Protein 9QLM (pdb70)

Foldseek 3Di:
DPPDDDPQFDADPVGDTWHQAPQPGHTDDPADWAAAPPDDGIHGQVRQPHDDDDDPVDGHHGPVVVDVVVDDPDD/DDDDCDVVPPD

InterPro domains:
  IPR001965 Zinc finger, PHD-type [SM00249] (869-915)
  IPR006565 Bromodomain associated domain [PF07524] (4-77)
  IPR006565 Bromodomain associated domain [SM00576] (3-79)
  IPR009072 Histone-fold [G3DSA:1.10.20.10] (1-89)
  IPR011011 Zinc finger, FYVE/PHD-type [SSF57903] (851-919)
  IPR013083 Zinc finger, RING/FYVE/PHD-type [G3DSA:3.30.40.10] (851-924)
  IPR019786 Zinc finger, PHD-type, conserved site [PS01359] (870-914)
  IPR019787 Zinc finger, PHD-finger [PF00628] (870-914)
  IPR019787 Zinc finger, PHD-finger [PS50016] (867-917)

Radius of gyration: 14.18 Å; Cα contacts (8 Å, |Δi|>4): 121; chains: 2; bounding box: 45×37×18 Å

B-factor: mean 15.0, std 0.0, range [15.0, 15.0]

Structure (mmCIF, N/CA/C/O backbone):
data_9QLM
#
_entry.id   9QLM
#
loop_
_entity.id
_entity.type
_entity.pdbx_description
1 polymer 'Transcription initiation factor TFIID subunit 3'
2 polymer 'Histone H3.1'
3 non-polymer 'ZINC ION'
4 non-polymer SEROTONIN
#
loop_
_atom_site.group_PDB
_atom_site.id
_atom_site.type_symbol
_atom_site.label_atom_id
_atom_site.label_alt_id
_atom_site.label_comp_id
_atom_site.label_asym_id
_atom_site.label_entity_id
_atom_site.label_seq_id
_atom_site.pdbx_PDB_ins_code
_atom_site.Cartn_x
_atom_site.Cartn_y
_atom_site.Cartn_z
_atom_site.occupancy
_atom_site.B_iso_or_equiv
_atom_site.auth_seq_id
_atom_site.auth_comp_id
_atom_site.auth_asym_id
_atom_site.auth_atom_id
_atom_site.pdbx_PDB_model_num
ATOM 1 N N . GLY A 1 1 ? -3.111 -22.916 -0.821 1.00 15.00 850 GLY A N 1
ATOM 2 C CA . GLY A 1 1 ? -3.619 -22.437 0.446 1.00 15.00 850 GLY A CA 1
ATOM 3 C C . GLY A 1 1 ? -4.544 -21.252 0.271 1.00 15.00 850 GLY A C 1
ATOM 4 O O . GLY A 1 1 ? -4.608 -20.664 -0.806 1.00 15.00 850 GLY A O 1
ATOM 8 N N . SER A 1 2 ? -5.252 -20.893 1.335 1.00 15.00 851 SER A N 1
ATOM 9 C CA . SER A 1 2 ? -6.178 -19.766 1.307 1.00 15.00 851 SER A CA 1
ATOM 10 C C . SER A 1 2 ? -5.429 -18.434 1.364 1.00 15.00 851 SER A C 1
ATOM 11 O O . SER A 1 2 ? -6.030 -17.372 1.513 1.00 15.00 851 SER A O 1
ATOM 19 N N . HIS A 1 3 ? -4.108 -18.503 1.248 1.00 15.00 852 HIS A N 1
ATOM 20 C CA . HIS A 1 3 ? -3.275 -17.317 1.280 1.00 15.00 852 HIS A CA 1
ATOM 21 C C . HIS A 1 3 ? -2.200 -17.417 0.208 1.00 15.00 852 HIS A C 1
ATOM 22 O O . HIS A 1 3 ? -1.431 -18.375 0.182 1.00 15.00 852 HIS A O 1
ATOM 37 N N . MET A 1 4 ? -2.178 -16.442 -0.690 1.00 15.00 853 MET A N 1
ATOM 38 C CA . MET A 1 4 ? -1.186 -16.401 -1.761 1.00 15.00 853 MET A CA 1
ATOM 39 C C . MET A 1 4 ? 0.197 -16.189 -1.157 1.00 15.00 853 MET A C 1
ATOM 40 O O . MET A 1 4 ? 1.208 -16.660 -1.671 1.00 15.00 853 MET A O 1
ATOM 54 N N . ALA A 1 5 ? 0.206 -15.473 -0.046 1.00 15.00 854 ALA A N 1
ATOM 55 C CA . ALA A 1 5 ? 1.412 -15.181 0.698 1.00 15.00 854 ALA A CA 1
ATOM 56 C C . ALA A 1 5 ? 1.060 -15.134 2.174 1.00 15.00 854 ALA A C 1
ATOM 57 O O . ALA A 1 5 ? -0.096 -14.887 2.520 1.00 15.00 854 ALA A O 1
ATOM 64 N N . MET A 1 6 ? 2.021 -15.407 3.044 1.00 15.00 855 MET A N 1
ATOM 65 C CA . MET A 1 6 ? 1.760 -15.361 4.480 1.00 15.00 855 MET A CA 1
ATOM 66 C C . MET A 1 6 ? 1.667 -13.912 4.931 1.00 15.00 855 MET A C 1
ATOM 67 O O . MET A 1 6 ? 0.951 -13.580 5.872 1.00 15.00 855 MET A O 1
ATOM 81 N N . ALA A 1 7 ? 2.392 -13.059 4.224 1.00 15.00 856 ALA A N 1
ATOM 82 C CA . ALA A 1 7 ? 2.416 -11.634 4.489 1.00 15.00 856 ALA A CA 1
ATOM 83 C C . ALA A 1 7 ? 2.994 -10.928 3.275 1.00 15.00 856 ALA A C 1
ATOM 84 O O . ALA A 1 7 ? 3.886 -11.464 2.616 1.00 15.00 856 ALA A O 1
ATOM 91 N N . TYR A 1 8 ? 2.494 -9.742 2.967 1.00 15.00 857 TYR A N 1
ATOM 92 C CA . TYR A 1 8 ? 2.984 -8.992 1.818 1.00 15.00 857 TYR A CA 1
ATOM 93 C C . TYR A 1 8 ? 4.229 -8.190 2.186 1.00 15.00 857 TYR A C 1
ATOM 94 O O . TYR A 1 8 ? 4.431 -7.070 1.729 1.00 15.00 857 TYR A O 1
ATOM 112 N N . VAL A 1 9 ? 5.066 -8.792 3.018 1.00 15.00 858 VAL A N 1
ATOM 113 C CA . VAL A 1 9 ? 6.306 -8.179 3.459 1.00 15.00 858 VAL A CA 1
ATOM 114 C C . VAL A 1 9 ? 7.407 -9.228 3.474 1.00 15.00 858 VAL A C 1
ATOM 115 O O . VAL A 1 9 ? 7.431 -10.100 4.346 1.00 15.00 858 VAL A O 1
ATOM 128 N N . ILE A 1 10 ? 8.301 -9.163 2.504 1.00 15.00 859 ILE A N 1
ATOM 129 C CA . ILE A 1 10 ? 9.396 -10.116 2.422 1.00 15.00 859 ILE A CA 1
ATOM 130 C C . ILE A 1 10 ? 10.679 -9.505 2.961 1.00 15.00 859 ILE A C 1
ATOM 131 O O . ILE A 1 10 ? 10.678 -8.394 3.492 1.00 15.00 859 ILE A O 1
ATOM 147 N N . ARG A 1 11 ? 11.773 -10.235 2.827 1.00 15.00 860 ARG A N 1
ATOM 148 C CA . ARG A 1 11 ? 13.064 -9.759 3.280 1.00 15.00 860 ARG A CA 1
ATOM 149 C C . ARG A 1 11 ? 14.078 -9.901 2.167 1.00 15.00 860 ARG A C 1
ATOM 150 O O . ARG A 1 11 ? 14.106 -10.916 1.470 1.00 15.00 860 ARG A O 1
ATOM 171 N N . ASP A 1 12 ? 14.888 -8.877 1.996 1.00 15.00 861 ASP A N 1
ATOM 172 C CA . ASP A 1 12 ? 15.903 -8.865 0.957 1.00 15.00 861 ASP A CA 1
ATOM 173 C C . ASP A 1 12 ? 17.227 -9.383 1.505 1.00 15.00 861 ASP A C 1
ATOM 174 O O . ASP A 1 12 ? 17.285 -9.860 2.642 1.00 15.00 861 ASP A O 1
ATOM 183 N N . GLU A 1 13 ? 18.289 -9.271 0.714 1.00 15.00 862 GLU A N 1
ATOM 184 C CA . GLU A 1 13 ? 19.605 -9.729 1.139 1.00 15.00 862 GLU A CA 1
ATOM 185 C C . GLU A 1 13 ? 20.108 -8.869 2.293 1.00 15.00 862 GLU A C 1
ATOM 186 O O . GLU A 1 13 ? 20.894 -9.316 3.128 1.00 15.00 862 GLU A O 1
ATOM 198 N N . TRP A 1 14 ? 19.612 -7.638 2.348 1.00 15.00 863 TRP A N 1
ATOM 199 C CA . TRP A 1 14 ? 19.983 -6.700 3.400 1.00 15.0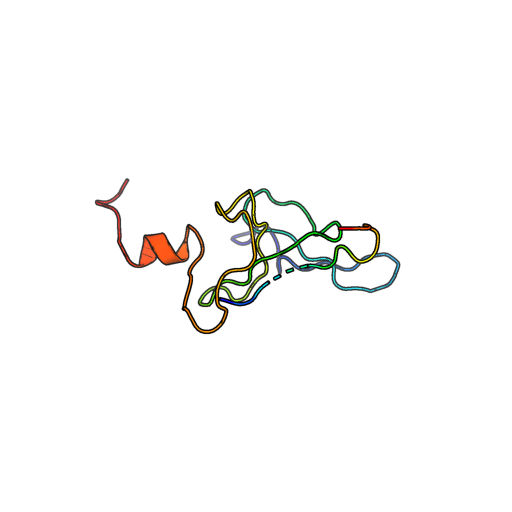0 863 TRP A CA 1
ATOM 200 C C . TRP A 1 14 ? 19.176 -6.972 4.664 1.00 15.00 863 TRP A C 1
ATOM 201 O O . TRP A 1 14 ? 19.363 -6.317 5.684 1.00 15.00 863 TRP A O 1
ATOM 222 N N . GLY A 1 15 ? 18.258 -7.930 4.576 1.00 15.00 864 GLY A N 1
ATOM 223 C CA . GLY A 1 15 ? 17.425 -8.275 5.713 1.00 15.00 864 GLY A CA 1
ATOM 224 C C . GLY A 1 15 ? 16.258 -7.321 5.874 1.00 15.00 864 GLY A C 1
ATOM 225 O O . GLY A 1 15 ? 15.317 -7.596 6.621 1.00 15.00 864 GLY A O 1
ATOM 229 N N . ASN A 1 16 ? 16.321 -6.207 5.153 1.00 15.00 865 ASN A N 1
ATOM 230 C CA . ASN A 1 16 ? 15.286 -5.182 5.202 1.00 15.00 865 ASN A CA 1
ATOM 231 C C . ASN A 1 16 ? 13.946 -5.730 4.734 1.00 15.00 865 ASN A C 1
ATOM 232 O O . ASN A 1 16 ? 13.889 -6.598 3.857 1.00 15.00 865 ASN A O 1
ATOM 243 N N . GLN A 1 17 ? 12.877 -5.223 5.331 1.00 15.00 866 GLN A N 1
ATOM 244 C CA . GLN A 1 17 ? 11.530 -5.643 4.982 1.00 15.00 866 GLN A CA 1
ATOM 245 C C . GLN A 1 17 ? 11.083 -4.982 3.684 1.00 15.00 866 GLN A C 1
ATOM 246 O O . GLN A 1 17 ? 10.873 -3.770 3.634 1.00 15.00 866 GLN A O 1
ATOM 260 N N . ILE A 1 18 ? 10.960 -5.779 2.638 1.00 15.00 867 ILE A N 1
ATOM 261 C CA . ILE A 1 18 ? 10.526 -5.278 1.348 1.00 15.00 867 ILE A CA 1
ATOM 262 C C . ILE A 1 18 ? 9.027 -5.486 1.212 1.00 15.00 867 ILE A C 1
ATOM 263 O O . ILE A 1 18 ? 8.545 -6.620 1.186 1.00 15.00 867 ILE A O 1
ATOM 279 N N . TRP A 1 19 ? 8.298 -4.389 1.145 1.00 15.00 868 TRP A N 1
ATOM 280 C CA . TRP A 1 19 ? 6.850 -4.438 1.043 1.00 15.00 868 TRP A CA 1
ATOM 281 C C . TRP A 1 19 ? 6.387 -4.888 -0.327 1.00 15.00 868 TRP A C 1
ATOM 282 O O . TRP A 1 19 ? 7.004 -4.567 -1.337 1.00 15.00 868 TRP A O 1
ATOM 303 N N . ILE A 1 20 ? 5.308 -5.647 -0.339 1.00 15.00 869 ILE A N 1
ATOM 304 C CA . ILE A 1 20 ? 4.722 -6.149 -1.564 1.00 15.00 869 ILE A CA 1
ATOM 305 C C . ILE A 1 20 ? 3.301 -5.630 -1.668 1.00 15.00 869 ILE A C 1
ATOM 306 O O . ILE A 1 20 ? 2.464 -5.960 -0.837 1.00 15.00 869 ILE A O 1
ATOM 322 N N . CYS A 1 21 ? 3.039 -4.801 -2.663 1.00 15.00 870 CYS A N 1
ATOM 323 C CA . CYS A 1 21 ? 1.713 -4.242 -2.849 1.00 15.00 870 CYS A CA 1
ATOM 324 C C . CYS A 1 21 ? 0.706 -5.343 -3.169 1.00 15.00 870 CYS A C 1
ATOM 325 O O . CYS A 1 21 ? 0.864 -6.076 -4.146 1.00 15.00 870 CYS A O 1
ATOM 332 N N . PRO A 1 22 ? -0.328 -5.497 -2.324 1.00 15.00 871 PRO A N 1
ATOM 333 C CA . PRO A 1 22 ? -1.381 -6.495 -2.531 1.00 15.00 871 PRO A CA 1
ATOM 334 C C . PRO A 1 22 ? -2.287 -6.157 -3.719 1.00 15.00 871 PRO A C 1
ATOM 335 O O . PRO A 1 22 ? -3.359 -6.739 -3.873 1.00 15.00 871 PRO A O 1
ATOM 346 N N . GLY A 1 23 ? -1.863 -5.204 -4.541 1.00 15.00 872 GLY A N 1
ATOM 347 C CA . GLY A 1 23 ? -2.635 -4.825 -5.708 1.00 15.00 872 GLY A CA 1
ATOM 348 C C . GLY A 1 23 ? -2.069 -5.422 -6.982 1.00 15.00 872 GLY A C 1
ATOM 349 O O . GLY A 1 23 ? -2.678 -6.305 -7.593 1.00 15.00 872 GLY A O 1
ATOM 353 N N . CYS A 1 24 ? -0.890 -4.950 -7.376 1.00 15.00 873 CYS A N 1
ATOM 354 C CA . CYS A 1 24 ? -0.233 -5.423 -8.582 1.00 15.00 873 CYS A CA 1
ATOM 355 C C . CYS A 1 24 ? 0.714 -6.582 -8.273 1.00 15.00 873 CYS A C 1
ATOM 356 O O . CYS A 1 24 ? 1.269 -7.211 -9.189 1.00 15.00 873 CYS A O 1
ATOM 363 N N . ASN A 1 25 ? 0.905 -6.837 -6.976 1.00 15.00 874 ASN A N 1
ATOM 364 C CA . ASN A 1 25 ? 1.762 -7.920 -6.498 1.00 15.00 874 ASN A CA 1
ATOM 365 C C . ASN A 1 25 ? 3.230 -7.597 -6.771 1.00 15.00 874 ASN A C 1
ATOM 366 O O . ASN A 1 25 ? 4.029 -8.470 -7.112 1.00 15.00 874 ASN A O 1
ATOM 377 N N . LYS A 1 26 ? 3.579 -6.325 -6.628 1.00 15.00 875 LYS A N 1
ATOM 378 C CA . LYS A 1 26 ? 4.946 -5.879 -6.846 1.00 15.00 875 LYS A CA 1
ATOM 379 C C . LYS A 1 26 ? 5.527 -5.283 -5.570 1.00 15.00 875 LYS A C 1
ATOM 380 O O . LYS A 1 26 ? 4.797 -4.745 -4.742 1.00 15.00 875 LYS A O 1
ATOM 399 N N . PRO A 1 27 ? 6.848 -5.392 -5.383 1.00 15.00 876 PRO A N 1
ATOM 400 C CA . PRO A 1 27 ? 7.519 -4.863 -4.198 1.00 15.00 876 PRO A CA 1
ATOM 401 C C . PRO A 1 27 ? 7.797 -3.363 -4.280 1.00 15.00 876 PRO A C 1
ATOM 402 O O . PRO A 1 27 ? 7.675 -2.751 -5.342 1.00 15.00 876 PRO A O 1
ATOM 413 N N . ASP A 1 28 ? 8.151 -2.770 -3.141 1.00 15.00 877 ASP A N 1
ATOM 414 C CA . ASP A 1 28 ? 8.473 -1.350 -3.091 1.00 15.00 877 ASP A CA 1
ATOM 415 C C . ASP A 1 28 ? 9.900 -1.131 -3.563 1.00 15.00 877 ASP A C 1
ATOM 416 O O . ASP A 1 28 ? 10.847 -1.666 -2.985 1.00 15.00 877 ASP A O 1
ATOM 425 N N . ASP A 1 29 ? 10.033 -0.341 -4.610 1.00 15.00 878 ASP A N 1
ATOM 426 C CA . ASP A 1 29 ? 11.334 -0.034 -5.200 1.00 15.00 878 ASP A CA 1
ATOM 427 C C . ASP A 1 29 ? 11.804 1.347 -4.762 1.00 15.00 878 ASP A C 1
ATOM 428 O O . ASP A 1 29 ? 12.638 1.976 -5.412 1.00 15.00 878 ASP A O 1
ATOM 437 N N . GLY A 1 30 ? 11.251 1.820 -3.656 1.00 15.00 879 GLY A N 1
ATOM 438 C CA . GLY A 1 30 ? 11.612 3.123 -3.146 1.00 15.00 879 GLY A CA 1
ATOM 439 C C . GLY A 1 30 ? 10.689 4.191 -3.683 1.00 15.00 879 GLY A C 1
ATOM 440 O O . GLY A 1 30 ? 11.119 5.283 -4.047 1.00 15.00 879 GLY A O 1
ATOM 444 N N . SER A 1 31 ? 9.413 3.864 -3.730 1.00 15.00 880 SER A N 1
ATOM 445 C CA . SER A 1 31 ? 8.398 4.771 -4.229 1.00 15.00 880 SER A CA 1
ATOM 446 C C . SER A 1 31 ? 7.448 5.153 -3.101 1.00 15.00 880 SER A C 1
ATOM 447 O O . SER A 1 31 ? 7.540 4.613 -1.998 1.00 15.00 880 SER A O 1
ATOM 455 N N . PRO A 1 32 ? 6.547 6.115 -3.336 1.00 15.00 881 PRO A N 1
ATOM 456 C CA . PRO A 1 32 ? 5.594 6.530 -2.329 1.00 15.00 881 PRO A CA 1
ATOM 457 C C . PRO A 1 32 ? 4.477 5.516 -2.173 1.00 15.00 881 PRO A C 1
ATOM 458 O O . PRO A 1 32 ? 3.702 5.273 -3.099 1.00 15.00 881 PRO A O 1
ATOM 469 N N . MET A 1 33 ? 4.423 4.913 -1.005 1.00 15.00 882 MET A N 1
ATOM 470 C CA . MET A 1 33 ? 3.415 3.919 -0.706 1.00 15.00 882 MET A CA 1
ATOM 471 C C . MET A 1 33 ? 2.368 4.514 0.217 1.00 15.00 882 MET A C 1
ATOM 472 O O . MET A 1 33 ? 2.672 5.387 1.038 1.00 15.00 882 MET A O 1
ATOM 486 N N . ILE A 1 34 ? 1.140 4.057 0.075 1.00 15.00 883 ILE A N 1
ATOM 487 C CA . ILE A 1 34 ? 0.058 4.540 0.903 1.00 15.00 883 ILE A CA 1
ATOM 488 C C . ILE A 1 34 ? -0.467 3.416 1.782 1.00 15.00 883 ILE A C 1
ATOM 489 O O . ILE A 1 34 ? -0.736 2.311 1.313 1.00 15.00 883 ILE A O 1
ATOM 505 N N . GLY A 1 35 ? -0.564 3.698 3.063 1.00 15.00 884 GLY A N 1
ATOM 506 C CA . GLY A 1 35 ? -1.050 2.726 4.003 1.00 15.00 884 GLY A CA 1
ATOM 507 C C . GLY A 1 35 ? -2.524 2.896 4.267 1.00 15.00 884 GLY A C 1
ATOM 508 O O . GLY A 1 35 ? -2.966 3.982 4.657 1.00 15.00 884 GLY A O 1
ATOM 512 N N . CYS A 1 36 ? -3.279 1.835 4.030 1.00 15.00 885 CYS A N 1
ATOM 513 C CA . CYS A 1 36 ? -4.714 1.847 4.247 1.00 15.00 885 CYS A CA 1
ATOM 514 C C . CYS A 1 36 ? -4.985 1.970 5.739 1.00 15.00 885 CYS A C 1
ATOM 515 O O . CYS A 1 36 ? -4.185 1.510 6.547 1.00 15.00 885 CYS A O 1
ATOM 522 N N . ASP A 1 37 ? -6.097 2.588 6.110 1.00 15.00 886 ASP A N 1
ATOM 523 C CA . ASP A 1 37 ? -6.426 2.742 7.522 1.00 15.00 886 ASP A CA 1
ATOM 524 C C . ASP A 1 37 ? -7.096 1.474 8.044 1.00 15.00 886 ASP A C 1
ATOM 525 O O . ASP A 1 37 ? -7.325 1.332 9.248 1.00 15.00 886 ASP A O 1
ATOM 534 N N . ASP A 1 38 ? -7.410 0.560 7.121 1.00 15.00 887 ASP A N 1
ATOM 535 C CA . ASP A 1 38 ? -8.042 -0.712 7.462 1.00 15.00 887 ASP A CA 1
ATOM 536 C C . ASP A 1 38 ? -7.019 -1.842 7.379 1.00 15.00 887 ASP A C 1
ATOM 537 O O . ASP A 1 38 ? -6.756 -2.524 8.371 1.00 15.00 887 ASP A O 1
ATOM 546 N N . CYS A 1 39 ? -6.436 -2.035 6.190 1.00 15.00 888 CYS A N 1
ATOM 547 C CA . CYS A 1 39 ? -5.422 -3.073 5.991 1.00 15.00 888 CYS A CA 1
ATOM 548 C C . CYS A 1 39 ? -4.122 -2.715 6.694 1.00 15.00 888 CYS A C 1
ATOM 549 O O . CYS A 1 39 ? -3.388 -3.597 7.130 1.00 15.00 888 CYS A O 1
ATOM 556 N N . ASP A 1 40 ? -3.843 -1.411 6.749 1.00 15.00 889 ASP A N 1
ATOM 557 C CA . ASP A 1 40 ? -2.634 -0.847 7.369 1.00 15.00 889 ASP A CA 1
ATOM 558 C C . ASP A 1 40 ? -1.392 -1.082 6.503 1.00 15.00 889 ASP A C 1
ATOM 559 O O . ASP A 1 40 ? -0.384 -0.379 6.638 1.00 15.00 889 ASP A O 1
ATOM 568 N N . ASP A 1 41 ? -1.477 -2.053 5.596 1.00 15.00 890 ASP A N 1
ATOM 569 C CA . ASP A 1 41 ? -0.362 -2.386 4.711 1.00 15.00 890 ASP A CA 1
ATOM 570 C C . ASP A 1 41 ? -0.075 -1.245 3.736 1.00 15.00 890 ASP A C 1
ATOM 571 O O . ASP A 1 41 ? -0.872 -0.312 3.592 1.00 15.00 890 ASP A O 1
ATOM 580 N N . TRP A 1 42 ? 1.050 -1.340 3.049 1.00 15.00 891 TRP A N 1
ATOM 581 C CA . TRP A 1 42 ? 1.470 -0.306 2.118 1.00 15.00 891 TRP A CA 1
ATOM 582 C C . TRP A 1 42 ? 1.186 -0.688 0.666 1.00 15.00 891 TRP A C 1
ATOM 583 O O . TRP A 1 42 ? 1.749 -1.644 0.137 1.00 15.00 891 TRP A O 1
ATOM 604 N N . TYR A 1 43 ? 0.310 0.082 0.033 1.00 15.00 892 TYR A N 1
ATOM 605 C CA . TYR A 1 43 ? -0.064 -0.136 -1.358 1.00 15.00 892 TYR A CA 1
ATOM 606 C C . TYR A 1 43 ? 0.582 0.932 -2.231 1.00 15.00 892 TYR A C 1
ATOM 607 O O . TYR A 1 43 ? 0.913 2.012 -1.739 1.00 15.00 892 TYR A O 1
ATOM 625 N N . HIS A 1 44 ? 0.770 0.635 -3.512 1.00 15.00 893 HIS A N 1
ATOM 626 C CA . HIS A 1 44 ? 1.359 1.604 -4.430 1.00 15.00 893 HIS A CA 1
ATOM 627 C C . HIS A 1 44 ? 0.347 2.696 -4.744 1.00 15.00 893 HIS A C 1
ATOM 628 O O . HIS A 1 44 ? -0.858 2.447 -4.786 1.00 15.00 893 HIS A O 1
ATOM 642 N N . TRP A 1 45 ? 0.840 3.903 -4.962 1.00 15.00 894 TRP A N 1
ATOM 643 C CA . TRP A 1 45 ? -0.018 5.042 -5.268 1.00 15.00 894 TRP A CA 1
ATOM 644 C C . TRP A 1 45 ? -0.754 4.888 -6.609 1.00 15.00 894 TRP A C 1
ATOM 645 O O . TRP A 1 45 ? -1.976 5.003 -6.649 1.00 15.00 894 TRP A O 1
ATOM 666 N N . PRO A 1 46 ? -0.043 4.619 -7.727 1.00 15.00 895 PRO A N 1
ATOM 667 C CA . PRO A 1 46 ? -0.682 4.487 -9.045 1.00 15.00 895 PRO A CA 1
ATOM 668 C C . PRO A 1 46 ? -1.751 3.396 -9.101 1.00 15.00 895 PRO A C 1
ATOM 669 O O . PRO A 1 46 ? -2.780 3.568 -9.750 1.00 15.00 895 PRO A O 1
ATOM 680 N N . CYS A 1 47 ? -1.508 2.282 -8.420 1.00 15.00 896 CYS A N 1
ATOM 681 C CA . CYS A 1 47 ? -2.449 1.174 -8.408 1.00 15.00 896 CYS A CA 1
ATOM 682 C C . CYS A 1 47 ? -3.738 1.526 -7.658 1.00 15.00 896 CYS A C 1
ATOM 683 O O . CYS A 1 47 ? -4.810 1.027 -7.995 1.00 15.00 896 CYS A O 1
ATOM 690 N N . VAL A 1 48 ? -3.646 2.403 -6.660 1.00 15.00 897 VAL A N 1
ATOM 691 C CA . VAL A 1 48 ? -4.826 2.778 -5.883 1.00 15.00 897 VAL A CA 1
ATOM 692 C C . VAL A 1 48 ? -5.463 4.080 -6.380 1.00 15.00 897 VAL A C 1
ATOM 693 O O . VAL A 1 48 ? -6.563 4.435 -5.955 1.00 15.00 897 VAL A O 1
ATOM 706 N N . GLY A 1 49 ? -4.779 4.786 -7.273 1.00 15.00 898 GLY A N 1
ATOM 707 C CA . GLY A 1 49 ? -5.322 6.025 -7.807 1.00 15.00 898 GLY A CA 1
ATOM 708 C C . GLY A 1 49 ? -4.845 7.259 -7.063 1.00 15.00 898 GLY A C 1
ATOM 709 O O . GLY A 1 49 ? -5.563 8.254 -6.968 1.00 15.00 898 GLY A O 1
ATOM 713 N N . ILE A 1 50 ? -3.635 7.195 -6.530 1.00 15.00 899 ILE A N 1
ATOM 714 C CA . ILE A 1 50 ? -3.056 8.313 -5.798 1.00 15.00 899 ILE A CA 1
ATOM 715 C C . ILE A 1 50 ? -1.860 8.871 -6.568 1.00 15.00 899 ILE A C 1
ATOM 716 O O . ILE A 1 50 ? -1.038 8.111 -7.077 1.00 15.00 899 ILE A O 1
ATOM 732 N N . MET A 1 51 ? -1.771 10.195 -6.666 1.00 15.00 900 MET A N 1
ATOM 733 C CA . MET A 1 51 ? -0.683 10.829 -7.409 1.00 15.00 900 MET A CA 1
ATOM 734 C C . MET A 1 51 ? 0.175 11.735 -6.525 1.00 15.00 900 MET A C 1
ATOM 735 O O . MET A 1 51 ? 1.086 12.405 -7.019 1.00 15.00 900 MET A O 1
ATOM 749 N N . ALA A 1 52 ? -0.109 11.755 -5.226 1.00 15.00 901 ALA A N 1
ATOM 750 C CA . ALA A 1 52 ? 0.639 12.585 -4.282 1.00 15.00 901 ALA A CA 1
ATOM 751 C C . ALA A 1 52 ? 0.199 12.281 -2.854 1.00 15.00 901 ALA A C 1
ATOM 752 O O . ALA A 1 52 ? -0.752 11.536 -2.646 1.00 15.00 901 ALA A O 1
ATOM 759 N N . ALA A 1 53 ? 0.882 12.865 -1.880 1.00 15.00 902 ALA A N 1
ATOM 760 C CA . ALA A 1 53 ? 0.573 12.627 -0.474 1.00 15.00 902 ALA A CA 1
ATOM 761 C C . ALA A 1 53 ? -0.591 13.488 0.009 1.00 15.00 902 ALA A C 1
ATOM 762 O O . ALA A 1 53 ? -0.492 14.714 0.044 1.00 15.00 902 ALA A O 1
ATOM 769 N N . PRO A 1 54 ? -1.717 12.853 0.365 1.00 15.00 903 PRO A N 1
ATOM 770 C CA . PRO A 1 54 ? -2.887 13.546 0.877 1.00 15.00 903 PRO A CA 1
ATOM 771 C C . PRO A 1 54 ? -2.782 13.740 2.389 1.00 15.00 903 PRO A C 1
ATOM 772 O O . PRO A 1 54 ? -1.916 13.143 3.028 1.00 15.00 903 PRO A O 1
ATOM 783 N N . PRO A 1 55 ? -3.642 14.583 2.984 1.00 15.00 904 PRO A N 1
ATOM 784 C CA . PRO A 1 55 ? -3.629 14.823 4.430 1.00 15.00 904 PRO A CA 1
ATOM 785 C C . PRO A 1 55 ? -3.773 13.524 5.219 1.00 15.00 904 PRO A C 1
ATOM 786 O O . PRO A 1 55 ? -4.793 12.838 5.120 1.00 15.00 904 PRO A O 1
ATOM 797 N N . GLU A 1 56 ? -2.740 13.188 5.989 1.00 15.00 905 GLU A N 1
ATOM 798 C CA . GLU A 1 56 ? -2.727 11.969 6.796 1.00 15.00 905 GLU A CA 1
ATOM 799 C C . GLU A 1 56 ? -3.881 11.951 7.794 1.00 15.00 905 GLU A C 1
ATOM 800 O O . GLU A 1 56 ? -4.398 10.888 8.149 1.00 15.00 905 GLU A O 1
ATOM 812 N N . GLU A 1 57 ? -4.280 13.142 8.225 1.00 15.00 906 GLU A N 1
ATOM 813 C CA . GLU A 1 57 ? -5.377 13.316 9.171 1.00 15.00 906 GLU A CA 1
ATOM 814 C C . GLU A 1 57 ? -6.680 12.745 8.610 1.00 15.00 906 GLU A C 1
ATOM 815 O O . GLU A 1 57 ? -7.535 12.263 9.353 1.00 15.00 906 GLU A O 1
ATOM 827 N N . MET A 1 58 ? -6.816 12.797 7.291 1.00 15.00 907 MET A N 1
ATOM 828 C CA . MET A 1 58 ? -8.004 12.298 6.625 1.00 15.00 907 MET A CA 1
ATOM 829 C C . MET A 1 58 ? -7.920 10.787 6.451 1.00 15.00 907 MET A C 1
ATOM 830 O O . MET A 1 58 ? -6.893 10.257 6.022 1.00 15.00 907 MET A O 1
ATOM 844 N N . GLN A 1 59 ? -8.994 10.094 6.796 1.00 15.00 908 GLN A N 1
ATOM 845 C CA . GLN A 1 59 ? -9.034 8.648 6.665 1.00 15.00 908 GLN A CA 1
ATOM 846 C C . GLN A 1 59 ? -9.196 8.253 5.202 1.00 15.00 908 GLN A C 1
ATOM 847 O O . GLN A 1 59 ? -9.905 8.914 4.444 1.00 15.00 908 GLN A O 1
ATOM 861 N N . TRP A 1 60 ? -8.533 7.177 4.822 1.00 15.00 909 TRP A N 1
ATOM 862 C CA . TRP A 1 60 ? -8.581 6.682 3.461 1.00 15.00 909 TRP A CA 1
ATOM 863 C C . TRP A 1 60 ? -8.527 5.166 3.475 1.00 15.00 909 TRP A C 1
ATOM 864 O O . TRP A 1 60 ? -7.860 4.569 4.319 1.00 15.00 909 TRP A O 1
ATOM 885 N N . PHE A 1 61 ? -9.232 4.553 2.544 1.00 15.00 910 PHE A N 1
ATOM 886 C CA . PHE A 1 61 ? -9.275 3.108 2.453 1.00 15.00 910 PHE A CA 1
ATOM 887 C C . PHE A 1 61 ? -8.935 2.662 1.037 1.00 15.00 910 PHE A C 1
ATOM 888 O O . PHE A 1 61 ? -9.250 3.362 0.067 1.00 15.00 910 PHE A O 1
ATOM 905 N N . CYS A 1 62 ? -8.272 1.515 0.927 1.00 15.00 911 CYS A N 1
ATOM 906 C CA . CYS A 1 62 ? -7.885 0.965 -0.366 1.00 15.00 911 CYS A CA 1
ATOM 907 C C . CYS A 1 62 ? -9.131 0.577 -1.171 1.00 15.00 911 CYS A C 1
ATOM 908 O O . CYS A 1 62 ? -10.232 0.527 -0.622 1.00 15.00 911 CYS A O 1
ATOM 915 N N . PRO A 1 63 ? -8.984 0.300 -2.483 1.00 15.00 912 PRO A N 1
ATOM 916 C CA . PRO A 1 63 ? -10.109 -0.092 -3.344 1.00 15.00 912 PRO A CA 1
ATOM 917 C C . PRO A 1 63 ? -10.861 -1.337 -2.847 1.00 15.00 912 PRO A C 1
ATOM 918 O O . PRO A 1 63 ? -11.933 -1.652 -3.357 1.00 15.00 912 PRO A O 1
ATOM 929 N N . LYS A 1 64 ? -10.309 -2.045 -1.864 1.00 15.00 913 LYS A N 1
ATOM 930 C CA . LYS A 1 64 ? -10.977 -3.230 -1.334 1.00 15.00 913 LYS A CA 1
ATOM 931 C C . LYS A 1 64 ? -11.816 -2.848 -0.126 1.00 15.00 913 LYS A C 1
ATOM 932 O O . LYS A 1 64 ? -13.002 -3.165 -0.045 1.00 15.00 913 LYS A O 1
ATOM 951 N N . CYS A 1 65 ? -11.189 -2.146 0.802 1.00 15.00 914 CYS A N 1
ATOM 952 C CA . CYS A 1 65 ? -11.845 -1.722 2.022 1.00 15.00 914 CYS A CA 1
ATOM 953 C C . CYS A 1 65 ? -12.816 -0.576 1.766 1.00 15.00 914 CYS A C 1
ATOM 954 O O . CYS A 1 65 ? -13.876 -0.509 2.387 1.00 15.00 914 CYS A O 1
ATOM 961 N N . ALA A 1 66 ? -12.470 0.311 0.840 1.00 15.00 915 ALA A N 1
ATOM 962 C CA . ALA A 1 66 ? -13.354 1.418 0.493 1.00 15.00 915 ALA A CA 1
ATOM 963 C C . ALA A 1 66 ? -14.585 0.874 -0.216 1.00 15.00 915 ALA A C 1
ATOM 964 O O . ALA A 1 66 ? -15.641 1.503 -0.233 1.00 15.00 915 ALA A O 1
ATOM 971 N N . ASN A 1 67 ? -14.427 -0.316 -0.789 1.00 15.00 916 ASN A N 1
ATOM 972 C CA . ASN A 1 67 ? -15.503 -0.989 -1.505 1.00 15.00 916 ASN A CA 1
ATOM 973 C C . ASN A 1 67 ? -16.354 -1.791 -0.527 1.00 15.00 916 ASN A C 1
ATOM 974 O O . ASN A 1 67 ? -17.576 -1.836 -0.645 1.00 15.00 916 ASN A O 1
ATOM 985 N N . LYS A 1 68 ? -15.702 -2.401 0.466 1.00 15.00 917 LYS A N 1
ATOM 986 C CA . LYS A 1 68 ? -16.407 -3.202 1.464 1.00 15.00 917 LYS A CA 1
ATOM 987 C C . LYS A 1 68 ? -17.316 -2.320 2.325 1.00 15.00 917 LYS A C 1
ATOM 988 O O . LYS A 1 68 ? -18.196 -2.819 3.034 1.00 15.00 917 LYS A O 1
ATOM 1007 N N . ILE A 1 69 ? -17.104 -1.011 2.244 1.00 15.00 918 ILE A N 1
ATOM 1008 C CA . ILE A 1 69 ? -17.907 -0.050 2.985 1.00 15.00 918 ILE A CA 1
ATOM 1009 C C . ILE A 1 69 ? -19.103 0.398 2.145 1.00 15.00 918 ILE A C 1
ATOM 1010 O O . ILE A 1 69 ? -20.236 0.413 2.625 1.00 15.00 918 ILE A O 1
ATOM 1026 N N . LYS A 1 70 ? -18.842 0.734 0.882 1.00 15.00 919 LYS A N 1
ATOM 1027 C CA . LYS A 1 70 ? -19.890 1.193 -0.030 1.00 15.00 919 LYS A CA 1
ATOM 1028 C C . LYS A 1 70 ? -20.815 0.038 -0.402 1.00 15.00 919 LYS A C 1
ATOM 1029 O O . LYS A 1 70 ? -22.036 0.188 -0.396 1.00 15.00 919 LYS A O 1
ATOM 1048 N N . LYS A 1 71 ? -20.201 -1.101 -0.726 1.00 15.00 920 LYS A N 1
ATOM 1049 C CA . LYS A 1 71 ? -20.908 -2.336 -1.070 1.00 15.00 920 LYS A CA 1
ATOM 1050 C C . LYS A 1 71 ? -21.493 -2.333 -2.478 1.00 15.00 920 LYS A C 1
ATOM 1051 O O . LYS A 1 71 ? -22.021 -1.334 -2.965 1.00 15.00 920 LYS A O 1
ATOM 1070 N N . ASP A 1 72 ? -21.380 -3.488 -3.109 1.00 15.00 921 ASP A N 1
ATOM 1071 C CA . ASP A 1 72 ? -21.896 -3.718 -4.447 1.00 15.00 921 ASP A CA 1
ATOM 1072 C C . ASP A 1 72 ? -23.166 -4.560 -4.316 1.00 15.00 921 ASP A C 1
ATOM 1073 O O . ASP A 1 72 ? -23.447 -5.064 -3.227 1.00 15.00 921 ASP A O 1
ATOM 1082 N N . LYS A 1 73 ? -23.950 -4.697 -5.385 1.00 15.00 922 LYS A N 1
ATOM 1083 C CA . LYS A 1 73 ? -25.172 -5.489 -5.312 1.00 15.00 922 LYS A CA 1
ATOM 1084 C C . LYS A 1 73 ? -24.831 -6.926 -4.920 1.00 15.00 922 LYS A C 1
ATOM 1085 O O . LYS A 1 73 ? -25.432 -7.468 -3.992 1.00 15.00 922 LYS A O 1
ATOM 1104 N N . LYS A 1 74 ? -23.863 -7.504 -5.651 1.00 15.00 923 LYS A N 1
ATOM 1105 C CA . LYS A 1 74 ? -23.342 -8.871 -5.439 1.00 15.00 923 LYS A CA 1
ATOM 1106 C C . LYS A 1 74 ? -22.748 -9.428 -6.730 1.00 15.00 923 LYS A C 1
ATOM 1107 O O . LYS A 1 74 ? -23.021 -10.563 -7.127 1.00 15.00 923 LYS A O 1
ATOM 1126 N N . HIS A 1 75 ? -21.931 -8.619 -7.374 1.00 15.00 924 HIS A N 1
ATOM 1127 C CA . HIS A 1 75 ? -21.273 -9.004 -8.605 1.00 15.00 924 HIS A CA 1
ATOM 1128 C C . HIS A 1 75 ? -19.762 -8.921 -8.437 1.00 15.00 924 HIS A C 1
ATOM 1129 O O . HIS A 1 75 ? -19.012 -9.482 -9.230 1.00 15.00 924 HIS A O 1
ATOM 1144 N N . ALA B 2 1 ? -5.068 7.870 6.749 1.00 15.00 1 ALA B N 1
ATOM 1145 C CA . ALA B 2 1 ? -4.194 7.635 5.578 1.00 15.00 1 ALA B CA 1
ATOM 1146 C C . ALA B 2 1 ? -2.738 7.852 5.950 1.00 15.00 1 ALA B C 1
ATOM 1147 O O . ALA B 2 1 ? -2.370 8.918 6.430 1.00 15.00 1 ALA B O 1
ATOM 1156 N N . ARG B 2 2 ? -1.912 6.840 5.748 1.00 15.00 2 ARG B N 1
ATOM 1157 C CA . ARG B 2 2 ? -0.494 6.958 6.047 1.00 15.00 2 ARG B CA 1
ATOM 1158 C C . ARG B 2 2 ? 0.288 6.946 4.744 1.00 15.00 2 ARG B C 1
ATOM 1159 O O . ARG B 2 2 ? 0.134 6.037 3.940 1.00 15.00 2 ARG B O 1
ATOM 1180 N N . THR B 2 3 ? 1.111 7.951 4.518 1.00 15.00 3 THR B N 1
ATOM 1181 C CA . THR B 2 3 ? 1.875 8.020 3.284 1.00 15.00 3 THR B CA 1
ATOM 1182 C C . THR B 2 3 ? 3.364 8.214 3.541 1.00 15.00 3 THR B C 1
ATOM 1183 O O . THR B 2 3 ? 3.756 8.922 4.465 1.00 15.00 3 THR B O 1
ATOM 1225 N N . GLU B 2 5 ? 7.260 8.346 1.179 1.00 15.00 5 GLU B N 1
ATOM 1226 C CA . GLU B 2 5 ? 7.970 8.283 -0.087 1.00 15.00 5 GLU B CA 1
ATOM 1227 C C . GLU B 2 5 ? 9.426 7.933 0.164 1.00 15.00 5 GLU B C 1
ATOM 1228 O O . GLU B 2 5 ? 10.198 8.750 0.662 1.00 15.00 5 GLU B O 1
ATOM 1239 N N . THR B 2 6 ? 9.793 6.710 -0.170 1.00 15.00 6 THR B N 1
ATOM 1240 C CA . THR B 2 6 ? 11.147 6.235 0.039 1.00 15.00 6 THR B CA 1
ATOM 1241 C C . THR B 2 6 ? 12.057 6.544 -1.150 1.00 15.00 6 THR B C 1
ATOM 1242 O O . THR B 2 6 ? 13.088 5.895 -1.340 1.00 15.00 6 THR B O 1
ATOM 1253 N N . ALA B 2 7 ? 11.695 7.561 -1.922 1.00 15.00 7 ALA B N 1
ATOM 1254 C CA . ALA B 2 7 ? 12.478 7.956 -3.087 1.00 15.00 7 ALA B CA 1
ATOM 1255 C C . ALA B 2 7 ? 13.664 8.823 -2.673 1.00 15.00 7 ALA B C 1
ATOM 1256 O O . ALA B 2 7 ? 13.837 9.938 -3.162 1.00 15.00 7 ALA B O 1
ATOM 1263 N N . ARG B 2 8 ? 14.497 8.288 -1.786 1.00 15.00 8 ARG B N 1
ATOM 1264 C CA . ARG B 2 8 ? 15.667 9.011 -1.292 1.00 15.00 8 ARG B CA 1
ATOM 1265 C C . ARG B 2 8 ? 16.828 8.917 -2.276 1.00 15.00 8 ARG B C 1
ATOM 1266 O O . ARG B 2 8 ? 17.946 9.330 -1.976 1.00 15.00 8 ARG B O 1
ATOM 1287 N N . LYS B 2 9 ? 16.558 8.355 -3.443 1.00 15.00 9 LYS B N 1
ATOM 1288 C CA . LYS B 2 9 ? 17.569 8.221 -4.478 1.00 15.00 9 LYS B CA 1
ATOM 1289 C C . LYS B 2 9 ? 17.181 9.060 -5.686 1.00 15.00 9 LYS B C 1
ATOM 1290 O O . LYS B 2 9 ? 17.736 8.904 -6.772 1.00 15.00 9 LYS B O 1
ATOM 1309 N N . SER B 2 10 ? 16.230 9.954 -5.473 1.00 15.00 10 SER B N 1
ATOM 1310 C CA . SER B 2 10 ? 15.743 10.828 -6.522 1.00 15.00 10 SER B CA 1
ATOM 1311 C C . SER B 2 10 ? 15.879 12.283 -6.089 1.00 15.00 10 SER B C 1
ATOM 1312 O O . SER B 2 10 ? 15.862 12.585 -4.896 1.00 15.00 10 SER B O 1
ATOM 1320 N N . THR B 2 11 ? 16.018 13.176 -7.058 1.00 15.00 11 THR B N 1
ATOM 1321 C CA . THR B 2 11 ? 16.152 14.596 -6.777 1.00 15.00 11 THR B CA 1
ATOM 1322 C C . THR B 2 11 ? 14.784 15.256 -6.624 1.00 15.00 11 THR B C 1
ATOM 1323 O O . THR B 2 11 ? 14.683 16.464 -6.413 1.00 15.00 11 THR B O 1
ATOM 1334 N N . GLY B 2 12 ? 13.736 14.451 -6.735 1.00 15.00 12 GLY B N 1
ATOM 1335 C CA . GLY B 2 12 ? 12.385 14.958 -6.602 1.00 15.00 12 GLY B CA 1
ATOM 1336 C C . GLY B 2 12 ? 11.374 13.840 -6.463 1.00 15.00 12 GLY B C 1
ATOM 1337 O O . GLY B 2 12 ? 11.653 12.698 -6.841 1.00 15.00 12 GLY B O 1
ATOM 1367 N N . GLY A 1 1 ? -3.090 -22.336 -0.371 1.00 15.00 850 GLY A N 2
ATOM 1368 C CA . GLY A 1 1 ? -3.598 -21.848 0.893 1.00 15.00 850 GLY A CA 2
ATOM 1369 C C . GLY A 1 1 ? -4.498 -20.644 0.716 1.00 15.00 850 GLY A C 2
ATOM 1370 O O . GLY A 1 1 ? -4.535 -20.048 -0.358 1.00 15.00 850 GLY A O 2
ATOM 1374 N N . SER A 1 2 ? -5.204 -20.271 1.776 1.00 15.00 851 SER A N 2
ATOM 1375 C CA . SER A 1 2 ? -6.106 -19.127 1.745 1.00 15.00 851 SER A CA 2
ATOM 1376 C C . SER A 1 2 ? -5.329 -17.811 1.816 1.00 15.00 851 SER A C 2
ATOM 1377 O O . SER A 1 2 ? -5.895 -16.749 2.066 1.00 15.00 851 SER A O 2
ATOM 1385 N N . HIS A 1 3 ? -4.027 -17.893 1.597 1.00 15.00 852 HIS A N 2
ATOM 1386 C CA . HIS A 1 3 ? -3.165 -16.725 1.621 1.00 15.00 852 HIS A CA 2
ATOM 1387 C C . HIS A 1 3 ? -2.090 -16.866 0.554 1.00 15.00 852 HIS A C 2
ATOM 1388 O O . HIS A 1 3 ? -1.355 -17.851 0.534 1.00 15.00 852 HIS A O 2
ATOM 1403 N N . MET A 1 4 ? -2.032 -15.897 -0.347 1.00 15.00 853 MET A N 2
ATOM 1404 C CA . MET A 1 4 ? -1.042 -15.900 -1.421 1.00 15.00 853 MET A CA 2
ATOM 1405 C C . MET A 1 4 ? 0.353 -15.730 -0.831 1.00 15.00 853 MET A C 2
ATOM 1406 O O . MET A 1 4 ? 1.346 -16.196 -1.379 1.00 15.00 853 MET A O 2
ATOM 1420 N N . ALA A 1 5 ? 0.395 -15.055 0.307 1.00 15.00 854 ALA A N 2
ATOM 1421 C CA . ALA A 1 5 ? 1.624 -14.807 1.033 1.00 15.00 854 ALA A CA 2
ATOM 1422 C C . ALA A 1 5 ? 1.304 -14.741 2.516 1.00 15.00 854 ALA A C 2
ATOM 1423 O O . ALA A 1 5 ? 0.160 -14.475 2.885 1.00 15.00 854 ALA A O 2
ATOM 1430 N N . MET A 1 6 ? 2.281 -15.020 3.365 1.00 15.00 855 MET A N 2
ATOM 1431 C CA . MET A 1 6 ? 2.055 -14.953 4.805 1.00 15.00 855 MET A CA 2
ATOM 1432 C C . MET A 1 6 ? 2.003 -13.494 5.237 1.00 15.00 855 MET A C 2
ATOM 1433 O O . MET A 1 6 ? 1.311 -13.130 6.184 1.00 15.00 855 MET A O 2
ATOM 1447 N N . ALA A 1 7 ? 2.738 -12.674 4.504 1.00 15.00 856 ALA A N 2
ATOM 1448 C CA . ALA A 1 7 ? 2.804 -11.244 4.740 1.00 15.00 856 ALA A CA 2
ATOM 1449 C C . ALA A 1 7 ? 3.400 -10.577 3.509 1.00 15.00 856 ALA A C 2
ATOM 1450 O O . ALA A 1 7 ? 4.317 -11.122 2.895 1.00 15.00 856 ALA A O 2
ATOM 1457 N N . TYR A 1 8 ? 2.884 -9.414 3.135 1.00 15.00 857 TYR A N 2
ATOM 1458 C CA . TYR A 1 8 ? 3.387 -8.704 1.963 1.00 15.00 857 TYR A CA 2
ATOM 1459 C C . TYR A 1 8 ? 4.637 -7.894 2.306 1.00 15.00 857 TYR A C 2
ATOM 1460 O O . TYR A 1 8 ? 4.840 -6.785 1.813 1.00 15.00 857 TYR A O 2
ATOM 1478 N N . VAL A 1 9 ? 5.480 -8.474 3.148 1.00 15.00 858 VAL A N 2
ATOM 1479 C CA . VAL A 1 9 ? 6.722 -7.848 3.568 1.00 15.00 858 VAL A CA 2
ATOM 1480 C C . VAL A 1 9 ? 7.827 -8.895 3.583 1.00 15.00 858 VAL A C 2
ATOM 1481 O O . VAL A 1 9 ? 7.906 -9.711 4.501 1.00 15.00 858 VAL A O 2
ATOM 1494 N N . ILE A 1 10 ? 8.661 -8.889 2.558 1.00 15.00 859 ILE A N 2
ATOM 1495 C CA . ILE A 1 10 ? 9.748 -9.853 2.464 1.00 15.00 859 ILE A CA 2
ATOM 1496 C C . ILE A 1 10 ? 11.052 -9.254 2.968 1.00 15.00 859 ILE A C 2
ATOM 1497 O O . ILE A 1 10 ? 11.087 -8.114 3.436 1.00 15.00 859 ILE A O 2
ATOM 1513 N N . ARG A 1 11 ? 12.123 -10.025 2.871 1.00 15.00 860 ARG A N 2
ATOM 1514 C CA . ARG A 1 11 ? 13.428 -9.567 3.306 1.00 15.00 860 ARG A CA 2
ATOM 1515 C C . ARG A 1 11 ? 14.438 -9.744 2.190 1.00 15.00 860 ARG A C 2
ATOM 1516 O O . ARG A 1 11 ? 14.437 -10.758 1.492 1.00 15.00 860 ARG A O 2
ATOM 1537 N N . ASP A 1 12 ? 15.281 -8.743 2.026 1.00 15.00 861 ASP A N 2
ATOM 1538 C CA . ASP A 1 12 ? 16.302 -8.748 0.990 1.00 15.00 861 ASP A CA 2
ATOM 1539 C C . ASP A 1 12 ? 17.617 -9.299 1.539 1.00 15.00 861 ASP A C 2
ATOM 1540 O O . ASP A 1 12 ? 17.665 -9.761 2.682 1.00 15.00 861 ASP A O 2
ATOM 1549 N N . GLU A 1 13 ? 18.684 -9.232 0.745 1.00 15.00 862 GLU A N 2
ATOM 1550 C CA . GLU A 1 13 ? 19.989 -9.725 1.178 1.00 15.00 862 GLU A CA 2
ATOM 1551 C C . GLU A 1 13 ? 20.536 -8.825 2.277 1.00 15.00 862 GLU A C 2
ATOM 1552 O O . GLU A 1 13 ? 21.332 -9.247 3.115 1.00 15.00 862 GLU A O 2
ATOM 1564 N N . TRP A 1 14 ? 20.078 -7.579 2.275 1.00 15.00 863 TRP A N 2
ATOM 1565 C CA . TRP A 1 14 ? 20.484 -6.607 3.279 1.00 15.00 863 TRP A CA 2
ATOM 1566 C C . TRP A 1 14 ? 19.653 -6.796 4.544 1.00 15.00 863 TRP A C 2
ATOM 1567 O O . TRP A 1 14 ? 19.830 -6.085 5.530 1.00 15.00 863 TRP A O 2
ATOM 1588 N N . GLY A 1 15 ? 18.727 -7.751 4.494 1.00 15.00 864 GLY A N 2
ATOM 1589 C CA . GLY A 1 15 ? 17.862 -8.026 5.627 1.00 15.00 864 GLY A CA 2
ATOM 1590 C C . GLY A 1 15 ? 16.726 -7.027 5.731 1.00 15.00 864 GLY A C 2
ATOM 1591 O O . GLY A 1 15 ? 15.823 -7.179 6.556 1.00 15.00 864 GLY A O 2
ATOM 1595 N N . ASN A 1 16 ? 16.773 -6.018 4.871 1.00 15.00 865 ASN A N 2
ATOM 1596 C CA . ASN A 1 16 ? 15.771 -4.962 4.844 1.00 15.00 865 ASN A CA 2
ATOM 1597 C C . ASN A 1 16 ? 14.400 -5.508 4.483 1.00 15.00 865 ASN A C 2
ATOM 1598 O O . ASN A 1 16 ? 14.282 -6.470 3.719 1.00 15.00 865 ASN A O 2
ATOM 1609 N N . GLN A 1 17 ? 13.373 -4.889 5.042 1.00 15.00 866 GLN A N 2
ATOM 1610 C CA . GLN A 1 17 ? 12.002 -5.294 4.789 1.00 15.00 866 GLN A CA 2
ATOM 1611 C C . GLN A 1 17 ? 11.489 -4.669 3.499 1.00 15.00 866 GLN A C 2
ATOM 1612 O O . GLN A 1 17 ? 11.244 -3.464 3.436 1.00 15.00 866 GLN A O 2
ATOM 1626 N N . ILE A 1 18 ? 11.354 -5.488 2.471 1.00 15.00 867 ILE A N 2
ATOM 1627 C CA . ILE A 1 18 ? 10.860 -5.025 1.188 1.00 15.00 867 ILE A CA 2
ATOM 1628 C C . ILE A 1 18 ? 9.357 -5.241 1.120 1.00 15.00 867 ILE A C 2
ATOM 1629 O O . ILE A 1 18 ? 8.877 -6.375 1.183 1.00 15.00 867 ILE A O 2
ATOM 1645 N N . TRP A 1 19 ? 8.621 -4.150 1.013 1.00 15.00 868 TRP A N 2
ATOM 1646 C CA . TRP A 1 19 ? 7.170 -4.215 0.962 1.00 15.00 868 TRP A CA 2
ATOM 1647 C C . TRP A 1 19 ? 6.671 -4.654 -0.406 1.00 15.00 868 TRP A C 2
ATOM 1648 O O . TRP A 1 19 ? 7.276 -4.344 -1.433 1.00 15.00 868 TRP A O 2
ATOM 1669 N N . ILE A 1 20 ? 5.574 -5.391 -0.402 1.00 15.00 869 ILE A N 2
ATOM 1670 C CA . ILE A 1 20 ? 4.961 -5.886 -1.621 1.00 15.00 869 ILE A CA 2
ATOM 1671 C C . ILE A 1 20 ? 3.527 -5.397 -1.690 1.00 15.00 869 ILE A C 2
ATOM 1672 O O . ILE A 1 20 ? 2.764 -5.585 -0.748 1.00 15.00 869 ILE A O 2
ATOM 1688 N N . CYS A 1 21 ? 3.168 -4.757 -2.787 1.00 15.00 870 CYS A N 2
ATOM 1689 C CA . CYS A 1 21 ? 1.816 -4.243 -2.952 1.00 15.00 870 CYS A CA 2
ATOM 1690 C C . CYS A 1 21 ? 0.822 -5.377 -3.169 1.00 15.00 870 CYS A C 2
ATOM 1691 O O . CYS A 1 21 ? 1.018 -6.222 -4.047 1.00 15.00 870 CYS A O 2
ATOM 1698 N N . PRO A 1 22 ? -0.247 -5.437 -2.358 1.00 15.00 871 PRO A N 2
ATOM 1699 C CA . PRO A 1 22 ? -1.288 -6.455 -2.502 1.00 15.00 871 PRO A CA 2
ATOM 1700 C C . PRO A 1 22 ? -2.170 -6.197 -3.725 1.00 15.00 871 PRO A C 2
ATOM 1701 O O . PRO A 1 22 ? -3.176 -6.871 -3.932 1.00 15.00 871 PRO A O 2
ATOM 1712 N N . GLY A 1 23 ? -1.787 -5.207 -4.522 1.00 15.00 872 GLY A N 2
ATOM 1713 C CA . GLY A 1 23 ? -2.535 -4.877 -5.718 1.00 15.00 872 GLY A CA 2
ATOM 1714 C C . GLY A 1 23 ? -1.939 -5.496 -6.967 1.00 15.00 872 GLY A C 2
ATOM 1715 O O . GLY A 1 23 ? -2.487 -6.457 -7.520 1.00 15.00 872 GLY A O 2
ATOM 1719 N N . CYS A 1 24 ? -0.805 -4.965 -7.407 1.00 15.00 873 CYS A N 2
ATOM 1720 C CA . CYS A 1 24 ? -0.144 -5.460 -8.607 1.00 15.00 873 CYS A CA 2
ATOM 1721 C C . CYS A 1 24 ? 0.863 -6.564 -8.283 1.00 15.00 873 CYS A C 2
ATOM 1722 O O . CYS A 1 24 ? 1.451 -7.170 -9.194 1.00 15.00 873 CYS A O 2
ATOM 1729 N N . ASN A 1 25 ? 1.079 -6.789 -6.988 1.00 15.00 874 ASN A N 2
ATOM 1730 C CA . ASN A 1 25 ? 1.982 -7.835 -6.500 1.00 15.00 874 ASN A CA 2
ATOM 1731 C C . ASN A 1 25 ? 3.441 -7.513 -6.834 1.00 15.00 874 ASN A C 2
ATOM 1732 O O . ASN A 1 25 ? 4.225 -8.392 -7.190 1.00 15.00 874 ASN A O 2
ATOM 1743 N N . LYS A 1 26 ? 3.810 -6.244 -6.719 1.00 15.00 875 LYS A N 2
ATOM 1744 C CA . LYS A 1 26 ? 5.180 -5.831 -7.007 1.00 15.00 875 LYS A CA 2
ATOM 1745 C C . LYS A 1 26 ? 5.870 -5.292 -5.754 1.00 15.00 875 LYS A C 2
ATOM 1746 O O . LYS A 1 26 ? 5.212 -4.781 -4.846 1.00 15.00 875 LYS A O 2
ATOM 1765 N N . PRO A 1 27 ? 7.208 -5.425 -5.683 1.00 15.00 876 PRO A N 2
ATOM 1766 C CA . PRO A 1 27 ? 7.990 -4.953 -4.541 1.00 15.00 876 PRO A CA 2
ATOM 1767 C C . PRO A 1 27 ? 8.287 -3.453 -4.603 1.00 15.00 876 PRO A C 2
ATOM 1768 O O . PRO A 1 27 ? 8.028 -2.798 -5.615 1.00 15.00 876 PRO A O 2
ATOM 1779 N N . ASP A 1 28 ? 8.852 -2.923 -3.523 1.00 15.00 877 ASP A N 2
ATOM 1780 C CA . ASP A 1 28 ? 9.161 -1.497 -3.436 1.00 15.00 877 ASP A CA 2
ATOM 1781 C C . ASP A 1 28 ? 10.637 -1.238 -3.093 1.00 15.00 877 ASP A C 2
ATOM 1782 O O . ASP A 1 28 ? 11.273 -2.039 -2.407 1.00 15.00 877 ASP A O 2
ATOM 1791 N N . ASP A 1 29 ? 11.158 -0.105 -3.580 1.00 15.00 878 ASP A N 2
ATOM 1792 C CA . ASP A 1 29 ? 12.557 0.305 -3.328 1.00 15.00 878 ASP A CA 2
ATOM 1793 C C . ASP A 1 29 ? 12.614 1.795 -2.959 1.00 15.00 878 ASP A C 2
ATOM 1794 O O . ASP A 1 29 ? 13.685 2.384 -2.781 1.00 15.00 878 ASP A O 2
ATOM 1803 N N . GLY A 1 30 ? 11.451 2.399 -2.800 1.00 15.00 879 GLY A N 2
ATOM 1804 C CA . GLY A 1 30 ? 11.398 3.808 -2.467 1.00 15.00 879 GLY A CA 2
ATOM 1805 C C . GLY A 1 30 ? 10.260 4.535 -3.153 1.00 15.00 879 GLY A C 2
ATOM 1806 O O . GLY A 1 30 ? 10.280 5.758 -3.285 1.00 15.00 879 GLY A O 2
ATOM 1810 N N . SER A 1 31 ? 9.271 3.793 -3.596 1.00 15.00 880 SER A N 2
ATOM 1811 C CA . SER A 1 31 ? 8.125 4.378 -4.241 1.00 15.00 880 SER A CA 2
ATOM 1812 C C . SER A 1 31 ? 7.149 4.781 -3.156 1.00 15.00 880 SER A C 2
ATOM 1813 O O . SER A 1 31 ? 7.121 4.171 -2.086 1.00 15.00 880 SER A O 2
ATOM 1821 N N . PRO A 1 32 ? 6.356 5.818 -3.385 1.00 15.00 881 PRO A N 2
ATOM 1822 C CA . PRO A 1 32 ? 5.408 6.267 -2.393 1.00 15.00 881 PRO A CA 2
ATOM 1823 C C . PRO A 1 32 ? 4.296 5.257 -2.171 1.00 15.00 881 PRO A C 2
ATOM 1824 O O . PRO A 1 32 ? 3.462 5.016 -3.045 1.00 15.00 881 PRO A O 2
ATOM 1835 N N . MET A 1 33 ? 4.322 4.651 -1.002 1.00 15.00 882 MET A N 2
ATOM 1836 C CA . MET A 1 33 ? 3.334 3.667 -0.621 1.00 15.00 882 MET A CA 2
ATOM 1837 C C . MET A 1 33 ? 2.303 4.315 0.289 1.00 15.00 882 MET A C 2
ATOM 1838 O O . MET A 1 33 ? 2.627 5.213 1.072 1.00 15.00 882 MET A O 2
ATOM 1852 N N . ILE A 1 34 ? 1.064 3.876 0.177 1.00 15.00 883 ILE A N 2
ATOM 1853 C CA . ILE A 1 34 ? -0.000 4.418 0.995 1.00 15.00 883 ILE A CA 2
ATOM 1854 C C . ILE A 1 34 ? -0.574 3.337 1.901 1.00 15.00 883 ILE A C 2
ATOM 1855 O O . ILE A 1 34 ? -0.926 2.247 1.447 1.00 15.00 883 ILE A O 2
ATOM 1871 N N . GLY A 1 35 ? -0.618 3.632 3.187 1.00 15.00 884 GLY A N 2
ATOM 1872 C CA . GLY A 1 35 ? -1.148 2.689 4.141 1.00 15.00 884 GLY A CA 2
ATOM 1873 C C . GLY A 1 35 ? -2.645 2.827 4.299 1.00 15.00 884 GLY A C 2
ATOM 1874 O O . GLY A 1 35 ? -3.137 3.915 4.616 1.00 15.00 884 GLY A O 2
ATOM 1878 N N . CYS A 1 36 ? -3.362 1.733 4.075 1.00 15.00 885 CYS A N 2
ATOM 1879 C CA . CYS A 1 36 ? -4.809 1.723 4.193 1.00 15.00 885 CYS A CA 2
ATOM 1880 C C . CYS A 1 36 ? -5.184 1.861 5.659 1.00 15.00 885 CYS A C 2
ATOM 1881 O O . CYS A 1 36 ? -4.503 1.316 6.525 1.00 15.00 885 CYS A O 2
ATOM 1888 N N . ASP A 1 37 ? -6.263 2.587 5.938 1.00 15.00 886 ASP A N 2
ATOM 1889 C CA . ASP A 1 37 ? -6.713 2.797 7.316 1.00 15.00 886 ASP A CA 2
ATOM 1890 C C . ASP A 1 37 ? -7.579 1.634 7.790 1.00 15.00 886 ASP A C 2
ATOM 1891 O O . ASP A 1 37 ? -8.176 1.696 8.868 1.00 15.00 886 ASP A O 2
ATOM 1900 N N . ASP A 1 38 ? -7.641 0.582 6.977 1.00 15.00 887 ASP A N 2
ATOM 1901 C CA . ASP A 1 38 ? -8.418 -0.599 7.297 1.00 15.00 887 ASP A CA 2
ATOM 1902 C C . ASP A 1 38 ? -7.585 -1.850 7.066 1.00 15.00 887 ASP A C 2
ATOM 1903 O O . ASP A 1 38 ? -7.422 -2.662 7.976 1.00 15.00 887 ASP A O 2
ATOM 1912 N N . CYS A 1 39 ? -7.042 -1.989 5.851 1.00 15.00 888 CYS A N 2
ATOM 1913 C CA . CYS A 1 39 ? -6.204 -3.129 5.514 1.00 15.00 888 CYS A CA 2
ATOM 1914 C C . CYS A 1 39 ? -4.907 -3.103 6.294 1.00 15.00 888 CYS A C 2
ATOM 1915 O O . CYS A 1 39 ? -4.337 -4.155 6.581 1.00 15.00 888 CYS A O 2
ATOM 1922 N N . ASP A 1 40 ? -4.430 -1.890 6.562 1.00 15.00 889 ASP A N 2
ATOM 1923 C CA . ASP A 1 40 ? -3.202 -1.653 7.323 1.00 15.00 889 ASP A CA 2
ATOM 1924 C C . ASP A 1 40 ? -1.953 -1.907 6.475 1.00 15.00 889 ASP A C 2
ATOM 1925 O O . ASP A 1 40 ? -0.861 -1.439 6.799 1.00 15.00 889 ASP A O 2
ATOM 1934 N N . ASP A 1 41 ? -2.116 -2.634 5.376 1.00 15.00 890 ASP A N 2
ATOM 1935 C CA . ASP A 1 41 ? -0.986 -2.931 4.500 1.00 15.00 890 ASP A CA 2
ATOM 1936 C C . ASP A 1 41 ? -0.655 -1.714 3.637 1.00 15.00 890 ASP A C 2
ATOM 1937 O O . ASP A 1 41 ? -1.424 -0.748 3.582 1.00 15.00 890 ASP A O 2
ATOM 1946 N N . TRP A 1 42 ? 0.471 -1.770 2.949 1.00 15.00 891 TRP A N 2
ATOM 1947 C CA . TRP A 1 42 ? 0.914 -0.661 2.117 1.00 15.00 891 TRP A CA 2
ATOM 1948 C C . TRP A 1 42 ? 0.711 -0.966 0.636 1.00 15.00 891 TRP A C 2
ATOM 1949 O O . TRP A 1 42 ? 1.245 -1.941 0.109 1.00 15.00 891 TRP A O 2
ATOM 1970 N N . TYR A 1 43 ? -0.062 -0.119 -0.028 1.00 15.00 892 TYR A N 2
ATOM 1971 C CA . TYR A 1 43 ? -0.356 -0.281 -1.448 1.00 15.00 892 TYR A CA 2
ATOM 1972 C C . TYR A 1 43 ? 0.338 0.812 -2.255 1.00 15.00 892 TYR A C 2
ATOM 1973 O O . TYR A 1 43 ? 0.662 1.875 -1.709 1.00 15.00 892 TYR A O 2
ATOM 1991 N N . HIS A 1 44 ? 0.568 0.560 -3.538 1.00 15.00 893 HIS A N 2
ATOM 1992 C CA . HIS A 1 44 ? 1.203 1.552 -4.403 1.00 15.00 893 HIS A CA 2
ATOM 1993 C C . HIS A 1 44 ? 0.203 2.647 -4.758 1.00 15.00 893 HIS A C 2
ATOM 1994 O O . HIS A 1 44 ? -0.996 2.393 -4.874 1.00 15.00 893 HIS A O 2
ATOM 2008 N N . TRP A 1 45 ? 0.703 3.865 -4.918 1.00 15.00 894 TRP A N 2
ATOM 2009 C CA . TRP A 1 45 ? -0.139 5.013 -5.249 1.00 15.00 894 TRP A CA 2
ATOM 2010 C C . TRP A 1 45 ? -0.853 4.878 -6.604 1.00 15.00 894 TRP A C 2
ATOM 2011 O O . TRP A 1 45 ? -2.077 4.993 -6.658 1.00 15.00 894 TRP A O 2
ATOM 2032 N N . PRO A 1 46 ? -0.126 4.632 -7.717 1.00 15.00 895 PRO A N 2
ATOM 2033 C CA . PRO A 1 46 ? -0.751 4.534 -9.045 1.00 15.00 895 PRO A CA 2
ATOM 2034 C C . PRO A 1 46 ? -1.814 3.438 -9.152 1.00 15.00 895 PRO A C 2
ATOM 2035 O O . PRO A 1 46 ? -2.826 3.624 -9.827 1.00 15.00 895 PRO A O 2
ATOM 2046 N N . CYS A 1 47 ? -1.590 2.308 -8.493 1.00 15.00 896 CYS A N 2
ATOM 2047 C CA . CYS A 1 47 ? -2.538 1.196 -8.535 1.00 15.00 896 CYS A CA 2
ATOM 2048 C C . CYS A 1 47 ? -3.854 1.541 -7.838 1.00 15.00 896 CYS A C 2
ATOM 2049 O O . CYS A 1 47 ? -4.925 1.155 -8.303 1.00 15.00 896 CYS A O 2
ATOM 2056 N N . VAL A 1 48 ? -3.779 2.280 -6.739 1.00 15.00 897 VAL A N 2
ATOM 2057 C CA . VAL A 1 48 ? -4.985 2.639 -5.993 1.00 15.00 897 VAL A CA 2
ATOM 2058 C C . VAL A 1 48 ? -5.619 3.941 -6.489 1.00 15.00 897 VAL A C 2
ATOM 2059 O O . VAL A 1 48 ? -6.790 4.201 -6.215 1.00 15.00 897 VAL A O 2
ATOM 2072 N N . GLY A 1 49 ? -4.856 4.754 -7.206 1.00 15.00 898 GLY A N 2
ATOM 2073 C CA . GLY A 1 49 ? -5.395 6.001 -7.724 1.00 15.00 898 GLY A CA 2
ATOM 2074 C C . GLY A 1 49 ? -4.896 7.226 -6.976 1.00 15.00 898 GLY A C 2
ATOM 2075 O O . GLY A 1 49 ? -5.647 8.177 -6.758 1.00 15.00 898 GLY A O 2
ATOM 2079 N N . ILE A 1 50 ? -3.634 7.203 -6.576 1.00 15.00 899 ILE A N 2
ATOM 2080 C CA . ILE A 1 50 ? -3.031 8.320 -5.860 1.00 15.00 899 ILE A CA 2
ATOM 2081 C C . ILE A 1 50 ? -1.867 8.887 -6.674 1.00 15.00 899 ILE A C 2
ATOM 2082 O O . ILE A 1 50 ? -1.103 8.131 -7.274 1.00 15.00 899 ILE A O 2
ATOM 2098 N N . MET A 1 51 ? -1.739 10.212 -6.705 1.00 15.00 900 MET A N 2
ATOM 2099 C CA . MET A 1 51 ? -0.678 10.856 -7.480 1.00 15.00 900 MET A CA 2
ATOM 2100 C C . MET A 1 51 ? 0.286 11.654 -6.601 1.00 15.00 900 MET A C 2
ATOM 2101 O O . MET A 1 51 ? 1.271 12.202 -7.101 1.00 15.00 900 MET A O 2
ATOM 2115 N N . ALA A 1 52 ? 0.008 11.720 -5.302 1.00 15.00 901 ALA A N 2
ATOM 2116 C CA . ALA A 1 52 ? 0.850 12.461 -4.362 1.00 15.00 901 ALA A CA 2
ATOM 2117 C C . ALA A 1 52 ? 0.381 12.208 -2.933 1.00 15.00 901 ALA A C 2
ATOM 2118 O O . ALA A 1 52 ? -0.617 11.528 -2.719 1.00 15.00 901 ALA A O 2
ATOM 2125 N N . ALA A 1 53 ? 1.098 12.764 -1.966 1.00 15.00 902 ALA A N 2
ATOM 2126 C CA . ALA A 1 53 ? 0.778 12.576 -0.553 1.00 15.00 902 ALA A CA 2
ATOM 2127 C C . ALA A 1 53 ? -0.470 13.345 -0.135 1.00 15.00 902 ALA A C 2
ATOM 2128 O O . ALA A 1 53 ? -0.492 14.576 -0.165 1.00 15.00 902 ALA A O 2
ATOM 2135 N N . PRO A 1 54 ? -1.535 12.622 0.242 1.00 15.00 903 PRO A N 2
ATOM 2136 C CA . PRO A 1 54 ? -2.776 13.219 0.696 1.00 15.00 903 PRO A CA 2
ATOM 2137 C C . PRO A 1 54 ? -2.743 13.448 2.207 1.00 15.00 903 PRO A C 2
ATOM 2138 O O . PRO A 1 54 ? -1.851 12.935 2.887 1.00 15.00 903 PRO A O 2
ATOM 2149 N N . PRO A 1 55 ? -3.693 14.224 2.758 1.00 15.00 904 PRO A N 2
ATOM 2150 C CA . PRO A 1 55 ? -3.746 14.490 4.199 1.00 15.00 904 PRO A CA 2
ATOM 2151 C C . PRO A 1 55 ? -3.838 13.192 4.999 1.00 15.00 904 PRO A C 2
ATOM 2152 O O . PRO A 1 55 ? -4.860 12.506 4.969 1.00 15.00 904 PRO A O 2
ATOM 2163 N N . GLU A 1 56 ? -2.757 12.852 5.698 1.00 15.00 905 GLU A N 2
ATOM 2164 C CA . GLU A 1 56 ? -2.700 11.627 6.492 1.00 15.00 905 GLU A CA 2
ATOM 2165 C C . GLU A 1 56 ? -3.770 11.619 7.579 1.00 15.00 905 GLU A C 2
ATOM 2166 O O . GLU A 1 56 ? -4.258 10.557 7.975 1.00 15.00 905 GLU A O 2
ATOM 2178 N N . GLU A 1 57 ? -4.120 12.811 8.049 1.00 15.00 906 GLU A N 2
ATOM 2179 C CA . GLU A 1 57 ? -5.143 12.987 9.072 1.00 15.00 906 GLU A CA 2
ATOM 2180 C C . GLU A 1 57 ? -6.477 12.414 8.597 1.00 15.00 906 GLU A C 2
ATOM 2181 O O . GLU A 1 57 ? -7.266 11.893 9.384 1.00 15.00 906 GLU A O 2
ATOM 2193 N N . MET A 1 58 ? -6.709 12.513 7.296 1.00 15.00 907 MET A N 2
ATOM 2194 C CA . MET A 1 58 ? -7.931 12.019 6.692 1.00 15.00 907 MET A CA 2
ATOM 2195 C C . MET A 1 58 ? -7.833 10.517 6.473 1.00 15.00 907 MET A C 2
ATOM 2196 O O . MET A 1 58 ? -6.854 10.026 5.905 1.00 15.00 907 MET A O 2
ATOM 2210 N N . GLN A 1 59 ? -8.833 9.786 6.940 1.00 15.00 908 GLN A N 2
ATOM 2211 C CA . GLN A 1 59 ? -8.846 8.345 6.770 1.00 15.00 908 GLN A CA 2
ATOM 2212 C C . GLN A 1 59 ? -9.134 8.002 5.316 1.00 15.00 908 GLN A C 2
ATOM 2213 O O . GLN A 1 59 ? -10.075 8.525 4.714 1.00 15.00 908 GLN A O 2
ATOM 2227 N N . TRP A 1 60 ? -8.314 7.135 4.759 1.00 15.00 909 TRP A N 2
ATOM 2228 C CA . TRP A 1 60 ? -8.457 6.713 3.384 1.00 15.00 909 TRP A CA 2
ATOM 2229 C C . TRP A 1 60 ? -8.556 5.202 3.334 1.00 15.00 909 TRP A C 2
ATOM 2230 O O . TRP A 1 60 ? -7.918 4.501 4.121 1.00 15.00 909 TRP A O 2
ATOM 2251 N N . PHE A 1 61 ? -9.356 4.705 2.422 1.00 15.00 910 PHE A N 2
ATOM 2252 C CA . PHE A 1 61 ? -9.543 3.279 2.282 1.00 15.00 910 PHE A CA 2
ATOM 2253 C C . PHE A 1 61 ? -9.301 2.868 0.842 1.00 15.00 910 PHE A C 2
ATOM 2254 O O . PHE A 1 61 ? -9.649 3.612 -0.085 1.00 15.00 910 PHE A O 2
ATOM 2271 N N . CYS A 1 62 ? -8.677 1.707 0.656 1.00 15.00 911 CYS A N 2
ATOM 2272 C CA . CYS A 1 62 ? -8.397 1.199 -0.678 1.00 15.00 911 CYS A CA 2
ATOM 2273 C C . CYS A 1 62 ? -9.718 0.822 -1.358 1.00 15.00 911 CYS A C 2
ATOM 2274 O O . CYS A 1 62 ? -10.752 0.737 -0.691 1.00 15.00 911 CYS A O 2
ATOM 2281 N N . PRO A 1 63 ? -9.717 0.579 -2.684 1.00 15.00 912 PRO A N 2
ATOM 2282 C CA . PRO A 1 63 ? -10.937 0.223 -3.434 1.00 15.00 912 PRO A CA 2
ATOM 2283 C C . PRO A 1 63 ? -11.675 -1.012 -2.897 1.00 15.00 912 PRO A C 2
ATOM 2284 O O . PRO A 1 63 ? -12.774 -1.322 -3.351 1.00 15.00 912 PRO A O 2
ATOM 2295 N N . LYS A 1 64 ? -11.084 -1.720 -1.944 1.00 15.00 913 LYS A N 2
ATOM 2296 C CA . LYS A 1 64 ? -11.737 -2.888 -1.373 1.00 15.00 913 LYS A CA 2
ATOM 2297 C C . LYS A 1 64 ? -12.508 -2.492 -0.121 1.00 15.00 913 LYS A C 2
ATOM 2298 O O . LYS A 1 64 ? -13.715 -2.721 -0.012 1.00 15.00 913 LYS A O 2
ATOM 2317 N N . CYS A 1 65 ? -11.811 -1.870 0.814 1.00 15.00 914 CYS A N 2
ATOM 2318 C CA . CYS A 1 65 ? -12.418 -1.449 2.065 1.00 15.00 914 CYS A CA 2
ATOM 2319 C C . CYS A 1 65 ? -13.308 -0.240 1.880 1.00 15.00 914 CYS A C 2
ATOM 2320 O O . CYS A 1 65 ? -14.330 -0.107 2.553 1.00 15.00 914 CYS A O 2
ATOM 2327 N N . ALA A 1 66 ? -12.930 0.635 0.963 1.00 15.00 915 ALA A N 2
ATOM 2328 C CA . ALA A 1 66 ? -13.736 1.810 0.675 1.00 15.00 915 ALA A CA 2
ATOM 2329 C C . ALA A 1 66 ? -15.058 1.383 0.072 1.00 15.00 915 ALA A C 2
ATOM 2330 O O . ALA A 1 66 ? -16.043 2.120 0.118 1.00 15.00 915 ALA A O 2
ATOM 2337 N N . ASN A 1 67 ? -15.058 0.178 -0.491 1.00 15.00 916 ASN A N 2
ATOM 2338 C CA . ASN A 1 67 ? -16.241 -0.398 -1.112 1.00 15.00 916 ASN A CA 2
ATOM 2339 C C . ASN A 1 67 ? -17.041 -1.182 -0.075 1.00 15.00 916 ASN A C 2
ATOM 2340 O O . ASN A 1 67 ? -18.269 -1.163 -0.081 1.00 15.00 916 ASN A O 2
ATOM 2351 N N . LYS A 1 68 ? -16.332 -1.850 0.841 1.00 15.00 917 LYS A N 2
ATOM 2352 C CA . LYS A 1 68 ? -16.981 -2.640 1.887 1.00 15.00 917 LYS A CA 2
ATOM 2353 C C . LYS A 1 68 ? -17.769 -1.736 2.834 1.00 15.00 917 LYS A C 2
ATOM 2354 O O . LYS A 1 68 ? -18.634 -2.200 3.586 1.00 15.00 917 LYS A O 2
ATOM 2373 N N . ILE A 1 69 ? -17.475 -0.444 2.779 1.00 15.00 918 ILE A N 2
ATOM 2374 C CA . ILE A 1 69 ? -18.157 0.540 3.601 1.00 15.00 918 ILE A CA 2
ATOM 2375 C C . ILE A 1 69 ? -19.407 1.057 2.887 1.00 15.00 918 ILE A C 2
ATOM 2376 O O . ILE A 1 69 ? -20.494 1.071 3.461 1.00 15.00 918 ILE A O 2
ATOM 2392 N N . LYS A 1 70 ? -19.244 1.448 1.623 1.00 15.00 919 LYS A N 2
ATOM 2393 C CA . LYS A 1 70 ? -20.352 1.984 0.829 1.00 15.00 919 LYS A CA 2
ATOM 2394 C C . LYS A 1 70 ? -21.379 0.899 0.529 1.00 15.00 919 LYS A C 2
ATOM 2395 O O . LYS A 1 70 ? -22.580 1.121 0.674 1.00 15.00 919 LYS A O 2
ATOM 2414 N N . LYS A 1 71 ? -20.878 -0.263 0.107 1.00 15.00 920 LYS A N 2
ATOM 2415 C CA . LYS A 1 71 ? -21.699 -1.436 -0.197 1.00 15.00 920 LYS A CA 2
ATOM 2416 C C . LYS A 1 71 ? -22.411 -1.342 -1.541 1.00 15.00 920 LYS A C 2
ATOM 2417 O O . LYS A 1 71 ? -22.897 -0.288 -1.952 1.00 15.00 920 LYS A O 2
ATOM 2436 N N . ASP A 1 72 ? -22.457 -2.482 -2.206 1.00 15.00 921 ASP A N 2
ATOM 2437 C CA . ASP A 1 72 ? -23.109 -2.628 -3.494 1.00 15.00 921 ASP A CA 2
ATOM 2438 C C . ASP A 1 72 ? -24.410 -3.403 -3.270 1.00 15.00 921 ASP A C 2
ATOM 2439 O O . ASP A 1 72 ? -24.642 -3.892 -2.161 1.00 15.00 921 ASP A O 2
ATOM 2448 N N . LYS A 1 73 ? -25.272 -3.497 -4.279 1.00 15.00 922 LYS A N 2
ATOM 2449 C CA . LYS A 1 73 ? -26.528 -4.220 -4.121 1.00 15.00 922 LYS A CA 2
ATOM 2450 C C . LYS A 1 73 ? -26.242 -5.683 -3.794 1.00 15.00 922 LYS A C 2
ATOM 2451 O O . LYS A 1 73 ? -26.839 -6.229 -2.866 1.00 15.00 922 LYS A O 2
ATOM 2470 N N . LYS A 1 74 ? -25.324 -6.278 -4.580 1.00 15.00 923 LYS A N 2
ATOM 2471 C CA . LYS A 1 74 ? -24.860 -7.679 -4.444 1.00 15.00 923 LYS A CA 2
ATOM 2472 C C . LYS A 1 74 ? -24.415 -8.232 -5.800 1.00 15.00 923 LYS A C 2
ATOM 2473 O O . LYS A 1 74 ? -24.760 -9.351 -6.185 1.00 15.00 923 LYS A O 2
ATOM 2492 N N . HIS A 1 75 ? -23.656 -7.436 -6.525 1.00 15.00 924 HIS A N 2
ATOM 2493 C CA . HIS A 1 75 ? -23.145 -7.834 -7.825 1.00 15.00 924 HIS A CA 2
ATOM 2494 C C . HIS A 1 75 ? -21.625 -7.878 -7.814 1.00 15.00 924 HIS A C 2
ATOM 2495 O O . HIS A 1 75 ? -21.022 -8.525 -8.668 1.00 15.00 924 HIS A O 2
ATOM 2510 N N . ALA B 2 1 ? -4.655 7.665 6.560 1.00 15.00 1 ALA B N 2
ATOM 2511 C CA . ALA B 2 1 ? -3.844 7.363 5.354 1.00 15.00 1 ALA B CA 2
ATOM 2512 C C . ALA B 2 1 ? -2.411 7.818 5.536 1.00 15.00 1 ALA B C 2
ATOM 2513 O O . ALA B 2 1 ? -2.072 8.951 5.203 1.00 15.00 1 ALA B O 2
ATOM 2522 N N . ARG B 2 2 ? -1.559 6.951 6.055 1.00 15.00 2 ARG B N 2
ATOM 2523 C CA . ARG B 2 2 ? -0.171 7.324 6.239 1.00 15.00 2 ARG B CA 2
ATOM 2524 C C . ARG B 2 2 ? 0.621 6.959 4.996 1.00 15.00 2 ARG B C 2
ATOM 2525 O O . ARG B 2 2 ? 0.511 5.848 4.483 1.00 15.00 2 ARG B O 2
ATOM 2546 N N . THR B 2 3 ? 1.400 7.908 4.506 1.00 15.00 3 THR B N 2
ATOM 2547 C CA . THR B 2 3 ? 2.184 7.703 3.303 1.00 15.00 3 THR B CA 2
ATOM 2548 C C . THR B 2 3 ? 3.683 7.813 3.570 1.00 15.00 3 THR B C 2
ATOM 2549 O O . THR B 2 3 ? 4.112 8.344 4.599 1.00 15.00 3 THR B O 2
ATOM 2591 N N . GLU B 2 5 ? 7.607 7.734 1.017 1.00 15.00 5 GLU B N 2
ATOM 2592 C CA . GLU B 2 5 ? 8.206 7.593 -0.301 1.00 15.00 5 GLU B CA 2
ATOM 2593 C C . GLU B 2 5 ? 9.654 7.127 -0.188 1.00 15.00 5 GLU B C 2
ATOM 2594 O O . GLU B 2 5 ? 9.917 5.926 -0.207 1.00 15.00 5 GLU B O 2
ATOM 2605 N N . THR B 2 6 ? 10.580 8.072 -0.018 1.00 15.00 6 THR B N 2
ATOM 2606 C CA . 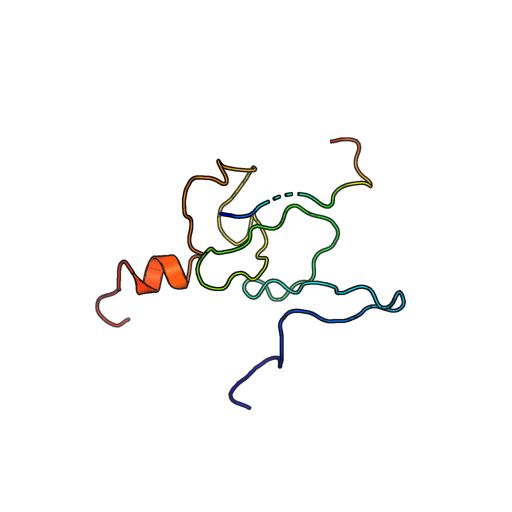THR B 2 6 ? 12.000 7.749 0.080 1.00 15.00 6 THR B CA 2
ATOM 2607 C C . THR B 2 6 ? 12.487 7.147 -1.236 1.00 15.00 6 THR B C 2
ATOM 2608 O O . THR B 2 6 ? 13.067 6.060 -1.257 1.00 15.00 6 THR B O 2
ATOM 2619 N N . ALA B 2 7 ? 12.250 7.880 -2.327 1.00 15.00 7 ALA B N 2
ATOM 2620 C CA . ALA B 2 7 ? 12.619 7.437 -3.669 1.00 15.00 7 ALA B CA 2
ATOM 2621 C C . ALA B 2 7 ? 14.089 7.042 -3.756 1.00 15.00 7 ALA B C 2
ATOM 2622 O O . ALA B 2 7 ? 14.978 7.893 -3.836 1.00 15.00 7 ALA B O 2
ATOM 2629 N N . ARG B 2 8 ? 14.317 5.733 -3.709 1.00 15.00 8 ARG B N 2
ATOM 2630 C CA . ARG B 2 8 ? 15.650 5.146 -3.781 1.00 15.00 8 ARG B CA 2
ATOM 2631 C C . ARG B 2 8 ? 16.504 5.568 -2.598 1.00 15.00 8 ARG B C 2
ATOM 2632 O O . ARG B 2 8 ? 17.640 6.018 -2.764 1.00 15.00 8 ARG B O 2
ATOM 2653 N N . LYS B 2 9 ? 15.928 5.434 -1.405 1.00 15.00 9 LYS B N 2
ATOM 2654 C CA . LYS B 2 9 ? 16.611 5.756 -0.153 1.00 15.00 9 LYS B CA 2
ATOM 2655 C C . LYS B 2 9 ? 16.909 7.252 -0.038 1.00 15.00 9 LYS B C 2
ATOM 2656 O O . LYS B 2 9 ? 17.750 7.669 0.755 1.00 15.00 9 LYS B O 2
ATOM 2675 N N . SER B 2 10 ? 16.204 8.052 -0.830 1.00 15.00 10 SER B N 2
ATOM 2676 C CA . SER B 2 10 ? 16.369 9.497 -0.810 1.00 15.00 10 SER B CA 2
ATOM 2677 C C . SER B 2 10 ? 15.153 10.176 -1.447 1.00 15.00 10 SER B C 2
ATOM 2678 O O . SER B 2 10 ? 14.055 10.142 -0.892 1.00 15.00 10 SER B O 2
ATOM 2686 N N . THR B 2 11 ? 15.347 10.764 -2.619 1.00 15.00 11 THR B N 2
ATOM 2687 C CA . THR B 2 11 ? 14.273 11.439 -3.330 1.00 15.00 11 THR B CA 2
ATOM 2688 C C . THR B 2 11 ? 14.533 11.389 -4.837 1.00 15.00 11 THR B C 2
ATOM 2689 O O . THR B 2 11 ? 14.026 12.206 -5.604 1.00 15.00 11 THR B O 2
ATOM 2700 N N . GLY B 2 12 ? 15.314 10.398 -5.254 1.00 15.00 12 GLY B N 2
ATOM 2701 C CA . GLY B 2 12 ? 15.642 10.251 -6.660 1.00 15.00 12 GLY B CA 2
ATOM 2702 C C . GLY B 2 12 ? 16.563 9.074 -6.925 1.00 15.00 12 GLY B C 2
ATOM 2703 O O . GLY B 2 12 ? 16.270 8.218 -7.768 1.00 15.00 12 GLY B O 2
ATOM 2733 N N . GLY A 1 1 ? -1.219 -26.887 0.387 1.00 15.00 850 GLY A N 3
ATOM 2734 C CA . GLY A 1 1 ? -1.362 -25.909 -0.668 1.00 15.00 850 GLY A CA 3
ATOM 2735 C C . GLY A 1 1 ? -0.575 -24.649 -0.381 1.00 15.00 850 GLY A C 3
ATOM 2736 O O . GLY A 1 1 ? -0.690 -24.076 0.704 1.00 15.00 850 GLY A O 3
ATOM 2740 N N . SER A 1 2 ? 0.214 -24.209 -1.353 1.00 15.00 851 SER A N 3
ATOM 2741 C CA . SER A 1 2 ? 1.034 -23.014 -1.208 1.00 15.00 851 SER A CA 3
ATOM 2742 C C . SER A 1 2 ? 0.197 -21.737 -1.336 1.00 15.00 851 SER A C 3
ATOM 2743 O O . SER A 1 2 ? 0.612 -20.761 -1.957 1.00 15.00 851 SER A O 3
ATOM 2751 N N . HIS A 1 3 ? -0.987 -21.753 -0.735 1.00 15.00 852 HIS A N 3
ATOM 2752 C CA . HIS A 1 3 ? -1.881 -20.606 -0.768 1.00 15.00 852 HIS A CA 3
ATOM 2753 C C . HIS A 1 3 ? -1.590 -19.702 0.420 1.00 15.00 852 HIS A C 3
ATOM 2754 O O . HIS A 1 3 ? -2.016 -18.549 0.461 1.00 15.00 852 HIS A O 3
ATOM 2769 N N . MET A 1 4 ? -0.863 -20.243 1.386 1.00 15.00 853 MET A N 3
ATOM 2770 C CA . MET A 1 4 ? -0.509 -19.501 2.582 1.00 15.00 853 MET A CA 3
ATOM 2771 C C . MET A 1 4 ? 0.977 -19.177 2.591 1.00 15.00 853 MET A C 3
ATOM 2772 O O . MET A 1 4 ? 1.802 -20.009 2.967 1.00 15.00 853 MET A O 3
ATOM 2786 N N . ALA A 1 5 ? 1.311 -17.978 2.149 1.00 15.00 854 ALA A N 3
ATOM 2787 C CA . ALA A 1 5 ? 2.693 -17.532 2.109 1.00 15.00 854 ALA A CA 3
ATOM 2788 C C . ALA A 1 5 ? 2.868 -16.320 3.012 1.00 15.00 854 ALA A C 3
ATOM 2789 O O . ALA A 1 5 ? 2.084 -16.115 3.939 1.00 15.00 854 ALA A O 3
ATOM 2796 N N . MET A 1 6 ? 3.892 -15.518 2.747 1.00 15.00 855 MET A N 3
ATOM 2797 C CA . MET A 1 6 ? 4.133 -14.323 3.540 1.00 15.00 855 MET A CA 3
ATOM 2798 C C . MET A 1 6 ? 3.077 -13.276 3.208 1.00 15.00 855 MET A C 3
ATOM 2799 O O . MET A 1 6 ? 2.615 -13.196 2.067 1.00 15.00 855 MET A O 3
ATOM 2813 N N . ALA A 1 7 ? 2.692 -12.485 4.203 1.00 15.00 856 ALA A N 3
ATOM 2814 C CA . ALA A 1 7 ? 1.663 -11.463 4.027 1.00 15.00 856 ALA A CA 3
ATOM 2815 C C . ALA A 1 7 ? 2.192 -10.242 3.281 1.00 15.00 856 ALA A C 3
ATOM 2816 O O . ALA A 1 7 ? 2.132 -9.126 3.793 1.00 15.00 856 ALA A O 3
ATOM 2823 N N . TYR A 1 8 ? 2.702 -10.472 2.067 1.00 15.00 857 TYR A N 3
ATOM 2824 C CA . TYR A 1 8 ? 3.251 -9.419 1.206 1.00 15.00 857 TYR A CA 3
ATOM 2825 C C . TYR A 1 8 ? 4.543 -8.847 1.772 1.00 15.00 857 TYR A C 3
ATOM 2826 O O . TYR A 1 8 ? 5.592 -8.930 1.135 1.00 15.00 857 TYR A O 3
ATOM 2844 N N . VAL A 1 9 ? 4.461 -8.263 2.957 1.00 15.00 858 VAL A N 3
ATOM 2845 C CA . VAL A 1 9 ? 5.621 -7.693 3.610 1.00 15.00 858 VAL A CA 3
ATOM 2846 C C . VAL A 1 9 ? 6.645 -8.789 3.901 1.00 15.00 858 VAL A C 3
ATOM 2847 O O . VAL A 1 9 ? 6.389 -9.731 4.657 1.00 15.00 858 VAL A O 3
ATOM 2860 N N . ILE A 1 10 ? 7.789 -8.678 3.257 1.00 15.00 859 ILE A N 3
ATOM 2861 C CA . ILE A 1 10 ? 8.853 -9.650 3.417 1.00 15.00 859 ILE A CA 3
ATOM 2862 C C . ILE A 1 10 ? 10.146 -8.944 3.798 1.00 15.00 859 ILE A C 3
ATOM 2863 O O . ILE A 1 10 ? 10.141 -7.750 4.085 1.00 15.00 859 ILE A O 3
ATOM 2879 N N . ARG A 1 11 ? 11.248 -9.671 3.803 1.00 15.00 860 ARG A N 3
ATOM 2880 C CA . ARG A 1 11 ? 12.533 -9.079 4.134 1.00 15.00 860 ARG A CA 3
ATOM 2881 C C . ARG A 1 11 ? 13.564 -9.459 3.090 1.00 15.00 860 ARG A C 3
ATOM 2882 O O . ARG A 1 11 ? 13.419 -10.472 2.404 1.00 15.00 860 ARG A O 3
ATOM 2903 N N . ASP A 1 12 ? 14.590 -8.640 2.966 1.00 15.00 861 ASP A N 3
ATOM 2904 C CA . ASP A 1 12 ? 15.650 -8.887 2.004 1.00 15.00 861 ASP A CA 3
ATOM 2905 C C . ASP A 1 12 ? 16.848 -9.536 2.691 1.00 15.00 861 ASP A C 3
ATOM 2906 O O . ASP A 1 12 ? 16.709 -10.148 3.752 1.00 15.00 861 ASP A O 3
ATOM 2915 N N . GLU A 1 13 ? 18.017 -9.398 2.087 1.00 15.00 862 GLU A N 3
ATOM 2916 C CA . GLU A 1 13 ? 19.239 -9.977 2.629 1.00 15.00 862 GLU A CA 3
ATOM 2917 C C . GLU A 1 13 ? 19.937 -9.014 3.588 1.00 15.00 862 GLU A C 3
ATOM 2918 O O . GLU A 1 13 ? 20.918 -9.376 4.236 1.00 15.00 862 GLU A O 3
ATOM 2930 N N . TRP A 1 14 ? 19.423 -7.795 3.689 1.00 15.00 863 TRP A N 3
ATOM 2931 C CA . TRP A 1 14 ? 20.024 -6.789 4.555 1.00 15.00 863 TRP A CA 3
ATOM 2932 C C . TRP A 1 14 ? 19.240 -6.657 5.855 1.00 15.00 863 TRP A C 3
ATOM 2933 O O . TRP A 1 14 ? 19.800 -6.327 6.901 1.00 15.00 863 TRP A O 3
ATOM 2954 N N . GLY A 1 15 ? 17.944 -6.917 5.781 1.00 15.00 864 GLY A N 3
ATOM 2955 C CA . GLY A 1 15 ? 17.103 -6.833 6.954 1.00 15.00 864 GLY A CA 3
ATOM 2956 C C . GLY A 1 15 ? 16.020 -5.786 6.812 1.00 15.00 864 GLY A C 3
ATOM 2957 O O . GLY A 1 15 ? 15.452 -5.333 7.806 1.00 15.00 864 GLY A O 3
ATOM 2961 N N . ASN A 1 16 ? 15.724 -5.405 5.577 1.00 15.00 865 ASN A N 3
ATOM 2962 C CA . ASN A 1 16 ? 14.703 -4.400 5.318 1.00 15.00 865 ASN A CA 3
ATOM 2963 C C . ASN A 1 16 ? 13.377 -5.064 5.001 1.00 15.00 865 ASN A C 3
ATOM 2964 O O . ASN A 1 16 ? 13.338 -6.188 4.494 1.00 15.00 865 ASN A O 3
ATOM 2975 N N . GLN A 1 17 ? 12.293 -4.373 5.309 1.00 15.00 866 GLN A N 3
ATOM 2976 C CA . GLN A 1 17 ? 10.963 -4.884 5.031 1.00 15.00 866 GLN A CA 3
ATOM 2977 C C . GLN A 1 17 ? 10.544 -4.474 3.629 1.00 15.00 866 GLN A C 3
ATOM 2978 O O . GLN A 1 17 ? 10.263 -3.305 3.379 1.00 15.00 866 GLN A O 3
ATOM 2992 N N . ILE A 1 18 ? 10.531 -5.430 2.719 1.00 15.00 867 ILE A N 3
ATOM 2993 C CA . ILE A 1 18 ? 10.138 -5.167 1.347 1.00 15.00 867 ILE A CA 3
ATOM 2994 C C . ILE A 1 18 ? 8.623 -5.195 1.252 1.00 15.00 867 ILE A C 3
ATOM 2995 O O . ILE A 1 18 ? 7.992 -6.207 1.572 1.00 15.00 867 ILE A O 3
ATOM 3011 N N . TRP A 1 19 ? 8.045 -4.091 0.823 1.00 15.00 868 TRP A N 3
ATOM 3012 C CA . TRP A 1 19 ? 6.604 -3.983 0.722 1.00 15.00 868 TRP A CA 3
ATOM 3013 C C . TRP A 1 19 ? 6.088 -4.403 -0.646 1.00 15.00 868 TRP A C 3
ATOM 3014 O O . TRP A 1 19 ? 6.238 -3.683 -1.634 1.00 15.00 868 TRP A O 3
ATOM 3035 N N . ILE A 1 20 ? 5.505 -5.591 -0.703 1.00 15.00 869 ILE A N 3
ATOM 3036 C CA . ILE A 1 20 ? 4.920 -6.093 -1.934 1.00 15.00 869 ILE A CA 3
ATOM 3037 C C . ILE A 1 20 ? 3.482 -5.599 -2.008 1.00 15.00 869 ILE A C 3
ATOM 3038 O O . ILE A 1 20 ? 2.651 -5.985 -1.188 1.00 15.00 869 ILE A O 3
ATOM 3054 N N . CYS A 1 21 ? 3.204 -4.726 -2.963 1.00 15.00 870 CYS A N 3
ATOM 3055 C CA . CYS A 1 21 ? 1.870 -4.165 -3.116 1.00 15.00 870 CYS A CA 3
ATOM 3056 C C . CYS A 1 21 ? 0.832 -5.248 -3.389 1.00 15.00 870 CYS A C 3
ATOM 3057 O O . CYS A 1 21 ? 0.974 -6.033 -4.325 1.00 15.00 870 CYS A O 3
ATOM 3064 N N . PRO A 1 22 ? -0.223 -5.309 -2.560 1.00 15.00 871 PRO A N 3
ATOM 3065 C CA . PRO A 1 22 ? -1.308 -6.271 -2.731 1.00 15.00 871 PRO A CA 3
ATOM 3066 C C . PRO A 1 22 ? -2.239 -5.892 -3.888 1.00 15.00 871 PRO A C 3
ATOM 3067 O O . PRO A 1 22 ? -3.368 -6.382 -3.969 1.00 15.00 871 PRO A O 3
ATOM 3078 N N . GLY A 1 23 ? -1.781 -4.989 -4.749 1.00 15.00 872 GLY A N 3
ATOM 3079 C CA . GLY A 1 23 ? -2.571 -4.576 -5.893 1.00 15.00 872 GLY A CA 3
ATOM 3080 C C . GLY A 1 23 ? -2.005 -5.079 -7.207 1.00 15.00 872 GLY A C 3
ATOM 3081 O O . GLY A 1 23 ? -2.702 -5.754 -7.974 1.00 15.00 872 GLY A O 3
ATOM 3085 N N . CYS A 1 24 ? -0.743 -4.763 -7.475 1.00 15.00 873 CYS A N 3
ATOM 3086 C CA . CYS A 1 24 ? -0.099 -5.181 -8.714 1.00 15.00 873 CYS A CA 3
ATOM 3087 C C . CYS A 1 24 ? 0.980 -6.225 -8.454 1.00 15.00 873 CYS A C 3
ATOM 3088 O O . CYS A 1 24 ? 1.651 -6.684 -9.390 1.00 15.00 873 CYS A O 3
ATOM 3095 N N . ASN A 1 25 ? 1.153 -6.577 -7.182 1.00 15.00 874 ASN A N 3
ATOM 3096 C CA . ASN A 1 25 ? 2.138 -7.570 -6.759 1.00 15.00 874 ASN A CA 3
ATOM 3097 C C . ASN A 1 25 ? 3.550 -7.154 -7.150 1.00 15.00 874 ASN A C 3
ATOM 3098 O O . ASN A 1 25 ? 4.205 -7.824 -7.955 1.00 15.00 874 ASN A O 3
ATOM 3109 N N . LYS A 1 26 ? 4.015 -6.042 -6.587 1.00 15.00 875 LYS A N 3
ATOM 3110 C CA . LYS A 1 26 ? 5.350 -5.547 -6.879 1.00 15.00 875 LYS A CA 3
ATOM 3111 C C . LYS A 1 26 ? 5.990 -4.942 -5.639 1.00 15.00 875 LYS A C 3
ATOM 3112 O O . LYS A 1 26 ? 5.298 -4.421 -4.768 1.00 15.00 875 LYS A O 3
ATOM 3131 N N . PRO A 1 27 ? 7.324 -5.036 -5.533 1.00 15.00 876 PRO A N 3
ATOM 3132 C CA . PRO A 1 27 ? 8.065 -4.485 -4.396 1.00 15.00 876 PRO A CA 3
ATOM 3133 C C . PRO A 1 27 ? 8.237 -2.971 -4.495 1.00 15.00 876 PRO A C 3
ATOM 3134 O O . PRO A 1 27 ? 8.040 -2.377 -5.558 1.00 15.00 876 PRO A O 3
ATOM 3145 N N . ASP A 1 28 ? 8.604 -2.353 -3.385 1.00 15.00 877 ASP A N 3
ATOM 3146 C CA . ASP A 1 28 ? 8.812 -0.915 -3.344 1.00 15.00 877 ASP A CA 3
ATOM 3147 C C . ASP A 1 28 ? 10.301 -0.597 -3.423 1.00 15.00 877 ASP A C 3
ATOM 3148 O O . ASP A 1 28 ? 11.132 -1.426 -3.051 1.00 15.00 877 ASP A O 3
ATOM 3157 N N . ASP A 1 29 ? 10.629 0.594 -3.930 1.00 15.00 878 ASP A N 3
ATOM 3158 C CA . ASP A 1 29 ? 12.027 1.024 -4.063 1.00 15.00 878 ASP A CA 3
ATOM 3159 C C . ASP A 1 29 ? 12.119 2.457 -4.589 1.00 15.00 878 ASP A C 3
ATOM 3160 O O . ASP A 1 29 ? 13.091 3.165 -4.316 1.00 15.00 878 ASP A O 3
ATOM 3169 N N . GLY A 1 30 ? 11.111 2.889 -5.351 1.00 15.00 879 GLY A N 3
ATOM 3170 C CA . GLY A 1 30 ? 11.142 4.240 -5.888 1.00 15.00 879 GLY A CA 3
ATOM 3171 C C . GLY A 1 30 ? 9.795 4.943 -5.866 1.00 15.00 879 GLY A C 3
ATOM 3172 O O . GLY A 1 30 ? 9.725 6.146 -5.623 1.00 15.00 879 GLY A O 3
ATOM 3176 N N . SER A 1 31 ? 8.728 4.208 -6.121 1.00 15.00 880 SER A N 3
ATOM 3177 C CA . SER A 1 31 ? 7.397 4.783 -6.139 1.00 15.00 880 SER A CA 3
ATOM 3178 C C . SER A 1 31 ? 6.824 4.816 -4.735 1.00 15.00 880 SER A C 3
ATOM 3179 O O . SER A 1 31 ? 6.881 3.825 -4.006 1.00 15.00 880 SER A O 3
ATOM 3187 N N . PRO A 1 32 ? 6.295 5.973 -4.334 1.00 15.00 881 PRO A N 3
ATOM 3188 C CA . PRO A 1 32 ? 5.709 6.155 -3.012 1.00 15.00 881 PRO A CA 3
ATOM 3189 C C . PRO A 1 32 ? 4.567 5.185 -2.730 1.00 15.00 881 PRO A C 3
ATOM 3190 O O . PRO A 1 32 ? 3.902 4.696 -3.646 1.00 15.00 881 PRO A O 3
ATOM 3201 N N . MET A 1 33 ? 4.342 4.922 -1.452 1.00 15.00 882 MET A N 3
ATOM 3202 C CA . MET A 1 33 ? 3.292 4.012 -1.033 1.00 15.00 882 MET A CA 3
ATOM 3203 C C . MET A 1 33 ? 2.371 4.671 -0.020 1.00 15.00 882 MET A C 3
ATOM 3204 O O . MET A 1 33 ? 2.763 5.616 0.672 1.00 15.00 882 MET A O 3
ATOM 3218 N N . ILE A 1 34 ? 1.149 4.172 0.050 1.00 15.00 883 ILE A N 3
ATOM 3219 C CA . ILE A 1 34 ? 0.161 4.674 0.984 1.00 15.00 883 ILE A CA 3
ATOM 3220 C C . ILE A 1 34 ? -0.343 3.522 1.842 1.00 15.00 883 ILE A C 3
ATOM 3221 O O . ILE A 1 34 ? -0.595 2.429 1.332 1.00 15.00 883 ILE A O 3
ATOM 3237 N N . GLY A 1 35 ? -0.446 3.749 3.139 1.00 15.00 884 GLY A N 3
ATOM 3238 C CA . GLY A 1 35 ? -0.903 2.703 4.028 1.00 15.00 884 GLY A CA 3
ATOM 3239 C C . GLY A 1 35 ? -2.403 2.720 4.214 1.00 15.00 884 GLY A C 3
ATOM 3240 O O . GLY A 1 35 ? -2.983 3.779 4.472 1.00 15.00 884 GLY A O 3
ATOM 3244 N N . CYS A 1 36 ? -3.037 1.559 4.075 1.00 15.00 885 CYS A N 3
ATOM 3245 C CA . CYS A 1 36 ? -4.471 1.460 4.252 1.00 15.00 885 CYS A CA 3
ATOM 3246 C C . CYS A 1 36 ? -4.763 1.428 5.737 1.00 15.00 885 CYS A C 3
ATOM 3247 O O . CYS A 1 36 ? -4.049 0.779 6.506 1.00 15.00 885 CYS A O 3
ATOM 3254 N N . ASP A 1 37 ? -5.799 2.137 6.140 1.00 15.00 886 ASP A N 3
ATOM 3255 C CA . ASP A 1 37 ? -6.181 2.199 7.541 1.00 15.00 886 ASP A CA 3
ATOM 3256 C C . ASP A 1 37 ? -7.307 1.214 7.831 1.00 15.00 886 ASP A C 3
ATOM 3257 O O . ASP A 1 37 ? -8.148 1.476 8.697 1.00 15.00 886 ASP A O 3
ATOM 3266 N N . ASP A 1 38 ? -7.326 0.073 7.127 1.00 15.00 887 ASP A N 3
ATOM 3267 C CA . ASP A 1 38 ? -8.386 -0.912 7.339 1.00 15.00 887 ASP A CA 3
ATOM 3268 C C . ASP A 1 38 ? -7.922 -2.359 7.135 1.00 15.00 887 ASP A C 3
ATOM 3269 O O . ASP A 1 38 ? -8.124 -3.189 8.019 1.00 15.00 887 ASP A O 3
ATOM 3278 N N . CYS A 1 39 ? -7.306 -2.673 5.990 1.00 15.00 888 CYS A N 3
ATOM 3279 C CA . CYS A 1 39 ? -6.889 -4.052 5.717 1.00 15.00 888 CYS A CA 3
ATOM 3280 C C . CYS A 1 39 ? -5.631 -4.479 6.484 1.00 15.00 888 CYS A C 3
ATOM 3281 O O . CYS A 1 39 ? -5.722 -4.909 7.640 1.00 15.00 888 CYS A O 3
ATOM 3288 N N . ASP A 1 40 ? -4.460 -4.381 5.851 1.00 15.00 889 ASP A N 3
ATOM 3289 C CA . ASP A 1 40 ? -3.228 -4.818 6.508 1.00 15.00 889 ASP A CA 3
ATOM 3290 C C . ASP A 1 40 ? -2.024 -3.894 6.290 1.00 15.00 889 ASP A C 3
ATOM 3291 O O . ASP A 1 40 ? -1.620 -3.174 7.209 1.00 15.00 889 ASP A O 3
ATOM 3300 N N . ASP A 1 41 ? -1.447 -3.914 5.095 1.00 15.00 890 ASP A N 3
ATOM 3301 C CA . ASP A 1 41 ? -0.242 -3.134 4.818 1.00 15.00 890 ASP A CA 3
ATOM 3302 C C . ASP A 1 41 ? -0.456 -1.960 3.858 1.00 15.00 890 ASP A C 3
ATOM 3303 O O . ASP A 1 41 ? -1.526 -1.351 3.807 1.00 15.00 890 ASP A O 3
ATOM 3312 N N . TRP A 1 42 ? 0.603 -1.640 3.113 1.00 15.00 891 TRP A N 3
ATOM 3313 C CA . TRP A 1 42 ? 0.602 -0.518 2.178 1.00 15.00 891 TRP A CA 3
ATOM 3314 C C . TRP A 1 42 ? 0.357 -0.959 0.734 1.00 15.00 891 TRP A C 3
ATOM 3315 O O . TRP A 1 42 ? 0.557 -2.120 0.380 1.00 15.00 891 TRP A O 3
ATOM 3336 N N . TYR A 1 43 ? -0.064 -0.002 -0.089 1.00 15.00 892 TYR A N 3
ATOM 3337 C CA . TYR A 1 43 ? -0.330 -0.226 -1.507 1.00 15.00 892 TYR A CA 3
ATOM 3338 C C . TYR A 1 43 ? 0.384 0.853 -2.323 1.00 15.00 892 TYR A C 3
ATOM 3339 O O . TYR A 1 43 ? 0.728 1.909 -1.776 1.00 15.00 892 TYR A O 3
ATOM 3357 N N . HIS A 1 44 ? 0.626 0.606 -3.607 1.00 15.00 893 HIS A N 3
ATOM 3358 C CA . HIS A 1 44 ? 1.269 1.618 -4.443 1.00 15.00 893 HIS A CA 3
ATOM 3359 C C . HIS A 1 44 ? 0.250 2.690 -4.814 1.00 15.00 893 HIS A C 3
ATOM 3360 O O . HIS A 1 44 ? -0.951 2.447 -4.775 1.00 15.00 893 HIS A O 3
ATOM 3374 N N . TRP A 1 45 ? 0.731 3.870 -5.176 1.00 15.00 894 TRP A N 3
ATOM 3375 C CA . TRP A 1 45 ? -0.152 4.981 -5.529 1.00 15.00 894 TRP A CA 3
ATOM 3376 C C . TRP A 1 45 ? -0.832 4.798 -6.896 1.00 15.00 894 TRP A C 3
ATOM 3377 O O . TRP A 1 45 ? -2.058 4.824 -6.973 1.00 15.00 894 TRP A O 3
ATOM 3398 N N . PRO A 1 46 ? -0.066 4.609 -7.995 1.00 15.00 895 PRO A N 3
ATOM 3399 C CA . PRO A 1 46 ? -0.648 4.468 -9.340 1.00 15.00 895 PRO A CA 3
ATOM 3400 C C . PRO A 1 46 ? -1.679 3.345 -9.447 1.00 15.00 895 PRO A C 3
ATOM 3401 O O . PRO A 1 46 ? -2.724 3.519 -10.075 1.00 15.00 895 PRO A O 3
ATOM 3412 N N . CYS A 1 47 ? -1.384 2.211 -8.831 1.00 15.00 896 CYS A N 3
ATOM 3413 C CA . CYS A 1 47 ? -2.272 1.055 -8.863 1.00 15.00 896 CYS A CA 3
ATOM 3414 C C . CYS A 1 47 ? -3.628 1.343 -8.213 1.00 15.00 896 CYS A C 3
ATOM 3415 O O . CYS A 1 47 ? -4.651 0.800 -8.633 1.00 15.00 896 CYS A O 3
ATOM 3422 N N . VAL A 1 48 ? -3.648 2.218 -7.212 1.00 15.00 897 VAL A N 3
ATOM 3423 C CA . VAL A 1 48 ? -4.897 2.543 -6.525 1.00 15.00 897 VAL A CA 3
ATOM 3424 C C . VAL A 1 48 ? -5.511 3.851 -7.032 1.00 15.00 897 VAL A C 3
ATOM 3425 O O . VAL A 1 48 ? -6.535 4.298 -6.518 1.00 15.00 897 VAL A O 3
ATOM 3438 N N . GLY A 1 49 ? -4.883 4.455 -8.036 1.00 15.00 898 GLY A N 3
ATOM 3439 C CA . GLY A 1 49 ? -5.405 5.688 -8.606 1.00 15.00 898 GLY A CA 3
ATOM 3440 C C . GLY A 1 49 ? -5.006 6.938 -7.839 1.00 15.00 898 GLY A C 3
ATOM 3441 O O . GLY A 1 49 ? -5.659 7.974 -7.950 1.00 15.00 898 GLY A O 3
ATOM 3445 N N . ILE A 1 50 ? -3.936 6.849 -7.066 1.00 15.00 899 ILE A N 3
ATOM 3446 C CA . ILE A 1 50 ? -3.458 7.986 -6.294 1.00 15.00 899 ILE A CA 3
ATOM 3447 C C . ILE A 1 50 ? -2.244 8.604 -6.986 1.00 15.00 899 ILE A C 3
ATOM 3448 O O . ILE A 1 50 ? -1.397 7.887 -7.515 1.00 15.00 899 ILE A O 3
ATOM 3464 N N . MET A 1 51 ? -2.169 9.932 -7.001 1.00 15.00 900 MET A N 3
ATOM 3465 C CA . MET A 1 51 ? -1.062 10.614 -7.664 1.00 15.00 900 MET A CA 3
ATOM 3466 C C . MET A 1 51 ? -0.354 11.612 -6.747 1.00 15.00 900 MET A C 3
ATOM 3467 O O . MET A 1 51 ? 0.347 12.503 -7.229 1.00 15.00 900 MET A O 3
ATOM 3481 N N . ALA A 1 52 ? -0.509 11.449 -5.435 1.00 15.00 901 ALA A N 3
ATOM 3482 C CA . ALA A 1 52 ? 0.127 12.347 -4.471 1.00 15.00 901 ALA A CA 3
ATOM 3483 C C . ALA A 1 52 ? -0.085 11.851 -3.042 1.00 15.00 901 ALA A C 3
ATOM 3484 O O . ALA A 1 52 ? -0.648 10.781 -2.832 1.00 15.00 901 ALA A O 3
ATOM 3491 N N . ALA A 1 53 ? 0.360 12.633 -2.066 1.00 15.00 902 ALA A N 3
ATOM 3492 C CA . ALA A 1 53 ? 0.237 12.255 -0.661 1.00 15.00 902 ALA A CA 3
ATOM 3493 C C . ALA A 1 53 ? -0.735 13.159 0.084 1.00 15.00 902 ALA A C 3
ATOM 3494 O O . ALA A 1 53 ? -0.515 14.367 0.183 1.00 15.00 902 ALA A O 3
ATOM 3501 N N . PRO A 1 54 ? -1.837 12.592 0.592 1.00 15.00 903 PRO A N 3
ATOM 3502 C CA . PRO A 1 54 ? -2.826 13.335 1.359 1.00 15.00 903 PRO A CA 3
ATOM 3503 C C . PRO A 1 54 ? -2.438 13.405 2.839 1.00 15.00 903 PRO A C 3
ATOM 3504 O O . PRO A 1 54 ? -1.539 12.684 3.276 1.00 15.00 903 PRO A O 3
ATOM 3515 N N . PRO A 1 55 ? -3.091 14.282 3.625 1.00 15.00 904 PRO A N 3
ATOM 3516 C CA . PRO A 1 55 ? -2.810 14.413 5.060 1.00 15.00 904 PRO A CA 3
ATOM 3517 C C . PRO A 1 55 ? -2.976 13.078 5.782 1.00 15.00 904 PRO A C 3
ATOM 3518 O O . PRO A 1 55 ? -4.027 12.436 5.683 1.00 15.00 904 PRO A O 3
ATOM 3529 N N . GLU A 1 56 ? -1.944 12.665 6.513 1.00 15.00 905 GLU A N 3
ATOM 3530 C CA . GLU A 1 56 ? -1.971 11.391 7.219 1.00 15.00 905 GLU A CA 3
ATOM 3531 C C . GLU A 1 56 ? -2.981 11.396 8.361 1.00 15.00 905 GLU A C 3
ATOM 3532 O O . GLU A 1 56 ? -3.361 10.334 8.861 1.00 15.00 905 GLU A O 3
ATOM 3544 N N . GLU A 1 57 ? -3.413 12.588 8.766 1.00 15.00 906 GLU A N 3
ATOM 3545 C CA . GLU A 1 57 ? -4.398 12.726 9.833 1.00 15.00 906 GLU A CA 3
ATOM 3546 C C . GLU A 1 57 ? -5.728 12.118 9.399 1.00 15.00 906 GLU A C 3
ATOM 3547 O O . GLU A 1 57 ? -6.546 11.718 10.225 1.00 15.00 906 GLU A O 3
ATOM 3559 N N . MET A 1 58 ? -5.927 12.054 8.089 1.00 15.00 907 MET A N 3
ATOM 3560 C CA . MET A 1 58 ? -7.137 11.491 7.519 1.00 15.00 907 MET A CA 3
ATOM 3561 C C . MET A 1 58 ? -6.926 10.011 7.220 1.00 15.00 907 MET A C 3
ATOM 3562 O O . MET A 1 58 ? -5.832 9.599 6.829 1.00 15.00 907 MET A O 3
ATOM 3576 N N . GLN A 1 59 ? -7.963 9.213 7.422 1.00 15.00 908 GLN A N 3
ATOM 3577 C CA . GLN A 1 59 ? -7.874 7.786 7.161 1.00 15.00 908 GLN A CA 3
ATOM 3578 C C . GLN A 1 59 ? -8.218 7.491 5.704 1.00 15.00 908 GLN A C 3
ATOM 3579 O O . GLN A 1 59 ? -9.164 8.052 5.149 1.00 15.00 908 GLN A O 3
ATOM 3593 N N . TRP A 1 60 ? -7.439 6.616 5.093 1.00 15.00 909 TRP A N 3
ATOM 3594 C CA . TRP A 1 60 ? -7.642 6.236 3.704 1.00 15.00 909 TRP A CA 3
ATOM 3595 C C . TRP A 1 60 ? -7.801 4.729 3.613 1.00 15.00 909 TRP A C 3
ATOM 3596 O O . TRP A 1 60 ? -7.169 3.988 4.360 1.00 15.00 909 TRP A O 3
ATOM 3617 N N . PHE A 1 61 ? -8.659 4.285 2.715 1.00 15.00 910 PHE A N 3
ATOM 3618 C CA . PHE A 1 61 ? -8.902 2.865 2.532 1.00 15.00 910 PHE A CA 3
ATOM 3619 C C . PHE A 1 61 ? -8.684 2.490 1.074 1.00 15.00 910 PHE A C 3
ATOM 3620 O O . PHE A 1 61 ? -9.043 3.261 0.176 1.00 15.00 910 PHE A O 3
ATOM 3637 N N . CYS A 1 62 ? -8.080 1.327 0.850 1.00 15.00 911 CYS A N 3
ATOM 3638 C CA . CYS A 1 62 ? -7.813 0.838 -0.492 1.00 15.00 911 CYS A CA 3
ATOM 3639 C C . CYS A 1 62 ? -9.131 0.535 -1.210 1.00 15.00 911 CYS A C 3
ATOM 3640 O O . CYS A 1 62 ? -10.182 0.494 -0.574 1.00 15.00 911 CYS A O 3
ATOM 3647 N N . PRO A 1 63 ? -9.106 0.331 -2.541 1.00 15.00 912 PRO A N 3
ATOM 3648 C CA . PRO A 1 63 ? -10.311 0.031 -3.328 1.00 15.00 912 PRO A CA 3
ATOM 3649 C C . PRO A 1 63 ? -11.157 -1.120 -2.766 1.00 15.00 912 PRO A C 3
ATOM 3650 O O . PRO A 1 63 ? -12.350 -1.208 -3.053 1.00 15.00 912 PRO A O 3
ATOM 3661 N N . LYS A 1 64 ? -10.553 -1.991 -1.963 1.00 15.00 913 LYS A N 3
ATOM 3662 C CA . LYS A 1 64 ? -11.282 -3.115 -1.389 1.00 15.00 913 LYS A CA 3
ATOM 3663 C C . LYS A 1 64 ? -12.081 -2.653 -0.175 1.00 15.00 913 LYS A C 3
ATOM 3664 O O . LYS A 1 64 ? -13.304 -2.810 -0.110 1.00 15.00 913 LYS A O 3
ATOM 3683 N N . CYS A 1 65 ? -11.370 -2.074 0.779 1.00 15.00 914 CYS A N 3
ATOM 3684 C CA . CYS A 1 65 ? -11.967 -1.603 2.007 1.00 15.00 914 CYS A CA 3
ATOM 3685 C C . CYS A 1 65 ? -12.821 -0.366 1.788 1.00 15.00 914 CYS A C 3
ATOM 3686 O O . CYS A 1 65 ? -13.893 -0.247 2.378 1.00 15.00 914 CYS A O 3
ATOM 3693 N N . ALA A 1 66 ? -12.370 0.533 0.923 1.00 15.00 915 ALA A N 3
ATOM 3694 C CA . ALA A 1 66 ? -13.123 1.748 0.627 1.00 15.00 915 ALA A CA 3
ATOM 3695 C C . ALA A 1 66 ? -14.489 1.397 0.055 1.00 15.00 915 ALA A C 3
ATOM 3696 O O . ALA A 1 66 ? -15.466 2.118 0.254 1.00 15.00 915 ALA A O 3
ATOM 3703 N N . ASN A 1 67 ? -14.550 0.276 -0.648 1.00 15.00 916 ASN A N 3
ATOM 3704 C CA . ASN A 1 67 ? -15.798 -0.182 -1.237 1.00 15.00 916 ASN A CA 3
ATOM 3705 C C . ASN A 1 67 ? -16.658 -0.854 -0.177 1.00 15.00 916 ASN A C 3
ATOM 3706 O O . ASN A 1 67 ? -17.840 -0.553 -0.049 1.00 15.00 916 ASN A O 3
ATOM 3717 N N . LYS A 1 68 ? -16.030 -1.727 0.614 1.00 15.00 917 LYS A N 3
ATOM 3718 C CA . LYS A 1 68 ? -16.722 -2.482 1.659 1.00 15.00 917 LYS A CA 3
ATOM 3719 C C . LYS A 1 68 ? -17.363 -1.574 2.716 1.00 15.00 917 LYS A C 3
ATOM 3720 O O . LYS A 1 68 ? -18.338 -1.961 3.358 1.00 15.00 917 LYS A O 3
ATOM 3739 N N . ILE A 1 69 ? -16.822 -0.376 2.894 1.00 15.00 918 ILE A N 3
ATOM 3740 C CA . ILE A 1 69 ? -17.357 0.557 3.881 1.00 15.00 918 ILE A CA 3
ATOM 3741 C C . ILE A 1 69 ? -18.514 1.369 3.296 1.00 15.00 918 ILE A C 3
ATOM 3742 O O . ILE A 1 69 ? -19.354 1.892 4.028 1.00 15.00 918 ILE A O 3
ATOM 3758 N N . LYS A 1 70 ? -18.587 1.443 1.976 1.00 15.00 919 LYS A N 3
ATOM 3759 C CA . LYS A 1 70 ? -19.634 2.225 1.340 1.00 15.00 919 LYS A CA 3
ATOM 3760 C C . LYS A 1 70 ? -20.498 1.385 0.400 1.00 15.00 919 LYS A C 3
ATOM 3761 O O . LYS A 1 70 ? -20.933 1.870 -0.653 1.00 15.00 919 LYS A O 3
ATOM 3780 N N . LYS A 1 71 ? -20.779 0.143 0.774 1.00 15.00 920 LYS A N 3
ATOM 3781 C CA . LYS A 1 71 ? -21.602 -0.701 -0.076 1.00 15.00 920 LYS A CA 3
ATOM 3782 C C . LYS A 1 71 ? -22.882 -1.162 0.614 1.00 15.00 920 LYS A C 3
ATOM 3783 O O . LYS A 1 71 ? -22.862 -1.828 1.648 1.00 15.00 920 LYS A O 3
ATOM 3802 N N . ASP A 1 72 ? -24.000 -0.769 0.043 1.00 15.00 921 ASP A N 3
ATOM 3803 C CA . ASP A 1 72 ? -25.298 -1.185 0.546 1.00 15.00 921 ASP A CA 3
ATOM 3804 C C . ASP A 1 72 ? -25.742 -2.371 -0.296 1.00 15.00 921 ASP A C 3
ATOM 3805 O O . ASP A 1 72 ? -25.696 -3.523 0.144 1.00 15.00 921 ASP A O 3
ATOM 3814 N N . LYS A 1 73 ? -26.119 -2.054 -1.529 1.00 15.00 922 LYS A N 3
ATOM 3815 C CA . LYS A 1 73 ? -26.515 -3.030 -2.539 1.00 15.00 922 LYS A CA 3
ATOM 3816 C C . LYS A 1 73 ? -27.657 -3.962 -2.116 1.00 15.00 922 LYS A C 3
ATOM 3817 O O . LYS A 1 73 ? -27.449 -5.160 -1.899 1.00 15.00 922 LYS A O 3
ATOM 3836 N N . LYS A 1 74 ? -28.858 -3.409 -2.009 1.00 15.00 923 LYS A N 3
ATOM 3837 C CA . LYS A 1 74 ? -30.041 -4.200 -1.693 1.00 15.00 923 LYS A CA 3
ATOM 3838 C C . LYS A 1 74 ? -31.303 -3.451 -2.133 1.00 15.00 923 LYS A C 3
ATOM 3839 O O . LYS A 1 74 ? -31.901 -3.800 -3.148 1.00 15.00 923 LYS A O 3
ATOM 3858 N N . HIS A 1 75 ? -31.690 -2.422 -1.378 1.00 15.00 924 HIS A N 3
ATOM 3859 C CA . HIS A 1 75 ? -32.865 -1.588 -1.688 1.00 15.00 924 HIS A CA 3
ATOM 3860 C C . HIS A 1 75 ? -33.200 -0.701 -0.495 1.00 15.00 924 HIS A C 3
ATOM 3861 O O . HIS A 1 75 ? -33.160 -1.160 0.650 1.00 15.00 924 HIS A O 3
ATOM 3876 N N . ALA B 2 1 ? -3.856 7.458 7.201 1.00 15.00 1 ALA B N 3
ATOM 3877 C CA . ALA B 2 1 ? -3.200 7.241 5.892 1.00 15.00 1 ALA B CA 3
ATOM 3878 C C . ALA B 2 1 ? -1.809 7.848 5.867 1.00 15.00 1 ALA B C 3
ATOM 3879 O O . ALA B 2 1 ? -1.614 8.942 5.346 1.00 15.00 1 ALA B O 3
ATOM 3888 N N . ARG B 2 2 ? -0.841 7.148 6.437 1.00 15.00 2 ARG B N 3
ATOM 3889 C CA . ARG B 2 2 ? 0.524 7.642 6.440 1.00 15.00 2 ARG B CA 3
ATOM 3890 C C . ARG B 2 2 ? 1.146 7.379 5.075 1.00 15.00 2 ARG B C 3
ATOM 3891 O O . ARG B 2 2 ? 1.065 6.263 4.556 1.00 15.00 2 ARG B O 3
ATOM 3912 N N . THR B 2 3 ? 1.733 8.405 4.487 1.00 15.00 3 THR B N 3
ATOM 3913 C CA . THR B 2 3 ? 2.341 8.283 3.174 1.00 15.00 3 THR B CA 3
ATOM 3914 C C . THR B 2 3 ? 3.826 8.627 3.201 1.00 15.00 3 THR B C 3
ATOM 3915 O O . THR B 2 3 ? 4.255 9.514 3.936 1.00 15.00 3 THR B O 3
ATOM 3957 N N . GLU B 2 5 ? 7.319 8.769 0.350 1.00 15.00 5 GLU B N 3
ATOM 3958 C CA . GLU B 2 5 ? 7.828 8.624 -1.001 1.00 15.00 5 GLU B CA 3
ATOM 3959 C C . GLU B 2 5 ? 9.307 8.276 -0.982 1.00 15.00 5 GLU B C 3
ATOM 3960 O O . GLU B 2 5 ? 10.155 9.121 -0.706 1.00 15.00 5 GLU B O 3
ATOM 3971 N N . THR B 2 6 ? 9.602 7.020 -1.260 1.00 15.00 6 THR B N 3
ATOM 3972 C CA . THR B 2 6 ? 10.968 6.544 -1.291 1.00 15.00 6 THR B CA 3
ATOM 3973 C C . THR B 2 6 ? 11.547 6.693 -2.693 1.00 15.00 6 THR B C 3
ATOM 3974 O O . THR B 2 6 ? 12.069 5.741 -3.268 1.00 15.00 6 THR B O 3
ATOM 3985 N N . ALA B 2 7 ? 11.442 7.898 -3.239 1.00 15.00 7 ALA B N 3
ATOM 3986 C CA . ALA B 2 7 ? 11.944 8.176 -4.573 1.00 15.00 7 ALA B CA 3
ATOM 3987 C C . ALA B 2 7 ? 13.466 8.181 -4.578 1.00 15.00 7 ALA B C 3
ATOM 3988 O O . ALA B 2 7 ? 14.095 9.111 -4.073 1.00 15.00 7 ALA B O 3
ATOM 3995 N N . ARG B 2 8 ? 14.044 7.115 -5.131 1.00 15.00 8 ARG B N 3
ATOM 3996 C CA . ARG B 2 8 ? 15.497 6.964 -5.220 1.00 15.00 8 ARG B CA 3
ATOM 3997 C C . ARG B 2 8 ? 16.140 8.207 -5.840 1.00 15.00 8 ARG B C 3
ATOM 3998 O O . ARG B 2 8 ? 17.233 8.615 -5.453 1.00 15.00 8 ARG B O 3
ATOM 4019 N N . LYS B 2 9 ? 15.453 8.801 -6.806 1.00 15.00 9 LYS B N 3
ATOM 4020 C CA . LYS B 2 9 ? 15.940 10.006 -7.452 1.00 15.00 9 LYS B CA 3
ATOM 4021 C C . LYS B 2 9 ? 15.264 11.222 -6.823 1.00 15.00 9 LYS B C 3
ATOM 4022 O O . LYS B 2 9 ? 14.205 11.664 -7.274 1.00 15.00 9 LYS B O 3
ATOM 4041 N N . SER B 2 10 ? 15.876 11.732 -5.762 1.00 15.00 10 SER B N 3
ATOM 4042 C CA . SER B 2 10 ? 15.361 12.889 -5.042 1.00 15.00 10 SER B CA 3
ATOM 4043 C C . SER B 2 10 ? 15.195 14.093 -5.969 1.00 15.00 10 SER B C 3
ATOM 4044 O O . SER B 2 10 ? 16.178 14.691 -6.417 1.00 15.00 10 SER B O 3
ATOM 4052 N N . THR B 2 11 ? 13.948 14.415 -6.285 1.00 15.00 11 THR B N 3
ATOM 4053 C CA . THR B 2 11 ? 13.641 15.540 -7.157 1.00 15.00 11 THR B CA 3
ATOM 4054 C C . THR B 2 11 ? 12.351 16.222 -6.704 1.00 15.00 11 THR B C 3
ATOM 4055 O O . THR B 2 11 ? 11.622 16.802 -7.503 1.00 15.00 11 THR B O 3
ATOM 4066 N N . GLY B 2 12 ? 12.083 16.146 -5.407 1.00 15.00 12 GLY B N 3
ATOM 4067 C CA . GLY B 2 12 ? 10.886 16.749 -4.859 1.00 15.00 12 GLY B CA 3
ATOM 4068 C C . GLY B 2 12 ? 10.957 16.866 -3.353 1.00 15.00 12 GLY B C 3
ATOM 4069 O O . GLY B 2 12 ? 11.985 16.534 -2.758 1.00 15.00 12 GLY B O 3
ATOM 4099 N N . GLY A 1 1 ? -0.625 -27.165 -0.411 1.00 15.00 850 GLY A N 4
ATOM 4100 C CA . GLY A 1 1 ? -0.790 -26.171 -1.450 1.00 15.00 850 GLY A CA 4
ATOM 4101 C C . GLY A 1 1 ? -0.065 -24.887 -1.119 1.00 15.00 850 GLY A C 4
ATOM 4102 O O . GLY A 1 1 ? -0.255 -24.328 -0.039 1.00 15.00 850 GLY A O 4
ATOM 4106 N N . SER A 1 2 ? 0.758 -24.415 -2.046 1.00 15.00 851 SER A N 4
ATOM 4107 C CA . SER A 1 2 ? 1.531 -23.191 -1.863 1.00 15.00 851 SER A CA 4
ATOM 4108 C C . SER A 1 2 ? 0.646 -21.940 -1.937 1.00 15.00 851 SER A C 4
ATOM 4109 O O . SER A 1 2 ? 1.012 -20.938 -2.546 1.00 15.00 851 SER A O 4
ATOM 4117 N N . HIS A 1 3 ? -0.517 -22.007 -1.305 1.00 15.00 852 HIS A N 4
ATOM 4118 C CA . HIS A 1 3 ? -1.445 -20.890 -1.283 1.00 15.00 852 HIS A CA 4
ATOM 4119 C C . HIS A 1 3 ? -1.184 -20.045 -0.045 1.00 15.00 852 HIS A C 4
ATOM 4120 O O . HIS A 1 3 ? -1.695 -18.936 0.086 1.00 15.00 852 HIS A O 4
ATOM 4135 N N . MET A 1 4 ? -0.384 -20.586 0.861 1.00 15.00 853 MET A N 4
ATOM 4136 C CA . MET A 1 4 ? -0.054 -19.897 2.096 1.00 15.00 853 MET A CA 4
ATOM 4137 C C . MET A 1 4 ? 1.422 -19.534 2.141 1.00 15.00 853 MET A C 4
ATOM 4138 O O . MET A 1 4 ? 2.260 -20.342 2.537 1.00 15.00 853 MET A O 4
ATOM 4152 N N . ALA A 1 5 ? 1.734 -18.326 1.705 1.00 15.00 854 ALA A N 4
ATOM 4153 C CA . ALA A 1 5 ? 3.102 -17.836 1.709 1.00 15.00 854 ALA A CA 4
ATOM 4154 C C . ALA A 1 5 ? 3.208 -16.623 2.627 1.00 15.00 854 ALA A C 4
ATOM 4155 O O . ALA A 1 5 ? 2.392 -16.457 3.532 1.00 15.00 854 ALA A O 4
ATOM 4162 N N . MET A 1 6 ? 4.205 -15.776 2.399 1.00 15.00 855 MET A N 4
ATOM 4163 C CA . MET A 1 6 ? 4.384 -14.585 3.219 1.00 15.00 855 MET A CA 4
ATOM 4164 C C . MET A 1 6 ? 3.282 -13.570 2.926 1.00 15.00 855 MET A C 4
ATOM 4165 O O . MET A 1 6 ? 2.753 -13.523 1.814 1.00 15.00 855 MET A O 4
ATOM 4179 N N . ALA A 1 7 ? 2.945 -12.761 3.922 1.00 15.00 856 ALA A N 4
ATOM 4180 C CA . ALA A 1 7 ? 1.888 -11.760 3.789 1.00 15.00 856 ALA A CA 4
ATOM 4181 C C . ALA A 1 7 ? 2.383 -10.517 3.055 1.00 15.00 856 ALA A C 4
ATOM 4182 O O . ALA A 1 7 ? 2.262 -9.407 3.569 1.00 15.00 856 ALA A O 4
ATOM 4189 N N . TYR A 1 8 ? 2.927 -10.722 1.853 1.00 15.00 857 TYR A N 4
ATOM 4190 C CA . TYR A 1 8 ? 3.467 -9.641 1.018 1.00 15.00 857 TYR A CA 4
ATOM 4191 C C . TYR A 1 8 ? 4.745 -9.078 1.623 1.00 15.00 857 TYR A C 4
ATOM 4192 O O . TYR A 1 8 ? 5.814 -9.171 1.025 1.00 15.00 857 TYR A O 4
ATOM 4210 N N . VAL A 1 9 ? 4.613 -8.490 2.802 1.00 15.00 858 VAL A N 4
ATOM 4211 C CA . VAL A 1 9 ? 5.737 -7.916 3.517 1.00 15.00 858 VAL A CA 4
ATOM 4212 C C . VAL A 1 9 ? 6.793 -8.990 3.785 1.00 15.00 858 VAL A C 4
ATOM 4213 O O . VAL A 1 9 ? 6.563 -9.954 4.521 1.00 15.00 858 VAL A O 4
ATOM 4226 N N . ILE A 1 10 ? 7.935 -8.839 3.143 1.00 15.00 859 ILE A N 4
ATOM 4227 C CA . ILE A 1 10 ? 9.023 -9.790 3.284 1.00 15.00 859 ILE A CA 4
ATOM 4228 C C . ILE A 1 10 ? 10.297 -9.072 3.705 1.00 15.00 859 ILE A C 4
ATOM 4229 O O . ILE A 1 10 ? 10.267 -7.887 4.028 1.00 15.00 859 ILE A O 4
ATOM 4245 N N . ARG A 1 11 ? 11.413 -9.783 3.705 1.00 15.00 860 ARG A N 4
ATOM 4246 C CA . ARG A 1 11 ? 12.685 -9.187 4.075 1.00 15.00 860 ARG A CA 4
ATOM 4247 C C . ARG A 1 11 ? 13.735 -9.507 3.026 1.00 15.00 860 ARG A C 4
ATOM 4248 O O . ARG A 1 11 ? 13.636 -10.517 2.327 1.00 15.00 860 ARG A O 4
ATOM 4269 N N . ASP A 1 12 ? 14.726 -8.642 2.914 1.00 15.00 861 ASP A N 4
ATOM 4270 C CA . ASP A 1 12 ? 15.793 -8.823 1.944 1.00 15.00 861 ASP A CA 4
ATOM 4271 C C . ASP A 1 12 ? 17.012 -9.478 2.591 1.00 15.00 861 ASP A C 4
ATOM 4272 O O . ASP A 1 12 ? 16.897 -10.142 3.624 1.00 15.00 861 ASP A O 4
ATOM 4281 N N . GLU A 1 13 ? 18.173 -9.286 1.980 1.00 15.00 862 GLU A N 4
ATOM 4282 C CA . GLU A 1 13 ? 19.416 -9.864 2.476 1.00 15.00 862 GLU A CA 4
ATOM 4283 C C . GLU A 1 13 ? 20.054 -8.994 3.558 1.00 15.00 862 GLU A C 4
ATOM 4284 O O . GLU A 1 13 ? 20.980 -9.426 4.246 1.00 15.00 862 GLU A O 4
ATOM 4296 N N . TRP A 1 14 ? 19.553 -7.776 3.719 1.00 15.00 863 TRP A N 4
ATOM 4297 C CA . TRP A 1 14 ? 20.105 -6.855 4.703 1.00 15.00 863 TRP A CA 4
ATOM 4298 C C . TRP A 1 14 ? 19.276 -6.861 5.983 1.00 15.00 863 TRP A C 4
ATOM 4299 O O . TRP A 1 14 ? 19.805 -6.672 7.078 1.00 15.00 863 TRP A O 4
ATOM 4320 N N . GLY A 1 15 ? 17.980 -7.080 5.839 1.00 15.00 864 GLY A N 4
ATOM 4321 C CA . GLY A 1 15 ? 17.105 -7.119 6.989 1.00 15.00 864 GLY A CA 4
ATOM 4322 C C . GLY A 1 15 ? 16.003 -6.087 6.912 1.00 15.00 864 GLY A C 4
ATOM 4323 O O . GLY A 1 15 ? 15.356 -5.784 7.915 1.00 15.00 864 GLY A O 4
ATOM 4327 N N . ASN A 1 16 ? 15.777 -5.551 5.720 1.00 15.00 865 ASN A N 4
ATOM 4328 C CA . ASN A 1 16 ? 14.741 -4.547 5.530 1.00 15.00 865 ASN A CA 4
ATOM 4329 C C . ASN A 1 16 ? 13.443 -5.211 5.109 1.00 15.00 865 ASN A C 4
ATOM 4330 O O . ASN A 1 16 ? 13.450 -6.294 4.520 1.00 15.00 865 ASN A O 4
ATOM 4341 N N . GLN A 1 17 ? 12.333 -4.566 5.419 1.00 15.00 866 GLN A N 4
ATOM 4342 C CA . GLN A 1 17 ? 11.030 -5.084 5.052 1.00 15.00 866 GLN A CA 4
ATOM 4343 C C . GLN A 1 17 ? 10.665 -4.613 3.654 1.00 15.00 866 GLN A C 4
ATOM 4344 O O . GLN A 1 17 ? 10.426 -3.429 3.435 1.00 15.00 866 GLN A O 4
ATOM 4358 N N . ILE A 1 18 ? 10.650 -5.537 2.709 1.00 15.00 867 ILE A N 4
ATOM 4359 C CA . ILE A 1 18 ? 10.304 -5.214 1.338 1.00 15.00 867 ILE A CA 4
ATOM 4360 C C . ILE A 1 18 ? 8.794 -5.219 1.195 1.00 15.00 867 ILE A C 4
ATOM 4361 O O . ILE A 1 18 ? 8.144 -6.245 1.409 1.00 15.00 867 ILE A O 4
ATOM 4377 N N . TRP A 1 19 ? 8.240 -4.073 0.852 1.00 15.00 868 TRP A N 4
ATOM 4378 C CA . TRP A 1 19 ? 6.805 -3.940 0.716 1.00 15.00 868 TRP A CA 4
ATOM 4379 C C . TRP A 1 19 ? 6.312 -4.363 -0.660 1.00 15.00 868 TRP A C 4
ATOM 4380 O O . TRP A 1 19 ? 6.595 -3.714 -1.665 1.00 15.00 868 TRP A O 4
ATOM 4401 N N . ILE A 1 20 ? 5.592 -5.475 -0.692 1.00 15.00 869 ILE A N 4
ATOM 4402 C CA . ILE A 1 20 ? 5.015 -5.983 -1.925 1.00 15.00 869 ILE A CA 4
ATOM 4403 C C . ILE A 1 20 ? 3.560 -5.544 -1.996 1.00 15.00 869 ILE A C 4
ATOM 4404 O O . ILE A 1 20 ? 2.738 -5.966 -1.183 1.00 15.00 869 ILE A O 4
ATOM 4420 N N . CYS A 1 21 ? 3.259 -4.672 -2.942 1.00 15.00 870 CYS A N 4
ATOM 4421 C CA . CYS A 1 21 ? 1.910 -4.148 -3.101 1.00 15.00 870 CYS A CA 4
ATOM 4422 C C . CYS A 1 21 ? 0.901 -5.245 -3.422 1.00 15.00 870 CYS A C 4
ATOM 4423 O O . CYS A 1 21 ? 1.085 -6.012 -4.368 1.00 15.00 870 CYS A O 4
ATOM 4430 N N . PRO A 1 22 ? -0.182 -5.338 -2.628 1.00 15.00 871 PRO A N 4
ATOM 4431 C CA . PRO A 1 22 ? -1.249 -6.313 -2.853 1.00 15.00 871 PRO A CA 4
ATOM 4432 C C . PRO A 1 22 ? -2.155 -5.912 -4.019 1.00 15.00 871 PRO A C 4
ATOM 4433 O O . PRO A 1 22 ? -3.262 -6.434 -4.162 1.00 15.00 871 PRO A O 4
ATOM 4444 N N . GLY A 1 23 ? -1.697 -4.957 -4.819 1.00 15.00 872 GLY A N 4
ATOM 4445 C CA . GLY A 1 23 ? -2.462 -4.507 -5.963 1.00 15.00 872 GLY A CA 4
ATOM 4446 C C . GLY A 1 23 ? -1.888 -4.998 -7.276 1.00 15.00 872 GLY A C 4
ATOM 4447 O O . GLY A 1 23 ? -2.553 -5.725 -8.020 1.00 15.00 872 GLY A O 4
ATOM 4451 N N . CYS A 1 24 ? -0.650 -4.615 -7.563 1.00 15.00 873 CYS A N 4
ATOM 4452 C CA . CYS A 1 24 ? -0.004 -5.011 -8.804 1.00 15.00 873 CYS A CA 4
ATOM 4453 C C . CYS A 1 24 ? 1.129 -6.005 -8.559 1.00 15.00 873 CYS A C 4
ATOM 4454 O O . CYS A 1 24 ? 1.864 -6.360 -9.490 1.00 15.00 873 CYS A O 4
ATOM 4461 N N . ASN A 1 25 ? 1.268 -6.433 -7.304 1.00 15.00 874 ASN A N 4
ATOM 4462 C CA . ASN A 1 25 ? 2.293 -7.396 -6.900 1.00 15.00 874 ASN A CA 4
ATOM 4463 C C . ASN A 1 25 ? 3.695 -6.912 -7.245 1.00 15.00 874 ASN A C 4
ATOM 4464 O O . ASN A 1 25 ? 4.364 -7.491 -8.100 1.00 15.00 874 ASN A O 4
ATOM 4475 N N . LYS A 1 26 ? 4.139 -5.849 -6.586 1.00 15.00 875 LYS A N 4
ATOM 4476 C CA . LYS A 1 26 ? 5.468 -5.307 -6.835 1.00 15.00 875 LYS A CA 4
ATOM 4477 C C . LYS A 1 26 ? 6.068 -4.707 -5.571 1.00 15.00 875 LYS A C 4
ATOM 4478 O O . LYS A 1 26 ? 5.349 -4.209 -4.707 1.00 15.00 875 LYS A O 4
ATOM 4497 N N . PRO A 1 27 ? 7.401 -4.782 -5.440 1.00 15.00 876 PRO A N 4
ATOM 4498 C CA . PRO A 1 27 ? 8.116 -4.225 -4.291 1.00 15.00 876 PRO A CA 4
ATOM 4499 C C . PRO A 1 27 ? 8.253 -2.712 -4.395 1.00 15.00 876 PRO A C 4
ATOM 4500 O O . PRO A 1 27 ? 8.125 -2.144 -5.482 1.00 15.00 876 PRO A O 4
ATOM 4511 N N . ASP A 1 28 ? 8.507 -2.056 -3.276 1.00 15.00 877 ASP A N 4
ATOM 4512 C CA . ASP A 1 28 ? 8.666 -0.617 -3.279 1.00 15.00 877 ASP A CA 4
ATOM 4513 C C . ASP A 1 28 ? 10.142 -0.253 -3.346 1.00 15.00 877 ASP A C 4
ATOM 4514 O O . ASP A 1 28 ? 10.964 -0.749 -2.578 1.00 15.00 877 ASP A O 4
ATOM 4523 N N . ASP A 1 29 ? 10.470 0.571 -4.322 1.00 15.00 878 ASP A N 4
ATOM 4524 C CA . ASP A 1 29 ? 11.837 1.033 -4.520 1.00 15.00 878 ASP A CA 4
ATOM 4525 C C . ASP A 1 29 ? 11.833 2.306 -5.348 1.00 15.00 878 ASP A C 4
ATOM 4526 O O . ASP A 1 29 ? 12.237 2.325 -6.508 1.00 15.00 878 ASP A O 4
ATOM 4535 N N . GLY A 1 30 ? 11.324 3.366 -4.753 1.00 15.00 879 GLY A N 4
ATOM 4536 C CA . GLY A 1 30 ? 11.271 4.639 -5.437 1.00 15.00 879 GLY A CA 4
ATOM 4537 C C . GLY A 1 30 ? 9.859 5.152 -5.548 1.00 15.00 879 GLY A C 4
ATOM 4538 O O . GLY A 1 30 ? 9.597 6.333 -5.320 1.00 15.00 879 GLY A O 4
ATOM 4542 N N . SER A 1 31 ? 8.945 4.262 -5.888 1.00 15.00 880 SER A N 4
ATOM 4543 C CA . SER A 1 31 ? 7.552 4.620 -6.014 1.00 15.00 880 SER A CA 4
ATOM 4544 C C . SER A 1 31 ? 6.922 4.660 -4.633 1.00 15.00 880 SER A C 4
ATOM 4545 O O . SER A 1 31 ? 6.947 3.674 -3.898 1.00 15.00 880 SER A O 4
ATOM 4553 N N . PRO A 1 32 ? 6.379 5.816 -4.262 1.00 15.00 881 PRO A N 4
ATOM 4554 C CA . PRO A 1 32 ? 5.758 6.014 -2.957 1.00 15.00 881 PRO A CA 4
ATOM 4555 C C . PRO A 1 32 ? 4.592 5.069 -2.701 1.00 15.00 881 PRO A C 4
ATOM 4556 O O . PRO A 1 32 ? 3.927 4.604 -3.629 1.00 15.00 881 PRO A O 4
ATOM 4567 N N . MET A 1 33 ? 4.351 4.798 -1.428 1.00 15.00 882 MET A N 4
ATOM 4568 C CA . MET A 1 33 ? 3.278 3.910 -1.024 1.00 15.00 882 MET A CA 4
ATOM 4569 C C . MET A 1 33 ? 2.366 4.587 -0.017 1.00 15.00 882 MET A C 4
ATOM 4570 O O . MET A 1 33 ? 2.766 5.536 0.666 1.00 15.00 882 MET A O 4
ATOM 4584 N N . ILE A 1 34 ? 1.142 4.101 0.057 1.00 15.00 883 ILE A N 4
ATOM 4585 C CA . ILE A 1 34 ? 0.159 4.621 0.987 1.00 15.00 883 ILE A CA 4
ATOM 4586 C C . ILE A 1 34 ? -0.358 3.480 1.851 1.00 15.00 883 ILE A C 4
ATOM 4587 O O . ILE A 1 34 ? -0.632 2.389 1.350 1.00 15.00 883 ILE A O 4
ATOM 4603 N N . GLY A 1 35 ? -0.437 3.713 3.149 1.00 15.00 884 GLY A N 4
ATOM 4604 C CA . GLY A 1 35 ? -0.904 2.684 4.051 1.00 15.00 884 GLY A CA 4
ATOM 4605 C C . GLY A 1 35 ? -2.398 2.735 4.263 1.00 15.00 884 GLY A C 4
ATOM 4606 O O . GLY A 1 35 ? -2.947 3.797 4.567 1.00 15.00 884 GLY A O 4
ATOM 4610 N N . CYS A 1 36 ? -3.055 1.594 4.095 1.00 15.00 885 CYS A N 4
ATOM 4611 C CA . CYS A 1 36 ? -4.487 1.514 4.290 1.00 15.00 885 CYS A CA 4
ATOM 4612 C C . CYS A 1 36 ? -4.765 1.474 5.781 1.00 15.00 885 CYS A C 4
ATOM 4613 O O . CYS A 1 36 ? -4.028 0.844 6.544 1.00 15.00 885 CYS A O 4
ATOM 4620 N N . ASP A 1 37 ? -5.812 2.155 6.196 1.00 15.00 886 ASP A N 4
ATOM 4621 C CA . ASP A 1 37 ? -6.179 2.202 7.601 1.00 15.00 886 ASP A CA 4
ATOM 4622 C C . ASP A 1 37 ? -7.292 1.201 7.887 1.00 15.00 886 ASP A C 4
ATOM 4623 O O . ASP A 1 37 ? -8.161 1.470 8.720 1.00 15.00 886 ASP A O 4
ATOM 4632 N N . ASP A 1 38 ? -7.271 0.038 7.218 1.00 15.00 887 ASP A N 4
ATOM 4633 C CA . ASP A 1 38 ? -8.325 -0.953 7.428 1.00 15.00 887 ASP A CA 4
ATOM 4634 C C . ASP A 1 38 ? -7.884 -2.399 7.163 1.00 15.00 887 ASP A C 4
ATOM 4635 O O . ASP A 1 38 ? -8.075 -3.254 8.024 1.00 15.00 887 ASP A O 4
ATOM 4644 N N . CYS A 1 39 ? -7.303 -2.685 5.993 1.00 15.00 888 CYS A N 4
ATOM 4645 C CA . CYS A 1 39 ? -6.917 -4.062 5.656 1.00 15.00 888 CYS A CA 4
ATOM 4646 C C . CYS A 1 39 ? -5.690 -4.567 6.424 1.00 15.00 888 CYS A C 4
ATOM 4647 O O . CYS A 1 39 ? -5.815 -5.050 7.552 1.00 15.00 888 CYS A O 4
ATOM 4654 N N . ASP A 1 40 ? -4.506 -4.473 5.818 1.00 15.00 889 ASP A N 4
ATOM 4655 C CA . ASP A 1 40 ? -3.299 -4.979 6.473 1.00 15.00 889 ASP A CA 4
ATOM 4656 C C . ASP A 1 40 ? -2.067 -4.086 6.291 1.00 15.00 889 ASP A C 4
ATOM 4657 O O . ASP A 1 40 ? -1.675 -3.369 7.217 1.00 15.00 889 ASP A O 4
ATOM 4666 N N . ASP A 1 41 ? -1.452 -4.131 5.117 1.00 15.00 890 ASP A N 4
ATOM 4667 C CA . ASP A 1 41 ? -0.230 -3.372 4.860 1.00 15.00 890 ASP A CA 4
ATOM 4668 C C . ASP A 1 41 ? -0.452 -2.160 3.951 1.00 15.00 890 ASP A C 4
ATOM 4669 O O . ASP A 1 41 ? -1.508 -1.529 3.969 1.00 15.00 890 ASP A O 4
ATOM 4678 N N . TRP A 1 42 ? 0.573 -1.831 3.162 1.00 15.00 891 TRP A N 4
ATOM 4679 C CA . TRP A 1 42 ? 0.529 -0.677 2.270 1.00 15.00 891 TRP A CA 4
ATOM 4680 C C . TRP A 1 42 ? 0.285 -1.082 0.818 1.00 15.00 891 TRP A C 4
ATOM 4681 O O . TRP A 1 42 ? 0.423 -2.247 0.449 1.00 15.00 891 TRP A O 4
ATOM 4702 N N . TYR A 1 43 ? -0.068 -0.093 0.004 1.00 15.00 892 TYR A N 4
ATOM 4703 C CA . TYR A 1 43 ? -0.322 -0.285 -1.420 1.00 15.00 892 TYR A CA 4
ATOM 4704 C C . TYR A 1 43 ? 0.396 0.815 -2.196 1.00 15.00 892 TYR A C 4
ATOM 4705 O O . TYR A 1 43 ? 0.735 1.852 -1.610 1.00 15.00 892 TYR A O 4
ATOM 4723 N N . HIS A 1 44 ? 0.653 0.605 -3.482 1.00 15.00 893 HIS A N 4
ATOM 4724 C CA . HIS A 1 44 ? 1.307 1.639 -4.284 1.00 15.00 893 HIS A CA 4
ATOM 4725 C C . HIS A 1 44 ? 0.315 2.756 -4.587 1.00 15.00 893 HIS A C 4
ATOM 4726 O O . HIS A 1 44 ? -0.877 2.614 -4.332 1.00 15.00 893 HIS A O 4
ATOM 4740 N N . TRP A 1 45 ? 0.802 3.863 -5.125 1.00 15.00 894 TRP A N 4
ATOM 4741 C CA . TRP A 1 45 ? -0.065 5.001 -5.421 1.00 15.00 894 TRP A CA 4
ATOM 4742 C C . TRP A 1 45 ? -0.819 4.859 -6.753 1.00 15.00 894 TRP A C 4
ATOM 4743 O O . TRP A 1 45 ? -2.049 4.844 -6.758 1.00 15.00 894 TRP A O 4
ATOM 4764 N N . PRO A 1 46 ? -0.116 4.738 -7.905 1.00 15.00 895 PRO A N 4
ATOM 4765 C CA . PRO A 1 46 ? -0.777 4.647 -9.216 1.00 15.00 895 PRO A CA 4
ATOM 4766 C C . PRO A 1 46 ? -1.774 3.494 -9.323 1.00 15.00 895 PRO A C 4
ATOM 4767 O O . PRO A 1 46 ? -2.848 3.653 -9.899 1.00 15.00 895 PRO A O 4
ATOM 4778 N N . CYS A 1 47 ? -1.418 2.348 -8.760 1.00 15.00 896 CYS A N 4
ATOM 4779 C CA . CYS A 1 47 ? -2.267 1.164 -8.803 1.00 15.00 896 CYS A CA 4
ATOM 4780 C C . CYS A 1 47 ? -3.622 1.386 -8.124 1.00 15.00 896 CYS A C 4
ATOM 4781 O O . CYS A 1 47 ? -4.630 0.811 -8.537 1.00 15.00 896 CYS A O 4
ATOM 4788 N N . VAL A 1 48 ? -3.657 2.233 -7.101 1.00 15.00 897 VAL A N 4
ATOM 4789 C CA . VAL A 1 48 ? -4.906 2.492 -6.385 1.00 15.00 897 VAL A CA 4
ATOM 4790 C C . VAL A 1 48 ? -5.561 3.805 -6.823 1.00 15.00 897 VAL A C 4
ATOM 4791 O O . VAL A 1 48 ? -6.626 4.165 -6.324 1.00 15.00 897 VAL A O 4
ATOM 4804 N N . GLY A 1 49 ? -4.925 4.517 -7.748 1.00 15.00 898 GLY A N 4
ATOM 4805 C CA . GLY A 1 49 ? -5.487 5.764 -8.242 1.00 15.00 898 GLY A CA 4
ATOM 4806 C C . GLY A 1 49 ? -5.014 6.997 -7.491 1.00 15.00 898 GLY A C 4
ATOM 4807 O O . GLY A 1 49 ? -5.659 8.044 -7.539 1.00 15.00 898 GLY A O 4
ATOM 4811 N N . ILE A 1 50 ? -3.892 6.885 -6.800 1.00 15.00 899 ILE A N 4
ATOM 4812 C CA . ILE A 1 50 ? -3.342 8.009 -6.052 1.00 15.00 899 ILE A CA 4
ATOM 4813 C C . ILE A 1 50 ? -2.172 8.617 -6.825 1.00 15.00 899 ILE A C 4
ATOM 4814 O O . ILE A 1 50 ? -1.382 7.893 -7.428 1.00 15.00 899 ILE A O 4
ATOM 4830 N N . MET A 1 51 ? -2.068 9.944 -6.825 1.00 15.00 900 MET A N 4
ATOM 4831 C CA . MET A 1 51 ? -1.000 10.614 -7.564 1.00 15.00 900 MET A CA 4
ATOM 4832 C C . MET A 1 51 ? -0.167 11.546 -6.683 1.00 15.00 900 MET A C 4
ATOM 4833 O O . MET A 1 51 ? 0.649 12.314 -7.197 1.00 15.00 900 MET A O 4
ATOM 4847 N N . ALA A 1 52 ? -0.350 11.472 -5.368 1.00 15.00 901 ALA A N 4
ATOM 4848 C CA . ALA A 1 52 ? 0.398 12.323 -4.442 1.00 15.00 901 ALA A CA 4
ATOM 4849 C C . ALA A 1 52 ? 0.127 11.920 -2.995 1.00 15.00 901 ALA A C 4
ATOM 4850 O O . ALA A 1 52 ? -0.594 10.961 -2.741 1.00 15.00 901 ALA A O 4
ATOM 4857 N N . ALA A 1 53 ? 0.705 12.657 -2.056 1.00 15.00 902 ALA A N 4
ATOM 4858 C CA . ALA A 1 53 ? 0.541 12.362 -0.637 1.00 15.00 902 ALA A CA 4
ATOM 4859 C C . ALA A 1 53 ? -0.555 13.215 -0.012 1.00 15.00 902 ALA A C 4
ATOM 4860 O O . ALA A 1 53 ? -0.423 14.435 0.081 1.00 15.00 902 ALA A O 4
ATOM 4867 N N . PRO A 1 54 ? -1.665 12.586 0.398 1.00 15.00 903 PRO A N 4
ATOM 4868 C CA . PRO A 1 54 ? -2.774 13.277 1.040 1.00 15.00 903 PRO A CA 4
ATOM 4869 C C . PRO A 1 54 ? -2.522 13.454 2.537 1.00 15.00 903 PRO A C 4
ATOM 4870 O O . PRO A 1 54 ? -1.656 12.785 3.102 1.00 15.00 903 PRO A O 4
ATOM 4881 N N . PRO A 1 55 ? -3.259 14.367 3.196 1.00 15.00 904 PRO A N 4
ATOM 4882 C CA . PRO A 1 55 ? -3.115 14.610 4.638 1.00 15.00 904 PRO A CA 4
ATOM 4883 C C . PRO A 1 55 ? -3.287 13.321 5.438 1.00 15.00 904 PRO A C 4
ATOM 4884 O O . PRO A 1 55 ? -4.329 12.663 5.355 1.00 15.00 904 PRO A O 4
ATOM 4895 N N . GLU A 1 56 ? -2.266 12.962 6.215 1.00 15.00 905 GLU A N 4
ATOM 4896 C CA . GLU A 1 56 ? -2.301 11.734 7.002 1.00 15.00 905 GLU A CA 4
ATOM 4897 C C . GLU A 1 56 ? -3.334 11.813 8.120 1.00 15.00 905 GLU A C 4
ATOM 4898 O O . GLU A 1 56 ? -3.726 10.787 8.683 1.00 15.00 905 GLU A O 4
ATOM 4910 N N . GLU A 1 57 ? -3.782 13.029 8.427 1.00 15.00 906 GLU A N 4
ATOM 4911 C CA . GLU A 1 57 ? -4.791 13.240 9.461 1.00 15.00 906 GLU A CA 4
ATOM 4912 C C . GLU A 1 57 ? -6.096 12.552 9.071 1.00 15.00 906 GLU A C 4
ATOM 4913 O O . GLU A 1 57 ? -6.898 12.176 9.924 1.00 15.00 906 GLU A O 4
ATOM 4925 N N . MET A 1 58 ? -6.294 12.392 7.769 1.00 15.00 907 MET A N 4
ATOM 4926 C CA . MET A 1 58 ? -7.485 11.747 7.246 1.00 15.00 907 MET A CA 4
ATOM 4927 C C . MET A 1 58 ? -7.199 10.276 6.972 1.00 15.00 907 MET A C 4
ATOM 4928 O O . MET A 1 58 ? -6.113 9.924 6.505 1.00 15.00 907 MET A O 4
ATOM 4942 N N . GLN A 1 59 ? -8.156 9.416 7.280 1.00 15.00 908 GLN A N 4
ATOM 4943 C CA . GLN A 1 59 ? -7.988 7.992 7.046 1.00 15.00 908 GLN A CA 4
ATOM 4944 C C . GLN A 1 59 ? -8.290 7.662 5.588 1.00 15.00 908 GLN A C 4
ATOM 4945 O O . GLN A 1 59 ? -9.199 8.235 4.985 1.00 15.00 908 GLN A O 4
ATOM 4959 N N . TRP A 1 60 ? -7.523 6.741 5.031 1.00 15.00 909 TRP A N 4
ATOM 4960 C CA . TRP A 1 60 ? -7.693 6.333 3.646 1.00 15.00 909 TRP A CA 4
ATOM 4961 C C . TRP A 1 60 ? -7.858 4.826 3.578 1.00 15.00 909 TRP A C 4
ATOM 4962 O O . TRP A 1 60 ? -7.238 4.095 4.346 1.00 15.00 909 TRP A O 4
ATOM 4983 N N . PHE A 1 61 ? -8.700 4.372 2.671 1.00 15.00 910 PHE A N 4
ATOM 4984 C CA . PHE A 1 61 ? -8.947 2.951 2.505 1.00 15.00 910 PHE A CA 4
ATOM 4985 C C . PHE A 1 61 ? -8.735 2.556 1.052 1.00 15.00 910 PHE A C 4
ATOM 4986 O O . PHE A 1 61 ? -9.071 3.325 0.140 1.00 15.00 910 PHE A O 4
ATOM 5003 N N . CYS A 1 62 ? -8.161 1.376 0.845 1.00 15.00 911 CYS A N 4
ATOM 5004 C CA . CYS A 1 62 ? -7.905 0.862 -0.489 1.00 15.00 911 CYS A CA 4
ATOM 5005 C C . CYS A 1 62 ? -9.234 0.541 -1.179 1.00 15.00 911 CYS A C 4
ATOM 5006 O O . CYS A 1 62 ? -10.269 0.492 -0.521 1.00 15.00 911 CYS A O 4
ATOM 5013 N N . PRO A 1 63 ? -9.234 0.324 -2.510 1.00 15.00 912 PRO A N 4
ATOM 5014 C CA . PRO A 1 63 ? -10.454 0.015 -3.274 1.00 15.00 912 PRO A CA 4
ATOM 5015 C C . PRO A 1 63 ? -11.298 -1.122 -2.681 1.00 15.00 912 PRO A C 4
ATOM 5016 O O . PRO A 1 63 ? -12.499 -1.199 -2.941 1.00 15.00 912 PRO A O 4
ATOM 5027 N N . LYS A 1 64 ? -10.687 -1.991 -1.883 1.00 15.00 913 LYS A N 4
ATOM 5028 C CA . LYS A 1 64 ? -11.411 -3.105 -1.284 1.00 15.00 913 LYS A CA 4
ATOM 5029 C C . LYS A 1 64 ? -12.187 -2.626 -0.062 1.00 15.00 913 LYS A C 4
ATOM 5030 O O . LYS A 1 64 ? -13.413 -2.768 0.016 1.00 15.00 913 LYS A O 4
ATOM 5049 N N . CYS A 1 65 ? -11.461 -2.048 0.881 1.00 15.00 914 CYS A N 4
ATOM 5050 C CA . CYS A 1 65 ? -12.047 -1.558 2.109 1.00 15.00 914 CYS A CA 4
ATOM 5051 C C . CYS A 1 65 ? -12.891 -0.315 1.873 1.00 15.00 914 CYS A C 4
ATOM 5052 O O . CYS A 1 65 ? -13.936 -0.148 2.499 1.00 15.00 914 CYS A O 4
ATOM 5059 N N . ALA A 1 66 ? -12.458 0.538 0.953 1.00 15.00 915 ALA A N 4
ATOM 5060 C CA . ALA A 1 66 ? -13.199 1.752 0.630 1.00 15.00 915 ALA A CA 4
ATOM 5061 C C . ALA A 1 66 ? -14.590 1.401 0.122 1.00 15.00 915 ALA A C 4
ATOM 5062 O O . ALA A 1 66 ? -15.550 2.138 0.336 1.00 15.00 915 ALA A O 4
ATOM 5069 N N . ASN A 1 67 ? -14.688 0.261 -0.547 1.00 15.00 916 ASN A N 4
ATOM 5070 C CA . ASN A 1 67 ? -15.960 -0.201 -1.074 1.00 15.00 916 ASN A CA 4
ATOM 5071 C C . ASN A 1 67 ? -16.774 -0.862 0.031 1.00 15.00 916 ASN A C 4
ATOM 5072 O O . ASN A 1 67 ? -17.950 -0.564 0.203 1.00 15.00 916 ASN A O 4
ATOM 5083 N N . LYS A 1 68 ? -16.111 -1.721 0.806 1.00 15.00 917 LYS A N 4
ATOM 5084 C CA . LYS A 1 68 ? -16.755 -2.466 1.892 1.00 15.00 917 LYS A CA 4
ATOM 5085 C C . LYS A 1 68 ? -17.364 -1.550 2.962 1.00 15.00 917 LYS A C 4
ATOM 5086 O O . LYS A 1 68 ? -18.298 -1.948 3.659 1.00 15.00 917 LYS A O 4
ATOM 5105 N N . ILE A 1 69 ? -16.847 -0.336 3.090 1.00 15.00 918 ILE A N 4
ATOM 5106 C CA . ILE A 1 69 ? -17.357 0.601 4.087 1.00 15.00 918 ILE A CA 4
ATOM 5107 C C . ILE A 1 69 ? -18.512 1.429 3.518 1.00 15.00 918 ILE A C 4
ATOM 5108 O O . ILE A 1 69 ? -19.298 2.019 4.260 1.00 15.00 918 ILE A O 4
ATOM 5124 N N . LYS A 1 70 ? -18.647 1.442 2.202 1.00 15.00 919 LYS A N 4
ATOM 5125 C CA . LYS A 1 70 ? -19.709 2.210 1.575 1.00 15.00 919 LYS A CA 4
ATOM 5126 C C . LYS A 1 70 ? -20.555 1.342 0.646 1.00 15.00 919 LYS A C 4
ATOM 5127 O O . LYS A 1 70 ? -20.893 1.757 -0.463 1.00 15.00 919 LYS A O 4
ATOM 5146 N N . LYS A 1 71 ? -20.922 0.148 1.099 1.00 15.00 920 LYS A N 4
ATOM 5147 C CA . LYS A 1 71 ? -21.734 -0.735 0.276 1.00 15.00 920 LYS A CA 4
ATOM 5148 C C . LYS A 1 71 ? -22.998 -1.213 0.987 1.00 15.00 920 LYS A C 4
ATOM 5149 O O . LYS A 1 71 ? -22.952 -1.897 2.010 1.00 15.00 920 LYS A O 4
ATOM 5168 N N . ASP A 1 72 ? -24.132 -0.822 0.447 1.00 15.00 921 ASP A N 4
ATOM 5169 C CA . ASP A 1 72 ? -25.412 -1.256 0.977 1.00 15.00 921 ASP A CA 4
ATOM 5170 C C . ASP A 1 72 ? -25.854 -2.454 0.150 1.00 15.00 921 ASP A C 4
ATOM 5171 O O . ASP A 1 72 ? -25.740 -3.605 0.581 1.00 15.00 921 ASP A O 4
ATOM 5180 N N . LYS A 1 73 ? -26.312 -2.151 -1.060 1.00 15.00 922 LYS A N 4
ATOM 5181 C CA . LYS A 1 73 ? -26.720 -3.147 -2.047 1.00 15.00 922 LYS A CA 4
ATOM 5182 C C . LYS A 1 73 ? -27.840 -4.079 -1.576 1.00 15.00 922 LYS A C 4
ATOM 5183 O O . LYS A 1 73 ? -27.630 -5.281 -1.385 1.00 15.00 922 LYS A O 4
ATOM 5202 N N . LYS A 1 74 ? -29.026 -3.520 -1.399 1.00 15.00 923 LYS A N 4
ATOM 5203 C CA . LYS A 1 74 ? -30.196 -4.302 -1.024 1.00 15.00 923 LYS A CA 4
ATOM 5204 C C . LYS A 1 74 ? -31.463 -3.560 -1.451 1.00 15.00 923 LYS A C 4
ATOM 5205 O O . LYS A 1 74 ? -32.059 -3.893 -2.473 1.00 15.00 923 LYS A O 4
ATOM 5224 N N . HIS A 1 75 ? -31.855 -2.553 -0.679 1.00 15.00 924 HIS A N 4
ATOM 5225 C CA . HIS A 1 75 ? -33.034 -1.728 -0.966 1.00 15.00 924 HIS A CA 4
ATOM 5226 C C . HIS A 1 75 ? -33.320 -0.820 0.221 1.00 15.00 924 HIS A C 4
ATOM 5227 O O . HIS A 1 75 ? -32.946 -1.145 1.355 1.00 15.00 924 HIS A O 4
ATOM 5242 N N . ALA B 2 1 ? -4.142 7.602 7.031 1.00 15.00 1 ALA B N 4
ATOM 5243 C CA . ALA B 2 1 ? -3.444 7.415 5.738 1.00 15.00 1 ALA B CA 4
ATOM 5244 C C . ALA B 2 1 ? -1.987 7.832 5.836 1.00 15.00 1 ALA B C 4
ATOM 5245 O O . ALA B 2 1 ? -1.661 9.002 5.671 1.00 15.00 1 ALA B O 4
ATOM 5254 N N . ARG B 2 2 ? -1.110 6.883 6.109 1.00 15.00 2 ARG B N 4
ATOM 5255 C CA . ARG B 2 2 ? 0.308 7.186 6.205 1.00 15.00 2 ARG B CA 4
ATOM 5256 C C . ARG B 2 2 ? 0.951 7.025 4.834 1.00 15.00 2 ARG B C 4
ATOM 5257 O O . ARG B 2 2 ? 0.808 5.982 4.196 1.00 15.00 2 ARG B O 4
ATOM 5278 N N . THR B 2 3 ? 1.640 8.057 4.380 1.00 15.00 3 THR B N 4
ATOM 5279 C CA . THR B 2 3 ? 2.277 8.029 3.073 1.00 15.00 3 THR B CA 4
ATOM 5280 C C . THR B 2 3 ? 3.779 8.282 3.163 1.00 15.00 3 THR B C 4
ATOM 5281 O O . THR B 2 3 ? 4.245 9.002 4.043 1.00 15.00 3 THR B O 4
ATOM 5323 N N . GLU B 2 5 ? 7.484 8.328 0.366 1.00 15.00 5 GLU B N 4
ATOM 5324 C CA . GLU B 2 5 ? 8.055 8.187 -0.966 1.00 15.00 5 GLU B CA 4
ATOM 5325 C C . GLU B 2 5 ? 9.514 7.747 -0.865 1.00 15.00 5 GLU B C 4
ATOM 5326 O O . GLU B 2 5 ? 10.344 8.456 -0.304 1.00 15.00 5 GLU B O 4
ATOM 5337 N N . THR B 2 6 ? 9.817 6.570 -1.405 1.00 15.00 6 THR B N 4
ATOM 5338 C CA . THR B 2 6 ? 11.171 6.023 -1.359 1.00 15.00 6 THR B CA 4
ATOM 5339 C C . THR B 2 6 ? 12.032 6.517 -2.521 1.00 15.00 6 THR B C 4
ATOM 5340 O O . THR B 2 6 ? 13.058 5.913 -2.851 1.00 15.00 6 THR B O 4
ATOM 5351 N N . ALA B 2 7 ? 11.623 7.620 -3.128 1.00 15.00 7 ALA B N 4
ATOM 5352 C CA . ALA B 2 7 ? 12.356 8.195 -4.244 1.00 15.00 7 ALA B CA 4
ATOM 5353 C C . ALA B 2 7 ? 13.585 8.939 -3.747 1.00 15.00 7 ALA B C 4
ATOM 5354 O O . ALA B 2 7 ? 13.479 9.983 -3.109 1.00 15.00 7 ALA B O 4
ATOM 5361 N N . ARG B 2 8 ? 14.752 8.391 -4.054 1.00 15.00 8 ARG B N 4
ATOM 5362 C CA . ARG B 2 8 ? 16.023 8.989 -3.644 1.00 15.00 8 ARG B CA 4
ATOM 5363 C C . ARG B 2 8 ? 16.419 10.140 -4.571 1.00 15.00 8 ARG B C 4
ATOM 5364 O O . ARG B 2 8 ? 17.587 10.515 -4.652 1.00 15.00 8 ARG B O 4
ATOM 5385 N N . LYS B 2 9 ? 15.436 10.694 -5.263 1.00 15.00 9 LYS B N 4
ATOM 5386 C CA . LYS B 2 9 ? 15.655 11.801 -6.180 1.00 15.00 9 LYS B CA 4
ATOM 5387 C C . LYS B 2 9 ? 14.330 12.508 -6.436 1.00 15.00 9 LYS B C 4
ATOM 5388 O O . LYS B 2 9 ? 13.912 12.687 -7.579 1.00 15.00 9 LYS B O 4
ATOM 5407 N N . SER B 2 10 ? 13.682 12.906 -5.352 1.00 15.00 10 SER B N 4
ATOM 5408 C CA . SER B 2 10 ? 12.394 13.585 -5.408 1.00 15.00 10 SER B CA 4
ATOM 5409 C C . SER B 2 10 ? 12.493 14.949 -6.100 1.00 15.00 10 SER B C 4
ATOM 5410 O O . SER B 2 10 ? 13.576 15.380 -6.519 1.00 15.00 10 SER B O 4
ATOM 5418 N N . THR B 2 11 ? 11.354 15.619 -6.222 1.00 15.00 11 THR B N 4
ATOM 5419 C CA . THR B 2 11 ? 11.288 16.925 -6.854 1.00 15.00 11 THR B CA 4
ATOM 5420 C C . THR B 2 11 ? 12.044 17.968 -6.037 1.00 15.00 11 THR B C 4
ATOM 5421 O O . THR B 2 11 ? 11.675 18.273 -4.905 1.00 15.00 11 THR B O 4
ATOM 5432 N N . GLY B 2 12 ? 13.113 18.499 -6.614 1.00 15.00 12 GLY B N 4
ATOM 5433 C CA . GLY B 2 12 ? 13.910 19.496 -5.927 1.00 15.00 12 GLY B CA 4
ATOM 5434 C C . GLY B 2 12 ? 15.390 19.179 -5.991 1.00 15.00 12 GLY B C 4
ATOM 5435 O O . GLY B 2 12 ? 15.796 18.240 -6.688 1.00 15.00 12 GLY B O 4
ATOM 5465 N N . GLY A 1 1 ? -0.183 -19.448 16.467 1.00 15.00 850 GLY A N 5
ATOM 5466 C CA . GLY A 1 1 ? 0.773 -19.269 15.392 1.00 15.00 850 GLY A CA 5
ATOM 5467 C C . GLY A 1 1 ? 1.475 -17.927 15.466 1.00 15.00 850 GLY A C 5
ATOM 5468 O O . GLY A 1 1 ? 1.545 -17.201 14.475 1.00 15.00 850 GLY A O 5
ATOM 5472 N N . SER A 1 2 ? 1.995 -17.603 16.642 1.00 15.00 851 SER A N 5
ATOM 5473 C CA . SER A 1 2 ? 2.690 -16.341 16.867 1.00 15.00 851 SER A CA 5
ATOM 5474 C C . SER A 1 2 ? 4.043 -16.301 16.152 1.00 15.00 851 SER A C 5
ATOM 5475 O O . SER A 1 2 ? 4.996 -16.958 16.569 1.00 15.00 851 SER A O 5
ATOM 5483 N N . HIS A 1 3 ? 4.107 -15.540 15.064 1.00 15.00 852 HIS A N 5
ATOM 5484 C CA . HIS A 1 3 ? 5.333 -15.375 14.284 1.00 15.00 852 HIS A CA 5
ATOM 5485 C C . HIS A 1 3 ? 5.089 -14.371 13.168 1.00 15.00 852 HIS A C 5
ATOM 5486 O O . HIS A 1 3 ? 3.975 -13.873 13.016 1.00 15.00 852 HIS A O 5
ATOM 5501 N N . MET A 1 4 ? 6.120 -14.092 12.388 1.00 15.00 853 MET A N 5
ATOM 5502 C CA . MET A 1 4 ? 6.011 -13.153 11.281 1.00 15.00 853 MET A CA 5
ATOM 5503 C C . MET A 1 4 ? 5.172 -13.746 10.150 1.00 15.00 853 MET A C 5
ATOM 5504 O O . MET A 1 4 ? 5.335 -14.911 9.780 1.00 15.00 853 MET A O 5
ATOM 5518 N N . ALA A 1 5 ? 4.260 -12.946 9.622 1.00 15.00 854 ALA A N 5
ATOM 5519 C CA . ALA A 1 5 ? 3.399 -13.378 8.533 1.00 15.00 854 ALA A CA 5
ATOM 5520 C C . ALA A 1 5 ? 3.856 -12.747 7.229 1.00 15.00 854 ALA A C 5
ATOM 5521 O O . ALA A 1 5 ? 3.950 -11.526 7.127 1.00 15.00 854 ALA A O 5
ATOM 5528 N N . MET A 1 6 ? 4.149 -13.592 6.248 1.00 15.00 855 MET A N 5
ATOM 5529 C CA . MET A 1 6 ? 4.615 -13.135 4.941 1.00 15.00 855 MET A CA 5
ATOM 5530 C C . MET A 1 6 ? 3.643 -12.129 4.317 1.00 15.00 855 MET A C 5
ATOM 5531 O O . MET A 1 6 ? 3.987 -10.962 4.147 1.00 15.00 855 MET A O 5
ATOM 5545 N N . ALA A 1 7 ? 2.428 -12.586 4.010 1.00 15.00 856 ALA A N 5
ATOM 5546 C CA . ALA A 1 7 ? 1.395 -11.748 3.405 1.00 15.00 856 ALA A CA 5
ATOM 5547 C C . ALA A 1 7 ? 1.938 -10.942 2.224 1.00 15.00 856 ALA A C 5
ATOM 5548 O O . ALA A 1 7 ? 2.212 -11.499 1.161 1.00 15.00 856 ALA A O 5
ATOM 5555 N N . TYR A 1 8 ? 2.104 -9.642 2.423 1.00 15.00 857 TYR A N 5
ATOM 5556 C CA . TYR A 1 8 ? 2.614 -8.764 1.382 1.00 15.00 857 TYR A CA 5
ATOM 5557 C C . TYR A 1 8 ? 3.842 -8.005 1.874 1.00 15.00 857 TYR A C 5
ATOM 5558 O O . TYR A 1 8 ? 4.214 -6.967 1.326 1.00 15.00 857 TYR A O 5
ATOM 5576 N N . VAL A 1 9 ? 4.475 -8.537 2.909 1.00 15.00 858 VAL A N 5
ATOM 5577 C CA . VAL A 1 9 ? 5.660 -7.916 3.480 1.00 15.00 858 VAL A CA 5
ATOM 5578 C C . VAL A 1 9 ? 6.832 -8.888 3.453 1.00 15.00 858 VAL A C 5
ATOM 5579 O O . VAL A 1 9 ? 6.850 -9.878 4.186 1.00 15.00 858 VAL A O 5
ATOM 5592 N N . ILE A 1 10 ? 7.803 -8.610 2.603 1.00 15.00 859 ILE A N 5
ATOM 5593 C CA . ILE A 1 10 ? 8.975 -9.460 2.496 1.00 15.00 859 ILE A CA 5
ATOM 5594 C C . ILE A 1 10 ? 10.152 -8.804 3.207 1.00 15.00 859 ILE A C 5
ATOM 5595 O O . ILE A 1 10 ? 10.214 -7.577 3.322 1.00 15.00 859 ILE A O 5
ATOM 5611 N N . ARG A 1 11 ? 11.079 -9.614 3.691 1.00 15.00 860 ARG A N 5
ATOM 5612 C CA . ARG A 1 11 ? 12.233 -9.089 4.403 1.00 15.00 860 ARG A CA 5
ATOM 5613 C C . ARG A 1 11 ? 13.403 -8.845 3.455 1.00 15.00 860 ARG A C 5
ATOM 5614 O O . ARG A 1 11 ? 13.677 -9.646 2.559 1.00 15.00 860 ARG A O 5
ATOM 5635 N N . ASP A 1 12 ? 14.068 -7.722 3.654 1.00 15.00 861 ASP A N 5
ATOM 5636 C CA . ASP A 1 12 ? 15.224 -7.341 2.856 1.00 15.00 861 ASP A CA 5
ATOM 5637 C C . ASP A 1 12 ? 16.486 -7.957 3.476 1.00 15.00 861 ASP A C 5
ATOM 5638 O O . ASP A 1 12 ? 16.422 -8.502 4.582 1.00 15.00 861 ASP A O 5
ATOM 5647 N N . GLU A 1 13 ? 17.617 -7.892 2.776 1.00 15.00 862 GLU A N 5
ATOM 5648 C CA . GLU A 1 13 ? 18.860 -8.481 3.272 1.00 15.00 862 GLU A CA 5
ATOM 5649 C C . GLU A 1 13 ? 19.357 -7.780 4.537 1.00 15.00 862 GLU A C 5
ATOM 5650 O O . GLU A 1 13 ? 19.953 -8.413 5.409 1.00 15.00 862 GLU A O 5
ATOM 5662 N N . TRP A 1 14 ? 19.093 -6.484 4.647 1.00 15.00 863 TRP A N 5
ATOM 5663 C CA . TRP A 1 14 ? 19.518 -5.722 5.813 1.00 15.00 863 TRP A CA 5
ATOM 5664 C C . TRP A 1 14 ? 18.443 -5.757 6.893 1.00 15.00 863 TRP A C 5
ATOM 5665 O O . TRP A 1 14 ? 18.629 -5.233 7.991 1.00 15.00 863 TRP A O 5
ATOM 5686 N N . GLY A 1 15 ? 17.318 -6.380 6.571 1.00 15.00 864 GLY A N 5
ATOM 5687 C CA . GLY A 1 15 ? 16.232 -6.484 7.521 1.00 15.00 864 GLY A CA 5
ATOM 5688 C C . GLY A 1 15 ? 15.144 -5.456 7.287 1.00 15.00 864 GLY A C 5
ATOM 5689 O O . GLY A 1 15 ? 14.222 -5.332 8.093 1.00 15.00 864 GLY A O 5
ATOM 5693 N N . ASN A 1 16 ? 15.243 -4.719 6.187 1.00 15.00 865 ASN A N 5
ATOM 5694 C CA . ASN A 1 16 ? 14.247 -3.701 5.864 1.00 15.00 865 ASN A CA 5
ATOM 5695 C C . ASN A 1 16 ? 12.929 -4.350 5.464 1.00 15.00 865 ASN A C 5
ATOM 5696 O O . ASN A 1 16 ? 12.901 -5.469 4.947 1.00 15.00 865 ASN A O 5
ATOM 5707 N N . GLN A 1 17 ? 11.836 -3.645 5.711 1.00 15.00 866 GLN A N 5
ATOM 5708 C CA . GLN A 1 17 ? 10.514 -4.147 5.375 1.00 15.00 866 GLN A CA 5
ATOM 5709 C C . GLN A 1 17 ? 10.111 -3.706 3.974 1.00 15.00 866 GLN A C 5
ATOM 5710 O O . GLN A 1 17 ? 9.645 -2.580 3.776 1.00 15.00 866 GLN A O 5
ATOM 5724 N N . ILE A 1 18 ? 10.317 -4.581 3.003 1.00 15.00 867 ILE A N 5
ATOM 5725 C CA . ILE A 1 18 ? 9.944 -4.289 1.630 1.00 15.00 867 ILE A CA 5
ATOM 5726 C C . ILE A 1 18 ? 8.480 -4.650 1.452 1.00 15.00 867 ILE A C 5
ATOM 5727 O O . ILE A 1 18 ? 8.025 -5.677 1.959 1.00 15.00 867 ILE A O 5
ATOM 5743 N N . TRP A 1 19 ? 7.739 -3.821 0.745 1.00 15.00 868 TRP A N 5
ATOM 5744 C CA . TRP A 1 19 ? 6.318 -4.061 0.585 1.00 15.00 868 TRP A CA 5
ATOM 5745 C C . TRP A 1 19 ? 5.942 -4.575 -0.789 1.00 15.00 868 TRP A C 5
ATOM 5746 O O . TRP A 1 19 ? 6.621 -4.315 -1.776 1.00 15.00 868 TRP A O 5
ATOM 5767 N N . ILE A 1 20 ? 4.857 -5.332 -0.812 1.00 15.00 869 ILE A N 5
ATOM 5768 C CA . ILE A 1 20 ? 4.303 -5.886 -2.032 1.00 15.00 869 ILE A CA 5
ATOM 5769 C C . ILE A 1 20 ? 2.877 -5.374 -2.176 1.00 15.00 869 ILE A C 5
ATOM 5770 O O . ILE A 1 20 ? 2.029 -5.683 -1.347 1.00 15.00 869 ILE A O 5
ATOM 5786 N N . CYS A 1 21 ? 2.616 -4.585 -3.205 1.00 15.00 870 CYS A N 5
ATOM 5787 C CA . CYS A 1 21 ? 1.284 -4.032 -3.402 1.00 15.00 870 CYS A CA 5
ATOM 5788 C C . C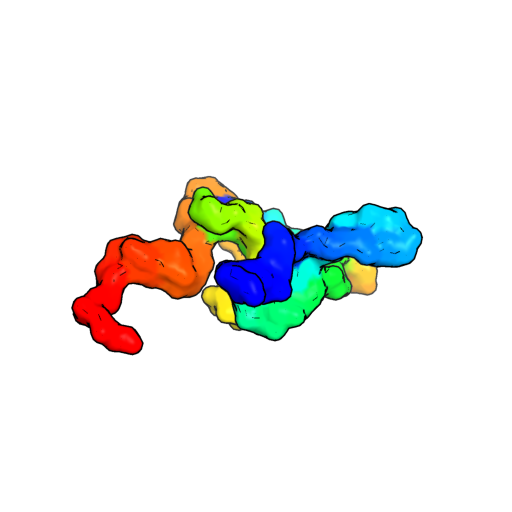YS A 1 21 ? 0.287 -5.120 -3.773 1.00 15.00 870 CYS A C 5
ATOM 5789 O O . CYS A 1 21 ? 0.499 -5.863 -4.734 1.00 15.00 870 CYS A O 5
ATOM 5796 N N . PRO A 1 22 ? -0.809 -5.242 -3.004 1.00 15.00 871 PRO A N 5
ATOM 5797 C CA . PRO A 1 22 ? -1.860 -6.224 -3.275 1.00 15.00 871 PRO A CA 5
ATOM 5798 C C . PRO A 1 22 ? -2.677 -5.874 -4.526 1.00 15.00 871 PRO A C 5
ATOM 5799 O O . PRO A 1 22 ? -3.757 -6.433 -4.758 1.00 15.00 871 PRO A O 5
ATOM 5810 N N . GLY A 1 23 ? -2.175 -4.926 -5.309 1.00 15.00 872 GLY A N 5
ATOM 5811 C CA . GLY A 1 23 ? -2.838 -4.526 -6.531 1.00 15.00 872 GLY A CA 5
ATOM 5812 C C . GLY A 1 23 ? -2.280 -5.253 -7.738 1.00 15.00 872 GLY A C 5
ATOM 5813 O O . GLY A 1 23 ? -2.891 -6.201 -8.242 1.00 15.00 872 GLY A O 5
ATOM 5817 N N . CYS A 1 24 ? -1.109 -4.817 -8.187 1.00 15.00 873 CYS A N 5
ATOM 5818 C CA . CYS A 1 24 ? -0.445 -5.411 -9.337 1.00 15.00 873 CYS A CA 5
ATOM 5819 C C . CYS A 1 24 ? 0.432 -6.581 -8.911 1.00 15.00 873 CYS A C 5
ATOM 5820 O O . CYS A 1 24 ? 0.915 -7.353 -9.753 1.00 15.00 873 CYS A O 5
ATOM 5827 N N . ASN A 1 25 ? 0.634 -6.694 -7.599 1.00 15.00 874 ASN A N 5
ATOM 5828 C CA . ASN A 1 25 ? 1.460 -7.744 -7.014 1.00 15.00 874 ASN A CA 5
ATOM 5829 C C . ASN A 1 25 ? 2.926 -7.479 -7.318 1.00 15.00 874 ASN A C 5
ATOM 5830 O O . ASN A 1 25 ? 3.629 -8.324 -7.889 1.00 15.00 874 ASN A O 5
ATOM 5841 N N . LYS A 1 26 ? 3.373 -6.281 -6.965 1.00 15.00 875 LYS A N 5
ATOM 5842 C CA . LYS A 1 26 ? 4.754 -5.875 -7.181 1.00 15.00 875 LYS A CA 5
ATOM 5843 C C . LYS A 1 26 ? 5.350 -5.295 -5.906 1.00 15.00 875 LYS A C 5
ATOM 5844 O O . LYS A 1 26 ? 4.628 -4.756 -5.070 1.00 15.00 875 LYS A O 5
ATOM 5863 N N . PRO A 1 27 ? 6.672 -5.419 -5.726 1.00 15.00 876 PRO A N 5
ATOM 5864 C CA . PRO A 1 27 ? 7.348 -4.883 -4.552 1.00 15.00 876 PRO A CA 5
ATOM 5865 C C . PRO A 1 27 ? 7.686 -3.402 -4.695 1.00 15.00 876 PRO A C 5
ATOM 5866 O O . PRO A 1 27 ? 7.623 -2.840 -5.789 1.00 15.00 876 PRO A O 5
ATOM 5877 N N . ASP A 1 28 ? 8.014 -2.773 -3.575 1.00 15.00 877 ASP A N 5
ATOM 5878 C CA . ASP A 1 28 ? 8.402 -1.370 -3.573 1.00 15.00 877 ASP A CA 5
ATOM 5879 C C . ASP A 1 28 ? 9.821 -1.241 -4.108 1.00 15.00 877 ASP A C 5
ATOM 5880 O O . ASP A 1 28 ? 10.619 -2.172 -3.988 1.00 15.00 877 ASP A O 5
ATOM 5889 N N . ASP A 1 29 ? 10.129 -0.092 -4.680 1.00 15.00 878 ASP A N 5
ATOM 5890 C CA . ASP A 1 29 ? 11.452 0.160 -5.244 1.00 15.00 878 ASP A CA 5
ATOM 5891 C C . ASP A 1 29 ? 11.688 1.657 -5.382 1.00 15.00 878 ASP A C 5
ATOM 5892 O O . ASP A 1 29 ? 11.758 2.195 -6.488 1.00 15.00 878 ASP A O 5
ATOM 5901 N N . GLY A 1 30 ? 11.756 2.335 -4.241 1.00 15.00 879 GLY A N 5
ATOM 5902 C CA . GLY A 1 30 ? 11.991 3.767 -4.233 1.00 15.00 879 GLY A CA 5
ATOM 5903 C C . GLY A 1 30 ? 10.841 4.549 -4.830 1.00 15.00 879 GLY A C 5
ATOM 5904 O O . GLY A 1 30 ? 11.037 5.624 -5.398 1.00 15.00 879 GLY A O 5
ATOM 5908 N N . SER A 1 31 ? 9.642 4.012 -4.698 1.00 15.00 880 SER A N 5
ATOM 5909 C CA . SER A 1 31 ? 8.460 4.667 -5.214 1.00 15.00 880 SER A CA 5
ATOM 5910 C C . SER A 1 31 ? 7.506 4.957 -4.063 1.00 15.00 880 SER A C 5
ATOM 5911 O O . SER A 1 31 ? 7.667 4.421 -2.967 1.00 15.00 880 SER A O 5
ATOM 5919 N N . PRO A 1 32 ? 6.513 5.820 -4.274 1.00 15.00 881 PRO A N 5
ATOM 5920 C CA . PRO A 1 32 ? 5.572 6.173 -3.233 1.00 15.00 881 PRO A CA 5
ATOM 5921 C C . PRO A 1 32 ? 4.430 5.177 -3.074 1.00 15.00 881 PRO A C 5
ATOM 5922 O O . PRO A 1 32 ? 3.690 4.890 -4.019 1.00 15.00 881 PRO A O 5
ATOM 5933 N N . MET A 1 33 ? 4.310 4.645 -1.868 1.00 15.00 882 MET A N 5
ATOM 5934 C CA . MET A 1 33 ? 3.253 3.706 -1.534 1.00 15.00 882 MET A CA 5
ATOM 5935 C C . MET A 1 33 ? 2.342 4.334 -0.489 1.00 15.00 882 MET A C 5
ATOM 5936 O O . MET A 1 33 ? 2.759 5.234 0.247 1.00 15.00 882 MET A O 5
ATOM 5950 N N . ILE A 1 34 ? 1.105 3.876 -0.431 1.00 15.00 883 ILE A N 5
ATOM 5951 C CA . ILE A 1 34 ? 0.145 4.403 0.524 1.00 15.00 883 ILE A CA 5
ATOM 5952 C C . ILE A 1 34 ? -0.468 3.272 1.342 1.00 15.00 883 ILE A C 5
ATOM 5953 O O . ILE A 1 34 ? -0.875 2.249 0.795 1.00 15.00 883 ILE A O 5
ATOM 5969 N N . GLY A 1 35 ? -0.493 3.449 2.654 1.00 15.00 884 GLY A N 5
ATOM 5970 C CA . GLY A 1 35 ? -1.054 2.438 3.524 1.00 15.00 884 GLY A CA 5
ATOM 5971 C C . GLY A 1 35 ? -2.489 2.734 3.892 1.00 15.00 884 GLY A C 5
ATOM 5972 O O . GLY A 1 35 ? -2.829 3.882 4.194 1.00 15.00 884 GLY A O 5
ATOM 5976 N N . CYS A 1 36 ? -3.328 1.706 3.864 1.00 15.00 885 CYS A N 5
ATOM 5977 C CA . CYS A 1 36 ? -4.728 1.855 4.202 1.00 15.00 885 CYS A CA 5
ATOM 5978 C C . CYS A 1 36 ? -4.865 2.022 5.706 1.00 15.00 885 CYS A C 5
ATOM 5979 O O . CYS A 1 36 ? -3.993 1.594 6.460 1.00 15.00 885 CYS A O 5
ATOM 5986 N N . ASP A 1 37 ? -5.952 2.644 6.138 1.00 15.00 886 ASP A N 5
ATOM 5987 C CA . ASP A 1 37 ? -6.195 2.857 7.561 1.00 15.00 886 ASP A CA 5
ATOM 5988 C C . ASP A 1 37 ? -7.010 1.707 8.139 1.00 15.00 886 ASP A C 5
ATOM 5989 O O . ASP A 1 37 ? -7.311 1.694 9.336 1.00 15.00 886 ASP A O 5
ATOM 5998 N N . ASP A 1 38 ? -7.377 0.747 7.285 1.00 15.00 887 ASP A N 5
ATOM 5999 C CA . ASP A 1 38 ? -8.163 -0.402 7.725 1.00 15.00 887 ASP A CA 5
ATOM 6000 C C . ASP A 1 38 ? -7.323 -1.672 7.767 1.00 15.00 887 ASP A C 5
ATOM 6001 O O . ASP A 1 38 ? -7.137 -2.258 8.835 1.00 15.00 887 ASP A O 5
ATOM 6010 N N . CYS A 1 39 ? -6.809 -2.100 6.616 1.00 15.00 888 CYS A N 5
ATOM 6011 C CA . CYS A 1 39 ? -5.999 -3.311 6.561 1.00 15.00 888 CYS A CA 5
ATOM 6012 C C . CYS A 1 39 ? -4.560 -3.019 6.971 1.00 15.00 888 CYS A C 5
ATOM 6013 O O . CYS A 1 39 ? -3.838 -3.917 7.409 1.00 15.00 888 CYS A O 5
ATOM 6020 N N . ASP A 1 40 ? -4.165 -1.756 6.800 1.00 15.00 889 ASP A N 5
ATOM 6021 C CA . ASP A 1 40 ? -2.820 -1.269 7.131 1.00 15.00 889 ASP A CA 5
ATOM 6022 C C . ASP A 1 40 ? -1.797 -1.734 6.095 1.00 15.00 889 ASP A C 5
ATOM 6023 O O . ASP A 1 40 ? -0.591 -1.547 6.259 1.00 15.00 889 ASP A O 5
ATOM 6032 N N . ASP A 1 41 ? -2.276 -2.314 5.000 1.00 15.00 890 ASP A N 5
ATOM 6033 C CA . ASP A 1 41 ? -1.376 -2.768 3.950 1.00 15.00 890 ASP A CA 5
ATOM 6034 C C . ASP A 1 41 ? -1.022 -1.586 3.059 1.00 15.00 890 ASP A C 5
ATOM 6035 O O . ASP A 1 41 ? -1.705 -0.559 3.082 1.00 15.00 890 ASP A O 5
ATOM 6044 N N . TRP A 1 42 ? 0.027 -1.714 2.268 1.00 15.00 891 TRP A N 5
ATOM 6045 C CA . TRP A 1 42 ? 0.456 -0.609 1.427 1.00 15.00 891 TRP A CA 5
ATOM 6046 C C . TRP A 1 42 ? 0.296 -0.919 -0.055 1.00 15.00 891 TRP A C 5
ATOM 6047 O O . TRP A 1 42 ? 0.764 -1.944 -0.546 1.00 15.00 891 TRP A O 5
ATOM 6068 N N . TYR A 1 43 ? -0.374 -0.013 -0.752 1.00 15.00 892 TYR A N 5
ATOM 6069 C CA . TYR A 1 43 ? -0.614 -0.143 -2.184 1.00 15.00 892 TYR A CA 5
ATOM 6070 C C . TYR A 1 43 ? 0.165 0.933 -2.936 1.00 15.00 892 TYR A C 5
ATOM 6071 O O . TYR A 1 43 ? 0.586 1.928 -2.339 1.00 15.00 892 TYR A O 5
ATOM 6089 N N . HIS A 1 44 ? 0.367 0.738 -4.233 1.00 15.00 893 HIS A N 5
ATOM 6090 C CA . HIS A 1 44 ? 1.059 1.728 -5.047 1.00 15.00 893 HIS A CA 5
ATOM 6091 C C . HIS A 1 44 ? 0.104 2.864 -5.385 1.00 15.00 893 HIS A C 5
ATOM 6092 O O . HIS A 1 44 ? -1.092 2.642 -5.565 1.00 15.00 893 HIS A O 5
ATOM 6106 N N . TRP A 1 45 ? 0.633 4.076 -5.466 1.00 15.00 894 TRP A N 5
ATOM 6107 C CA . TRP A 1 45 ? -0.183 5.252 -5.760 1.00 15.00 894 TRP A CA 5
ATOM 6108 C C . TRP A 1 45 ? -0.903 5.168 -7.118 1.00 15.00 894 TRP A C 5
ATOM 6109 O O . TRP A 1 45 ? -2.120 5.334 -7.168 1.00 15.00 894 TRP A O 5
ATOM 6130 N N . PRO A 1 46 ? -0.183 4.910 -8.236 1.00 15.00 895 PRO A N 5
ATOM 6131 C CA . PRO A 1 46 ? -0.802 4.845 -9.574 1.00 15.00 895 PRO A CA 5
ATOM 6132 C C . PRO A 1 46 ? -1.930 3.816 -9.685 1.00 15.00 895 PRO A C 5
ATOM 6133 O O . PRO A 1 46 ? -2.944 4.072 -10.335 1.00 15.00 895 PRO A O 5
ATOM 6144 N N . CYS A 1 47 ? -1.748 2.662 -9.059 1.00 15.00 896 CYS A N 5
ATOM 6145 C CA . CYS A 1 47 ? -2.742 1.597 -9.097 1.00 15.00 896 CYS A CA 5
ATOM 6146 C C . CYS A 1 47 ? -4.034 1.980 -8.366 1.00 15.00 896 CYS A C 5
ATOM 6147 O O . CYS A 1 47 ? -5.123 1.580 -8.777 1.00 15.00 896 CYS A O 5
ATOM 6154 N N . VAL A 1 48 ? -3.923 2.770 -7.301 1.00 15.00 897 VAL A N 5
ATOM 6155 C CA . VAL A 1 48 ? -5.104 3.163 -6.529 1.00 15.00 897 VAL A CA 5
ATOM 6156 C C . VAL A 1 48 ? -5.638 4.548 -6.919 1.00 15.00 897 VAL A C 5
ATOM 6157 O O . VAL A 1 48 ? -6.736 4.925 -6.514 1.00 15.00 897 VAL A O 5
ATOM 6170 N N . GLY A 1 49 ? -4.862 5.304 -7.685 1.00 15.00 898 GLY A N 5
ATOM 6171 C CA . GLY A 1 49 ? -5.308 6.620 -8.118 1.00 15.00 898 GLY A CA 5
ATOM 6172 C C . GLY A 1 49 ? -4.805 7.750 -7.234 1.00 15.00 898 GLY A C 5
ATOM 6173 O O . GLY A 1 49 ? -5.473 8.773 -7.081 1.00 15.00 898 GLY A O 5
ATOM 6177 N N . ILE A 1 50 ? -3.629 7.573 -6.657 1.00 15.00 899 ILE A N 5
ATOM 6178 C CA . ILE A 1 50 ? -3.038 8.590 -5.801 1.00 15.00 899 ILE A CA 5
ATOM 6179 C C . ILE A 1 50 ? -1.881 9.264 -6.537 1.00 15.00 899 ILE A C 5
ATOM 6180 O O . ILE A 1 50 ? -1.135 8.602 -7.257 1.00 15.00 899 ILE A O 5
ATOM 6196 N N . MET A 1 51 ? -1.742 10.577 -6.374 1.00 15.00 900 MET A N 5
ATOM 6197 C CA . MET A 1 51 ? -0.686 11.317 -7.063 1.00 15.00 900 MET A CA 5
ATOM 6198 C C . MET A 1 51 ? 0.200 12.106 -6.099 1.00 15.00 900 MET A C 5
ATOM 6199 O O . MET A 1 51 ? 1.044 12.891 -6.537 1.00 15.00 900 MET A O 5
ATOM 6213 N N . ALA A 1 52 ? 0.021 11.899 -4.798 1.00 15.00 901 ALA A N 5
ATOM 6214 C CA . ALA A 1 52 ? 0.814 12.604 -3.792 1.00 15.00 901 ALA A CA 5
ATOM 6215 C C . ALA A 1 52 ? 0.542 12.044 -2.401 1.00 15.00 901 ALA A C 5
ATOM 6216 O O . ALA A 1 52 ? -0.375 11.247 -2.217 1.00 15.00 901 ALA A O 5
ATOM 6223 N N . ALA A 1 53 ? 1.333 12.473 -1.428 1.00 15.00 902 ALA A N 5
ATOM 6224 C CA . ALA A 1 53 ? 1.209 11.984 -0.060 1.00 15.00 902 ALA A CA 5
ATOM 6225 C C . ALA A 1 53 ? 0.314 12.869 0.796 1.00 15.00 902 ALA A C 5
ATOM 6226 O O . ALA A 1 53 ? 0.625 14.037 1.027 1.00 15.00 902 ALA A O 5
ATOM 6233 N N . PRO A 1 54 ? -0.820 12.325 1.256 1.00 15.00 903 PRO A N 5
ATOM 6234 C CA . PRO A 1 54 ? -1.737 13.038 2.123 1.00 15.00 903 PRO A CA 5
ATOM 6235 C C . PRO A 1 54 ? -1.368 12.826 3.593 1.00 15.00 903 PRO A C 5
ATOM 6236 O O . PRO A 1 54 ? -0.628 11.892 3.917 1.00 15.00 903 PRO A O 5
ATOM 6247 N N . PRO A 1 55 ? -1.857 13.691 4.498 1.00 15.00 904 PRO A N 5
ATOM 6248 C CA . PRO A 1 55 ? -1.570 13.576 5.933 1.00 15.00 904 PRO A CA 5
ATOM 6249 C C . PRO A 1 55 ? -1.994 12.220 6.493 1.00 15.00 904 PRO A C 5
ATOM 6250 O O . PRO A 1 55 ? -3.048 11.693 6.128 1.00 15.00 904 PRO A O 5
ATOM 6261 N N . GLU A 1 56 ? -1.176 11.664 7.383 1.00 15.00 905 GLU A N 5
ATOM 6262 C CA . GLU A 1 56 ? -1.459 10.359 7.984 1.00 15.00 905 GLU A CA 5
ATOM 6263 C C . GLU A 1 56 ? -2.784 10.352 8.736 1.00 15.00 905 GLU A C 5
ATOM 6264 O O . GLU A 1 56 ? -3.420 9.306 8.862 1.00 15.00 905 GLU A O 5
ATOM 6276 N N . GLU A 1 57 ? -3.192 11.511 9.235 1.00 15.00 906 GLU A N 5
ATOM 6277 C CA . GLU A 1 57 ? -4.447 11.627 9.969 1.00 15.00 906 GLU A CA 5
ATOM 6278 C C . GLU A 1 57 ? -5.638 11.397 9.041 1.00 15.00 906 GLU A C 5
ATOM 6279 O O . GLU A 1 57 ? -6.682 10.898 9.465 1.00 15.00 906 GLU A O 5
ATOM 6291 N N . MET A 1 58 ? -5.466 11.749 7.771 1.00 15.00 907 MET A N 5
ATOM 6292 C CA . MET A 1 58 ? -6.519 11.584 6.781 1.00 15.00 907 MET A CA 5
ATOM 6293 C C . MET A 1 58 ? -6.797 10.108 6.553 1.00 15.00 907 MET A C 5
ATOM 6294 O O . MET A 1 58 ? -5.906 9.349 6.168 1.00 15.00 907 MET A O 5
ATOM 6308 N N . GLN A 1 59 ? -8.032 9.710 6.806 1.00 15.00 908 GLN A N 5
ATOM 6309 C CA . GLN A 1 59 ? -8.438 8.326 6.643 1.00 15.00 908 GLN A CA 5
ATOM 6310 C C . GLN A 1 59 ? -8.674 7.997 5.170 1.00 15.00 908 GLN A C 5
ATOM 6311 O O . GLN A 1 59 ? -9.524 8.600 4.509 1.00 15.00 908 GLN A O 5
ATOM 6325 N N . TRP A 1 60 ? -7.895 7.052 4.668 1.00 15.00 909 TRP A N 5
ATOM 6326 C CA . TRP A 1 60 ? -7.990 6.602 3.288 1.00 15.00 909 TRP A CA 5
ATOM 6327 C C . TRP A 1 60 ? -8.083 5.081 3.279 1.00 15.00 909 TRP A C 5
ATOM 6328 O O . TRP A 1 60 ? -7.463 4.415 4.104 1.00 15.00 909 TRP A O 5
ATOM 6349 N N . PHE A 1 61 ? -8.859 4.533 2.357 1.00 15.00 910 PHE A N 5
ATOM 6350 C CA . PHE A 1 61 ? -9.027 3.089 2.274 1.00 15.00 910 PHE A CA 5
ATOM 6351 C C . PHE A 1 61 ? -8.743 2.597 0.866 1.00 15.00 910 PHE A C 5
ATOM 6352 O O . PHE A 1 61 ? -9.051 3.289 -0.113 1.00 15.00 910 PHE A O 5
ATOM 6369 N N . CYS A 1 62 ? -8.161 1.408 0.771 1.00 15.00 911 CYS A N 5
ATOM 6370 C CA . CYS A 1 62 ? -7.840 0.811 -0.515 1.00 15.00 911 CYS A CA 5
ATOM 6371 C C . CYS A 1 62 ? -9.124 0.406 -1.240 1.00 15.00 911 CYS A C 5
ATOM 6372 O O . CYS A 1 62 ? -10.188 0.346 -0.627 1.00 15.00 911 CYS A O 5
ATOM 6379 N N . PRO A 1 63 ? -9.050 0.109 -2.552 1.00 15.00 912 PRO A N 5
ATOM 6380 C CA . PRO A 1 63 ? -10.223 -0.316 -3.330 1.00 15.00 912 PRO A CA 5
ATOM 6381 C C . PRO A 1 63 ? -10.848 -1.624 -2.821 1.00 15.00 912 PRO A C 5
ATOM 6382 O O . PRO A 1 63 ? -11.907 -2.035 -3.295 1.00 15.00 912 PRO A O 5
ATOM 6393 N N . LYS A 1 64 ? -10.198 -2.273 -1.859 1.00 15.00 913 LYS A N 5
ATOM 6394 C CA . LYS A 1 64 ? -10.711 -3.517 -1.300 1.00 15.00 913 LYS A CA 5
ATOM 6395 C C . LYS A 1 64 ? -11.505 -3.224 -0.036 1.00 15.00 913 LYS A C 5
ATOM 6396 O O . LYS A 1 64 ? -12.694 -3.550 0.059 1.00 15.00 913 LYS A O 5
ATOM 6415 N N . CYS A 1 65 ? -10.848 -2.591 0.931 1.00 15.00 914 CYS A N 5
ATOM 6416 C CA . CYS A 1 65 ? -11.486 -2.248 2.185 1.00 15.00 914 CYS A CA 5
ATOM 6417 C C . CYS A 1 65 ? -12.540 -1.169 1.991 1.00 15.00 914 CYS A C 5
ATOM 6418 O O . CYS A 1 65 ? -13.572 -1.191 2.656 1.00 15.00 914 CYS A O 5
ATOM 6425 N N . ALA A 1 66 ? -12.301 -0.244 1.065 1.00 15.00 915 ALA A N 5
ATOM 6426 C CA . ALA A 1 66 ? -13.270 0.816 0.794 1.00 15.00 915 ALA A CA 5
ATOM 6427 C C . ALA A 1 66 ? -14.572 0.212 0.292 1.00 15.00 915 ALA A C 5
ATOM 6428 O O . ALA A 1 66 ? -15.650 0.754 0.518 1.00 15.00 915 ALA A O 5
ATOM 6435 N N . ASN A 1 67 ? -14.459 -0.929 -0.373 1.00 15.00 916 ASN A N 5
ATOM 6436 C CA . ASN A 1 67 ? -15.624 -1.628 -0.899 1.00 15.00 916 ASN A CA 5
ATOM 6437 C C . ASN A 1 67 ? -16.316 -2.370 0.238 1.00 15.00 916 ASN A C 5
ATOM 6438 O O . ASN A 1 67 ? -17.543 -2.453 0.296 1.00 15.00 916 ASN A O 5
ATOM 6449 N N . LYS A 1 68 ? -15.514 -2.879 1.168 1.00 15.00 917 LYS A N 5
ATOM 6450 C CA . LYS A 1 68 ? -16.038 -3.608 2.314 1.00 15.00 917 LYS A CA 5
ATOM 6451 C C . LYS A 1 68 ? -16.700 -2.640 3.291 1.00 15.00 917 LYS A C 5
ATOM 6452 O O . LYS A 1 68 ? -17.595 -3.019 4.051 1.00 15.00 917 LYS A O 5
ATOM 6471 N N . ILE A 1 69 ? -16.261 -1.391 3.245 1.00 15.00 918 ILE A N 5
ATOM 6472 C CA . ILE A 1 69 ? -16.790 -0.344 4.104 1.00 15.00 918 ILE A CA 5
ATOM 6473 C C . ILE A 1 69 ? -18.026 0.264 3.466 1.00 15.00 918 ILE A C 5
ATOM 6474 O O . ILE A 1 69 ? -18.920 0.759 4.151 1.00 15.00 918 ILE A O 5
ATOM 6490 N N . LYS A 1 70 ? -18.070 0.196 2.142 1.00 15.00 919 LYS A N 5
ATOM 6491 C CA . LYS A 1 70 ? -19.188 0.723 1.384 1.00 15.00 919 LYS A CA 5
ATOM 6492 C C . LYS A 1 70 ? -20.464 -0.058 1.707 1.00 15.00 919 LYS A C 5
ATOM 6493 O O . LYS A 1 70 ? -21.570 0.391 1.399 1.00 15.00 919 LYS A O 5
ATOM 6512 N N . LYS A 1 71 ? -20.307 -1.241 2.306 1.00 15.00 920 LYS A N 5
ATOM 6513 C CA . LYS A 1 71 ? -21.464 -2.032 2.701 1.00 15.00 920 LYS A CA 5
ATOM 6514 C C . LYS A 1 71 ? -22.010 -1.453 3.993 1.00 15.00 920 LYS A C 5
ATOM 6515 O O . LYS A 1 71 ? -21.326 -1.464 5.022 1.00 15.00 920 LYS A O 5
ATOM 6534 N N . ASP A 1 72 ? -23.234 -0.952 3.922 1.00 15.00 921 ASP A N 5
ATOM 6535 C CA . ASP A 1 72 ? -23.898 -0.329 5.060 1.00 15.00 921 ASP A CA 5
ATOM 6536 C C . ASP A 1 72 ? -23.156 0.946 5.452 1.00 15.00 921 ASP A C 5
ATOM 6537 O O . ASP A 1 72 ? -22.484 1.537 4.607 1.00 15.00 921 ASP A O 5
ATOM 6546 N N . LYS A 1 73 ? -23.285 1.385 6.708 1.00 15.00 922 LYS A N 5
ATOM 6547 C CA . LYS A 1 73 ? -22.637 2.626 7.154 1.00 15.00 922 LYS A CA 5
ATOM 6548 C C . LYS A 1 73 ? -23.139 3.781 6.283 1.00 15.00 922 LYS A C 5
ATOM 6549 O O . LYS A 1 73 ? -22.408 4.727 5.974 1.00 15.00 922 LYS A O 5
ATOM 6568 N N . LYS A 1 74 ? -24.413 3.670 5.909 1.00 15.00 923 LYS A N 5
ATOM 6569 C CA . LYS A 1 74 ? -25.094 4.633 5.044 1.00 15.00 923 LYS A CA 5
ATOM 6570 C C . LYS A 1 74 ? -25.070 6.056 5.612 1.00 15.00 923 LYS A C 5
ATOM 6571 O O . LYS A 1 74 ? -25.150 6.253 6.822 1.00 15.00 923 LYS A O 5
ATOM 6590 N N . HIS A 1 75 ? -24.982 7.046 4.721 1.00 15.00 924 HIS A N 5
ATOM 6591 C CA . HIS A 1 75 ? -24.967 8.452 5.133 1.00 15.00 924 HIS A CA 5
ATOM 6592 C C . HIS A 1 75 ? -26.201 9.158 4.577 1.00 15.00 924 HIS A C 5
ATOM 6593 O O . HIS A 1 75 ? -26.510 9.021 3.390 1.00 15.00 924 HIS A O 5
ATOM 6608 N N . ALA B 2 1 ? -3.918 7.485 6.794 1.00 15.00 1 ALA B N 5
ATOM 6609 C CA . ALA B 2 1 ? -3.106 6.808 5.756 1.00 15.00 1 ALA B CA 5
ATOM 6610 C C . ALA B 2 1 ? -1.671 7.308 5.763 1.00 15.00 1 ALA B C 5
ATOM 6611 O O . ALA B 2 1 ? -1.415 8.486 5.527 1.00 15.00 1 ALA B O 5
ATOM 6620 N N . ARG B 2 2 ? -0.731 6.416 6.040 1.00 15.00 2 ARG B N 5
ATOM 6621 C CA . ARG B 2 2 ? 0.675 6.785 6.044 1.00 15.00 2 ARG B CA 5
ATOM 6622 C C . ARG B 2 2 ? 1.257 6.520 4.664 1.00 15.00 2 ARG B C 5
ATOM 6623 O O . ARG B 2 2 ? 0.864 5.566 3.994 1.00 15.00 2 ARG B O 5
ATOM 6644 N N . THR B 2 3 ? 2.168 7.368 4.230 1.00 15.00 3 THR B N 5
ATOM 6645 C CA . THR B 2 3 ? 2.774 7.216 2.920 1.00 15.00 3 THR B CA 5
ATOM 6646 C C . THR B 2 3 ? 4.296 7.099 3.000 1.00 15.00 3 THR B C 5
ATOM 6647 O O . THR B 2 3 ? 4.890 7.268 4.067 1.00 15.00 3 THR B O 5
ATOM 6689 N N . GLU B 2 5 ? 8.043 6.825 0.006 1.00 15.00 5 GLU B N 5
ATOM 6690 C CA . GLU B 2 5 ? 8.533 7.037 -1.352 1.00 15.00 5 GLU B CA 5
ATOM 6691 C C . GLU B 2 5 ? 10.019 6.691 -1.444 1.00 15.00 5 GLU B C 5
ATOM 6692 O O . GLU B 2 5 ? 10.397 5.738 -2.111 1.00 15.00 5 GLU B O 5
ATOM 6703 N N . THR B 2 6 ? 10.852 7.468 -0.755 1.00 15.00 6 THR B N 5
ATOM 6704 C CA . THR B 2 6 ? 12.301 7.247 -0.734 1.00 15.00 6 THR B CA 5
ATOM 6705 C C . THR B 2 6 ? 12.937 7.459 -2.118 1.00 15.00 6 THR B C 5
ATOM 6706 O O . THR B 2 6 ? 14.016 6.934 -2.408 1.00 15.00 6 THR B O 5
ATOM 6717 N N . ALA B 2 7 ? 12.285 8.258 -2.954 1.00 15.00 7 ALA B N 5
ATOM 6718 C CA . ALA B 2 7 ? 12.789 8.529 -4.294 1.00 15.00 7 ALA B CA 5
ATOM 6719 C C . ALA B 2 7 ? 13.886 9.584 -4.255 1.00 15.00 7 ALA B C 5
ATOM 6720 O O . ALA B 2 7 ? 13.615 10.788 -4.269 1.00 15.00 7 ALA B O 5
ATOM 6727 N N . ARG B 2 8 ? 15.124 9.117 -4.184 1.00 15.00 8 ARG B N 5
ATOM 6728 C CA . ARG B 2 8 ? 16.289 9.988 -4.145 1.00 15.00 8 ARG B CA 5
ATOM 6729 C C . ARG B 2 8 ? 17.549 9.147 -4.261 1.00 15.00 8 ARG B C 5
ATOM 6730 O O . ARG B 2 8 ? 18.296 9.261 -5.227 1.00 15.00 8 ARG B O 5
ATOM 6751 N N . LYS B 2 9 ? 17.775 8.299 -3.267 1.00 15.00 9 LYS B N 5
ATOM 6752 C CA . LYS B 2 9 ? 18.931 7.418 -3.273 1.00 15.00 9 LYS B CA 5
ATOM 6753 C C . LYS B 2 9 ? 18.573 6.133 -4.007 1.00 15.00 9 LYS B C 5
ATOM 6754 O O . LYS B 2 9 ? 19.431 5.497 -4.628 1.00 15.00 9 LYS B O 5
ATOM 6773 N N . SER B 2 10 ? 17.293 5.765 -3.908 1.00 15.00 10 SER B N 5
ATOM 6774 C CA . SER B 2 10 ? 16.743 4.576 -4.559 1.00 15.00 10 SER B CA 5
ATOM 6775 C C . SER B 2 10 ? 17.378 3.285 -4.039 1.00 15.00 10 SER B C 5
ATOM 6776 O O . SER B 2 10 ? 18.380 3.308 -3.319 1.00 15.00 10 SER B O 5
ATOM 6784 N N . THR B 2 11 ? 16.770 2.160 -4.372 1.00 15.00 11 THR B N 5
ATOM 6785 C CA . THR B 2 11 ? 17.284 0.870 -3.958 1.00 15.00 11 THR B CA 5
ATOM 6786 C C . THR B 2 11 ? 18.483 0.480 -4.817 1.00 15.00 11 THR B C 5
ATOM 6787 O O . THR B 2 11 ? 19.629 0.515 -4.358 1.00 15.00 11 THR B O 5
ATOM 6798 N N . GLY B 2 12 ? 18.215 0.147 -6.073 1.00 15.00 12 GLY B N 5
ATOM 6799 C CA . GLY B 2 12 ? 19.277 -0.232 -6.984 1.00 15.00 12 GLY B CA 5
ATOM 6800 C C . GLY B 2 12 ? 19.565 0.850 -8.005 1.00 15.00 12 GLY B C 5
ATOM 6801 O O . GLY B 2 12 ? 19.242 2.020 -7.784 1.00 15.00 12 GLY B O 5
ATOM 6831 N N . GLY A 1 1 ? 10.463 -21.903 11.737 1.00 15.00 850 GLY A N 6
ATOM 6832 C CA . GLY A 1 1 ? 9.027 -22.082 11.665 1.00 15.00 850 GLY A CA 6
ATOM 6833 C C . GLY A 1 1 ? 8.417 -21.354 10.484 1.00 15.00 850 GLY A C 6
ATOM 6834 O O . GLY A 1 1 ? 9.009 -20.412 9.960 1.00 15.00 850 GLY A O 6
ATOM 6838 N N . SER A 1 2 ? 7.221 -21.770 10.087 1.00 15.00 851 SER A N 6
ATOM 6839 C CA . SER A 1 2 ? 6.518 -21.166 8.959 1.00 15.00 851 SER A CA 6
ATOM 6840 C C . SER A 1 2 ? 5.860 -19.836 9.344 1.00 15.00 851 SER A C 6
ATOM 6841 O O . SER A 1 2 ? 4.989 -19.333 8.639 1.00 15.00 851 SER A O 6
ATOM 6849 N N . HIS A 1 3 ? 6.299 -19.255 10.454 1.00 15.00 852 HIS A N 6
ATOM 6850 C CA . HIS A 1 3 ? 5.751 -17.985 10.918 1.00 15.00 852 HIS A CA 6
ATOM 6851 C C . HIS A 1 3 ? 6.608 -16.831 10.412 1.00 15.00 852 HIS A C 6
ATOM 6852 O O . HIS A 1 3 ? 7.011 -15.959 11.177 1.00 15.00 852 HIS A O 6
ATOM 6867 N N . MET A 1 4 ? 6.896 -16.856 9.117 1.00 15.00 853 MET A N 6
ATOM 6868 C CA . MET A 1 4 ? 7.703 -15.821 8.486 1.00 15.00 853 MET A CA 6
ATOM 6869 C C . MET A 1 4 ? 6.866 -14.568 8.253 1.00 15.00 853 MET A C 6
ATOM 6870 O O . MET A 1 4 ? 6.816 -13.677 9.096 1.00 15.00 853 MET A O 6
ATOM 6884 N N . ALA A 1 5 ? 6.199 -14.518 7.108 1.00 15.00 854 ALA A N 6
ATOM 6885 C CA . ALA A 1 5 ? 5.355 -13.388 6.756 1.00 15.00 854 ALA A CA 6
ATOM 6886 C C . ALA A 1 5 ? 4.382 -13.785 5.657 1.00 15.00 854 ALA A C 6
ATOM 6887 O O . ALA A 1 5 ? 4.692 -13.681 4.471 1.00 15.00 854 ALA A O 6
ATOM 6894 N N . MET A 1 6 ? 3.216 -14.273 6.054 1.00 15.00 855 MET A N 6
ATOM 6895 C CA . MET A 1 6 ? 2.200 -14.678 5.094 1.00 15.00 855 MET A CA 6
ATOM 6896 C C . MET A 1 6 ? 1.410 -13.456 4.644 1.00 15.00 855 MET A C 6
ATOM 6897 O O . MET A 1 6 ? 0.284 -13.225 5.087 1.00 15.00 855 MET A O 6
ATOM 6911 N N . ALA A 1 7 ? 2.039 -12.660 3.787 1.00 15.00 856 ALA A N 6
ATOM 6912 C CA . ALA A 1 7 ? 1.442 -11.441 3.261 1.00 15.00 856 ALA A CA 6
ATOM 6913 C C . ALA A 1 7 ? 2.326 -10.863 2.162 1.00 15.00 856 ALA A C 6
ATOM 6914 O O . ALA A 1 7 ? 3.209 -11.546 1.645 1.00 15.00 856 ALA A O 6
ATOM 6921 N N . TYR A 1 8 ? 2.102 -9.602 1.820 1.00 15.00 857 TYR A N 6
ATOM 6922 C CA . TYR A 1 8 ? 2.880 -8.940 0.781 1.00 15.00 857 TYR A CA 6
ATOM 6923 C C . TYR A 1 8 ? 4.041 -8.150 1.386 1.00 15.00 857 TYR A C 6
ATOM 6924 O O . TYR A 1 8 ? 4.254 -6.982 1.062 1.00 15.00 857 TYR A O 6
ATOM 6942 N N . VAL A 1 9 ? 4.788 -8.798 2.270 1.00 15.00 858 VAL A N 6
ATOM 6943 C CA . VAL A 1 9 ? 5.935 -8.175 2.923 1.00 15.00 858 VAL A CA 6
ATOM 6944 C C . VAL A 1 9 ? 7.076 -9.179 3.040 1.00 15.00 858 VAL A C 6
ATOM 6945 O O . VAL A 1 9 ? 6.949 -10.193 3.724 1.00 15.00 858 VAL A O 6
ATOM 6958 N N . ILE A 1 10 ? 8.176 -8.906 2.359 1.00 15.00 859 ILE A N 6
ATOM 6959 C CA . ILE A 1 10 ? 9.334 -9.786 2.406 1.00 15.00 859 ILE A CA 6
ATOM 6960 C C . ILE A 1 10 ? 10.502 -9.081 3.083 1.00 15.00 859 ILE A C 6
ATOM 6961 O O . ILE A 1 10 ? 10.333 -8.017 3.677 1.00 15.00 859 ILE A O 6
ATOM 6977 N N . ARG A 1 11 ? 11.681 -9.673 3.000 1.00 15.00 860 ARG A N 6
ATOM 6978 C CA . ARG A 1 11 ? 12.870 -9.082 3.587 1.00 15.00 860 ARG A CA 6
ATOM 6979 C C . ARG A 1 11 ? 14.042 -9.228 2.631 1.00 15.00 860 ARG A C 6
ATOM 6980 O O . ARG A 1 11 ? 14.051 -10.125 1.788 1.00 15.00 860 ARG A O 6
ATOM 7001 N N . ASP A 1 12 ? 15.013 -8.339 2.758 1.00 15.00 861 ASP A N 6
ATOM 7002 C CA . ASP A 1 12 ? 16.188 -8.363 1.901 1.00 15.00 861 ASP A CA 6
ATOM 7003 C C . ASP A 1 12 ? 17.325 -9.133 2.571 1.00 15.00 861 ASP A C 6
ATOM 7004 O O . ASP A 1 12 ? 17.115 -9.806 3.585 1.00 15.00 861 ASP A O 6
ATOM 7013 N N . GLU A 1 13 ? 18.518 -9.034 1.997 1.00 15.00 862 GLU A N 6
ATOM 7014 C CA . GLU A 1 13 ? 19.692 -9.719 2.521 1.00 15.00 862 GLU A CA 6
ATOM 7015 C C . GLU A 1 13 ? 20.092 -9.187 3.898 1.00 15.00 862 GLU A C 6
ATOM 7016 O O . GLU A 1 13 ? 20.517 -9.955 4.762 1.00 15.00 862 GLU A O 6
ATOM 7028 N N . TRP A 1 14 ? 19.946 -7.881 4.107 1.00 15.00 863 TRP A N 6
ATOM 7029 C CA . TRP A 1 14 ? 20.302 -7.278 5.385 1.00 15.00 863 TRP A CA 6
ATOM 7030 C C . TRP A 1 14 ? 19.245 -7.593 6.444 1.00 15.00 863 TRP A C 6
ATOM 7031 O O . TRP A 1 14 ? 19.575 -7.854 7.602 1.00 15.00 863 TRP A O 6
ATOM 7052 N N . GLY A 1 15 ? 17.977 -7.570 6.048 1.00 15.00 864 GLY A N 6
ATOM 7053 C CA . GLY A 1 15 ? 16.910 -7.878 6.983 1.00 15.00 864 GLY A CA 6
ATOM 7054 C C . GLY A 1 15 ? 15.827 -6.820 7.021 1.00 15.00 864 GLY A C 6
ATOM 7055 O O . GLY A 1 15 ? 14.991 -6.810 7.924 1.00 15.00 864 GLY A O 6
ATOM 7059 N N . ASN A 1 16 ? 15.831 -5.940 6.036 1.00 15.00 865 ASN A N 6
ATOM 7060 C CA . ASN A 1 16 ? 14.847 -4.873 5.953 1.00 15.00 865 ASN A CA 6
ATOM 7061 C C . ASN A 1 16 ? 13.568 -5.407 5.337 1.00 15.00 865 ASN A C 6
ATOM 7062 O O . ASN A 1 16 ? 13.606 -6.288 4.477 1.00 15.00 865 ASN A O 6
ATOM 7073 N N . GLN A 1 17 ? 12.439 -4.881 5.778 1.00 15.00 866 GLN A N 6
ATOM 7074 C CA . GLN A 1 17 ? 11.154 -5.312 5.258 1.00 15.00 866 GLN A CA 6
ATOM 7075 C C . GLN A 1 17 ? 10.874 -4.653 3.917 1.00 15.00 866 GLN A C 6
ATOM 7076 O O . GLN A 1 17 ? 10.704 -3.438 3.832 1.00 15.00 866 GLN A O 6
ATOM 7090 N N . ILE A 1 18 ? 10.860 -5.456 2.868 1.00 15.00 867 ILE A N 6
ATOM 7091 C CA . ILE A 1 18 ? 10.582 -4.962 1.533 1.00 15.00 867 ILE A CA 6
ATOM 7092 C C . ILE A 1 18 ? 9.114 -5.197 1.225 1.00 15.00 867 ILE A C 6
ATOM 7093 O O . ILE A 1 18 ? 8.649 -6.337 1.186 1.00 15.00 867 ILE A O 6
ATOM 7109 N N . TRP A 1 19 ? 8.387 -4.116 1.028 1.00 15.00 868 TRP A N 6
ATOM 7110 C CA . TRP A 1 19 ? 6.962 -4.194 0.764 1.00 15.00 868 TRP A CA 6
ATOM 7111 C C . TRP A 1 19 ? 6.654 -4.623 -0.660 1.00 15.00 868 TRP A C 6
ATOM 7112 O O . TRP A 1 19 ? 7.430 -4.376 -1.580 1.00 15.00 868 TRP A O 6
ATOM 7133 N N . ILE A 1 20 ? 5.522 -5.292 -0.813 1.00 15.00 869 ILE A N 6
ATOM 7134 C CA . ILE A 1 20 ? 5.042 -5.747 -2.105 1.00 15.00 869 ILE A CA 6
ATOM 7135 C C . ILE A 1 20 ? 3.611 -5.261 -2.265 1.00 15.00 869 ILE A C 6
ATOM 7136 O O . ILE A 1 20 ? 2.802 -5.429 -1.356 1.00 15.00 869 ILE A O 6
ATOM 7152 N N . CYS A 1 21 ? 3.297 -4.642 -3.386 1.00 15.00 870 CYS A N 6
ATOM 7153 C CA . CYS A 1 21 ? 1.954 -4.142 -3.606 1.00 15.00 870 CYS A CA 6
ATOM 7154 C C . CYS A 1 21 ? 1.032 -5.263 -4.058 1.00 15.00 870 CYS A C 6
ATOM 7155 O O . CYS A 1 21 ? 1.353 -6.000 -4.991 1.00 15.00 870 CYS A O 6
ATOM 7162 N N . PRO A 1 22 ? -0.115 -5.431 -3.388 1.00 15.00 871 PRO A N 6
ATOM 7163 C CA . PRO A 1 22 ? -1.095 -6.450 -3.757 1.00 15.00 871 PRO A CA 6
ATOM 7164 C C . PRO A 1 22 ? -1.783 -6.124 -5.083 1.00 15.00 871 PRO A C 6
ATOM 7165 O O . PRO A 1 22 ? -2.586 -6.910 -5.586 1.00 15.00 871 PRO A O 6
ATOM 7176 N N . GLY A 1 23 ? -1.466 -4.958 -5.638 1.00 15.00 872 GLY A N 6
ATOM 7177 C CA . GLY A 1 23 ? -2.052 -4.545 -6.896 1.00 15.00 872 GLY A CA 6
ATOM 7178 C C . GLY A 1 23 ? -1.362 -5.161 -8.098 1.00 15.00 872 GLY A C 6
ATOM 7179 O O . GLY A 1 23 ? -1.871 -6.109 -8.702 1.00 15.00 872 GLY A O 6
ATOM 7183 N N . CYS A 1 24 ? -0.199 -4.626 -8.441 1.00 15.00 873 CYS A N 6
ATOM 7184 C CA . CYS A 1 24 ? 0.564 -5.101 -9.583 1.00 15.00 873 CYS A CA 6
ATOM 7185 C C . CYS A 1 24 ? 1.487 -6.244 -9.187 1.00 15.00 873 CYS A C 6
ATOM 7186 O O . CYS A 1 24 ? 2.133 -6.855 -10.045 1.00 15.00 873 CYS A O 6
ATOM 7193 N N . ASN A 1 25 ? 1.549 -6.504 -7.883 1.00 15.00 874 ASN A N 6
ATOM 7194 C CA . ASN A 1 25 ? 2.390 -7.560 -7.328 1.00 15.00 874 ASN A CA 6
ATOM 7195 C C . ASN A 1 25 ? 3.855 -7.178 -7.487 1.00 15.00 874 ASN A C 6
ATOM 7196 O O . ASN A 1 25 ? 4.718 -8.010 -7.761 1.00 15.00 874 ASN A O 6
ATOM 7207 N N . LYS A 1 26 ? 4.121 -5.890 -7.322 1.00 15.00 875 LYS A N 6
ATOM 7208 C CA . LYS A 1 26 ? 5.469 -5.361 -7.440 1.00 15.00 875 LYS A CA 6
ATOM 7209 C C . LYS A 1 26 ? 5.998 -4.923 -6.080 1.00 15.00 875 LYS A C 6
ATOM 7210 O O . LYS A 1 26 ? 5.233 -4.497 -5.218 1.00 15.00 875 LYS A O 6
ATOM 7229 N N . PRO A 1 27 ? 7.312 -5.042 -5.864 1.00 15.00 876 PRO A N 6
ATOM 7230 C CA . PRO A 1 27 ? 7.941 -4.647 -4.607 1.00 15.00 876 PRO A CA 6
ATOM 7231 C C . PRO A 1 27 ? 8.182 -3.142 -4.520 1.00 15.00 876 PRO A C 6
ATOM 7232 O O . PRO A 1 27 ? 7.886 -2.398 -5.456 1.00 15.00 876 PRO A O 6
ATOM 7243 N N . ASP A 1 28 ? 8.692 -2.690 -3.379 1.00 15.00 877 ASP A N 6
ATOM 7244 C CA . ASP A 1 28 ? 8.996 -1.279 -3.207 1.00 15.00 877 ASP A CA 6
ATOM 7245 C C . ASP A 1 28 ? 10.326 -0.969 -3.864 1.00 15.00 877 ASP A C 6
ATOM 7246 O O . ASP A 1 28 ? 11.390 -1.151 -3.270 1.00 15.00 877 ASP A O 6
ATOM 7255 N N . ASP A 1 29 ? 10.249 -0.529 -5.103 1.00 15.00 878 ASP A N 6
ATOM 7256 C CA . ASP A 1 29 ? 11.435 -0.178 -5.877 1.00 15.00 878 ASP A CA 6
ATOM 7257 C C . ASP A 1 29 ? 11.876 1.247 -5.554 1.00 15.00 878 ASP A C 6
ATOM 7258 O O . ASP A 1 29 ? 12.663 1.851 -6.287 1.00 15.00 878 ASP A O 6
ATOM 7267 N N . GLY A 1 30 ? 11.362 1.781 -4.454 1.00 15.00 879 GLY A N 6
ATOM 7268 C CA . GLY A 1 30 ? 11.699 3.128 -4.050 1.00 15.00 879 GLY A CA 6
ATOM 7269 C C . GLY A 1 30 ? 10.647 4.111 -4.504 1.00 15.00 879 GLY A C 6
ATOM 7270 O O . GLY A 1 30 ? 10.957 5.212 -4.960 1.00 15.00 879 GLY A O 6
ATOM 7274 N N . SER A 1 31 ? 9.396 3.710 -4.371 1.00 15.00 880 SER A N 6
ATOM 7275 C CA . SER A 1 31 ? 8.280 4.535 -4.781 1.00 15.00 880 SER A CA 6
ATOM 7276 C C . SER A 1 31 ? 7.375 4.828 -3.593 1.00 15.00 880 SER A C 6
ATOM 7277 O O . SER A 1 31 ? 7.472 4.183 -2.552 1.00 15.00 880 SER A O 6
ATOM 7285 N N . PRO A 1 32 ? 6.494 5.823 -3.720 1.00 15.00 881 PRO A N 6
ATOM 7286 C CA . PRO A 1 32 ? 5.590 6.188 -2.650 1.00 15.00 881 PRO A CA 6
ATOM 7287 C C . PRO A 1 32 ? 4.419 5.227 -2.537 1.00 15.00 881 PRO A C 6
ATOM 7288 O O . PRO A 1 32 ? 3.642 5.052 -3.478 1.00 15.00 881 PRO A O 6
ATOM 7299 N N . MET A 1 33 ? 4.316 4.594 -1.385 1.00 15.00 882 MET A N 6
ATOM 7300 C CA . MET A 1 33 ? 3.244 3.656 -1.124 1.00 15.00 882 MET A CA 6
ATOM 7301 C C . MET A 1 33 ? 2.257 4.277 -0.150 1.00 15.00 882 MET A C 6
ATOM 7302 O O . MET A 1 33 ? 2.626 5.136 0.658 1.00 15.00 882 MET A O 6
ATOM 7316 N N . ILE A 1 34 ? 1.010 3.854 -0.232 1.00 15.00 883 ILE A N 6
ATOM 7317 C CA . ILE A 1 34 ? -0.026 4.377 0.637 1.00 15.00 883 ILE A CA 6
ATOM 7318 C C . ILE A 1 34 ? -0.615 3.272 1.504 1.00 15.00 883 ILE A C 6
ATOM 7319 O O . ILE A 1 34 ? -0.940 2.189 1.015 1.00 15.00 883 ILE A O 6
ATOM 7335 N N . GLY A 1 35 ? -0.704 3.545 2.795 1.00 15.00 884 GLY A N 6
ATOM 7336 C CA . GLY A 1 35 ? -1.259 2.593 3.722 1.00 15.00 884 GLY A CA 6
ATOM 7337 C C . GLY A 1 35 ? -2.704 2.909 4.020 1.00 15.00 884 GLY A C 6
ATOM 7338 O O . GLY A 1 35 ? -3.068 4.083 4.157 1.00 15.00 884 GLY A O 6
ATOM 7342 N N . CYS A 1 36 ? -3.524 1.874 4.100 1.00 15.00 885 CYS A N 6
ATOM 7343 C CA . CYS A 1 36 ? -4.941 2.037 4.379 1.00 15.00 885 CYS A CA 6
ATOM 7344 C C . CYS A 1 36 ? -5.157 2.462 5.829 1.00 15.00 885 CYS A C 6
ATOM 7345 O O . CYS A 1 36 ? -4.218 2.500 6.623 1.00 15.00 885 CYS A O 6
ATOM 7352 N N . ASP A 1 37 ? -6.394 2.775 6.166 1.00 15.00 886 ASP A N 6
ATOM 7353 C CA . ASP A 1 37 ? -6.731 3.189 7.520 1.00 15.00 886 ASP A CA 6
ATOM 7354 C C . ASP A 1 37 ? -7.516 2.094 8.224 1.00 15.00 886 ASP A C 6
ATOM 7355 O O . ASP A 1 37 ? -7.982 2.275 9.350 1.00 15.00 886 ASP A O 6
ATOM 7364 N N . ASP A 1 38 ? -7.662 0.962 7.548 1.00 15.00 887 ASP A N 6
ATOM 7365 C CA . ASP A 1 38 ? -8.393 -0.166 8.110 1.00 15.00 887 ASP A CA 6
ATOM 7366 C C . ASP A 1 38 ? -7.495 -1.393 8.265 1.00 15.00 887 ASP A C 6
ATOM 7367 O O . ASP A 1 38 ? -7.162 -1.781 9.388 1.00 15.00 887 ASP A O 6
ATOM 7376 N N . CYS A 1 39 ? -7.092 -1.996 7.146 1.00 15.00 888 CYS A N 6
ATOM 7377 C CA . CYS A 1 39 ? -6.241 -3.184 7.193 1.00 15.00 888 CYS A CA 6
ATOM 7378 C C . CYS A 1 39 ? -4.760 -2.824 7.290 1.00 15.00 888 CYS A C 6
ATOM 7379 O O . CYS A 1 39 ? -3.926 -3.684 7.586 1.00 15.00 888 CYS A O 6
ATOM 7386 N N . ASP A 1 40 ? -4.454 -1.553 7.028 1.00 15.00 889 ASP A N 6
ATOM 7387 C CA . ASP A 1 40 ? -3.081 -1.030 7.056 1.00 15.00 889 ASP A CA 6
ATOM 7388 C C . ASP A 1 40 ? -2.260 -1.642 5.919 1.00 15.00 889 ASP A C 6
ATOM 7389 O O . ASP A 1 40 ? -1.047 -1.815 6.026 1.00 15.00 889 ASP A O 6
ATOM 7398 N N . ASP A 1 41 ? -2.946 -1.977 4.829 1.00 15.00 890 ASP A N 6
ATOM 7399 C CA . ASP A 1 41 ? -2.289 -2.552 3.653 1.00 15.00 890 ASP A CA 6
ATOM 7400 C C . ASP A 1 41 ? -1.516 -1.463 2.920 1.00 15.00 890 ASP A C 6
ATOM 7401 O O . ASP A 1 41 ? -1.851 -0.284 3.028 1.00 15.00 890 ASP A O 6
ATOM 7410 N N . TRP A 1 42 ? -0.503 -1.848 2.161 1.00 15.00 891 TRP A N 6
ATOM 7411 C CA . TRP A 1 42 ? 0.310 -0.876 1.445 1.00 15.00 891 TRP A CA 6
ATOM 7412 C C . TRP A 1 42 ? 0.251 -1.095 -0.061 1.00 15.00 891 TRP A C 6
ATOM 7413 O O . TRP A 1 42 ? 0.705 -2.116 -0.571 1.00 15.00 891 TRP A O 6
ATOM 7434 N N . TYR A 1 43 ? -0.313 -0.125 -0.760 1.00 15.00 892 TYR A N 6
ATOM 7435 C CA . TYR A 1 43 ? -0.443 -0.181 -2.209 1.00 15.00 892 TYR A CA 6
ATOM 7436 C C . TYR A 1 43 ? 0.348 0.945 -2.856 1.00 15.00 892 TYR A C 6
ATOM 7437 O O . TYR A 1 43 ? 0.693 1.926 -2.193 1.00 15.00 892 TYR A O 6
ATOM 7455 N N . HIS A 1 44 ? 0.644 0.805 -4.138 1.00 15.00 893 HIS A N 6
ATOM 7456 C CA . HIS A 1 44 ? 1.347 1.851 -4.860 1.00 15.00 893 HIS A CA 6
ATOM 7457 C C . HIS A 1 44 ? 0.352 2.933 -5.252 1.00 15.00 893 HIS A C 6
ATOM 7458 O O . HIS A 1 44 ? -0.806 2.641 -5.550 1.00 15.00 893 HIS A O 6
ATOM 7472 N N . TRP A 1 45 ? 0.801 4.177 -5.234 1.00 15.00 894 TRP A N 6
ATOM 7473 C CA . TRP A 1 45 ? -0.058 5.314 -5.554 1.00 15.00 894 TRP A CA 6
ATOM 7474 C C . TRP A 1 45 ? -0.759 5.194 -6.917 1.00 15.00 894 TRP A C 6
ATOM 7475 O O . TRP A 1 45 ? -1.990 5.247 -6.970 1.00 15.00 894 TRP A O 6
ATOM 7496 N N . PRO A 1 46 ? -0.017 5.018 -8.033 1.00 15.00 895 PRO A N 6
ATOM 7497 C CA . PRO A 1 46 ? -0.625 4.945 -9.372 1.00 15.00 895 PRO A CA 6
ATOM 7498 C C . PRO A 1 46 ? -1.618 3.798 -9.540 1.00 15.00 895 PRO A C 6
ATOM 7499 O O . PRO A 1 46 ? -2.567 3.904 -10.316 1.00 15.00 895 PRO A O 6
ATOM 7510 N N . CYS A 1 47 ? -1.403 2.711 -8.817 1.00 15.00 896 CYS A N 6
ATOM 7511 C CA . CYS A 1 47 ? -2.276 1.552 -8.907 1.00 15.00 896 CYS A CA 6
ATOM 7512 C C . CYS A 1 47 ? -3.628 1.794 -8.231 1.00 15.00 896 CYS A C 6
ATOM 7513 O O . CYS A 1 47 ? -4.652 1.289 -8.690 1.00 15.00 896 CYS A O 6
ATOM 7520 N N . VAL A 1 48 ? -3.644 2.577 -7.158 1.00 15.00 897 VAL A N 6
ATOM 7521 C CA . VAL A 1 48 ? -4.894 2.839 -6.447 1.00 15.00 897 VAL A CA 6
ATOM 7522 C C . VAL A 1 48 ? -5.537 4.165 -6.857 1.00 15.00 897 VAL A C 6
ATOM 7523 O O . VAL A 1 48 ? -6.686 4.431 -6.507 1.00 15.00 897 VAL A O 6
ATOM 7536 N N . GLY A 1 49 ? -4.802 4.997 -7.584 1.00 15.00 898 GLY A N 6
ATOM 7537 C CA . GLY A 1 49 ? -5.355 6.266 -8.030 1.00 15.00 898 GLY A CA 6
ATOM 7538 C C . GLY A 1 49 ? -4.868 7.456 -7.225 1.00 15.00 898 GLY A C 6
ATOM 7539 O O . GLY A 1 49 ? -5.558 8.469 -7.119 1.00 15.00 898 GLY A O 6
ATOM 7543 N N . ILE A 1 50 ? -3.682 7.337 -6.656 1.00 15.00 899 ILE A N 6
ATOM 7544 C CA . ILE A 1 50 ? -3.097 8.413 -5.869 1.00 15.00 899 ILE A CA 6
ATOM 7545 C C . ILE A 1 50 ? -1.921 9.014 -6.636 1.00 15.00 899 ILE A C 6
ATOM 7546 O O . ILE A 1 50 ? -1.206 8.296 -7.334 1.00 15.00 899 ILE A O 6
ATOM 7562 N N . MET A 1 51 ? -1.724 10.323 -6.528 1.00 15.00 900 MET A N 6
ATOM 7563 C CA . MET A 1 51 ? -0.635 10.978 -7.250 1.00 15.00 900 MET A CA 6
ATOM 7564 C C . MET A 1 51 ? 0.167 11.923 -6.357 1.00 15.00 900 MET A C 6
ATOM 7565 O O . MET A 1 51 ? 0.927 12.755 -6.856 1.00 15.00 900 MET A O 6
ATOM 7579 N N . ALA A 1 52 ? 0.014 11.781 -5.044 1.00 15.00 901 ALA A N 6
ATOM 7580 C CA . ALA A 1 52 ? 0.733 12.620 -4.087 1.00 15.00 901 ALA A CA 6
ATOM 7581 C C . ALA A 1 52 ? 0.462 12.145 -2.665 1.00 15.00 901 ALA A C 6
ATOM 7582 O O . ALA A 1 52 ? -0.316 11.218 -2.458 1.00 15.00 901 ALA A O 6
ATOM 7589 N N . ALA A 1 53 ? 1.098 12.783 -1.692 1.00 15.00 902 ALA A N 6
ATOM 7590 C CA . ALA A 1 53 ? 0.944 12.397 -0.293 1.00 15.00 902 ALA A CA 6
ATOM 7591 C C . ALA A 1 53 ? -0.127 13.219 0.413 1.00 15.00 902 ALA A C 6
ATOM 7592 O O . ALA A 1 53 ? 0.010 14.434 0.558 1.00 15.00 902 ALA A O 6
ATOM 7599 N N . PRO A 1 54 ? -1.220 12.569 0.836 1.00 15.00 903 PRO A N 6
ATOM 7600 C CA . PRO A 1 54 ? -2.302 13.226 1.559 1.00 15.00 903 PRO A CA 6
ATOM 7601 C C . PRO A 1 54 ? -1.979 13.341 3.049 1.00 15.00 903 PRO A C 6
ATOM 7602 O O . PRO A 1 54 ? -1.148 12.592 3.567 1.00 15.00 903 PRO A O 6
ATOM 7613 N N . PRO A 1 55 ? -2.620 14.283 3.760 1.00 15.00 904 PRO A N 6
ATOM 7614 C CA . PRO A 1 55 ? -2.390 14.472 5.195 1.00 15.00 904 PRO A CA 6
ATOM 7615 C C . PRO A 1 55 ? -2.832 13.256 6.005 1.00 15.00 904 PRO A C 6
ATOM 7616 O O . PRO A 1 55 ? -3.827 12.605 5.671 1.00 15.00 904 PRO A O 6
ATOM 7627 N N . GLU A 1 56 ? -2.099 12.964 7.072 1.00 15.00 905 GLU A N 6
ATOM 7628 C CA . GLU A 1 56 ? -2.398 11.821 7.926 1.00 15.00 905 GLU A CA 6
ATOM 7629 C C . GLU A 1 56 ? -3.756 11.978 8.602 1.00 15.00 905 GLU A C 6
ATOM 7630 O O . GLU A 1 56 ? -4.421 10.988 8.913 1.00 15.00 905 GLU A O 6
ATOM 7642 N N . GLU A 1 57 ? -4.163 13.227 8.815 1.00 15.00 906 GLU A N 6
ATOM 7643 C CA . GLU A 1 57 ? -5.445 13.533 9.443 1.00 15.00 906 GLU A CA 6
ATOM 7644 C C . GLU A 1 57 ? -6.607 13.040 8.583 1.00 15.00 906 GLU A C 6
ATOM 7645 O O . GLU A 1 57 ? -7.727 12.877 9.064 1.00 15.00 906 GLU A O 6
ATOM 7657 N N . MET A 1 58 ? -6.334 12.808 7.307 1.00 15.00 907 MET A N 6
ATOM 7658 C CA . MET A 1 58 ? -7.348 12.326 6.388 1.00 15.00 907 MET A CA 6
ATOM 7659 C C . MET A 1 58 ? -7.241 10.812 6.258 1.00 15.00 907 MET A C 6
ATOM 7660 O O . MET A 1 58 ? -6.156 10.277 6.037 1.00 15.00 907 MET A O 6
ATOM 7674 N N . GLN A 1 59 ? -8.360 10.122 6.415 1.00 15.00 908 GLN A N 6
ATOM 7675 C CA . GLN A 1 59 ? -8.372 8.672 6.316 1.00 15.00 908 GLN A CA 6
ATOM 7676 C C . GLN A 1 59 ? -8.697 8.227 4.894 1.00 15.00 908 GLN A C 6
ATOM 7677 O O . GLN A 1 59 ? -9.514 8.844 4.209 1.00 15.00 908 GLN A O 6
ATOM 7691 N N . TRP A 1 60 ? -8.044 7.160 4.464 1.00 15.00 909 TRP A N 6
ATOM 7692 C CA . TRP A 1 60 ? -8.236 6.604 3.135 1.00 15.00 909 TRP A CA 6
ATOM 7693 C C . TRP A 1 60 ? -8.386 5.093 3.246 1.00 15.00 909 TRP A C 6
ATOM 7694 O O . TRP A 1 60 ? -7.783 4.476 4.120 1.00 15.00 909 TRP A O 6
ATOM 7715 N N . PHE A 1 61 ? -9.190 4.503 2.376 1.00 15.00 910 PHE A N 6
ATOM 7716 C CA . PHE A 1 61 ? -9.407 3.065 2.409 1.00 15.00 910 PHE A CA 6
ATOM 7717 C C . PHE A 1 61 ? -9.189 2.459 1.032 1.00 15.00 910 PHE A C 6
ATOM 7718 O O . PHE A 1 61 ? -9.580 3.045 0.018 1.00 15.00 910 PHE A O 6
ATOM 7735 N N . CYS A 1 62 ? -8.554 1.298 1.000 1.00 15.00 911 CYS A N 6
ATOM 7736 C CA . CYS A 1 62 ? -8.290 0.604 -0.246 1.00 15.00 911 CYS A CA 6
ATOM 7737 C C . CYS A 1 62 ? -9.589 -0.006 -0.776 1.00 15.00 911 CYS A C 6
ATOM 7738 O O . CYS A 1 62 ? -10.546 -0.153 -0.022 1.00 15.00 911 CYS A O 6
ATOM 7745 N N . PRO A 1 63 ? -9.661 -0.357 -2.077 1.00 15.00 912 PRO A N 6
ATOM 7746 C CA . PRO A 1 63 ? -10.861 -0.967 -2.674 1.00 15.00 912 PRO A CA 6
ATOM 7747 C C . PRO A 1 63 ? -11.372 -2.190 -1.899 1.00 15.00 912 PRO A C 6
ATOM 7748 O O . PRO A 1 63 ? -12.504 -2.627 -2.102 1.00 15.00 912 PRO A O 6
ATOM 7759 N N . LYS A 1 64 ? -10.545 -2.733 -1.008 1.00 15.00 913 LYS A N 6
ATOM 7760 C CA . LYS A 1 64 ? -10.939 -3.878 -0.197 1.00 15.00 913 LYS A CA 6
ATOM 7761 C C . LYS A 1 64 ? -11.865 -3.424 0.928 1.00 15.00 913 LYS A C 6
ATOM 7762 O O . LYS A 1 64 ? -13.033 -3.821 1.000 1.00 15.00 913 LYS A O 6
ATOM 7781 N N . CYS A 1 65 ? -11.337 -2.572 1.796 1.00 15.00 914 CYS A N 6
ATOM 7782 C CA . CYS A 1 65 ? -12.098 -2.064 2.923 1.00 15.00 914 CYS A CA 6
ATOM 7783 C C . CYS A 1 65 ? -13.088 -0.976 2.494 1.00 15.00 914 CYS A C 6
ATOM 7784 O O . CYS A 1 65 ? -14.144 -0.813 3.108 1.00 15.00 914 CYS A O 6
ATOM 7791 N N . ALA A 1 66 ? -12.765 -0.247 1.429 1.00 15.00 915 ALA A N 6
ATOM 7792 C CA . ALA A 1 66 ? -13.664 0.790 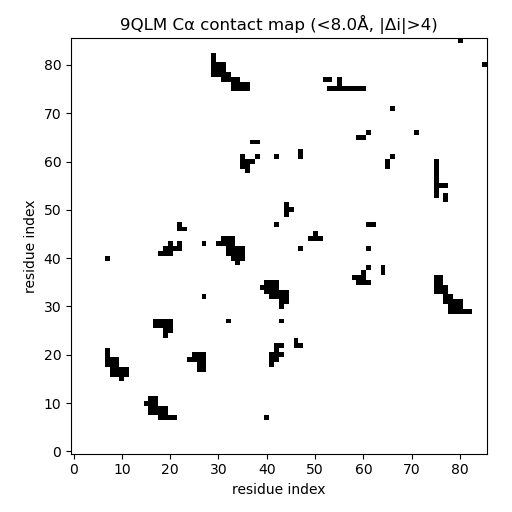0.918 1.00 15.00 915 ALA A CA 6
ATOM 7793 C C . ALA A 1 66 ? -14.951 0.151 0.414 1.00 15.00 915 ALA A C 6
ATOM 7794 O O . ALA A 1 66 ? -16.003 0.792 0.349 1.00 15.00 915 ALA A O 6
ATOM 7801 N N . ASN A 1 67 ? -14.849 -1.126 0.067 1.00 15.00 916 ASN A N 6
ATOM 7802 C CA . ASN A 1 67 ? -15.987 -1.889 -0.419 1.00 15.00 916 ASN A CA 6
ATOM 7803 C C . ASN A 1 67 ? -16.823 -2.395 0.749 1.00 15.00 916 ASN A C 6
ATOM 7804 O O . ASN A 1 67 ? -18.049 -2.387 0.690 1.00 15.00 916 ASN A O 6
ATOM 7815 N N . LYS A 1 68 ? -16.154 -2.813 1.824 1.00 15.00 917 LYS A N 6
ATOM 7816 C CA . LYS A 1 68 ? -16.858 -3.327 2.995 1.00 15.00 917 LYS A CA 6
ATOM 7817 C C . LYS A 1 68 ? -17.582 -2.199 3.725 1.00 15.00 917 LYS A C 6
ATOM 7818 O O . LYS A 1 68 ? -18.591 -2.424 4.388 1.00 15.00 917 LYS A O 6
ATOM 7837 N N . ILE A 1 69 ? -17.053 -0.987 3.604 1.00 15.00 918 ILE A N 6
ATOM 7838 C CA . ILE A 1 69 ? -17.677 0.176 4.215 1.00 15.00 918 ILE A CA 6
ATOM 7839 C C . ILE A 1 69 ? -18.854 0.598 3.344 1.00 15.00 918 ILE A C 6
ATOM 7840 O O . ILE A 1 69 ? -19.844 1.156 3.825 1.00 15.00 918 ILE A O 6
ATOM 7856 N N . LYS A 1 70 ? -18.711 0.311 2.047 1.00 15.00 919 LYS A N 6
ATOM 7857 C CA . LYS A 1 70 ? -19.724 0.586 1.027 1.00 15.00 919 LYS A CA 6
ATOM 7858 C C . LYS A 1 70 ? -19.916 2.074 0.746 1.00 15.00 919 LYS A C 6
ATOM 7859 O O . LYS A 1 70 ? -19.972 2.476 -0.420 1.00 15.00 919 LYS A O 6
ATOM 7878 N N . LYS A 1 71 ? -19.996 2.879 1.802 1.00 15.00 920 LYS A N 6
ATOM 7879 C CA . LYS A 1 71 ? -20.235 4.316 1.679 1.00 15.00 920 LYS A CA 6
ATOM 7880 C C . LYS A 1 71 ? -21.651 4.496 1.141 1.00 15.00 920 LYS A C 6
ATOM 7881 O O . LYS A 1 71 ? -21.858 4.721 -0.053 1.00 15.00 920 LYS A O 6
ATOM 7900 N N . ASP A 1 72 ? -22.612 4.349 2.043 1.00 15.00 921 ASP A N 6
ATOM 7901 C CA . ASP A 1 72 ? -24.032 4.422 1.712 1.00 15.00 921 ASP A CA 6
ATOM 7902 C C . ASP A 1 72 ? -24.472 5.831 1.341 1.00 15.00 921 ASP A C 6
ATOM 7903 O O . ASP A 1 72 ? -23.757 6.809 1.568 1.00 15.00 921 ASP A O 6
ATOM 7912 N N . LYS A 1 73 ? -25.665 5.915 0.774 1.00 15.00 922 LYS A N 6
ATOM 7913 C CA . LYS A 1 73 ? -26.242 7.182 0.380 1.00 15.00 922 LYS A CA 6
ATOM 7914 C C . LYS A 1 73 ? -26.693 7.937 1.626 1.00 15.00 922 LYS A C 6
ATOM 7915 O O . LYS A 1 73 ? -26.681 9.172 1.664 1.00 15.00 922 LYS A O 6
ATOM 7934 N N . LYS A 1 74 ? -27.087 7.180 2.645 1.00 15.00 923 LYS A N 6
ATOM 7935 C CA . LYS A 1 74 ? -27.531 7.758 3.908 1.00 15.00 923 LYS A CA 6
ATOM 7936 C C . LYS A 1 74 ? -26.337 8.314 4.679 1.00 15.00 923 LYS A C 6
ATOM 7937 O O . LYS A 1 74 ? -25.364 7.608 4.935 1.00 15.00 923 LYS A O 6
ATOM 7956 N N . HIS A 1 75 ? -26.414 9.583 5.047 1.00 15.00 924 HIS A N 6
ATOM 7957 C CA . HIS A 1 75 ? -25.326 10.229 5.771 1.00 15.00 924 HIS A CA 6
ATOM 7958 C C . HIS A 1 75 ? -25.860 11.339 6.670 1.00 15.00 924 HIS A C 6
ATOM 7959 O O . HIS A 1 75 ? -26.701 12.131 6.245 1.00 15.00 924 HIS A O 6
ATOM 7974 N N . ALA B 2 1 ? -4.553 8.008 6.722 1.00 15.00 1 ALA B N 6
ATOM 7975 C CA . ALA B 2 1 ? -3.828 7.582 5.506 1.00 15.00 1 ALA B CA 6
ATOM 7976 C C . ALA B 2 1 ? -2.341 7.795 5.692 1.00 15.00 1 ALA B C 6
ATOM 7977 O O . ALA B 2 1 ? -1.869 8.928 5.729 1.00 15.00 1 ALA B O 6
ATOM 7986 N N . ARG B 2 2 ? -1.609 6.706 5.824 1.00 15.00 2 ARG B N 6
ATOM 7987 C CA . ARG B 2 2 ? -0.174 6.786 6.016 1.00 15.00 2 ARG B CA 6
ATOM 7988 C C . ARG B 2 2 ? 0.541 6.654 4.678 1.00 15.00 2 ARG B C 6
ATOM 7989 O O . ARG B 2 2 ? 0.450 5.624 4.015 1.00 15.00 2 ARG B O 6
ATOM 8010 N N . THR B 2 3 ? 1.239 7.700 4.277 1.00 15.00 3 THR B N 6
ATOM 8011 C CA . THR B 2 3 ? 1.949 7.695 3.009 1.00 15.00 3 THR B CA 6
ATOM 8012 C C . THR B 2 3 ? 3.438 7.965 3.195 1.00 15.00 3 THR B C 6
ATOM 8013 O O . THR B 2 3 ? 3.829 8.788 4.019 1.00 15.00 3 THR B O 6
ATOM 8055 N N . GLU B 2 5 ? 7.343 8.034 0.824 1.00 15.00 5 GLU B N 6
ATOM 8056 C CA . GLU B 2 5 ? 8.040 7.960 -0.452 1.00 15.00 5 GLU B CA 6
ATOM 8057 C C . GLU B 2 5 ? 9.503 7.614 -0.213 1.00 15.00 5 GLU B C 6
ATOM 8058 O O . GLU B 2 5 ? 10.238 8.389 0.394 1.00 15.00 5 GLU B O 6
ATOM 8069 N N . THR B 2 6 ? 9.914 6.444 -0.675 1.00 15.00 6 THR B N 6
ATOM 8070 C CA . THR B 2 6 ? 11.281 5.985 -0.491 1.00 15.00 6 THR B CA 6
ATOM 8071 C C . THR B 2 6 ? 12.224 6.517 -1.576 1.00 15.00 6 THR B C 6
ATOM 8072 O O . THR B 2 6 ? 13.386 6.115 -1.659 1.00 15.00 6 THR B O 6
ATOM 8083 N N . ALA B 2 7 ? 11.722 7.433 -2.392 1.00 15.00 7 ALA B N 6
ATOM 8084 C CA . ALA B 2 7 ? 12.517 8.031 -3.455 1.00 15.00 7 ALA B CA 6
ATOM 8085 C C . ALA B 2 7 ? 13.447 9.096 -2.885 1.00 15.00 7 ALA B C 6
ATOM 8086 O O . ALA B 2 7 ? 13.001 10.166 -2.474 1.00 15.00 7 ALA B O 6
ATOM 8093 N N . ARG B 2 8 ? 14.743 8.796 -2.857 1.00 15.00 8 ARG B N 6
ATOM 8094 C CA . ARG B 2 8 ? 15.734 9.728 -2.324 1.00 15.00 8 ARG B CA 6
ATOM 8095 C C . ARG B 2 8 ? 15.969 10.904 -3.268 1.00 15.00 8 ARG B C 6
ATOM 8096 O O . ARG B 2 8 ? 16.523 11.925 -2.871 1.00 15.00 8 ARG B O 6
ATOM 8117 N N . LYS B 2 9 ? 15.555 10.756 -4.517 1.00 15.00 9 LYS B N 6
ATOM 8118 C CA . LYS B 2 9 ? 15.721 11.817 -5.498 1.00 15.00 9 LYS B CA 6
ATOM 8119 C C . LYS B 2 9 ? 14.387 12.519 -5.728 1.00 15.00 9 LYS B C 6
ATOM 8120 O O . LYS B 2 9 ? 13.936 12.676 -6.862 1.00 15.00 9 LYS B O 6
ATOM 8139 N N . SER B 2 10 ? 13.776 12.948 -4.636 1.00 15.00 10 SER B N 6
ATOM 8140 C CA . SER B 2 10 ? 12.491 13.627 -4.672 1.00 15.00 10 SER B CA 6
ATOM 8141 C C . SER B 2 10 ? 12.617 15.050 -5.224 1.00 15.00 10 SER B C 6
ATOM 8142 O O . SER B 2 10 ? 13.668 15.440 -5.752 1.00 15.00 10 SER B O 6
ATOM 8150 N N . THR B 2 11 ? 11.538 15.814 -5.115 1.00 15.00 11 THR B N 6
ATOM 8151 C CA . THR B 2 11 ? 11.507 17.186 -5.591 1.00 15.00 11 THR B CA 6
ATOM 8152 C C . THR B 2 11 ? 12.439 18.073 -4.767 1.00 15.00 11 THR B C 6
ATOM 8153 O O . THR B 2 11 ? 12.121 18.452 -3.643 1.00 15.00 11 THR B O 6
ATOM 8164 N N . GLY B 2 12 ? 13.596 18.386 -5.333 1.00 15.00 12 GLY B N 6
ATOM 8165 C CA . GLY B 2 12 ? 14.560 19.220 -4.644 1.00 15.00 12 GLY B CA 6
ATOM 8166 C C . GLY B 2 12 ? 15.984 18.854 -5.005 1.00 15.00 12 GLY B C 6
ATOM 8167 O O . GLY B 2 12 ? 16.206 18.007 -5.881 1.00 15.00 12 GLY B O 6
ATOM 8197 N N . GLY A 1 1 ? 9.631 -11.471 15.634 1.00 15.00 850 GLY A N 7
ATOM 8198 C CA . GLY A 1 1 ? 8.723 -10.497 16.204 1.00 15.00 850 GLY A CA 7
ATOM 8199 C C . GLY A 1 1 ? 7.431 -11.135 16.674 1.00 15.00 850 GLY A C 7
ATOM 8200 O O . GLY A 1 1 ? 7.174 -12.304 16.394 1.00 15.00 850 GLY A O 7
ATOM 8204 N N . SER A 1 2 ? 6.612 -10.366 17.378 1.00 15.00 851 SER A N 7
ATOM 8205 C CA . SER A 1 2 ? 5.343 -10.863 17.888 1.00 15.00 851 SER A CA 7
ATOM 8206 C C . SER A 1 2 ? 4.221 -10.631 16.878 1.00 15.00 851 SER A C 7
ATOM 8207 O O . SER A 1 2 ? 3.044 -10.834 17.176 1.00 15.00 851 SER A O 7
ATOM 8215 N N . HIS A 1 3 ? 4.592 -10.194 15.681 1.00 15.00 852 HIS A N 7
ATOM 8216 C CA . HIS A 1 3 ? 3.622 -9.930 14.628 1.00 15.00 852 HIS A CA 7
ATOM 8217 C C . HIS A 1 3 ? 4.197 -10.290 13.267 1.00 15.00 852 HIS A C 7
ATOM 8218 O O . HIS A 1 3 ? 4.082 -9.521 12.318 1.00 15.00 852 HIS A O 7
ATOM 8233 N N . MET A 1 4 ? 4.821 -11.461 13.186 1.00 15.00 853 MET A N 7
ATOM 8234 C CA . MET A 1 4 ? 5.413 -11.932 11.936 1.00 15.00 853 MET A CA 7
ATOM 8235 C C . MET A 1 4 ? 4.318 -12.236 10.919 1.00 15.00 853 MET A C 7
ATOM 8236 O O . MET A 1 4 ? 4.195 -11.555 9.901 1.00 15.00 853 MET A O 7
ATOM 8250 N N . ALA A 1 5 ? 3.516 -13.260 11.222 1.00 15.00 854 ALA A N 7
ATOM 8251 C CA . ALA A 1 5 ? 2.410 -13.676 10.362 1.00 15.00 854 ALA A CA 7
ATOM 8252 C C . ALA A 1 5 ? 2.884 -13.985 8.941 1.00 15.00 854 ALA A C 7
ATOM 8253 O O . ALA A 1 5 ? 4.008 -14.445 8.735 1.00 15.00 854 ALA A O 7
ATOM 8260 N N . MET A 1 6 ? 2.010 -13.747 7.972 1.00 15.00 855 MET A N 7
ATOM 8261 C CA . MET A 1 6 ? 2.318 -13.986 6.571 1.00 15.00 855 MET A CA 7
ATOM 8262 C C . MET A 1 6 ? 1.581 -12.965 5.710 1.00 15.00 855 MET A C 7
ATOM 8263 O O . MET A 1 6 ? 0.521 -13.250 5.154 1.00 15.00 855 MET A O 7
ATOM 8277 N N . ALA A 1 7 ? 2.131 -11.763 5.640 1.00 15.00 856 ALA A N 7
ATOM 8278 C CA . ALA A 1 7 ? 1.530 -10.694 4.860 1.00 15.00 856 ALA A CA 7
ATOM 8279 C C . ALA A 1 7 ? 2.383 -10.386 3.637 1.00 15.00 856 ALA A C 7
ATOM 8280 O O . ALA A 1 7 ? 3.259 -11.171 3.275 1.00 15.00 856 ALA A O 7
ATOM 8287 N N . TYR A 1 8 ? 2.129 -9.247 3.004 1.00 15.00 857 TYR A N 7
ATOM 8288 C CA . TYR A 1 8 ? 2.886 -8.851 1.825 1.00 15.00 857 TYR A CA 7
ATOM 8289 C C . TYR A 1 8 ? 4.244 -8.281 2.220 1.00 15.00 857 TYR A C 7
ATOM 8290 O O . TYR A 1 8 ? 5.101 -8.030 1.369 1.00 15.00 857 TYR A O 7
ATOM 8308 N N . VAL A 1 9 ? 4.435 -8.082 3.515 1.00 15.00 858 VAL A N 7
ATOM 8309 C CA . VAL A 1 9 ? 5.695 -7.573 4.023 1.00 15.00 858 VAL A CA 7
ATOM 8310 C C . VAL A 1 9 ? 6.641 -8.741 4.312 1.00 15.00 858 VAL A C 7
ATOM 8311 O O . VAL A 1 9 ? 6.581 -9.386 5.360 1.00 15.00 858 VAL A O 7
ATOM 8324 N N . ILE A 1 10 ? 7.488 -9.034 3.343 1.00 15.00 859 ILE A N 7
ATOM 8325 C CA . ILE A 1 10 ? 8.449 -10.117 3.462 1.00 15.00 859 ILE A CA 7
ATOM 8326 C C . ILE A 1 10 ? 9.811 -9.567 3.856 1.00 15.00 859 ILE A C 7
ATOM 8327 O O . ILE A 1 10 ? 9.970 -8.362 4.055 1.00 15.00 859 ILE A O 7
ATOM 8343 N N . ARG A 1 11 ? 10.794 -10.441 3.968 1.00 15.00 860 ARG A N 7
ATOM 8344 C CA . ARG A 1 11 ? 12.134 -10.012 4.319 1.00 15.00 860 ARG A CA 7
ATOM 8345 C C . ARG A 1 11 ? 13.082 -10.276 3.159 1.00 15.00 860 ARG A C 7
ATOM 8346 O O . ARG A 1 11 ? 13.053 -11.344 2.548 1.00 15.00 860 ARG A O 7
ATOM 8367 N N . ASP A 1 12 ? 13.889 -9.279 2.852 1.00 15.00 861 ASP A N 7
ATOM 8368 C CA . ASP A 1 12 ? 14.857 -9.354 1.770 1.00 15.00 861 ASP A CA 7
ATOM 8369 C C . ASP A 1 12 ? 16.090 -10.146 2.229 1.00 15.00 861 ASP A C 7
ATOM 8370 O O . ASP A 1 12 ? 16.209 -10.462 3.416 1.00 15.00 861 ASP A O 7
ATOM 8379 N N . GLU A 1 13 ? 16.997 -10.468 1.305 1.00 15.00 862 GLU A N 7
ATOM 8380 C CA . GLU A 1 13 ? 18.181 -11.260 1.638 1.00 15.00 862 GLU A CA 7
ATOM 8381 C C . GLU A 1 13 ? 19.091 -10.549 2.642 1.00 15.00 862 GLU A C 7
ATOM 8382 O O . GLU A 1 13 ? 19.755 -11.201 3.449 1.00 15.00 862 GLU A O 7
ATOM 8394 N N . TRP A 1 14 ? 19.108 -9.220 2.613 1.00 15.00 863 TRP A N 7
ATOM 8395 C CA . TRP A 1 14 ? 19.942 -8.455 3.536 1.00 15.00 863 TRP A CA 7
ATOM 8396 C C . TRP A 1 14 ? 19.216 -8.231 4.860 1.00 15.00 863 TRP A C 7
ATOM 8397 O O . TRP A 1 14 ? 19.760 -7.628 5.785 1.00 15.00 863 TRP A O 7
ATOM 8418 N N . GLY A 1 15 ? 17.982 -8.715 4.940 1.00 15.00 864 GLY A N 7
ATOM 8419 C CA . GLY A 1 15 ? 17.213 -8.583 6.161 1.00 15.00 864 GLY A CA 7
ATOM 8420 C C . GLY A 1 15 ? 16.276 -7.391 6.171 1.00 15.00 864 GLY A C 7
ATOM 8421 O O . GLY A 1 15 ? 15.633 -7.118 7.185 1.00 15.00 864 GLY A O 7
ATOM 8425 N N . ASN A 1 16 ? 16.188 -6.680 5.056 1.00 15.00 865 ASN A N 7
ATOM 8426 C CA . ASN A 1 16 ? 15.310 -5.517 4.972 1.00 15.00 865 ASN A CA 7
ATOM 8427 C C . ASN A 1 16 ? 13.858 -5.956 4.839 1.00 15.00 865 ASN A C 7
ATOM 8428 O O . ASN A 1 16 ? 13.571 -7.000 4.254 1.00 15.00 865 ASN A O 7
ATOM 8439 N N . GLN A 1 17 ? 12.945 -5.174 5.394 1.00 15.00 866 GLN A N 7
ATOM 8440 C CA . GLN A 1 17 ? 11.528 -5.485 5.291 1.00 15.00 866 GLN A CA 7
ATOM 8441 C C . GLN A 1 17 ? 10.992 -4.928 3.982 1.00 15.00 866 GLN A C 7
ATOM 8442 O O . GLN A 1 17 ? 10.865 -3.716 3.825 1.00 15.00 866 GLN A O 7
ATOM 8456 N N . ILE A 1 18 ? 10.694 -5.814 3.049 1.00 15.00 867 ILE A N 7
ATOM 8457 C CA . ILE A 1 18 ? 10.201 -5.412 1.743 1.00 15.00 867 ILE A CA 7
ATOM 8458 C C . ILE A 1 18 ? 8.682 -5.425 1.712 1.00 15.00 867 ILE A C 7
ATOM 8459 O O . ILE A 1 18 ? 8.049 -6.394 2.139 1.00 15.00 867 ILE A O 7
ATOM 8475 N N . TRP A 1 19 ? 8.105 -4.351 1.206 1.00 15.00 868 TRP A N 7
ATOM 8476 C CA . TRP A 1 19 ? 6.666 -4.230 1.115 1.00 15.00 868 TRP A CA 7
ATOM 8477 C C . TRP A 1 19 ? 6.195 -4.505 -0.302 1.00 15.00 868 TRP A C 7
ATOM 8478 O O . TRP A 1 19 ? 6.435 -3.718 -1.216 1.00 15.00 868 TRP A O 7
ATOM 8499 N N . ILE A 1 20 ? 5.547 -5.639 -0.481 1.00 15.00 869 ILE A N 7
ATOM 8500 C CA . ILE A 1 20 ? 5.028 -6.019 -1.781 1.00 15.00 869 ILE A CA 7
ATOM 8501 C C . ILE A 1 20 ? 3.610 -5.490 -1.935 1.00 15.00 869 ILE A C 7
ATOM 8502 O O . ILE A 1 20 ? 2.706 -5.933 -1.234 1.00 15.00 869 ILE A O 7
ATOM 8518 N N . CYS A 1 21 ? 3.421 -4.527 -2.827 1.00 15.00 870 CYS A N 7
ATOM 8519 C CA . CYS A 1 21 ? 2.102 -3.953 -3.045 1.00 15.00 870 CYS A CA 7
ATOM 8520 C C . CYS A 1 21 ? 1.125 -5.016 -3.525 1.00 15.00 870 CYS A C 7
ATOM 8521 O O . CYS A 1 21 ? 1.395 -5.720 -4.499 1.00 15.00 870 CYS A O 7
ATOM 8528 N N . PRO A 1 22 ? -0.015 -5.167 -2.836 1.00 15.00 871 PRO A N 7
ATOM 8529 C CA . PRO A 1 22 ? -1.046 -6.139 -3.214 1.00 15.00 871 PRO A CA 7
ATOM 8530 C C . PRO A 1 22 ? -1.743 -5.778 -4.530 1.00 15.00 871 PRO A C 7
ATOM 8531 O O . PRO A 1 22 ? -2.692 -6.446 -4.942 1.00 15.00 871 PRO A O 7
ATOM 8542 N N . GLY A 1 23 ? -1.279 -4.712 -5.174 1.00 15.00 872 GLY A N 7
ATOM 8543 C CA . GLY A 1 23 ? -1.854 -4.291 -6.436 1.00 15.00 872 GLY A CA 7
ATOM 8544 C C . GLY A 1 23 ? -1.172 -4.944 -7.626 1.00 15.00 872 GLY A C 7
ATOM 8545 O O . GLY A 1 23 ? -1.741 -5.833 -8.267 1.00 15.00 872 GLY A O 7
ATOM 8549 N N . CYS A 1 24 ? 0.048 -4.510 -7.912 1.00 15.00 873 CYS A N 7
ATOM 8550 C CA . CYS A 1 24 ? 0.812 -5.037 -9.034 1.00 15.00 873 CYS A CA 7
ATOM 8551 C C . CYS A 1 24 ? 1.777 -6.134 -8.589 1.00 15.00 873 CYS A C 7
ATOM 8552 O O . CYS A 1 24 ? 2.435 -6.764 -9.423 1.00 15.00 873 CYS A O 7
ATOM 8559 N N . ASN A 1 25 ? 1.846 -6.352 -7.274 1.00 15.00 874 ASN A N 7
ATOM 8560 C CA . ASN A 1 25 ? 2.744 -7.347 -6.684 1.00 15.00 874 ASN A CA 7
ATOM 8561 C C . ASN A 1 25 ? 4.178 -6.864 -6.852 1.00 15.00 874 ASN A C 7
ATOM 8562 O O . ASN A 1 25 ? 5.100 -7.637 -7.124 1.00 15.00 874 ASN A O 7
ATOM 8573 N N . LYS A 1 26 ? 4.345 -5.559 -6.687 1.00 15.00 875 LYS A N 7
ATOM 8574 C CA . LYS A 1 26 ? 5.636 -4.914 -6.832 1.00 15.00 875 LYS A CA 7
ATOM 8575 C C . LYS A 1 26 ? 6.136 -4.373 -5.491 1.00 15.00 875 LYS A C 7
ATOM 8576 O O . LYS A 1 26 ? 5.369 -3.805 -4.713 1.00 15.00 875 LYS A O 7
ATOM 8595 N N . PRO A 1 27 ? 7.427 -4.581 -5.195 1.00 15.00 876 PRO A N 7
ATOM 8596 C CA . PRO A 1 27 ? 8.053 -4.104 -3.951 1.00 15.00 876 PRO A CA 7
ATOM 8597 C C . PRO A 1 27 ? 8.186 -2.579 -3.880 1.00 15.00 876 PRO A C 7
ATOM 8598 O O . PRO A 1 27 ? 8.033 -1.874 -4.885 1.00 15.00 876 PRO A O 7
ATOM 8609 N N . ASP A 1 28 ? 8.499 -2.088 -2.686 1.00 15.00 877 ASP A N 7
ATOM 8610 C CA . ASP A 1 28 ? 8.664 -0.660 -2.431 1.00 15.00 877 ASP A CA 7
ATOM 8611 C C . ASP A 1 28 ? 10.079 -0.193 -2.775 1.00 15.00 877 ASP A C 7
ATOM 8612 O O . ASP A 1 28 ? 10.875 0.161 -1.906 1.00 15.00 877 ASP A O 7
ATOM 8621 N N . ASP A 1 29 ? 10.365 -0.175 -4.066 1.00 15.00 878 ASP A N 7
ATOM 8622 C CA . ASP A 1 29 ? 11.673 0.235 -4.586 1.00 15.00 878 ASP A CA 7
ATOM 8623 C C . ASP A 1 29 ? 11.975 1.707 -4.299 1.00 15.00 878 ASP A C 7
ATOM 8624 O O . ASP A 1 29 ? 13.127 2.094 -4.075 1.00 15.00 878 ASP A O 7
ATOM 8633 N N . GLY A 1 30 ? 10.938 2.517 -4.305 1.00 15.00 879 GLY A N 7
ATOM 8634 C CA . GLY A 1 30 ? 11.093 3.934 -4.066 1.00 15.00 879 GLY A CA 7
ATOM 8635 C C . GLY A 1 30 ? 9.828 4.684 -4.395 1.00 15.00 879 GLY A C 7
ATOM 8636 O O . GLY A 1 30 ? 9.599 5.788 -3.895 1.00 15.00 879 GLY A O 7
ATOM 8640 N N . SER A 1 31 ? 9.007 4.077 -5.242 1.00 15.00 880 SER A N 7
ATOM 8641 C CA . SER A 1 31 ? 7.745 4.658 -5.637 1.00 15.00 880 SER A CA 7
ATOM 8642 C C . SER A 1 31 ? 6.887 4.807 -4.400 1.00 15.00 880 SER A C 7
ATOM 8643 O O . SER A 1 31 ? 6.707 3.856 -3.637 1.00 15.00 880 SER A O 7
ATOM 8651 N N . PRO A 1 32 ? 6.370 6.008 -4.178 1.00 15.00 881 PRO A N 7
ATOM 8652 C CA . PRO A 1 32 ? 5.571 6.308 -3.002 1.00 15.00 881 PRO A CA 7
ATOM 8653 C C . PRO A 1 32 ? 4.338 5.429 -2.871 1.00 15.00 881 PRO A C 7
ATOM 8654 O O . PRO A 1 32 ? 3.665 5.114 -3.855 1.00 15.00 881 PRO A O 7
ATOM 8665 N N . MET A 1 33 ? 4.051 5.043 -1.642 1.00 15.00 882 MET A N 7
ATOM 8666 C CA . MET A 1 33 ? 2.915 4.193 -1.352 1.00 15.00 882 MET A CA 7
ATOM 8667 C C . MET A 1 33 ? 2.030 4.843 -0.304 1.00 15.00 882 MET A C 7
ATOM 8668 O O . MET A 1 33 ? 2.458 5.757 0.408 1.00 15.00 882 MET A O 7
ATOM 8682 N N . ILE A 1 34 ? 0.798 4.381 -0.226 1.00 15.00 883 ILE A N 7
ATOM 8683 C CA . ILE A 1 34 ? -0.152 4.891 0.739 1.00 15.00 883 ILE A CA 7
ATOM 8684 C C . ILE A 1 34 ? -0.574 3.765 1.674 1.00 15.00 883 ILE A C 7
ATOM 8685 O O . ILE A 1 34 ? -0.863 2.652 1.232 1.00 15.00 883 ILE A O 7
ATOM 8701 N N . GLY A 1 35 ? -0.548 4.045 2.964 1.00 15.00 884 GLY A N 7
ATOM 8702 C CA . GLY A 1 35 ? -0.924 3.052 3.942 1.00 15.00 884 GLY A CA 7
ATOM 8703 C C . GLY A 1 35 ? -2.411 3.045 4.193 1.00 15.00 884 GLY A C 7
ATOM 8704 O O . GLY A 1 35 ? -2.997 4.090 4.500 1.00 15.00 884 GLY A O 7
ATOM 8708 N N . CYS A 1 36 ? -3.021 1.876 4.053 1.00 15.00 885 CYS A N 7
ATOM 8709 C CA . CYS A 1 36 ? -4.447 1.729 4.269 1.00 15.00 885 CYS A CA 7
ATOM 8710 C C . CYS A 1 36 ? -4.754 1.892 5.750 1.00 15.00 885 CYS A C 7
ATOM 8711 O O . CYS A 1 36 ? -3.974 1.464 6.596 1.00 15.00 885 CYS A O 7
ATOM 8718 N N . ASP A 1 37 ? -5.879 2.517 6.060 1.00 15.00 886 ASP A N 7
ATOM 8719 C CA . ASP A 1 37 ? -6.275 2.729 7.449 1.00 15.00 886 ASP A CA 7
ATOM 8720 C C . ASP A 1 37 ? -6.896 1.464 8.038 1.00 15.00 886 ASP A C 7
ATOM 8721 O O . ASP A 1 37 ? -7.157 1.398 9.243 1.00 15.00 886 ASP A O 7
ATOM 8730 N N . ASP A 1 38 ? -7.132 0.466 7.185 1.00 15.00 887 ASP A N 7
ATOM 8731 C CA . ASP A 1 38 ? -7.710 -0.799 7.626 1.00 15.00 887 ASP A CA 7
ATOM 8732 C C . ASP A 1 38 ? -6.675 -1.911 7.526 1.00 15.00 887 ASP A C 7
ATOM 8733 O O . ASP A 1 38 ? -6.361 -2.566 8.520 1.00 15.00 887 ASP A O 7
ATOM 8742 N N . CYS A 1 39 ? -6.140 -2.109 6.321 1.00 15.00 888 CYS A N 7
ATOM 8743 C CA . CYS A 1 39 ? -5.136 -3.138 6.083 1.00 15.00 888 CYS A CA 7
ATOM 8744 C C . CYS A 1 39 ? -3.805 -2.789 6.732 1.00 15.00 888 CYS A C 7
ATOM 8745 O O . CYS A 1 39 ? -3.066 -3.682 7.147 1.00 15.00 888 CYS A O 7
ATOM 8752 N N . ASP A 1 40 ? -3.503 -1.488 6.769 1.00 15.00 889 ASP A N 7
ATOM 8753 C CA . ASP A 1 40 ? -2.259 -0.959 7.347 1.00 15.00 889 ASP A CA 7
ATOM 8754 C C . ASP A 1 40 ? -1.069 -1.232 6.421 1.00 15.00 889 ASP A C 7
ATOM 8755 O O . ASP A 1 40 ? 0.019 -0.690 6.600 1.00 15.00 889 ASP A O 7
ATOM 8764 N N . ASP A 1 41 ? -1.294 -2.053 5.401 1.00 15.00 890 ASP A N 7
ATOM 8765 C CA . ASP A 1 41 ? -0.243 -2.382 4.449 1.00 15.00 890 ASP A CA 7
ATOM 8766 C C . ASP A 1 41 ? -0.022 -1.217 3.492 1.00 15.00 890 ASP A C 7
ATOM 8767 O O . ASP A 1 41 ? -0.796 -0.252 3.477 1.00 15.00 890 ASP A O 7
ATOM 8776 N N . TRP A 1 42 ? 1.013 -1.309 2.680 1.00 15.00 891 TRP A N 7
ATOM 8777 C CA . TRP A 1 42 ? 1.347 -0.240 1.755 1.00 15.00 891 TRP A CA 7
ATOM 8778 C C . TRP A 1 42 ? 0.940 -0.569 0.322 1.00 15.00 891 TRP A C 7
ATOM 8779 O O . TRP A 1 42 ? 1.319 -1.602 -0.226 1.00 15.00 891 TRP A O 7
ATOM 8800 N N . TYR A 1 43 ? 0.158 0.324 -0.270 1.00 15.00 892 TYR A N 7
ATOM 8801 C CA . TYR A 1 43 ? -0.301 0.171 -1.646 1.00 15.00 892 TYR A CA 7
ATOM 8802 C C . TYR A 1 43 ? 0.277 1.300 -2.491 1.00 15.00 892 TYR A C 7
ATOM 8803 O O . TYR A 1 43 ? 0.359 2.436 -2.020 1.00 15.00 892 TYR A O 7
ATOM 8821 N N . HIS A 1 44 ? 0.692 1.003 -3.717 1.00 15.00 893 HIS A N 7
ATOM 8822 C CA . HIS A 1 44 ? 1.251 2.029 -4.594 1.00 15.00 893 HIS A CA 7
ATOM 8823 C C . HIS A 1 44 ? 0.180 3.046 -4.970 1.00 15.00 893 HIS A C 7
ATOM 8824 O O . HIS A 1 44 ? -0.995 2.708 -5.101 1.00 15.00 893 HIS A O 7
ATOM 8838 N N . TRP A 1 45 ? 0.597 4.293 -5.137 1.00 15.00 894 TRP A N 7
ATOM 8839 C CA . TRP A 1 45 ? -0.321 5.371 -5.476 1.00 15.00 894 TRP A CA 7
ATOM 8840 C C . TRP A 1 45 ? -1.008 5.167 -6.837 1.00 15.00 894 TRP A C 7
ATOM 8841 O O . TRP A 1 45 ? -2.239 5.158 -6.901 1.00 15.00 894 TRP A O 7
ATOM 8862 N N . PRO A 1 46 ? -0.245 4.993 -7.943 1.00 15.00 895 PRO A N 7
ATOM 8863 C CA . PRO A 1 46 ? -0.827 4.830 -9.284 1.00 15.00 895 PRO A CA 7
ATOM 8864 C C . PRO A 1 46 ? -1.839 3.686 -9.376 1.00 15.00 895 PRO A C 7
ATOM 8865 O O . PRO A 1 46 ? -2.872 3.818 -10.033 1.00 15.00 895 PRO A O 7
ATOM 8876 N N . CYS A 1 47 ? -1.544 2.576 -8.714 1.00 15.00 896 CYS A N 7
ATOM 8877 C CA . CYS A 1 47 ? -2.421 1.409 -8.731 1.00 15.00 896 CYS A CA 7
ATOM 8878 C C . CYS A 1 47 ? -3.753 1.665 -8.019 1.00 15.00 896 CYS A C 7
ATOM 8879 O O . CYS A 1 47 ? -4.783 1.116 -8.411 1.00 15.00 896 CYS A O 7
ATOM 8886 N N . VAL A 1 48 ? -3.750 2.513 -6.993 1.00 15.00 897 VAL A N 7
ATOM 8887 C CA . VAL A 1 48 ? -4.979 2.794 -6.251 1.00 15.00 897 VAL A CA 7
ATOM 8888 C C . VAL A 1 48 ? -5.669 4.076 -6.725 1.00 15.00 897 VAL A C 7
ATOM 8889 O O . VAL A 1 48 ? -6.732 4.436 -6.218 1.00 15.00 897 VAL A O 7
ATOM 8902 N N . GLY A 1 49 ? -5.067 4.765 -7.689 1.00 15.00 898 GLY A N 7
ATOM 8903 C CA . GLY A 1 49 ? -5.668 5.980 -8.221 1.00 15.00 898 GLY A CA 7
ATOM 8904 C C . GLY A 1 49 ? -5.218 7.246 -7.510 1.00 15.00 898 GLY A C 7
ATOM 8905 O O . GLY A 1 49 ? -5.889 8.275 -7.578 1.00 15.00 898 GLY A O 7
ATOM 8909 N N . ILE A 1 50 ? -4.084 7.176 -6.833 1.00 15.00 899 ILE A N 7
ATOM 8910 C CA . ILE A 1 50 ? -3.549 8.327 -6.121 1.00 15.00 899 ILE A CA 7
ATOM 8911 C C . ILE A 1 50 ? -2.357 8.894 -6.894 1.00 15.00 899 ILE A C 7
ATOM 8912 O O . ILE A 1 50 ? -1.625 8.146 -7.538 1.00 15.00 899 ILE A O 7
ATOM 8928 N N . MET A 1 51 ? -2.170 10.209 -6.853 1.00 15.00 900 MET A N 7
ATOM 8929 C CA . MET A 1 51 ? -1.072 10.832 -7.586 1.00 15.00 900 MET A CA 7
ATOM 8930 C C . MET A 1 51 ? -0.257 11.789 -6.714 1.00 15.00 900 MET A C 7
ATOM 8931 O O . MET A 1 51 ? 0.516 12.596 -7.236 1.00 15.00 900 MET A O 7
ATOM 8945 N N . ALA A 1 52 ? -0.404 11.683 -5.397 1.00 15.00 901 ALA A N 7
ATOM 8946 C CA . ALA A 1 52 ? 0.326 12.544 -4.465 1.00 15.00 901 ALA A CA 7
ATOM 8947 C C . ALA A 1 52 ? 0.054 12.125 -3.024 1.00 15.00 901 ALA A C 7
ATOM 8948 O O . ALA A 1 52 ? -0.588 11.107 -2.783 1.00 15.00 901 ALA A O 7
ATOM 8955 N N . ALA A 1 53 ? 0.532 12.915 -2.072 1.00 15.00 902 ALA A N 7
ATOM 8956 C CA . ALA A 1 53 ? 0.351 12.605 -0.659 1.00 15.00 902 ALA A CA 7
ATOM 8957 C C . ALA A 1 53 ? -0.721 13.482 -0.025 1.00 15.00 902 ALA A C 7
ATOM 8958 O O . ALA A 1 53 ? -0.597 14.707 0.004 1.00 15.00 902 ALA A O 7
ATOM 8965 N N . PRO A 1 54 ? -1.804 12.863 0.464 1.00 15.00 903 PRO A N 7
ATOM 8966 C CA . PRO A 1 54 ? -2.897 13.569 1.118 1.00 15.00 903 PRO A CA 7
ATOM 8967 C C . PRO A 1 54 ? -2.659 13.709 2.625 1.00 15.00 903 PRO A C 7
ATOM 8968 O O . PRO A 1 54 ? -1.729 13.109 3.163 1.00 15.00 903 PRO A O 7
ATOM 8979 N N . PRO A 1 55 ? -3.483 14.511 3.326 1.00 15.00 904 PRO A N 7
ATOM 8980 C CA . PRO A 1 55 ? -3.347 14.701 4.776 1.00 15.00 904 PRO A CA 7
ATOM 8981 C C . PRO A 1 55 ? -3.419 13.379 5.539 1.00 15.00 904 PRO A C 7
ATOM 8982 O O . PRO A 1 55 ? -4.369 12.609 5.376 1.00 15.00 904 PRO A O 7
ATOM 8993 N N . GLU A 1 56 ? -2.409 13.129 6.367 1.00 15.00 905 GLU A N 7
ATOM 8994 C CA . GLU A 1 56 ? -2.327 11.905 7.165 1.00 15.00 905 GLU A CA 7
ATOM 8995 C C . GLU A 1 56 ? -3.541 11.745 8.075 1.00 15.00 905 GLU A C 7
ATOM 8996 O O . GLU A 1 56 ? -3.963 10.626 8.374 1.00 15.00 905 GLU A O 7
ATOM 9008 N N . GLU A 1 57 ? -4.092 12.875 8.507 1.00 15.00 906 GLU A N 7
ATOM 9009 C CA . GLU A 1 57 ? -5.252 12.894 9.390 1.00 15.00 906 GLU A CA 7
ATOM 9010 C C . GLU A 1 57 ? -6.472 12.256 8.727 1.00 15.00 906 GLU A C 7
ATOM 9011 O O . GLU A 1 57 ? -7.330 11.686 9.400 1.00 15.00 906 GLU A O 7
ATOM 9023 N N . MET A 1 58 ? -6.540 12.356 7.407 1.00 15.00 907 MET A N 7
ATOM 9024 C CA . MET A 1 58 ? -7.653 11.797 6.660 1.00 15.00 907 MET A CA 7
ATOM 9025 C C . MET A 1 58 ? -7.506 10.287 6.544 1.00 15.00 907 MET A C 7
ATOM 9026 O O . MET A 1 58 ? -6.451 9.788 6.150 1.00 15.00 907 MET A O 7
ATOM 9040 N N . GLN A 1 59 ? -8.556 9.566 6.901 1.00 15.00 908 GLN A N 7
ATOM 9041 C CA . GLN A 1 59 ? -8.536 8.115 6.827 1.00 15.00 908 GLN A CA 7
ATOM 9042 C C . GLN A 1 59 ? -8.859 7.657 5.412 1.00 15.00 908 GLN A C 7
ATOM 9043 O O . GLN A 1 59 ? -9.855 8.078 4.822 1.00 15.00 908 GLN A O 7
ATOM 9057 N N . TRP A 1 60 ? -8.014 6.797 4.874 1.00 15.00 909 TRP A N 7
ATOM 9058 C CA . TRP A 1 60 ? -8.194 6.286 3.528 1.00 15.00 909 TRP A CA 7
ATOM 9059 C C . TRP A 1 60 ? -8.176 4.766 3.548 1.00 15.00 909 TRP A C 7
ATOM 9060 O O . TRP A 1 60 ? -7.377 4.155 4.251 1.00 15.00 909 TRP A O 7
ATOM 9081 N N . PHE A 1 61 ? -9.062 4.168 2.781 1.00 15.00 910 PHE A N 7
ATOM 9082 C CA . PHE A 1 61 ? -9.151 2.722 2.713 1.00 15.00 910 PHE A CA 7
ATOM 9083 C C . PHE A 1 61 ? -8.869 2.263 1.294 1.00 15.00 910 PHE A C 7
ATOM 9084 O O . PHE A 1 61 ? -9.260 2.935 0.332 1.00 15.00 910 PHE A O 7
ATOM 9101 N N . CYS A 1 62 ? -8.176 1.137 1.167 1.00 15.00 911 CYS A N 7
ATOM 9102 C CA . CYS A 1 62 ? -7.842 0.593 -0.141 1.00 15.00 911 CYS A CA 7
ATOM 9103 C C . CYS A 1 62 ? -9.123 0.180 -0.881 1.00 15.00 911 CYS A C 7
ATOM 9104 O O . CYS A 1 62 ? -10.191 0.090 -0.271 1.00 15.00 911 CYS A O 7
ATOM 9111 N N . PRO A 1 63 ? -9.043 -0.076 -2.205 1.00 15.00 912 PRO A N 7
ATOM 9112 C CA . PRO A 1 63 ? -10.205 -0.469 -3.018 1.00 15.00 912 PRO A CA 7
ATOM 9113 C C . PRO A 1 63 ? -10.970 -1.672 -2.458 1.00 15.00 912 PRO A C 7
ATOM 9114 O O . PRO A 1 63 ? -12.139 -1.871 -2.784 1.00 15.00 912 PRO A O 7
ATOM 9125 N N . LYS A 1 64 ? -10.325 -2.470 -1.610 1.00 15.00 913 LYS A N 7
ATOM 9126 C CA . LYS A 1 64 ? -10.989 -3.635 -1.036 1.00 15.00 913 LYS A CA 7
ATOM 9127 C C . LYS A 1 64 ? -11.826 -3.221 0.166 1.00 15.00 913 LYS A C 7
ATOM 9128 O O . LYS A 1 64 ? -13.010 -3.550 0.268 1.00 15.00 913 LYS A O 7
ATOM 9147 N N . CYS A 1 65 ? -11.198 -2.485 1.064 1.00 15.00 914 CYS A N 7
ATOM 9148 C CA . CYS A 1 65 ? -11.838 -2.037 2.284 1.00 15.00 914 CYS A CA 7
ATOM 9149 C C . CYS A 1 65 ? -12.814 -0.887 2.048 1.00 15.00 914 CYS A C 7
ATOM 9150 O O . CYS A 1 65 ? -13.868 -0.833 2.683 1.00 15.00 914 CYS A O 7
ATOM 9157 N N . ALA A 1 66 ? -12.486 0.016 1.134 1.00 15.00 915 ALA A N 7
ATOM 9158 C CA . ALA A 1 66 ? -13.371 1.138 0.831 1.00 15.00 915 ALA A CA 7
ATOM 9159 C C . ALA A 1 66 ? -14.686 0.636 0.244 1.00 15.00 915 ALA A C 7
ATOM 9160 O O . ALA A 1 66 ? -15.746 1.222 0.461 1.00 15.00 915 ALA A O 7
ATOM 9167 N N . ASN A 1 67 ? -14.606 -0.477 -0.471 1.00 15.00 916 ASN A N 7
ATOM 9168 C CA . ASN A 1 67 ? -15.775 -1.072 -1.105 1.00 15.00 916 ASN A CA 7
ATOM 9169 C C . ASN A 1 67 ? -16.476 -2.053 -0.164 1.00 15.00 916 ASN A C 7
ATOM 9170 O O . ASN A 1 67 ? -17.658 -2.350 -0.326 1.00 15.00 916 ASN A O 7
ATOM 9181 N N . LYS A 1 68 ? -15.750 -2.547 0.837 1.00 15.00 917 LYS A N 7
ATOM 9182 C CA . LYS A 1 68 ? -16.324 -3.494 1.789 1.00 15.00 917 LYS A CA 7
ATOM 9183 C C . LYS A 1 68 ? -17.244 -2.776 2.778 1.00 15.00 917 LYS A C 7
ATOM 9184 O O . LYS A 1 68 ? -18.033 -3.412 3.480 1.00 15.00 917 LYS A O 7
ATOM 9203 N N . ILE A 1 69 ? -17.150 -1.454 2.809 1.00 15.00 918 ILE A N 7
ATOM 9204 C CA . ILE A 1 69 ? -17.962 -0.647 3.710 1.00 15.00 918 ILE A CA 7
ATOM 9205 C C . ILE A 1 69 ? -19.210 -0.116 3.003 1.00 15.00 918 ILE A C 7
ATOM 9206 O O . ILE A 1 69 ? -20.328 -0.263 3.498 1.00 15.00 918 ILE A O 7
ATOM 9222 N N . LYS A 1 70 ? -19.007 0.483 1.836 1.00 15.00 919 LYS A N 7
ATOM 9223 C CA . LYS A 1 70 ? -20.097 1.060 1.053 1.00 15.00 919 LYS A CA 7
ATOM 9224 C C . LYS A 1 70 ? -20.956 -0.030 0.407 1.00 15.00 919 LYS A C 7
ATOM 9225 O O . LYS A 1 70 ? -20.817 -0.318 -0.780 1.00 15.00 919 LYS A O 7
ATOM 9244 N N . LYS A 1 71 ? -21.848 -0.632 1.190 1.00 15.00 920 LYS A N 7
ATOM 9245 C CA . LYS A 1 71 ? -22.708 -1.693 0.675 1.00 15.00 920 LYS A CA 7
ATOM 9246 C C . LYS A 1 71 ? -24.139 -1.598 1.213 1.00 15.00 920 LYS A C 7
ATOM 9247 O O . LYS A 1 71 ? -24.874 -2.588 1.198 1.00 15.00 920 LYS A O 7
ATOM 9266 N N . ASP A 1 72 ? -24.540 -0.417 1.673 1.00 15.00 921 ASP A N 7
ATOM 9267 C CA . ASP A 1 72 ? -25.891 -0.229 2.211 1.00 15.00 921 ASP A CA 7
ATOM 9268 C C . ASP A 1 72 ? -26.944 -0.454 1.135 1.00 15.00 921 ASP A C 7
ATOM 9269 O O . ASP A 1 72 ? -27.077 0.345 0.199 1.00 15.00 921 ASP A O 7
ATOM 9278 N N . LYS A 1 73 ? -27.659 -1.574 1.256 1.00 15.00 922 LYS A N 7
ATOM 9279 C CA . LYS A 1 73 ? -28.722 -1.932 0.325 1.00 15.00 922 LYS A CA 7
ATOM 9280 C C . LYS A 1 73 ? -28.198 -1.948 -1.105 1.00 15.00 922 LYS A C 7
ATOM 9281 O O . LYS A 1 73 ? -28.928 -1.648 -2.053 1.00 15.00 922 LYS A O 7
ATOM 9300 N N . LYS A 1 74 ? -26.917 -2.270 -1.248 1.00 15.00 923 LYS A N 7
ATOM 9301 C CA . LYS A 1 74 ? -26.281 -2.333 -2.555 1.00 15.00 923 LYS A CA 7
ATOM 9302 C C . LYS A 1 74 ? -25.351 -3.540 -2.636 1.00 15.00 923 LYS A C 7
ATOM 9303 O O . LYS A 1 74 ? -25.273 -4.340 -1.705 1.00 15.00 923 LYS A O 7
ATOM 9322 N N . HIS A 1 75 ? -24.632 -3.659 -3.741 1.00 15.00 924 HIS A N 7
ATOM 9323 C CA . HIS A 1 75 ? -23.722 -4.776 -3.937 1.00 15.00 924 HIS A CA 7
ATOM 9324 C C . HIS A 1 75 ? -22.462 -4.313 -4.667 1.00 15.00 924 HIS A C 7
ATOM 9325 O O . HIS A 1 75 ? -22.364 -4.441 -5.887 1.00 15.00 924 HIS A O 7
ATOM 9340 N N . ALA B 2 1 ? -4.516 7.877 6.743 1.00 15.00 1 ALA B N 7
ATOM 9341 C CA . ALA B 2 1 ? -3.778 7.570 5.501 1.00 15.00 1 ALA B CA 7
ATOM 9342 C C . ALA B 2 1 ? -2.340 8.025 5.620 1.00 15.00 1 ALA B C 7
ATOM 9343 O O . ALA B 2 1 ? -2.053 9.218 5.579 1.00 15.00 1 ALA B O 7
ATOM 9352 N N . ARG B 2 2 ? -1.440 7.074 5.783 1.00 15.00 2 ARG B N 7
ATOM 9353 C CA . ARG B 2 2 ? -0.029 7.387 5.903 1.00 15.00 2 ARG B CA 7
ATOM 9354 C C . ARG B 2 2 ? 0.623 7.333 4.528 1.00 15.00 2 ARG B C 7
ATOM 9355 O O . ARG B 2 2 ? 0.319 6.446 3.732 1.00 15.00 2 ARG B O 7
ATOM 9376 N N . THR B 2 3 ? 1.509 8.272 4.243 1.00 15.00 3 THR B N 7
ATOM 9377 C CA . THR B 2 3 ? 2.163 8.308 2.943 1.00 15.00 3 THR B CA 7
ATOM 9378 C C . THR B 2 3 ? 3.667 8.549 3.061 1.00 15.00 3 THR B C 7
ATOM 9379 O O . THR B 2 3 ? 4.126 9.252 3.958 1.00 15.00 3 THR B O 7
ATOM 9421 N N . GLU B 2 5 ? 7.455 8.615 0.382 1.00 15.00 5 GLU B N 7
ATOM 9422 C CA . GLU B 2 5 ? 8.089 8.499 -0.923 1.00 15.00 5 GLU B CA 7
ATOM 9423 C C . GLU B 2 5 ? 9.590 8.298 -0.743 1.00 15.00 5 GLU B C 7
ATOM 9424 O O . GLU B 2 5 ? 10.285 9.189 -0.262 1.00 15.00 5 GLU B O 7
ATOM 9435 N N . THR B 2 6 ? 10.083 7.127 -1.112 1.00 15.00 6 THR B N 7
ATOM 9436 C CA . THR B 2 6 ? 11.500 6.821 -0.978 1.00 15.00 6 THR B CA 7
ATOM 9437 C C . THR B 2 6 ? 12.262 7.147 -2.261 1.00 15.00 6 THR B C 7
ATOM 9438 O O . THR B 2 6 ? 13.431 6.776 -2.421 1.00 15.00 6 THR B O 7
ATOM 9449 N N . ALA B 2 7 ? 11.597 7.842 -3.173 1.00 15.00 7 ALA B N 7
ATOM 9450 C CA . ALA B 2 7 ? 12.199 8.221 -4.440 1.00 15.00 7 ALA B CA 7
ATOM 9451 C C . ALA B 2 7 ? 13.071 9.458 -4.274 1.00 15.00 7 ALA B C 7
ATOM 9452 O O . ALA B 2 7 ? 12.639 10.581 -4.528 1.00 15.00 7 ALA B O 7
ATOM 9459 N N . ARG B 2 8 ? 14.308 9.240 -3.853 1.00 15.00 8 ARG B N 7
ATOM 9460 C CA . ARG B 2 8 ? 15.260 10.328 -3.645 1.00 15.00 8 ARG B CA 7
ATOM 9461 C C . ARG B 2 8 ? 15.932 10.716 -4.963 1.00 15.00 8 ARG B C 7
ATOM 9462 O O . ARG B 2 8 ? 17.047 11.233 -4.981 1.00 15.00 8 ARG B O 7
ATOM 9483 N N . LYS B 2 9 ? 15.243 10.459 -6.064 1.00 15.00 9 LYS B N 7
ATOM 9484 C CA . LYS B 2 9 ? 15.759 10.783 -7.381 1.00 15.00 9 LYS B CA 7
ATOM 9485 C C . LYS B 2 9 ? 14.869 11.816 -8.053 1.00 15.00 9 LYS B C 7
ATOM 9486 O O . LYS B 2 9 ? 15.077 12.165 -9.217 1.00 15.00 9 LYS B O 7
ATOM 9505 N N . SER B 2 10 ? 13.885 12.297 -7.310 1.00 15.00 10 SER B N 7
ATOM 9506 C CA . SER B 2 10 ? 12.956 13.293 -7.813 1.00 15.00 10 SER B CA 7
ATOM 9507 C C . SER B 2 10 ? 13.574 14.689 -7.717 1.00 15.00 10 SER B C 7
ATOM 9508 O O . SER B 2 10 ? 14.780 14.829 -7.494 1.00 15.00 10 SER B O 7
ATOM 9516 N N . THR B 2 11 ? 12.755 15.717 -7.885 1.00 15.00 11 THR B N 7
ATOM 9517 C CA . THR B 2 11 ? 13.225 17.091 -7.814 1.00 15.00 11 THR B CA 7
ATOM 9518 C C . THR B 2 11 ? 13.334 17.558 -6.361 1.00 15.00 11 THR B C 7
ATOM 9519 O O . THR B 2 11 ? 12.742 18.564 -5.972 1.00 15.00 11 THR B O 7
ATOM 9530 N N . GLY B 2 12 ? 14.091 16.814 -5.568 1.00 15.00 12 GLY B N 7
ATOM 9531 C CA . GLY B 2 12 ? 14.270 17.150 -4.172 1.00 15.00 12 GLY B CA 7
ATOM 9532 C C . GLY B 2 12 ? 14.563 15.925 -3.333 1.00 15.00 12 GLY B C 7
ATOM 9533 O O . GLY B 2 12 ? 14.718 14.828 -3.873 1.00 15.00 12 GLY B O 7
ATOM 9563 N N . GLY A 1 1 ? 0.363 -6.370 16.814 1.00 15.00 850 GLY A N 8
ATOM 9564 C CA . GLY A 1 1 ? 0.977 -6.571 15.517 1.00 15.00 850 GLY A CA 8
ATOM 9565 C C . GLY A 1 1 ? 2.142 -7.536 15.588 1.00 15.00 850 GLY A C 8
ATOM 9566 O O . GLY A 1 1 ? 2.962 -7.460 16.502 1.00 15.00 850 GLY A O 8
ATOM 9570 N N . SER A 1 2 ? 2.210 -8.451 14.635 1.00 15.00 851 SER A N 8
ATOM 9571 C CA . SER A 1 2 ? 3.281 -9.433 14.590 1.00 15.00 851 SER A CA 8
ATOM 9572 C C . SER A 1 2 ? 3.565 -9.809 13.141 1.00 15.00 851 SER A C 8
ATOM 9573 O O . SER A 1 2 ? 2.802 -9.447 12.244 1.00 15.00 851 SER A O 8
ATOM 9581 N N . HIS A 1 3 ? 4.652 -10.532 12.905 1.00 15.00 852 HIS A N 8
ATOM 9582 C CA . HIS A 1 3 ? 4.998 -10.929 11.550 1.00 15.00 852 HIS A CA 8
ATOM 9583 C C . HIS A 1 3 ? 5.989 -12.084 11.530 1.00 15.00 852 HIS A C 8
ATOM 9584 O O . HIS A 1 3 ? 7.194 -11.876 11.640 1.00 15.00 852 HIS A O 8
ATOM 9599 N N . MET A 1 4 ? 5.470 -13.293 11.383 1.00 15.00 853 MET A N 8
ATOM 9600 C CA . MET A 1 4 ? 6.312 -14.481 11.316 1.00 15.00 853 MET A CA 8
ATOM 9601 C C . MET A 1 4 ? 5.760 -15.448 10.272 1.00 15.00 853 MET A C 8
ATOM 9602 O O . MET A 1 4 ? 6.047 -16.642 10.287 1.00 15.00 853 MET A O 8
ATOM 9616 N N . ALA A 1 5 ? 4.971 -14.906 9.356 1.00 15.00 854 ALA A N 8
ATOM 9617 C CA . ALA A 1 5 ? 4.370 -15.696 8.295 1.00 15.00 854 ALA A CA 8
ATOM 9618 C C . ALA A 1 5 ? 4.725 -15.105 6.941 1.00 15.00 854 ALA A C 8
ATOM 9619 O O . ALA A 1 5 ? 4.966 -13.897 6.826 1.00 15.00 854 ALA A O 8
ATOM 9626 N N . MET A 1 6 ? 4.767 -15.954 5.926 1.00 15.00 855 MET A N 8
ATOM 9627 C CA . MET A 1 6 ? 5.099 -15.526 4.575 1.00 15.00 855 MET A CA 8
ATOM 9628 C C . MET A 1 6 ? 3.932 -14.771 3.951 1.00 15.00 855 MET A C 8
ATOM 9629 O O . MET A 1 6 ? 2.942 -15.367 3.530 1.00 15.00 855 MET A O 8
ATOM 9643 N N . ALA A 1 7 ? 4.054 -13.455 3.915 1.00 15.00 856 ALA A N 8
ATOM 9644 C CA . ALA A 1 7 ? 3.024 -12.600 3.352 1.00 15.00 856 ALA A CA 8
ATOM 9645 C C . ALA A 1 7 ? 3.653 -11.580 2.408 1.00 15.00 856 ALA A C 8
ATOM 9646 O O . ALA A 1 7 ? 4.805 -11.737 2.008 1.00 15.00 856 ALA A O 8
ATOM 9653 N N . TYR A 1 8 ? 2.904 -10.533 2.070 1.00 15.00 857 TYR A N 8
ATOM 9654 C CA . TYR A 1 8 ? 3.396 -9.484 1.174 1.00 15.00 857 TYR A CA 8
ATOM 9655 C C . TYR A 1 8 ? 4.600 -8.758 1.773 1.00 15.00 857 TYR A C 8
ATOM 9656 O O . TYR A 1 8 ? 5.369 -8.120 1.061 1.00 15.00 857 TYR A O 8
ATOM 9674 N N . VAL A 1 9 ? 4.744 -8.841 3.084 1.00 15.00 858 VAL A N 8
ATOM 9675 C CA . VAL A 1 9 ? 5.857 -8.204 3.770 1.00 15.00 858 VAL A CA 8
ATOM 9676 C C . VAL A 1 9 ? 7.019 -9.184 3.905 1.00 15.00 858 VAL A C 8
ATOM 9677 O O . VAL A 1 9 ? 6.956 -10.126 4.698 1.00 15.00 858 VAL A O 8
ATOM 9690 N N . ILE A 1 10 ? 8.066 -8.971 3.125 1.00 15.00 859 ILE A N 8
ATOM 9691 C CA . ILE A 1 10 ? 9.234 -9.842 3.166 1.00 15.00 859 ILE A CA 8
ATOM 9692 C C . ILE A 1 10 ? 10.487 -9.055 3.536 1.00 15.00 859 ILE A C 8
ATOM 9693 O O . ILE A 1 10 ? 10.408 -7.899 3.955 1.00 15.00 859 ILE A O 8
ATOM 9709 N N . ARG A 1 11 ? 11.640 -9.695 3.394 1.00 15.00 860 ARG A N 8
ATOM 9710 C CA . ARG A 1 11 ? 12.919 -9.066 3.688 1.00 15.00 860 ARG A CA 8
ATOM 9711 C C . ARG A 1 11 ? 13.826 -9.172 2.473 1.00 15.00 860 ARG A C 8
ATOM 9712 O O . ARG A 1 11 ? 13.757 -10.155 1.733 1.00 15.00 860 ARG A O 8
ATOM 9733 N N . ASP A 1 12 ? 14.662 -8.168 2.263 1.00 15.00 861 ASP A N 8
ATOM 9734 C CA . ASP A 1 12 ? 15.580 -8.166 1.130 1.00 15.00 861 ASP A CA 8
ATOM 9735 C C . ASP A 1 12 ? 16.900 -8.830 1.516 1.00 15.00 861 ASP A C 8
ATOM 9736 O O . ASP A 1 12 ? 16.998 -9.454 2.576 1.00 15.00 861 ASP A O 8
ATOM 9745 N N . GLU A 1 13 ? 17.906 -8.699 0.656 1.00 15.00 862 GLU A N 8
ATOM 9746 C CA . GLU A 1 13 ? 19.216 -9.289 0.905 1.00 15.00 862 GLU A CA 8
ATOM 9747 C C . GLU A 1 13 ? 19.877 -8.673 2.139 1.00 15.00 862 GLU A C 8
ATOM 9748 O O . GLU A 1 13 ? 20.588 -9.357 2.876 1.00 15.00 862 GLU A O 8
ATOM 9760 N N . TRP A 1 14 ? 19.635 -7.386 2.367 1.00 15.00 863 TRP A N 8
ATOM 9761 C CA . TRP A 1 14 ? 20.210 -6.701 3.517 1.00 15.00 863 TRP A CA 8
ATOM 9762 C C . TRP A 1 14 ? 19.401 -7.012 4.773 1.00 15.00 863 TRP A C 8
ATOM 9763 O O . TRP A 1 14 ? 19.960 -7.180 5.858 1.00 15.00 863 TRP A O 8
ATOM 9784 N N . GLY A 1 15 ? 18.083 -7.087 4.627 1.00 15.00 864 GLY A N 8
ATOM 9785 C CA . GLY A 1 15 ? 17.236 -7.410 5.761 1.00 15.00 864 GLY A CA 8
ATOM 9786 C C . GLY A 1 15 ? 16.183 -6.361 6.053 1.00 15.00 864 GLY A C 8
ATOM 9787 O O . GLY A 1 15 ? 15.604 -6.349 7.140 1.00 15.00 864 GLY A O 8
ATOM 9791 N N . ASN A 1 16 ? 15.918 -5.497 5.088 1.00 15.00 865 ASN A N 8
ATOM 9792 C CA . ASN A 1 16 ? 14.926 -4.442 5.250 1.00 15.00 865 ASN A CA 8
ATOM 9793 C C . ASN A 1 16 ? 13.532 -4.986 4.992 1.00 15.00 865 ASN A C 8
ATOM 9794 O O . ASN A 1 16 ? 13.371 -6.072 4.427 1.00 15.00 865 ASN A O 8
ATOM 9805 N N . GLN A 1 17 ? 12.524 -4.233 5.406 1.00 15.00 866 GLN A N 8
ATOM 9806 C CA . GLN A 1 17 ? 11.144 -4.638 5.207 1.00 15.00 866 GLN A CA 8
ATOM 9807 C C . GLN A 1 17 ? 10.668 -4.245 3.815 1.00 15.00 866 GLN A C 8
ATOM 9808 O O . GLN A 1 17 ? 10.379 -3.077 3.555 1.00 15.00 866 GLN A O 8
ATOM 9822 N N . ILE A 1 18 ? 10.615 -5.218 2.920 1.00 15.00 867 ILE A N 8
ATOM 9823 C CA . ILE A 1 18 ? 10.162 -4.974 1.562 1.00 15.00 867 ILE A CA 8
ATOM 9824 C C . ILE A 1 18 ? 8.668 -5.245 1.467 1.00 15.00 867 ILE A C 8
ATOM 9825 O O . ILE A 1 18 ? 8.199 -6.337 1.795 1.00 15.00 867 ILE A O 8
ATOM 9841 N N . TRP A 1 19 ? 7.932 -4.237 1.038 1.00 15.00 868 TRP A N 8
ATOM 9842 C CA . TRP A 1 19 ? 6.492 -4.339 0.909 1.00 15.00 868 TRP A CA 8
ATOM 9843 C C . TRP A 1 19 ? 6.087 -4.652 -0.519 1.00 15.00 868 TRP A C 8
ATOM 9844 O O . TRP A 1 19 ? 6.524 -3.984 -1.455 1.00 15.00 868 TRP A O 8
ATOM 9865 N N . ILE A 1 20 ? 5.285 -5.685 -0.683 1.00 15.00 869 ILE A N 8
ATOM 9866 C CA . ILE A 1 20 ? 4.787 -6.053 -1.992 1.00 15.00 869 ILE A CA 8
ATOM 9867 C C . ILE A 1 20 ? 3.345 -5.597 -2.088 1.00 15.00 869 ILE A C 8
ATOM 9868 O O . ILE A 1 20 ? 2.483 -6.102 -1.373 1.00 15.00 869 ILE A O 8
ATOM 9884 N N . CYS A 1 21 ? 3.107 -4.612 -2.937 1.00 15.00 870 CYS A N 8
ATOM 9885 C CA . CYS A 1 21 ? 1.775 -4.060 -3.122 1.00 15.00 870 CYS A CA 8
ATOM 9886 C C . CYS A 1 21 ? 0.795 -5.138 -3.564 1.00 15.00 870 CYS A C 8
ATOM 9887 O O . CYS A 1 21 ? 0.999 -5.784 -4.591 1.00 15.00 870 CYS A O 8
ATOM 9894 N N . PRO A 1 22 ? -0.267 -5.370 -2.776 1.00 15.00 871 PRO A N 8
ATOM 9895 C CA . PRO A 1 22 ? -1.299 -6.358 -3.104 1.00 15.00 871 PRO A CA 8
ATOM 9896 C C . PRO A 1 22 ? -2.066 -6.006 -4.379 1.00 15.00 871 PRO A C 8
ATOM 9897 O O . PRO A 1 22 ? -2.931 -6.764 -4.822 1.00 15.00 871 PRO A O 8
ATOM 9908 N N . GLY A 1 23 ? -1.758 -4.850 -4.956 1.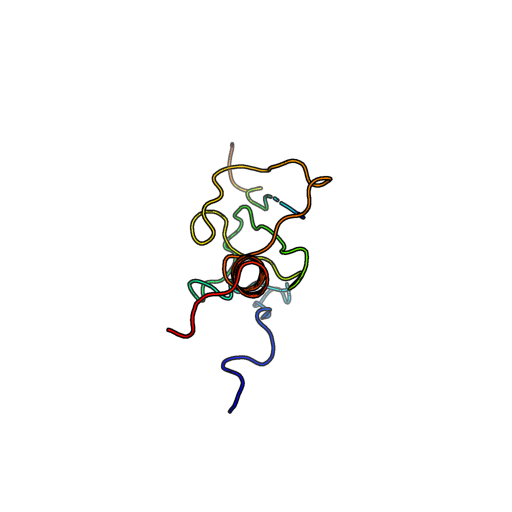00 15.00 872 GLY A N 8
ATOM 9909 C CA . GLY A 1 23 ? -2.415 -4.428 -6.176 1.00 15.00 872 GLY A CA 8
ATOM 9910 C C . GLY A 1 23 ? -1.807 -5.079 -7.396 1.00 15.00 872 GLY A C 8
ATOM 9911 O O . GLY A 1 23 ? -2.354 -6.046 -7.943 1.00 15.00 872 GLY A O 8
ATOM 9915 N N . CYS A 1 24 ? -0.660 -4.567 -7.817 1.00 15.00 873 CYS A N 8
ATOM 9916 C CA . CYS A 1 24 ? 0.019 -5.093 -8.984 1.00 15.00 873 CYS A CA 8
ATOM 9917 C C . CYS A 1 24 ? 0.927 -6.258 -8.612 1.00 15.00 873 CYS A C 8
ATOM 9918 O O . CYS A 1 24 ? 1.521 -6.901 -9.485 1.00 15.00 873 CYS A O 8
ATOM 9925 N N . ASN A 1 25 ? 1.028 -6.507 -7.310 1.00 15.00 874 ASN A N 8
ATOM 9926 C CA . ASN A 1 25 ? 1.832 -7.602 -6.771 1.00 15.00 874 ASN A CA 8
ATOM 9927 C C . ASN A 1 25 ? 3.313 -7.397 -7.058 1.00 15.00 874 ASN A C 8
ATOM 9928 O O . ASN A 1 25 ? 4.005 -8.310 -7.511 1.00 15.00 874 ASN A O 8
ATOM 9939 N N . LYS A 1 26 ? 3.801 -6.194 -6.785 1.00 15.00 875 LYS A N 8
ATOM 9940 C CA . LYS A 1 26 ? 5.202 -5.873 -7.011 1.00 15.00 875 LYS A CA 8
ATOM 9941 C C . LYS A 1 26 ? 5.861 -5.374 -5.728 1.00 15.00 875 LYS A C 8
ATOM 9942 O O . LYS A 1 26 ? 5.204 -4.780 -4.874 1.00 15.00 875 LYS A O 8
ATOM 9961 N N . PRO A 1 27 ? 7.171 -5.626 -5.571 1.00 15.00 876 PRO A N 8
ATOM 9962 C CA . PRO A 1 27 ? 7.924 -5.185 -4.397 1.00 15.00 876 PRO A CA 8
ATOM 9963 C C . PRO A 1 27 ? 8.284 -3.704 -4.475 1.00 15.00 876 PRO A C 8
ATOM 9964 O O . PRO A 1 27 ? 8.414 -3.143 -5.565 1.00 15.00 876 PRO A O 8
ATOM 9975 N N . ASP A 1 28 ? 8.434 -3.072 -3.322 1.00 15.00 877 ASP A N 8
ATOM 9976 C CA . ASP A 1 28 ? 8.778 -1.659 -3.272 1.00 15.00 877 ASP A CA 8
ATOM 9977 C C . ASP A 1 28 ? 10.291 -1.451 -3.274 1.00 15.00 877 ASP A C 8
ATOM 9978 O O . ASP A 1 28 ? 11.051 -2.316 -2.840 1.00 15.00 877 ASP A O 8
ATOM 9987 N N . ASP A 1 29 ? 10.693 -0.285 -3.756 1.00 15.00 878 ASP A N 8
ATOM 9988 C CA . ASP A 1 29 ? 12.098 0.110 -3.846 1.00 15.00 878 ASP A CA 8
ATOM 9989 C C . ASP A 1 29 ? 12.194 1.617 -3.604 1.00 15.00 878 ASP A C 8
ATOM 9990 O O . ASP A 1 29 ? 12.815 2.359 -4.366 1.00 15.00 878 ASP A O 8
ATOM 9999 N N . GLY A 1 30 ? 11.522 2.074 -2.557 1.00 15.00 879 GLY A N 8
ATOM 10000 C CA . GLY A 1 30 ? 11.534 3.486 -2.236 1.00 15.00 879 GLY A CA 8
ATOM 10001 C C . GLY A 1 30 ? 10.546 4.261 -3.074 1.00 15.00 879 GLY A C 8
ATOM 10002 O O . GLY A 1 30 ? 10.846 5.346 -3.559 1.00 15.00 879 GLY A O 8
ATOM 10006 N N . SER A 1 31 ? 9.375 3.694 -3.274 1.00 15.00 880 SER A N 8
ATOM 10007 C CA . SER A 1 31 ? 8.342 4.361 -4.033 1.00 15.00 880 SER A CA 8
ATOM 10008 C C . SER A 1 31 ? 7.264 4.827 -3.073 1.00 15.00 880 SER A C 8
ATOM 10009 O O . SER A 1 31 ? 7.169 4.335 -1.945 1.00 15.00 880 SER A O 8
ATOM 10017 N N . PRO A 1 32 ? 6.448 5.791 -3.484 1.00 15.00 881 PRO A N 8
ATOM 10018 C CA . PRO A 1 32 ? 5.395 6.309 -2.639 1.00 15.00 881 PRO A CA 8
ATOM 10019 C C . PRO A 1 32 ? 4.265 5.313 -2.463 1.00 15.00 881 PRO A C 8
ATOM 10020 O O . PRO A 1 32 ? 3.536 4.996 -3.406 1.00 15.00 881 PRO A O 8
ATOM 10031 N N . MET A 1 33 ? 4.148 4.802 -1.254 1.00 15.00 882 MET A N 8
ATOM 10032 C CA . MET A 1 33 ? 3.108 3.850 -0.927 1.00 15.00 882 MET A CA 8
ATOM 10033 C C . MET A 1 33 ? 2.130 4.483 0.046 1.00 15.00 882 MET A C 8
ATOM 10034 O O . MET A 1 33 ? 2.498 5.364 0.827 1.00 15.00 882 MET A O 8
ATOM 10048 N N . ILE A 1 34 ? 0.887 4.052 -0.018 1.00 15.00 883 ILE A N 8
ATOM 10049 C CA . ILE A 1 34 ? -0.137 4.566 0.865 1.00 15.00 883 ILE A CA 8
ATOM 10050 C C . ILE A 1 34 ? -0.621 3.459 1.792 1.00 15.00 883 ILE A C 8
ATOM 10051 O O . ILE A 1 34 ? -0.989 2.373 1.344 1.00 15.00 883 ILE A O 8
ATOM 10067 N N . GLY A 1 35 ? -0.565 3.725 3.085 1.00 15.00 884 GLY A N 8
ATOM 10068 C CA . GLY A 1 35 ? -0.990 2.747 4.058 1.00 15.00 884 GLY A CA 8
ATOM 10069 C C . GLY A 1 35 ? -2.481 2.783 4.287 1.00 15.00 884 GLY A C 8
ATOM 10070 O O . GLY A 1 35 ? -3.040 3.837 4.608 1.00 15.00 884 GLY A O 8
ATOM 10074 N N . CYS A 1 36 ? -3.121 1.637 4.110 1.00 15.00 885 CYS A N 8
ATOM 10075 C CA . CYS A 1 36 ? -4.550 1.519 4.307 1.00 15.00 885 CYS A CA 8
ATOM 10076 C C . CYS A 1 36 ? -4.853 1.627 5.791 1.00 15.00 885 CYS A C 8
ATOM 10077 O O . CYS A 1 36 ? -4.199 0.975 6.605 1.00 15.00 885 CYS A O 8
ATOM 10084 N N . ASP A 1 37 ? -5.843 2.438 6.141 1.00 15.00 886 ASP A N 8
ATOM 10085 C CA . ASP A 1 37 ? -6.213 2.632 7.543 1.00 15.00 886 ASP A CA 8
ATOM 10086 C C . ASP A 1 37 ? -7.020 1.450 8.081 1.00 15.00 886 ASP A C 8
ATOM 10087 O O . ASP A 1 37 ? -7.451 1.465 9.238 1.00 15.00 886 ASP A O 8
ATOM 10096 N N . ASP A 1 38 ? -7.225 0.436 7.239 1.00 15.00 887 ASP A N 8
ATOM 10097 C CA . ASP A 1 38 ? -7.977 -0.752 7.631 1.00 15.00 887 ASP A CA 8
ATOM 10098 C C . ASP A 1 38 ? -7.110 -1.999 7.490 1.00 15.00 887 ASP A C 8
ATOM 10099 O O . ASP A 1 38 ? -6.871 -2.709 8.468 1.00 15.00 887 ASP A O 8
ATOM 10108 N N . CYS A 1 39 ? -6.619 -2.246 6.273 1.00 15.00 888 CYS A N 8
ATOM 10109 C CA . CYS A 1 39 ? -5.773 -3.406 6.001 1.00 15.00 888 CYS A CA 8
ATOM 10110 C C . CYS A 1 39 ? -4.392 -3.254 6.623 1.00 15.00 888 CYS A C 8
ATOM 10111 O O . CYS A 1 39 ? -3.693 -4.245 6.825 1.00 15.00 888 CYS A O 8
ATOM 10118 N N . ASP A 1 40 ? -4.003 -2.007 6.891 1.00 15.00 889 ASP A N 8
ATOM 10119 C CA . ASP A 1 40 ? -2.703 -1.694 7.493 1.00 15.00 889 ASP A CA 8
ATOM 10120 C C . ASP A 1 40 ? -1.561 -2.070 6.544 1.00 15.00 889 ASP A C 8
ATOM 10121 O O . ASP A 1 40 ? -0.397 -2.142 6.936 1.00 15.00 889 ASP A O 8
ATOM 10130 N N . ASP A 1 41 ? -1.906 -2.290 5.280 1.00 15.00 890 ASP A N 8
ATOM 10131 C CA . ASP A 1 41 ? -0.916 -2.653 4.274 1.00 15.00 890 ASP A CA 8
ATOM 10132 C C . ASP A 1 41 ? -0.541 -1.427 3.451 1.00 15.00 890 ASP A C 8
ATOM 10133 O O . ASP A 1 41 ? -1.235 -0.407 3.489 1.00 15.00 890 ASP A O 8
ATOM 10142 N N . TRP A 1 42 ? 0.534 -1.536 2.693 1.00 15.00 891 TRP A N 8
ATOM 10143 C CA . TRP A 1 42 ? 1.007 -0.429 1.878 1.00 15.00 891 TRP A CA 8
ATOM 10144 C C . TRP A 1 42 ? 0.811 -0.725 0.392 1.00 15.00 891 TRP A C 8
ATOM 10145 O O . TRP A 1 42 ? 1.361 -1.689 -0.136 1.00 15.00 891 TRP A O 8
ATOM 10166 N N . TYR A 1 43 ? 0.023 0.107 -0.273 1.00 15.00 892 TYR A N 8
ATOM 10167 C CA . TYR A 1 43 ? -0.251 -0.061 -1.697 1.00 15.00 892 TYR A CA 8
ATOM 10168 C C . TYR A 1 43 ? 0.438 1.036 -2.496 1.00 15.00 892 TYR A C 8
ATOM 10169 O O . TYR A 1 43 ? 0.688 2.124 -1.966 1.00 15.00 892 TYR A O 8
ATOM 10187 N N . HIS A 1 44 ? 0.754 0.762 -3.760 1.00 15.00 893 HIS A N 8
ATOM 10188 C CA . HIS A 1 44 ? 1.395 1.765 -4.606 1.00 15.00 893 HIS A CA 8
ATOM 10189 C C . HIS A 1 44 ? 0.375 2.796 -5.068 1.00 15.00 893 HIS A C 8
ATOM 10190 O O . HIS A 1 44 ? -0.771 2.459 -5.359 1.00 15.00 893 HIS A O 8
ATOM 10204 N N . TRP A 1 45 ? 0.799 4.051 -5.137 1.00 15.00 894 TRP A N 8
ATOM 10205 C CA . TRP A 1 45 ? -0.080 5.143 -5.546 1.00 15.00 894 TRP A CA 8
ATOM 10206 C C . TRP A 1 45 ? -0.627 4.963 -6.970 1.00 15.00 894 TRP A C 8
ATOM 10207 O O . TRP A 1 45 ? -1.842 5.006 -7.164 1.00 15.00 894 TRP A O 8
ATOM 10228 N N . PRO A 1 46 ? 0.239 4.755 -7.990 1.00 15.00 895 PRO A N 8
ATOM 10229 C CA . PRO A 1 46 ? -0.209 4.600 -9.382 1.00 15.00 895 PRO A CA 8
ATOM 10230 C C . PRO A 1 46 ? -1.220 3.472 -9.572 1.00 15.00 895 PRO A C 8
ATOM 10231 O O . PRO A 1 46 ? -2.130 3.581 -10.395 1.00 15.00 895 PRO A O 8
ATOM 10242 N N . CYS A 1 47 ? -1.059 2.400 -8.815 1.00 15.00 896 CYS A N 8
ATOM 10243 C CA . CYS A 1 47 ? -1.950 1.255 -8.914 1.00 15.00 896 CYS A CA 8
ATOM 10244 C C . CYS A 1 47 ? -3.333 1.552 -8.331 1.00 15.00 896 CYS A C 8
ATOM 10245 O O . CYS A 1 47 ? -4.343 1.090 -8.860 1.00 15.00 896 CYS A O 8
ATOM 10252 N N . VAL A 1 48 ? -3.388 2.345 -7.265 1.00 15.00 897 VAL A N 8
ATOM 10253 C CA . VAL A 1 48 ? -4.671 2.661 -6.630 1.00 15.00 897 VAL A CA 8
ATOM 10254 C C . VAL A 1 48 ? -5.286 3.957 -7.165 1.00 15.00 897 VAL A C 8
ATOM 10255 O O . VAL A 1 48 ? -6.447 4.254 -6.887 1.00 15.00 897 VAL A O 8
ATOM 10268 N N . GLY A 1 49 ? -4.512 4.730 -7.915 1.00 15.00 898 GLY A N 8
ATOM 10269 C CA . GLY A 1 49 ? -5.027 5.966 -8.482 1.00 15.00 898 GLY A CA 8
ATOM 10270 C C . GLY A 1 49 ? -4.630 7.207 -7.698 1.00 15.00 898 GLY A C 8
ATOM 10271 O O . GLY A 1 49 ? -5.329 8.219 -7.731 1.00 15.00 898 GLY A O 8
ATOM 10275 N N . ILE A 1 50 ? -3.510 7.134 -6.999 1.00 15.00 899 ILE A N 8
ATOM 10276 C CA . ILE A 1 50 ? -3.018 8.259 -6.217 1.00 15.00 899 ILE A CA 8
ATOM 10277 C C . ILE A 1 50 ? -1.799 8.863 -6.915 1.00 15.00 899 ILE A C 8
ATOM 10278 O O . ILE A 1 50 ? -1.024 8.139 -7.536 1.00 15.00 899 ILE A O 8
ATOM 10294 N N . MET A 1 51 ? -1.635 10.182 -6.832 1.00 15.00 900 MET A N 8
ATOM 10295 C CA . MET A 1 51 ? -0.512 10.844 -7.498 1.00 15.00 900 MET A CA 8
ATOM 10296 C C . MET A 1 51 ? 0.306 11.714 -6.544 1.00 15.00 900 MET A C 8
ATOM 10297 O O . MET A 1 51 ? 1.191 12.451 -6.983 1.00 15.00 900 MET A O 8
ATOM 10311 N N . ALA A 1 52 ? 0.026 11.625 -5.245 1.00 15.00 901 ALA A N 8
ATOM 10312 C CA . ALA A 1 52 ? 0.747 12.417 -4.247 1.00 15.00 901 ALA A CA 8
ATOM 10313 C C . ALA A 1 52 ? 0.344 11.992 -2.836 1.00 15.00 901 ALA A C 8
ATOM 10314 O O . ALA A 1 52 ? -0.471 11.092 -2.665 1.00 15.00 901 ALA A O 8
ATOM 10321 N N . ALA A 1 53 ? 0.910 12.647 -1.830 1.00 15.00 902 ALA A N 8
ATOM 10322 C CA . ALA A 1 53 ? 0.631 12.302 -0.439 1.00 15.00 902 ALA A CA 8
ATOM 10323 C C . ALA A 1 53 ? -0.431 13.203 0.180 1.00 15.00 902 ALA A C 8
ATOM 10324 O O . ALA A 1 53 ? -0.293 14.425 0.188 1.00 15.00 902 ALA A O 8
ATOM 10331 N N . PRO A 1 54 ? -1.518 12.599 0.684 1.00 15.00 903 PRO A N 8
ATOM 10332 C CA . PRO A 1 54 ? -2.597 13.326 1.339 1.00 15.00 903 PRO A CA 8
ATOM 10333 C C . PRO A 1 54 ? -2.335 13.476 2.838 1.00 15.00 903 PRO A C 8
ATOM 10334 O O . PRO A 1 54 ? -1.472 12.788 3.387 1.00 15.00 903 PRO A O 8
ATOM 10345 N N . PRO A 1 55 ? -3.062 14.377 3.520 1.00 15.00 904 PRO A N 8
ATOM 10346 C CA . PRO A 1 55 ? -2.898 14.582 4.963 1.00 15.00 904 PRO A CA 8
ATOM 10347 C C . PRO A 1 55 ? -3.185 13.307 5.756 1.00 15.00 904 PRO A C 8
ATOM 10348 O O . PRO A 1 55 ? -3.992 12.472 5.334 1.00 15.00 904 PRO A O 8
ATOM 10359 N N . GLU A 1 56 ? -2.528 13.166 6.905 1.00 15.00 905 GLU A N 8
ATOM 10360 C CA . GLU A 1 56 ? -2.705 11.994 7.755 1.00 15.00 905 GLU A CA 8
ATOM 10361 C C . GLU A 1 56 ? -4.065 12.043 8.419 1.00 15.00 905 GLU A C 8
ATOM 10362 O O . GLU A 1 56 ? -4.644 11.007 8.754 1.00 15.00 905 GLU A O 8
ATOM 10374 N N . GLU A 1 57 ? -4.576 13.259 8.583 1.00 15.00 906 GLU A N 8
ATOM 10375 C CA . GLU A 1 57 ? -5.876 13.469 9.198 1.00 15.00 906 GLU A CA 8
ATOM 10376 C C . GLU A 1 57 ? -6.955 12.830 8.337 1.00 15.00 906 GLU A C 8
ATOM 10377 O O . GLU A 1 57 ? -8.021 12.452 8.822 1.00 15.00 906 GLU A O 8
ATOM 10389 N N . MET A 1 58 ? -6.655 12.707 7.054 1.00 15.00 907 MET A N 8
ATOM 10390 C CA . MET A 1 58 ? -7.573 12.112 6.104 1.00 15.00 907 MET A CA 8
ATOM 10391 C C . MET A 1 58 ? -7.446 10.594 6.127 1.00 15.00 907 MET A C 8
ATOM 10392 O O . MET A 1 58 ? -6.355 10.047 5.937 1.00 15.00 907 MET A O 8
ATOM 10406 N N . GLN A 1 59 ? -8.553 9.917 6.379 1.00 15.00 908 GLN A N 8
ATOM 10407 C CA . GLN A 1 59 ? -8.557 8.466 6.408 1.00 15.00 908 GLN A CA 8
ATOM 10408 C C . GLN A 1 59 ? -8.769 7.931 5.000 1.00 15.00 908 GLN A C 8
ATOM 10409 O O . GLN A 1 59 ? -9.645 8.403 4.272 1.00 15.00 908 GLN A O 8
ATOM 10423 N N . TRP A 1 60 ? -7.967 6.957 4.617 1.00 15.00 909 TRP A N 8
ATOM 10424 C CA . TRP A 1 60 ? -8.066 6.370 3.296 1.00 15.00 909 TRP A CA 8
ATOM 10425 C C . TRP A 1 60 ? -8.089 4.859 3.404 1.00 15.00 909 TRP A C 8
ATOM 10426 O O . TRP A 1 60 ? -7.364 4.268 4.206 1.00 15.00 909 TRP A O 8
ATOM 10447 N N . PHE A 1 61 ? -8.929 4.250 2.603 1.00 15.00 910 PHE A N 8
ATOM 10448 C CA . PHE A 1 61 ? -9.072 2.812 2.583 1.00 15.00 910 PHE A CA 8
ATOM 10449 C C . PHE A 1 61 ? -8.891 2.324 1.161 1.00 15.00 910 PHE A C 8
ATOM 10450 O O . PHE A 1 61 ? -9.275 3.023 0.214 1.00 15.00 910 PHE A O 8
ATOM 10467 N N . CYS A 1 62 ? -8.283 1.155 1.003 1.00 15.00 911 CYS A N 8
ATOM 10468 C CA . CYS A 1 62 ? -8.056 0.585 -0.317 1.00 15.00 911 CYS A CA 8
ATOM 10469 C C . CYS A 1 62 ? -9.396 0.262 -0.982 1.00 15.00 911 CYS A C 8
ATOM 10470 O O . CYS A 1 62 ? -10.432 0.250 -0.315 1.00 15.00 911 CYS A O 8
ATOM 10477 N N . PRO A 1 63 ? -9.409 0.007 -2.308 1.00 15.00 912 PRO A N 8
ATOM 10478 C CA . PRO A 1 63 ? -10.636 -0.318 -3.051 1.00 15.00 912 PRO A CA 8
ATOM 10479 C C . PRO A 1 63 ? -11.450 -1.468 -2.439 1.00 15.00 912 PRO A C 8
ATOM 10480 O O . PRO A 1 63 ? -12.625 -1.634 -2.764 1.00 15.00 912 PRO A O 8
ATOM 10491 N N . LYS A 1 64 ? -10.837 -2.264 -1.566 1.00 15.00 913 LYS A N 8
ATOM 10492 C CA . LYS A 1 64 ? -11.550 -3.372 -0.939 1.00 15.00 913 LYS A CA 8
ATOM 10493 C C . LYS A 1 64 ? -12.347 -2.861 0.254 1.00 15.00 913 LYS A C 8
ATOM 10494 O O . LYS A 1 64 ? -13.564 -3.037 0.339 1.00 15.00 913 LYS A O 8
ATOM 10513 N N . CYS A 1 65 ? -11.644 -2.208 1.159 1.00 15.00 914 CYS A N 8
ATOM 10514 C CA . CYS A 1 65 ? -12.232 -1.676 2.370 1.00 15.00 914 CYS A CA 8
ATOM 10515 C C . CYS A 1 65 ? -13.100 -0.451 2.097 1.00 15.00 914 CYS A C 8
ATOM 10516 O O . CYS A 1 65 ? -14.124 -0.259 2.747 1.00 15.00 914 CYS A O 8
ATOM 10523 N N . ALA A 1 66 ? -12.703 0.367 1.130 1.00 15.00 915 ALA A N 8
ATOM 10524 C CA . ALA A 1 66 ? -13.475 1.556 0.777 1.00 15.00 915 ALA A CA 8
ATOM 10525 C C . ALA A 1 66 ? -14.835 1.156 0.211 1.00 15.00 915 ALA A C 8
ATOM 10526 O O . ALA A 1 66 ? -15.794 1.931 0.252 1.00 15.00 915 ALA A O 8
ATOM 10533 N N . ASN A 1 67 ? -14.908 -0.067 -0.296 1.00 15.00 916 ASN A N 8
ATOM 10534 C CA . ASN A 1 67 ? -16.136 -0.592 -0.874 1.00 15.00 916 ASN A CA 8
ATOM 10535 C C . ASN A 1 67 ? -16.914 -1.405 0.159 1.00 15.00 916 ASN A C 8
ATOM 10536 O O . ASN A 1 67 ? -18.142 -1.473 0.114 1.00 15.00 916 ASN A O 8
ATOM 10547 N N . LYS A 1 68 ? -16.194 -2.004 1.109 1.00 15.00 917 LYS A N 8
ATOM 10548 C CA . LYS A 1 68 ? -16.826 -2.819 2.144 1.00 15.00 917 LYS A CA 8
ATOM 10549 C C . LYS A 1 68 ? -17.639 -1.952 3.106 1.00 15.00 917 LYS A C 8
ATOM 10550 O O . LYS A 1 68 ? -18.529 -2.446 3.796 1.00 15.00 917 LYS A O 8
ATOM 10569 N N . ILE A 1 69 ? -17.337 -0.657 3.135 1.00 15.00 918 ILE A N 8
ATOM 10570 C CA . ILE A 1 69 ? -18.050 0.277 3.998 1.00 15.00 918 ILE A CA 8
ATOM 10571 C C . ILE A 1 69 ? -19.440 0.551 3.428 1.00 15.00 918 ILE A C 8
ATOM 10572 O O . ILE A 1 69 ? -20.440 0.519 4.154 1.00 15.00 918 ILE A O 8
ATOM 10588 N N . LYS A 1 70 ? -19.473 0.832 2.122 1.00 15.00 919 LYS A N 8
ATOM 10589 C CA . LYS A 1 70 ? -20.708 1.098 1.376 1.00 15.00 919 LYS A CA 8
ATOM 10590 C C . LYS A 1 70 ? -21.344 2.439 1.760 1.00 15.00 919 LYS A C 8
ATOM 10591 O O . LYS A 1 70 ? -21.505 3.301 0.899 1.00 15.00 919 LYS A O 8
ATOM 10610 N N . LYS A 1 71 ? -21.666 2.601 3.052 1.00 15.00 920 LYS A N 8
ATOM 10611 C CA . LYS A 1 71 ? -22.293 3.816 3.617 1.00 15.00 920 LYS A CA 8
ATOM 10612 C C . LYS A 1 71 ? -23.815 3.701 3.615 1.00 15.00 920 LYS A C 8
ATOM 10613 O O . LYS A 1 71 ? -24.470 4.198 4.531 1.00 15.00 920 LYS A O 8
ATOM 10632 N N . ASP A 1 72 ? -24.360 3.039 2.594 1.00 15.00 921 ASP A N 8
ATOM 10633 C CA . ASP A 1 72 ? -25.808 2.849 2.455 1.00 15.00 921 ASP A CA 8
ATOM 10634 C C . ASP A 1 72 ? -26.402 2.208 3.707 1.00 15.00 921 ASP A C 8
ATOM 10635 O O . ASP A 1 72 ? -27.401 2.686 4.245 1.00 15.00 921 ASP A O 8
ATOM 10644 N N . LYS A 1 73 ? -25.786 1.104 4.139 1.00 15.00 922 LYS A N 8
ATOM 10645 C CA . LYS A 1 73 ? -26.213 0.358 5.334 1.00 15.00 922 LYS A CA 8
ATOM 10646 C C . LYS A 1 73 ? -27.575 -0.317 5.151 1.00 15.00 922 LYS A C 8
ATOM 10647 O O . LYS A 1 73 ? -28.101 -0.923 6.083 1.00 15.00 922 LYS A O 8
ATOM 10666 N N . LYS A 1 74 ? -28.137 -0.235 3.953 1.00 15.00 923 LYS A N 8
ATOM 10667 C CA . LYS A 1 74 ? -29.435 -0.837 3.685 1.00 15.00 923 LYS A CA 8
ATOM 10668 C C . LYS A 1 74 ? -29.357 -1.799 2.507 1.00 15.00 923 LYS A C 8
ATOM 10669 O O . LYS A 1 74 ? -29.455 -1.391 1.347 1.00 15.00 923 LYS A O 8
ATOM 10688 N N . HIS A 1 75 ? -29.181 -3.081 2.817 1.00 15.00 924 HIS A N 8
ATOM 10689 C CA . HIS A 1 75 ? -29.083 -4.129 1.801 1.00 15.00 924 HIS A CA 8
ATOM 10690 C C . HIS A 1 75 ? -27.909 -3.863 0.860 1.00 15.00 924 HIS A C 8
ATOM 10691 O O . HIS A 1 75 ? -27.202 -4.789 0.461 1.00 15.00 924 HIS A O 8
ATOM 10706 N N . ALA B 2 1 ? -4.667 7.839 6.785 1.00 15.00 1 ALA B N 8
ATOM 10707 C CA . ALA B 2 1 ? -3.843 7.429 5.626 1.00 15.00 1 ALA B CA 8
ATOM 10708 C C . ALA B 2 1 ? -2.392 7.842 5.815 1.00 15.00 1 ALA B C 8
ATOM 10709 O O . ALA B 2 1 ? -2.057 9.018 5.705 1.00 15.00 1 ALA B O 8
ATOM 10718 N N . ARG B 2 2 ? -1.533 6.877 6.108 1.00 15.00 2 ARG B N 8
ATOM 10719 C CA . ARG B 2 2 ? -0.117 7.162 6.289 1.00 15.00 2 ARG B CA 8
ATOM 10720 C C . ARG B 2 2 ? 0.608 6.956 4.968 1.00 15.00 2 ARG B C 8
ATOM 10721 O O . ARG B 2 2 ? 0.497 5.898 4.353 1.00 15.00 2 ARG B O 8
ATOM 10742 N N . THR B 2 3 ? 1.327 7.968 4.523 1.00 15.00 3 THR B N 8
ATOM 10743 C CA . THR B 2 3 ? 2.047 7.885 3.268 1.00 15.00 3 THR B CA 8
ATOM 10744 C C . THR B 2 3 ? 3.559 7.972 3.468 1.00 15.00 3 THR B C 8
ATOM 10745 O O . THR B 2 3 ? 4.041 8.250 4.571 1.00 15.00 3 THR B O 8
ATOM 10787 N N . GLU B 2 5 ? 7.562 7.667 0.775 1.00 15.00 5 GLU B N 8
ATOM 10788 C CA . GLU B 2 5 ? 8.153 7.567 -0.553 1.00 15.00 5 GLU B CA 8
ATOM 10789 C C . GLU B 2 5 ? 9.630 7.195 -0.453 1.00 15.00 5 GLU B C 8
ATOM 10790 O O . GLU B 2 5 ? 9.978 6.017 -0.494 1.00 15.00 5 GLU B O 8
ATOM 10801 N N . THR B 2 6 ? 10.484 8.205 -0.286 1.00 15.00 6 THR B N 8
ATOM 10802 C CA . THR B 2 6 ? 11.923 8.002 -0.198 1.00 15.00 6 THR B CA 8
ATOM 10803 C C . THR B 2 6 ? 12.427 7.365 -1.489 1.00 15.00 6 THR B C 8
ATOM 10804 O O . THR B 2 6 ? 13.043 6.297 -1.476 1.00 15.00 6 THR B O 8
ATOM 10815 N N . ALA B 2 7 ? 12.151 8.053 -2.601 1.00 15.00 7 ALA B N 8
ATOM 10816 C CA . ALA B 2 7 ? 12.515 7.590 -3.936 1.00 15.00 7 ALA B CA 8
ATOM 10817 C C . ALA B 2 7 ? 13.992 7.222 -4.040 1.00 15.00 7 ALA B C 8
ATOM 10818 O O . ALA B 2 7 ? 14.855 8.085 -4.219 1.00 15.00 7 ALA B O 8
ATOM 10825 N N . ARG B 2 8 ? 14.260 5.924 -3.906 1.00 15.00 8 ARG B N 8
ATOM 10826 C CA . ARG B 2 8 ? 15.611 5.371 -3.978 1.00 15.00 8 ARG B CA 8
ATOM 10827 C C . ARG B 2 8 ? 16.507 5.974 -2.905 1.00 15.00 8 ARG B C 8
ATOM 10828 O O . ARG B 2 8 ? 17.617 6.429 -3.187 1.00 15.00 8 ARG B O 8
ATOM 10849 N N . LYS B 2 9 ? 15.989 5.995 -1.676 1.00 15.00 9 LYS B N 8
ATOM 10850 C CA . LYS B 2 9 ? 16.716 6.519 -0.519 1.00 15.00 9 LYS B CA 8
ATOM 10851 C C . LYS B 2 9 ? 16.947 8.024 -0.630 1.00 15.00 9 LYS B C 8
ATOM 10852 O O . LYS B 2 9 ? 17.720 8.595 0.137 1.00 15.00 9 LYS B O 8
ATOM 10871 N N . SER B 2 10 ? 16.273 8.660 -1.576 1.00 15.00 10 SER B N 8
ATOM 10872 C CA . SER B 2 10 ? 16.411 10.091 -1.776 1.00 15.00 10 SER B CA 8
ATOM 10873 C C . SER B 2 10 ? 15.149 10.668 -2.422 1.00 15.00 10 SER B C 8
ATOM 10874 O O . SER B 2 10 ? 14.073 10.643 -1.825 1.00 15.00 10 SER B O 8
ATOM 10882 N N . THR B 2 11 ? 15.282 11.156 -3.649 1.00 15.00 11 THR B N 8
ATOM 10883 C CA . THR B 2 11 ? 14.162 11.737 -4.370 1.00 15.00 11 THR B CA 8
ATOM 10884 C C . THR B 2 11 ? 14.228 11.350 -5.849 1.00 15.00 11 THR B C 8
ATOM 10885 O O . THR B 2 11 ? 13.618 11.990 -6.706 1.00 15.00 11 THR B O 8
ATOM 10896 N N . GLY B 2 12 ? 14.957 10.279 -6.137 1.00 15.00 12 GLY B N 8
ATOM 10897 C CA . GLY B 2 12 ? 15.097 9.823 -7.509 1.00 15.00 12 GLY B CA 8
ATOM 10898 C C . GLY B 2 12 ? 15.558 8.381 -7.599 1.00 15.00 12 GLY B C 8
ATOM 10899 O O . GLY B 2 12 ? 14.772 7.483 -7.924 1.00 15.00 12 GLY B O 8
ATOM 10929 N N . GLY A 1 1 ? -0.218 -27.459 -0.830 1.00 15.00 850 GLY A N 9
ATOM 10930 C CA . GLY A 1 1 ? -0.422 -26.408 -1.805 1.00 15.00 850 GLY A CA 9
ATOM 10931 C C . GLY A 1 1 ? 0.328 -25.145 -1.441 1.00 15.00 850 GLY A C 9
ATOM 10932 O O . GLY A 1 1 ? 0.235 -24.667 -0.310 1.00 15.00 850 GLY A O 9
ATOM 10936 N N . SER A 1 2 ? 1.057 -24.594 -2.401 1.00 15.00 851 SER A N 9
ATOM 10937 C CA . SER A 1 2 ? 1.835 -23.383 -2.183 1.00 15.00 851 SER A CA 9
ATOM 10938 C C . SER A 1 2 ? 0.954 -22.132 -2.240 1.00 15.00 851 SER A C 9
ATOM 10939 O O . SER A 1 2 ? 1.350 -21.100 -2.779 1.00 15.00 851 SER A O 9
ATOM 10947 N N . HIS A 1 3 ? -0.241 -22.230 -1.672 1.00 15.00 852 HIS A N 9
ATOM 10948 C CA . HIS A 1 3 ? -1.172 -21.110 -1.650 1.00 15.00 852 HIS A CA 9
ATOM 10949 C C . HIS A 1 3 ? -0.900 -20.247 -0.426 1.00 15.00 852 HIS A C 9
ATOM 10950 O O . HIS A 1 3 ? -1.340 -19.102 -0.346 1.00 15.00 852 HIS A O 9
ATOM 10965 N N . MET A 1 4 ? -0.176 -20.814 0.525 1.00 15.00 853 MET A N 9
ATOM 10966 C CA . MET A 1 4 ? 0.161 -20.111 1.751 1.00 15.00 853 MET A CA 9
ATOM 10967 C C . MET A 1 4 ? 1.633 -19.730 1.759 1.00 15.00 853 MET A C 9
ATOM 10968 O O . MET A 1 4 ? 2.497 -20.555 2.047 1.00 15.00 853 MET A O 9
ATOM 10982 N N . ALA A 1 5 ? 1.909 -18.485 1.412 1.00 15.00 854 ALA A N 9
ATOM 10983 C CA . ALA A 1 5 ? 3.270 -17.981 1.383 1.00 15.00 854 ALA A CA 9
ATOM 10984 C C . ALA A 1 5 ? 3.405 -16.805 2.338 1.00 15.00 854 ALA A C 9
ATOM 10985 O O . ALA A 1 5 ? 2.585 -16.639 3.242 1.00 15.00 854 ALA A O 9
ATOM 10992 N N . MET A 1 6 ? 4.437 -15.992 2.146 1.00 15.00 855 MET A N 9
ATOM 10993 C CA . MET A 1 6 ? 4.641 -14.826 2.990 1.00 15.00 855 MET A CA 9
ATOM 10994 C C . MET A 1 6 ? 3.570 -13.787 2.679 1.00 15.00 855 MET A C 9
ATOM 10995 O O . MET A 1 6 ? 3.170 -13.629 1.522 1.00 15.00 855 MET A O 9
ATOM 11009 N N . ALA A 1 7 ? 3.101 -13.092 3.709 1.00 15.00 856 ALA A N 9
ATOM 11010 C CA . ALA A 1 7 ? 2.044 -12.095 3.555 1.00 15.00 856 ALA A CA 9
ATOM 11011 C C . ALA A 1 7 ? 2.554 -10.804 2.920 1.00 15.00 856 ALA A C 9
ATOM 11012 O O . ALA A 1 7 ? 2.487 -9.740 3.533 1.00 15.00 856 ALA A O 9
ATOM 11019 N N . TYR A 1 8 ? 3.058 -10.918 1.689 1.00 15.00 857 TYR A N 9
ATOM 11020 C CA . TYR A 1 8 ? 3.578 -9.781 0.919 1.00 15.00 857 TYR A CA 9
ATOM 11021 C C . TYR A 1 8 ? 4.861 -9.225 1.524 1.00 15.00 857 TYR A C 9
ATOM 11022 O O . TYR A 1 8 ? 5.914 -9.255 0.889 1.00 15.00 857 TYR A O 9
ATOM 11040 N N . VAL A 1 9 ? 4.767 -8.718 2.743 1.00 15.00 858 VAL A N 9
ATOM 11041 C CA . VAL A 1 9 ? 5.914 -8.159 3.431 1.00 15.00 858 VAL A CA 9
ATOM 11042 C C . VAL A 1 9 ? 6.967 -9.242 3.664 1.00 15.00 858 VAL A C 9
ATOM 11043 O O . VAL A 1 9 ? 6.742 -10.223 4.378 1.00 15.00 858 VAL A O 9
ATOM 11056 N N . ILE A 1 10 ? 8.104 -9.071 3.017 1.00 15.00 859 ILE A N 9
ATOM 11057 C CA . ILE A 1 10 ? 9.199 -10.014 3.123 1.00 15.00 859 ILE A CA 9
ATOM 11058 C C . ILE A 1 10 ? 10.465 -9.288 3.555 1.00 15.00 859 ILE A C 9
ATOM 11059 O O . ILE A 1 10 ? 10.413 -8.118 3.922 1.00 15.00 859 ILE A O 9
ATOM 11075 N N . ARG A 1 11 ? 11.593 -9.974 3.518 1.00 15.00 860 ARG A N 9
ATOM 11076 C CA . ARG A 1 11 ? 12.855 -9.360 3.894 1.00 15.00 860 ARG A CA 9
ATOM 11077 C C . ARG A 1 11 ? 13.910 -9.650 2.845 1.00 15.00 860 ARG A C 9
ATOM 11078 O O . ARG A 1 11 ? 13.832 -10.658 2.138 1.00 15.00 860 ARG A O 9
ATOM 11099 N N . ASP A 1 12 ? 14.883 -8.764 2.741 1.00 15.00 861 ASP A N 9
ATOM 11100 C CA . ASP A 1 12 ? 15.958 -8.924 1.776 1.00 15.00 861 ASP A CA 9
ATOM 11101 C C . ASP A 1 12 ? 17.184 -9.542 2.443 1.00 15.00 861 ASP A C 9
ATOM 11102 O O . ASP A 1 12 ? 17.078 -10.163 3.502 1.00 15.00 861 ASP A O 9
ATOM 11111 N N . GLU A 1 13 ? 18.342 -9.365 1.824 1.00 15.00 862 GLU A N 9
ATOM 11112 C CA . GLU A 1 13 ? 19.588 -9.916 2.342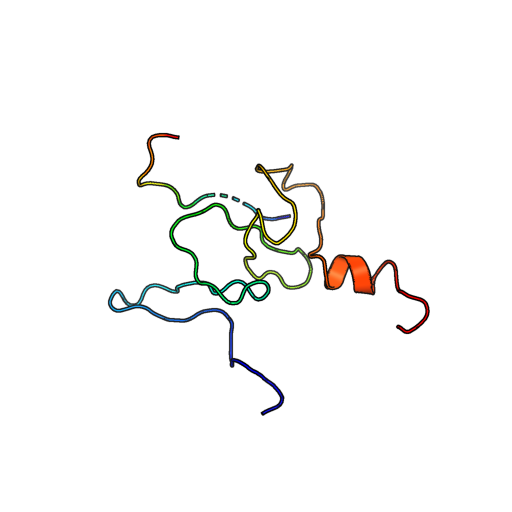 1.00 15.00 862 GLU A CA 9
ATOM 11113 C C . GLU A 1 13 ? 20.194 -9.030 3.431 1.00 15.00 862 GLU A C 9
ATOM 11114 O O . GLU A 1 13 ? 21.116 -9.443 4.133 1.00 15.00 862 GLU A O 9
ATOM 11126 N N . TRP A 1 14 ? 19.670 -7.820 3.578 1.00 15.00 863 TRP A N 9
ATOM 11127 C CA . TRP A 1 14 ? 20.188 -6.888 4.572 1.00 15.00 863 TRP A CA 9
ATOM 11128 C C . TRP A 1 14 ? 19.327 -6.907 5.830 1.00 15.00 863 TRP A C 9
ATOM 11129 O O . TRP A 1 14 ? 19.806 -6.629 6.929 1.00 15.00 863 TRP A O 9
ATOM 11150 N N . GLY A 1 15 ? 18.055 -7.235 5.660 1.00 15.00 864 GLY A N 9
ATOM 11151 C CA . GLY A 1 15 ? 17.151 -7.304 6.787 1.00 15.00 864 GLY A CA 9
ATOM 11152 C C . GLY A 1 15 ? 16.039 -6.281 6.706 1.00 15.00 864 GLY A C 9
ATOM 11153 O O . GLY A 1 15 ? 15.372 -6.002 7.702 1.00 15.00 864 GLY A O 9
ATOM 11157 N N . ASN A 1 16 ? 15.828 -5.727 5.520 1.00 15.00 865 ASN A N 9
ATOM 11158 C CA . ASN A 1 16 ? 14.786 -4.728 5.330 1.00 15.00 865 ASN A CA 9
ATOM 11159 C C . ASN A 1 16 ? 13.476 -5.395 4.961 1.00 15.00 865 ASN A C 9
ATOM 11160 O O . ASN A 1 16 ? 13.463 -6.452 4.325 1.00 15.00 865 ASN A O 9
ATOM 11171 N N . GLN A 1 17 ? 12.376 -4.783 5.367 1.00 15.00 866 GLN A N 9
ATOM 11172 C CA . GLN A 1 17 ? 11.058 -5.311 5.067 1.00 15.00 866 GLN A CA 9
ATOM 11173 C C . GLN A 1 17 ? 10.601 -4.823 3.699 1.00 15.00 866 GLN A C 9
ATOM 11174 O O . GLN A 1 17 ? 10.125 -3.699 3.566 1.00 15.00 866 GLN A O 9
ATOM 11188 N N . ILE A 1 18 ? 10.770 -5.664 2.689 1.00 15.00 867 ILE A N 9
ATOM 11189 C CA . ILE A 1 18 ? 10.360 -5.323 1.337 1.00 15.00 867 ILE A CA 9
ATOM 11190 C C . ILE A 1 18 ? 8.842 -5.353 1.258 1.00 15.00 867 ILE A C 9
ATOM 11191 O O . ILE A 1 18 ? 8.215 -6.366 1.587 1.00 15.00 867 ILE A O 9
ATOM 11207 N N . TRP A 1 19 ? 8.257 -4.252 0.828 1.00 15.00 868 TRP A N 9
ATOM 11208 C CA . TRP A 1 19 ? 6.815 -4.148 0.750 1.00 15.00 868 TRP A CA 9
ATOM 11209 C C . TRP A 1 19 ? 6.277 -4.495 -0.627 1.00 15.00 868 TRP A C 9
ATOM 11210 O O . TRP A 1 19 ? 6.401 -3.722 -1.575 1.00 15.00 868 TRP A O 9
ATOM 11231 N N . ILE A 1 20 ? 5.698 -5.679 -0.733 1.00 15.00 869 ILE A N 9
ATOM 11232 C CA . ILE A 1 20 ? 5.094 -6.119 -1.974 1.00 15.00 869 ILE A CA 9
ATOM 11233 C C . ILE A 1 20 ? 3.653 -5.629 -2.001 1.00 15.00 869 ILE A C 9
ATOM 11234 O O . ILE A 1 20 ? 2.835 -6.063 -1.191 1.00 15.00 869 ILE A O 9
ATOM 11250 N N . CYS A 1 21 ? 3.363 -4.701 -2.901 1.00 15.00 870 CYS A N 9
ATOM 11251 C CA . CYS A 1 21 ? 2.027 -4.136 -3.011 1.00 15.00 870 CYS A CA 9
ATOM 11252 C C . CYS A 1 21 ? 0.993 -5.208 -3.340 1.00 15.00 870 CYS A C 9
ATOM 11253 O O . CYS A 1 21 ? 1.138 -5.940 -4.318 1.00 15.00 870 CYS A O 9
ATOM 11260 N N . PRO A 1 22 ? -0.061 -5.324 -2.512 1.00 15.00 871 PRO A N 9
ATOM 11261 C CA . PRO A 1 22 ? -1.135 -6.290 -2.731 1.00 15.00 871 PRO A CA 9
ATOM 11262 C C . PRO A 1 22 ? -2.075 -5.861 -3.861 1.00 15.00 871 PRO A C 9
ATOM 11263 O O . PRO A 1 22 ? -3.208 -6.340 -3.948 1.00 15.00 871 PRO A O 9
ATOM 11274 N N . GLY A 1 23 ? -1.618 -4.932 -4.693 1.00 15.00 872 GLY A N 9
ATOM 11275 C CA . GLY A 1 23 ? -2.416 -4.468 -5.813 1.00 15.00 872 GLY A CA 9
ATOM 11276 C C . GLY A 1 23 ? -1.864 -4.929 -7.150 1.00 15.00 872 GLY A C 9
ATOM 11277 O O . GLY A 1 23 ? -2.566 -5.586 -7.927 1.00 15.00 872 GLY A O 9
ATOM 11281 N N . CYS A 1 24 ? -0.606 -4.598 -7.421 1.00 15.00 873 CYS A N 9
ATOM 11282 C CA . CYS A 1 24 ? 0.027 -4.978 -8.678 1.00 15.00 873 CYS A CA 9
ATOM 11283 C C . CYS A 1 24 ? 1.088 -6.054 -8.467 1.00 15.00 873 CYS A C 9
ATOM 11284 O O . CYS A 1 24 ? 1.737 -6.494 -9.427 1.00 15.00 873 CYS A O 9
ATOM 11291 N N . ASN A 1 25 ? 1.267 -6.452 -7.208 1.00 15.00 874 ASN A N 9
ATOM 11292 C CA . ASN A 1 25 ? 2.236 -7.482 -6.831 1.00 15.00 874 ASN A CA 9
ATOM 11293 C C . ASN A 1 25 ? 3.660 -7.067 -7.185 1.00 15.00 874 ASN A C 9
ATOM 11294 O O . ASN A 1 25 ? 4.371 -7.785 -7.894 1.00 15.00 874 ASN A O 9
ATOM 11305 N N . LYS A 1 26 ? 4.075 -5.904 -6.695 1.00 15.00 875 LYS A N 9
ATOM 11306 C CA . LYS A 1 26 ? 5.418 -5.409 -6.954 1.00 15.00 875 LYS A CA 9
ATOM 11307 C C . LYS A 1 26 ? 6.045 -4.852 -5.687 1.00 15.00 875 LYS A C 9
ATOM 11308 O O . LYS A 1 26 ? 5.344 -4.344 -4.814 1.00 15.00 875 LYS A O 9
ATOM 11327 N N . PRO A 1 27 ? 7.373 -4.972 -5.559 1.00 15.00 876 PRO A N 9
ATOM 11328 C CA . PRO A 1 27 ? 8.098 -4.466 -4.393 1.00 15.00 876 PRO A CA 9
ATOM 11329 C C . PRO A 1 27 ? 8.239 -2.949 -4.423 1.00 15.00 876 PRO A C 9
ATOM 11330 O O . PRO A 1 27 ? 8.024 -2.314 -5.458 1.00 15.00 876 PRO A O 9
ATOM 11341 N N . ASP A 1 28 ? 8.597 -2.371 -3.289 1.00 15.00 877 ASP A N 9
ATOM 11342 C CA . ASP A 1 28 ? 8.772 -0.936 -3.196 1.00 15.00 877 ASP A CA 9
ATOM 11343 C C . ASP A 1 28 ? 10.210 -0.554 -3.528 1.00 15.00 877 ASP A C 9
ATOM 11344 O O . ASP A 1 28 ? 11.159 -1.193 -3.079 1.00 15.00 877 ASP A O 9
ATOM 11353 N N . ASP A 1 29 ? 10.349 0.470 -4.353 1.00 15.00 878 ASP A N 9
ATOM 11354 C CA . ASP A 1 29 ? 11.659 0.965 -4.768 1.00 15.00 878 ASP A CA 9
ATOM 11355 C C . ASP A 1 29 ? 11.526 2.407 -5.231 1.00 15.00 878 ASP A C 9
ATOM 11356 O O . ASP A 1 29 ? 11.645 2.720 -6.416 1.00 15.00 878 ASP A O 9
ATOM 11365 N N . GLY A 1 30 ? 11.211 3.276 -4.286 1.00 15.00 879 GLY A N 9
ATOM 11366 C CA . GLY A 1 30 ? 11.061 4.681 -4.593 1.00 15.00 879 GLY A CA 9
ATOM 11367 C C . GLY A 1 30 ? 9.628 5.068 -4.868 1.00 15.00 879 GLY A C 9
ATOM 11368 O O . GLY A 1 30 ? 9.237 6.214 -4.650 1.00 15.00 879 GLY A O 9
ATOM 11372 N N . SER A 1 31 ? 8.848 4.120 -5.359 1.00 15.00 880 SER A N 9
ATOM 11373 C CA . SER A 1 31 ? 7.453 4.368 -5.639 1.00 15.00 880 SER A CA 9
ATOM 11374 C C . SER A 1 31 ? 6.726 4.549 -4.321 1.00 15.00 880 SER A C 9
ATOM 11375 O O . SER A 1 31 ? 6.787 3.686 -3.444 1.00 15.00 880 SER A O 9
ATOM 11383 N N . PRO A 1 32 ? 6.043 5.677 -4.158 1.00 15.00 881 PRO A N 9
ATOM 11384 C CA . PRO A 1 32 ? 5.351 5.975 -2.925 1.00 15.00 881 PRO A CA 9
ATOM 11385 C C . PRO A 1 32 ? 4.211 5.019 -2.637 1.00 15.00 881 PRO A C 9
ATOM 11386 O O . PRO A 1 32 ? 3.509 4.558 -3.541 1.00 15.00 881 PRO A O 9
ATOM 11397 N N . MET A 1 33 ? 4.041 4.729 -1.361 1.00 15.00 882 MET A N 9
ATOM 11398 C CA . MET A 1 33 ? 3.003 3.831 -0.910 1.00 15.00 882 MET A CA 9
ATOM 11399 C C . MET A 1 33 ? 2.154 4.511 0.145 1.00 15.00 882 MET A C 9
ATOM 11400 O O . MET A 1 33 ? 2.630 5.384 0.878 1.00 15.00 882 MET A O 9
ATOM 11414 N N . ILE A 1 34 ? 0.899 4.124 0.206 1.00 15.00 883 ILE A N 9
ATOM 11415 C CA . ILE A 1 34 ? -0.020 4.671 1.178 1.00 15.00 883 ILE A CA 9
ATOM 11416 C C . ILE A 1 34 ? -0.563 3.539 2.041 1.00 15.00 883 ILE A C 9
ATOM 11417 O O . ILE A 1 34 ? -1.037 2.526 1.527 1.00 15.00 883 ILE A O 9
ATOM 11433 N N . GLY A 1 35 ? -0.433 3.693 3.346 1.00 15.00 884 GLY A N 9
ATOM 11434 C CA . GLY A 1 35 ? -0.902 2.675 4.262 1.00 15.00 884 GLY A CA 9
ATOM 11435 C C . GLY A 1 35 ? -2.404 2.709 4.427 1.00 15.00 884 GLY A C 9
ATOM 11436 O O . GLY A 1 35 ? -2.967 3.769 4.717 1.00 15.00 884 GLY A O 9
ATOM 11440 N N . CYS A 1 36 ? -3.054 1.566 4.228 1.00 15.00 885 CYS A N 9
ATOM 11441 C CA . CYS A 1 36 ? -4.491 1.483 4.374 1.00 15.00 885 CYS A CA 9
ATOM 11442 C C . CYS A 1 36 ? -4.823 1.456 5.851 1.00 15.00 885 CYS A C 9
ATOM 11443 O O . CYS A 1 36 ? -4.208 0.718 6.623 1.00 15.00 885 CYS A O 9
ATOM 11450 N N . ASP A 1 37 ? -5.779 2.275 6.243 1.00 15.00 886 ASP A N 9
ATOM 11451 C CA . ASP A 1 37 ? -6.188 2.356 7.634 1.00 15.00 886 ASP A CA 9
ATOM 11452 C C . ASP A 1 37 ? -7.322 1.373 7.921 1.00 15.00 886 ASP A C 9
ATOM 11453 O O . ASP A 1 37 ? -8.176 1.645 8.770 1.00 15.00 886 ASP A O 9
ATOM 11462 N N . ASP A 1 38 ? -7.331 0.222 7.226 1.00 15.00 887 ASP A N 9
ATOM 11463 C CA . ASP A 1 38 ? -8.391 -0.773 7.428 1.00 15.00 887 ASP A CA 9
ATOM 11464 C C . ASP A 1 38 ? -7.911 -2.219 7.253 1.00 15.00 887 ASP A C 9
ATOM 11465 O O . ASP A 1 38 ? -8.082 -3.028 8.164 1.00 15.00 887 ASP A O 9
ATOM 11474 N N . CYS A 1 39 ? -7.314 -2.553 6.104 1.00 15.00 888 CYS A N 9
ATOM 11475 C CA . CYS A 1 39 ? -6.886 -3.935 5.857 1.00 15.00 888 CYS A CA 9
ATOM 11476 C C . CYS A 1 39 ? -5.624 -4.342 6.623 1.00 15.00 888 CYS A C 9
ATOM 11477 O O . CYS A 1 39 ? -5.713 -4.805 7.765 1.00 15.00 888 CYS A O 9
ATOM 11484 N N . ASP A 1 40 ? -4.449 -4.191 6.010 1.00 15.00 889 ASP A N 9
ATOM 11485 C CA . ASP A 1 40 ? -3.214 -4.610 6.669 1.00 15.00 889 ASP A CA 9
ATOM 11486 C C . ASP A 1 40 ? -2.031 -3.649 6.483 1.00 15.00 889 ASP A C 9
ATOM 11487 O O . ASP A 1 40 ? -1.662 -2.938 7.422 1.00 15.00 889 ASP A O 9
ATOM 11496 N N . ASP A 1 41 ? -1.434 -3.621 5.296 1.00 15.00 890 ASP A N 9
ATOM 11497 C CA . ASP A 1 41 ? -0.250 -2.793 5.064 1.00 15.00 890 ASP A CA 9
ATOM 11498 C C . ASP A 1 41 ? -0.459 -1.664 4.043 1.00 15.00 890 ASP A C 9
ATOM 11499 O O . ASP A 1 41 ? -1.531 -1.063 3.958 1.00 15.00 890 ASP A O 9
ATOM 11508 N N . TRP A 1 42 ? 0.598 -1.367 3.275 1.00 15.00 891 TRP A N 9
ATOM 11509 C CA . TRP A 1 42 ? 0.578 -0.277 2.296 1.00 15.00 891 TRP A CA 9
ATOM 11510 C C . TRP A 1 42 ? 0.318 -0.761 0.868 1.00 15.00 891 TRP A C 9
ATOM 11511 O O . TRP A 1 42 ? 0.520 -1.931 0.541 1.00 15.00 891 TRP A O 9
ATOM 11532 N N . TYR A 1 43 ? -0.117 0.177 0.028 1.00 15.00 892 TYR A N 9
ATOM 11533 C CA . TYR A 1 43 ? -0.384 -0.069 -1.384 1.00 15.00 892 TYR A CA 9
ATOM 11534 C C . TYR A 1 43 ? 0.290 1.026 -2.210 1.00 15.00 892 TYR A C 9
ATOM 11535 O O . TYR A 1 43 ? 0.501 2.134 -1.702 1.00 15.00 892 TYR A O 9
ATOM 11553 N N . HIS A 1 44 ? 0.638 0.738 -3.460 1.00 15.00 893 HIS A N 9
ATOM 11554 C CA . HIS A 1 44 ? 1.267 1.753 -4.308 1.00 15.00 893 HIS A CA 9
ATOM 11555 C C . HIS A 1 44 ? 0.235 2.796 -4.729 1.00 15.00 893 HIS A C 9
ATOM 11556 O O . HIS A 1 44 ? -0.942 2.484 -4.899 1.00 15.00 893 HIS A O 9
ATOM 11570 N N . TRP A 1 45 ? 0.684 4.033 -4.892 1.00 15.00 894 TRP A N 9
ATOM 11571 C CA . TRP A 1 45 ? -0.202 5.133 -5.276 1.00 15.00 894 TRP A CA 9
ATOM 11572 C C . TRP A 1 45 ? -0.831 4.939 -6.666 1.00 15.00 894 TRP A C 9
ATOM 11573 O O . TRP A 1 45 ? -2.054 4.949 -6.788 1.00 15.00 894 TRP A O 9
ATOM 11594 N N . PRO A 1 46 ? -0.024 4.758 -7.737 1.00 15.00 895 PRO A N 9
ATOM 11595 C CA . PRO A 1 46 ? -0.552 4.604 -9.103 1.00 15.00 895 PRO A CA 9
ATOM 11596 C C . PRO A 1 46 ? -1.537 3.447 -9.254 1.00 15.00 895 PRO A C 9
ATOM 11597 O O . PRO A 1 46 ? -2.503 3.546 -10.009 1.00 15.00 895 PRO A O 9
ATOM 11608 N N . CYS A 1 47 ? -1.288 2.361 -8.537 1.00 15.00 896 CYS A N 9
ATOM 11609 C CA . CYS A 1 47 ? -2.138 1.183 -8.602 1.00 15.00 896 CYS A CA 9
ATOM 11610 C C . CYS A 1 47 ? -3.511 1.426 -7.972 1.00 15.00 896 CYS A C 9
ATOM 11611 O O . CYS A 1 47 ? -4.507 0.844 -8.403 1.00 15.00 896 CYS A O 9
ATOM 11618 N N . VAL A 1 48 ? -3.578 2.300 -6.973 1.00 15.00 897 VAL A N 9
ATOM 11619 C CA . VAL A 1 48 ? -4.851 2.577 -6.307 1.00 15.00 897 VAL A CA 9
ATOM 11620 C C . VAL A 1 48 ? -5.516 3.854 -6.826 1.00 15.00 897 VAL A C 9
ATOM 11621 O O . VAL A 1 48 ? -6.673 4.126 -6.508 1.00 15.00 897 VAL A O 9
ATOM 11634 N N . GLY A 1 49 ? -4.788 4.635 -7.615 1.00 15.00 898 GLY A N 9
ATOM 11635 C CA . GLY A 1 49 ? -5.356 5.853 -8.172 1.00 15.00 898 GLY A CA 9
ATOM 11636 C C . GLY A 1 49 ? -4.912 7.123 -7.466 1.00 15.00 898 GLY A C 9
ATOM 11637 O O . GLY A 1 49 ? -5.590 8.148 -7.540 1.00 15.00 898 GLY A O 9
ATOM 11641 N N . ILE A 1 50 ? -3.778 7.070 -6.786 1.00 15.00 899 ILE A N 9
ATOM 11642 C CA . ILE A 1 50 ? -3.255 8.235 -6.085 1.00 15.00 899 ILE A CA 9
ATOM 11643 C C . ILE A 1 50 ? -2.068 8.808 -6.861 1.00 15.00 899 ILE A C 9
ATOM 11644 O O . ILE A 1 50 ? -1.268 8.057 -7.414 1.00 15.00 899 ILE A O 9
ATOM 11660 N N . MET A 1 51 ? -1.962 10.134 -6.920 1.00 15.00 900 MET A N 9
ATOM 11661 C CA . MET A 1 51 ? -0.880 10.772 -7.670 1.00 15.00 900 MET A CA 9
ATOM 11662 C C . MET A 1 51 ? -0.045 11.724 -6.813 1.00 15.00 900 MET A C 9
ATOM 11663 O O . MET A 1 51 ? 0.751 12.498 -7.348 1.00 15.00 900 MET A O 9
ATOM 11677 N N . ALA A 1 52 ? -0.206 11.657 -5.493 1.00 15.00 901 ALA A N 9
ATOM 11678 C CA . ALA A 1 52 ? 0.544 12.525 -4.582 1.00 15.00 901 ALA A CA 9
ATOM 11679 C C . ALA A 1 52 ? 0.264 12.147 -3.131 1.00 15.00 901 ALA A C 9
ATOM 11680 O O . ALA A 1 52 ? -0.370 11.131 -2.864 1.00 15.00 901 ALA A O 9
ATOM 11687 N N . ALA A 1 53 ? 0.727 12.968 -2.198 1.00 15.00 902 ALA A N 9
ATOM 11688 C CA . ALA A 1 53 ? 0.546 12.693 -0.778 1.00 15.00 902 ALA A CA 9
ATOM 11689 C C . ALA A 1 53 ? -0.566 13.543 -0.167 1.00 15.00 902 ALA A C 9
ATOM 11690 O O . ALA A 1 53 ? -0.428 14.760 -0.051 1.00 15.00 902 ALA A O 9
ATOM 11697 N N . PRO A 1 54 ? -1.692 12.916 0.206 1.00 15.00 903 PRO A N 9
ATOM 11698 C CA . PRO A 1 54 ? -2.812 13.606 0.833 1.00 15.00 903 PRO A CA 9
ATOM 11699 C C . PRO A 1 54 ? -2.613 13.722 2.346 1.00 15.00 903 PRO A C 9
ATOM 11700 O O . PRO A 1 54 ? -1.749 13.046 2.909 1.00 15.00 903 PRO A O 9
ATOM 11711 N N . PRO A 1 55 ? -3.398 14.586 3.019 1.00 15.00 904 PRO A N 9
ATOM 11712 C CA . PRO A 1 55 ? -3.308 14.776 4.474 1.00 15.00 904 PRO A CA 9
ATOM 11713 C C . PRO A 1 55 ? -3.447 13.455 5.228 1.00 15.00 904 PRO A C 9
ATOM 11714 O O . PRO A 1 55 ? -4.442 12.740 5.073 1.00 15.00 904 PRO A O 9
ATOM 11725 N N . GLU A 1 56 ? -2.449 13.136 6.046 1.00 15.00 905 GLU A N 9
ATOM 11726 C CA . GLU A 1 56 ? -2.446 11.888 6.799 1.00 15.00 905 GLU A CA 9
ATOM 11727 C C . GLU A 1 56 ? -3.440 11.920 7.954 1.00 15.00 905 GLU A C 9
ATOM 11728 O O . GLU A 1 56 ? -3.769 10.875 8.522 1.00 15.00 905 GLU A O 9
ATOM 11740 N N . GLU A 1 57 ? -3.921 13.115 8.287 1.00 15.00 906 GLU A N 9
ATOM 11741 C CA . GLU A 1 57 ? -4.888 13.285 9.368 1.00 15.00 906 GLU A CA 9
ATOM 11742 C C . GLU A 1 57 ? -6.173 12.524 9.060 1.00 15.00 906 GLU A C 9
ATOM 11743 O O . GLU A 1 57 ? -6.872 12.066 9.961 1.00 15.00 906 GLU A O 9
ATOM 11755 N N . MET A 1 58 ? -6.469 12.393 7.776 1.00 15.00 907 MET A N 9
ATOM 11756 C CA . MET A 1 58 ? -7.656 11.686 7.332 1.00 15.00 907 MET A CA 9
ATOM 11757 C C . MET A 1 58 ? -7.319 10.228 7.049 1.00 15.00 907 MET A C 9
ATOM 11758 O O . MET A 1 58 ? -6.245 9.920 6.527 1.00 15.00 907 MET A O 9
ATOM 11772 N N . GLN A 1 59 ? -8.220 9.330 7.416 1.00 15.00 908 GLN A N 9
ATOM 11773 C CA . GLN A 1 59 ? -8.008 7.911 7.183 1.00 15.00 908 GLN A CA 9
ATOM 11774 C C . GLN A 1 59 ? -8.305 7.571 5.726 1.00 15.00 908 GLN A C 9
ATOM 11775 O O . GLN A 1 59 ? -9.255 8.087 5.137 1.00 15.00 908 GLN A O 9
ATOM 11789 N N . TRP A 1 60 ? -7.484 6.710 5.155 1.00 15.00 909 TRP A N 9
ATOM 11790 C CA . TRP A 1 60 ? -7.641 6.300 3.770 1.00 15.00 909 TRP A CA 9
ATOM 11791 C C . TRP A 1 60 ? -7.791 4.792 3.700 1.00 15.00 909 TRP A C 9
ATOM 11792 O O . TRP A 1 60 ? -7.168 4.065 4.469 1.00 15.00 909 TRP A O 9
ATOM 11813 N N . PHE A 1 61 ? -8.631 4.332 2.792 1.00 15.00 910 PHE A N 9
ATOM 11814 C CA . PHE A 1 61 ? -8.861 2.908 2.620 1.00 15.00 910 PHE A CA 9
ATOM 11815 C C . PHE A 1 61 ? -8.642 2.528 1.162 1.00 15.00 910 PHE A C 9
ATOM 11816 O O . PHE A 1 61 ? -9.015 3.287 0.256 1.00 15.00 910 PHE A O 9
ATOM 11833 N N . CYS A 1 62 ? -8.021 1.374 0.944 1.00 15.00 911 CYS A N 9
ATOM 11834 C CA . CYS A 1 62 ? -7.749 0.883 -0.398 1.00 15.00 911 CYS A CA 9
ATOM 11835 C C . CYS A 1 62 ? -9.063 0.563 -1.116 1.00 15.00 911 CYS A C 9
ATOM 11836 O O . CYS A 1 62 ? -10.116 0.504 -0.485 1.00 15.00 911 CYS A O 9
ATOM 11843 N N . PRO A 1 63 ? -9.030 0.363 -2.447 1.00 15.00 912 PRO A N 9
ATOM 11844 C CA . PRO A 1 63 ? -10.227 0.048 -3.242 1.00 15.00 912 PRO A CA 9
ATOM 11845 C C . PRO A 1 63 ? -11.054 -1.124 -2.694 1.00 15.00 912 PRO A C 9
ATOM 11846 O O . PRO A 1 63 ? -12.243 -1.231 -2.993 1.00 15.00 912 PRO A O 9
ATOM 11857 N N . LYS A 1 64 ? -10.443 -1.990 -1.892 1.00 15.00 913 LYS A N 9
ATOM 11858 C CA . LYS A 1 64 ? -11.161 -3.131 -1.333 1.00 15.00 913 LYS A CA 9
ATOM 11859 C C . LYS A 1 64 ? -11.989 -2.681 -0.136 1.00 15.00 913 LYS A C 9
ATOM 11860 O O . LYS A 1 64 ? -13.211 -2.858 -0.092 1.00 15.00 913 LYS A O 9
ATOM 11879 N N . CYS A 1 65 ? -11.304 -2.087 0.825 1.00 15.00 914 CYS A N 9
ATOM 11880 C CA . CYS A 1 65 ? -11.925 -1.623 2.043 1.00 15.00 914 CYS A CA 9
ATOM 11881 C C . CYS A 1 65 ? -12.798 -0.401 1.812 1.00 15.00 914 CYS A C 9
ATOM 11882 O O . CYS A 1 65 ? -13.889 -0.312 2.371 1.00 15.00 914 CYS A O 9
ATOM 11889 N N . ALA A 1 66 ? -12.343 0.522 0.972 1.00 15.00 915 ALA A N 9
ATOM 11890 C CA . ALA A 1 66 ? -13.117 1.723 0.672 1.00 15.00 915 ALA A CA 9
ATOM 11891 C C . ALA A 1 66 ? -14.465 1.344 0.075 1.00 15.00 915 ALA A C 9
ATOM 11892 O O . ALA A 1 66 ? -15.457 2.053 0.238 1.00 15.00 915 ALA A O 9
ATOM 11899 N N . ASN A 1 67 ? -14.491 0.210 -0.613 1.00 15.00 916 ASN A N 9
ATOM 11900 C CA . ASN A 1 67 ? -15.713 -0.282 -1.223 1.00 15.00 916 ASN A CA 9
ATOM 11901 C C . ASN A 1 67 ? -16.576 -0.972 -0.174 1.00 15.00 916 ASN A C 9
ATOM 11902 O O . ASN A 1 67 ? -17.766 -0.697 -0.062 1.00 15.00 916 ASN A O 9
ATOM 11913 N N . LYS A 1 68 ? -15.941 -1.832 0.625 1.00 15.00 917 LYS A N 9
ATOM 11914 C CA . LYS A 1 68 ? -16.631 -2.600 1.662 1.00 15.00 917 LYS A CA 9
ATOM 11915 C C . LYS A 1 68 ? -17.294 -1.701 2.713 1.00 15.00 917 LYS A C 9
ATOM 11916 O O . LYS A 1 68 ? -18.272 -2.101 3.344 1.00 15.00 917 LYS A O 9
ATOM 11935 N N . ILE A 1 69 ? -16.768 -0.497 2.897 1.00 15.00 918 ILE A N 9
ATOM 11936 C CA . ILE A 1 69 ? -17.322 0.430 3.878 1.00 15.00 918 ILE A CA 9
ATOM 11937 C C . ILE A 1 69 ? -18.503 1.207 3.293 1.00 15.00 918 ILE A C 9
ATOM 11938 O O . ILE A 1 69 ? -19.370 1.687 4.025 1.00 15.00 918 ILE A O 9
ATOM 11954 N N . LYS A 1 70 ? -18.565 1.300 1.974 1.00 15.00 919 LYS A N 9
ATOM 11955 C CA . LYS A 1 70 ? -19.631 2.058 1.338 1.00 15.00 919 LYS A CA 9
ATOM 11956 C C . LYS A 1 70 ? -20.496 1.196 0.418 1.00 15.00 919 LYS A C 9
ATOM 11957 O O . LYS A 1 70 ? -21.006 1.682 -0.600 1.00 15.00 919 LYS A O 9
ATOM 11976 N N . LYS A 1 71 ? -20.696 -0.068 0.769 1.00 15.00 920 LYS A N 9
ATOM 11977 C CA . LYS A 1 71 ? -21.514 -0.928 -0.070 1.00 15.00 920 LYS A CA 9
ATOM 11978 C C . LYS A 1 71 ? -22.783 -1.401 0.633 1.00 15.00 920 LYS A C 9
ATOM 11979 O O . LYS A 1 71 ? -22.746 -2.062 1.671 1.00 15.00 920 LYS A O 9
ATOM 11998 N N . ASP A 1 72 ? -23.910 -1.026 0.067 1.00 15.00 921 ASP A N 9
ATOM 11999 C CA . ASP A 1 72 ? -25.201 -1.455 0.578 1.00 15.00 921 ASP A CA 9
ATOM 12000 C C . ASP A 1 72 ? -25.627 -2.652 -0.255 1.00 15.00 921 ASP A C 9
ATOM 12001 O O . ASP A 1 72 ? -25.571 -3.800 0.192 1.00 15.00 921 ASP A O 9
ATOM 12010 N N . LYS A 1 73 ? -25.999 -2.346 -1.493 1.00 15.00 922 LYS A N 9
ATOM 12011 C CA . LYS A 1 73 ? -26.378 -3.330 -2.501 1.00 15.00 922 LYS A CA 9
ATOM 12012 C C . LYS A 1 73 ? -27.503 -4.283 -2.078 1.00 15.00 922 LYS A C 9
ATOM 12013 O O . LYS A 1 73 ? -27.265 -5.469 -1.823 1.00 15.00 922 LYS A O 9
ATOM 12032 N N . LYS A 1 74 ? -28.723 -3.764 -2.015 1.00 15.00 923 LYS A N 9
ATOM 12033 C CA . LYS A 1 74 ? -29.892 -4.581 -1.706 1.00 15.00 923 LYS A CA 9
ATOM 12034 C C . LYS A 1 74 ? -31.169 -3.857 -2.145 1.00 15.00 923 LYS A C 9
ATOM 12035 O O . LYS A 1 74 ? -31.771 -4.234 -3.147 1.00 15.00 923 LYS A O 9
ATOM 12054 N N . HIS A 1 75 ? -31.562 -2.819 -1.402 1.00 15.00 924 HIS A N 9
ATOM 12055 C CA . HIS A 1 75 ? -32.752 -2.002 -1.706 1.00 15.00 924 HIS A CA 9
ATOM 12056 C C . HIS A 1 75 ? -33.118 -1.146 -0.499 1.00 15.00 924 HIS A C 9
ATOM 12057 O O . HIS A 1 75 ? -33.111 -1.633 0.634 1.00 15.00 924 HIS A O 9
ATOM 12072 N N . ALA B 2 1 ? -4.170 7.978 6.937 1.00 15.00 1 ALA B N 9
ATOM 12073 C CA . ALA B 2 1 ? -3.486 7.756 5.640 1.00 15.00 1 ALA B CA 9
ATOM 12074 C C . ALA B 2 1 ? -1.985 7.985 5.757 1.00 15.00 1 ALA B C 9
ATOM 12075 O O . ALA B 2 1 ? -1.502 9.089 5.524 1.00 15.00 1 ALA B O 9
ATOM 12084 N N . ARG B 2 2 ? -1.247 6.947 6.122 1.00 15.00 2 ARG B N 9
ATOM 12085 C CA . ARG B 2 2 ? 0.202 7.061 6.241 1.00 15.00 2 ARG B CA 9
ATOM 12086 C C . ARG B 2 2 ? 0.827 7.065 4.850 1.00 15.00 2 ARG B C 9
ATOM 12087 O O . ARG B 2 2 ? 0.771 6.065 4.137 1.00 15.00 2 ARG B O 9
ATOM 12108 N N . THR B 2 3 ? 1.400 8.193 4.461 1.00 15.00 3 THR B N 9
ATOM 12109 C CA . THR B 2 3 ? 2.004 8.325 3.144 1.00 15.00 3 THR B CA 9
ATOM 12110 C C . THR B 2 3 ? 3.521 8.501 3.208 1.00 15.00 3 THR B C 9
ATOM 12111 O O . THR B 2 3 ? 4.047 9.198 4.078 1.00 15.00 3 THR B O 9
ATOM 12153 N N . GLU B 2 5 ? 7.240 8.204 0.361 1.00 15.00 5 GLU B N 9
ATOM 12154 C CA . GLU B 2 5 ? 7.755 7.981 -0.982 1.00 15.00 5 GLU B CA 9
ATOM 12155 C C . GLU B 2 5 ? 9.173 7.429 -0.937 1.00 15.00 5 GLU B C 9
ATOM 12156 O O . GLU B 2 5 ? 9.375 6.220 -1.061 1.00 15.00 5 GLU B O 9
ATOM 12167 N N . THR B 2 6 ? 10.143 8.320 -0.736 1.00 15.00 6 THR B N 9
ATOM 12168 C CA . THR B 2 6 ? 11.543 7.938 -0.696 1.00 15.00 6 THR B CA 9
ATOM 12169 C C . THR B 2 6 ? 11.939 7.331 -2.040 1.00 15.00 6 THR B C 9
ATOM 12170 O O . THR B 2 6 ? 12.275 6.149 -2.129 1.00 15.00 6 THR B O 9
ATOM 12181 N N . ALA B 2 7 ? 11.875 8.160 -3.083 1.00 15.00 7 ALA B N 9
ATOM 12182 C CA . ALA B 2 7 ? 12.195 7.741 -4.443 1.00 15.00 7 ALA B CA 9
ATOM 12183 C C . ALA B 2 7 ? 13.654 7.298 -4.558 1.00 15.00 7 ALA B C 9
ATOM 12184 O O . ALA B 2 7 ? 14.532 8.092 -4.889 1.00 15.00 7 ALA B O 9
ATOM 12191 N N . ARG B 2 8 ? 13.890 6.024 -4.247 1.00 15.00 8 ARG B N 9
ATOM 12192 C CA . ARG B 2 8 ? 15.217 5.420 -4.290 1.00 15.00 8 ARG B CA 9
ATOM 12193 C C . ARG B 2 8 ? 16.209 6.233 -3.463 1.00 15.00 8 ARG B C 9
ATOM 12194 O O . ARG B 2 8 ? 17.293 6.581 -3.929 1.00 15.00 8 ARG B O 9
ATOM 12215 N N . LYS B 2 9 ? 15.795 6.541 -2.229 1.00 15.00 9 LYS B N 9
ATOM 12216 C CA . LYS B 2 9 ? 16.601 7.306 -1.270 1.00 15.00 9 LYS B CA 9
ATOM 12217 C C . LYS B 2 9 ? 16.644 8.797 -1.607 1.00 15.00 9 LYS B C 9
ATOM 12218 O O . LYS B 2 9 ? 17.351 9.560 -0.952 1.00 15.00 9 LYS B O 9
ATOM 12237 N N . SER B 2 10 ? 15.888 9.209 -2.615 1.00 15.00 10 SER B N 9
ATOM 12238 C CA . SER B 2 10 ? 15.849 10.609 -3.004 1.00 15.00 10 SER B CA 9
ATOM 12239 C C . SER B 2 10 ? 14.400 11.087 -3.109 1.00 15.00 10 SER B C 9
ATOM 12240 O O . SER B 2 10 ? 13.497 10.481 -2.528 1.00 15.00 10 SER B O 9
ATOM 12248 N N . THR B 2 11 ? 14.181 12.169 -3.843 1.00 15.00 11 THR B N 9
ATOM 12249 C CA . THR B 2 11 ? 12.845 12.718 -4.015 1.00 15.00 11 THR B CA 9
ATOM 12250 C C . THR B 2 11 ? 12.445 12.706 -5.493 1.00 15.00 11 THR B C 9
ATOM 12251 O O . THR B 2 11 ? 11.472 13.347 -5.892 1.00 15.00 11 THR B O 9
ATOM 12262 N N . GLY B 2 12 ? 13.195 11.965 -6.299 1.00 15.00 12 GLY B N 9
ATOM 12263 C CA . GLY B 2 12 ? 12.903 11.890 -7.718 1.00 15.00 12 GLY B CA 9
ATOM 12264 C C . GLY B 2 12 ? 13.796 10.903 -8.441 1.00 15.00 12 GLY B C 9
ATOM 12265 O O . GLY B 2 12 ? 14.165 9.870 -7.882 1.00 15.00 12 GLY B O 9
ATOM 12295 N N . GLY A 1 1 ? -4.717 -24.028 -2.614 1.00 15.00 850 GLY A N 10
ATOM 12296 C CA . GLY A 1 1 ? -4.289 -23.948 -3.998 1.00 15.00 850 GLY A CA 10
ATOM 12297 C C . GLY A 1 1 ? -2.904 -23.340 -4.149 1.00 15.00 850 GLY A C 10
ATOM 12298 O O . GLY A 1 1 ? -2.414 -22.661 -3.246 1.00 15.00 850 GLY A O 10
ATOM 12302 N N . SER A 1 2 ? -2.272 -23.590 -5.289 1.00 15.00 851 SER A N 10
ATOM 12303 C CA . SER A 1 2 ? -0.939 -23.071 -5.563 1.00 15.00 851 SER A CA 10
ATOM 12304 C C . SER A 1 2 ? -0.964 -21.553 -5.756 1.00 15.00 851 SER A C 10
ATOM 12305 O O . SER A 1 2 ? -1.334 -21.050 -6.818 1.00 15.00 851 SER A O 10
ATOM 12313 N N . HIS A 1 3 ? -0.580 -20.831 -4.712 1.00 15.00 852 HIS A N 10
ATOM 12314 C CA . HIS A 1 3 ? -0.553 -19.376 -4.745 1.00 15.00 852 HIS A CA 10
ATOM 12315 C C . HIS A 1 3 ? 0.553 -18.851 -3.836 1.00 15.00 852 HIS A C 10
ATOM 12316 O O . HIS A 1 3 ? 0.750 -19.363 -2.739 1.00 15.00 852 HIS A O 10
ATOM 12331 N N . MET A 1 4 ? 1.275 -17.838 -4.309 1.00 15.00 853 MET A N 10
ATOM 12332 C CA . MET A 1 4 ? 2.348 -17.221 -3.531 1.00 15.00 853 MET A CA 10
ATOM 12333 C C . MET A 1 4 ? 1.783 -16.633 -2.241 1.00 15.00 853 MET A C 10
ATOM 12334 O O . MET A 1 4 ? 1.125 -15.595 -2.263 1.00 15.00 853 MET A O 10
ATOM 12348 N N . ALA A 1 5 ? 2.018 -17.308 -1.127 1.00 15.00 854 ALA A N 10
ATOM 12349 C CA . ALA A 1 5 ? 1.508 -16.852 0.156 1.00 15.00 854 ALA A CA 10
ATOM 12350 C C . ALA A 1 5 ? 2.636 -16.628 1.154 1.00 15.00 854 ALA A C 10
ATOM 12351 O O . ALA A 1 5 ? 2.500 -16.922 2.339 1.00 15.00 854 ALA A O 10
ATOM 12358 N N . MET A 1 6 ? 3.739 -16.072 0.672 1.00 15.00 855 MET A N 10
ATOM 12359 C CA . MET A 1 6 ? 4.891 -15.799 1.526 1.00 15.00 855 MET A CA 10
ATOM 12360 C C . MET A 1 6 ? 4.758 -14.415 2.153 1.00 15.00 855 MET A C 10
ATOM 12361 O O . MET A 1 6 ? 5.743 -13.692 2.301 1.00 15.00 855 MET A O 10
ATOM 12375 N N . ALA A 1 7 ? 3.519 -14.073 2.518 1.00 15.00 856 ALA A N 10
ATOM 12376 C CA . ALA A 1 7 ? 3.186 -12.787 3.128 1.00 15.00 856 ALA A CA 10
ATOM 12377 C C . ALA A 1 7 ? 3.362 -11.636 2.141 1.00 15.00 856 ALA A C 10
ATOM 12378 O O . ALA A 1 7 ? 3.808 -11.827 1.010 1.00 15.00 856 ALA A O 10
ATOM 12385 N N . TYR A 1 8 ? 2.980 -10.443 2.571 1.00 15.00 857 TYR A N 10
ATOM 12386 C CA . TYR A 1 8 ? 3.100 -9.254 1.741 1.00 15.00 857 TYR A CA 10
ATOM 12387 C C . TYR A 1 8 ? 4.192 -8.348 2.291 1.00 15.00 857 TYR A C 10
ATOM 12388 O O . TYR A 1 8 ? 4.331 -7.192 1.894 1.00 15.00 857 TYR A O 10
ATOM 12406 N N . VAL A 1 9 ? 4.969 -8.902 3.212 1.00 15.00 858 VAL A N 10
ATOM 12407 C CA . VAL A 1 9 ? 6.069 -8.186 3.837 1.00 15.00 858 VAL A CA 10
ATOM 12408 C C . VAL A 1 9 ? 7.329 -9.038 3.764 1.00 15.00 858 VAL A C 10
ATOM 12409 O O . VAL A 1 9 ? 7.559 -9.896 4.616 1.00 15.00 858 VAL A O 10
ATOM 12422 N N . ILE A 1 10 ? 8.125 -8.819 2.733 1.00 15.00 859 ILE A N 10
ATOM 12423 C CA . ILE A 1 10 ? 9.351 -9.574 2.554 1.00 15.00 859 ILE A CA 10
ATOM 12424 C C . ILE A 1 10 ? 10.544 -8.776 3.066 1.00 15.00 859 ILE A C 10
ATOM 12425 O O . ILE A 1 10 ? 10.443 -7.572 3.310 1.00 15.00 859 ILE A O 10
ATOM 12441 N N . ARG A 1 11 ? 11.671 -9.445 3.231 1.00 15.00 860 ARG A N 10
ATOM 12442 C CA . ARG A 1 11 ? 12.871 -8.791 3.724 1.00 15.00 860 ARG A CA 10
ATOM 12443 C C . ARG A 1 11 ? 13.852 -8.543 2.588 1.00 15.00 860 ARG A C 10
ATOM 12444 O O . ARG A 1 11 ? 13.912 -9.316 1.630 1.00 15.00 860 ARG A O 10
ATOM 12465 N N . ASP A 1 12 ? 14.608 -7.467 2.697 1.00 15.00 861 ASP A N 10
ATOM 12466 C CA . ASP A 1 12 ? 15.602 -7.131 1.691 1.00 15.00 861 ASP A CA 10
ATOM 12467 C C . ASP A 1 12 ? 16.967 -7.657 2.147 1.00 15.00 861 ASP A C 10
ATOM 12468 O O . ASP A 1 12 ? 17.065 -8.258 3.222 1.00 15.00 861 ASP A O 10
ATOM 12477 N N . GLU A 1 13 ? 18.004 -7.452 1.346 1.00 15.00 862 GLU A N 10
ATOM 12478 C CA . GLU A 1 13 ? 19.337 -7.942 1.679 1.00 15.00 862 GLU A CA 10
ATOM 12479 C C . GLU A 1 13 ? 19.948 -7.204 2.876 1.00 15.00 862 GLU A C 10
ATOM 12480 O O . GLU A 1 13 ? 20.711 -7.790 3.646 1.00 15.00 862 GLU A O 10
ATOM 12492 N N . TRP A 1 14 ? 19.602 -5.932 3.042 1.00 15.00 863 TRP A N 10
ATOM 12493 C CA . TRP A 1 14 ? 20.147 -5.136 4.140 1.00 15.00 863 TRP A CA 10
ATOM 12494 C C . TRP A 1 14 ? 19.378 -5.364 5.441 1.00 15.00 863 TRP A C 10
ATOM 12495 O O . TRP A 1 14 ? 19.958 -5.323 6.526 1.00 15.00 863 TRP A O 10
ATOM 12516 N N . GLY A 1 15 ? 18.079 -5.596 5.333 1.00 15.00 864 GLY A N 10
ATOM 12517 C CA . GLY A 1 15 ? 17.269 -5.833 6.517 1.00 15.00 864 GLY A CA 10
ATOM 12518 C C . GLY A 1 15 ? 16.060 -4.922 6.590 1.00 15.00 864 GLY A C 10
ATOM 12519 O O . GLY A 1 15 ? 15.444 -4.777 7.645 1.00 15.00 864 GLY A O 10
ATOM 12523 N N . ASN A 1 16 ? 15.718 -4.314 5.468 1.00 15.00 865 ASN A N 10
ATOM 12524 C CA . ASN A 1 16 ? 14.580 -3.411 5.391 1.00 15.00 865 ASN A CA 10
ATOM 12525 C C . ASN A 1 16 ? 13.320 -4.199 5.055 1.00 15.00 865 ASN A C 10
ATOM 12526 O O . ASN A 1 16 ? 13.396 -5.306 4.510 1.00 15.00 865 ASN A O 10
ATOM 12537 N N . GLN A 1 17 ? 12.164 -3.637 5.378 1.00 15.00 866 GLN A N 10
ATOM 12538 C CA . GLN A 1 17 ? 10.896 -4.298 5.107 1.00 15.00 866 GLN A CA 10
ATOM 12539 C C . GLN A 1 17 ? 10.356 -3.883 3.744 1.00 15.00 866 GLN A C 10
ATOM 12540 O O . GLN A 1 17 ? 9.942 -2.739 3.551 1.00 15.00 866 GLN A O 10
ATOM 12554 N N . ILE A 1 18 ? 10.376 -4.813 2.804 1.00 15.00 867 ILE A N 10
ATOM 12555 C CA . ILE A 1 18 ? 9.879 -4.557 1.463 1.00 15.00 867 ILE A CA 10
ATOM 12556 C C . ILE A 1 18 ? 8.440 -5.045 1.363 1.00 15.00 867 ILE A C 10
ATOM 12557 O O . ILE A 1 18 ? 8.147 -6.212 1.626 1.00 15.00 867 ILE A O 10
ATOM 12573 N N . TRP A 1 19 ? 7.546 -4.148 0.999 1.00 15.00 868 TRP A N 10
ATOM 12574 C CA . TRP A 1 19 ? 6.138 -4.482 0.901 1.00 15.00 868 TRP A CA 10
ATOM 12575 C C . TRP A 1 19 ? 5.754 -4.920 -0.502 1.00 15.00 868 TRP A C 10
ATOM 12576 O O . TRP A 1 19 ? 6.469 -4.652 -1.468 1.00 15.00 868 TRP A O 10
ATOM 12597 N N . ILE A 1 20 ? 4.631 -5.612 -0.592 1.00 15.00 869 ILE A N 10
ATOM 12598 C CA . ILE A 1 20 ? 4.108 -6.082 -1.862 1.00 15.00 869 ILE A CA 10
ATOM 12599 C C . ILE A 1 20 ? 2.732 -5.475 -2.083 1.00 15.00 869 ILE A C 10
ATOM 12600 O O . ILE A 1 20 ? 1.884 -5.541 -1.200 1.00 15.00 869 ILE A O 10
ATOM 12616 N N . CYS A 1 21 ? 2.517 -4.862 -3.236 1.00 15.00 870 CYS A N 10
ATOM 12617 C CA . CYS A 1 21 ? 1.230 -4.254 -3.528 1.00 15.00 870 CYS A CA 10
ATOM 12618 C C . CYS A 1 21 ? 0.228 -5.305 -3.984 1.00 15.00 870 CYS A C 10
ATOM 12619 O O . CYS A 1 21 ? 0.504 -6.072 -4.909 1.00 15.00 870 CYS A O 10
ATOM 12626 N N . PRO A 1 22 ? -0.940 -5.376 -3.330 1.00 15.00 871 PRO A N 10
ATOM 12627 C CA . PRO A 1 22 ? -2.001 -6.308 -3.712 1.00 15.00 871 PRO A CA 10
ATOM 12628 C C . PRO A 1 22 ? -2.690 -5.896 -5.019 1.00 15.00 871 PRO A C 10
ATOM 12629 O O . PRO A 1 22 ? -3.772 -6.394 -5.341 1.00 15.00 871 PRO A O 10
ATOM 12640 N N . GLY A 1 23 ? -2.081 -4.961 -5.745 1.00 15.00 872 GLY A N 10
ATOM 12641 C CA . GLY A 1 23 ? -2.626 -4.519 -7.013 1.00 15.00 872 GLY A CA 10
ATOM 12642 C C . GLY A 1 23 ? -1.899 -5.145 -8.189 1.00 15.00 872 GLY A C 10
ATOM 12643 O O . GLY A 1 23 ? -2.414 -6.068 -8.823 1.00 15.00 872 GLY A O 10
ATOM 12647 N N . CYS A 1 24 ? -0.696 -4.654 -8.475 1.00 15.00 873 CYS A N 10
ATOM 12648 C CA . CYS A 1 24 ? 0.102 -5.180 -9.577 1.00 15.00 873 CYS A CA 10
ATOM 12649 C C . CYS A 1 24 ? 0.921 -6.389 -9.127 1.00 15.00 873 CYS A C 10
ATOM 12650 O O . CYS A 1 24 ? 1.532 -7.076 -9.952 1.00 15.00 873 CYS A O 10
ATOM 12657 N N . ASN A 1 25 ? 0.920 -6.638 -7.813 1.00 15.00 874 ASN A N 10
ATOM 12658 C CA . ASN A 1 25 ? 1.660 -7.752 -7.215 1.00 15.00 874 ASN A CA 10
ATOM 12659 C C . ASN A 1 25 ? 3.152 -7.496 -7.366 1.00 15.00 874 ASN A C 10
ATOM 12660 O O . ASN A 1 25 ? 3.947 -8.401 -7.642 1.00 15.00 874 ASN A O 10
ATOM 12671 N N . LYS A 1 26 ? 3.515 -6.239 -7.181 1.00 15.00 875 LYS A N 10
ATOM 12672 C CA . LYS A 1 26 ? 4.892 -5.808 -7.296 1.00 15.00 875 LYS A CA 10
ATOM 12673 C C . LYS A 1 26 ? 5.443 -5.378 -5.942 1.00 15.00 875 LYS A C 10
ATOM 12674 O O . LYS A 1 26 ? 4.692 -4.962 -5.059 1.00 15.00 875 LYS A O 10
ATOM 12693 N N . PRO A 1 27 ? 6.766 -5.491 -5.758 1.00 15.00 876 PRO A N 10
ATOM 12694 C CA . PRO A 1 27 ? 7.426 -5.114 -4.515 1.00 15.00 876 PRO A CA 10
ATOM 12695 C C . PRO A 1 27 ? 7.829 -3.642 -4.476 1.00 15.00 876 PRO A C 10
ATOM 12696 O O . PRO A 1 27 ? 7.839 -2.953 -5.500 1.00 15.00 876 PRO A O 10
ATOM 12707 N N . ASP A 1 28 ? 8.153 -3.173 -3.282 1.00 15.00 877 ASP A N 10
ATOM 12708 C CA . ASP A 1 28 ? 8.574 -1.795 -3.073 1.00 15.00 877 ASP A CA 10
ATOM 12709 C C . ASP A 1 28 ? 10.099 -1.699 -3.076 1.00 15.00 877 ASP A C 10
ATOM 12710 O O . ASP A 1 28 ? 10.791 -2.692 -2.861 1.00 15.00 877 ASP A O 10
ATOM 12719 N N . ASP A 1 29 ? 10.598 -0.500 -3.326 1.00 15.00 878 ASP A N 10
ATOM 12720 C CA . ASP A 1 29 ? 12.034 -0.224 -3.362 1.00 15.00 878 ASP A CA 10
ATOM 12721 C C . ASP A 1 29 ? 12.246 1.267 -3.133 1.00 15.00 878 ASP A C 10
ATOM 12722 O O . ASP A 1 29 ? 13.067 1.921 -3.777 1.00 15.00 878 ASP A O 10
ATOM 12731 N N . GLY A 1 30 ? 11.475 1.811 -2.207 1.00 15.00 879 GLY A N 10
ATOM 12732 C CA . GLY A 1 30 ? 11.564 3.222 -1.916 1.00 15.00 879 GLY A CA 10
ATOM 12733 C C . GLY A 1 30 ? 10.605 4.010 -2.770 1.00 15.00 879 GLY A C 10
ATOM 12734 O O . GLY A 1 30 ? 10.882 5.145 -3.158 1.00 15.00 879 GLY A O 10
ATOM 12738 N N . SER A 1 31 ? 9.479 3.398 -3.085 1.00 15.00 880 SER A N 10
ATOM 12739 C CA . SER A 1 31 ? 8.469 4.054 -3.879 1.00 15.00 880 SER A CA 10
ATOM 12740 C C . SER A 1 31 ? 7.333 4.474 -2.968 1.00 15.00 880 SER A C 10
ATOM 12741 O O . SER A 1 31 ? 7.148 3.907 -1.888 1.00 15.00 880 SER A O 10
ATOM 12749 N N . PRO A 1 32 ? 6.571 5.486 -3.368 1.00 15.00 881 PRO A N 10
ATOM 12750 C CA . PRO A 1 32 ? 5.467 5.968 -2.568 1.00 15.00 881 PRO A CA 10
ATOM 12751 C C . PRO A 1 32 ? 4.322 4.976 -2.529 1.00 15.00 881 PRO A C 10
ATOM 12752 O O . PRO A 1 32 ? 3.648 4.732 -3.533 1.00 15.00 881 PRO A O 10
ATOM 12763 N N . MET A 1 33 ? 4.133 4.382 -1.369 1.00 15.00 882 MET A N 10
ATOM 12764 C CA . MET A 1 33 ? 3.070 3.424 -1.166 1.00 15.00 882 MET A CA 10
ATOM 12765 C C . MET A 1 33 ? 2.099 3.972 -0.144 1.00 15.00 882 MET A C 10
ATOM 12766 O O . MET A 1 33 ? 2.492 4.690 0.781 1.00 15.00 882 MET A O 10
ATOM 12780 N N . ILE A 1 34 ? 0.836 3.647 -0.310 1.00 15.00 883 ILE A N 10
ATOM 12781 C CA . ILE A 1 34 ? -0.181 4.118 0.599 1.00 15.00 883 ILE A CA 10
ATOM 12782 C C . ILE A 1 34 ? -0.793 2.946 1.352 1.00 15.00 883 ILE A C 10
ATOM 12783 O O . ILE A 1 34 ? -1.263 1.978 0.754 1.00 15.00 883 ILE A O 10
ATOM 12799 N N . GLY A 1 35 ? -0.725 3.020 2.669 1.00 15.00 884 GLY A N 10
ATOM 12800 C CA . GLY A 1 35 ? -1.276 1.972 3.494 1.00 15.00 884 GLY A CA 10
ATOM 12801 C C . GLY A 1 35 ? -2.699 2.268 3.890 1.00 15.00 884 GLY A C 10
ATOM 12802 O O . GLY A 1 35 ? -3.038 3.424 4.168 1.00 15.00 884 GLY A O 10
ATOM 12806 N N . CYS A 1 36 ? -3.531 1.240 3.909 1.00 15.00 885 CYS A N 10
ATOM 12807 C CA . CYS A 1 36 ? -4.921 1.397 4.277 1.00 15.00 885 CYS A CA 10
ATOM 12808 C C . CYS A 1 36 ? -5.016 1.606 5.775 1.00 15.00 885 CYS A C 10
ATOM 12809 O O . CYS A 1 36 ? -4.192 1.088 6.526 1.00 15.00 885 CYS A O 10
ATOM 12816 N N . ASP A 1 37 ? -6.013 2.359 6.209 1.00 15.00 886 ASP A N 10
ATOM 12817 C CA . ASP A 1 37 ? -6.199 2.620 7.635 1.00 15.00 886 ASP A CA 10
ATOM 12818 C C . ASP A 1 37 ? -7.085 1.539 8.256 1.00 15.00 886 ASP A C 10
ATOM 12819 O O . ASP A 1 37 ? -7.475 1.641 9.423 1.00 15.00 886 ASP A O 10
ATOM 12828 N N . ASP A 1 38 ? -7.400 0.508 7.460 1.00 15.00 887 ASP A N 10
ATOM 12829 C CA . ASP A 1 38 ? -8.244 -0.603 7.918 1.00 15.00 887 ASP A CA 10
ATOM 12830 C C . ASP A 1 38 ? -7.478 -1.926 7.961 1.00 15.00 887 ASP A C 10
ATOM 12831 O O . ASP A 1 38 ? -7.267 -2.484 9.042 1.00 15.00 887 ASP A O 10
ATOM 12840 N N . CYS A 1 39 ? -7.059 -2.426 6.798 1.00 15.00 888 CYS A N 10
ATOM 12841 C CA . CYS A 1 39 ? -6.337 -3.693 6.720 1.00 15.00 888 CYS A CA 10
ATOM 12842 C C . CYS A 1 39 ? -4.856 -3.514 7.024 1.00 15.00 888 CYS A C 10
ATOM 12843 O O . CYS A 1 39 ? -4.170 -4.473 7.384 1.00 15.00 888 CYS A O 10
ATOM 12850 N N . ASP A 1 40 ? -4.384 -2.285 6.831 1.00 15.00 889 ASP A N 10
ATOM 12851 C CA . ASP A 1 40 ? -2.989 -1.907 7.075 1.00 15.00 889 ASP A CA 10
ATOM 12852 C C . ASP A 1 40 ? -2.069 -2.390 5.948 1.00 15.00 889 ASP A C 10
ATOM 12853 O O . ASP A 1 40 ? -0.847 -2.276 6.037 1.00 15.00 889 ASP A O 10
ATOM 12862 N N . ASP A 1 41 ? -2.652 -2.901 4.862 1.00 15.00 890 ASP A N 10
ATOM 12863 C CA . ASP A 1 41 ? -1.841 -3.359 3.734 1.00 15.00 890 ASP A CA 10
ATOM 12864 C C . ASP A 1 41 ? -1.355 -2.148 2.948 1.00 15.00 890 ASP A C 10
ATOM 12865 O O . ASP A 1 41 ? -1.906 -1.052 3.083 1.00 15.00 890 ASP A O 10
ATOM 12874 N N . TRP A 1 42 ? -0.346 -2.330 2.117 1.00 15.00 891 TRP A N 10
ATOM 12875 C CA . TRP A 1 42 ? 0.210 -1.215 1.370 1.00 15.00 891 TRP A CA 10
ATOM 12876 C C . TRP A 1 42 ? 0.052 -1.385 -0.136 1.00 15.00 891 TRP A C 10
ATOM 12877 O O . TRP A 1 42 ? 0.526 -2.354 -0.719 1.00 15.00 891 TRP A O 10
ATOM 12898 N N . TYR A 1 43 ? -0.620 -0.420 -0.752 1.00 15.00 892 TYR A N 10
ATOM 12899 C CA . TYR A 1 43 ? -0.853 -0.423 -2.191 1.00 15.00 892 TYR A CA 10
ATOM 12900 C C . TYR A 1 43 ? -0.030 0.684 -2.846 1.00 15.00 892 TYR A C 10
ATOM 12901 O O . TYR A 1 43 ? 0.320 1.670 -2.189 1.00 15.00 892 TYR A O 10
ATOM 12919 N N . HIS A 1 44 ? 0.291 0.525 -4.123 1.00 15.00 893 HIS A N 10
ATOM 12920 C CA . HIS A 1 44 ? 1.040 1.546 -4.842 1.00 15.00 893 HIS A CA 10
ATOM 12921 C C . HIS A 1 44 ? 0.110 2.690 -5.211 1.00 15.00 893 HIS A C 10
ATOM 12922 O O . HIS A 1 44 ? -1.091 2.493 -5.383 1.00 15.00 893 HIS A O 10
ATOM 12936 N N . TRP A 1 45 ? 0.670 3.883 -5.332 1.00 15.00 894 TRP A N 10
ATOM 12937 C CA . TRP A 1 45 ? -0.111 5.071 -5.660 1.00 15.00 894 TRP A CA 10
ATOM 12938 C C . TRP A 1 45 ? -0.789 4.992 -7.037 1.00 15.00 894 TRP A C 10
ATOM 12939 O O . TRP A 1 45 ? -2.009 5.134 -7.119 1.00 15.00 894 TRP A O 10
ATOM 12960 N N . PRO A 1 46 ? -0.033 4.759 -8.136 1.00 15.00 895 PRO A N 10
ATOM 12961 C CA . PRO A 1 46 ? -0.612 4.710 -9.491 1.00 15.00 895 PRO A CA 10
ATOM 12962 C C . PRO A 1 46 ? -1.710 3.657 -9.640 1.00 15.00 895 PRO A C 10
ATOM 12963 O O . PRO A 1 46 ? -2.660 3.844 -10.403 1.00 15.00 895 PRO A O 10
ATOM 12974 N N . CYS A 1 47 ? -1.571 2.563 -8.910 1.00 15.00 896 CYS A N 10
ATOM 12975 C CA . CYS A 1 47 ? -2.539 1.473 -8.955 1.00 15.00 896 CYS A CA 10
ATOM 12976 C C . CYS A 1 47 ? -3.870 1.852 -8.286 1.00 15.00 896 CYS A C 10
ATOM 12977 O O . CYS A 1 47 ? -4.936 1.429 -8.733 1.00 15.00 896 CYS A O 10
ATOM 12984 N N . VAL A 1 48 ? -3.816 2.667 -7.233 1.00 15.00 897 VAL A N 10
ATOM 12985 C CA . VAL A 1 48 ? -5.039 3.067 -6.532 1.00 15.00 897 VAL A CA 10
ATOM 12986 C C . VAL A 1 48 ? -5.565 4.426 -7.001 1.00 15.00 897 VAL A C 10
ATOM 12987 O O . VAL A 1 48 ? -6.729 4.752 -6.777 1.00 15.00 897 VAL A O 10
ATOM 13000 N N . GLY A 1 49 ? -4.712 5.222 -7.634 1.00 15.00 898 GLY A N 10
ATOM 13001 C CA . GLY A 1 49 ? -5.146 6.520 -8.126 1.00 15.00 898 GLY A CA 10
ATOM 13002 C C . GLY A 1 49 ? -4.570 7.688 -7.342 1.00 15.00 898 GLY A C 10
ATOM 13003 O O . GLY A 1 49 ? -5.202 8.738 -7.227 1.00 15.00 898 GLY A O 10
ATOM 13007 N N . ILE A 1 50 ? -3.374 7.511 -6.806 1.00 15.00 899 ILE A N 10
ATOM 13008 C CA . ILE A 1 50 ? -2.710 8.559 -6.043 1.00 15.00 899 ILE A CA 10
ATOM 13009 C C . ILE A 1 50 ? -1.466 9.020 -6.802 1.00 15.00 899 ILE A C 10
ATOM 13010 O O . ILE A 1 50 ? -0.831 8.221 -7.487 1.00 15.00 899 ILE A O 10
ATOM 13026 N N . MET A 1 51 ? -1.124 10.301 -6.700 1.00 15.00 900 MET A N 10
ATOM 13027 C CA . MET A 1 51 ? 0.043 10.821 -7.409 1.00 15.00 900 MET A CA 10
ATOM 13028 C C . MET A 1 51 ? 0.869 11.771 -6.541 1.00 15.00 900 MET A C 10
ATOM 13029 O O . MET A 1 51 ? 1.705 12.516 -7.054 1.00 15.00 900 MET A O 10
ATOM 13043 N N . ALA A 1 52 ? 0.646 11.731 -5.231 1.00 15.00 901 ALA A N 10
ATOM 13044 C CA . ALA A 1 52 ? 1.376 12.585 -4.296 1.00 15.00 901 ALA A CA 10
ATOM 13045 C C . ALA A 1 52 ? 1.046 12.197 -2.860 1.00 15.00 901 ALA A C 10
ATOM 13046 O O . ALA A 1 52 ? 0.118 11.427 -2.623 1.00 15.00 901 ALA A O 10
ATOM 13053 N N . ALA A 1 53 ? 1.804 12.731 -1.910 1.00 15.00 902 ALA A N 10
ATOM 13054 C CA . ALA A 1 53 ? 1.615 12.401 -0.501 1.00 15.00 902 ALA A CA 10
ATOM 13055 C C . ALA A 1 53 ? 0.695 13.384 0.212 1.00 15.00 902 ALA A C 10
ATOM 13056 O O . ALA A 1 53 ? 1.021 14.560 0.357 1.00 15.00 902 ALA A O 10
ATOM 13063 N N . PRO A 1 54 ? -0.478 12.908 0.645 1.00 15.00 903 PRO A N 10
ATOM 13064 C CA . PRO A 1 54 ? -1.438 13.716 1.379 1.00 15.00 903 PRO A CA 10
ATOM 13065 C C . PRO A 1 54 ? -1.204 13.605 2.890 1.00 15.00 903 PRO A C 10
ATOM 13066 O O . PRO A 1 54 ? -0.421 12.756 3.331 1.00 15.00 903 PRO A O 10
ATOM 13077 N N . PRO A 1 55 ? -1.852 14.463 3.704 1.00 15.00 904 PRO A N 10
ATOM 13078 C CA . PRO A 1 55 ? -1.706 14.425 5.169 1.00 15.00 904 PRO A CA 10
ATOM 13079 C C . PRO A 1 55 ? -2.042 13.039 5.716 1.00 15.00 904 PRO A C 10
ATOM 13080 O O . PRO A 1 55 ? -3.082 12.471 5.374 1.00 15.00 904 PRO A O 10
ATOM 13091 N N . GLU A 1 56 ? -1.173 12.493 6.564 1.00 15.00 905 GLU A N 10
ATOM 13092 C CA . GLU A 1 56 ? -1.391 11.156 7.110 1.00 15.00 905 GLU A CA 10
ATOM 13093 C C . GLU A 1 56 ? -2.628 11.104 8.001 1.00 15.00 905 GLU A C 10
ATOM 13094 O O . GLU A 1 56 ? -3.222 10.037 8.191 1.00 15.00 905 GLU A O 10
ATOM 13106 N N . GLU A 1 57 ? -3.020 12.263 8.516 1.00 15.00 906 GLU A N 10
ATOM 13107 C CA . GLU A 1 57 ? -4.199 12.381 9.369 1.00 15.00 906 GLU A CA 10
ATOM 13108 C C . GLU A 1 57 ? -5.478 12.093 8.578 1.00 15.00 906 GLU A C 10
ATOM 13109 O O . GLU A 1 57 ? -6.535 11.840 9.157 1.00 15.00 906 GLU A O 10
ATOM 13121 N N . MET A 1 58 ? -5.378 12.142 7.254 1.00 15.00 907 MET A N 10
ATOM 13122 C CA . MET A 1 58 ? -6.521 11.877 6.391 1.00 15.00 907 MET A CA 10
ATOM 13123 C C . MET A 1 58 ? -6.772 10.375 6.293 1.00 15.00 907 MET A C 10
ATOM 13124 O O . MET A 1 58 ? -5.872 9.604 5.951 1.00 15.00 907 MET A O 10
ATOM 13138 N N . GLN A 1 59 ? -7.991 9.965 6.611 1.00 15.00 908 GLN A N 10
ATOM 13139 C CA . GLN A 1 59 ? -8.357 8.558 6.559 1.00 15.00 908 GLN A CA 10
ATOM 13140 C C . GLN A 1 59 ? -8.543 8.103 5.114 1.00 15.00 908 GLN A C 10
ATOM 13141 O O . GLN A 1 59 ? -9.256 8.741 4.337 1.00 15.00 908 GLN A O 10
ATOM 13155 N N . TRP A 1 60 ? -7.886 7.007 4.767 1.00 15.00 909 TRP A N 10
ATOM 13156 C CA . TRP A 1 60 ? -7.961 6.445 3.429 1.00 15.00 909 TRP A CA 10
ATOM 13157 C C . TRP A 1 60 ? -8.146 4.940 3.515 1.00 15.00 909 TRP A C 10
ATOM 13158 O O . TRP A 1 60 ? -7.582 4.291 4.395 1.00 15.00 909 TRP A O 10
ATOM 13179 N N . PHE A 1 61 ? -8.931 4.393 2.606 1.00 15.00 910 PHE A N 10
ATOM 13180 C CA . PHE A 1 61 ? -9.185 2.963 2.577 1.00 15.00 910 PHE A CA 10
ATOM 13181 C C . PHE A 1 61 ? -8.990 2.435 1.163 1.00 15.00 910 PHE A C 10
ATOM 13182 O O . PHE A 1 61 ? -9.320 3.126 0.192 1.00 15.00 910 PHE A O 10
ATOM 13199 N N . CYS A 1 62 ? -8.446 1.229 1.048 1.00 15.00 911 CYS A N 10
ATOM 13200 C CA . CYS A 1 62 ? -8.210 0.611 -0.252 1.00 15.00 911 CYS A CA 10
ATOM 13201 C C . CYS A 1 62 ? -9.545 0.277 -0.916 1.00 15.00 911 CYS A C 10
ATOM 13202 O O . CYS A 1 62 ? -10.592 0.343 -0.273 1.00 15.00 911 CYS A O 10
ATOM 13209 N N . PRO A 1 63 ? -9.545 -0.079 -2.211 1.00 15.00 912 PRO A N 10
ATOM 13210 C CA . PRO A 1 63 ? -10.775 -0.445 -2.920 1.00 15.00 912 PRO A CA 10
ATOM 13211 C C . PRO A 1 63 ? -11.479 -1.679 -2.332 1.00 15.00 912 PRO A C 10
ATOM 13212 O O . PRO A 1 63 ? -12.570 -2.038 -2.770 1.00 15.00 912 PRO A O 10
ATOM 13223 N N . LYS A 1 64 ? -10.867 -2.330 -1.344 1.00 15.00 913 LYS A N 10
ATOM 13224 C CA . LYS A 1 64 ? -11.476 -3.497 -0.719 1.00 15.00 913 LYS A CA 10
ATOM 13225 C C . LYS A 1 64 ? -12.295 -3.049 0.477 1.00 15.00 913 LYS A C 10
ATOM 13226 O O . LYS A 1 64 ? -13.502 -3.288 0.555 1.00 15.00 913 LYS A O 10
ATOM 13245 N N . CYS A 1 65 ? -11.620 -2.381 1.398 1.00 15.00 914 CYS A N 10
ATOM 13246 C CA . CYS A 1 65 ? -12.242 -1.877 2.602 1.00 15.00 914 CYS A CA 10
ATOM 13247 C C . CYS A 1 65 ? -13.147 -0.682 2.322 1.00 15.00 914 CYS A C 10
ATOM 13248 O O . CYS A 1 65 ? -14.214 -0.562 2.921 1.00 15.00 914 CYS A O 10
ATOM 13255 N N . ALA A 1 66 ? -12.746 0.189 1.399 1.00 15.00 915 ALA A N 10
ATOM 13256 C CA . ALA A 1 66 ? -13.562 1.356 1.062 1.00 15.00 915 ALA A CA 10
ATOM 13257 C C . ALA A 1 66 ? -14.900 0.914 0.488 1.00 15.00 915 ALA A C 10
ATOM 13258 O O . ALA A 1 66 ? -15.940 1.515 0.758 1.00 15.00 915 ALA A O 10
ATOM 13265 N N . ASN A 1 67 ? -14.861 -0.165 -0.279 1.00 15.00 916 ASN A N 10
ATOM 13266 C CA . ASN A 1 67 ? -16.056 -0.709 -0.910 1.00 15.00 916 ASN A CA 10
ATOM 13267 C C . ASN A 1 67 ? -16.813 -1.627 0.047 1.00 15.00 916 ASN A C 10
ATOM 13268 O O . ASN A 1 67 ? -18.010 -1.854 -0.118 1.00 15.00 916 ASN A O 10
ATOM 13279 N N . LYS A 1 68 ? -16.112 -2.160 1.049 1.00 15.00 917 LYS A N 10
ATOM 13280 C CA . LYS A 1 68 ? -16.746 -3.038 2.032 1.00 15.00 917 LYS A CA 10
ATOM 13281 C C . LYS A 1 68 ? -17.652 -2.220 2.946 1.00 15.00 917 LYS A C 10
ATOM 13282 O O . LYS A 1 68 ? -18.508 -2.760 3.642 1.00 15.00 917 LYS A O 10
ATOM 13301 N N . ILE A 1 69 ? -17.437 -0.911 2.940 1.00 15.00 918 ILE A N 10
ATOM 13302 C CA . ILE A 1 69 ? -18.244 0.003 3.729 1.00 15.00 918 ILE A CA 10
ATOM 13303 C C . ILE A 1 69 ? -19.351 0.554 2.841 1.00 15.00 918 ILE A C 10
ATOM 13304 O O . ILE A 1 69 ? -20.538 0.391 3.136 1.00 15.00 918 ILE A O 10
ATOM 13320 N N . LYS A 1 70 ? -18.930 1.203 1.752 1.00 15.00 919 LYS A N 10
ATOM 13321 C CA . LYS A 1 70 ? -19.826 1.780 0.744 1.00 15.00 919 LYS A CA 10
ATOM 13322 C C . LYS A 1 70 ? -20.662 2.954 1.274 1.00 15.00 919 LYS A C 10
ATOM 13323 O O . LYS A 1 70 ? -20.631 4.037 0.693 1.00 15.00 919 LYS A O 10
ATOM 13342 N N . LYS A 1 71 ? -21.396 2.726 2.364 1.00 15.00 920 LYS A N 10
ATOM 13343 C CA . LYS A 1 71 ? -22.262 3.739 2.971 1.00 15.00 920 LYS A CA 10
ATOM 13344 C C . LYS A 1 71 ? -23.502 3.967 2.110 1.00 15.00 920 LYS A C 10
ATOM 13345 O O . LYS A 1 71 ? -23.452 4.648 1.086 1.00 15.00 920 LYS A O 10
ATOM 13364 N N . ASP A 1 72 ? -24.607 3.363 2.520 1.00 15.00 921 ASP A N 10
ATOM 13365 C CA . ASP A 1 72 ? -25.867 3.500 1.802 1.00 15.00 921 ASP A CA 10
ATOM 13366 C C . ASP A 1 72 ? -26.797 4.424 2.568 1.00 15.00 921 ASP A C 10
ATOM 13367 O O . ASP A 1 72 ? -26.349 5.226 3.395 1.00 15.00 921 ASP A O 10
ATOM 13376 N N . LYS A 1 73 ? -28.089 4.316 2.301 1.00 15.00 922 LYS A N 10
ATOM 13377 C CA . LYS A 1 73 ? -29.059 5.136 2.994 1.00 15.00 922 LYS A CA 10
ATOM 13378 C C . LYS A 1 73 ? -29.258 4.640 4.422 1.00 15.00 922 LYS A C 10
ATOM 13379 O O . LYS A 1 73 ? -30.058 3.741 4.685 1.00 15.00 922 LYS A O 10
ATOM 13398 N N . LYS A 1 74 ? -28.511 5.230 5.341 1.00 15.00 923 LYS A N 10
ATOM 13399 C CA . LYS A 1 74 ? -28.592 4.872 6.746 1.00 15.00 923 LYS A CA 10
ATOM 13400 C C . LYS A 1 74 ? -29.810 5.534 7.394 1.00 15.00 923 LYS A C 10
ATOM 13401 O O . LYS A 1 74 ? -29.718 6.625 7.956 1.00 15.00 923 LYS A O 10
ATOM 13420 N N . HIS A 1 75 ? -30.962 4.882 7.275 1.00 15.00 924 HIS A N 10
ATOM 13421 C CA . HIS A 1 75 ? -32.202 5.397 7.853 1.00 15.00 924 HIS A CA 10
ATOM 13422 C C . HIS A 1 75 ? -33.283 4.314 7.862 1.00 15.00 924 HIS A C 10
ATOM 13423 O O . HIS A 1 75 ? -34.420 4.549 7.449 1.00 15.00 924 HIS A O 10
ATOM 13438 N N . ALA B 2 1 ? -3.975 7.458 6.532 1.00 15.00 1 ALA B N 10
ATOM 13439 C CA . ALA B 2 1 ? -3.077 7.167 5.389 1.00 15.00 1 ALA B CA 10
ATOM 13440 C C . ALA B 2 1 ? -1.633 7.528 5.718 1.00 15.00 1 ALA B C 10
ATOM 13441 O O . ALA B 2 1 ? -1.217 8.666 5.534 1.00 15.00 1 ALA B O 10
ATOM 13450 N N . ARG B 2 2 ? -0.866 6.558 6.199 1.00 15.00 2 ARG B N 10
ATOM 13451 C CA . ARG B 2 2 ? 0.538 6.789 6.538 1.00 15.00 2 ARG B CA 10
ATOM 13452 C C . ARG B 2 2 ? 1.401 6.716 5.274 1.00 15.00 2 ARG B C 10
ATOM 13453 O O . ARG B 2 2 ? 2.285 5.871 5.158 1.00 15.00 2 ARG B O 10
ATOM 13474 N N . THR B 2 3 ? 1.135 7.620 4.343 1.00 15.00 3 THR B N 10
ATOM 13475 C CA . THR B 2 3 ? 1.830 7.676 3.063 1.00 15.00 3 THR B CA 10
ATOM 13476 C C . THR B 2 3 ? 3.330 7.944 3.207 1.00 15.00 3 THR B C 10
ATOM 13477 O O . THR B 2 3 ? 3.748 8.919 3.833 1.00 15.00 3 THR B O 10
ATOM 13519 N N . GLU B 2 5 ? 7.389 7.448 1.048 1.00 15.00 5 GLU B N 10
ATOM 13520 C CA . GLU B 2 5 ? 8.039 7.304 -0.249 1.00 15.00 5 GLU B CA 10
ATOM 13521 C C . GLU B 2 5 ? 9.473 6.808 -0.078 1.00 15.00 5 GLU B C 10
ATOM 13522 O O . GLU B 2 5 ? 9.741 5.621 -0.236 1.00 15.00 5 GLU B O 10
ATOM 13533 N N . THR B 2 6 ? 10.375 7.717 0.293 1.00 15.00 6 THR B N 10
ATOM 13534 C CA . THR B 2 6 ? 11.786 7.387 0.476 1.00 15.00 6 THR B CA 10
ATOM 13535 C C . THR B 2 6 ? 12.386 6.927 -0.843 1.00 15.00 6 THR B C 10
ATOM 13536 O O . THR B 2 6 ? 12.954 5.840 -0.935 1.00 15.00 6 THR B O 10
ATOM 13547 N N . ALA B 2 7 ? 12.257 7.780 -1.856 1.00 15.00 7 ALA B N 10
ATOM 13548 C CA . ALA B 2 7 ? 12.754 7.483 -3.190 1.00 15.00 7 ALA B CA 10
ATOM 13549 C C . ALA B 2 7 ? 14.230 7.097 -3.171 1.00 15.00 7 ALA B C 10
ATOM 13550 O O . ALA B 2 7 ? 15.109 7.948 -3.008 1.00 15.00 7 ALA B O 10
ATOM 13557 N N . ARG B 2 8 ? 14.474 5.795 -3.305 1.00 15.00 8 ARG B N 10
ATOM 13558 C CA . ARG B 2 8 ? 15.824 5.232 -3.312 1.00 15.00 8 ARG B CA 10
ATOM 13559 C C . ARG B 2 8 ? 16.491 5.468 -1.959 1.00 15.00 8 ARG B C 10
ATOM 13560 O O . ARG B 2 8 ? 17.673 5.810 -1.878 1.00 15.00 8 ARG B O 10
ATOM 13581 N N . LYS B 2 9 ? 15.698 5.306 -0.901 1.00 15.00 9 LYS B N 10
ATOM 13582 C CA . LYS B 2 9 ? 16.163 5.483 0.475 1.00 15.00 9 LYS B CA 10
ATOM 13583 C C . LYS B 2 9 ? 16.688 6.896 0.716 1.00 15.00 9 LYS B C 10
ATOM 13584 O O . LYS B 2 9 ? 17.507 7.116 1.604 1.00 15.00 9 LYS B O 10
ATOM 13603 N N . SER B 2 10 ? 16.212 7.847 -0.074 1.00 15.00 10 SER B N 10
ATOM 13604 C CA . SER B 2 10 ? 16.636 9.230 0.072 1.00 15.00 10 SER B CA 10
ATOM 13605 C C . SER B 2 10 ? 15.518 10.189 -0.331 1.00 15.00 10 SER B C 10
ATOM 13606 O O . SER B 2 10 ? 14.744 10.635 0.515 1.00 15.00 10 SER B O 10
ATOM 13614 N N . THR B 2 11 ? 15.418 10.470 -1.626 1.00 15.00 11 THR B N 10
ATOM 13615 C CA . THR B 2 11 ? 14.403 11.381 -2.147 1.00 15.00 11 THR B CA 10
ATOM 13616 C C . THR B 2 11 ? 14.562 11.563 -3.656 1.00 15.00 11 THR B C 10
ATOM 13617 O O . THR B 2 11 ? 13.644 12.017 -4.335 1.00 15.00 11 THR B O 10
ATOM 13628 N N . GLY B 2 12 ? 15.732 11.207 -4.177 1.00 15.00 12 GLY B N 10
ATOM 13629 C CA . GLY B 2 12 ? 15.976 11.344 -5.598 1.00 15.00 12 GLY B CA 10
ATOM 13630 C C . GLY B 2 12 ? 17.395 11.779 -5.897 1.00 15.00 12 GLY B C 10
ATOM 13631 O O . GLY B 2 12 ? 18.348 11.210 -5.353 1.00 15.00 12 GLY B O 10
ATOM 13661 N N . GLY A 1 1 ? 8.915 -11.464 15.781 1.00 15.00 850 GLY A N 11
ATOM 13662 C CA . GLY A 1 1 ? 8.034 -10.471 16.357 1.00 15.00 850 GLY A CA 11
ATOM 13663 C C . GLY A 1 1 ? 6.723 -11.074 16.819 1.00 15.00 850 GLY A C 11
ATOM 13664 O O . GLY A 1 1 ? 6.426 -12.228 16.510 1.00 15.00 850 GLY A O 11
ATOM 13668 N N . SER A 1 2 ? 5.933 -10.297 17.545 1.00 15.00 851 SER A N 11
ATOM 13669 C CA . SER A 1 2 ? 4.649 -10.765 18.046 1.00 15.00 851 SER A CA 11
ATOM 13670 C C . SER A 1 2 ? 3.530 -10.432 17.060 1.00 15.00 851 SER A C 11
ATOM 13671 O O . SER A 1 2 ? 2.350 -10.469 17.404 1.00 15.00 851 SER A O 11
ATOM 13679 N N . HIS A 1 3 ? 3.914 -10.109 15.829 1.00 15.00 852 HIS A N 11
ATOM 13680 C CA . HIS A 1 3 ? 2.957 -9.760 14.786 1.00 15.00 852 HIS A CA 11
ATOM 13681 C C . HIS A 1 3 ? 3.512 -10.121 13.414 1.00 15.00 852 HIS A C 11
ATOM 13682 O O . HIS A 1 3 ? 3.361 -9.362 12.462 1.00 15.00 852 HIS A O 11
ATOM 13697 N N . MET A 1 4 ? 4.152 -11.285 13.329 1.00 15.00 853 MET A N 11
ATOM 13698 C CA . MET A 1 4 ? 4.737 -11.756 12.073 1.00 15.00 853 MET A CA 11
ATOM 13699 C C . MET A 1 4 ? 3.643 -12.021 11.040 1.00 15.00 853 MET A C 11
ATOM 13700 O O . MET A 1 4 ? 3.537 -11.312 10.040 1.00 15.00 853 MET A O 11
ATOM 13714 N N . ALA A 1 5 ? 2.831 -13.043 11.309 1.00 15.00 854 ALA A N 11
ATOM 13715 C CA . ALA A 1 5 ? 1.727 -13.425 10.432 1.00 15.00 854 ALA A CA 11
ATOM 13716 C C . ALA A 1 5 ? 2.212 -13.726 9.013 1.00 15.00 854 ALA A C 11
ATOM 13717 O O . ALA A 1 5 ? 3.306 -14.259 8.821 1.00 15.00 854 ALA A O 11
ATOM 13724 N N . MET A 1 6 ? 1.387 -13.392 8.028 1.00 15.00 855 MET A N 11
ATOM 13725 C CA . MET A 1 6 ? 1.715 -13.624 6.630 1.00 15.00 855 MET A CA 11
ATOM 13726 C C . MET A 1 6 ? 1.049 -12.561 5.761 1.00 15.00 855 MET A C 11
ATOM 13727 O O . MET A 1 6 ? -0.011 -12.791 5.179 1.00 15.00 855 MET A O 11
ATOM 13741 N N . ALA A 1 7 ? 1.655 -11.386 5.713 1.00 15.00 856 ALA A N 11
ATOM 13742 C CA . ALA A 1 7 ? 1.126 -10.282 4.924 1.00 15.00 856 ALA A CA 11
ATOM 13743 C C . ALA A 1 7 ? 1.997 -10.046 3.697 1.00 15.00 856 ALA A C 11
ATOM 13744 O O . ALA A 1 7 ? 2.801 -10.904 3.330 1.00 15.00 856 ALA A O 11
ATOM 13751 N N . TYR A 1 8 ? 1.840 -8.889 3.066 1.00 15.00 857 TYR A N 11
ATOM 13752 C CA . TYR A 1 8 ? 2.628 -8.559 1.887 1.00 15.00 857 TYR A CA 11
ATOM 13753 C C . TYR A 1 8 ? 3.999 -8.034 2.292 1.00 15.00 857 TYR A C 11
ATOM 13754 O O . TYR A 1 8 ? 4.901 -7.897 1.462 1.00 15.00 857 TYR A O 11
ATOM 13772 N N . VAL A 1 9 ? 4.145 -7.742 3.576 1.00 15.00 858 VAL A N 11
ATOM 13773 C CA . VAL A 1 9 ? 5.408 -7.271 4.112 1.00 15.00 858 VAL A CA 11
ATOM 13774 C C . VAL A 1 9 ? 6.309 -8.469 4.416 1.00 15.00 858 VAL A C 11
ATOM 13775 O O . VAL A 1 9 ? 6.204 -9.114 5.462 1.00 15.00 858 VAL A O 11
ATOM 13788 N N . ILE A 1 10 ? 7.170 -8.786 3.467 1.00 15.00 859 ILE A N 11
ATOM 13789 C CA . ILE A 1 10 ? 8.083 -9.907 3.606 1.00 15.00 859 ILE A CA 11
ATOM 13790 C C . ILE A 1 10 ? 9.465 -9.420 4.004 1.00 15.00 859 ILE A C 11
ATOM 13791 O O . ILE A 1 10 ? 9.699 -8.218 4.129 1.00 15.00 859 ILE A O 11
ATOM 13807 N N . ARG A 1 11 ? 10.383 -10.349 4.193 1.00 15.00 860 ARG A N 11
ATOM 13808 C CA . ARG A 1 11 ? 11.737 -9.990 4.559 1.00 15.00 860 ARG A CA 11
ATOM 13809 C C . ARG A 1 11 ? 12.688 -10.311 3.422 1.00 15.00 860 ARG A C 11
ATOM 13810 O O . ARG A 1 11 ? 12.618 -11.384 2.820 1.00 15.00 860 ARG A O 11
ATOM 13831 N N . ASP A 1 12 ? 13.552 -9.362 3.121 1.00 15.00 861 ASP A N 11
ATOM 13832 C CA . ASP A 1 12 ? 14.533 -9.505 2.060 1.00 15.00 861 ASP A CA 11
ATOM 13833 C C . ASP A 1 12 ? 15.751 -10.274 2.580 1.00 15.00 861 ASP A C 11
ATOM 13834 O O . ASP A 1 12 ? 15.890 -10.461 3.792 1.00 15.00 861 ASP A O 11
ATOM 13843 N N . GLU A 1 13 ? 16.621 -10.725 1.674 1.00 15.00 862 GLU A N 11
ATOM 13844 C CA . GLU A 1 13 ? 17.799 -11.507 2.054 1.00 15.00 862 GLU A CA 11
ATOM 13845 C C . GLU A 1 13 ? 18.737 -10.739 2.981 1.00 15.00 862 GLU A C 11
ATOM 13846 O O . GLU A 1 13 ? 19.425 -11.340 3.807 1.00 15.00 862 GLU A O 11
ATOM 13858 N N . TRP A 1 14 ? 18.758 -9.421 2.865 1.00 15.00 863 TRP A N 11
ATOM 13859 C CA . TRP A 1 14 ? 19.629 -8.615 3.707 1.00 15.00 863 TRP A CA 11
ATOM 13860 C C . TRP A 1 14 ? 18.953 -8.310 5.036 1.00 15.00 863 TRP A C 11
ATOM 13861 O O . TRP A 1 14 ? 19.577 -7.780 5.957 1.00 15.00 863 TRP A O 11
ATOM 13882 N N . GLY A 1 15 ? 17.674 -8.650 5.133 1.00 15.00 864 GLY A N 11
ATOM 13883 C CA . GLY A 1 15 ? 16.940 -8.418 6.359 1.00 15.00 864 GLY A CA 11
ATOM 13884 C C . GLY A 1 15 ? 15.998 -7.238 6.270 1.00 15.00 864 GLY A C 11
ATOM 13885 O O . GLY A 1 15 ? 15.284 -6.937 7.227 1.00 15.00 864 GLY A O 11
ATOM 13889 N N . ASN A 1 16 ? 15.985 -6.569 5.124 1.00 15.00 865 ASN A N 11
ATOM 13890 C CA . ASN A 1 16 ? 15.116 -5.413 4.930 1.00 15.00 865 ASN A CA 11
ATOM 13891 C C . ASN A 1 16 ? 13.662 -5.852 4.822 1.00 15.00 865 ASN A C 11
ATOM 13892 O O . ASN A 1 16 ? 13.369 -6.963 4.376 1.00 15.00 865 ASN A O 11
ATOM 13903 N N . GLN A 1 17 ? 12.753 -4.991 5.246 1.00 15.00 866 GLN A N 11
ATOM 13904 C CA . GLN A 1 17 ? 11.334 -5.289 5.158 1.00 15.00 866 GLN A CA 11
ATOM 13905 C C . GLN A 1 17 ? 10.807 -4.806 3.818 1.00 15.00 866 GLN A C 11
ATOM 13906 O O . GLN A 1 17 ? 10.644 -3.608 3.606 1.00 15.00 866 GLN A O 11
ATOM 13920 N N . ILE A 1 18 ? 10.561 -5.743 2.919 1.00 15.00 867 ILE A N 11
ATOM 13921 C CA . ILE A 1 18 ? 10.079 -5.415 1.588 1.00 15.00 867 ILE A CA 11
ATOM 13922 C C . ILE A 1 18 ? 8.561 -5.402 1.558 1.00 15.00 867 ILE A C 11
ATOM 13923 O O . ILE A 1 18 ? 7.910 -6.334 2.038 1.00 15.00 867 ILE A O 11
ATOM 13939 N N . TRP A 1 19 ? 8.008 -4.346 0.999 1.00 15.00 868 TRP A N 11
ATOM 13940 C CA . TRP A 1 19 ? 6.573 -4.204 0.898 1.00 15.00 868 TRP A CA 11
ATOM 13941 C C . TRP A 1 19 ? 6.108 -4.476 -0.524 1.00 15.00 868 TRP A C 11
ATOM 13942 O O . TRP A 1 19 ? 6.407 -3.720 -1.447 1.00 15.00 868 TRP A O 11
ATOM 13963 N N . ILE A 1 20 ? 5.398 -5.576 -0.696 1.00 15.00 869 ILE A N 11
ATOM 13964 C CA . ILE A 1 20 ? 4.881 -5.957 -1.999 1.00 15.00 869 ILE A CA 11
ATOM 13965 C C . ILE A 1 20 ? 3.459 -5.436 -2.161 1.00 15.00 869 ILE A C 11
ATOM 13966 O O . ILE A 1 20 ? 2.552 -5.874 -1.456 1.00 15.00 869 ILE A O 11
ATOM 13982 N N . CYS A 1 21 ? 3.269 -4.493 -3.073 1.00 15.00 870 CYS A N 11
ATOM 13983 C CA . CYS A 1 21 ? 1.950 -3.919 -3.300 1.00 15.00 870 CYS A CA 11
ATOM 13984 C C . CYS A 1 21 ? 1.006 -4.950 -3.899 1.00 15.00 870 CYS A C 11
ATOM 13985 O O . CYS A 1 21 ? 1.324 -5.577 -4.914 1.00 15.00 870 CYS A O 11
ATOM 13992 N N . PRO A 1 22 ? -0.157 -5.164 -3.269 1.00 15.00 871 PRO A N 11
ATOM 13993 C CA . PRO A 1 22 ? -1.164 -6.112 -3.757 1.00 15.00 871 PRO A CA 11
ATOM 13994 C C . PRO A 1 22 ? -1.799 -5.686 -5.084 1.00 15.00 871 PRO A C 11
ATOM 13995 O O . PRO A 1 22 ? -2.704 -6.352 -5.587 1.00 15.00 871 PRO A O 11
ATOM 14006 N N . GLY A 1 23 ? -1.343 -4.567 -5.635 1.00 15.00 872 GLY A N 11
ATOM 14007 C CA . GLY A 1 23 ? -1.866 -4.092 -6.901 1.00 15.00 872 GLY A CA 11
ATOM 14008 C C . GLY A 1 23 ? -1.169 -4.726 -8.091 1.00 15.00 872 GLY A C 11
ATOM 14009 O O . GLY A 1 23 ? -1.711 -5.623 -8.740 1.00 15.00 872 GLY A O 11
ATOM 14013 N N . CYS A 1 24 ? 0.043 -4.267 -8.357 1.00 15.00 873 CYS A N 11
ATOM 14014 C CA . CYS A 1 24 ? 0.837 -4.755 -9.472 1.00 15.00 873 CYS A CA 11
ATOM 14015 C C . CYS A 1 24 ? 1.802 -5.845 -9.025 1.00 15.00 873 CYS A C 11
ATOM 14016 O O . CYS A 1 24 ? 2.514 -6.432 -9.850 1.00 15.00 873 CYS A O 11
ATOM 14023 N N . ASN A 1 25 ? 1.817 -6.099 -7.716 1.00 15.00 874 ASN A N 11
ATOM 14024 C CA . ASN A 1 25 ? 2.703 -7.094 -7.114 1.00 15.00 874 ASN A CA 11
ATOM 14025 C C . ASN A 1 25 ? 4.135 -6.581 -7.208 1.00 15.00 874 ASN A C 11
ATOM 14026 O O . ASN A 1 25 ? 5.083 -7.334 -7.444 1.00 15.00 874 ASN A O 11
ATOM 14037 N N . LYS A 1 26 ? 4.273 -5.277 -7.023 1.00 15.00 875 LYS A N 11
ATOM 14038 C CA . LYS A 1 26 ? 5.562 -4.617 -7.104 1.00 15.00 875 LYS A CA 11
ATOM 14039 C C . LYS A 1 26 ? 6.047 -4.181 -5.722 1.00 15.00 875 LYS A C 11
ATOM 14040 O O . LYS A 1 26 ? 5.271 -3.678 -4.911 1.00 15.00 875 LYS A O 11
ATOM 14059 N N . PRO A 1 27 ? 7.337 -4.406 -5.427 1.00 15.00 876 PRO A N 11
ATOM 14060 C CA . PRO A 1 27 ? 7.941 -4.013 -4.147 1.00 15.00 876 PRO A CA 11
ATOM 14061 C C . PRO A 1 27 ? 8.138 -2.499 -4.029 1.00 15.00 876 PRO A C 11
ATOM 14062 O O . PRO A 1 27 ? 7.969 -1.756 -5.001 1.00 15.00 876 PRO A O 11
ATOM 14073 N N . ASP A 1 28 ? 8.515 -2.055 -2.838 1.00 15.00 877 ASP A N 11
ATOM 14074 C CA . ASP A 1 28 ? 8.747 -0.642 -2.570 1.00 15.00 877 ASP A CA 11
ATOM 14075 C C . ASP A 1 28 ? 10.173 -0.244 -2.948 1.00 15.00 877 ASP A C 11
ATOM 14076 O O . ASP A 1 28 ? 11.039 -0.028 -2.103 1.00 15.00 877 ASP A O 11
ATOM 14085 N N . ASP A 1 29 ? 10.392 -0.122 -4.245 1.00 15.00 878 ASP A N 11
ATOM 14086 C CA . ASP A 1 29 ? 11.699 0.239 -4.797 1.00 15.00 878 ASP A CA 11
ATOM 14087 C C . ASP A 1 29 ? 11.919 1.751 -4.787 1.00 15.00 878 ASP A C 11
ATOM 14088 O O . ASP A 1 29 ? 12.804 2.268 -5.471 1.00 15.00 878 ASP A O 11
ATOM 14097 N N . GLY A 1 30 ? 11.132 2.452 -3.993 1.00 15.00 879 GLY A N 11
ATOM 14098 C CA . GLY A 1 30 ? 11.249 3.891 -3.924 1.00 15.00 879 GLY A CA 11
ATOM 14099 C C . GLY A 1 30 ? 9.990 4.570 -4.394 1.00 15.00 879 GLY A C 11
ATOM 14100 O O . GLY A 1 30 ? 9.828 5.782 -4.243 1.00 15.00 879 GLY A O 11
ATOM 14104 N N . SER A 1 31 ? 9.102 3.787 -4.975 1.00 15.00 880 SER A N 11
ATOM 14105 C CA . SER A 1 31 ? 7.842 4.300 -5.450 1.00 15.00 880 SER A CA 11
ATOM 14106 C C . SER A 1 31 ? 6.961 4.559 -4.243 1.00 15.00 880 SER A C 11
ATOM 14107 O O . SER A 1 31 ? 6.860 3.717 -3.349 1.00 15.00 880 SER A O 11
ATOM 14115 N N . PRO A 1 32 ? 6.336 5.731 -4.189 1.00 15.00 881 PRO A N 11
ATOM 14116 C CA . PRO A 1 32 ? 5.504 6.108 -3.061 1.00 15.00 881 PRO A CA 11
ATOM 14117 C C . PRO A 1 32 ? 4.331 5.176 -2.836 1.00 15.00 881 PRO A C 11
ATOM 14118 O O . PRO A 1 32 ? 3.714 4.671 -3.777 1.00 15.00 881 PRO A O 11
ATOM 14129 N N . MET A 1 33 ? 4.026 4.972 -1.567 1.00 15.00 882 MET A N 11
ATOM 14130 C CA . MET A 1 33 ? 2.939 4.105 -1.168 1.00 15.00 882 MET A CA 11
ATOM 14131 C C . MET A 1 33 ? 2.084 4.792 -0.118 1.00 15.00 882 MET A C 11
ATOM 14132 O O . MET A 1 33 ? 2.547 5.687 0.591 1.00 15.00 882 MET A O 11
ATOM 14146 N N . ILE A 1 34 ? 0.839 4.377 -0.039 1.00 15.00 883 ILE A N 11
ATOM 14147 C CA . ILE A 1 34 ? -0.087 4.910 0.931 1.00 15.00 883 ILE A CA 11
ATOM 14148 C C . ILE A 1 34 ? -0.533 3.785 1.853 1.00 15.00 883 ILE A C 11
ATOM 14149 O O . ILE A 1 34 ? -0.919 2.708 1.394 1.00 15.00 883 ILE A O 11
ATOM 14165 N N . GLY A 1 35 ? -0.421 4.018 3.144 1.00 15.00 884 GLY A N 11
ATOM 14166 C CA . GLY A 1 35 ? -0.806 3.017 4.106 1.00 15.00 884 GLY A CA 11
ATOM 14167 C C . GLY A 1 35 ? -2.296 3.004 4.334 1.00 15.00 884 GLY A C 11
ATOM 14168 O O . GLY A 1 35 ? -2.894 4.053 4.599 1.00 15.00 884 GLY A O 11
ATOM 14172 N N . CYS A 1 36 ? -2.894 1.828 4.212 1.00 15.00 885 CYS A N 11
ATOM 14173 C CA . CYS A 1 36 ? -4.317 1.678 4.417 1.00 15.00 885 CYS A CA 11
ATOM 14174 C C . CYS A 1 36 ? -4.617 1.823 5.898 1.00 15.00 885 CYS A C 11
ATOM 14175 O O . CYS A 1 36 ? -3.853 1.345 6.733 1.00 15.00 885 CYS A O 11
ATOM 14182 N N . ASP A 1 37 ? -5.727 2.472 6.221 1.00 15.00 886 ASP A N 11
ATOM 14183 C CA . ASP A 1 37 ? -6.109 2.676 7.614 1.00 15.00 886 ASP A CA 11
ATOM 14184 C C . ASP A 1 37 ? -6.719 1.402 8.200 1.00 15.00 886 ASP A C 11
ATOM 14185 O O . ASP A 1 37 ? -7.004 1.343 9.399 1.00 15.00 886 ASP A O 11
ATOM 14194 N N . ASP A 1 38 ? -6.919 0.393 7.347 1.00 15.00 887 ASP A N 11
ATOM 14195 C CA . ASP A 1 38 ? -7.489 -0.881 7.775 1.00 15.00 887 ASP A CA 11
ATOM 14196 C C . ASP A 1 38 ? -6.452 -1.992 7.658 1.00 15.00 887 ASP A C 11
ATOM 14197 O O . ASP A 1 38 ? -6.143 -2.668 8.642 1.00 15.00 887 ASP A O 11
ATOM 14206 N N . CYS A 1 39 ? -5.906 -2.167 6.450 1.00 15.00 888 CYS A N 11
ATOM 14207 C CA . CYS A 1 39 ? -4.903 -3.194 6.199 1.00 15.00 888 CYS A CA 11
ATOM 14208 C C . CYS A 1 39 ? -3.576 -2.872 6.857 1.00 15.00 888 CYS A C 11
ATOM 14209 O O . CYS A 1 39 ? -2.831 -3.785 7.207 1.00 15.00 888 CYS A O 11
ATOM 14216 N N . ASP A 1 40 ? -3.276 -1.577 6.961 1.00 15.00 889 ASP A N 11
ATOM 14217 C CA . ASP A 1 40 ? -2.029 -1.093 7.564 1.00 15.00 889 ASP A CA 11
ATOM 14218 C C . ASP A 1 40 ? -0.848 -1.310 6.612 1.00 15.00 889 ASP A C 11
ATOM 14219 O O . ASP A 1 40 ? 0.225 -0.730 6.777 1.00 15.00 889 ASP A O 11
ATOM 14228 N N . ASP A 1 41 ? -1.064 -2.123 5.584 1.00 15.00 890 ASP A N 11
ATOM 14229 C CA . ASP A 1 41 ? -0.023 -2.401 4.606 1.00 15.00 890 ASP A CA 11
ATOM 14230 C C . ASP A 1 41 ? 0.134 -1.205 3.672 1.00 15.00 890 ASP A C 11
ATOM 14231 O O . ASP A 1 41 ? -0.680 -0.274 3.695 1.00 15.00 890 ASP A O 11
ATOM 14240 N N . TRP A 1 42 ? 1.154 -1.233 2.831 1.00 15.00 891 TRP A N 11
ATOM 14241 C CA . TRP A 1 42 ? 1.423 -0.122 1.929 1.00 15.00 891 TRP A CA 11
ATOM 14242 C C . TRP A 1 42 ? 1.042 -0.451 0.493 1.00 15.00 891 TRP A C 11
ATOM 14243 O O . TRP A 1 42 ? 1.450 -1.468 -0.061 1.00 15.00 891 TRP A O 11
ATOM 14264 N N . TYR A 1 43 ? 0.240 0.423 -0.098 1.00 15.00 892 TYR A N 11
ATOM 14265 C CA . TYR A 1 43 ? -0.213 0.256 -1.472 1.00 15.00 892 TYR A CA 11
ATOM 14266 C C . TYR A 1 43 ? 0.328 1.396 -2.332 1.00 15.00 892 TYR A C 11
ATOM 14267 O O . TYR A 1 43 ? 0.397 2.532 -1.871 1.00 15.00 892 TYR A O 11
ATOM 14285 N N . HIS A 1 44 ? 0.727 1.102 -3.566 1.00 15.00 893 HIS A N 11
ATOM 14286 C CA . HIS A 1 44 ? 1.259 2.130 -4.461 1.00 15.00 893 HIS A CA 11
ATOM 14287 C C . HIS A 1 44 ? 0.199 3.168 -4.794 1.00 15.00 893 HIS A C 11
ATOM 14288 O O . HIS A 1 44 ? -0.989 2.860 -4.870 1.00 15.00 893 HIS A O 11
ATOM 14302 N N . TRP A 1 45 ? 0.643 4.402 -4.996 1.00 15.00 894 TRP A N 11
ATOM 14303 C CA . TRP A 1 45 ? -0.258 5.510 -5.304 1.00 15.00 894 TRP A CA 11
ATOM 14304 C C . TRP A 1 45 ? -0.937 5.368 -6.675 1.00 15.00 894 TRP A C 11
ATOM 14305 O O . TRP A 1 45 ? -2.165 5.394 -6.750 1.00 15.00 894 TRP A O 11
ATOM 14326 N N . PRO A 1 46 ? -0.169 5.216 -7.781 1.00 15.00 895 PRO A N 11
ATOM 14327 C CA . PRO A 1 46 ? -0.743 5.114 -9.133 1.00 15.00 895 PRO A CA 11
ATOM 14328 C C . PRO A 1 46 ? -1.800 4.018 -9.273 1.00 15.00 895 PRO A C 11
ATOM 14329 O O . PRO A 1 46 ? -2.837 4.228 -9.903 1.00 15.00 895 PRO A O 11
ATOM 14340 N N . CYS A 1 47 ? -1.532 2.861 -8.685 1.00 15.00 896 CYS A N 11
ATOM 14341 C CA . CYS A 1 47 ? -2.452 1.728 -8.750 1.00 15.00 896 CYS A CA 11
ATOM 14342 C C . CYS A 1 47 ? -3.780 2.001 -8.031 1.00 15.00 896 CYS A C 11
ATOM 14343 O O . CYS A 1 47 ? -4.827 1.524 -8.465 1.00 15.00 896 CYS A O 11
ATOM 14350 N N . VAL A 1 48 ? -3.753 2.791 -6.958 1.00 15.00 897 VAL A N 11
ATOM 14351 C CA . VAL A 1 48 ? -4.979 3.080 -6.207 1.00 15.00 897 VAL A CA 11
ATOM 14352 C C . VAL A 1 48 ? -5.647 4.386 -6.656 1.00 15.00 897 VAL A C 11
ATOM 14353 O O . VAL A 1 48 ? -6.749 4.705 -6.209 1.00 15.00 897 VAL A O 11
ATOM 14366 N N . GLY A 1 49 ? -4.983 5.140 -7.525 1.00 15.00 898 GLY A N 11
ATOM 14367 C CA . GLY A 1 49 ? -5.561 6.378 -8.027 1.00 15.00 898 GLY A CA 11
ATOM 14368 C C . GLY A 1 49 ? -5.041 7.629 -7.335 1.00 15.00 898 GLY A C 11
ATOM 14369 O O . GLY A 1 49 ? -5.710 8.663 -7.329 1.00 15.00 898 GLY A O 11
ATOM 14373 N N . ILE A 1 50 ? -3.855 7.544 -6.759 1.00 15.00 899 ILE A N 11
ATOM 14374 C CA . ILE A 1 50 ? -3.253 8.682 -6.077 1.00 15.00 899 ILE A CA 11
ATOM 14375 C C . ILE A 1 50 ? -2.033 9.163 -6.867 1.00 15.00 899 ILE A C 11
ATOM 14376 O O . ILE A 1 50 ? -1.361 8.363 -7.515 1.00 15.00 899 ILE A O 11
ATOM 14392 N N . MET A 1 51 ? -1.752 10.463 -6.829 1.00 15.00 900 MET A N 11
ATOM 14393 C CA . MET A 1 51 ? -0.621 11.011 -7.578 1.00 15.00 900 MET A CA 11
ATOM 14394 C C . MET A 1 51 ? 0.288 11.880 -6.705 1.00 15.00 900 MET A C 11
ATOM 14395 O O . MET A 1 51 ? 1.169 12.570 -7.221 1.00 15.00 900 MET A O 11
ATOM 14409 N N . ALA A 1 52 ? 0.089 11.828 -5.394 1.00 15.00 901 ALA A N 11
ATOM 14410 C CA . ALA A 1 52 ? 0.890 12.612 -4.454 1.00 15.00 901 ALA A CA 11
ATOM 14411 C C . ALA A 1 52 ? 0.517 12.244 -3.021 1.00 15.00 901 ALA A C 11
ATOM 14412 O O . ALA A 1 52 ? -0.121 11.221 -2.791 1.00 15.00 901 ALA A O 11
ATOM 14419 N N . ALA A 1 53 ? 0.899 13.076 -2.064 1.00 15.00 902 ALA A N 11
ATOM 14420 C CA . ALA A 1 53 ? 0.611 12.804 -0.663 1.00 15.00 902 ALA A CA 11
ATOM 14421 C C . ALA A 1 53 ? -0.446 13.754 -0.110 1.00 15.00 902 ALA A C 11
ATOM 14422 O O . ALA A 1 53 ? -0.208 14.955 0.019 1.00 15.00 902 ALA A O 11
ATOM 14429 N N . PRO A 1 54 ? -1.641 13.226 0.193 1.00 15.00 903 PRO A N 11
ATOM 14430 C CA . PRO A 1 54 ? -2.734 14.009 0.756 1.00 15.00 903 PRO A CA 11
ATOM 14431 C C . PRO A 1 54 ? -2.645 14.068 2.283 1.00 15.00 903 PRO A C 11
ATOM 14432 O O . PRO A 1 54 ? -1.809 13.386 2.873 1.00 15.00 903 PRO A O 11
ATOM 14443 N N . PRO A 1 55 ? -3.486 14.898 2.941 1.00 15.00 904 PRO A N 11
ATOM 14444 C CA . PRO A 1 55 ? -3.493 15.012 4.405 1.00 15.00 904 PRO A CA 11
ATOM 14445 C C . PRO A 1 55 ? -3.547 13.646 5.081 1.00 15.00 904 PRO A C 11
ATOM 14446 O O . PRO A 1 55 ? -4.529 12.911 4.941 1.00 15.00 904 PRO A O 11
ATOM 14457 N N . GLU A 1 56 ? -2.486 13.313 5.807 1.00 15.00 905 GLU A N 11
ATOM 14458 C CA . GLU A 1 56 ? -2.381 12.030 6.494 1.00 15.00 905 GLU A CA 11
ATOM 14459 C C . GLU A 1 56 ? -3.471 11.867 7.549 1.00 15.00 905 GLU A C 11
ATOM 14460 O O . GLU A 1 56 ? -3.821 10.744 7.927 1.00 15.00 905 GLU A O 11
ATOM 14472 N N . GLU A 1 57 ? -4.004 12.989 8.012 1.00 15.00 906 GLU A N 11
ATOM 14473 C CA . GLU A 1 57 ? -5.060 12.986 9.014 1.00 15.00 906 GLU A CA 11
ATOM 14474 C C . GLU A 1 57 ? -6.367 12.448 8.432 1.00 15.00 906 GLU A C 11
ATOM 14475 O O . GLU A 1 57 ? -7.235 11.969 9.163 1.00 15.00 906 GLU A O 11
ATOM 14487 N N . MET A 1 58 ? -6.496 12.529 7.114 1.00 15.00 907 MET A N 11
ATOM 14488 C CA . MET A 1 58 ? -7.695 12.068 6.433 1.00 15.00 907 MET A CA 11
ATOM 14489 C C . MET A 1 58 ? -7.734 10.546 6.370 1.00 15.00 907 MET A C 11
ATOM 14490 O O . MET A 1 58 ? -6.724 9.894 6.090 1.00 15.00 907 MET A O 11
ATOM 14504 N N . GLN A 1 59 ? -8.903 9.989 6.643 1.00 15.00 908 GLN A N 11
ATOM 14505 C CA . GLN A 1 59 ? -9.087 8.548 6.611 1.00 15.00 908 GLN A CA 11
ATOM 14506 C C . GLN A 1 59 ? -9.162 8.047 5.174 1.00 15.00 908 GLN A C 11
ATOM 14507 O O . GLN A 1 59 ? -9.818 8.654 4.323 1.00 15.00 908 GLN A O 11
ATOM 14521 N N . TRP A 1 60 ? -8.477 6.945 4.911 1.00 15.00 909 TRP A N 11
ATOM 14522 C CA . TRP A 1 60 ? -8.446 6.354 3.582 1.00 15.00 909 TRP A CA 11
ATOM 14523 C C . TRP A 1 60 ? -8.390 4.836 3.680 1.00 15.00 909 TRP A C 11
ATOM 14524 O O . TRP A 1 60 ? -7.726 4.283 4.555 1.00 15.00 909 TRP A O 11
ATOM 14545 N N . PHE A 1 61 ? -9.088 4.170 2.780 1.00 15.00 910 PHE A N 11
ATOM 14546 C CA . PHE A 1 61 ? -9.120 2.717 2.756 1.00 15.00 910 PHE A CA 11
ATOM 14547 C C . PHE A 1 61 ? -8.803 2.223 1.354 1.00 15.00 910 PHE A C 11
ATOM 14548 O O . PHE A 1 61 ? -9.170 2.877 0.371 1.00 15.00 910 PHE A O 11
ATOM 14565 N N . CYS A 1 62 ? -8.113 1.092 1.258 1.00 15.00 911 CYS A N 11
ATOM 14566 C CA . CYS A 1 62 ? -7.767 0.531 -0.036 1.00 15.00 911 CYS A CA 11
ATOM 14567 C C . CYS A 1 62 ? -9.041 0.048 -0.746 1.00 15.00 911 CYS A C 11
ATOM 14568 O O . CYS A 1 62 ? -10.094 -0.077 -0.114 1.00 15.00 911 CYS A O 11
ATOM 14575 N N . PRO A 1 63 ? -8.976 -0.231 -2.064 1.00 15.00 912 PRO A N 11
ATOM 14576 C CA . PRO A 1 63 ? -10.136 -0.691 -2.847 1.00 15.00 912 PRO A CA 11
ATOM 14577 C C . PRO A 1 63 ? -10.811 -1.942 -2.272 1.00 15.00 912 PRO A C 11
ATOM 14578 O O . PRO A 1 63 ? -11.973 -2.211 -2.570 1.00 15.00 912 PRO A O 11
ATOM 14589 N N . LYS A 1 64 ? -10.100 -2.699 -1.443 1.00 15.00 913 LYS A N 11
ATOM 14590 C CA . LYS A 1 64 ? -10.673 -3.910 -0.867 1.00 15.00 913 LYS A CA 11
ATOM 14591 C C . LYS A 1 64 ? -11.545 -3.562 0.330 1.00 15.00 913 LYS A C 11
ATOM 14592 O O . LYS A 1 64 ? -12.704 -3.967 0.415 1.00 15.00 913 LYS A O 11
ATOM 14611 N N . CYS A 1 65 ? -10.977 -2.798 1.245 1.00 15.00 914 CYS A N 11
ATOM 14612 C CA . CYS A 1 65 ? -11.660 -2.402 2.460 1.00 15.00 914 CYS A CA 11
ATOM 14613 C C . CYS A 1 65 ? -12.694 -1.306 2.216 1.00 15.00 914 CYS A C 11
ATOM 14614 O O . CYS A 1 65 ? -13.733 -1.282 2.873 1.00 15.00 914 CYS A O 11
ATOM 14621 N N . ALA A 1 66 ? -12.426 -0.411 1.271 1.00 15.00 915 ALA A N 11
ATOM 14622 C CA . ALA A 1 66 ? -13.372 0.657 0.951 1.00 15.00 915 ALA A CA 11
ATOM 14623 C C . ALA A 1 66 ? -14.669 0.060 0.412 1.00 15.00 915 ALA A C 11
ATOM 14624 O O . ALA A 1 66 ? -15.756 0.597 0.624 1.00 15.00 915 ALA A O 11
ATOM 14631 N N . ASN A 1 67 ? -14.537 -1.076 -0.261 1.00 15.00 916 ASN A N 11
ATOM 14632 C CA . ASN A 1 67 ? -15.680 -1.769 -0.844 1.00 15.00 916 ASN A CA 11
ATOM 14633 C C . ASN A 1 67 ? -16.246 -2.805 0.130 1.00 15.00 916 ASN A C 11
ATOM 14634 O O . ASN A 1 67 ? -17.389 -3.241 -0.002 1.00 15.00 916 ASN A O 11
ATOM 14645 N N . LYS A 1 68 ? -15.450 -3.186 1.125 1.00 15.00 917 LYS A N 11
ATOM 14646 C CA . LYS A 1 68 ? -15.892 -4.172 2.108 1.00 15.00 917 LYS A CA 11
ATOM 14647 C C . LYS A 1 68 ? -16.846 -3.533 3.117 1.00 15.00 917 LYS A C 11
ATOM 14648 O O . LYS A 1 68 ? -17.545 -4.231 3.855 1.00 15.00 917 LYS A O 11
ATOM 14667 N N . ILE A 1 69 ? -16.889 -2.207 3.120 1.00 15.00 918 ILE A N 11
ATOM 14668 C CA . ILE A 1 69 ? -17.746 -1.465 4.037 1.00 15.00 918 ILE A CA 11
ATOM 14669 C C . ILE A 1 69 ? -19.053 -1.046 3.360 1.00 15.00 918 ILE A C 11
ATOM 14670 O O . ILE A 1 69 ? -20.141 -1.303 3.876 1.00 15.00 918 ILE A O 11
ATOM 14686 N N . LYS A 1 70 ? -18.930 -0.415 2.198 1.00 15.00 919 LYS A N 11
ATOM 14687 C CA . LYS A 1 70 ? -20.082 0.062 1.435 1.00 15.00 919 LYS A CA 11
ATOM 14688 C C . LYS A 1 70 ? -20.862 -1.113 0.833 1.00 15.00 919 LYS A C 11
ATOM 14689 O O . LYS A 1 70 ? -20.729 -1.408 -0.353 1.00 15.00 919 LYS A O 11
ATOM 14708 N N . LYS A 1 71 ? -21.679 -1.778 1.648 1.00 15.00 920 LYS A N 11
ATOM 14709 C CA . LYS A 1 71 ? -22.446 -2.926 1.169 1.00 15.00 920 LYS A CA 11
ATOM 14710 C C . LYS A 1 71 ? -23.869 -2.970 1.733 1.00 15.00 920 LYS A C 11
ATOM 14711 O O . LYS A 1 71 ? -24.490 -4.034 1.761 1.00 15.00 920 LYS A O 11
ATOM 14730 N N . ASP A 1 72 ? -24.387 -1.831 2.169 1.00 15.00 921 ASP A N 11
ATOM 14731 C CA . ASP A 1 72 ? -25.740 -1.780 2.726 1.00 15.00 921 ASP A CA 11
ATOM 14732 C C . ASP A 1 72 ? -26.783 -2.122 1.671 1.00 15.00 921 ASP A C 11
ATOM 14733 O O . ASP A 1 72 ? -27.005 -1.356 0.723 1.00 15.00 921 ASP A O 11
ATOM 14742 N N . LYS A 1 73 ? -27.386 -3.306 1.821 1.00 15.00 922 LYS A N 11
ATOM 14743 C CA . LYS A 1 73 ? -28.426 -3.780 0.915 1.00 15.00 922 LYS A CA 11
ATOM 14744 C C . LYS A 1 73 ? -27.923 -3.776 -0.519 1.00 15.00 922 LYS A C 11
ATOM 14745 O O . LYS A 1 73 ? -28.690 -3.558 -1.457 1.00 15.00 922 LYS A O 11
ATOM 14764 N N . LYS A 1 74 ? -26.621 -3.981 -0.682 1.00 15.00 923 LYS A N 11
ATOM 14765 C CA . LYS A 1 74 ? -26.010 -4.009 -2.003 1.00 15.00 923 LYS A CA 11
ATOM 14766 C C . LYS A 1 74 ? -24.981 -5.133 -2.096 1.00 15.00 923 LYS A C 11
ATOM 14767 O O . LYS A 1 74 ? -24.809 -5.914 -1.160 1.00 15.00 923 LYS A O 11
ATOM 14786 N N . HIS A 1 75 ? -24.282 -5.203 -3.223 1.00 15.00 924 HIS A N 11
ATOM 14787 C CA . HIS A 1 75 ? -23.279 -6.235 -3.435 1.00 15.00 924 HIS A CA 11
ATOM 14788 C C . HIS A 1 75 ? -22.084 -5.664 -4.194 1.00 15.00 924 HIS A C 11
ATOM 14789 O O . HIS A 1 75 ? -22.133 -5.527 -5.414 1.00 15.00 924 HIS A O 11
ATOM 14804 N N . ALA B 2 1 ? -4.690 7.851 6.576 1.00 15.00 1 ALA B N 11
ATOM 14805 C CA . ALA B 2 1 ? -3.867 7.660 5.356 1.00 15.00 1 ALA B CA 11
ATOM 14806 C C . ALA B 2 1 ? -2.417 8.054 5.602 1.00 15.00 1 ALA B C 11
ATOM 14807 O O . ALA B 2 1 ? -2.100 9.234 5.664 1.00 15.00 1 ALA B O 11
ATOM 14816 N N . ARG B 2 2 ? -1.537 7.077 5.750 1.00 15.00 2 ARG B N 11
ATOM 14817 C CA . ARG B 2 2 ? -0.122 7.372 5.965 1.00 15.00 2 ARG B CA 11
ATOM 14818 C C . ARG B 2 2 ? 0.589 7.393 4.614 1.00 15.00 2 ARG B C 11
ATOM 14819 O O . ARG B 2 2 ? 0.410 6.484 3.806 1.00 15.00 2 ARG B O 11
ATOM 14840 N N . THR B 2 3 ? 1.380 8.422 4.364 1.00 15.00 3 THR B N 11
ATOM 14841 C CA . THR B 2 3 ? 2.083 8.536 3.095 1.00 15.00 3 THR B CA 11
ATOM 14842 C C . THR B 2 3 ? 3.601 8.498 3.259 1.00 15.00 3 THR B C 11
ATOM 14843 O O . THR B 2 3 ? 4.134 8.813 4.324 1.00 15.00 3 THR B O 11
ATOM 14885 N N . GLU B 2 5 ? 7.472 8.050 0.453 1.00 15.00 5 GLU B N 11
ATOM 14886 C CA . GLU B 2 5 ? 8.009 7.871 -0.890 1.00 15.00 5 GLU B CA 11
ATOM 14887 C C . GLU B 2 5 ? 9.322 7.092 -0.858 1.00 15.00 5 GLU B C 11
ATOM 14888 O O . GLU B 2 5 ? 9.336 5.890 -1.122 1.00 15.00 5 GLU B O 11
ATOM 14899 N N . THR B 2 6 ? 10.408 7.772 -0.494 1.00 15.00 6 THR B N 11
ATOM 14900 C CA . THR B 2 6 ? 11.733 7.159 -0.437 1.00 15.00 6 THR B CA 11
ATOM 14901 C C . THR B 2 6 ? 12.183 6.765 -1.834 1.00 15.00 6 THR B C 11
ATOM 14902 O O . THR B 2 6 ? 12.660 5.654 -2.061 1.00 15.00 6 THR B O 11
ATOM 14913 N N . ALA B 2 7 ? 12.039 7.705 -2.764 1.00 15.00 7 ALA B N 11
ATOM 14914 C CA . ALA B 2 7 ? 12.412 7.482 -4.150 1.00 15.00 7 ALA B CA 11
ATOM 14915 C C . ALA B 2 7 ? 13.887 7.118 -4.263 1.00 15.00 7 ALA B C 11
ATOM 14916 O O . ALA B 2 7 ? 14.763 7.948 -4.001 1.00 15.00 7 ALA B O 11
ATOM 14923 N N . ARG B 2 8 ? 14.123 5.850 -4.607 1.00 15.00 8 ARG B N 11
ATOM 14924 C CA . ARG B 2 8 ? 15.465 5.272 -4.783 1.00 15.00 8 ARG B CA 11
ATOM 14925 C C . ARG B 2 8 ? 16.048 4.847 -3.445 1.00 15.00 8 ARG B C 11
ATOM 14926 O O . ARG B 2 8 ? 17.266 4.722 -3.298 1.00 15.00 8 ARG B O 11
ATOM 14947 N N . LYS B 2 9 ? 15.163 4.622 -2.475 1.00 15.00 9 LYS B N 11
ATOM 14948 C CA . LYS B 2 9 ? 15.558 4.204 -1.133 1.00 15.00 9 LYS B CA 11
ATOM 14949 C C . LYS B 2 9 ? 16.375 5.291 -0.445 1.00 15.00 9 LYS B C 11
ATOM 14950 O O . LYS B 2 9 ? 17.167 5.011 0.452 1.00 15.00 9 LYS B O 11
ATOM 14969 N N . SER B 2 10 ? 16.185 6.526 -0.884 1.00 15.00 10 SER B N 11
ATOM 14970 C CA . SER B 2 10 ? 16.891 7.656 -0.309 1.00 15.00 10 SER B CA 11
ATOM 14971 C C . SER B 2 10 ? 15.904 8.629 0.327 1.00 15.00 10 SER B C 11
ATOM 14972 O O . SER B 2 10 ? 15.830 8.740 1.549 1.00 15.00 10 SER B O 11
ATOM 14980 N N . THR B 2 11 ? 15.135 9.322 -0.507 1.00 15.00 11 THR B N 11
ATOM 14981 C CA . THR B 2 11 ? 14.154 10.278 -0.013 1.00 15.00 11 THR B CA 11
ATOM 14982 C C . THR B 2 11 ? 13.169 10.676 -1.118 1.00 15.00 11 THR B C 11
ATOM 14983 O O . THR B 2 11 ? 12.016 10.237 -1.113 1.00 15.00 11 THR B O 11
ATOM 14994 N N . GLY B 2 12 ? 13.628 11.468 -2.078 1.00 15.00 12 GLY B N 11
ATOM 14995 C CA . GLY B 2 12 ? 12.763 11.903 -3.156 1.00 15.00 12 GLY B CA 11
ATOM 14996 C C . GLY B 2 12 ? 13.525 12.203 -4.428 1.00 15.00 12 GLY B C 11
ATOM 14997 O O . GLY B 2 12 ? 14.411 11.438 -4.828 1.00 15.00 12 GLY B O 11
ATOM 15027 N N . GLY A 1 1 ? -4.070 -24.947 -1.697 1.00 15.00 850 GLY A N 12
ATOM 15028 C CA . GLY A 1 1 ? -3.561 -25.092 -3.048 1.00 15.00 850 GLY A CA 12
ATOM 15029 C C . GLY A 1 1 ? -2.193 -24.458 -3.225 1.00 15.00 850 GLY A C 12
ATOM 15030 O O . GLY A 1 1 ? -1.731 -23.709 -2.365 1.00 15.00 850 GLY A O 12
ATOM 15034 N N . SER A 1 2 ? -1.544 -24.764 -4.340 1.00 15.00 851 SER A N 12
ATOM 15035 C CA . SER A 1 2 ? -0.225 -24.226 -4.633 1.00 15.00 851 SER A CA 12
ATOM 15036 C C . SER A 1 2 ? -0.296 -22.725 -4.919 1.00 15.00 851 SER A C 12
ATOM 15037 O O . SER A 1 2 ? -0.671 -22.301 -6.013 1.00 15.00 851 SER A O 12
ATOM 15045 N N . HIS A 1 3 ? 0.049 -21.927 -3.918 1.00 15.00 852 HIS A N 12
ATOM 15046 C CA . HIS A 1 3 ? 0.027 -20.478 -4.046 1.00 15.00 852 HIS A CA 12
ATOM 15047 C C . HIS A 1 3 ? 1.097 -19.853 -3.157 1.00 15.00 852 HIS A C 12
ATOM 15048 O O . HIS A 1 3 ? 1.281 -20.273 -2.019 1.00 15.00 852 HIS A O 12
ATOM 15063 N N . MET A 1 4 ? 1.803 -18.861 -3.693 1.00 15.00 853 MET A N 12
ATOM 15064 C CA . MET A 1 4 ? 2.843 -18.156 -2.944 1.00 15.00 853 MET A CA 12
ATOM 15065 C C . MET A 1 4 ? 2.238 -17.494 -1.712 1.00 15.00 853 MET A C 12
ATOM 15066 O O . MET A 1 4 ? 1.525 -16.499 -1.823 1.00 15.00 853 MET A O 12
ATOM 15080 N N . ALA A 1 5 ? 2.503 -18.059 -0.545 1.00 15.00 854 ALA A N 12
ATOM 15081 C CA . ALA A 1 5 ? 1.964 -17.524 0.696 1.00 15.00 854 ALA A CA 12
ATOM 15082 C C . ALA A 1 5 ? 3.074 -17.187 1.682 1.00 15.00 854 ALA A C 12
ATOM 15083 O O . ALA A 1 5 ? 2.947 -17.423 2.881 1.00 15.00 854 ALA A O 12
ATOM 15090 N N . MET A 1 6 ? 4.152 -16.606 1.175 1.00 15.00 855 MET A N 12
ATOM 15091 C CA . MET A 1 6 ? 5.282 -16.228 2.017 1.00 15.00 855 MET A CA 12
ATOM 15092 C C . MET A 1 6 ? 5.104 -14.803 2.532 1.00 15.00 855 MET A C 12
ATOM 15093 O O . MET A 1 6 ? 6.069 -14.045 2.640 1.00 15.00 855 MET A O 12
ATOM 15107 N N . ALA A 1 7 ? 3.851 -14.467 2.847 1.00 15.00 856 ALA A N 12
ATOM 15108 C CA . ALA A 1 7 ? 3.471 -13.148 3.358 1.00 15.00 856 ALA A CA 12
ATOM 15109 C C . ALA A 1 7 ? 3.629 -12.058 2.300 1.00 15.00 856 ALA A C 12
ATOM 15110 O O . ALA A 1 7 ? 4.102 -12.307 1.191 1.00 15.00 856 ALA A O 12
ATOM 15117 N N . TYR A 1 8 ? 3.202 -10.852 2.649 1.00 15.00 857 TYR A N 12
ATOM 15118 C CA . TYR A 1 8 ? 3.299 -9.711 1.750 1.00 15.00 857 TYR A CA 12
ATOM 15119 C C . TYR A 1 8 ? 4.344 -8.736 2.272 1.00 15.00 857 TYR A C 12
ATOM 15120 O O . TYR A 1 8 ? 4.397 -7.574 1.875 1.00 15.00 857 TYR A O 12
ATOM 15138 N N . VAL A 1 9 ? 5.171 -9.235 3.179 1.00 15.00 858 VAL A N 12
ATOM 15139 C CA . VAL A 1 9 ? 6.241 -8.453 3.775 1.00 15.00 858 VAL A CA 12
ATOM 15140 C C . VAL A 1 9 ? 7.516 -9.286 3.786 1.00 15.00 858 VAL A C 12
ATOM 15141 O O . VAL A 1 9 ? 7.783 -10.018 4.739 1.00 15.00 858 VAL A O 12
ATOM 15154 N N . ILE A 1 10 ? 8.283 -9.198 2.711 1.00 15.00 859 ILE A N 12
ATOM 15155 C CA . ILE A 1 10 ? 9.521 -9.954 2.603 1.00 15.00 859 ILE A CA 12
ATOM 15156 C C . ILE A 1 10 ? 10.688 -9.141 3.146 1.00 15.00 859 ILE A C 12
ATOM 15157 O O . ILE A 1 10 ? 10.561 -7.938 3.385 1.00 15.00 859 ILE A O 12
ATOM 15173 N N . ARG A 1 11 ? 11.822 -9.793 3.346 1.00 15.00 860 ARG A N 12
ATOM 15174 C CA . ARG A 1 11 ? 12.993 -9.112 3.871 1.00 15.00 860 ARG A CA 12
ATOM 15175 C C . ARG A 1 11 ? 13.957 -8.738 2.753 1.00 15.00 860 ARG A C 12
ATOM 15176 O O . ARG A 1 11 ? 14.136 -9.487 1.791 1.00 15.00 860 ARG A O 12
ATOM 15197 N N . ASP A 1 12 ? 14.558 -7.569 2.889 1.00 15.00 861 ASP A N 12
ATOM 15198 C CA . ASP A 1 12 ? 15.524 -7.069 1.921 1.00 15.00 861 ASP A CA 12
ATOM 15199 C C . ASP A 1 12 ? 16.926 -7.549 2.318 1.00 15.00 861 ASP A C 12
ATOM 15200 O O . ASP A 1 12 ? 17.096 -8.102 3.409 1.00 15.00 861 ASP A O 12
ATOM 15209 N N . GLU A 1 13 ? 17.918 -7.360 1.445 1.00 15.00 862 GLU A N 12
ATOM 15210 C CA . GLU A 1 13 ? 19.283 -7.810 1.725 1.00 15.00 862 GLU A CA 12
ATOM 15211 C C . GLU A 1 13 ? 19.874 -7.111 2.952 1.00 15.00 862 GLU A C 12
ATOM 15212 O O . GLU A 1 13 ? 20.662 -7.704 3.690 1.00 15.00 862 GLU A O 12
ATOM 15224 N N . TRP A 1 14 ? 19.479 -5.864 3.183 1.00 15.00 863 TRP A N 12
ATOM 15225 C CA . TRP A 1 14 ? 19.976 -5.113 4.331 1.00 15.00 863 TRP A CA 12
ATOM 15226 C C . TRP A 1 14 ? 19.092 -5.362 5.549 1.00 15.00 863 TRP A C 12
ATOM 15227 O O . TRP A 1 14 ? 19.398 -4.919 6.657 1.00 15.00 863 TRP A O 12
ATOM 15248 N N . GLY A 1 15 ? 17.997 -6.079 5.334 1.00 15.00 864 GLY A N 12
ATOM 15249 C CA . GLY A 1 15 ? 17.086 -6.396 6.412 1.00 15.00 864 GLY A CA 12
ATOM 15250 C C . GLY A 1 15 ? 15.858 -5.506 6.431 1.00 15.00 864 GLY A C 12
ATOM 15251 O O . GLY A 1 15 ? 15.038 -5.594 7.345 1.00 15.00 864 GLY A O 12
ATOM 15255 N N . ASN A 1 16 ? 15.726 -4.652 5.423 1.00 15.00 865 ASN A N 12
ATOM 15256 C CA . ASN A 1 16 ? 14.587 -3.744 5.331 1.00 15.00 865 ASN A CA 12
ATOM 15257 C C . ASN A 1 16 ? 13.312 -4.515 5.026 1.00 15.00 865 ASN A C 12
ATOM 15258 O O . ASN A 1 16 ? 13.353 -5.617 4.473 1.00 15.00 865 ASN A O 12
ATOM 15269 N N . GLN A 1 17 ? 12.181 -3.935 5.390 1.00 15.00 866 GLN A N 12
ATOM 15270 C CA . GLN A 1 17 ? 10.894 -4.563 5.151 1.00 15.00 866 GLN A CA 12
ATOM 15271 C C . GLN A 1 17 ? 10.375 -4.187 3.772 1.00 15.00 866 GLN A C 12
ATOM 15272 O O . GLN A 1 17 ? 10.032 -3.031 3.523 1.00 15.00 866 GLN A O 12
ATOM 15286 N N . ILE A 1 18 ? 10.330 -5.158 2.877 1.00 15.00 867 ILE A N 12
ATOM 15287 C CA . ILE A 1 18 ? 9.851 -4.924 1.527 1.00 15.00 867 ILE A CA 12
ATOM 15288 C C . ILE A 1 18 ? 8.391 -5.339 1.413 1.00 15.00 867 ILE A C 12
ATOM 15289 O O . ILE A 1 18 ? 8.061 -6.527 1.481 1.00 15.00 867 ILE A O 12
ATOM 15305 N N . TRP A 1 19 ? 7.524 -4.355 1.260 1.00 15.00 868 TRP A N 12
ATOM 15306 C CA . TRP A 1 19 ? 6.096 -4.602 1.145 1.00 15.00 868 TRP A CA 12
ATOM 15307 C C . TRP A 1 19 ? 5.728 -5.053 -0.259 1.00 15.00 868 TRP A C 12
ATOM 15308 O O . TRP A 1 19 ? 6.389 -4.689 -1.229 1.00 15.00 868 TRP A O 12
ATOM 15329 N N . ILE A 1 20 ? 4.686 -5.856 -0.351 1.00 15.00 869 ILE A N 12
ATOM 15330 C CA . ILE A 1 20 ? 4.202 -6.342 -1.629 1.00 15.00 869 ILE A CA 12
ATOM 15331 C C . ILE A 1 20 ? 2.822 -5.757 -1.884 1.00 15.00 869 ILE A C 12
ATOM 15332 O O . ILE A 1 20 ? 1.892 -6.019 -1.128 1.00 15.00 869 ILE A O 12
ATOM 15348 N N . CYS A 1 21 ? 2.701 -4.950 -2.925 1.00 15.00 870 CYS A N 12
ATOM 15349 C CA . CYS A 1 21 ? 1.431 -4.324 -3.258 1.00 15.00 870 CYS A CA 12
ATOM 15350 C C . CYS A 1 21 ? 0.431 -5.361 -3.754 1.00 15.00 870 CYS A C 12
ATOM 15351 O O . CYS A 1 21 ? 0.706 -6.092 -4.711 1.00 15.00 870 CYS A O 12
ATOM 15358 N N . PRO A 1 22 ? -0.738 -5.455 -3.102 1.00 15.00 871 PRO A N 12
ATOM 15359 C CA . PRO A 1 22 ? -1.796 -6.387 -3.498 1.00 15.00 871 PRO A CA 12
ATOM 15360 C C . PRO A 1 22 ? -2.510 -5.956 -4.787 1.00 15.00 871 PRO A C 12
ATOM 15361 O O . PRO A 1 22 ? -3.647 -6.368 -5.048 1.00 15.00 871 PRO A O 12
ATOM 15372 N N . GLY A 1 23 ? -1.854 -5.108 -5.577 1.00 15.00 872 GLY A N 12
ATOM 15373 C CA . GLY A 1 23 ? -2.413 -4.656 -6.839 1.00 15.00 872 GLY A CA 12
ATOM 15374 C C . GLY A 1 23 ? -1.717 -5.311 -8.020 1.00 15.00 872 GLY A C 12
ATOM 15375 O O . GLY A 1 23 ? -2.257 -6.230 -8.641 1.00 15.00 872 GLY A O 12
ATOM 15379 N N . CYS A 1 24 ? -0.510 -4.842 -8.316 1.00 15.00 873 CYS A N 12
ATOM 15380 C CA . CYS A 1 24 ? 0.294 -5.370 -9.409 1.00 15.00 873 CYS A CA 12
ATOM 15381 C C . CYS A 1 24 ? 1.112 -6.568 -8.933 1.00 15.00 873 CYS A C 12
ATOM 15382 O O . CYS A 1 24 ? 1.719 -7.281 -9.739 1.00 15.00 873 CYS A O 12
ATOM 15389 N N . ASN A 1 25 ? 1.110 -6.768 -7.614 1.00 15.00 874 ASN A N 12
ATOM 15390 C CA . ASN A 1 25 ? 1.848 -7.854 -6.972 1.00 15.00 874 ASN A CA 12
ATOM 15391 C C . ASN A 1 25 ? 3.335 -7.568 -7.085 1.00 15.00 874 ASN A C 12
ATOM 15392 O O . ASN A 1 25 ? 4.154 -8.449 -7.367 1.00 15.00 874 ASN A O 12
ATOM 15403 N N . LYS A 1 26 ? 3.665 -6.306 -6.868 1.00 15.00 875 LYS A N 12
ATOM 15404 C CA . LYS A 1 26 ? 5.032 -5.836 -6.941 1.00 15.00 875 LYS A CA 12
ATOM 15405 C C . LYS A 1 26 ? 5.554 -5.464 -5.559 1.00 15.00 875 LYS A C 12
ATOM 15406 O O . LYS A 1 26 ? 4.786 -5.093 -4.672 1.00 15.00 875 LYS A O 12
ATOM 15425 N N . PRO A 1 27 ? 6.874 -5.571 -5.358 1.00 15.00 876 PRO A N 12
ATOM 15426 C CA . PRO A 1 27 ? 7.508 -5.232 -4.090 1.00 15.00 876 PRO A CA 12
ATOM 15427 C C . PRO A 1 27 ? 7.793 -3.736 -3.964 1.00 15.00 876 PRO A C 12
ATOM 15428 O O . PRO A 1 27 ? 7.362 -2.935 -4.799 1.00 15.00 876 PRO A O 12
ATOM 15439 N N . ASP A 1 28 ? 8.507 -3.364 -2.913 1.00 15.00 877 ASP A N 12
ATOM 15440 C CA . ASP A 1 28 ? 8.860 -1.972 -2.689 1.00 15.00 877 ASP A CA 12
ATOM 15441 C C . ASP A 1 28 ? 9.962 -1.547 -3.648 1.00 15.00 877 ASP A C 12
ATOM 15442 O O . ASP A 1 28 ? 11.120 -1.941 -3.505 1.00 15.00 877 ASP A O 12
ATOM 15451 N N . ASP A 1 29 ? 9.572 -0.755 -4.630 1.00 15.00 878 ASP A N 12
ATOM 15452 C CA . ASP A 1 29 ? 10.489 -0.241 -5.645 1.00 15.00 878 ASP A CA 12
ATOM 15453 C C . ASP A 1 29 ? 11.114 1.070 -5.175 1.00 15.00 878 ASP A C 12
ATOM 15454 O O . ASP A 1 29 ? 11.831 1.736 -5.920 1.00 15.00 878 ASP A O 12
ATOM 15463 N N . GLY A 1 30 ? 10.827 1.444 -3.931 1.00 15.00 879 GLY A N 12
ATOM 15464 C CA . GLY A 1 30 ? 11.333 2.691 -3.392 1.00 15.00 879 GLY A CA 12
ATOM 15465 C C . GLY A 1 30 ? 10.361 3.813 -3.674 1.00 15.00 879 GLY A C 12
ATOM 15466 O O . GLY A 1 30 ? 10.522 4.943 -3.214 1.00 15.00 879 GLY A O 12
ATOM 15470 N N . SER A 1 31 ? 9.332 3.469 -4.425 1.00 15.00 880 SER A N 12
ATOM 15471 C CA . SER A 1 31 ? 8.291 4.389 -4.812 1.00 15.00 880 SER A CA 12
ATOM 15472 C C . SER A 1 31 ? 7.388 4.644 -3.621 1.00 15.00 880 SER A C 12
ATOM 15473 O O . SER A 1 31 ? 7.428 3.904 -2.637 1.00 15.00 880 SER A O 12
ATOM 15481 N N . PRO A 1 32 ? 6.567 5.686 -3.672 1.00 15.00 881 PRO A N 12
ATOM 15482 C CA . PRO A 1 32 ? 5.685 5.991 -2.574 1.00 15.00 881 PRO A CA 12
ATOM 15483 C C . PRO A 1 32 ? 4.514 5.026 -2.488 1.00 15.00 881 PRO A C 12
ATOM 15484 O O . PRO A 1 32 ? 3.798 4.803 -3.467 1.00 15.00 881 PRO A O 12
ATOM 15495 N N . MET A 1 33 ? 4.339 4.448 -1.317 1.00 15.00 882 MET A N 12
ATOM 15496 C CA . MET A 1 33 ? 3.258 3.512 -1.078 1.00 15.00 882 MET A CA 12
ATOM 15497 C C . MET A 1 33 ? 2.280 4.115 -0.088 1.00 15.00 882 MET A C 12
ATOM 15498 O O . MET A 1 33 ? 2.663 4.935 0.753 1.00 15.00 882 MET A O 12
ATOM 15512 N N . ILE A 1 34 ? 1.027 3.720 -0.192 1.00 15.00 883 ILE A N 12
ATOM 15513 C CA . ILE A 1 34 ? -0.001 4.224 0.696 1.00 15.00 883 ILE A CA 12
ATOM 15514 C C . ILE A 1 34 ? -0.603 3.084 1.504 1.00 15.00 883 ILE A C 12
ATOM 15515 O O . ILE A 1 34 ? -1.022 2.065 0.950 1.00 15.00 883 ILE A O 12
ATOM 15531 N N . GLY A 1 35 ? -0.595 3.242 2.817 1.00 15.00 884 GLY A N 12
ATOM 15532 C CA . GLY A 1 35 ? -1.144 2.225 3.684 1.00 15.00 884 GLY A CA 12
ATOM 15533 C C . GLY A 1 35 ? -2.585 2.513 4.037 1.00 15.00 884 GLY A C 12
ATOM 15534 O O . GLY A 1 35 ? -2.938 3.669 4.299 1.00 15.00 884 GLY A O 12
ATOM 15538 N N . CYS A 1 36 ? -3.413 1.476 4.032 1.00 15.00 885 CYS A N 12
ATOM 15539 C CA . CYS A 1 36 ? -4.819 1.625 4.360 1.00 15.00 885 CYS A CA 12
ATOM 15540 C C . CYS A 1 36 ? -4.970 1.845 5.855 1.00 15.00 885 CYS A C 12
ATOM 15541 O O . CYS A 1 36 ? -4.058 1.545 6.628 1.00 15.00 885 CYS A O 12
ATOM 15548 N N . ASP A 1 37 ? -6.116 2.360 6.263 1.00 15.00 886 ASP A N 12
ATOM 15549 C CA . ASP A 1 37 ? -6.374 2.605 7.672 1.00 15.00 886 ASP A CA 12
ATOM 15550 C C . ASP A 1 37 ? -7.252 1.500 8.249 1.00 15.00 886 ASP A C 12
ATOM 15551 O O . ASP A 1 37 ? -7.667 1.570 9.408 1.00 15.00 886 ASP A O 12
ATOM 15560 N N . ASP A 1 38 ? -7.539 0.490 7.426 1.00 15.00 887 ASP A N 12
ATOM 15561 C CA . ASP A 1 38 ? -8.367 -0.637 7.849 1.00 15.00 887 ASP A CA 12
ATOM 15562 C C . ASP A 1 38 ? -7.560 -1.941 7.890 1.00 15.00 887 ASP A C 12
ATOM 15563 O O . ASP A 1 38 ? -7.378 -2.520 8.959 1.00 15.00 887 ASP A O 12
ATOM 15572 N N . CYS A 1 39 ? -7.068 -2.390 6.733 1.00 15.00 888 CYS A N 12
ATOM 15573 C CA . CYS A 1 39 ? -6.292 -3.626 6.664 1.00 15.00 888 CYS A CA 12
ATOM 15574 C C . CYS A 1 39 ? -4.825 -3.390 7.016 1.00 15.00 888 CYS A C 12
ATOM 15575 O O . CYS A 1 39 ? -4.111 -4.323 7.392 1.00 15.00 888 CYS A O 12
ATOM 15582 N N . ASP A 1 40 ? -4.395 -2.139 6.857 1.00 15.00 889 ASP A N 12
ATOM 15583 C CA . ASP A 1 40 ? -3.021 -1.713 7.147 1.00 15.00 889 ASP A CA 12
ATOM 15584 C C . ASP A 1 40 ? -2.055 -2.191 6.056 1.00 15.00 889 ASP A C 12
ATOM 15585 O O . ASP A 1 40 ? -0.839 -2.075 6.188 1.00 15.00 889 ASP A O 12
ATOM 15594 N N . ASP A 1 41 ? -2.605 -2.696 4.954 1.00 15.00 890 ASP A N 12
ATOM 15595 C CA . ASP A 1 41 ? -1.771 -3.162 3.850 1.00 15.00 890 ASP A CA 12
ATOM 15596 C C . ASP A 1 41 ? -1.252 -1.960 3.071 1.00 15.00 890 ASP A C 12
ATOM 15597 O O . ASP A 1 41 ? -1.792 -0.855 3.188 1.00 15.00 890 ASP A O 12
ATOM 15606 N N . TRP A 1 42 ? -0.224 -2.161 2.266 1.00 15.00 891 TRP A N 12
ATOM 15607 C CA . TRP A 1 42 ? 0.368 -1.060 1.526 1.00 15.00 891 TRP A CA 12
ATOM 15608 C C . TRP A 1 42 ? 0.264 -1.258 0.020 1.00 15.00 891 TRP A C 12
ATOM 15609 O O . TRP A 1 42 ? 0.807 -2.207 -0.537 1.00 15.00 891 TRP A O 12
ATOM 15630 N N . TYR A 1 43 ? -0.440 -0.341 -0.627 1.00 15.00 892 TYR A N 12
ATOM 15631 C CA . TYR A 1 43 ? -0.630 -0.378 -2.071 1.00 15.00 892 TYR A CA 12
ATOM 15632 C C . TYR A 1 43 ? 0.184 0.734 -2.727 1.00 15.00 892 TYR A C 12
ATOM 15633 O O . TYR A 1 43 ? 0.535 1.722 -2.073 1.00 15.00 892 TYR A O 12
ATOM 15651 N N . HIS A 1 44 ? 0.490 0.579 -4.006 1.00 15.00 893 HIS A N 12
ATOM 15652 C CA . HIS A 1 44 ? 1.227 1.607 -4.732 1.00 15.00 893 HIS A CA 12
ATOM 15653 C C . HIS A 1 44 ? 0.274 2.719 -5.146 1.00 15.00 893 HIS A C 12
ATOM 15654 O O . HIS A 1 44 ? -0.913 2.477 -5.366 1.00 15.00 893 HIS A O 12
ATOM 15668 N N . TRP A 1 45 ? 0.797 3.926 -5.250 1.00 15.00 894 TRP A N 12
ATOM 15669 C CA . TRP A 1 45 ? -0.006 5.089 -5.611 1.00 15.00 894 TRP A CA 12
ATOM 15670 C C . TRP A 1 45 ? -0.689 4.957 -6.980 1.00 15.00 894 TRP A C 12
ATOM 15671 O O . TRP A 1 45 ? -1.913 5.082 -7.060 1.00 15.00 894 TRP A O 12
ATOM 15692 N N . PRO A 1 46 ? 0.062 4.704 -8.075 1.00 15.00 895 PRO A N 12
ATOM 15693 C CA . PRO A 1 46 ? -0.529 4.609 -9.419 1.00 15.00 895 PRO A CA 12
ATOM 15694 C C . PRO A 1 46 ? -1.617 3.539 -9.545 1.00 15.00 895 PRO A C 12
ATOM 15695 O O . PRO A 1 46 ? -2.599 3.729 -10.266 1.00 15.00 895 PRO A O 12
ATOM 15706 N N . CYS A 1 47 ? -1.450 2.432 -8.841 1.00 15.00 896 CYS A N 12
ATOM 15707 C CA . CYS A 1 47 ? -2.412 1.339 -8.877 1.00 15.00 896 CYS A CA 12
ATOM 15708 C C . CYS A 1 47 ? -3.736 1.710 -8.198 1.00 15.00 896 CYS A C 12
ATOM 15709 O O . CYS A 1 47 ? -4.805 1.293 -8.652 1.00 15.00 896 CYS A O 12
ATOM 15716 N N . VAL A 1 48 ? -3.680 2.504 -7.132 1.00 15.00 897 VAL A N 12
ATOM 15717 C CA . VAL A 1 48 ? -4.902 2.891 -6.424 1.00 15.00 897 VAL A CA 12
ATOM 15718 C C . VAL A 1 48 ? -5.460 4.237 -6.892 1.00 15.00 897 VAL A C 12
ATOM 15719 O O . VAL A 1 48 ? -6.579 4.601 -6.534 1.00 15.00 897 VAL A O 12
ATOM 15732 N N . GLY A 1 49 ? -4.690 4.979 -7.678 1.00 15.00 898 GLY A N 12
ATOM 15733 C CA . GLY A 1 49 ? -5.172 6.261 -8.170 1.00 15.00 898 GLY A CA 12
ATOM 15734 C C . GLY A 1 49 ? -4.681 7.441 -7.352 1.00 15.00 898 GLY A C 12
ATOM 15735 O O . GLY A 1 49 ? -5.359 8.463 -7.253 1.00 15.00 898 GLY A O 12
ATOM 15739 N N . ILE A 1 50 ? -3.503 7.305 -6.765 1.00 15.00 899 ILE A N 12
ATOM 15740 C CA . ILE A 1 50 ? -2.918 8.371 -5.964 1.00 15.00 899 ILE A CA 12
ATOM 15741 C C . ILE A 1 50 ? -1.713 8.954 -6.704 1.00 15.00 899 ILE A C 12
ATOM 15742 O O . ILE A 1 50 ? -0.985 8.221 -7.370 1.00 15.00 899 ILE A O 12
ATOM 15758 N N . MET A 1 51 ? -1.510 10.263 -6.602 1.00 15.00 900 MET A N 12
ATOM 15759 C CA . MET A 1 51 ? -0.398 10.906 -7.298 1.00 15.00 900 MET A CA 12
ATOM 15760 C C . MET A 1 51 ? 0.397 11.845 -6.388 1.00 15.00 900 MET A C 12
ATOM 15761 O O . MET A 1 51 ? 1.165 12.677 -6.874 1.00 15.00 900 MET A O 12
ATOM 15775 N N . ALA A 1 52 ? 0.227 11.697 -5.078 1.00 15.00 901 ALA A N 12
ATOM 15776 C CA . ALA A 1 52 ? 0.937 12.530 -4.107 1.00 15.00 901 ALA A CA 12
ATOM 15777 C C . ALA A 1 52 ? 0.632 12.060 -2.689 1.00 15.00 901 ALA A C 12
ATOM 15778 O O . ALA A 1 52 ? -0.218 11.196 -2.492 1.00 15.00 901 ALA A O 12
ATOM 15785 N N . ALA A 1 53 ? 1.320 12.629 -1.709 1.00 15.00 902 ALA A N 12
ATOM 15786 C CA . ALA A 1 53 ? 1.132 12.237 -0.317 1.00 15.00 902 ALA A CA 12
ATOM 15787 C C . ALA A 1 53 ? 0.329 13.270 0.462 1.00 15.00 902 ALA A C 12
ATOM 15788 O O . ALA A 1 53 ? 0.743 14.422 0.595 1.00 15.00 902 ALA A O 12
ATOM 15795 N N . PRO A 1 54 ? -0.845 12.868 0.962 1.00 15.00 903 PRO A N 12
ATOM 15796 C CA . PRO A 1 54 ? -1.704 13.727 1.760 1.00 15.00 903 PRO A CA 12
ATOM 15797 C C . PRO A 1 54 ? -1.393 13.573 3.251 1.00 15.00 903 PRO A C 12
ATOM 15798 O O . PRO A 1 54 ? -0.601 12.707 3.629 1.00 15.00 903 PRO A O 12
ATOM 15809 N N . PRO A 1 55 ? -1.973 14.420 4.119 1.00 15.00 904 PRO A N 12
ATOM 15810 C CA . PRO A 1 55 ? -1.754 14.314 5.567 1.00 15.00 904 PRO A CA 12
ATOM 15811 C C . PRO A 1 55 ? -2.171 12.937 6.078 1.00 15.00 904 PRO A C 12
ATOM 15812 O O . PRO A 1 55 ? -3.279 12.476 5.793 1.00 15.00 904 PRO A O 12
ATOM 15823 N N . GLU A 1 56 ? -1.288 12.280 6.828 1.00 15.00 905 GLU A N 12
ATOM 15824 C CA . GLU A 1 56 ? -1.572 10.942 7.346 1.00 15.00 905 GLU A CA 12
ATOM 15825 C C . GLU A 1 56 ? -2.756 10.961 8.306 1.00 15.00 905 GLU A C 12
ATOM 15826 O O . GLU A 1 56 ? -3.405 9.934 8.526 1.00 15.00 905 GLU A O 12
ATOM 15838 N N . GLU A 1 57 ? -3.039 12.138 8.858 1.00 15.00 906 GLU A N 12
ATOM 15839 C CA . GLU A 1 57 ? -4.152 12.319 9.781 1.00 15.00 906 GLU A CA 12
ATOM 15840 C C . GLU A 1 57 ? -5.481 12.068 9.069 1.00 15.00 906 GLU A C 12
ATOM 15841 O O . GLU A 1 57 ? -6.495 11.772 9.699 1.00 15.00 906 GLU A O 12
ATOM 15853 N N . MET A 1 58 ? -5.462 12.202 7.750 1.00 15.00 907 MET A N 12
ATOM 15854 C CA . MET A 1 58 ? -6.646 11.976 6.940 1.00 15.00 907 MET A CA 12
ATOM 15855 C C . MET A 1 58 ? -6.861 10.479 6.755 1.00 15.00 907 MET A C 12
ATOM 15856 O O . MET A 1 58 ? -5.912 9.735 6.496 1.00 15.00 907 MET A O 12
ATOM 15870 N N . GLN A 1 59 ? -8.099 10.038 6.899 1.00 15.00 908 GLN A N 12
ATOM 15871 C CA . GLN A 1 59 ? -8.426 8.628 6.755 1.00 15.00 908 GLN A CA 12
ATOM 15872 C C . GLN A 1 59 ? -8.631 8.264 5.288 1.00 15.00 908 GLN A C 12
ATOM 15873 O O . GLN A 1 59 ? -9.292 8.991 4.543 1.00 15.00 908 GLN A O 12
ATOM 15887 N N . TRP A 1 60 ? -8.050 7.144 4.887 1.00 15.00 909 TRP A N 12
ATOM 15888 C CA . TRP A 1 60 ? -8.156 6.648 3.524 1.00 15.00 909 TRP A CA 12
ATOM 15889 C C . TRP A 1 60 ? -8.248 5.133 3.552 1.00 15.00 909 TRP A C 12
ATOM 15890 O O . TRP A 1 60 ? -7.636 4.491 4.402 1.00 15.00 909 TRP A O 12
ATOM 15911 N N . PHE A 1 61 ? -9.010 4.567 2.636 1.00 15.00 910 PHE A N 12
ATOM 15912 C CA . PHE A 1 61 ? -9.171 3.125 2.568 1.00 15.00 910 PHE A CA 12
ATOM 15913 C C . PHE A 1 61 ? -8.921 2.640 1.148 1.00 15.00 910 PHE A C 12
ATOM 15914 O O . PHE A 1 61 ? -9.239 3.347 0.182 1.00 15.00 910 PHE A O 12
ATOM 15931 N N . CYS A 1 62 ? -8.341 1.451 1.024 1.00 15.00 911 CYS A N 12
ATOM 15932 C CA . CYS A 1 62 ? -8.049 0.869 -0.278 1.00 15.00 911 CYS A CA 12
ATOM 15933 C C . CYS A 1 62 ? -9.353 0.517 -0.990 1.00 15.00 911 CYS A C 12
ATOM 15934 O O . CYS A 1 62 ? -10.418 0.524 -0.374 1.00 15.00 911 CYS A O 12
ATOM 15941 N N . PRO A 1 63 ? -9.307 0.205 -2.298 1.00 15.00 912 PRO A N 12
ATOM 15942 C CA . PRO A 1 63 ? -10.508 -0.159 -3.057 1.00 15.00 912 PRO A CA 12
ATOM 15943 C C . PRO A 1 63 ? -11.206 -1.422 -2.530 1.00 15.00 912 PRO A C 12
ATOM 15944 O O . PRO A 1 63 ? -12.262 -1.804 -3.033 1.00 15.00 912 PRO A O 12
ATOM 15955 N N . LYS A 1 64 ? -10.624 -2.072 -1.530 1.00 15.00 913 LYS A N 12
ATOM 15956 C CA . LYS A 1 64 ? -11.233 -3.258 -0.949 1.00 15.00 913 LYS A CA 12
ATOM 15957 C C . LYS A 1 64 ? -12.092 -2.839 0.229 1.00 15.00 913 LYS A C 12
ATOM 15958 O O . LYS A 1 64 ? -13.300 -3.086 0.261 1.00 15.00 913 LYS A O 12
ATOM 15977 N N . CYS A 1 65 ? -11.456 -2.176 1.181 1.00 15.00 914 CYS A N 12
ATOM 15978 C CA . CYS A 1 65 ? -12.122 -1.710 2.379 1.00 15.00 914 CYS A CA 12
ATOM 15979 C C . CYS A 1 65 ? -13.036 -0.523 2.098 1.00 15.00 914 CYS A C 12
ATOM 15980 O O . CYS A 1 65 ? -14.114 -0.424 2.680 1.00 15.00 914 CYS A O 12
ATOM 15987 N N . ALA A 1 66 ? -12.630 0.361 1.195 1.00 15.00 915 ALA A N 12
ATOM 15988 C CA . ALA A 1 66 ? -13.452 1.520 0.855 1.00 15.00 915 ALA A CA 12
ATOM 15989 C C . ALA A 1 66 ? -14.759 1.067 0.224 1.00 15.00 915 ALA A C 12
ATOM 15990 O O . ALA A 1 66 ? -15.822 1.635 0.478 1.00 15.00 915 ALA A O 12
ATOM 15997 N N . ASN A 1 67 ? -14.670 0.012 -0.571 1.00 15.00 916 ASN A N 12
ATOM 15998 C CA . ASN A 1 67 ? -15.829 -0.535 -1.260 1.00 15.00 916 ASN A CA 12
ATOM 15999 C C . ASN A 1 67 ? -16.611 -1.481 -0.350 1.00 15.00 916 ASN A C 12
ATOM 16000 O O . ASN A 1 67 ? -17.798 -1.718 -0.566 1.00 15.00 916 ASN A O 12
ATOM 16011 N N . LYS A 1 68 ? -15.943 -2.020 0.672 1.00 15.00 917 LYS A N 12
ATOM 16012 C CA . LYS A 1 68 ? -16.599 -2.930 1.610 1.00 15.00 917 LYS A CA 12
ATOM 16013 C C . LYS A 1 68 ? -17.544 -2.149 2.514 1.00 15.00 917 LYS A C 12
ATOM 16014 O O . LYS A 1 68 ? -18.410 -2.720 3.173 1.00 15.00 917 LYS A O 12
ATOM 16033 N N . ILE A 1 69 ? -17.351 -0.839 2.546 1.00 15.00 918 ILE A N 12
ATOM 16034 C CA . ILE A 1 69 ? -18.196 0.042 3.328 1.00 15.00 918 ILE A CA 12
ATOM 16035 C C . ILE A 1 69 ? -19.277 0.600 2.414 1.00 15.00 918 ILE A C 12
ATOM 16036 O O . ILE A 1 69 ? -20.471 0.406 2.651 1.00 15.00 918 ILE A O 12
ATOM 16052 N N . LYS A 1 70 ? -18.823 1.289 1.362 1.00 15.00 919 LYS A N 12
ATOM 16053 C CA . LYS A 1 70 ? -19.686 1.882 0.336 1.00 15.00 919 LYS A CA 12
ATOM 16054 C C . LYS A 1 70 ? -20.558 3.029 0.861 1.00 15.00 919 LYS A C 12
ATOM 16055 O O . LYS A 1 70 ? -20.523 4.126 0.305 1.00 15.00 919 LYS A O 12
ATOM 16074 N N . LYS A 1 71 ? -21.325 2.767 1.920 1.00 15.00 920 LYS A N 12
ATOM 16075 C CA . LYS A 1 71 ? -22.233 3.751 2.519 1.00 15.00 920 LYS A CA 12
ATOM 16076 C C . LYS A 1 71 ? -23.440 3.984 1.615 1.00 15.00 920 LYS A C 12
ATOM 16077 O O . LYS A 1 71 ? -23.353 4.681 0.605 1.00 15.00 920 LYS A O 12
ATOM 16096 N N . ASP A 1 72 ? -24.558 3.372 1.975 1.00 15.00 921 ASP A N 12
ATOM 16097 C CA . ASP A 1 72 ? -25.790 3.515 1.208 1.00 15.00 921 ASP A CA 12
ATOM 16098 C C . ASP A 1 72 ? -26.761 4.402 1.963 1.00 15.00 921 ASP A C 12
ATOM 16099 O O . ASP A 1 72 ? -26.354 5.187 2.825 1.00 15.00 921 ASP A O 12
ATOM 16108 N N . LYS A 1 73 ? -28.039 4.283 1.646 1.00 15.00 922 LYS A N 12
ATOM 16109 C CA . LYS A 1 73 ? -29.047 5.071 2.323 1.00 15.00 922 LYS A CA 12
ATOM 16110 C C . LYS A 1 73 ? -29.291 4.534 3.728 1.00 15.00 922 LYS A C 12
ATOM 16111 O O . LYS A 1 73 ? -30.087 3.618 3.938 1.00 15.00 922 LYS A O 12
ATOM 16130 N N . LYS A 1 74 ? -28.584 5.110 4.686 1.00 15.00 923 LYS A N 12
ATOM 16131 C CA . LYS A 1 74 ? -28.710 4.716 6.077 1.00 15.00 923 LYS A CA 12
ATOM 16132 C C . LYS A 1 74 ? -29.958 5.346 6.692 1.00 15.00 923 LYS A C 12
ATOM 16133 O O . LYS A 1 74 ? -29.904 6.426 7.278 1.00 15.00 923 LYS A O 12
ATOM 16152 N N . HIS A 1 75 ? -31.092 4.680 6.512 1.00 15.00 924 HIS A N 12
ATOM 16153 C CA . HIS A 1 75 ? -32.360 5.163 7.053 1.00 15.00 924 HIS A CA 12
ATOM 16154 C C . HIS A 1 75 ? -33.423 4.062 6.995 1.00 15.00 924 HIS A C 12
ATOM 16155 O O . HIS A 1 75 ? -34.565 4.304 6.603 1.00 15.00 924 HIS A O 12
ATOM 16170 N N . ALA B 2 1 ? -4.191 7.468 6.761 1.00 15.00 1 ALA B N 12
ATOM 16171 C CA . ALA B 2 1 ? -3.519 7.221 5.464 1.00 15.00 1 ALA B CA 12
ATOM 16172 C C . ALA B 2 1 ? -2.047 7.580 5.545 1.00 15.00 1 ALA B C 12
ATOM 16173 O O . ALA B 2 1 ? -1.654 8.705 5.243 1.00 15.00 1 ALA B O 12
ATOM 16182 N N . ARG B 2 2 ? -1.231 6.627 5.955 1.00 15.00 2 ARG B N 12
ATOM 16183 C CA . ARG B 2 2 ? 0.198 6.860 6.070 1.00 15.00 2 ARG B CA 12
ATOM 16184 C C . ARG B 2 2 ? 0.872 6.693 4.714 1.00 15.00 2 ARG B C 12
ATOM 16185 O O . ARG B 2 2 ? 0.920 5.593 4.161 1.00 15.00 2 ARG B O 12
ATOM 16206 N N . THR B 2 3 ? 1.369 7.794 4.179 1.00 15.00 3 THR B N 12
ATOM 16207 C CA . THR B 2 3 ? 2.036 7.789 2.890 1.00 15.00 3 THR B CA 12
ATOM 16208 C C . THR B 2 3 ? 3.515 8.128 3.035 1.00 15.00 3 THR B C 12
ATOM 16209 O O . THR B 2 3 ? 3.870 9.125 3.661 1.00 15.00 3 THR B O 12
ATOM 16251 N N . GLU B 2 5 ? 7.440 8.111 0.851 1.00 15.00 5 GLU B N 12
ATOM 16252 C CA . GLU B 2 5 ? 8.172 8.002 -0.402 1.00 15.00 5 GLU B CA 12
ATOM 16253 C C . GLU B 2 5 ? 9.659 7.857 -0.112 1.00 15.00 5 GLU B C 12
ATOM 16254 O O . GLU B 2 5 ? 10.268 8.735 0.495 1.00 15.00 5 GLU B O 12
ATOM 16265 N N . THR B 2 6 ? 10.237 6.745 -0.531 1.00 15.00 6 THR B N 12
ATOM 16266 C CA . THR B 2 6 ? 11.649 6.495 -0.302 1.00 15.00 6 THR B CA 12
ATOM 16267 C C . THR B 2 6 ? 12.482 6.842 -1.535 1.00 15.00 6 THR B C 12
ATOM 16268 O O . THR B 2 6 ? 13.691 6.618 -1.566 1.00 15.00 6 THR B O 12
ATOM 16279 N N . ALA B 2 7 ? 11.829 7.427 -2.532 1.00 15.00 7 ALA B N 12
ATOM 16280 C CA . ALA B 2 7 ? 12.493 7.805 -3.775 1.00 15.00 7 ALA B CA 12
ATOM 16281 C C . ALA B 2 7 ? 13.167 9.171 -3.657 1.00 15.00 7 ALA B C 12
ATOM 16282 O O . ALA B 2 7 ? 13.429 9.833 -4.663 1.00 15.00 7 ALA B O 12
ATOM 16289 N N . ARG B 2 8 ? 13.477 9.572 -2.429 1.00 15.00 8 ARG B N 12
ATOM 16290 C CA . ARG B 2 8 ? 14.120 10.860 -2.174 1.00 15.00 8 ARG B CA 12
ATOM 16291 C C . ARG B 2 8 ? 15.621 10.800 -2.482 1.00 15.00 8 ARG B C 12
ATOM 16292 O O . ARG B 2 8 ? 16.460 11.223 -1.679 1.00 15.00 8 ARG B O 12
ATOM 16313 N N . LYS B 2 9 ? 15.943 10.262 -3.648 1.00 15.00 9 LYS B N 12
ATOM 16314 C CA . LYS B 2 9 ? 17.320 10.135 -4.102 1.00 15.00 9 LYS B CA 12
ATOM 16315 C C . LYS B 2 9 ? 17.352 10.069 -5.625 1.00 15.00 9 LYS B C 12
ATOM 16316 O O . LYS B 2 9 ? 18.340 9.638 -6.222 1.00 15.00 9 LYS B O 12
ATOM 16335 N N . SER B 2 10 ? 16.266 10.503 -6.244 1.00 15.00 10 SER B N 12
ATOM 16336 C CA . SER B 2 10 ? 16.153 10.485 -7.690 1.00 15.00 10 SER B CA 12
ATOM 16337 C C . SER B 2 10 ? 15.698 11.847 -8.200 1.00 15.00 10 SER B C 12
ATOM 16338 O O . SER B 2 10 ? 15.057 12.605 -7.474 1.00 15.00 10 SER B O 12
ATOM 16346 N N . THR B 2 11 ? 16.042 12.152 -9.441 1.00 15.00 11 THR B N 12
ATOM 16347 C CA . THR B 2 11 ? 15.669 13.416 -10.054 1.00 15.00 11 THR B CA 12
ATOM 16348 C C . THR B 2 11 ? 14.358 13.278 -10.822 1.00 15.00 11 THR B C 12
ATOM 16349 O O . THR B 2 11 ? 13.838 14.248 -11.373 1.00 15.00 11 THR B O 12
ATOM 16360 N N . GLY B 2 12 ? 13.833 12.061 -10.854 1.00 15.00 12 GLY B N 12
ATOM 16361 C CA . GLY B 2 12 ? 12.589 11.800 -11.549 1.00 15.00 12 GLY B CA 12
ATOM 16362 C C . GLY B 2 12 ? 12.002 10.458 -11.168 1.00 15.00 12 GLY B C 12
ATOM 16363 O O . GLY B 2 12 ? 12.660 9.662 -10.492 1.00 15.00 12 GLY B O 12
ATOM 16393 N N . GLY A 1 1 ? -0.865 -21.057 -6.230 1.00 15.00 850 GLY A N 13
ATOM 16394 C CA . GLY A 1 1 ? -1.588 -20.660 -5.035 1.00 15.00 850 GLY A CA 13
ATOM 16395 C C . GLY A 1 1 ? -0.712 -20.719 -3.801 1.00 15.00 850 GLY A C 13
ATOM 16396 O O . GLY A 1 1 ? -0.878 -21.592 -2.948 1.00 15.00 850 GLY A O 13
ATOM 16400 N N . SER A 1 2 ? 0.232 -19.795 -3.711 1.00 15.00 851 SER A N 13
ATOM 16401 C CA . SER A 1 2 ? 1.144 -19.743 -2.581 1.00 15.00 851 SER A CA 13
ATOM 16402 C C . SER A 1 2 ? 0.490 -19.066 -1.379 1.00 15.00 851 SER A C 13
ATOM 16403 O O . SER A 1 2 ? -0.606 -18.513 -1.482 1.00 15.00 851 SER A O 13
ATOM 16411 N N . HIS A 1 3 ? 1.161 -19.113 -0.236 1.00 15.00 852 HIS A N 13
ATOM 16412 C CA . HIS A 1 3 ? 0.633 -18.503 0.974 1.00 15.00 852 HIS A CA 13
ATOM 16413 C C . HIS A 1 3 ? 0.880 -17.000 0.965 1.00 15.00 852 HIS A C 13
ATOM 16414 O O . HIS A 1 3 ? 1.854 -16.519 1.536 1.00 15.00 852 HIS A O 13
ATOM 16429 N N . MET A 1 4 ? 0.006 -16.278 0.280 1.00 15.00 853 MET A N 13
ATOM 16430 C CA . MET A 1 4 ? 0.103 -14.827 0.191 1.00 15.00 853 MET A CA 13
ATOM 16431 C C . MET A 1 4 ? -0.748 -14.185 1.283 1.00 15.00 853 MET A C 13
ATOM 16432 O O . MET A 1 4 ? -0.236 -13.813 2.336 1.00 15.00 853 MET A O 13
ATOM 16446 N N . ALA A 1 5 ? -2.050 -14.077 1.019 1.00 15.00 854 ALA A N 13
ATOM 16447 C CA . ALA A 1 5 ? -3.014 -13.518 1.966 1.00 15.00 854 ALA A CA 13
ATOM 16448 C C . ALA A 1 5 ? -2.777 -12.033 2.248 1.00 15.00 854 ALA A C 13
ATOM 16449 O O . ALA A 1 5 ? -3.208 -11.178 1.474 1.00 15.00 854 ALA A O 13
ATOM 16456 N N . MET A 1 6 ? -2.091 -11.735 3.349 1.00 15.00 855 MET A N 13
ATOM 16457 C CA . MET A 1 6 ? -1.835 -10.354 3.757 1.00 15.00 855 MET A CA 13
ATOM 16458 C C . MET A 1 6 ? -0.451 -10.229 4.383 1.00 15.00 855 MET A C 13
ATOM 16459 O O . MET A 1 6 ? 0.234 -11.235 4.570 1.00 15.00 855 MET A O 13
ATOM 16473 N N . ALA A 1 7 ? -0.057 -8.990 4.698 1.00 15.00 856 ALA A N 13
ATOM 16474 C CA . ALA A 1 7 ? 1.232 -8.699 5.326 1.00 15.00 856 ALA A CA 13
ATOM 16475 C C . ALA A 1 7 ? 2.379 -9.019 4.381 1.00 15.00 856 ALA A C 13
ATOM 16476 O O . ALA A 1 7 ? 3.245 -9.844 4.679 1.00 15.00 856 ALA A O 13
ATOM 16483 N N . TYR A 1 8 ? 2.388 -8.340 3.244 1.00 15.00 857 TYR A N 13
ATOM 16484 C CA . TYR A 1 8 ? 3.416 -8.544 2.237 1.00 15.00 857 TYR A CA 13
ATOM 16485 C C . TYR A 1 8 ? 4.666 -7.734 2.567 1.00 15.00 857 TYR A C 13
ATOM 16486 O O . TYR A 1 8 ? 5.110 -6.894 1.780 1.00 15.00 857 TYR A O 13
ATOM 16504 N N . VAL A 1 9 ? 5.228 -7.999 3.734 1.00 15.00 858 VAL A N 13
ATOM 16505 C CA . VAL A 1 9 ? 6.420 -7.308 4.186 1.00 15.00 858 VAL A CA 13
ATOM 16506 C C . VAL A 1 9 ? 7.477 -8.315 4.646 1.00 15.00 858 VAL A C 13
ATOM 16507 O O . VAL A 1 9 ? 7.366 -8.931 5.707 1.00 15.00 858 VAL A O 13
ATOM 16520 N N . ILE A 1 10 ? 8.494 -8.497 3.818 1.00 15.00 859 ILE A N 13
ATOM 16521 C CA . ILE A 1 10 ? 9.569 -9.436 4.113 1.00 15.00 859 ILE A CA 13
ATOM 16522 C C . ILE A 1 10 ? 10.895 -8.705 4.294 1.00 15.00 859 ILE A C 13
ATOM 16523 O O . ILE A 1 10 ? 10.922 -7.484 4.436 1.00 15.00 859 ILE A O 13
ATOM 16539 N N . ARG A 1 11 ? 11.991 -9.453 4.290 1.00 15.00 860 ARG A N 13
ATOM 16540 C CA . ARG A 1 11 ? 13.318 -8.869 4.440 1.00 15.00 860 ARG A CA 13
ATOM 16541 C C . ARG A 1 11 ? 14.232 -9.355 3.326 1.00 15.00 860 ARG A C 13
ATOM 16542 O O . ARG A 1 11 ? 14.008 -10.423 2.756 1.00 15.00 860 ARG A O 13
ATOM 16563 N N . ASP A 1 12 ? 15.252 -8.568 3.020 1.00 15.00 861 ASP A N 13
ATOM 16564 C CA . ASP A 1 12 ? 16.205 -8.921 1.978 1.00 15.00 861 ASP A CA 13
ATOM 16565 C C . ASP A 1 12 ? 17.480 -9.508 2.587 1.00 15.00 861 ASP A C 13
ATOM 16566 O O . ASP A 1 12 ? 17.453 -10.054 3.691 1.00 15.00 861 ASP A O 13
ATOM 16575 N N . GLU A 1 13 ? 18.591 -9.380 1.873 1.00 15.00 862 GLU A N 13
ATOM 16576 C CA . GLU A 1 13 ? 19.871 -9.911 2.329 1.00 15.00 862 GLU A CA 13
ATOM 16577 C C . GLU A 1 13 ? 20.559 -8.983 3.333 1.00 15.00 862 GLU A C 13
ATOM 16578 O O . GLU A 1 13 ? 21.526 -9.376 3.987 1.00 15.00 862 GLU A O 13
ATOM 16590 N N . TRP A 1 14 ? 20.061 -7.760 3.463 1.00 15.00 863 TRP A N 13
ATOM 16591 C CA . TRP A 1 14 ? 20.656 -6.796 4.382 1.00 15.00 863 TRP A CA 13
ATOM 16592 C C . TRP A 1 14 ? 19.787 -6.611 5.622 1.00 15.00 863 TRP A C 13
ATOM 16593 O O . TRP A 1 14 ? 20.269 -6.194 6.674 1.00 15.00 863 TRP A O 13
ATOM 16614 N N . GLY A 1 15 ? 18.509 -6.924 5.490 1.00 15.00 864 GLY A N 13
ATOM 16615 C CA . GLY A 1 15 ? 17.593 -6.795 6.603 1.00 15.00 864 GLY A CA 13
ATOM 16616 C C . GLY A 1 15 ? 16.536 -5.743 6.350 1.00 15.00 864 GLY A C 13
ATOM 16617 O O . GLY A 1 15 ? 15.765 -5.400 7.248 1.00 15.00 864 GLY A O 13
ATOM 16621 N N . ASN A 1 16 ? 16.488 -5.249 5.121 1.00 15.00 865 ASN A N 13
ATOM 16622 C CA . ASN A 1 16 ? 15.526 -4.225 4.743 1.00 15.00 865 ASN A CA 13
ATOM 16623 C C . ASN A 1 16 ? 14.148 -4.836 4.571 1.00 15.00 865 ASN A C 13
ATOM 16624 O O . ASN A 1 16 ? 14.019 -6.003 4.200 1.00 15.00 865 ASN A O 13
ATOM 16635 N N . GLN A 1 17 ? 13.123 -4.049 4.843 1.00 15.00 866 GLN A N 13
ATOM 16636 C CA . GLN A 1 17 ? 11.754 -4.513 4.713 1.00 15.00 866 GLN A CA 13
ATOM 16637 C C . GLN A 1 17 ? 11.277 -4.345 3.277 1.00 15.00 866 GLN A C 13
ATOM 16638 O O . GLN A 1 17 ? 11.074 -3.227 2.808 1.00 15.00 866 GLN A O 13
ATOM 16652 N N . ILE A 1 18 ? 11.122 -5.456 2.580 1.00 15.00 867 ILE A N 13
ATOM 16653 C CA . ILE A 1 18 ? 10.662 -5.428 1.204 1.00 15.00 867 ILE A CA 13
ATOM 16654 C C . ILE A 1 18 ? 9.145 -5.508 1.169 1.00 15.00 867 ILE A C 13
ATOM 16655 O O . ILE A 1 18 ? 8.554 -6.505 1.589 1.00 15.00 867 ILE A O 13
ATOM 16671 N N . TRP A 1 19 ? 8.526 -4.445 0.686 1.00 15.00 868 TRP A N 13
ATOM 16672 C CA . TRP A 1 19 ? 7.077 -4.368 0.601 1.00 15.00 868 TRP A CA 13
ATOM 16673 C C . TRP A 1 19 ? 6.583 -4.788 -0.771 1.00 15.00 868 TRP A C 13
ATOM 16674 O O . TRP A 1 19 ? 7.115 -4.346 -1.785 1.00 15.00 868 TRP A O 13
ATOM 16695 N N . ILE A 1 20 ? 5.581 -5.654 -0.800 1.00 15.00 869 ILE A N 13
ATOM 16696 C CA . ILE A 1 20 ? 4.997 -6.112 -2.052 1.00 15.00 869 ILE A CA 13
ATOM 16697 C C . ILE A 1 20 ? 3.548 -5.655 -2.124 1.00 15.00 869 ILE A C 13
ATOM 16698 O O . ILE A 1 20 ? 2.701 -6.163 -1.390 1.00 15.00 869 ILE A O 13
ATOM 16714 N N . CYS A 1 21 ? 3.268 -4.696 -2.997 1.00 15.00 870 CYS A N 13
ATOM 16715 C CA . CYS A 1 21 ? 1.920 -4.166 -3.140 1.00 15.00 870 CYS A CA 13
ATOM 16716 C C . CYS A 1 21 ? 0.925 -5.276 -3.455 1.00 15.00 870 CYS A C 13
ATOM 16717 O O . CYS A 1 21 ? 1.125 -6.056 -4.387 1.00 15.00 870 CYS A O 13
ATOM 16724 N N . PRO A 1 22 ? -0.150 -5.381 -2.661 1.00 15.00 871 PRO A N 13
ATOM 16725 C CA . PRO A 1 22 ? -1.193 -6.384 -2.870 1.00 15.00 871 PRO A CA 13
ATOM 16726 C C . PRO A 1 22 ? -2.052 -6.070 -4.094 1.00 15.00 871 PRO A C 13
ATOM 16727 O O . PRO A 1 22 ? -3.020 -6.774 -4.381 1.00 15.00 871 PRO A O 13
ATOM 16738 N N . GLY A 1 23 ? -1.703 -5.000 -4.801 1.00 15.00 872 GLY A N 13
ATOM 16739 C CA . GLY A 1 23 ? -2.439 -4.618 -5.989 1.00 15.00 872 GLY A CA 13
ATOM 16740 C C . GLY A 1 23 ? -1.947 -5.349 -7.220 1.00 15.00 872 GLY A C 13
ATOM 16741 O O . GLY A 1 23 ? -2.598 -6.276 -7.705 1.00 15.00 872 GLY A O 13
ATOM 16745 N N . CYS A 1 24 ? -0.789 -4.946 -7.719 1.00 15.00 873 CYS A N 13
ATOM 16746 C CA . CYS A 1 24 ? -0.212 -5.567 -8.900 1.00 15.00 873 CYS A CA 13
ATOM 16747 C C . CYS A 1 24 ? 0.793 -6.642 -8.510 1.00 15.00 873 CYS A C 13
ATOM 16748 O O . CYS A 1 24 ? 1.392 -7.286 -9.377 1.00 15.00 873 CYS A O 13
ATOM 16755 N N . ASN A 1 25 ? 0.973 -6.812 -7.203 1.00 15.00 874 ASN A N 13
ATOM 16756 C CA . ASN A 1 25 ? 1.918 -7.780 -6.657 1.00 15.00 874 ASN A CA 13
ATOM 16757 C C . ASN A 1 25 ? 3.335 -7.388 -7.060 1.00 15.00 874 ASN A C 13
ATOM 16758 O O . ASN A 1 25 ? 4.064 -8.160 -7.685 1.00 15.00 874 ASN A O 13
ATOM 16769 N N . LYS A 1 26 ? 3.715 -6.170 -6.706 1.00 15.00 875 LYS A N 13
ATOM 16770 C CA . LYS A 1 26 ? 5.030 -5.657 -7.045 1.00 15.00 875 LYS A CA 13
ATOM 16771 C C . LYS A 1 26 ? 5.710 -5.040 -5.833 1.00 15.00 875 LYS A C 13
ATOM 16772 O O . LYS A 1 26 ? 5.075 -4.342 -5.042 1.00 15.00 875 LYS A O 13
ATOM 16791 N N . PRO A 1 27 ? 7.006 -5.320 -5.652 1.00 15.00 876 PRO A N 13
ATOM 16792 C CA . PRO A 1 27 ? 7.786 -4.754 -4.552 1.00 15.00 876 PRO A CA 13
ATOM 16793 C C . PRO A 1 27 ? 7.953 -3.244 -4.701 1.00 15.00 876 PRO A C 13
ATOM 16794 O O . PRO A 1 27 ? 7.636 -2.676 -5.746 1.00 15.00 876 PRO A O 13
ATOM 16805 N N . ASP A 1 28 ? 8.426 -2.592 -3.651 1.00 15.00 877 ASP A N 13
ATOM 16806 C CA . ASP A 1 28 ? 8.645 -1.156 -3.699 1.00 15.00 877 ASP A CA 13
ATOM 16807 C C . ASP A 1 28 ? 10.054 -0.863 -4.184 1.00 15.00 877 ASP A C 13
ATOM 16808 O O . ASP A 1 28 ? 11.035 -1.305 -3.584 1.00 15.00 877 ASP A O 13
ATOM 16817 N N . ASP A 1 29 ? 10.136 -0.115 -5.264 1.00 15.00 878 ASP A N 13
ATOM 16818 C CA . ASP A 1 29 ? 11.418 0.252 -5.866 1.00 15.00 878 ASP A CA 13
ATOM 16819 C C . ASP A 1 29 ? 11.837 1.642 -5.408 1.00 15.00 878 ASP A C 13
ATOM 16820 O O . ASP A 1 29 ? 12.531 2.368 -6.122 1.00 15.00 878 ASP A O 13
ATOM 16829 N N . GLY A 1 30 ? 11.417 2.008 -4.206 1.00 15.00 879 GLY A N 13
ATOM 16830 C CA . GLY A 1 30 ? 11.737 3.316 -3.680 1.00 15.00 879 GLY A CA 13
ATOM 16831 C C . GLY A 1 30 ? 10.729 4.342 -4.144 1.00 15.00 879 GLY A C 13
ATOM 16832 O O . GLY A 1 30 ? 11.077 5.469 -4.486 1.00 15.00 879 GLY A O 13
ATOM 16836 N N . SER A 1 31 ? 9.475 3.936 -4.158 1.00 15.00 880 SER A N 13
ATOM 16837 C CA . SER A 1 31 ? 8.384 4.789 -4.584 1.00 15.00 880 SER A CA 13
ATOM 16838 C C . SER A 1 31 ? 7.457 5.058 -3.403 1.00 15.00 880 SER A C 13
ATOM 16839 O O . SER A 1 31 ? 7.615 4.459 -2.340 1.00 15.00 880 SER A O 13
ATOM 16847 N N . PRO A 1 32 ? 6.504 5.987 -3.541 1.00 15.00 881 PRO A N 13
ATOM 16848 C CA . PRO A 1 32 ? 5.584 6.290 -2.467 1.00 15.00 881 PRO A CA 13
ATOM 16849 C C . PRO A 1 32 ? 4.447 5.283 -2.390 1.00 15.00 881 PRO A C 13
ATOM 16850 O O . PRO A 1 32 ? 3.741 5.040 -3.369 1.00 15.00 881 PRO A O 13
ATOM 16861 N N . MET A 1 33 ? 4.291 4.694 -1.218 1.00 15.00 882 MET A N 13
ATOM 16862 C CA . MET A 1 33 ? 3.253 3.705 -0.991 1.00 15.00 882 MET A CA 13
ATOM 16863 C C . MET A 1 33 ? 2.192 4.268 -0.061 1.00 15.00 882 MET A C 13
ATOM 16864 O O . MET A 1 33 ? 2.461 5.184 0.721 1.00 15.00 882 MET A O 13
ATOM 16878 N N . ILE A 1 34 ? 0.993 3.724 -0.156 1.00 15.00 883 ILE A N 13
ATOM 16879 C CA . ILE A 1 34 ? -0.107 4.156 0.676 1.00 15.00 883 ILE A CA 13
ATOM 16880 C C . ILE A 1 34 ? -0.645 2.983 1.488 1.00 15.00 883 ILE A C 13
ATOM 16881 O O . ILE A 1 34 ? -1.100 1.980 0.941 1.00 15.00 883 ILE A O 13
ATOM 16897 N N . GLY A 1 35 ? -0.530 3.095 2.794 1.00 15.00 884 GLY A N 13
ATOM 16898 C CA . GLY A 1 35 ? -1.018 2.057 3.668 1.00 15.00 884 GLY A CA 13
ATOM 16899 C C . GLY A 1 35 ? -2.485 2.235 3.965 1.00 15.00 884 GLY A C 13
ATOM 16900 O O . GLY A 1 35 ? -2.906 3.311 4.408 1.00 15.00 884 GLY A O 13
ATOM 16904 N N . CYS A 1 36 ? -3.263 1.192 3.708 1.00 15.00 885 CYS A N 13
ATOM 16905 C CA . CYS A 1 36 ? -4.693 1.229 3.947 1.00 15.00 885 CYS A CA 13
ATOM 16906 C C . CYS A 1 36 ? -4.950 1.255 5.445 1.00 15.00 885 CYS A C 13
ATOM 16907 O O . CYS A 1 36 ? -4.184 0.678 6.217 1.00 15.00 885 CYS A O 13
ATOM 16914 N N . ASP A 1 37 ? -6.019 1.925 5.855 1.00 15.00 886 ASP A N 13
ATOM 16915 C CA . ASP A 1 37 ? -6.358 2.015 7.270 1.00 15.00 886 ASP A CA 13
ATOM 16916 C C . ASP A 1 37 ? -7.129 0.776 7.719 1.00 15.00 886 ASP A C 13
ATOM 16917 O O . ASP A 1 37 ? -7.345 0.573 8.915 1.00 15.00 886 ASP A O 13
ATOM 16926 N N . ASP A 1 38 ? -7.543 -0.048 6.748 1.00 15.00 887 ASP A N 13
ATOM 16927 C CA . ASP A 1 38 ? -8.281 -1.275 7.039 1.00 15.00 887 ASP A CA 13
ATOM 16928 C C . ASP A 1 38 ? -7.371 -2.483 6.873 1.00 15.00 887 ASP A C 13
ATOM 16929 O O . ASP A 1 38 ? -7.146 -3.231 7.826 1.00 15.00 887 ASP A O 13
ATOM 16938 N N . CYS A 1 39 ? -6.838 -2.665 5.661 1.00 15.00 888 CYS A N 13
ATOM 16939 C CA . CYS A 1 39 ? -5.930 -3.777 5.382 1.00 15.00 888 CYS A CA 13
ATOM 16940 C C . CYS A 1 39 ? -4.622 -3.611 6.143 1.00 15.00 888 CYS A C 13
ATOM 16941 O O . CYS A 1 39 ? -3.948 -4.595 6.445 1.00 15.00 888 CYS A O 13
ATOM 16948 N N . ASP A 1 40 ? -4.265 -2.351 6.399 1.00 15.00 889 ASP A N 13
ATOM 16949 C CA . ASP A 1 40 ? -3.038 -1.974 7.110 1.00 15.00 889 ASP A CA 13
ATOM 16950 C C . ASP A 1 40 ? -1.799 -2.189 6.235 1.00 15.00 889 ASP A C 13
ATOM 16951 O O . ASP A 1 40 ? -0.738 -1.609 6.488 1.00 15.00 889 ASP A O 13
ATOM 16960 N N . ASP A 1 41 ? -1.950 -2.997 5.191 1.00 15.00 890 ASP A N 13
ATOM 16961 C CA . ASP A 1 41 ? -0.856 -3.297 4.273 1.00 15.00 890 ASP A CA 13
ATOM 16962 C C . ASP A 1 41 ? -0.503 -2.070 3.434 1.00 15.00 890 ASP A C 13
ATOM 16963 O O . ASP A 1 41 ? -1.224 -1.068 3.447 1.00 15.00 890 ASP A O 13
ATOM 16972 N N . TRP A 1 42 ? 0.586 -2.156 2.686 1.00 15.00 891 TRP A N 13
ATOM 16973 C CA . TRP A 1 42 ? 1.041 -1.032 1.876 1.00 15.00 891 TRP A CA 13
ATOM 16974 C C . TRP A 1 42 ? 0.797 -1.262 0.389 1.00 15.00 891 TRP A C 13
ATOM 16975 O O . TRP A 1 42 ? 1.355 -2.174 -0.214 1.00 15.00 891 TRP A O 13
ATOM 16996 N N . TYR A 1 43 ? -0.044 -0.415 -0.188 1.00 15.00 892 TYR A N 13
ATOM 16997 C CA . TYR A 1 43 ? -0.380 -0.493 -1.604 1.00 15.00 892 TYR A CA 13
ATOM 16998 C C . TYR A 1 43 ? 0.347 0.605 -2.370 1.00 15.00 892 TYR A C 13
ATOM 16999 O O . TYR A 1 43 ? 0.772 1.600 -1.779 1.00 15.00 892 TYR A O 13
ATOM 17017 N N . HIS A 1 44 ? 0.509 0.425 -3.670 1.00 15.00 893 HIS A N 13
ATOM 17018 C CA . HIS A 1 44 ? 1.156 1.436 -4.495 1.00 15.00 893 HIS A CA 13
ATOM 17019 C C . HIS A 1 44 ? 0.185 2.580 -4.757 1.00 15.00 893 HIS A C 13
ATOM 17020 O O . HIS A 1 44 ? -1.002 2.473 -4.459 1.00 15.00 893 HIS A O 13
ATOM 17034 N N . TRP A 1 45 ? 0.687 3.670 -5.312 1.00 15.00 894 TRP A N 13
ATOM 17035 C CA . TRP A 1 45 ? -0.149 4.832 -5.586 1.00 15.00 894 TRP A CA 13
ATOM 17036 C C . TRP A 1 45 ? -0.878 4.745 -6.934 1.00 15.00 894 TRP A C 13
ATOM 17037 O O . TRP A 1 45 ? -2.104 4.845 -6.971 1.00 15.00 894 TRP A O 13
ATOM 17058 N N . PRO A 1 46 ? -0.158 4.553 -8.064 1.00 15.00 895 PRO A N 13
ATOM 17059 C CA . PRO A 1 46 ? -0.793 4.495 -9.391 1.00 15.00 895 PRO A CA 13
ATOM 17060 C C . PRO A 1 46 ? -1.831 3.381 -9.514 1.00 15.00 895 PRO A C 13
ATOM 17061 O O . PRO A 1 46 ? -2.841 3.542 -10.197 1.00 15.00 895 PRO A O 13
ATOM 17072 N N . CYS A 1 47 ? -1.574 2.264 -8.851 1.00 15.00 896 CYS A N 13
ATOM 17073 C CA . CYS A 1 47 ? -2.476 1.122 -8.883 1.00 15.00 896 CYS A CA 13
ATOM 17074 C C . CYS A 1 47 ? -3.821 1.422 -8.204 1.00 15.00 896 CYS A C 13
ATOM 17075 O O . CYS A 1 47 ? -4.853 0.882 -8.602 1.00 15.00 896 CYS A O 13
ATOM 17082 N N . VAL A 1 48 ? -3.824 2.303 -7.202 1.00 15.00 897 VAL A N 13
ATOM 17083 C CA . VAL A 1 48 ? -5.065 2.627 -6.493 1.00 15.00 897 VAL A CA 13
ATOM 17084 C C . VAL A 1 48 ? -5.668 3.958 -6.950 1.00 15.00 897 VAL A C 13
ATOM 17085 O O . VAL A 1 48 ? -6.803 4.278 -6.598 1.00 15.00 897 VAL A O 13
ATOM 17098 N N . GLY A 1 49 ? -4.916 4.730 -7.725 1.00 15.00 898 GLY A N 13
ATOM 17099 C CA . GLY A 1 49 ? -5.424 6.002 -8.213 1.00 15.00 898 GLY A CA 13
ATOM 17100 C C . GLY A 1 49 ? -4.946 7.190 -7.398 1.00 15.00 898 GLY A C 13
ATOM 17101 O O . GLY A 1 49 ? -5.617 8.219 -7.336 1.00 15.00 898 GLY A O 13
ATOM 17105 N N . ILE A 1 50 ? -3.791 7.050 -6.770 1.00 15.00 899 ILE A N 13
ATOM 17106 C CA . ILE A 1 50 ? -3.222 8.123 -5.968 1.00 15.00 899 ILE A CA 13
ATOM 17107 C C . ILE A 1 50 ? -1.996 8.696 -6.676 1.00 15.00 899 ILE A C 13
ATOM 17108 O O . ILE A 1 50 ? -1.201 7.950 -7.243 1.00 15.00 899 ILE A O 13
ATOM 17124 N N . MET A 1 51 ? -1.855 10.016 -6.659 1.00 15.00 900 MET A N 13
ATOM 17125 C CA . MET A 1 51 ? -0.725 10.660 -7.324 1.00 15.00 900 MET A CA 13
ATOM 17126 C C . MET A 1 51 ? -0.020 11.656 -6.407 1.00 15.00 900 MET A C 13
ATOM 17127 O O . MET A 1 51 ? 0.771 12.479 -6.873 1.00 15.00 900 MET A O 13
ATOM 17141 N N . ALA A 1 52 ? -0.282 11.569 -5.109 1.00 15.00 901 ALA A N 13
ATOM 17142 C CA . ALA A 1 52 ? 0.329 12.479 -4.147 1.00 15.00 901 ALA A CA 13
ATOM 17143 C C . ALA A 1 52 ? 0.050 12.019 -2.718 1.00 15.00 901 ALA A C 13
ATOM 17144 O O . ALA A 1 52 ? -0.802 11.164 -2.498 1.00 15.00 901 ALA A O 13
ATOM 17151 N N . ALA A 1 53 ? 0.762 12.598 -1.757 1.00 15.00 902 ALA A N 13
ATOM 17152 C CA . ALA A 1 53 ? 0.611 12.222 -0.354 1.00 15.00 902 ALA A CA 13
ATOM 17153 C C . ALA A 1 53 ? -0.369 13.127 0.384 1.00 15.00 902 ALA A C 13
ATOM 17154 O O . ALA A 1 53 ? -0.095 14.308 0.595 1.00 15.00 902 ALA A O 13
ATOM 17161 N N . PRO A 1 54 ? -1.535 12.588 0.770 1.00 15.00 903 PRO A N 13
ATOM 17162 C CA . PRO A 1 54 ? -2.536 13.332 1.522 1.00 15.00 903 PRO A CA 13
ATOM 17163 C C . PRO A 1 54 ? -2.194 13.345 3.011 1.00 15.00 903 PRO A C 13
ATOM 17164 O O . PRO A 1 54 ? -1.358 12.558 3.462 1.00 15.00 903 PRO A O 13
ATOM 17175 N N . PRO A 1 55 ? -2.819 14.242 3.792 1.00 15.00 904 PRO A N 13
ATOM 17176 C CA . PRO A 1 55 ? -2.577 14.334 5.237 1.00 15.00 904 PRO A CA 13
ATOM 17177 C C . PRO A 1 55 ? -2.834 13.002 5.941 1.00 15.00 904 PRO A C 13
ATOM 17178 O O . PRO A 1 55 ? -3.891 12.391 5.761 1.00 15.00 904 PRO A O 13
ATOM 17189 N N . GLU A 1 56 ? -1.866 12.558 6.737 1.00 15.00 905 GLU A N 13
ATOM 17190 C CA . GLU A 1 56 ? -1.976 11.292 7.457 1.00 15.00 905 GLU A CA 13
ATOM 17191 C C . GLU A 1 56 ? -3.094 11.344 8.492 1.00 15.00 905 GLU A C 13
ATOM 17192 O O . GLU A 1 56 ? -3.609 10.306 8.916 1.00 15.00 905 GLU A O 13
ATOM 17204 N N . GLU A 1 57 ? -3.474 12.559 8.880 1.00 15.00 906 GLU A N 13
ATOM 17205 C CA . GLU A 1 57 ? -4.539 12.765 9.854 1.00 15.00 906 GLU A CA 13
ATOM 17206 C C . GLU A 1 57 ? -5.887 12.346 9.270 1.00 15.00 906 GLU A C 13
ATOM 17207 O O . GLU A 1 57 ? -6.852 12.126 10.000 1.00 15.00 906 GLU A O 13
ATOM 17219 N N . MET A 1 58 ? -5.945 12.241 7.949 1.00 15.00 907 MET A N 13
ATOM 17220 C CA . MET A 1 58 ? -7.164 11.843 7.267 1.00 15.00 907 MET A CA 13
ATOM 17221 C C . MET A 1 58 ? -7.121 10.351 6.957 1.00 15.00 907 MET A C 13
ATOM 17222 O O . MET A 1 58 ? -6.064 9.802 6.639 1.00 15.00 907 MET A O 13
ATOM 17236 N N . GLN A 1 59 ? -8.265 9.695 7.055 1.00 15.00 908 GLN A N 13
ATOM 17237 C CA . GLN A 1 59 ? -8.341 8.267 6.793 1.00 15.00 908 GLN A CA 13
ATOM 17238 C C . GLN A 1 59 ? -8.512 7.988 5.302 1.00 15.00 908 GLN A C 13
ATOM 17239 O O . GLN A 1 59 ? -9.077 8.799 4.566 1.00 15.00 908 GLN A O 13
ATOM 17253 N N . TRP A 1 60 ? -8.017 6.837 4.872 1.00 15.00 909 TRP A N 13
ATOM 17254 C CA . TRP A 1 60 ? -8.107 6.418 3.483 1.00 15.00 909 TRP A CA 13
ATOM 17255 C C . TRP A 1 60 ? -8.205 4.905 3.423 1.00 15.00 909 TRP A C 13
ATOM 17256 O O . TRP A 1 60 ? -7.551 4.203 4.194 1.00 15.00 909 TRP A O 13
ATOM 17277 N N . PHE A 1 61 ? -9.025 4.410 2.518 1.00 15.00 910 PHE A N 13
ATOM 17278 C CA . PHE A 1 61 ? -9.221 2.981 2.367 1.00 15.00 910 PHE A CA 13
ATOM 17279 C C . PHE A 1 61 ? -9.086 2.592 0.903 1.00 15.00 910 PHE A C 13
ATOM 17280 O O . PHE A 1 61 ? -9.409 3.389 0.012 1.00 15.00 910 PHE A O 13
ATOM 17297 N N . CYS A 1 62 ? -8.593 1.386 0.659 1.00 15.00 911 CYS A N 13
ATOM 17298 C CA . CYS A 1 62 ? -8.414 0.887 -0.697 1.00 15.00 911 CYS A CA 13
ATOM 17299 C C . CYS A 1 62 ? -9.775 0.688 -1.369 1.00 15.00 911 CYS A C 13
ATOM 17300 O O . CYS A 1 62 ? -10.805 0.680 -0.692 1.00 15.00 911 CYS A O 13
ATOM 17307 N N . PRO A 1 63 ? -9.807 0.533 -2.709 1.00 15.00 912 PRO A N 13
ATOM 17308 C CA . PRO A 1 63 ? -11.052 0.329 -3.464 1.00 15.00 912 PRO A CA 13
ATOM 17309 C C . PRO A 1 63 ? -11.910 -0.828 -2.935 1.00 15.00 912 PRO A C 13
ATOM 17310 O O . PRO A 1 63 ? -13.105 -0.895 -3.223 1.00 15.00 912 PRO A O 13
ATOM 17321 N N . LYS A 1 64 ? -11.315 -1.729 -2.158 1.00 15.00 913 LYS A N 13
ATOM 17322 C CA . LYS A 1 64 ? -12.062 -2.859 -1.618 1.00 15.00 913 LYS A CA 13
ATOM 17323 C C . LYS A 1 64 ? -12.827 -2.438 -0.369 1.00 15.00 913 LYS A C 13
ATOM 17324 O O . LYS A 1 64 ? -14.053 -2.563 -0.295 1.00 15.00 913 LYS A O 13
ATOM 17343 N N . CYS A 1 65 ? -12.090 -1.928 0.603 1.00 15.00 914 CYS A N 13
ATOM 17344 C CA . CYS A 1 65 ? -12.665 -1.507 1.865 1.00 15.00 914 CYS A CA 13
ATOM 17345 C C . CYS A 1 65 ? -13.489 -0.236 1.716 1.00 15.00 914 CYS A C 13
ATOM 17346 O O . CYS A 1 65 ? -14.495 -0.061 2.408 1.00 15.00 914 CYS A O 13
ATOM 17353 N N . ALA A 1 66 ? -13.087 0.640 0.807 1.00 15.00 915 ALA A N 13
ATOM 17354 C CA . ALA A 1 66 ? -13.839 1.865 0.567 1.00 15.00 915 ALA A CA 13
ATOM 17355 C C . ALA A 1 66 ? -15.215 1.519 0.015 1.00 15.00 915 ALA A C 13
ATOM 17356 O O . ALA A 1 66 ? -16.170 2.285 0.151 1.00 15.00 915 ALA A O 13
ATOM 17363 N N . ASN A 1 67 ? -15.312 0.338 -0.588 1.00 15.00 916 ASN A N 13
ATOM 17364 C CA . ASN A 1 67 ? -16.563 -0.135 -1.158 1.00 15.00 916 ASN A CA 13
ATOM 17365 C C . ASN A 1 67 ? -17.472 -0.688 -0.064 1.00 15.00 916 ASN A C 13
ATOM 17366 O O . ASN A 1 67 ? -18.682 -0.455 -0.075 1.00 15.00 916 ASN A O 13
ATOM 17377 N N . LYS A 1 68 ? -16.878 -1.390 0.902 1.00 15.00 917 LYS A N 13
ATOM 17378 C CA . LYS A 1 68 ? -17.645 -1.982 1.997 1.00 15.00 917 LYS A CA 13
ATOM 17379 C C . LYS A 1 68 ? -18.141 -0.907 2.963 1.00 15.00 917 LYS A C 13
ATOM 17380 O O . LYS A 1 68 ? -19.087 -1.127 3.726 1.00 15.00 917 LYS A O 13
ATOM 17399 N N . ILE A 1 69 ? -17.503 0.254 2.935 1.00 15.00 918 ILE A N 13
ATOM 17400 C CA . ILE A 1 69 ? -17.901 1.356 3.792 1.00 15.00 918 ILE A CA 13
ATOM 17401 C C . ILE A 1 69 ? -19.091 2.086 3.192 1.00 15.00 918 ILE A C 13
ATOM 17402 O O . ILE A 1 69 ? -20.141 2.206 3.828 1.00 15.00 918 ILE A O 13
ATOM 17418 N N . LYS A 1 70 ? -18.934 2.535 1.953 1.00 15.00 919 LYS A N 13
ATOM 17419 C CA . LYS A 1 70 ? -19.985 3.282 1.282 1.00 15.00 919 LYS A CA 13
ATOM 17420 C C . LYS A 1 70 ? -21.198 2.411 0.969 1.00 15.00 919 LYS A C 13
ATOM 17421 O O . LYS A 1 70 ? -22.330 2.881 1.060 1.00 15.00 919 LYS A O 13
ATOM 17440 N N . LYS A 1 71 ? -20.960 1.145 0.597 1.00 15.00 920 LYS A N 13
ATOM 17441 C CA . LYS A 1 71 ? -22.042 0.213 0.242 1.00 15.00 920 LYS A CA 13
ATOM 17442 C C . LYS A 1 71 ? -22.827 0.768 -0.949 1.00 15.00 920 LYS A C 13
ATOM 17443 O O . LYS A 1 71 ? -23.926 0.308 -1.269 1.00 15.00 920 LYS A O 13
ATOM 17462 N N . ASP A 1 72 ? -22.207 1.761 -1.586 1.00 15.00 921 ASP A N 13
ATOM 17463 C CA . ASP A 1 72 ? -22.741 2.476 -2.738 1.00 15.00 921 ASP A CA 13
ATOM 17464 C C . ASP A 1 72 ? -23.990 3.269 -2.387 1.00 15.00 921 ASP A C 13
ATOM 17465 O O . ASP A 1 72 ? -25.002 2.721 -1.960 1.00 15.00 921 ASP A O 13
ATOM 17474 N N . LYS A 1 73 ? -23.900 4.577 -2.580 1.00 15.00 922 LYS A N 13
ATOM 17475 C CA . LYS A 1 73 ? -24.999 5.488 -2.274 1.00 15.00 922 LYS A CA 13
ATOM 17476 C C . LYS A 1 73 ? -26.223 5.208 -3.137 1.00 15.00 922 LYS A C 13
ATOM 17477 O O . LYS A 1 73 ? -27.349 5.449 -2.706 1.00 15.00 922 LYS A O 13
ATOM 17496 N N . LYS A 1 74 ? -25.985 4.687 -4.345 1.00 15.00 923 LYS A N 13
ATOM 17497 C CA . LYS A 1 74 ? -27.050 4.376 -5.303 1.00 15.00 923 LYS A CA 13
ATOM 17498 C C . LYS A 1 74 ? -27.620 5.663 -5.907 1.00 15.00 923 LYS A C 13
ATOM 17499 O O . LYS A 1 74 ? -27.798 6.667 -5.221 1.00 15.00 923 LYS A O 13
ATOM 17518 N N . HIS A 1 75 ? -27.887 5.637 -7.204 1.00 15.00 924 HIS A N 13
ATOM 17519 C CA . HIS A 1 75 ? -28.425 6.803 -7.893 1.00 15.00 924 HIS A CA 13
ATOM 17520 C C . HIS A 1 75 ? -29.274 6.374 -9.086 1.00 15.00 924 HIS A C 13
ATOM 17521 O O . HIS A 1 75 ? -28.763 6.229 -10.196 1.00 15.00 924 HIS A O 13
ATOM 17536 N N . ALA B 2 1 ? -4.603 7.088 6.975 1.00 15.00 1 ALA B N 13
ATOM 17537 C CA . ALA B 2 1 ? -3.814 6.890 5.741 1.00 15.00 1 ALA B CA 13
ATOM 17538 C C . ALA B 2 1 ? -2.329 6.954 6.046 1.00 15.00 1 ALA B C 13
ATOM 17539 O O . ALA B 2 1 ? -1.878 7.835 6.772 1.00 15.00 1 ALA B O 13
ATOM 17548 N N . ARG B 2 2 ? -1.571 6.009 5.512 1.00 15.00 2 ARG B N 13
ATOM 17549 C CA . ARG B 2 2 ? -0.131 5.993 5.718 1.00 15.00 2 ARG B CA 13
ATOM 17550 C C . ARG B 2 2 ? 0.580 6.195 4.390 1.00 15.00 2 ARG B C 13
ATOM 17551 O O . ARG B 2 2 ? 0.791 5.247 3.644 1.00 15.00 2 ARG B O 13
ATOM 17572 N N . THR B 2 3 ? 0.926 7.430 4.088 1.00 15.00 3 THR B N 13
ATOM 17573 C CA . THR B 2 3 ? 1.595 7.742 2.840 1.00 15.00 3 THR B CA 13
ATOM 17574 C C . THR B 2 3 ? 3.044 8.158 3.065 1.00 15.00 3 THR B C 13
ATOM 17575 O O . THR B 2 3 ? 3.323 9.072 3.838 1.00 15.00 3 THR B O 13
ATOM 17617 N N . GLU B 2 5 ? 7.011 8.513 0.865 1.00 15.00 5 GLU B N 13
ATOM 17618 C CA . GLU B 2 5 ? 7.740 8.476 -0.399 1.00 15.00 5 GLU B CA 13
ATOM 17619 C C . GLU B 2 5 ? 9.216 8.196 -0.143 1.00 15.00 5 GLU B C 13
ATOM 17620 O O . GLU B 2 5 ? 9.913 9.001 0.473 1.00 15.00 5 GLU B O 13
ATOM 17631 N N . THR B 2 6 ? 9.684 7.047 -0.605 1.00 15.00 6 THR B N 13
ATOM 17632 C CA . THR B 2 6 ? 11.073 6.657 -0.416 1.00 15.00 6 THR B CA 13
ATOM 17633 C C . THR B 2 6 ? 11.943 7.070 -1.598 1.00 15.00 6 THR B C 13
ATOM 17634 O O . THR B 2 6 ? 13.112 6.691 -1.687 1.00 15.00 6 THR B O 13
ATOM 17645 N N . ALA B 2 7 ? 11.380 7.877 -2.486 1.00 15.00 7 ALA B N 13
ATOM 17646 C CA . ALA B 2 7 ? 12.097 8.339 -3.667 1.00 15.00 7 ALA B CA 13
ATOM 17647 C C . ALA B 2 7 ? 12.977 9.541 -3.341 1.00 15.00 7 ALA B C 13
ATOM 17648 O O . ALA B 2 7 ? 12.797 10.626 -3.887 1.00 15.00 7 ALA B O 13
ATOM 17655 N N . ARG B 2 8 ? 13.933 9.338 -2.448 1.00 15.00 8 ARG B N 13
ATOM 17656 C CA . ARG B 2 8 ? 14.846 10.400 -2.051 1.00 15.00 8 ARG B CA 13
ATOM 17657 C C . ARG B 2 8 ? 16.204 10.201 -2.706 1.00 15.00 8 ARG B C 13
ATOM 17658 O O . ARG B 2 8 ? 17.229 10.653 -2.198 1.00 15.00 8 ARG B O 13
ATOM 17679 N N . LYS B 2 9 ? 16.206 9.524 -3.845 1.00 15.00 9 LYS B N 13
ATOM 17680 C CA . LYS B 2 9 ? 17.437 9.262 -4.570 1.00 15.00 9 LYS B CA 13
ATOM 17681 C C . LYS B 2 9 ? 17.658 10.329 -5.644 1.00 15.00 9 LYS B C 13
ATOM 17682 O O . LYS B 2 9 ? 17.923 10.024 -6.810 1.00 15.00 9 LYS B O 13
ATOM 17701 N N . SER B 2 10 ? 17.575 11.584 -5.236 1.00 15.00 10 SER B N 13
ATOM 17702 C CA . SER B 2 10 ? 17.767 12.703 -6.142 1.00 15.00 10 SER B CA 13
ATOM 17703 C C . SER B 2 10 ? 19.244 12.856 -6.513 1.00 15.00 10 SER B C 13
ATOM 17704 O O . SER B 2 10 ? 20.094 12.079 -6.064 1.00 15.00 10 SER B O 13
ATOM 17712 N N . THR B 2 11 ? 19.544 13.844 -7.343 1.00 15.00 11 THR B N 13
ATOM 17713 C CA . THR B 2 11 ? 20.912 14.105 -7.762 1.00 15.00 11 THR B CA 13
ATOM 17714 C C . THR B 2 11 ? 21.722 14.687 -6.608 1.00 15.00 11 THR B C 13
ATOM 17715 O O . THR B 2 11 ? 22.930 14.484 -6.514 1.00 15.00 11 THR B O 13
ATOM 17726 N N . GLY B 2 12 ? 21.034 15.399 -5.726 1.00 15.00 12 GLY B N 13
ATOM 17727 C CA . GLY B 2 12 ? 21.677 16.001 -4.579 1.00 15.00 12 GLY B CA 13
ATOM 17728 C C . GLY B 2 12 ? 20.727 16.112 -3.406 1.00 15.00 12 GLY B C 13
ATOM 17729 O O . GLY B 2 12 ? 19.542 15.789 -3.540 1.00 15.00 12 GLY B O 13
ATOM 17759 N N . GLY A 1 1 ? 6.556 -24.436 -0.356 1.00 15.00 850 GLY A N 14
ATOM 17760 C CA . GLY A 1 1 ? 7.269 -23.195 -0.123 1.00 15.00 850 GLY A CA 14
ATOM 17761 C C . GLY A 1 1 ? 6.855 -22.549 1.181 1.00 15.00 850 GLY A C 14
ATOM 17762 O O . GLY A 1 1 ? 5.679 -22.591 1.545 1.00 15.00 850 GLY A O 14
ATOM 17766 N N . SER A 1 2 ? 7.806 -21.947 1.880 1.00 15.00 851 SER A N 14
ATOM 17767 C CA . SER A 1 2 ? 7.513 -21.309 3.153 1.00 15.00 851 SER A CA 14
ATOM 17768 C C . SER A 1 2 ? 6.627 -20.084 2.948 1.00 15.00 851 SER A C 14
ATOM 17769 O O . SER A 1 2 ? 6.921 -19.213 2.126 1.00 15.00 851 SER A O 14
ATOM 17777 N N . HIS A 1 3 ? 5.522 -20.044 3.676 1.00 15.00 852 HIS A N 14
ATOM 17778 C CA . HIS A 1 3 ? 4.591 -18.933 3.589 1.00 15.00 852 HIS A CA 14
ATOM 17779 C C . HIS A 1 3 ? 4.187 -18.479 4.982 1.00 15.00 852 HIS A C 14
ATOM 17780 O O . HIS A 1 3 ? 3.124 -18.836 5.480 1.00 15.00 852 HIS A O 14
ATOM 17795 N N . MET A 1 4 ? 5.063 -17.714 5.616 1.00 15.00 853 MET A N 14
ATOM 17796 C CA . MET A 1 4 ? 4.806 -17.202 6.953 1.00 15.00 853 MET A CA 14
ATOM 17797 C C . MET A 1 4 ? 3.791 -16.075 6.890 1.00 15.00 853 MET A C 14
ATOM 17798 O O . MET A 1 4 ? 3.734 -15.341 5.902 1.00 15.00 853 MET A O 14
ATOM 17812 N N . ALA A 1 5 ? 2.991 -15.937 7.936 1.00 15.00 854 ALA A N 14
ATOM 17813 C CA . ALA A 1 5 ? 1.989 -14.885 7.986 1.00 15.00 854 ALA A CA 14
ATOM 17814 C C . ALA A 1 5 ? 2.640 -13.555 8.338 1.00 15.00 854 ALA A C 14
ATOM 17815 O O . ALA A 1 5 ? 2.542 -13.078 9.466 1.00 15.00 854 ALA A O 14
ATOM 17822 N N . MET A 1 6 ? 3.331 -12.978 7.366 1.00 15.00 855 MET A N 14
ATOM 17823 C CA . MET A 1 6 ? 4.003 -11.703 7.558 1.00 15.00 855 MET A CA 14
ATOM 17824 C C . MET A 1 6 ? 3.435 -10.659 6.598 1.00 15.00 855 MET A C 14
ATOM 17825 O O . MET A 1 6 ? 4.127 -9.734 6.179 1.00 15.00 855 MET A O 14
ATOM 17839 N N . ALA A 1 7 ? 2.151 -10.829 6.273 1.00 15.00 856 ALA A N 14
ATOM 17840 C CA . ALA A 1 7 ? 1.433 -9.924 5.375 1.00 15.00 856 ALA A CA 14
ATOM 17841 C C . ALA A 1 7 ? 2.113 -9.823 4.008 1.00 15.00 856 ALA A C 14
ATOM 17842 O O . ALA A 1 7 ? 2.648 -10.808 3.500 1.00 15.00 856 ALA A O 14
ATOM 17849 N N . TYR A 1 8 ? 2.085 -8.633 3.416 1.00 15.00 857 TYR A N 14
ATOM 17850 C CA . TYR A 1 8 ? 2.681 -8.416 2.103 1.00 15.00 857 TYR A CA 14
ATOM 17851 C C . TYR A 1 8 ? 4.034 -7.719 2.203 1.00 15.00 857 TYR A C 14
ATOM 17852 O O . TYR A 1 8 ? 4.356 -6.850 1.393 1.00 15.00 857 TYR A O 14
ATOM 17870 N N . VAL A 1 9 ? 4.828 -8.096 3.193 1.00 15.00 858 VAL A N 14
ATOM 17871 C CA . VAL A 1 9 ? 6.145 -7.502 3.364 1.00 15.00 858 VAL A CA 14
ATOM 17872 C C . VAL A 1 9 ? 7.202 -8.580 3.586 1.00 15.00 858 VAL A C 14
ATOM 17873 O O . VAL A 1 9 ? 7.047 -9.461 4.433 1.00 15.00 858 VAL A O 14
ATOM 17886 N N . ILE A 1 10 ? 8.261 -8.523 2.792 1.00 15.00 859 ILE A N 14
ATOM 17887 C CA . ILE A 1 10 ? 9.351 -9.476 2.905 1.00 15.00 859 ILE A CA 14
ATOM 17888 C C . ILE A 1 10 ? 10.611 -8.777 3.395 1.00 15.00 859 ILE A C 14
ATOM 17889 O O . ILE A 1 10 ? 10.675 -7.548 3.440 1.00 15.00 859 ILE A O 14
ATOM 17905 N N . ARG A 1 11 ? 11.607 -9.561 3.758 1.00 15.00 860 ARG A N 14
ATOM 17906 C CA . ARG A 1 11 ? 12.862 -9.022 4.251 1.00 15.00 860 ARG A CA 14
ATOM 17907 C C . ARG A 1 11 ? 13.951 -9.147 3.194 1.00 15.00 860 ARG A C 14
ATOM 17908 O O . ARG A 1 11 ? 14.111 -10.201 2.577 1.00 15.00 860 ARG A O 14
ATOM 17929 N N . ASP A 1 12 ? 14.678 -8.064 2.981 1.00 15.00 861 ASP A N 14
ATOM 17930 C CA . ASP A 1 12 ? 15.761 -8.046 2.009 1.00 15.00 861 ASP A CA 14
ATOM 17931 C C . ASP A 1 12 ? 17.042 -8.572 2.663 1.00 15.00 861 ASP A C 14
ATOM 17932 O O . ASP A 1 12 ? 17.064 -8.808 3.875 1.00 15.00 861 ASP A O 14
ATOM 17941 N N . GLU A 1 13 ? 18.096 -8.758 1.875 1.00 15.00 862 GLU A N 14
ATOM 17942 C CA . GLU A 1 13 ? 19.356 -9.299 2.380 1.00 15.00 862 GLU A CA 14
ATOM 17943 C C . GLU A 1 13 ? 20.002 -8.413 3.453 1.00 15.00 862 GLU A C 14
ATOM 17944 O O . GLU A 1 13 ? 20.742 -8.910 4.303 1.00 15.00 862 GLU A O 14
ATOM 17956 N N . TRP A 1 14 ? 19.717 -7.118 3.431 1.00 15.00 863 TRP A N 14
ATOM 17957 C CA . TRP A 1 14 ? 20.295 -6.203 4.413 1.00 15.00 863 TRP A CA 14
ATOM 17958 C C . TRP A 1 14 ? 19.351 -5.987 5.593 1.00 15.00 863 TRP A C 14
ATOM 17959 O O . TRP A 1 14 ? 19.716 -5.351 6.582 1.00 15.00 863 TRP A O 14
ATOM 17980 N N . GLY A 1 15 ? 18.139 -6.514 5.484 1.00 15.00 864 GLY A N 14
ATOM 17981 C CA . GLY A 1 15 ? 17.170 -6.370 6.554 1.00 15.00 864 GLY A CA 14
ATOM 17982 C C . GLY A 1 15 ? 16.129 -5.305 6.268 1.00 15.00 864 GLY A C 14
ATOM 17983 O O . GLY A 1 15 ? 15.423 -4.859 7.172 1.00 15.00 864 GLY A O 14
ATOM 17987 N N . ASN A 1 16 ? 16.031 -4.892 5.012 1.00 15.00 865 ASN A N 14
ATOM 17988 C CA . ASN A 1 16 ? 15.063 -3.877 4.612 1.00 15.00 865 ASN A CA 14
ATOM 17989 C C . ASN A 1 16 ? 13.690 -4.507 4.422 1.00 15.00 865 ASN A C 14
ATOM 17990 O O . ASN A 1 16 ? 13.579 -5.657 3.996 1.00 15.00 865 ASN A O 14
ATOM 18001 N N . GLN A 1 17 ? 12.648 -3.754 4.745 1.00 15.00 866 GLN A N 14
ATOM 18002 C CA . GLN A 1 17 ? 11.284 -4.240 4.599 1.00 15.00 866 GLN A CA 14
ATOM 18003 C C . GLN A 1 17 ? 10.755 -3.942 3.200 1.00 15.00 866 GLN A C 14
ATOM 18004 O O . GLN A 1 17 ? 10.334 -2.819 2.909 1.00 15.00 866 GLN A O 14
ATOM 18018 N N . ILE A 1 18 ? 10.797 -4.946 2.339 1.00 15.00 867 ILE A N 14
ATOM 18019 C CA . ILE A 1 18 ? 10.312 -4.808 0.975 1.00 15.00 867 ILE A CA 14
ATOM 18020 C C . ILE A 1 18 ? 8.829 -5.151 0.923 1.00 15.00 867 ILE A C 14
ATOM 18021 O O . ILE A 1 18 ? 8.433 -6.288 1.183 1.00 15.00 867 ILE A O 14
ATOM 18037 N N . TRP A 1 19 ? 8.018 -4.162 0.602 1.00 15.00 868 TRP A N 14
ATOM 18038 C CA . TRP A 1 19 ? 6.578 -4.345 0.534 1.00 15.00 868 TRP A CA 14
ATOM 18039 C C . TRP A 1 19 ? 6.134 -4.761 -0.857 1.00 15.00 868 TRP A C 14
ATOM 18040 O O . TRP A 1 19 ? 6.709 -4.333 -1.853 1.00 15.00 868 TRP A O 14
ATOM 18061 N N . ILE A 1 20 ? 5.127 -5.612 -0.917 1.00 15.00 869 ILE A N 14
ATOM 18062 C CA . ILE A 1 20 ? 4.577 -6.061 -2.182 1.00 15.00 869 ILE A CA 14
ATOM 18063 C C . ILE A 1 20 ? 3.150 -5.554 -2.301 1.00 15.00 869 ILE A C 14
ATOM 18064 O O . ILE A 1 20 ? 2.293 -5.900 -1.487 1.00 15.00 869 ILE A O 14
ATOM 18080 N N . CYS A 1 21 ? 2.918 -4.704 -3.289 1.00 15.00 870 CYS A N 14
ATOM 18081 C CA . CYS A 1 21 ? 1.605 -4.129 -3.509 1.00 15.00 870 CYS A CA 14
ATOM 18082 C C . CYS A 1 21 ? 0.639 -5.182 -4.026 1.00 15.00 870 CYS A C 14
ATOM 18083 O O . CYS A 1 21 ? 0.910 -5.837 -5.030 1.00 15.00 870 CYS A O 14
ATOM 18090 N N . PRO A 1 22 ? -0.487 -5.386 -3.329 1.00 15.00 871 PRO A N 14
ATOM 18091 C CA . PRO A 1 22 ? -1.505 -6.344 -3.754 1.00 15.00 871 PRO A CA 14
ATOM 18092 C C . PRO A 1 22 ? -2.200 -5.913 -5.053 1.00 15.00 871 PRO A C 14
ATOM 18093 O O . PRO A 1 22 ? -3.109 -6.592 -5.532 1.00 15.00 871 PRO A O 14
ATOM 18104 N N . GLY A 1 23 ? -1.781 -4.776 -5.606 1.00 15.00 872 GLY A N 14
ATOM 18105 C CA . GLY A 1 23 ? -2.352 -4.288 -6.851 1.00 15.00 872 GLY A CA 14
ATOM 18106 C C . GLY A 1 23 ? -1.707 -4.932 -8.063 1.00 15.00 872 GLY A C 14
ATOM 18107 O O . GLY A 1 23 ? -2.252 -5.872 -8.650 1.00 15.00 872 GLY A O 14
ATOM 18111 N N . CYS A 1 24 ? -0.531 -4.431 -8.431 1.00 15.00 873 CYS A N 14
ATOM 18112 C CA . CYS A 1 24 ? 0.209 -4.952 -9.569 1.00 15.00 873 CYS A CA 14
ATOM 18113 C C . CYS A 1 24 ? 0.973 -6.203 -9.163 1.00 15.00 873 CYS A C 14
ATOM 18114 O O . CYS A 1 24 ? 1.533 -6.911 -10.009 1.00 15.00 873 CYS A O 14
ATOM 18121 N N . ASN A 1 25 ? 0.991 -6.439 -7.853 1.00 15.00 874 ASN A N 14
ATOM 18122 C CA . ASN A 1 25 ? 1.655 -7.588 -7.260 1.00 15.00 874 ASN A CA 14
ATOM 18123 C C . ASN A 1 25 ? 3.154 -7.502 -7.493 1.00 15.00 874 ASN A C 14
ATOM 18124 O O . ASN A 1 25 ? 3.775 -8.422 -8.032 1.00 15.00 874 ASN A O 14
ATOM 18135 N N . LYS A 1 26 ? 3.728 -6.377 -7.090 1.00 15.00 875 LYS A N 14
ATOM 18136 C CA . LYS A 1 26 ? 5.149 -6.137 -7.267 1.00 15.00 875 LYS A CA 14
ATOM 18137 C C . LYS A 1 26 ? 5.796 -5.608 -5.989 1.00 15.00 875 LYS A C 14
ATOM 18138 O O . LYS A 1 26 ? 5.135 -4.986 -5.158 1.00 15.00 875 LYS A O 14
ATOM 18157 N N . PRO A 1 27 ? 7.102 -5.876 -5.811 1.00 15.00 876 PRO A N 14
ATOM 18158 C CA . PRO A 1 27 ? 7.856 -5.411 -4.647 1.00 15.00 876 PRO A CA 14
ATOM 18159 C C . PRO A 1 27 ? 8.313 -3.958 -4.795 1.00 15.00 876 PRO A C 14
ATOM 18160 O O . PRO A 1 27 ? 8.615 -3.500 -5.898 1.00 15.00 876 PRO A O 14
ATOM 18171 N N . ASP A 1 28 ? 8.356 -3.241 -3.681 1.00 15.00 877 ASP A N 14
ATOM 18172 C CA . ASP A 1 28 ? 8.768 -1.841 -3.678 1.00 15.00 877 ASP A CA 14
ATOM 18173 C C . ASP A 1 28 ? 10.274 -1.690 -3.459 1.00 15.00 877 ASP A C 14
ATOM 18174 O O . ASP A 1 28 ? 10.908 -2.533 -2.824 1.00 15.00 877 ASP A O 14
ATOM 18183 N N . ASP A 1 29 ? 10.821 -0.601 -3.989 1.00 15.00 878 ASP A N 14
ATOM 18184 C CA . ASP A 1 29 ? 12.249 -0.286 -3.866 1.00 15.00 878 ASP A CA 14
ATOM 18185 C C . ASP A 1 29 ? 12.443 1.217 -3.617 1.00 15.00 878 ASP A C 14
ATOM 18186 O O . ASP A 1 29 ? 13.563 1.709 -3.472 1.00 15.00 878 ASP A O 14
ATOM 18195 N N . GLY A 1 30 ? 11.338 1.946 -3.528 1.00 15.00 879 GLY A N 14
ATOM 18196 C CA . GLY A 1 30 ? 11.423 3.375 -3.309 1.00 15.00 879 GLY A CA 14
ATOM 18197 C C . GLY A 1 30 ? 10.292 4.142 -3.960 1.00 15.00 879 GLY A C 14
ATOM 18198 O O . GLY A 1 30 ? 10.453 5.305 -4.333 1.00 15.00 879 GLY A O 14
ATOM 18202 N N . SER A 1 31 ? 9.153 3.500 -4.111 1.00 15.00 880 SER A N 14
ATOM 18203 C CA . SER A 1 31 ? 7.997 4.140 -4.695 1.00 15.00 880 SER A CA 14
ATOM 18204 C C . SER A 1 31 ? 7.029 4.478 -3.577 1.00 15.00 880 SER A C 14
ATOM 18205 O O . SER A 1 31 ? 6.893 3.719 -2.617 1.00 15.00 880 SER A O 14
ATOM 18213 N N . PRO A 1 32 ? 6.354 5.619 -3.669 1.00 15.00 881 PRO A N 14
ATOM 18214 C CA . PRO A 1 32 ? 5.425 6.040 -2.637 1.00 15.00 881 PRO A CA 14
ATOM 18215 C C . PRO A 1 32 ? 4.230 5.111 -2.503 1.00 15.00 881 PRO A C 14
ATOM 18216 O O . PRO A 1 32 ? 3.428 4.954 -3.427 1.00 15.00 881 PRO A O 14
ATOM 18227 N N . MET A 1 33 ? 4.143 4.482 -1.346 1.00 15.00 882 MET A N 14
ATOM 18228 C CA . MET A 1 33 ? 3.054 3.577 -1.044 1.00 15.00 882 MET A CA 14
ATOM 18229 C C . MET A 1 33 ? 2.135 4.225 -0.023 1.00 15.00 882 MET A C 14
ATOM 18230 O O . MET A 1 33 ? 2.571 5.055 0.781 1.00 15.00 882 MET A O 14
ATOM 18244 N N . ILE A 1 34 ? 0.870 3.862 -0.065 1.00 15.00 883 ILE A N 14
ATOM 18245 C CA . ILE A 1 34 ? -0.107 4.406 0.853 1.00 15.00 883 ILE A CA 14
ATOM 18246 C C . ILE A 1 34 ? -0.692 3.294 1.714 1.00 15.00 883 ILE A C 14
ATOM 18247 O O . ILE A 1 34 ? -1.147 2.270 1.200 1.00 15.00 883 ILE A O 14
ATOM 18263 N N . GLY A 1 35 ? -0.632 3.484 3.022 1.00 15.00 884 GLY A N 14
ATOM 18264 C CA . GLY A 1 35 ? -1.155 2.495 3.937 1.00 15.00 884 GLY A CA 14
ATOM 18265 C C . GLY A 1 35 ? -2.596 2.758 4.295 1.00 15.00 884 GLY A C 14
ATOM 18266 O O . GLY A 1 35 ? -2.975 3.902 4.573 1.00 15.00 884 GLY A O 14
ATOM 18270 N N . CYS A 1 36 ? -3.391 1.702 4.282 1.00 15.00 885 CYS A N 14
ATOM 18271 C CA . CYS A 1 36 ? -4.799 1.791 4.603 1.00 15.00 885 CYS A CA 14
ATOM 18272 C C . CYS A 1 36 ? -4.972 1.977 6.100 1.00 15.00 885 CYS A C 14
ATOM 18273 O O . CYS A 1 36 ? -4.154 1.505 6.887 1.00 15.00 885 CYS A O 14
ATOM 18280 N N . ASP A 1 37 ? -6.037 2.656 6.489 1.00 15.00 886 ASP A N 14
ATOM 18281 C CA . ASP A 1 37 ? -6.314 2.893 7.898 1.00 15.00 886 ASP A CA 14
ATOM 18282 C C . ASP A 1 37 ? -7.261 1.830 8.433 1.00 15.00 886 ASP A C 14
ATOM 18283 O O . ASP A 1 37 ? -7.738 1.922 9.568 1.00 15.00 886 ASP A O 14
ATOM 18292 N N . ASP A 1 38 ? -7.532 0.825 7.603 1.00 15.00 887 ASP A N 14
ATOM 18293 C CA . ASP A 1 38 ? -8.424 -0.266 7.972 1.00 15.00 887 ASP A CA 14
ATOM 18294 C C . ASP A 1 38 ? -7.645 -1.555 8.237 1.00 15.00 887 ASP A C 14
ATOM 18295 O O . ASP A 1 38 ? -7.441 -1.937 9.390 1.00 15.00 887 ASP A O 14
ATOM 18304 N N . CYS A 1 39 ? -7.196 -2.213 7.167 1.00 15.00 888 CYS A N 14
ATOM 18305 C CA . CYS A 1 39 ? -6.457 -3.468 7.279 1.00 15.00 888 CYS A CA 14
ATOM 18306 C C . CYS A 1 39 ? -4.951 -3.232 7.370 1.00 15.00 888 CYS A C 14
ATOM 18307 O O . CYS A 1 39 ? -4.179 -4.176 7.568 1.00 15.00 888 CYS A O 14
ATOM 18314 N N . ASP A 1 40 ? -4.552 -1.972 7.209 1.00 15.00 889 ASP A N 14
ATOM 18315 C CA . ASP A 1 40 ? -3.142 -1.563 7.256 1.00 15.00 889 ASP A CA 14
ATOM 18316 C C . ASP A 1 40 ? -2.393 -2.078 6.025 1.00 15.00 889 ASP A C 14
ATOM 18317 O O . ASP A 1 40 ? -1.171 -2.233 6.031 1.00 15.00 889 ASP A O 14
ATOM 18326 N N . ASP A 1 41 ? -3.142 -2.349 4.960 1.00 15.00 890 ASP A N 14
ATOM 18327 C CA . ASP A 1 41 ? -2.552 -2.821 3.710 1.00 15.00 890 ASP A CA 14
ATOM 18328 C C . ASP A 1 41 ? -1.814 -1.673 3.036 1.00 15.00 890 ASP A C 14
ATOM 18329 O O . ASP A 1 41 ? -2.160 -0.509 3.233 1.00 15.00 890 ASP A O 14
ATOM 18338 N N . TRP A 1 42 ? -0.821 -1.991 2.226 1.00 15.00 891 TRP A N 14
ATOM 18339 C CA . TRP A 1 42 ? -0.039 -0.962 1.560 1.00 15.00 891 TRP A CA 14
ATOM 18340 C C . TRP A 1 42 ? -0.110 -1.109 0.043 1.00 15.00 891 TRP A C 14
ATOM 18341 O O . TRP A 1 42 ? 0.299 -2.125 -0.509 1.00 15.00 891 TRP A O 14
ATOM 18362 N N . TYR A 1 43 ? -0.631 -0.083 -0.620 1.00 15.00 892 TYR A N 14
ATOM 18363 C CA . TYR A 1 43 ? -0.760 -0.093 -2.074 1.00 15.00 892 TYR A CA 14
ATOM 18364 C C . TYR A 1 43 ? 0.079 1.017 -2.701 1.00 15.00 892 TYR A C 14
ATOM 18365 O O . TYR A 1 43 ? 0.412 2.003 -2.036 1.00 15.00 892 TYR A O 14
ATOM 18383 N N . HIS A 1 44 ? 0.431 0.849 -3.967 1.00 15.00 893 HIS A N 14
ATOM 18384 C CA . HIS A 1 44 ? 1.190 1.865 -4.681 1.00 15.00 893 HIS A CA 14
ATOM 18385 C C . HIS A 1 44 ? 0.251 2.982 -5.108 1.00 15.00 893 HIS A C 14
ATOM 18386 O O . HIS A 1 44 ? -0.916 2.736 -5.405 1.00 15.00 893 HIS A O 14
ATOM 18400 N N . TRP A 1 45 ? 0.759 4.203 -5.141 1.00 15.00 894 TRP A N 14
ATOM 18401 C CA . TRP A 1 45 ? -0.049 5.358 -5.519 1.00 15.00 894 TRP A CA 14
ATOM 18402 C C . TRP A 1 45 ? -0.651 5.233 -6.928 1.00 15.00 894 TRP A C 14
ATOM 18403 O O . TRP A 1 45 ? -1.866 5.358 -7.082 1.00 15.00 894 TRP A O 14
ATOM 18424 N N . PRO A 1 46 ? 0.170 4.975 -7.974 1.00 15.00 895 PRO A N 14
ATOM 18425 C CA . PRO A 1 46 ? -0.324 4.865 -9.357 1.00 15.00 895 PRO A CA 14
ATOM 18426 C C . PRO A 1 46 ? -1.420 3.815 -9.529 1.00 15.00 895 PRO A C 14
ATOM 18427 O O . PRO A 1 46 ? -2.352 4.007 -10.310 1.00 15.00 895 PRO A O 14
ATOM 18438 N N . CYS A 1 47 ? -1.301 2.713 -8.801 1.00 15.00 896 CYS A N 14
ATOM 18439 C CA . CYS A 1 47 ? -2.272 1.631 -8.880 1.00 15.00 896 CYS A CA 14
ATOM 18440 C C . CYS A 1 47 ? -3.621 2.021 -8.264 1.00 15.00 896 CYS A C 14
ATOM 18441 O O . CYS A 1 47 ? -4.670 1.623 -8.768 1.00 15.00 896 CYS A O 14
ATOM 18448 N N . VAL A 1 48 ? -3.605 2.817 -7.194 1.00 15.00 897 VAL A N 14
ATOM 18449 C CA . VAL A 1 48 ? -4.856 3.222 -6.543 1.00 15.00 897 VAL A CA 14
ATOM 18450 C C . VAL A 1 48 ? -5.371 4.569 -7.057 1.00 15.00 897 VAL A C 14
ATOM 18451 O O . VAL A 1 48 ? -6.498 4.960 -6.758 1.00 15.00 897 VAL A O 14
ATOM 18464 N N . GLY A 1 49 ? -4.547 5.279 -7.818 1.00 15.00 898 GLY A N 14
ATOM 18465 C CA . GLY A 1 49 ? -4.971 6.556 -8.372 1.00 15.00 898 GLY A CA 14
ATOM 18466 C C . GLY A 1 49 ? -4.483 7.757 -7.582 1.00 15.00 898 GLY A C 14
ATOM 18467 O O . GLY A 1 49 ? -5.065 8.838 -7.663 1.00 15.00 898 GLY A O 14
ATOM 18471 N N . ILE A 1 50 ? -3.419 7.576 -6.820 1.00 15.00 899 ILE A N 14
ATOM 18472 C CA . ILE A 1 50 ? -2.852 8.660 -6.029 1.00 15.00 899 ILE A CA 14
ATOM 18473 C C . ILE A 1 50 ? -1.622 9.212 -6.748 1.00 15.00 899 ILE A C 14
ATOM 18474 O O . ILE A 1 50 ? -0.879 8.455 -7.371 1.00 15.00 899 ILE A O 14
ATOM 18490 N N . MET A 1 51 ? -1.411 10.523 -6.682 1.00 15.00 900 MET A N 14
ATOM 18491 C CA . MET A 1 51 ? -0.279 11.136 -7.374 1.00 15.00 900 MET A CA 14
ATOM 18492 C C . MET A 1 51 ? 0.600 11.977 -6.445 1.00 15.00 900 MET A C 14
ATOM 18493 O O . MET A 1 51 ? 1.491 12.688 -6.914 1.00 15.00 900 MET A O 14
ATOM 18507 N N . ALA A 1 52 ? 0.367 11.887 -5.140 1.00 15.00 901 ALA A N 14
ATOM 18508 C CA . ALA A 1 52 ? 1.152 12.646 -4.165 1.00 15.00 901 ALA A CA 14
ATOM 18509 C C . ALA A 1 52 ? 0.809 12.200 -2.745 1.00 15.00 901 ALA A C 14
ATOM 18510 O O . ALA A 1 52 ? -0.030 11.323 -2.556 1.00 15.00 901 ALA A O 14
ATOM 18517 N N . ALA A 1 53 ? 1.449 12.810 -1.755 1.00 15.00 902 ALA A N 14
ATOM 18518 C CA . ALA A 1 53 ? 1.241 12.434 -0.359 1.00 15.00 902 ALA A CA 14
ATOM 18519 C C . ALA A 1 53 ? 0.137 13.240 0.312 1.00 15.00 902 ALA A C 14
ATOM 18520 O O . ALA A 1 53 ? 0.216 14.464 0.406 1.00 15.00 902 ALA A O 14
ATOM 18527 N N . PRO A 1 54 ? -0.919 12.550 0.764 1.00 15.00 903 PRO A N 14
ATOM 18528 C CA . PRO A 1 54 ? -2.025 13.169 1.473 1.00 15.00 903 PRO A CA 14
ATOM 18529 C C . PRO A 1 54 ? -1.768 13.174 2.982 1.00 15.00 903 PRO A C 14
ATOM 18530 O O . PRO A 1 54 ? -0.988 12.357 3.482 1.00 15.00 903 PRO A O 14
ATOM 18541 N N . PRO A 1 55 ? -2.406 14.091 3.727 1.00 15.00 904 PRO A N 14
ATOM 18542 C CA . PRO A 1 55 ? -2.235 14.183 5.183 1.00 15.00 904 PRO A CA 14
ATOM 18543 C C . PRO A 1 55 ? -2.613 12.881 5.889 1.00 15.00 904 PRO A C 14
ATOM 18544 O O . PRO A 1 55 ? -3.632 12.267 5.566 1.00 15.00 904 PRO A O 14
ATOM 18555 N N . GLU A 1 56 ? -1.796 12.469 6.856 1.00 15.00 905 GLU A N 14
ATOM 18556 C CA . GLU A 1 56 ? -2.043 11.232 7.597 1.00 15.00 905 GLU A CA 14
ATOM 18557 C C . GLU A 1 56 ? -3.356 11.298 8.365 1.00 15.00 905 GLU A C 14
ATOM 18558 O O . GLU A 1 56 ? -4.028 10.280 8.535 1.00 15.00 905 GLU A O 14
ATOM 18570 N N . GLU A 1 57 ? -3.712 12.503 8.809 1.00 15.00 906 GLU A N 14
ATOM 18571 C CA . GLU A 1 57 ? -4.948 12.731 9.557 1.00 15.00 906 GLU A CA 14
ATOM 18572 C C . GLU A 1 57 ? -6.162 12.297 8.740 1.00 15.00 906 GLU A C 14
ATOM 18573 O O . GLU A 1 57 ? -7.199 11.927 9.287 1.00 15.00 906 GLU A O 14
ATOM 18585 N N . MET A 1 58 ? -6.026 12.353 7.423 1.00 15.00 907 MET A N 14
ATOM 18586 C CA . MET A 1 58 ? -7.100 11.950 6.539 1.00 15.00 907 MET A CA 14
ATOM 18587 C C . MET A 1 58 ? -7.064 10.439 6.361 1.00 15.00 907 MET A C 14
ATOM 18588 O O . MET A 1 58 ? -6.081 9.889 5.861 1.00 15.00 907 M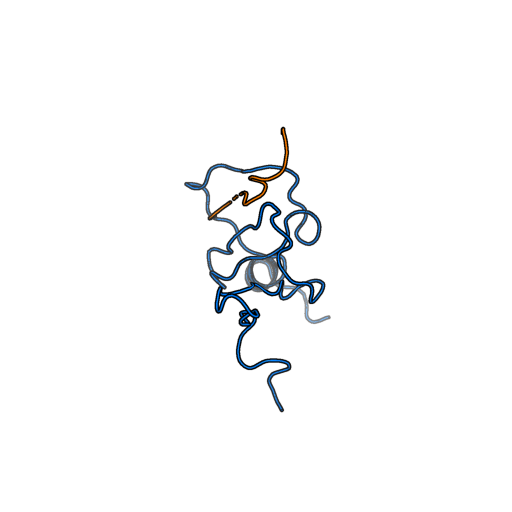ET A O 14
ATOM 18602 N N . GLN A 1 59 ? -8.118 9.767 6.799 1.00 15.00 908 GLN A N 14
ATOM 18603 C CA . GLN A 1 59 ? -8.189 8.321 6.684 1.00 15.00 90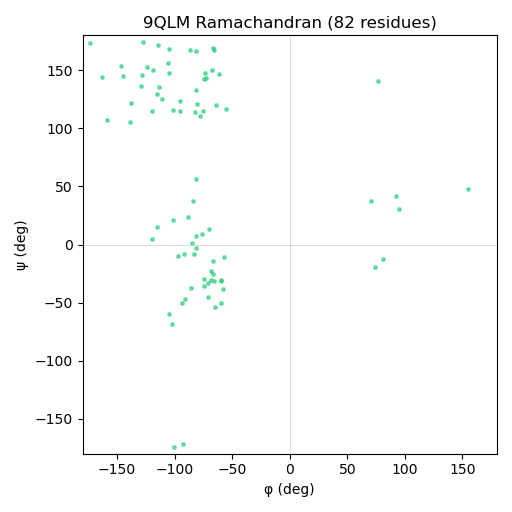8 GLN A CA 14
ATOM 18604 C C . GLN A 1 59 ? -8.478 7.909 5.246 1.00 15.00 908 GLN A C 14
ATOM 18605 O O . GLN A 1 59 ? -9.303 8.520 4.566 1.00 15.00 908 GLN A O 14
ATOM 18619 N N . TRP A 1 60 ? -7.785 6.880 4.799 1.00 15.00 909 TRP A N 14
ATOM 18620 C CA . TRP A 1 60 ? -7.943 6.361 3.454 1.00 15.00 909 TRP A CA 14
ATOM 18621 C C . TRP A 1 60 ? -8.105 4.857 3.516 1.00 15.00 909 TRP A C 14
ATOM 18622 O O . TRP A 1 60 ? -7.440 4.192 4.310 1.00 15.00 909 TRP A O 14
ATOM 18643 N N . PHE A 1 61 ? -8.994 4.331 2.697 1.00 15.00 910 PHE A N 14
ATOM 18644 C CA . PHE A 1 61 ? -9.241 2.906 2.658 1.00 15.00 910 PHE A CA 14
ATOM 18645 C C . PHE A 1 61 ? -9.003 2.377 1.253 1.00 15.00 910 PHE A C 14
ATOM 18646 O O . PHE A 1 61 ? -9.357 3.029 0.261 1.00 15.00 910 PHE A O 14
ATOM 18663 N N . CYS A 1 62 ? -8.393 1.207 1.181 1.00 15.00 911 CYS A N 14
ATOM 18664 C CA . CYS A 1 62 ? -8.092 0.558 -0.084 1.00 15.00 911 CYS A CA 14
ATOM 18665 C C . CYS A 1 62 ? -9.380 0.057 -0.741 1.00 15.00 911 CYS A C 14
ATOM 18666 O O . CYS A 1 62 ? -10.433 0.044 -0.105 1.00 15.00 911 CYS A O 14
ATOM 18673 N N . PRO A 1 63 ? -9.325 -0.349 -2.026 1.00 15.00 912 PRO A N 14
ATOM 18674 C CA . PRO A 1 63 ? -10.496 -0.871 -2.744 1.00 15.00 912 PRO A CA 14
ATOM 18675 C C . PRO A 1 63 ? -11.162 -2.075 -2.055 1.00 15.00 912 PRO A C 14
ATOM 18676 O O . PRO A 1 63 ? -12.265 -2.466 -2.430 1.00 15.00 912 PRO A O 14
ATOM 18687 N N . LYS A 1 64 ? -10.503 -2.659 -1.052 1.00 15.00 913 LYS A N 14
ATOM 18688 C CA . LYS A 1 64 ? -11.075 -3.802 -0.342 1.00 15.00 913 LYS A CA 14
ATOM 18689 C C . LYS A 1 64 ? -12.023 -3.313 0.745 1.00 15.00 913 LYS A C 14
ATOM 18690 O O . LYS A 1 64 ? -13.219 -3.625 0.757 1.00 15.00 913 LYS A O 14
ATOM 18709 N N . CYS A 1 65 ? -11.471 -2.529 1.649 1.00 15.00 914 CYS A N 14
ATOM 18710 C CA . CYS A 1 65 ? -12.218 -1.980 2.762 1.00 15.00 914 CYS A CA 14
ATOM 18711 C C . CYS A 1 65 ? -13.164 -0.872 2.303 1.00 15.00 914 CYS A C 14
ATOM 18712 O O . CYS A 1 65 ? -14.257 -0.723 2.850 1.00 15.00 914 CYS A O 14
ATOM 18719 N N . ALA A 1 66 ? -12.763 -0.107 1.289 1.00 15.00 915 ALA A N 14
ATOM 18720 C CA . ALA A 1 66 ? -13.624 0.950 0.756 1.00 15.00 915 ALA A CA 14
ATOM 18721 C C . ALA A 1 66 ? -14.824 0.331 0.050 1.00 15.00 915 ALA A C 14
ATOM 18722 O O . ALA A 1 66 ? -15.779 1.019 -0.311 1.00 15.00 915 ALA A O 14
ATOM 18729 N N . ASN A 1 67 ? -14.771 -0.984 -0.128 1.00 15.00 916 ASN A N 14
ATOM 18730 C CA . ASN A 1 67 ? -15.838 -1.722 -0.782 1.00 15.00 916 ASN A CA 14
ATOM 18731 C C . ASN A 1 67 ? -16.788 -2.332 0.247 1.00 15.00 916 ASN A C 14
ATOM 18732 O O . ASN A 1 67 ? -17.919 -2.689 -0.081 1.00 15.00 916 ASN A O 14
ATOM 18743 N N . LYS A 1 68 ? -16.338 -2.440 1.500 1.00 15.00 917 LYS A N 14
ATOM 18744 C CA . LYS A 1 68 ? -17.179 -3.005 2.553 1.00 15.00 917 LYS A CA 14
ATOM 18745 C C . LYS A 1 68 ? -18.088 -1.927 3.137 1.00 15.00 917 LYS A C 14
ATOM 18746 O O . LYS A 1 68 ? -18.970 -2.211 3.941 1.00 15.00 917 LYS A O 14
ATOM 18765 N N . ILE A 1 69 ? -17.864 -0.687 2.713 1.00 15.00 918 ILE A N 14
ATOM 18766 C CA . ILE A 1 69 ? -18.671 0.439 3.171 1.00 15.00 918 ILE A CA 14
ATOM 18767 C C . ILE A 1 69 ? -19.857 0.631 2.230 1.00 15.00 918 ILE A C 14
ATOM 18768 O O . ILE A 1 69 ? -20.907 1.140 2.614 1.00 15.00 918 ILE A O 14
ATOM 18784 N N . LYS A 1 70 ? -19.683 0.182 0.996 1.00 15.00 919 LYS A N 14
ATOM 18785 C CA . LYS A 1 70 ? -20.721 0.297 -0.020 1.00 15.00 919 LYS A CA 14
ATOM 18786 C C . LYS A 1 70 ? -21.650 -0.914 0.008 1.00 15.00 919 LYS A C 14
ATOM 18787 O O . LYS A 1 70 ? -22.493 -1.083 -0.871 1.00 15.00 919 LYS A O 14
ATOM 18806 N N . LYS A 1 71 ? -21.489 -1.755 1.022 1.00 15.00 920 LYS A N 14
ATOM 18807 C CA . LYS A 1 71 ? -22.314 -2.949 1.155 1.00 15.00 920 LYS A CA 14
ATOM 18808 C C . LYS A 1 71 ? -23.533 -2.670 2.024 1.00 15.00 920 LYS A C 14
ATOM 18809 O O . LYS A 1 71 ? -24.436 -3.497 2.125 1.00 15.00 920 LYS A O 14
ATOM 18828 N N . ASP A 1 72 ? -23.542 -1.498 2.646 1.00 15.00 921 ASP A N 14
ATOM 18829 C CA . ASP A 1 72 ? -24.649 -1.071 3.499 1.00 15.00 921 ASP A CA 14
ATOM 18830 C C . ASP A 1 72 ? -25.751 -0.459 2.639 1.00 15.00 921 ASP A C 14
ATOM 18831 O O . ASP A 1 72 ? -26.932 -0.759 2.810 1.00 15.00 921 ASP A O 14
ATOM 18840 N N . LYS A 1 73 ? -25.325 0.370 1.686 1.00 15.00 922 LYS A N 14
ATOM 18841 C CA . LYS A 1 73 ? -26.228 1.048 0.759 1.00 15.00 922 LYS A CA 14
ATOM 18842 C C . LYS A 1 73 ? -27.151 2.017 1.483 1.00 15.00 922 LYS A C 14
ATOM 18843 O O . LYS A 1 73 ? -28.380 1.888 1.429 1.00 15.00 922 LYS A O 14
ATOM 18862 N N . LYS A 1 74 ? -26.548 2.990 2.160 1.00 15.00 923 LYS A N 14
ATOM 18863 C CA . LYS A 1 74 ? -27.305 3.999 2.877 1.00 15.00 923 LYS A CA 14
ATOM 18864 C C . LYS A 1 74 ? -28.198 4.771 1.914 1.00 15.00 923 LYS A C 14
ATOM 18865 O O . LYS A 1 74 ? -27.818 5.047 0.773 1.00 15.00 923 LYS A O 14
ATOM 18884 N N . HIS A 1 75 ? -29.385 5.118 2.377 1.00 15.00 924 HIS A N 14
ATOM 18885 C CA . HIS A 1 75 ? -30.333 5.855 1.554 1.00 15.00 924 HIS A CA 14
ATOM 18886 C C . HIS A 1 75 ? -29.819 7.268 1.279 1.00 15.00 924 HIS A C 14
ATOM 18887 O O . HIS A 1 75 ? -29.243 7.911 2.159 1.00 15.00 924 HIS A O 14
ATOM 18902 N N . ALA B 2 1 ? -4.254 7.885 6.709 1.00 15.00 1 ALA B N 14
ATOM 18903 C CA . ALA B 2 1 ? -3.437 7.436 5.558 1.00 15.00 1 ALA B CA 14
ATOM 18904 C C . ALA B 2 1 ? -1.964 7.753 5.770 1.00 15.00 1 ALA B C 14
ATOM 18905 O O . ALA B 2 1 ? -1.545 8.901 5.640 1.00 15.00 1 ALA B O 14
ATOM 18914 N N . ARG B 2 2 ? -1.176 6.743 6.100 1.00 15.00 2 ARG B N 14
ATOM 18915 C CA . ARG B 2 2 ? 0.250 6.945 6.294 1.00 15.00 2 ARG B CA 14
ATOM 18916 C C . ARG B 2 2 ? 0.976 6.591 5.006 1.00 15.00 2 ARG B C 14
ATOM 18917 O O . ARG B 2 2 ? 0.847 5.480 4.496 1.00 15.00 2 ARG B O 14
ATOM 18938 N N . THR B 2 3 ? 1.712 7.545 4.468 1.00 15.00 3 THR B N 14
ATOM 18939 C CA . THR B 2 3 ? 2.424 7.341 3.221 1.00 15.00 3 THR B CA 14
ATOM 18940 C C . THR B 2 3 ? 3.939 7.376 3.409 1.00 15.00 3 THR B C 14
ATOM 18941 O O . THR B 2 3 ? 4.438 7.750 4.471 1.00 15.00 3 THR B O 14
ATOM 18983 N N . GLU B 2 5 ? 7.670 7.510 0.599 1.00 15.00 5 GLU B N 14
ATOM 18984 C CA . GLU B 2 5 ? 8.220 7.434 -0.749 1.00 15.00 5 GLU B CA 14
ATOM 18985 C C . GLU B 2 5 ? 9.589 6.761 -0.735 1.00 15.00 5 GLU B C 14
ATOM 18986 O O . GLU B 2 5 ? 9.712 5.602 -1.118 1.00 15.00 5 GLU B O 14
ATOM 18997 N N . THR B 2 6 ? 10.604 7.486 -0.269 1.00 15.00 6 THR B N 14
ATOM 18998 C CA . THR B 2 6 ? 11.963 6.957 -0.203 1.00 15.00 6 THR B CA 14
ATOM 18999 C C . THR B 2 6 ? 12.455 6.567 -1.596 1.00 15.00 6 THR B C 14
ATOM 19000 O O . THR B 2 6 ? 13.001 5.483 -1.793 1.00 15.00 6 THR B O 14
ATOM 19011 N N . ALA B 2 7 ? 12.268 7.480 -2.547 1.00 15.00 7 ALA B N 14
ATOM 19012 C CA . ALA B 2 7 ? 12.656 7.257 -3.936 1.00 15.00 7 ALA B CA 14
ATOM 19013 C C . ALA B 2 7 ? 14.126 6.854 -4.067 1.00 15.00 7 ALA B C 14
ATOM 19014 O O . ALA B 2 7 ? 15.024 7.692 -3.985 1.00 15.00 7 ALA B O 14
ATOM 19021 N N . ARG B 2 8 ? 14.347 5.549 -4.234 1.00 15.00 8 ARG B N 14
ATOM 19022 C CA . ARG B 2 8 ? 15.686 4.971 -4.383 1.00 15.00 8 ARG B CA 14
ATOM 19023 C C . ARG B 2 8 ? 16.532 5.244 -3.141 1.00 15.00 8 ARG B C 14
ATOM 19024 O O . ARG B 2 8 ? 17.759 5.349 -3.215 1.00 15.00 8 ARG B O 14
ATOM 19045 N N . LYS B 2 9 ? 15.852 5.368 -2.002 1.00 15.00 9 LYS B N 14
ATOM 19046 C CA . LYS B 2 9 ? 16.496 5.624 -0.712 1.00 15.00 9 LYS B CA 14
ATOM 19047 C C . LYS B 2 9 ? 17.304 6.924 -0.729 1.00 15.00 9 LYS B C 14
ATOM 19048 O O . LYS B 2 9 ? 18.178 7.129 0.111 1.00 15.00 9 LYS B O 14
ATOM 19067 N N . SER B 2 10 ? 16.986 7.800 -1.679 1.00 15.00 10 SER B N 14
ATOM 19068 C CA . SER B 2 10 ? 17.665 9.083 -1.812 1.00 15.00 10 SER B CA 14
ATOM 19069 C C . SER B 2 10 ? 17.000 9.920 -2.905 1.00 15.00 10 SER B C 14
ATOM 19070 O O . SER B 2 10 ? 16.025 10.625 -2.651 1.00 15.00 10 SER B O 14
ATOM 19078 N N . THR B 2 11 ? 17.528 9.807 -4.122 1.00 15.00 11 THR B N 14
ATOM 19079 C CA . THR B 2 11 ? 17.016 10.531 -5.280 1.00 15.00 11 THR B CA 14
ATOM 19080 C C . THR B 2 11 ? 17.936 10.298 -6.480 1.00 15.00 11 THR B C 14
ATOM 19081 O O . THR B 2 11 ? 17.474 10.116 -7.610 1.00 15.00 11 THR B O 14
ATOM 19092 N N . GLY B 2 12 ? 19.239 10.267 -6.218 1.00 15.00 12 GLY B N 14
ATOM 19093 C CA . GLY B 2 12 ? 20.210 10.059 -7.275 1.00 15.00 12 GLY B CA 14
ATOM 19094 C C . GLY B 2 12 ? 20.537 8.593 -7.480 1.00 15.00 12 GLY B C 14
ATOM 19095 O O . GLY B 2 12 ? 19.639 7.747 -7.479 1.00 15.00 12 GLY B O 14
ATOM 19125 N N . GLY A 1 1 ? -4.024 -8.001 3.385 1.00 15.00 850 GLY A N 15
ATOM 19126 C CA . GLY A 1 1 ? -3.868 -9.266 4.091 1.00 15.00 850 GLY A CA 15
ATOM 19127 C C . GLY A 1 1 ? -4.251 -10.455 3.229 1.00 15.00 850 GLY A C 15
ATOM 19128 O O . GLY A 1 1 ? -5.435 -10.732 3.021 1.00 15.00 850 GLY A O 15
ATOM 19132 N N . SER A 1 2 ? -3.249 -11.158 2.722 1.00 15.00 851 SER A N 15
ATOM 19133 C CA . SER A 1 2 ? -3.485 -12.318 1.881 1.00 15.00 851 SER A CA 15
ATOM 19134 C C . SER A 1 2 ? -3.754 -13.557 2.733 1.00 15.00 851 SER A C 15
ATOM 19135 O O . SER A 1 2 ? -3.675 -13.506 3.958 1.00 15.00 851 SER A O 15
ATOM 19143 N N . HIS A 1 3 ? -4.069 -14.672 2.080 1.00 15.00 852 HIS A N 15
ATOM 19144 C CA . HIS A 1 3 ? -4.354 -15.913 2.793 1.00 15.00 852 HIS A CA 15
ATOM 19145 C C . HIS A 1 3 ? -3.085 -16.488 3.424 1.00 15.00 852 HIS A C 15
ATOM 19146 O O . HIS A 1 3 ? -2.963 -16.536 4.643 1.00 15.00 852 HIS A O 15
ATOM 19161 N N . MET A 1 4 ? -2.138 -16.911 2.598 1.00 15.00 853 MET A N 15
ATOM 19162 C CA . MET A 1 4 ? -0.886 -17.463 3.103 1.00 15.00 853 MET A CA 15
ATOM 19163 C C . MET A 1 4 ? 0.272 -17.036 2.213 1.00 15.00 853 MET A C 15
ATOM 19164 O O . MET A 1 4 ? 0.581 -17.692 1.222 1.00 15.00 853 MET A O 15
ATOM 19178 N N . ALA A 1 5 ? 0.887 -15.913 2.554 1.00 15.00 854 ALA A N 15
ATOM 19179 C CA . ALA A 1 5 ? 2.011 -15.396 1.784 1.00 15.00 854 ALA A CA 15
ATOM 19180 C C . ALA A 1 5 ? 3.002 -14.663 2.679 1.00 15.00 854 ALA A C 15
ATOM 19181 O O . ALA A 1 5 ? 3.807 -13.873 2.198 1.00 15.00 854 ALA A O 15
ATOM 19188 N N . MET A 1 6 ? 2.938 -14.945 3.984 1.00 15.00 855 MET A N 15
ATOM 19189 C CA . MET A 1 6 ? 3.823 -14.309 4.968 1.00 15.00 855 MET A CA 15
ATOM 19190 C C . MET A 1 6 ? 3.618 -12.795 4.970 1.00 15.00 855 MET A C 15
ATOM 19191 O O . MET A 1 6 ? 4.566 -12.036 5.165 1.00 15.00 855 MET A O 15
ATOM 19205 N N . ALA A 1 7 ? 2.361 -12.381 4.770 1.00 15.00 856 ALA A N 15
ATOM 19206 C CA . ALA A 1 7 ? 1.984 -10.966 4.716 1.00 15.00 856 ALA A CA 15
ATOM 19207 C C . ALA A 1 7 ? 2.522 -10.324 3.439 1.00 15.00 856 ALA A C 15
ATOM 19208 O O . ALA A 1 7 ? 3.267 -10.948 2.688 1.00 15.00 856 ALA A O 15
ATOM 19215 N N . TYR A 1 8 ? 2.135 -9.089 3.179 1.00 15.00 857 TYR A N 15
ATOM 19216 C CA . TYR A 1 8 ? 2.590 -8.401 1.981 1.00 15.00 857 TYR A CA 15
ATOM 19217 C C . TYR A 1 8 ? 3.894 -7.652 2.244 1.00 15.00 857 TYR A C 15
ATOM 19218 O O . TYR A 1 8 ? 4.004 -6.451 1.998 1.00 15.00 857 TYR A O 15
ATOM 19236 N N . VAL A 1 9 ? 4.882 -8.378 2.747 1.00 15.00 858 VAL A N 15
ATOM 19237 C CA . VAL A 1 9 ? 6.185 -7.805 3.045 1.00 15.00 858 VAL A CA 15
ATOM 19238 C C . VAL A 1 9 ? 7.225 -8.912 3.232 1.00 15.00 858 VAL A C 15
ATOM 19239 O O . VAL A 1 9 ? 7.177 -9.682 4.191 1.00 15.00 858 VAL A O 15
ATOM 19252 N N . ILE A 1 10 ? 8.156 -8.993 2.295 1.00 15.00 859 ILE A N 15
ATOM 19253 C CA . ILE A 1 10 ? 9.202 -10.002 2.347 1.00 15.00 859 ILE A CA 15
ATOM 19254 C C . ILE A 1 10 ? 10.516 -9.377 2.806 1.00 15.00 859 ILE A C 15
ATOM 19255 O O . ILE A 1 10 ? 10.605 -8.163 2.981 1.00 15.00 859 ILE A O 15
ATOM 19271 N N . ARG A 1 11 ? 11.532 -10.202 3.005 1.00 15.00 860 ARG A N 15
ATOM 19272 C CA . ARG A 1 11 ? 12.829 -9.708 3.450 1.00 15.00 860 ARG A CA 15
ATOM 19273 C C . ARG A 1 11 ? 13.831 -9.712 2.301 1.00 15.00 860 ARG A C 15
ATOM 19274 O O . ARG A 1 11 ? 13.910 -10.681 1.546 1.00 15.00 860 ARG A O 15
ATOM 19295 N N . ASP A 1 12 ? 14.575 -8.619 2.157 1.00 15.00 861 ASP A N 15
ATOM 19296 C CA . ASP A 1 12 ? 15.580 -8.522 1.102 1.00 15.00 861 ASP A CA 15
ATOM 19297 C C . ASP A 1 12 ? 16.858 -9.225 1.558 1.00 15.00 861 ASP A C 15
ATOM 19298 O O . ASP A 1 12 ? 16.947 -9.662 2.709 1.00 15.00 861 ASP A O 15
ATOM 19307 N N . GLU A 1 13 ? 17.833 -9.344 0.665 1.00 15.00 862 GLU A N 15
ATOM 19308 C CA . GLU A 1 13 ? 19.086 -10.018 0.987 1.00 15.00 862 GLU A CA 15
ATOM 19309 C C . GLU A 1 13 ? 19.851 -9.298 2.102 1.00 15.00 862 GLU A C 15
ATOM 19310 O O . GLU A 1 13 ? 20.570 -9.932 2.876 1.00 15.00 862 GLU A O 15
ATOM 19322 N N . TRP A 1 14 ? 19.684 -7.982 2.196 1.00 15.00 863 TRP A N 15
ATOM 19323 C CA . TRP A 1 14 ? 20.362 -7.197 3.223 1.00 15.00 863 TRP A CA 15
ATOM 19324 C C . TRP A 1 14 ? 19.543 -7.157 4.521 1.00 15.00 863 TRP A C 15
ATOM 19325 O O . TRP A 1 14 ? 20.019 -6.676 5.550 1.00 15.00 863 TRP A O 15
ATOM 19346 N N . GLY A 1 15 ? 18.312 -7.661 4.463 1.00 15.00 864 GLY A N 15
ATOM 19347 C CA . GLY A 1 15 ? 17.456 -7.699 5.641 1.00 15.00 864 GLY A CA 15
ATOM 19348 C C . GLY A 1 15 ? 16.403 -6.602 5.666 1.00 15.00 864 GLY A C 15
ATOM 19349 O O . GLY A 1 15 ? 15.674 -6.458 6.650 1.00 15.00 864 GLY A O 15
ATOM 19353 N N . ASN A 1 16 ? 16.316 -5.838 4.586 1.00 15.00 865 ASN A N 15
ATOM 19354 C CA . ASN A 1 16 ? 15.345 -4.754 4.469 1.00 15.00 865 ASN A CA 15
ATOM 19355 C C . ASN A 1 16 ? 13.958 -5.326 4.241 1.00 15.00 865 ASN A C 15
ATOM 19356 O O . ASN A 1 16 ? 13.806 -6.409 3.670 1.00 15.00 865 ASN A O 15
ATOM 19367 N N . GLN A 1 17 ? 12.950 -4.604 4.685 1.00 15.00 866 GLN A N 15
ATOM 19368 C CA . GLN A 1 17 ? 11.581 -5.042 4.510 1.00 15.00 866 GLN A CA 15
ATOM 19369 C C . GLN A 1 17 ? 11.055 -4.601 3.152 1.00 15.00 866 GLN A C 15
ATOM 19370 O O . GLN A 1 17 ? 10.870 -3.409 2.903 1.00 15.00 866 GLN A O 15
ATOM 19384 N N . ILE A 1 18 ? 10.840 -5.564 2.276 1.00 15.00 867 ILE A N 15
ATOM 19385 C CA . ILE A 1 18 ? 10.331 -5.288 0.946 1.00 15.00 867 ILE A CA 15
ATOM 19386 C C . ILE A 1 18 ? 8.825 -5.478 0.926 1.00 15.00 867 ILE A C 15
ATOM 19387 O O . ILE A 1 18 ? 8.330 -6.607 0.928 1.00 15.00 867 ILE A O 15
ATOM 19403 N N . TRP A 1 19 ? 8.102 -4.374 0.934 1.00 15.00 868 TRP A N 15
ATOM 19404 C CA . TRP A 1 19 ? 6.653 -4.420 0.922 1.00 15.00 868 TRP A CA 15
ATOM 19405 C C . TRP A 1 19 ? 6.135 -4.865 -0.432 1.00 15.00 868 TRP A C 15
ATOM 19406 O O . TRP A 1 19 ? 6.746 -4.590 -1.464 1.00 15.00 868 TRP A O 15
ATOM 19427 N N . ILE A 1 20 ? 5.024 -5.577 -0.413 1.00 15.00 869 ILE A N 15
ATOM 19428 C CA . ILE A 1 20 ? 4.404 -6.071 -1.626 1.00 15.00 869 ILE A CA 15
ATOM 19429 C C . ILE A 1 20 ? 3.014 -5.467 -1.764 1.00 15.00 869 ILE A C 15
ATOM 19430 O O . ILE A 1 20 ? 2.149 -5.710 -0.933 1.00 15.00 869 ILE A O 15
ATOM 19446 N N . CYS A 1 21 ? 2.810 -4.667 -2.797 1.00 15.00 870 CYS A N 15
ATOM 19447 C CA . CYS A 1 21 ? 1.523 -4.024 -3.019 1.00 15.00 870 CYS A CA 15
ATOM 19448 C C . CYS A 1 21 ? 0.441 -5.053 -3.341 1.00 15.00 870 CYS A C 15
ATOM 19449 O O . CYS A 1 21 ? 0.618 -5.887 -4.227 1.00 15.00 870 CYS A O 15
ATOM 19456 N N . PRO A 1 22 ? -0.688 -5.032 -2.609 1.00 15.00 871 PRO A N 15
ATOM 19457 C CA . PRO A 1 22 ? -1.807 -5.941 -2.866 1.00 15.00 871 PRO A CA 15
ATOM 19458 C C . PRO A 1 22 ? -2.556 -5.570 -4.154 1.00 15.00 871 PRO A C 15
ATOM 19459 O O . PRO A 1 22 ? -3.609 -6.140 -4.464 1.00 15.00 871 PRO A O 15
ATOM 19470 N N . GLY A 1 23 ? -2.014 -4.601 -4.888 1.00 15.00 872 GLY A N 15
ATOM 19471 C CA . GLY A 1 23 ? -2.609 -4.169 -6.141 1.00 15.00 872 GLY A CA 15
ATOM 19472 C C . GLY A 1 23 ? -1.997 -4.885 -7.324 1.00 15.00 872 GLY A C 15
ATOM 19473 O O . GLY A 1 23 ? -2.469 -5.956 -7.715 1.00 15.00 872 GLY A O 15
ATOM 19477 N N . CYS A 1 24 ? -0.930 -4.316 -7.884 1.00 15.00 873 CYS A N 15
ATOM 19478 C CA . CYS A 1 24 ? -0.257 -4.930 -9.019 1.00 15.00 873 CYS A CA 15
ATOM 19479 C C . CYS A 1 24 ? 0.602 -6.098 -8.549 1.00 15.00 873 CYS A C 15
ATOM 19480 O O . CYS A 1 24 ? 1.161 -6.844 -9.359 1.00 15.00 873 CYS A O 15
ATOM 19487 N N . ASN A 1 25 ? 0.696 -6.231 -7.225 1.00 15.00 874 ASN A N 15
ATOM 19488 C CA . ASN A 1 25 ? 1.456 -7.298 -6.583 1.00 15.00 874 ASN A CA 15
ATOM 19489 C C . ASN A 1 25 ? 2.938 -7.143 -6.863 1.00 15.00 874 ASN A C 15
ATOM 19490 O O . ASN A 1 25 ? 3.643 -8.111 -7.154 1.00 15.00 874 ASN A O 15
ATOM 19501 N N . LYS A 1 26 ? 3.408 -5.910 -6.758 1.00 15.00 875 LYS A N 15
ATOM 19502 C CA . LYS A 1 26 ? 4.804 -5.605 -6.998 1.00 15.00 875 LYS A CA 15
ATOM 19503 C C . LYS A 1 26 ? 5.505 -5.227 -5.700 1.00 15.00 875 LYS A C 15
ATOM 19504 O O . LYS A 1 26 ? 4.868 -4.763 -4.752 1.00 15.00 875 LYS A O 15
ATOM 19523 N N . PRO A 1 27 ? 6.824 -5.445 -5.633 1.00 15.00 876 PRO A N 15
ATOM 19524 C CA . PRO A 1 27 ? 7.615 -5.111 -4.457 1.00 15.00 876 PRO A CA 15
ATOM 19525 C C . PRO A 1 27 ? 8.008 -3.639 -4.443 1.00 15.00 876 PRO A C 15
ATOM 19526 O O . PRO A 1 27 ? 7.953 -2.965 -5.473 1.00 15.00 876 PRO A O 15
ATOM 19537 N N . ASP A 1 28 ? 8.379 -3.136 -3.278 1.00 15.00 877 ASP A N 15
ATOM 19538 C CA . ASP A 1 28 ? 8.786 -1.747 -3.163 1.00 15.00 877 ASP A CA 15
ATOM 19539 C C . ASP A 1 28 ? 10.295 -1.629 -3.038 1.00 15.00 877 ASP A C 15
ATOM 19540 O O . ASP A 1 28 ? 10.926 -2.355 -2.269 1.00 15.00 877 ASP A O 15
ATOM 19549 N N . ASP A 1 29 ? 10.850 -0.699 -3.795 1.00 15.00 878 ASP A N 15
ATOM 19550 C CA . ASP A 1 29 ? 12.288 -0.448 -3.798 1.00 15.00 878 ASP A CA 15
ATOM 19551 C C . ASP A 1 29 ? 12.587 0.892 -3.138 1.00 15.00 878 ASP A C 15
ATOM 19552 O O . ASP A 1 29 ? 13.743 1.307 -3.024 1.00 15.00 878 ASP A O 15
ATOM 19561 N N . GLY A 1 30 ? 11.533 1.564 -2.694 1.00 15.00 879 GLY A N 15
ATOM 19562 C CA . GLY A 1 30 ? 11.685 2.856 -2.062 1.00 15.00 879 GLY A CA 15
ATOM 19563 C C . GLY A 1 30 ? 10.789 3.902 -2.690 1.00 15.00 879 GLY A C 15
ATOM 19564 O O . GLY A 1 30 ? 11.191 5.047 -2.884 1.00 15.00 879 GLY A O 15
ATOM 19568 N N . SER A 1 31 ? 9.571 3.505 -3.002 1.00 15.00 880 SER A N 15
ATOM 19569 C CA . SER A 1 31 ? 8.601 4.394 -3.615 1.00 15.00 880 SER A CA 15
ATOM 19570 C C . SER A 1 31 ? 7.580 4.837 -2.573 1.00 15.00 880 SER A C 15
ATOM 19571 O O . SER A 1 31 ? 7.597 4.357 -1.436 1.00 15.00 880 SER A O 15
ATOM 19579 N N . PRO A 1 32 ? 6.694 5.779 -2.920 1.00 15.00 881 PRO A N 15
ATOM 19580 C CA . PRO A 1 32 ? 5.678 6.253 -2.001 1.00 15.00 881 PRO A CA 15
ATOM 19581 C C . PRO A 1 32 ? 4.510 5.284 -1.919 1.00 15.00 881 PRO A C 15
ATOM 19582 O O . PRO A 1 32 ? 3.825 5.026 -2.909 1.00 15.00 881 PRO A O 15
ATOM 19593 N N . MET A 1 33 ? 4.300 4.739 -0.736 1.00 15.00 882 MET A N 15
ATOM 19594 C CA . MET A 1 33 ? 3.224 3.792 -0.518 1.00 15.00 882 MET A CA 15
ATOM 19595 C C . MET A 1 33 ? 2.231 4.340 0.491 1.00 15.00 882 MET A C 15
ATOM 19596 O O . MET A 1 33 ? 2.557 5.235 1.276 1.00 15.00 882 MET A O 15
ATOM 19610 N N . ILE A 1 34 ? 1.023 3.807 0.457 1.00 15.00 883 ILE A N 15
ATOM 19611 C CA . ILE A 1 34 ? -0.023 4.216 1.375 1.00 15.00 883 ILE A CA 15
ATOM 19612 C C . ILE A 1 34 ? -0.564 2.993 2.098 1.00 15.00 883 ILE A C 15
ATOM 19613 O O . ILE A 1 34 ? -0.933 2.004 1.470 1.00 15.00 883 ILE A O 15
ATOM 19629 N N . GLY A 1 35 ? -0.582 3.053 3.420 1.00 15.00 884 GLY A N 15
ATOM 19630 C CA . GLY A 1 35 ? -1.054 1.929 4.206 1.00 15.00 884 GLY A CA 15
ATOM 19631 C C . GLY A 1 35 ? -2.519 2.021 4.550 1.00 15.00 884 GLY A C 15
ATOM 19632 O O . GLY A 1 35 ? -2.925 1.608 5.634 1.00 15.00 884 GLY A O 15
ATOM 19636 N N . CYS A 1 36 ? -3.311 2.563 3.625 1.00 15.00 885 CYS A N 15
ATOM 19637 C CA . CYS A 1 36 ? -4.748 2.711 3.836 1.00 15.00 885 CYS A CA 15
ATOM 19638 C C . CYS A 1 36 ? -5.010 3.371 5.197 1.00 15.00 885 CYS A C 15
ATOM 19639 O O . CYS A 1 36 ? -4.244 4.238 5.639 1.00 15.00 885 CYS A O 15
ATOM 19646 N N . ASP A 1 37 ? -6.098 2.974 5.830 1.00 15.00 886 ASP A N 15
ATOM 19647 C CA . ASP A 1 37 ? -6.466 3.471 7.145 1.00 15.00 886 ASP A CA 15
ATOM 19648 C C . ASP A 1 37 ? -7.237 2.393 7.899 1.00 15.00 886 ASP A C 15
ATOM 19649 O O . ASP A 1 37 ? -7.759 2.639 8.989 1.00 15.00 886 ASP A O 15
ATOM 19658 N N . ASP A 1 38 ? -7.305 1.194 7.309 1.00 15.00 887 ASP A N 15
ATOM 19659 C CA . ASP A 1 38 ? -8.031 0.083 7.915 1.00 15.00 887 ASP A CA 15
ATOM 19660 C C . ASP A 1 38 ? -7.191 -1.187 7.930 1.00 15.00 887 ASP A C 15
ATOM 19661 O O . ASP A 1 38 ? -6.908 -1.724 8.992 1.00 15.00 887 ASP A O 15
ATOM 19670 N N . CYS A 1 39 ? -6.780 -1.662 6.756 1.00 15.00 888 CYS A N 15
ATOM 19671 C CA . CYS A 1 39 ? -5.988 -2.885 6.676 1.00 15.00 888 CYS A CA 15
ATOM 19672 C C . CYS A 1 39 ? -4.539 -2.650 7.102 1.00 15.00 888 CYS A C 15
ATOM 19673 O O . CYS A 1 39 ? -3.881 -3.568 7.596 1.00 15.00 888 CYS A O 15
ATOM 19680 N N . ASP A 1 40 ? -4.061 -1.423 6.885 1.00 15.00 889 ASP A N 15
ATOM 19681 C CA . ASP A 1 40 ? -2.683 -1.022 7.207 1.00 15.00 889 ASP A CA 15
ATOM 19682 C C . ASP A 1 40 ? -1.709 -1.620 6.191 1.00 15.00 889 ASP A C 15
ATOM 19683 O O . ASP A 1 40 ? -0.490 -1.522 6.342 1.00 15.00 889 ASP A O 15
ATOM 19692 N N . ASP A 1 41 ? -2.259 -2.222 5.134 1.00 15.00 890 ASP A N 15
ATOM 19693 C CA . ASP A 1 41 ? -1.439 -2.810 4.081 1.00 15.00 890 ASP A CA 15
ATOM 19694 C C . ASP A 1 41 ? -0.963 -1.688 3.170 1.00 15.00 890 ASP A C 15
ATOM 19695 O O . ASP A 1 41 ? -1.687 -0.719 2.940 1.00 15.00 890 ASP A O 15
ATOM 19704 N N . TRP A 1 42 ? 0.235 -1.808 2.633 1.00 15.00 891 TRP A N 15
ATOM 19705 C CA . TRP A 1 42 ? 0.790 -0.738 1.820 1.00 15.00 891 TRP A CA 15
ATOM 19706 C C . TRP A 1 42 ? 0.602 -0.953 0.323 1.00 15.00 891 TRP A C 15
ATOM 19707 O O . TRP A 1 42 ? 1.194 -1.847 -0.276 1.00 15.00 891 TRP A O 15
ATOM 19728 N N . TYR A 1 43 ? -0.239 -0.108 -0.261 1.00 15.00 892 TYR A N 15
ATOM 19729 C CA . TYR A 1 43 ? -0.530 -0.140 -1.690 1.00 15.00 892 TYR A CA 15
ATOM 19730 C C . TYR A 1 43 ? 0.296 0.926 -2.405 1.00 15.00 892 TYR A C 15
ATOM 19731 O O . TYR A 1 43 ? 0.705 1.914 -1.781 1.00 15.00 892 TYR A O 15
ATOM 19749 N N . HIS A 1 44 ? 0.552 0.738 -3.697 1.00 15.00 893 HIS A N 15
ATOM 19750 C CA . HIS A 1 44 ? 1.300 1.729 -4.466 1.00 15.00 893 HIS A CA 15
ATOM 19751 C C . HIS A 1 44 ? 0.375 2.858 -4.899 1.00 15.00 893 HIS A C 15
ATOM 19752 O O . HIS A 1 44 ? -0.803 2.633 -5.166 1.00 15.00 893 HIS A O 15
ATOM 19766 N N . TRP A 1 45 ? 0.917 4.066 -4.971 1.00 15.00 894 TRP A N 15
ATOM 19767 C CA . TRP A 1 45 ? 0.136 5.244 -5.344 1.00 15.00 894 TRP A CA 15
ATOM 19768 C C . TRP A 1 45 ? -0.510 5.143 -6.735 1.00 15.00 894 TRP A C 15
ATOM 19769 O O . TRP A 1 45 ? -1.732 5.246 -6.841 1.00 15.00 894 TRP A O 15
ATOM 19790 N N . PRO A 1 46 ? 0.268 4.931 -7.819 1.00 15.00 895 PRO A N 15
ATOM 19791 C CA . PRO A 1 46 ? -0.288 4.865 -9.179 1.00 15.00 895 PRO A CA 15
ATOM 19792 C C . PRO A 1 46 ? -1.373 3.802 -9.332 1.00 15.00 895 PRO A C 15
ATOM 19793 O O . PRO A 1 46 ? -2.382 4.031 -10.003 1.00 15.00 895 PRO A O 15
ATOM 19804 N N . CYS A 1 47 ? -1.166 2.653 -8.703 1.00 15.00 896 CYS A N 15
ATOM 19805 C CA . CYS A 1 47 ? -2.116 1.554 -8.779 1.00 15.00 896 CYS A CA 15
ATOM 19806 C C . CYS A 1 47 ? -3.460 1.903 -8.122 1.00 15.00 896 CYS A C 15
ATOM 19807 O O . CYS A 1 47 ? -4.511 1.467 -8.592 1.00 15.00 896 CYS A O 15
ATOM 19814 N N . VAL A 1 48 ? -3.434 2.698 -7.049 1.00 15.00 897 VAL A N 15
ATOM 19815 C CA . VAL A 1 48 ? -4.673 3.070 -6.353 1.00 15.00 897 VAL A CA 15
ATOM 19816 C C . VAL A 1 48 ? -5.239 4.410 -6.832 1.00 15.00 897 VAL A C 15
ATOM 19817 O O . VAL A 1 48 ? -6.292 4.843 -6.368 1.00 15.00 897 VAL A O 15
ATOM 19830 N N . GLY A 1 49 ? -4.539 5.066 -7.750 1.00 15.00 898 GLY A N 15
ATOM 19831 C CA . GLY A 1 49 ? -5.015 6.334 -8.283 1.00 15.00 898 GLY A CA 15
ATOM 19832 C C . GLY A 1 49 ? -4.516 7.545 -7.514 1.00 15.00 898 GLY A C 15
ATOM 19833 O O . GLY A 1 49 ? -5.147 8.600 -7.527 1.00 15.00 898 GLY A O 15
ATOM 19837 N N . ILE A 1 50 ? -3.383 7.399 -6.846 1.00 15.00 899 ILE A N 15
ATOM 19838 C CA . ILE A 1 50 ? -2.799 8.491 -6.082 1.00 15.00 899 ILE A CA 15
ATOM 19839 C C . ILE A 1 50 ? -1.557 9.009 -6.809 1.00 15.00 899 ILE A C 15
ATOM 19840 O O . ILE A 1 50 ? -0.801 8.226 -7.379 1.00 15.00 899 ILE A O 15
ATOM 19856 N N . MET A 1 51 ? -1.356 10.324 -6.808 1.00 15.00 900 MET A N 15
ATOM 19857 C CA . MET A 1 51 ? -0.211 10.908 -7.505 1.00 15.00 900 MET A CA 15
ATOM 19858 C C . MET A 1 51 ? 0.648 11.784 -6.594 1.00 15.00 900 MET A C 15
ATOM 19859 O O . MET A 1 51 ? 1.572 12.448 -7.068 1.00 15.00 900 MET A O 15
ATOM 19873 N N . ALA A 1 52 ? 0.359 11.781 -5.295 1.00 15.00 901 ALA A N 15
ATOM 19874 C CA . ALA A 1 52 ? 1.119 12.585 -4.338 1.00 15.00 901 ALA A CA 15
ATOM 19875 C C . ALA A 1 52 ? 0.695 12.264 -2.908 1.00 15.00 901 ALA A C 15
ATOM 19876 O O . ALA A 1 52 ? -0.201 11.453 -2.691 1.00 15.00 901 ALA A O 15
ATOM 19883 N N . ALA A 1 53 ? 1.339 12.905 -1.941 1.00 15.00 902 ALA A N 15
ATOM 19884 C CA . ALA A 1 53 ? 1.045 12.669 -0.533 1.00 15.00 902 ALA A CA 15
ATOM 19885 C C . ALA A 1 53 ? -0.145 13.492 -0.060 1.00 15.00 902 ALA A C 15
ATOM 19886 O O . ALA A 1 53 ? -0.119 14.722 -0.106 1.00 15.00 902 ALA A O 15
ATOM 19893 N N . PRO A 1 54 ? -1.212 12.814 0.378 1.00 15.00 903 PRO A N 15
ATOM 19894 C CA . PRO A 1 54 ? -2.407 13.465 0.890 1.00 15.00 903 PRO A CA 15
ATOM 19895 C C . PRO A 1 54 ? -2.293 13.712 2.395 1.00 15.00 903 PRO A C 15
ATOM 19896 O O . PRO A 1 54 ? -1.399 13.164 3.042 1.00 15.00 903 PRO A O 15
ATOM 19907 N N . PRO A 1 55 ? -3.177 14.545 2.972 1.00 15.00 904 PRO A N 15
ATOM 19908 C CA . PRO A 1 55 ? -3.154 14.828 4.410 1.00 15.00 904 PRO A CA 15
ATOM 19909 C C . PRO A 1 55 ? -3.266 13.550 5.235 1.00 15.00 904 PRO A C 15
ATOM 19910 O O . PRO A 1 55 ? -4.117 12.700 4.966 1.00 15.00 904 PRO A O 15
ATOM 19921 N N . GLU A 1 56 ? -2.410 13.426 6.238 1.00 15.00 905 GLU A N 15
ATOM 19922 C CA . GLU A 1 56 ? -2.391 12.252 7.101 1.00 15.00 905 GLU A CA 15
ATOM 19923 C C . GLU A 1 56 ? -3.700 12.119 7.872 1.00 15.00 905 GLU A C 15
ATOM 19924 O O . GLU A 1 56 ? -4.152 11.008 8.165 1.00 15.00 905 GLU A O 15
ATOM 19936 N N . GLU A 1 57 ? -4.311 13.259 8.176 1.00 15.00 906 GLU A N 15
ATOM 19937 C CA . GLU A 1 57 ? -5.572 13.302 8.911 1.00 15.00 906 GLU A CA 15
ATOM 19938 C C . GLU A 1 57 ? -6.740 12.862 8.031 1.00 15.00 906 GLU A C 15
ATOM 19939 O O . GLU A 1 57 ? -7.817 12.532 8.526 1.00 15.00 906 GLU A O 15
ATOM 19951 N N . MET A 1 58 ? -6.522 12.865 6.725 1.00 15.00 907 MET A N 15
ATOM 19952 C CA . MET A 1 58 ? -7.553 12.469 5.783 1.00 15.00 907 MET A CA 15
ATOM 19953 C C . MET A 1 58 ? -7.622 10.951 5.694 1.00 15.00 907 MET A C 15
ATOM 19954 O O . MET A 1 58 ? -6.657 10.299 5.302 1.00 15.00 907 MET A O 15
ATOM 19968 N N . GLN A 1 59 ? -8.758 10.392 6.080 1.00 15.00 908 GLN A N 15
ATOM 19969 C CA . GLN A 1 59 ? -8.944 8.951 6.040 1.00 15.00 908 GLN A CA 15
ATOM 19970 C C . GLN A 1 59 ? -9.235 8.486 4.618 1.00 15.00 908 GLN A C 15
ATOM 19971 O O . GLN A 1 59 ? -10.181 8.950 3.978 1.00 15.00 908 GLN A O 15
ATOM 19985 N N . TRP A 1 60 ? -8.409 7.574 4.136 1.00 15.00 909 TRP A N 15
ATOM 19986 C CA . TRP A 1 60 ? -8.544 7.025 2.799 1.00 15.00 909 TRP A CA 15
ATOM 19987 C C . TRP A 1 60 ? -8.555 5.507 2.882 1.00 15.00 909 TRP A C 15
ATOM 19988 O O . TRP A 1 60 ? -7.734 4.921 3.580 1.00 15.00 909 TRP A O 15
ATOM 20009 N N . PHE A 1 61 ? -9.474 4.879 2.175 1.00 15.00 910 PHE A N 15
ATOM 20010 C CA . PHE A 1 61 ? -9.580 3.428 2.199 1.00 15.00 910 PHE A CA 15
ATOM 20011 C C . PHE A 1 61 ? -9.315 2.849 0.821 1.00 15.00 910 PHE A C 15
ATOM 20012 O O . PHE A 1 61 ? -9.704 3.436 -0.195 1.00 15.00 910 PHE A O 15
ATOM 20029 N N . CYS A 1 62 ? -8.650 1.702 0.796 1.00 15.00 911 CYS A N 15
ATOM 20030 C CA . CYS A 1 62 ? -8.322 1.033 -0.449 1.00 15.00 911 CYS A CA 15
ATOM 20031 C C . CYS A 1 62 ? -9.587 0.448 -1.087 1.00 15.00 911 CYS A C 15
ATOM 20032 O O . CYS A 1 62 ? -10.622 0.339 -0.426 1.00 15.00 911 CYS A O 15
ATOM 20039 N N . PRO A 1 63 ? -9.534 0.054 -2.378 1.00 15.00 912 PRO A N 15
ATOM 20040 C CA . PRO A 1 63 ? -10.697 -0.523 -3.068 1.00 15.00 912 PRO A CA 15
ATOM 20041 C C . PRO A 1 63 ? -11.119 -1.876 -2.489 1.00 15.00 912 PRO A C 15
ATOM 20042 O O . PRO A 1 63 ? -12.088 -2.480 -2.946 1.00 15.00 912 PRO A O 15
ATOM 20053 N N . LYS A 1 64 ? -10.387 -2.355 -1.491 1.00 15.00 913 LYS A N 15
ATOM 20054 C CA . LYS A 1 64 ? -10.715 -3.612 -0.846 1.00 15.00 913 LYS A CA 15
ATOM 20055 C C . LYS A 1 64 ? -11.572 -3.331 0.374 1.00 15.00 913 LYS A C 15
ATOM 20056 O O . LYS A 1 64 ? -12.685 -3.850 0.502 1.00 15.00 913 LYS A O 15
ATOM 20075 N N . CYS A 1 65 ? -11.055 -2.485 1.260 1.00 15.00 914 CYS A N 15
ATOM 20076 C CA . CYS A 1 65 ? -11.773 -2.111 2.461 1.00 15.00 914 CYS A CA 15
ATOM 20077 C C . CYS A 1 65 ? -12.964 -1.223 2.123 1.00 15.00 914 CYS A C 15
ATOM 20078 O O . CYS A 1 65 ? -14.010 -1.322 2.757 1.00 15.00 914 CYS A O 15
ATOM 20085 N N . ALA A 1 66 ? -12.818 -0.373 1.106 1.00 15.00 915 ALA A N 15
ATOM 20086 C CA . ALA A 1 66 ? -13.916 0.495 0.688 1.00 15.00 915 ALA A CA 15
ATOM 20087 C C . ALA A 1 66 ? -15.096 -0.362 0.244 1.00 15.00 915 ALA A C 15
ATOM 20088 O O . ALA A 1 66 ? -16.254 -0.057 0.535 1.00 15.00 915 ALA A O 15
ATOM 20095 N N . ASN A 1 67 ? -14.778 -1.455 -0.437 1.00 15.00 916 ASN A N 15
ATOM 20096 C CA . ASN A 1 67 ? -15.787 -2.392 -0.912 1.00 15.00 916 ASN A CA 15
ATOM 20097 C C . ASN A 1 67 ? -16.327 -3.211 0.257 1.00 15.00 916 ASN A C 15
ATOM 20098 O O . ASN A 1 67 ? -17.507 -3.566 0.294 1.00 15.00 916 ASN A O 15
ATOM 20109 N N . LYS A 1 68 ? -15.456 -3.484 1.228 1.00 15.00 917 LYS A N 15
ATOM 20110 C CA . LYS A 1 68 ? -15.831 -4.254 2.410 1.00 15.00 917 LYS A CA 15
ATOM 20111 C C . LYS A 1 68 ? -16.783 -3.449 3.299 1.00 15.00 917 LYS A C 15
ATOM 20112 O O . LYS A 1 68 ? -17.399 -3.997 4.215 1.00 15.00 917 LYS A O 15
ATOM 20131 N N . ILE A 1 69 ? -16.907 -2.156 3.021 1.00 15.00 918 ILE A N 15
ATOM 20132 C CA . ILE A 1 69 ? -17.793 -1.286 3.785 1.00 15.00 918 ILE A CA 15
ATOM 20133 C C . ILE A 1 69 ? -19.049 -0.966 2.969 1.00 15.00 918 ILE A C 15
ATOM 20134 O O . ILE A 1 69 ? -20.168 -1.119 3.459 1.00 15.00 918 ILE A O 15
ATOM 20150 N N . LYS A 1 70 ? -18.854 -0.545 1.717 1.00 15.00 919 LYS A N 15
ATOM 20151 C CA . LYS A 1 70 ? -19.968 -0.216 0.826 1.00 15.00 919 LYS A CA 15
ATOM 20152 C C . LYS A 1 70 ? -20.863 -1.438 0.599 1.00 15.00 919 LYS A C 15
ATOM 20153 O O . LYS A 1 70 ? -22.093 -1.341 0.681 1.00 15.00 919 LYS A O 15
ATOM 20172 N N . LYS A 1 71 ? -20.236 -2.575 0.293 1.00 15.00 920 LYS A N 15
ATOM 20173 C CA . LYS A 1 71 ? -20.943 -3.841 0.066 1.00 15.00 920 LYS A CA 15
ATOM 20174 C C . LYS A 1 71 ? -21.968 -3.751 -1.072 1.00 15.00 920 LYS A C 15
ATOM 20175 O O . LYS A 1 71 ? -21.911 -2.845 -1.912 1.00 15.00 920 LYS A O 15
ATOM 20194 N N . ASP A 1 72 ? -22.899 -4.707 -1.083 1.00 15.00 921 ASP A N 15
ATOM 20195 C CA . ASP A 1 72 ? -23.958 -4.778 -2.087 1.00 15.00 921 ASP A CA 15
ATOM 20196 C C . ASP A 1 72 ? -25.099 -5.643 -1.552 1.00 15.00 921 ASP A C 15
ATOM 20197 O O . ASP A 1 72 ? -24.855 -6.713 -0.989 1.00 15.00 921 ASP A O 15
ATOM 20206 N N . LYS A 1 73 ? -26.334 -5.160 -1.708 1.00 15.00 922 LYS A N 15
ATOM 20207 C CA . LYS A 1 73 ? -27.527 -5.871 -1.235 1.00 15.00 922 LYS A CA 15
ATOM 20208 C C . LYS A 1 73 ? -27.460 -6.125 0.276 1.00 15.00 922 LYS A C 15
ATOM 20209 O O . LYS A 1 73 ? -26.931 -5.304 1.025 1.00 15.00 922 LYS A O 15
ATOM 20228 N N . LYS A 1 74 ? -28.019 -7.249 0.720 1.00 15.00 923 LYS A N 15
ATOM 20229 C CA . LYS A 1 74 ? -28.017 -7.589 2.135 1.00 15.00 923 LYS A CA 15
ATOM 20230 C C . LYS A 1 74 ? -27.410 -8.972 2.369 1.00 15.00 923 LYS A C 15
ATOM 20231 O O . LYS A 1 74 ? -28.118 -9.974 2.417 1.00 15.00 923 LYS A O 15
ATOM 20250 N N . HIS A 1 75 ? -26.089 -9.019 2.490 1.00 15.00 924 HIS A N 15
ATOM 20251 C CA . HIS A 1 75 ? -25.384 -10.270 2.741 1.00 15.00 924 HIS A CA 15
ATOM 20252 C C . HIS A 1 75 ? -24.603 -10.155 4.050 1.00 15.00 924 HIS A C 15
ATOM 20253 O O . HIS A 1 75 ? -24.101 -9.075 4.389 1.00 15.00 924 HIS A O 15
ATOM 20268 N N . ALA B 2 1 ? -4.765 8.541 6.704 1.00 15.00 1 ALA B N 15
ATOM 20269 C CA . ALA B 2 1 ? -3.927 7.966 5.627 1.00 15.00 1 ALA B CA 15
ATOM 20270 C C . ALA B 2 1 ? -2.453 8.086 5.972 1.00 15.00 1 ALA B C 15
ATOM 20271 O O . ALA B 2 1 ? -1.946 9.185 6.181 1.00 15.00 1 ALA B O 15
ATOM 20280 N N . ARG B 2 2 ? -1.766 6.958 6.049 1.00 15.00 2 ARG B N 15
ATOM 20281 C CA . ARG B 2 2 ? -0.345 6.971 6.345 1.00 15.00 2 ARG B CA 15
ATOM 20282 C C . ARG B 2 2 ? 0.445 6.783 5.057 1.00 15.00 2 ARG B C 15
ATOM 20283 O O . ARG B 2 2 ? 0.477 5.688 4.489 1.00 15.00 2 ARG B O 15
ATOM 20304 N N . THR B 2 3 ? 1.056 7.858 4.591 1.00 15.00 3 THR B N 15
ATOM 20305 C CA . THR B 2 3 ? 1.831 7.829 3.364 1.00 15.00 3 THR B CA 15
ATOM 20306 C C . THR B 2 3 ? 3.298 8.158 3.616 1.00 15.00 3 THR B C 15
ATOM 20307 O O . THR B 2 3 ? 3.617 9.006 4.449 1.00 15.00 3 THR B O 15
ATOM 20349 N N . GLU B 2 5 ? 7.345 8.224 1.429 1.00 15.00 5 GLU B N 15
ATOM 20350 C CA . GLU B 2 5 ? 8.135 8.067 0.215 1.00 15.00 5 GLU B CA 15
ATOM 20351 C C . GLU B 2 5 ? 9.606 7.913 0.585 1.00 15.00 5 GLU B C 15
ATOM 20352 O O . GLU B 2 5 ? 10.204 8.822 1.154 1.00 15.00 5 GLU B O 15
ATOM 20363 N N . THR B 2 6 ? 10.180 6.763 0.273 1.00 15.00 6 THR B N 15
ATOM 20364 C CA . THR B 2 6 ? 11.575 6.495 0.595 1.00 15.00 6 THR B CA 15
ATOM 20365 C C . THR B 2 6 ? 12.494 6.746 -0.601 1.00 15.00 6 THR B C 15
ATOM 20366 O O . THR B 2 6 ? 13.557 6.131 -0.727 1.00 15.00 6 THR B O 15
ATOM 20377 N N . ALA B 2 7 ? 12.089 7.669 -1.461 1.00 15.00 7 ALA B N 15
ATOM 20378 C CA . ALA B 2 7 ? 12.861 8.006 -2.645 1.00 15.00 7 ALA B CA 15
ATOM 20379 C C . ALA B 2 7 ? 13.966 8.993 -2.297 1.00 15.00 7 ALA B C 15
ATOM 20380 O O . ALA B 2 7 ? 13.714 10.179 -2.096 1.00 15.00 7 ALA B O 15
ATOM 20387 N N . ARG B 2 8 ? 15.192 8.494 -2.241 1.00 15.00 8 ARG B N 15
ATOM 20388 C CA . ARG B 2 8 ? 16.351 9.317 -1.905 1.00 15.00 8 ARG B CA 15
ATOM 20389 C C . ARG B 2 8 ? 16.826 10.141 -3.107 1.00 15.00 8 ARG B C 15
ATOM 20390 O O . ARG B 2 8 ? 18.026 10.275 -3.349 1.00 15.00 8 ARG B O 15
ATOM 20411 N N . LYS B 2 9 ? 15.882 10.705 -3.848 1.00 15.00 9 LYS B N 15
ATOM 20412 C CA . LYS B 2 9 ? 16.207 11.510 -5.014 1.00 15.00 9 LYS B CA 15
ATOM 20413 C C . LYS B 2 9 ? 15.099 12.518 -5.294 1.00 15.00 9 LYS B C 15
ATOM 20414 O O . LYS B 2 9 ? 14.804 12.831 -6.449 1.00 15.00 9 LYS B O 15
ATOM 20433 N N . SER B 2 10 ? 14.507 13.040 -4.234 1.00 15.00 10 SER B N 15
ATOM 20434 C CA . SER B 2 10 ? 13.437 14.018 -4.351 1.00 15.00 10 SER B CA 15
ATOM 20435 C C . SER B 2 10 ? 13.948 15.327 -4.964 1.00 15.00 10 SER B C 15
ATOM 20436 O O . SER B 2 10 ? 15.161 15.536 -5.101 1.00 15.00 10 SER B O 15
ATOM 20444 N N . THR B 2 11 ? 13.026 16.193 -5.351 1.00 15.00 11 THR B N 15
ATOM 20445 C CA . THR B 2 11 ? 13.378 17.471 -5.943 1.00 15.00 11 THR B CA 15
ATOM 20446 C C . THR B 2 11 ? 13.441 18.560 -4.877 1.00 15.00 11 THR B C 15
ATOM 20447 O O . THR B 2 11 ? 12.446 19.222 -4.587 1.00 15.00 11 THR B O 15
ATOM 20458 N N . GLY B 2 12 ? 14.612 18.718 -4.280 1.00 15.00 12 GLY B N 15
ATOM 20459 C CA . GLY B 2 12 ? 14.799 19.720 -3.252 1.00 15.00 12 GLY B CA 15
ATOM 20460 C C . GLY B 2 12 ? 16.250 19.832 -2.843 1.00 15.00 12 GLY B C 15
ATOM 20461 O O . GLY B 2 12 ? 17.096 19.112 -3.379 1.00 15.00 12 GLY B O 15
ATOM 20491 N N . GLY A 1 1 ? -2.111 -19.958 -8.382 1.00 15.00 850 GLY A N 16
ATOM 20492 C CA . GLY A 1 1 ? -3.243 -20.136 -7.493 1.00 15.00 850 GLY A CA 16
ATOM 20493 C C . GLY A 1 1 ? -3.014 -19.510 -6.131 1.00 15.00 850 GLY A C 16
ATOM 20494 O O . GLY A 1 1 ? -2.401 -20.123 -5.256 1.00 15.00 850 GLY A O 16
ATOM 20498 N N . SER A 1 2 ? -3.511 -18.286 -5.959 1.00 15.00 851 SER A N 16
ATOM 20499 C CA . SER A 1 2 ? -3.368 -17.559 -4.700 1.00 15.00 851 SER A CA 16
ATOM 20500 C C . SER A 1 2 ? -1.885 -17.394 -4.341 1.00 15.00 851 SER A C 16
ATOM 20501 O O . SER A 1 2 ? -1.058 -17.118 -5.211 1.00 15.00 851 SER A O 16
ATOM 20509 N N . HIS A 1 3 ? -1.573 -17.539 -3.056 1.00 15.00 852 HIS A N 16
ATOM 20510 C CA . HIS A 1 3 ? -0.205 -17.433 -2.545 1.00 15.00 852 HIS A CA 16
ATOM 20511 C C . HIS A 1 3 ? -0.127 -18.120 -1.188 1.00 15.00 852 HIS A C 16
ATOM 20512 O O . HIS A 1 3 ? 0.540 -19.136 -1.035 1.00 15.00 852 HIS A O 16
ATOM 20527 N N . MET A 1 4 ? -0.827 -17.526 -0.219 1.00 15.00 853 MET A N 16
ATOM 20528 C CA . MET A 1 4 ? -0.907 -18.031 1.158 1.00 15.00 853 MET A CA 16
ATOM 20529 C C . MET A 1 4 ? 0.463 -18.381 1.742 1.00 15.00 853 MET A C 16
ATOM 20530 O O . MET A 1 4 ? 0.823 -19.549 1.866 1.00 15.00 853 MET A O 16
ATOM 20544 N N . ALA A 1 5 ? 1.219 -17.353 2.095 1.00 15.00 854 ALA A N 16
ATOM 20545 C CA . ALA A 1 5 ? 2.535 -17.541 2.689 1.00 15.00 854 ALA A CA 16
ATOM 20546 C C . ALA A 1 5 ? 2.613 -16.780 4.007 1.00 15.00 854 ALA A C 16
ATOM 20547 O O . ALA A 1 5 ? 2.577 -17.372 5.083 1.00 15.00 854 ALA A O 16
ATOM 20554 N N . MET A 1 6 ? 2.695 -15.462 3.906 1.00 15.00 855 MET A N 16
ATOM 20555 C CA . MET A 1 6 ? 2.763 -14.596 5.073 1.00 15.00 855 MET A CA 16
ATOM 20556 C C . MET A 1 6 ? 2.360 -13.182 4.675 1.00 15.00 855 MET A C 16
ATOM 20557 O O . MET A 1 6 ? 1.805 -12.981 3.592 1.00 15.00 855 MET A O 16
ATOM 20571 N N . ALA A 1 7 ? 2.631 -12.212 5.543 1.00 15.00 856 ALA A N 16
ATOM 20572 C CA . ALA A 1 7 ? 2.289 -10.821 5.269 1.00 15.00 856 ALA A CA 16
ATOM 20573 C C . ALA A 1 7 ? 3.092 -10.282 4.091 1.00 15.00 856 ALA A C 16
ATOM 20574 O O . ALA A 1 7 ? 4.073 -10.896 3.666 1.00 15.00 856 ALA A O 16
ATOM 20581 N N . TYR A 1 8 ? 2.689 -9.125 3.583 1.00 15.00 857 TYR A N 16
ATOM 20582 C CA . TYR A 1 8 ? 3.354 -8.503 2.443 1.00 15.00 857 TYR A CA 16
ATOM 20583 C C . TYR A 1 8 ? 4.664 -7.824 2.848 1.00 15.00 857 TYR A C 16
ATOM 20584 O O . TYR A 1 8 ? 4.937 -6.686 2.465 1.00 15.00 857 TYR A O 16
ATOM 20602 N N . VAL A 1 9 ? 5.471 -8.538 3.619 1.00 15.00 858 VAL A N 16
ATOM 20603 C CA . VAL A 1 9 ? 6.757 -8.031 4.069 1.00 15.00 858 VAL A CA 16
ATOM 20604 C C . VAL A 1 9 ? 7.818 -9.107 3.906 1.00 15.00 858 VAL A C 16
ATOM 20605 O O . VAL A 1 9 ? 7.783 -10.132 4.590 1.00 15.00 858 VAL A O 16
ATOM 20618 N N . ILE A 1 10 ? 8.742 -8.883 2.990 1.00 15.00 859 ILE A N 16
ATOM 20619 C CA . ILE A 1 10 ? 9.819 -9.830 2.748 1.00 15.00 859 ILE A CA 16
ATOM 20620 C C . ILE A 1 10 ? 11.166 -9.146 2.925 1.00 15.00 859 ILE A C 16
ATOM 20621 O O . ILE A 1 10 ? 11.238 -7.927 3.072 1.00 15.00 859 ILE A O 16
ATOM 20637 N N . ARG A 1 11 ? 12.231 -9.927 2.915 1.00 15.00 860 ARG A N 16
ATOM 20638 C CA . ARG A 1 11 ? 13.566 -9.377 3.058 1.00 15.00 860 ARG A CA 16
ATOM 20639 C C . ARG A 1 11 ? 14.330 -9.562 1.754 1.00 15.00 860 ARG A C 16
ATOM 20640 O O . ARG A 1 11 ? 14.128 -10.549 1.044 1.00 15.00 860 ARG A O 16
ATOM 20661 N N . ASP A 1 12 ? 15.184 -8.608 1.434 1.00 15.00 861 ASP A N 16
ATOM 20662 C CA . ASP A 1 12 ? 15.976 -8.669 0.214 1.00 15.00 861 ASP A CA 16
ATOM 20663 C C . ASP A 1 12 ? 17.325 -9.321 0.503 1.00 15.00 861 ASP A C 16
ATOM 20664 O O . ASP A 1 12 ? 17.478 -9.994 1.519 1.00 15.00 861 ASP A O 16
ATOM 20673 N N . GLU A 1 13 ? 18.290 -9.126 -0.385 1.00 15.00 862 GLU A N 16
ATOM 20674 C CA . GLU A 1 13 ? 19.621 -9.693 -0.210 1.00 15.00 862 GLU A CA 16
ATOM 20675 C C . GLU A 1 13 ? 20.362 -9.015 0.942 1.00 15.00 862 GLU A C 16
ATOM 20676 O O . GLU A 1 13 ? 20.993 -9.689 1.764 1.00 15.00 862 GLU A O 16
ATOM 20688 N N . TRP A 1 14 ? 20.270 -7.690 1.016 1.00 15.00 863 TRP A N 16
ATOM 20689 C CA . TRP A 1 14 ? 20.936 -6.935 2.069 1.00 15.00 863 TRP A CA 16
ATOM 20690 C C . TRP A 1 14 ? 20.280 -7.207 3.418 1.00 15.00 863 TRP A C 16
ATOM 20691 O O . TRP A 1 14 ? 20.940 -7.645 4.358 1.00 15.00 863 TRP A O 16
ATOM 20712 N N . GLY A 1 15 ? 18.977 -6.973 3.506 1.00 15.00 864 GLY A N 16
ATOM 20713 C CA . GLY A 1 15 ? 18.279 -7.211 4.754 1.00 15.00 864 GLY A CA 16
ATOM 20714 C C . GLY A 1 15 ? 17.303 -6.111 5.105 1.00 15.00 864 GLY A C 16
ATOM 20715 O O . GLY A 1 15 ? 17.124 -5.778 6.275 1.00 15.00 864 GLY A O 16
ATOM 20719 N N . ASN A 1 16 ? 16.672 -5.547 4.093 1.00 15.00 865 ASN A N 16
ATOM 20720 C CA . ASN A 1 16 ? 15.701 -4.488 4.290 1.00 15.00 865 ASN A CA 16
ATOM 20721 C C . ASN A 1 16 ? 14.305 -5.085 4.302 1.00 15.00 865 ASN A C 16
ATOM 20722 O O . ASN A 1 16 ? 14.067 -6.136 3.699 1.00 15.00 865 ASN A O 16
ATOM 20733 N N . GLN A 1 17 ? 13.388 -4.434 4.997 1.00 15.00 866 GLN A N 16
ATOM 20734 C CA . GLN A 1 17 ? 12.014 -4.904 5.058 1.00 15.00 866 GLN A CA 16
ATOM 20735 C C . GLN A 1 17 ? 11.261 -4.427 3.824 1.00 15.00 866 GLN A C 16
ATOM 20736 O O . GLN A 1 17 ? 10.589 -3.396 3.848 1.00 15.00 866 GLN A O 16
ATOM 20750 N N . ILE A 1 18 ? 11.414 -5.170 2.740 1.00 15.00 867 ILE A N 16
ATOM 20751 C CA . ILE A 1 18 ? 10.769 -4.840 1.485 1.00 15.00 867 ILE A CA 16
ATOM 20752 C C . ILE A 1 18 ? 9.282 -5.156 1.551 1.00 15.00 867 ILE A C 16
ATOM 20753 O O . ILE A 1 18 ? 8.883 -6.282 1.849 1.00 15.00 867 ILE A O 16
ATOM 20769 N N . TRP A 1 19 ? 8.472 -4.151 1.282 1.00 15.00 868 TRP A N 16
ATOM 20770 C CA . TRP A 1 19 ? 7.033 -4.310 1.309 1.00 15.00 868 TRP A CA 16
ATOM 20771 C C . TRP A 1 19 ? 6.512 -4.753 -0.050 1.00 15.00 868 TRP A C 16
ATOM 20772 O O . TRP A 1 19 ? 7.096 -4.425 -1.083 1.00 15.00 868 TRP A O 16
ATOM 20793 N N . ILE A 1 20 ? 5.429 -5.513 -0.040 1.00 15.00 869 ILE A N 16
ATOM 20794 C CA . ILE A 1 20 ? 4.817 -6.002 -1.263 1.00 15.00 869 ILE A CA 16
ATOM 20795 C C . ILE A 1 20 ? 3.425 -5.409 -1.413 1.00 15.00 869 ILE A C 16
ATOM 20796 O O . ILE A 1 20 ? 2.607 -5.517 -0.506 1.00 15.00 869 ILE A O 16
ATOM 20812 N N . CYS A 1 21 ? 3.163 -4.771 -2.541 1.00 15.00 870 CYS A N 16
ATOM 20813 C CA . CYS A 1 21 ? 1.858 -4.179 -2.777 1.00 15.00 870 CYS A CA 16
ATOM 20814 C C . CYS A 1 21 ? 0.824 -5.268 -3.021 1.00 15.00 870 CYS A C 16
ATOM 20815 O O . CYS A 1 21 ? 1.037 -6.155 -3.851 1.00 15.00 870 CYS A O 16
ATOM 20822 N N . PRO A 1 22 ? -0.299 -5.233 -2.290 1.00 15.00 871 PRO A N 16
ATOM 20823 C CA . PRO A 1 22 ? -1.380 -6.201 -2.464 1.00 15.00 871 PRO A CA 16
ATOM 20824 C C . PRO A 1 22 ? -2.132 -5.984 -3.779 1.00 15.00 871 PRO A C 16
ATOM 20825 O O . PRO A 1 22 ? -3.151 -6.624 -4.037 1.00 15.00 871 PRO A O 16
ATOM 20836 N N . GLY A 1 23 ? -1.632 -5.058 -4.593 1.00 15.00 872 GLY A N 16
ATOM 20837 C CA . GLY A 1 23 ? -2.249 -4.764 -5.870 1.00 15.00 872 GLY A CA 16
ATOM 20838 C C . GLY A 1 23 ? -1.667 -5.583 -7.011 1.00 15.00 872 GLY A C 16
ATOM 20839 O O . GLY A 1 23 ? -2.296 -6.533 -7.485 1.00 15.00 872 GLY A O 16
ATOM 20843 N N . CYS A 1 24 ? -0.463 -5.223 -7.447 1.00 15.00 873 CYS A N 16
ATOM 20844 C CA . CYS A 1 24 ? 0.189 -5.916 -8.553 1.00 15.00 873 CYS A CA 16
ATOM 20845 C C . CYS A 1 24 ? 1.119 -7.014 -8.051 1.00 15.00 873 CYS A C 16
ATOM 20846 O O . CYS A 1 24 ? 1.745 -7.721 -8.851 1.00 15.00 873 CYS A O 16
ATOM 20853 N N . ASN A 1 25 ? 1.198 -7.151 -6.727 1.00 15.00 874 ASN A N 16
ATOM 20854 C CA . ASN A 1 25 ? 2.048 -8.151 -6.092 1.00 15.00 874 ASN A CA 16
ATOM 20855 C C . ASN A 1 25 ? 3.505 -7.848 -6.416 1.00 15.00 874 ASN A C 16
ATOM 20856 O O . ASN A 1 25 ? 4.244 -8.705 -6.913 1.00 15.00 874 ASN A O 16
ATOM 20867 N N . LYS A 1 26 ? 3.912 -6.620 -6.137 1.00 15.00 875 LYS A N 16
ATOM 20868 C CA . LYS A 1 26 ? 5.266 -6.182 -6.426 1.00 15.00 875 LYS A CA 16
ATOM 20869 C C . LYS A 1 26 ? 5.940 -5.580 -5.197 1.00 15.00 875 LYS A C 16
ATOM 20870 O O . LYS A 1 26 ? 5.272 -5.071 -4.299 1.00 15.00 875 LYS A O 16
ATOM 20889 N N . PRO A 1 27 ? 7.279 -5.658 -5.137 1.00 15.00 876 PRO A N 16
ATOM 20890 C CA . PRO A 1 27 ? 8.055 -5.121 -4.022 1.00 15.00 876 PRO A CA 16
ATOM 20891 C C . PRO A 1 27 ? 8.350 -3.629 -4.156 1.00 15.00 876 PRO A C 16
ATOM 20892 O O . PRO A 1 27 ? 8.171 -3.036 -5.222 1.00 15.00 876 PRO A O 16
ATOM 20903 N N . ASP A 1 28 ? 8.810 -3.034 -3.063 1.00 15.00 877 ASP A N 16
ATOM 20904 C CA . ASP A 1 28 ? 9.140 -1.615 -3.035 1.00 15.00 877 ASP A CA 16
ATOM 20905 C C . ASP A 1 28 ? 10.651 -1.400 -2.926 1.00 15.00 877 ASP A C 16
ATOM 20906 O O . ASP A 1 28 ? 11.375 -2.257 -2.418 1.00 15.00 877 ASP A O 16
ATOM 20915 N N . ASP A 1 29 ? 11.101 -0.242 -3.394 1.00 15.00 878 ASP A N 16
ATOM 20916 C CA . ASP A 1 29 ? 12.522 0.132 -3.369 1.00 15.00 878 ASP A CA 16
ATOM 20917 C C . ASP A 1 29 ? 12.653 1.588 -2.922 1.00 15.00 878 ASP A C 16
ATOM 20918 O O . ASP A 1 29 ? 13.681 2.239 -3.104 1.00 15.00 878 ASP A O 16
ATOM 20927 N N . GLY A 1 30 ? 11.597 2.097 -2.314 1.00 15.00 879 GLY A N 16
ATOM 20928 C CA . GLY A 1 30 ? 11.594 3.469 -1.872 1.00 15.00 879 GLY A CA 16
ATOM 20929 C C . GLY A 1 30 ? 10.678 4.309 -2.723 1.00 15.00 879 GLY A C 16
ATOM 20930 O O . GLY A 1 30 ? 11.044 5.395 -3.176 1.00 15.00 879 GLY A O 16
ATOM 20934 N N . SER A 1 31 ? 9.505 3.778 -2.976 1.00 15.00 880 SER A N 16
ATOM 20935 C CA . SER A 1 31 ? 8.503 4.465 -3.747 1.00 15.00 880 SER A CA 16
ATOM 20936 C C . SER A 1 31 ? 7.329 4.769 -2.835 1.00 15.00 880 SER A C 16
ATOM 20937 O O . SER A 1 31 ? 7.130 4.100 -1.818 1.00 15.00 880 SER A O 16
ATOM 20945 N N . PRO A 1 32 ? 6.555 5.795 -3.164 1.00 15.00 881 PRO A N 16
ATOM 20946 C CA . PRO A 1 32 ? 5.413 6.189 -2.358 1.00 15.00 881 PRO A CA 16
ATOM 20947 C C . PRO A 1 32 ? 4.335 5.121 -2.284 1.00 15.00 881 PRO A C 16
ATOM 20948 O O . PRO A 1 32 ? 3.749 4.725 -3.294 1.00 15.00 881 PRO A O 16
ATOM 20959 N N . MET A 1 33 ? 4.101 4.650 -1.075 1.00 15.00 882 MET A N 16
ATOM 20960 C CA . MET A 1 33 ? 3.086 3.652 -0.820 1.00 15.00 882 MET A CA 16
ATOM 20961 C C . MET A 1 33 ? 2.060 4.239 0.135 1.00 15.00 882 MET A C 16
ATOM 20962 O O . MET A 1 33 ? 2.404 5.041 1.009 1.00 15.00 882 MET A O 16
ATOM 20976 N N . ILE A 1 34 ? 0.807 3.865 -0.041 1.00 15.00 883 ILE A N 16
ATOM 20977 C CA . ILE A 1 34 ? -0.255 4.380 0.800 1.00 15.00 883 ILE A CA 16
ATOM 20978 C C . ILE A 1 34 ? -0.819 3.290 1.702 1.00 15.00 883 ILE A C 16
ATOM 20979 O O . ILE A 1 34 ? -1.218 2.222 1.238 1.00 15.00 883 ILE A O 16
ATOM 20995 N N . GLY A 1 35 ? -0.803 3.558 2.995 1.00 15.00 884 GLY A N 16
ATOM 20996 C CA . GLY A 1 35 ? -1.322 2.614 3.954 1.00 15.00 884 GLY A CA 16
ATOM 20997 C C . GLY A 1 35 ? -2.799 2.820 4.186 1.00 15.00 884 GLY A C 16
ATOM 20998 O O . GLY A 1 35 ? -3.230 3.929 4.520 1.00 15.00 884 GLY A O 16
ATOM 21002 N N . CYS A 1 36 ? -3.571 1.758 3.993 1.00 15.00 885 CYS A N 16
ATOM 21003 C CA . CYS A 1 36 ? -5.011 1.802 4.175 1.00 15.00 885 CYS A CA 16
ATOM 21004 C C . CYS A 1 36 ? -5.338 2.001 5.650 1.00 15.00 885 CYS A C 16
ATOM 21005 O O . CYS A 1 36 ? -4.548 1.635 6.513 1.00 15.00 885 CYS A O 16
ATOM 21012 N N . ASP A 1 37 ? -6.497 2.579 5.937 1.00 15.00 886 ASP A N 16
ATOM 21013 C CA . ASP A 1 37 ? -6.901 2.821 7.317 1.00 15.00 886 ASP A CA 16
ATOM 21014 C C . ASP A 1 37 ? -7.565 1.580 7.905 1.00 15.00 886 ASP A C 16
ATOM 21015 O O . ASP A 1 37 ? -7.789 1.501 9.118 1.00 15.00 886 ASP A O 16
ATOM 21024 N N . ASP A 1 38 ? -7.885 0.616 7.038 1.00 15.00 887 ASP A N 16
ATOM 21025 C CA . ASP A 1 38 ? -8.519 -0.633 7.461 1.00 15.00 887 ASP A CA 16
ATOM 21026 C C . ASP A 1 38 ? -7.512 -1.777 7.431 1.00 15.00 887 ASP A C 16
ATOM 21027 O O . ASP A 1 38 ? -7.236 -2.392 8.462 1.00 15.00 887 ASP A O 16
ATOM 21036 N N . CYS A 1 39 ? -6.963 -2.064 6.247 1.00 15.00 888 CYS A N 16
ATOM 21037 C CA . CYS A 1 39 ? -5.971 -3.131 6.111 1.00 15.00 888 CYS A CA 16
ATOM 21038 C C . CYS A 1 39 ? -4.637 -2.737 6.731 1.00 15.00 888 CYS A C 16
ATOM 21039 O O . CYS A 1 39 ? -3.911 -3.599 7.223 1.00 15.00 888 CYS A O 16
ATOM 21046 N N . ASP A 1 40 ? -4.325 -1.439 6.667 1.00 15.00 889 ASP A N 16
ATOM 21047 C CA . ASP A 1 40 ? -3.071 -0.873 7.195 1.00 15.00 889 ASP A CA 16
ATOM 21048 C C . ASP A 1 40 ? -1.879 -1.282 6.326 1.00 15.00 889 ASP A C 16
ATOM 21049 O O . ASP A 1 40 ? -0.747 -0.846 6.542 1.00 15.00 889 ASP A O 16
ATOM 21058 N N . ASP A 1 41 ? -2.138 -2.095 5.308 1.00 15.00 890 ASP A N 16
ATOM 21059 C CA . ASP A 1 41 ? -1.078 -2.539 4.420 1.00 15.00 890 ASP A CA 16
ATOM 21060 C C . ASP A 1 41 ? -0.685 -1.407 3.477 1.00 15.00 890 ASP A C 16
ATOM 21061 O O . ASP A 1 41 ? -1.389 -0.397 3.380 1.00 15.00 890 ASP A O 16
ATOM 21070 N N . TRP A 1 42 ? 0.405 -1.589 2.757 1.00 15.00 891 TRP A N 16
ATOM 21071 C CA . TRP A 1 42 ? 0.909 -0.553 1.871 1.00 15.00 891 TRP A CA 16
ATOM 21072 C C . TRP A 1 42 ? 0.624 -0.858 0.406 1.00 15.00 891 TRP A C 16
ATOM 21073 O O . TRP A 1 42 ? 1.180 -1.788 -0.170 1.00 15.00 891 TRP A O 16
ATOM 21094 N N . TYR A 1 43 ? -0.244 -0.046 -0.187 1.00 15.00 892 TYR A N 16
ATOM 21095 C CA . TYR A 1 43 ? -0.616 -0.189 -1.590 1.00 15.00 892 TYR A CA 16
ATOM 21096 C C . TYR A 1 43 ? 0.153 0.829 -2.431 1.00 15.00 892 TYR A C 16
ATOM 21097 O O . TYR A 1 43 ? 0.422 1.940 -1.964 1.00 15.00 892 TYR A O 16
ATOM 21115 N N . HIS A 1 44 ? 0.532 0.458 -3.648 1.00 15.00 893 HIS A N 16
ATOM 21116 C CA . HIS A 1 44 ? 1.252 1.372 -4.526 1.00 15.00 893 HIS A CA 16
ATOM 21117 C C . HIS A 1 44 ? 0.310 2.456 -5.028 1.00 15.00 893 HIS A C 16
ATOM 21118 O O . HIS A 1 44 ? -0.852 2.192 -5.331 1.00 15.00 893 HIS A O 16
ATOM 21132 N N . TRP A 1 45 ? 0.823 3.674 -5.107 1.00 15.00 894 TRP A N 16
ATOM 21133 C CA . TRP A 1 45 ? 0.029 4.820 -5.538 1.00 15.00 894 TRP A CA 16
ATOM 21134 C C . TRP A 1 45 ? -0.518 4.687 -6.965 1.00 15.00 894 TRP A C 16
ATOM 21135 O O . TRP A 1 45 ? -1.729 4.769 -7.156 1.00 15.00 894 TRP A O 16
ATOM 21156 N N . PRO A 1 46 ? 0.339 4.472 -7.991 1.00 15.00 895 PRO A N 16
ATOM 21157 C CA . PRO A 1 46 ? -0.123 4.379 -9.385 1.00 15.00 895 PRO A CA 16
ATOM 21158 C C . PRO A 1 46 ? -1.140 3.263 -9.622 1.00 15.00 895 PRO A C 16
ATOM 21159 O O . PRO A 1 46 ? -2.027 3.401 -10.464 1.00 15.00 895 PRO A O 16
ATOM 21170 N N . CYS A 1 47 ? -1.007 2.170 -8.887 1.00 15.00 896 CYS A N 16
ATOM 21171 C CA . CYS A 1 47 ? -1.914 1.040 -9.028 1.00 15.00 896 CYS A CA 16
ATOM 21172 C C . CYS A 1 47 ? -3.312 1.358 -8.484 1.00 15.00 896 CYS A C 16
ATOM 21173 O O . CYS A 1 47 ? -4.313 0.950 -9.070 1.00 15.00 896 CYS A O 16
ATOM 21180 N N . VAL A 1 48 ? -3.386 2.116 -7.389 1.00 15.00 897 VAL A N 16
ATOM 21181 C CA . VAL A 1 48 ? -4.685 2.446 -6.793 1.00 15.00 897 VAL A CA 16
ATOM 21182 C C . VAL A 1 48 ? -5.249 3.779 -7.304 1.00 15.00 897 VAL A C 16
ATOM 21183 O O . VAL A 1 48 ? -6.440 4.047 -7.152 1.00 15.00 897 VAL A O 16
ATOM 21196 N N . GLY A 1 49 ? -4.401 4.612 -7.893 1.00 15.00 898 GLY A N 16
ATOM 21197 C CA . GLY A 1 49 ? -4.867 5.884 -8.425 1.00 15.00 898 GLY A CA 16
ATOM 21198 C C . GLY A 1 49 ? -4.483 7.077 -7.565 1.00 15.00 898 GLY A C 16
ATOM 21199 O O . GLY A 1 49 ? -5.236 8.045 -7.463 1.00 15.00 898 GLY A O 16
ATOM 21203 N N . ILE A 1 50 ? -3.314 7.013 -6.948 1.00 15.00 899 ILE A N 16
ATOM 21204 C CA . ILE A 1 50 ? -2.828 8.096 -6.105 1.00 15.00 899 ILE A CA 16
ATOM 21205 C C . ILE A 1 50 ? -1.589 8.721 -6.744 1.00 15.00 899 ILE A C 16
ATOM 21206 O O . ILE A 1 50 ? -0.763 8.012 -7.313 1.00 15.00 899 ILE A O 16
ATOM 21222 N N . MET A 1 51 ? -1.463 10.046 -6.662 1.00 15.00 900 MET A N 16
ATOM 21223 C CA . MET A 1 51 ? -0.325 10.737 -7.271 1.00 15.00 900 MET A CA 16
ATOM 21224 C C . MET A 1 51 ? 0.401 11.655 -6.282 1.00 15.00 900 MET A C 16
ATOM 21225 O O . MET A 1 51 ? 1.219 12.481 -6.691 1.00 15.00 900 MET A O 16
ATOM 21239 N N . ALA A 1 52 ? 0.111 11.505 -4.993 1.00 15.00 901 ALA A N 16
ATOM 21240 C CA . ALA A 1 52 ? 0.741 12.324 -3.953 1.00 15.00 901 ALA A CA 16
ATOM 21241 C C . ALA A 1 52 ? 0.307 11.841 -2.570 1.00 15.00 901 ALA A C 16
ATOM 21242 O O . ALA A 1 52 ? -0.506 10.927 -2.459 1.00 15.00 901 ALA A O 16
ATOM 21249 N N . ALA A 1 53 ? 0.839 12.455 -1.522 1.00 15.00 902 ALA A N 16
ATOM 21250 C CA . ALA A 1 53 ? 0.522 12.052 -0.154 1.00 15.00 902 ALA A CA 16
ATOM 21251 C C . ALA A 1 53 ? -0.583 12.906 0.454 1.00 15.00 902 ALA A C 16
ATOM 21252 O O . ALA A 1 53 ? -0.428 14.117 0.612 1.00 15.00 902 ALA A O 16
ATOM 21259 N N . PRO A 1 54 ? -1.721 12.281 0.786 1.00 15.00 903 PRO A N 16
ATOM 21260 C CA . PRO A 1 54 ? -2.845 12.964 1.407 1.00 15.00 903 PRO A CA 16
ATOM 21261 C C . PRO A 1 54 ? -2.734 12.951 2.934 1.00 15.00 903 PRO A C 16
ATOM 21262 O O . PRO A 1 54 ? -2.060 12.088 3.503 1.00 15.00 903 PRO A O 16
ATOM 21273 N N . PRO A 1 55 ? -3.375 13.912 3.617 1.00 15.00 904 PRO A N 16
ATOM 21274 C CA . PRO A 1 55 ? -3.343 13.988 5.080 1.00 15.00 904 PRO A CA 16
ATOM 21275 C C . PRO A 1 55 ? -3.972 12.753 5.728 1.00 15.00 904 PRO A C 16
ATOM 21276 O O . PRO A 1 55 ? -5.060 12.321 5.341 1.00 15.00 904 PRO A O 16
ATOM 21287 N N . GLU A 1 56 ? -3.284 12.188 6.715 1.00 15.00 905 GLU A N 16
ATOM 21288 C CA . GLU A 1 56 ? -3.766 10.995 7.408 1.00 15.00 905 GLU A CA 16
ATOM 21289 C C . GLU A 1 56 ? -5.084 11.258 8.127 1.00 15.00 905 GLU A C 16
ATOM 21290 O O . GLU A 1 56 ? -5.904 10.354 8.266 1.00 15.00 905 GLU A O 16
ATOM 21302 N N . GLU A 1 57 ? -5.273 12.497 8.570 1.00 15.00 906 GLU A N 16
ATOM 21303 C CA . GLU A 1 57 ? -6.491 12.904 9.267 1.00 15.00 906 GLU A CA 16
ATOM 21304 C C . GLU A 1 57 ? -7.715 12.727 8.371 1.00 15.00 906 GLU A C 16
ATOM 21305 O O . GLU A 1 57 ? -8.800 12.397 8.842 1.00 15.00 906 GLU A O 16
ATOM 21317 N N . MET A 1 58 ? -7.519 12.948 7.076 1.00 15.00 907 MET A N 16
ATOM 21318 C CA . MET A 1 58 ? -8.587 12.810 6.093 1.00 15.00 907 MET A CA 16
ATOM 21319 C C . MET A 1 58 ? -8.917 11.337 5.884 1.00 15.00 907 MET A C 16
ATOM 21320 O O . MET A 1 58 ? -10.047 10.982 5.545 1.00 15.00 907 MET A O 16
ATOM 21334 N N . GLN A 1 59 ? -7.905 10.496 6.105 1.00 15.00 908 GLN A N 16
ATOM 21335 C CA . GLN A 1 59 ? -8.019 9.044 5.963 1.00 15.00 908 GLN A CA 16
ATOM 21336 C C . GLN A 1 59 ? -8.215 8.628 4.504 1.00 15.00 908 GLN A C 16
ATOM 21337 O O . GLN A 1 59 ? -8.514 9.451 3.635 1.00 15.00 908 GLN A O 16
ATOM 21351 N N . TRP A 1 60 ? -8.010 7.345 4.248 1.00 15.00 909 TRP A N 16
ATOM 21352 C CA . TRP A 1 60 ? -8.151 6.785 2.916 1.00 15.00 909 TRP A CA 16
ATOM 21353 C C . TRP A 1 60 ? -8.216 5.269 2.998 1.00 15.00 909 TRP A C 16
ATOM 21354 O O . TRP A 1 60 ? -7.473 4.643 3.756 1.00 15.00 909 TRP A O 16
ATOM 21375 N N . PHE A 1 61 ? -9.111 4.689 2.226 1.00 15.00 910 PHE A N 16
ATOM 21376 C CA . PHE A 1 61 ? -9.284 3.246 2.192 1.00 15.00 910 PHE A CA 16
ATOM 21377 C C . PHE A 1 61 ? -9.079 2.754 0.773 1.00 15.00 910 PHE A C 16
ATOM 21378 O O . PHE A 1 61 ? -9.391 3.479 -0.176 1.00 15.00 910 PHE A O 16
ATOM 21395 N N . CYS A 1 62 ? -8.550 1.544 0.625 1.00 15.00 911 CYS A N 16
ATOM 21396 C CA . CYS A 1 62 ? -8.325 0.974 -0.696 1.00 15.00 911 CYS A CA 16
ATOM 21397 C C . CYS A 1 62 ? -9.673 0.783 -1.395 1.00 15.00 911 CYS A C 16
ATOM 21398 O O . CYS A 1 62 ? -10.715 0.813 -0.745 1.00 15.00 911 CYS A O 16
ATOM 21405 N N . PRO A 1 63 ? -9.684 0.587 -2.724 1.00 15.00 912 PRO A N 16
ATOM 21406 C CA . PRO A 1 63 ? -10.926 0.387 -3.485 1.00 15.00 912 PRO A CA 16
ATOM 21407 C C . PRO A 1 63 ? -11.747 -0.812 -2.997 1.00 15.00 912 PRO A C 16
ATOM 21408 O O . PRO A 1 63 ? -12.867 -1.031 -3.455 1.00 15.00 912 PRO A O 16
ATOM 21419 N N . LYS A 1 64 ? -11.195 -1.581 -2.072 1.00 15.00 913 LYS A N 16
ATOM 21420 C CA . LYS A 1 64 ? -11.886 -2.735 -1.536 1.00 15.00 913 LYS A CA 16
ATOM 21421 C C . LYS A 1 64 ? -12.595 -2.353 -0.247 1.00 15.00 913 LYS A C 16
ATOM 21422 O O . LYS A 1 64 ? -13.808 -2.527 -0.109 1.00 15.00 913 LYS A O 16
ATOM 21441 N N . CYS A 1 65 ? -11.830 -1.810 0.688 1.00 15.00 914 CYS A N 16
ATOM 21442 C CA . CYS A 1 65 ? -12.364 -1.401 1.971 1.00 15.00 914 CYS A CA 16
ATOM 21443 C C . CYS A 1 65 ? -13.181 -0.116 1.853 1.00 15.00 914 CYS A C 16
ATOM 21444 O O . CYS A 1 65 ? -14.144 0.079 2.591 1.00 15.00 914 CYS A O 16
ATOM 21451 N N . ALA A 1 66 ? -12.820 0.745 0.905 1.00 15.00 915 ALA A N 16
ATOM 21452 C CA . ALA A 1 66 ? -13.554 1.993 0.688 1.00 15.00 915 ALA A CA 16
ATOM 21453 C C . ALA A 1 66 ? -14.959 1.688 0.194 1.00 15.00 915 ALA A C 16
ATOM 21454 O O . ALA A 1 66 ? -15.874 2.508 0.318 1.00 15.00 915 ALA A O 16
ATOM 21461 N N . ASN A 1 67 ? -15.112 0.498 -0.364 1.00 15.00 916 ASN A N 16
ATOM 21462 C CA . ASN A 1 67 ? -16.387 0.048 -0.884 1.00 15.00 916 ASN A CA 16
ATOM 21463 C C . ASN A 1 67 ? -17.149 -0.751 0.174 1.00 15.00 916 ASN A C 16
ATOM 21464 O O . ASN A 1 67 ? -18.362 -0.622 0.282 1.00 15.00 916 ASN A O 16
ATOM 21475 N N . LYS A 1 68 ? -16.424 -1.525 0.994 1.00 15.00 917 LYS A N 16
ATOM 21476 C CA . LYS A 1 68 ? -17.052 -2.352 2.038 1.00 15.00 917 LYS A CA 16
ATOM 21477 C C . LYS A 1 68 ? -17.757 -1.499 3.102 1.00 15.00 917 LYS A C 16
ATOM 21478 O O . LYS A 1 68 ? -18.536 -2.011 3.903 1.00 15.00 917 LYS A O 16
ATOM 21497 N N . ILE A 1 69 ? -17.481 -0.201 3.101 1.00 15.00 918 ILE A N 16
ATOM 21498 C CA . ILE A 1 69 ? -18.106 0.723 4.044 1.00 15.00 918 ILE A CA 16
ATOM 21499 C C . ILE A 1 69 ? -19.353 1.324 3.394 1.00 15.00 918 ILE A C 16
ATOM 21500 O O . ILE A 1 69 ? -19.960 2.266 3.904 1.00 15.00 918 ILE A O 16
ATOM 21516 N N . LYS A 1 70 ? -19.727 0.770 2.247 1.00 15.00 919 LYS A N 16
ATOM 21517 C CA . LYS A 1 70 ? -20.876 1.262 1.502 1.00 15.00 919 LYS A CA 16
ATOM 21518 C C . LYS A 1 70 ? -21.696 0.120 0.900 1.00 15.00 919 LYS A C 16
ATOM 21519 O O . LYS A 1 70 ? -22.894 0.015 1.154 1.00 15.00 919 LYS A O 16
ATOM 21538 N N . LYS A 1 71 ? -21.060 -0.728 0.095 1.00 15.00 920 LYS A N 16
ATOM 21539 C CA . LYS A 1 71 ? -21.755 -1.847 -0.539 1.00 15.00 920 LYS A CA 16
ATOM 21540 C C . LYS A 1 71 ? -20.831 -3.052 -0.653 1.00 15.00 920 LYS A C 16
ATOM 21541 O O . LYS A 1 71 ? -19.616 -2.913 -0.569 1.00 15.00 920 LYS A O 16
ATOM 21560 N N . ASP A 1 72 ? -21.414 -4.230 -0.842 1.00 15.00 921 ASP A N 16
ATOM 21561 C CA . ASP A 1 72 ? -20.640 -5.461 -0.992 1.00 15.00 921 ASP A CA 16
ATOM 21562 C C . ASP A 1 72 ? -19.679 -5.363 -2.165 1.00 15.00 921 ASP A C 16
ATOM 21563 O O . ASP A 1 72 ? -18.476 -5.580 -2.022 1.00 15.00 921 ASP A O 16
ATOM 21572 N N . LYS A 1 73 ? -20.232 -5.044 -3.333 1.00 15.00 922 LYS A N 16
ATOM 21573 C CA . LYS A 1 73 ? -19.458 -4.966 -4.566 1.00 15.00 922 LYS A CA 16
ATOM 21574 C C . LYS A 1 73 ? -20.336 -4.472 -5.717 1.00 15.00 922 LYS A C 16
ATOM 21575 O O . LYS A 1 73 ? -21.440 -3.973 -5.489 1.00 15.00 922 LYS A O 16
ATOM 21594 N N . LYS A 1 74 ? -19.826 -4.619 -6.948 1.00 15.00 923 LYS A N 16
ATOM 21595 C CA . LYS A 1 74 ? -20.545 -4.235 -8.174 1.00 15.00 923 LYS A CA 16
ATOM 21596 C C . LYS A 1 74 ? -20.725 -2.718 -8.292 1.00 15.00 923 LYS A C 16
ATOM 21597 O O . LYS A 1 74 ? -20.403 -1.964 -7.375 1.00 15.00 923 LYS A O 16
ATOM 21616 N N . HIS A 1 75 ? -21.238 -2.275 -9.440 1.00 15.00 924 HIS A N 16
ATOM 21617 C CA . HIS A 1 75 ? -21.462 -0.848 -9.681 1.00 15.00 924 HIS A CA 16
ATOM 21618 C C . HIS A 1 75 ? -22.877 -0.444 -9.282 1.00 15.00 924 HIS A C 16
ATOM 21619 O O . HIS A 1 75 ? -23.137 -0.163 -8.113 1.00 15.00 924 HIS A O 16
ATOM 21634 N N . ALA B 2 1 ? -4.835 7.280 6.955 1.00 15.00 1 ALA B N 16
ATOM 21635 C CA . ALA B 2 1 ? -3.963 6.826 5.849 1.00 15.00 1 ALA B CA 16
ATOM 21636 C C . ALA B 2 1 ? -2.519 7.207 6.117 1.00 15.00 1 ALA B C 16
ATOM 21637 O O . ALA B 2 1 ? -2.183 8.387 6.161 1.00 15.00 1 ALA B O 16
ATOM 21646 N N . ARG B 2 2 ? -1.670 6.214 6.314 1.00 15.00 2 ARG B N 16
ATOM 21647 C CA . ARG B 2 2 ? -0.262 6.473 6.557 1.00 15.00 2 ARG B CA 16
ATOM 21648 C C . ARG B 2 2 ? 0.480 6.442 5.230 1.00 15.00 2 ARG B C 16
ATOM 21649 O O . ARG B 2 2 ? 0.462 5.436 4.529 1.00 15.00 2 ARG B O 16
ATOM 21670 N N . THR B 2 3 ? 1.100 7.549 4.870 1.00 15.00 3 THR B N 16
ATOM 21671 C CA . THR B 2 3 ? 1.816 7.629 3.610 1.00 15.00 3 THR B CA 16
ATOM 21672 C C . THR B 2 3 ? 3.321 7.793 3.811 1.00 15.00 3 THR B C 16
ATOM 21673 O O . THR B 2 3 ? 3.774 8.346 4.813 1.00 15.00 3 THR B O 16
ATOM 21715 N N . GLU B 2 5 ? 7.278 7.795 1.246 1.00 15.00 5 GLU B N 16
ATOM 21716 C CA . GLU B 2 5 ? 7.880 7.750 -0.078 1.00 15.00 5 GLU B CA 16
ATOM 21717 C C . GLU B 2 5 ? 9.253 7.098 -0.025 1.00 15.00 5 GLU B C 16
ATOM 21718 O O . GLU B 2 5 ? 9.430 5.993 -0.523 1.00 15.00 5 GLU B O 16
ATOM 21729 N N . THR B 2 6 ? 10.208 7.762 0.624 1.00 15.00 6 THR B N 16
ATOM 21730 C CA . THR B 2 6 ? 11.572 7.250 0.730 1.00 15.00 6 THR B CA 16
ATOM 21731 C C . THR B 2 6 ? 12.167 7.060 -0.653 1.00 15.00 6 THR B C 16
ATOM 21732 O O . THR B 2 6 ? 12.774 6.034 -0.935 1.00 15.00 6 THR B O 16
ATOM 21743 N N . ALA B 2 7 ? 11.997 8.073 -1.499 1.00 15.00 7 ALA B N 16
ATOM 21744 C CA . ALA B 2 7 ? 12.481 8.033 -2.871 1.00 15.00 7 ALA B CA 16
ATOM 21745 C C . ALA B 2 7 ? 13.937 7.577 -2.957 1.00 15.00 7 ALA B C 16
ATOM 21746 O O . ALA B 2 7 ? 14.856 8.317 -2.597 1.00 15.00 7 ALA B O 16
ATOM 21753 N N . ARG B 2 8 ? 14.098 6.323 -3.390 1.00 15.00 8 ARG B N 16
ATOM 21754 C CA . ARG B 2 8 ? 15.403 5.670 -3.579 1.00 15.00 8 ARG B CA 16
ATOM 21755 C C . ARG B 2 8 ? 15.961 5.130 -2.265 1.00 15.00 8 ARG B C 16
ATOM 21756 O O . ARG B 2 8 ? 17.178 5.030 -2.094 1.00 15.00 8 ARG B O 16
ATOM 21777 N N . LYS B 2 9 ? 15.059 4.760 -1.358 1.00 15.00 9 LYS B N 16
ATOM 21778 C CA . LYS B 2 9 ? 15.419 4.214 -0.045 1.00 15.00 9 LYS B CA 16
ATOM 21779 C C . LYS B 2 9 ? 16.132 5.254 0.807 1.00 15.00 9 LYS B C 16
ATOM 21780 O O . LYS B 2 9 ? 17.009 4.928 1.603 1.00 15.00 9 LYS B O 16
ATOM 21799 N N . SER B 2 10 ? 15.749 6.508 0.631 1.00 15.00 10 SER B N 16
ATOM 21800 C CA . SER B 2 10 ? 16.338 7.596 1.389 1.00 15.00 10 SER B CA 16
ATOM 21801 C C . SER B 2 10 ? 15.326 8.721 1.571 1.00 15.00 10 SER B C 16
ATOM 21802 O O . SER B 2 10 ? 14.703 8.842 2.623 1.00 15.00 10 SER B O 16
ATOM 21810 N N . THR B 2 11 ? 15.141 9.512 0.520 1.00 15.00 11 THR B N 16
ATOM 21811 C CA . THR B 2 11 ? 14.212 10.636 0.544 1.00 15.00 11 THR B CA 16
ATOM 21812 C C . THR B 2 11 ? 14.303 11.435 -0.753 1.00 15.00 11 THR B C 16
ATOM 21813 O O . THR B 2 11 ? 13.392 12.185 -1.093 1.00 15.00 11 THR B O 16
ATOM 21824 N N . GLY B 2 12 ? 15.405 11.267 -1.473 1.00 15.00 12 GLY B N 16
ATOM 21825 C CA . GLY B 2 12 ? 15.589 11.986 -2.718 1.00 15.00 12 GLY B CA 16
ATOM 21826 C C . GLY B 2 12 ? 16.746 11.448 -3.534 1.00 15.00 12 GLY B C 16
ATOM 21827 O O . GLY B 2 12 ? 16.548 10.955 -4.646 1.00 15.00 12 GLY B O 16
ATOM 21857 N N . GLY A 1 1 ? 10.330 -21.752 11.620 1.00 15.00 850 GLY A N 17
ATOM 21858 C CA . GLY A 1 1 ? 8.890 -21.903 11.612 1.00 15.00 850 GLY A CA 17
ATOM 21859 C C . GLY A 1 1 ? 8.246 -21.167 10.455 1.00 15.00 850 GLY A C 17
ATOM 21860 O O . GLY A 1 1 ? 8.822 -20.225 9.917 1.00 15.00 850 GLY A O 17
ATOM 21864 N N . SER A 1 2 ? 7.037 -21.578 10.095 1.00 15.00 851 SER A N 17
ATOM 21865 C CA . SER A 1 2 ? 6.300 -20.967 8.992 1.00 15.00 851 SER A CA 17
ATOM 21866 C C . SER A 1 2 ? 5.670 -19.629 9.397 1.00 15.00 851 SER A C 17
ATOM 21867 O O . SER A 1 2 ? 4.806 -19.101 8.697 1.00 15.00 851 SER A O 17
ATOM 21875 N N . HIS A 1 3 ? 6.122 -19.070 10.513 1.00 15.00 852 HIS A N 17
ATOM 21876 C CA . HIS A 1 3 ? 5.594 -17.798 10.994 1.00 15.00 852 HIS A CA 17
ATOM 21877 C C . HIS A 1 3 ? 6.446 -16.646 10.475 1.00 15.00 852 HIS A C 17
ATOM 21878 O O . HIS A 1 3 ? 6.918 -15.812 11.242 1.00 15.00 852 HIS A O 17
ATOM 21893 N N . MET A 1 4 ? 6.653 -16.629 9.166 1.00 15.00 853 MET A N 17
ATOM 21894 C CA . MET A 1 4 ? 7.447 -15.589 8.526 1.00 15.00 853 MET A CA 17
ATOM 21895 C C . MET A 1 4 ? 6.607 -14.332 8.332 1.00 15.00 853 MET A C 17
ATOM 21896 O O . MET A 1 4 ? 6.591 -13.446 9.183 1.00 15.00 853 MET A O 17
ATOM 21910 N N . ALA A 1 5 ? 5.900 -14.271 7.211 1.00 15.00 854 ALA A N 17
ATOM 21911 C CA . ALA A 1 5 ? 5.049 -13.135 6.896 1.00 15.00 854 ALA A CA 17
ATOM 21912 C C . ALA A 1 5 ? 4.051 -13.515 5.814 1.00 15.00 854 ALA A C 17
ATOM 21913 O O . ALA A 1 5 ? 4.335 -13.395 4.624 1.00 15.00 854 ALA A O 17
ATOM 21920 N N . MET A 1 6 ? 2.893 -14.005 6.230 1.00 15.00 855 MET A N 17
ATOM 21921 C CA . MET A 1 6 ? 1.857 -14.396 5.285 1.00 15.00 855 MET A CA 17
ATOM 21922 C C . MET A 1 6 ? 1.062 -13.166 4.864 1.00 15.00 855 MET A C 17
ATOM 21923 O O . MET A 1 6 ? -0.054 -12.935 5.333 1.00 15.00 855 MET A O 17
ATOM 21937 N N . ALA A 1 7 ? 1.676 -12.364 4.003 1.00 15.00 856 ALA A N 17
ATOM 21938 C CA . ALA A 1 7 ? 1.073 -11.140 3.500 1.00 15.00 856 ALA A CA 17
ATOM 21939 C C . ALA A 1 7 ? 1.935 -10.563 2.385 1.00 15.00 856 ALA A C 17
ATOM 21940 O O . ALA A 1 7 ? 2.816 -11.243 1.862 1.00 15.00 856 ALA A O 17
ATOM 21947 N N . TYR A 1 8 ? 1.696 -9.307 2.037 1.00 15.00 857 TYR A N 17
ATOM 21948 C CA . TYR A 1 8 ? 2.457 -8.649 0.983 1.00 15.00 857 TYR A CA 17
ATOM 21949 C C . TYR A 1 8 ? 3.644 -7.882 1.564 1.00 15.00 857 TYR A C 17
ATOM 21950 O O . TYR A 1 8 ? 3.889 -6.727 1.216 1.00 15.00 857 TYR A O 17
ATOM 21968 N N . VAL A 1 9 ? 4.384 -8.537 2.452 1.00 15.00 858 VAL A N 17
ATOM 21969 C CA . VAL A 1 9 ? 5.548 -7.930 3.087 1.00 15.00 858 VAL A CA 17
ATOM 21970 C C . VAL A 1 9 ? 6.686 -8.938 3.171 1.00 15.00 858 VAL A C 17
ATOM 21971 O O . VAL A 1 9 ? 6.566 -9.965 3.836 1.00 15.00 858 VAL A O 17
ATOM 21984 N N . ILE A 1 10 ? 7.780 -8.655 2.483 1.00 15.00 859 ILE A N 17
ATOM 21985 C CA . ILE A 1 10 ? 8.936 -9.537 2.499 1.00 15.00 859 ILE A CA 17
ATOM 21986 C C . ILE A 1 10 ? 10.122 -8.830 3.142 1.00 15.00 859 ILE A C 17
ATOM 21987 O O . ILE A 1 10 ? 9.971 -7.759 3.729 1.00 15.00 859 ILE A O 17
ATOM 22003 N N . ARG A 1 11 ? 11.298 -9.428 3.041 1.00 15.00 860 ARG A N 17
ATOM 22004 C CA . ARG A 1 11 ? 12.501 -8.830 3.595 1.00 15.00 860 ARG A CA 17
ATOM 22005 C C . ARG A 1 11 ? 13.646 -8.963 2.605 1.00 15.00 860 ARG A C 17
ATOM 22006 O O . ARG A 1 11 ? 13.652 -9.876 1.777 1.00 15.00 860 ARG A O 17
ATOM 22027 N N . ASP A 1 12 ? 14.596 -8.045 2.683 1.00 15.00 861 ASP A N 17
ATOM 22028 C CA . ASP A 1 12 ? 15.746 -8.056 1.791 1.00 15.00 861 ASP A CA 17
ATOM 22029 C C . ASP A 1 12 ? 16.903 -8.832 2.419 1.00 15.00 861 ASP A C 17
ATOM 22030 O O . ASP A 1 12 ? 16.721 -9.519 3.429 1.00 15.00 861 ASP A O 17
ATOM 22039 N N . GLU A 1 13 ? 18.081 -8.722 1.815 1.00 15.00 862 GLU A N 17
ATOM 22040 C CA . GLU A 1 13 ? 19.268 -9.413 2.299 1.00 15.00 862 GLU A CA 17
ATOM 22041 C C . GLU A 1 13 ? 19.709 -8.891 3.668 1.00 15.00 862 GLU A C 17
ATOM 22042 O O . GLU A 1 13 ? 20.171 -9.663 4.510 1.00 15.00 862 GLU A O 17
ATOM 22054 N N . TRP A 1 14 ? 19.557 -7.589 3.894 1.00 15.00 863 TRP A N 17
ATOM 22055 C CA . TRP A 1 14 ? 19.948 -6.994 5.167 1.00 15.00 863 TRP A CA 17
ATOM 22056 C C . TRP A 1 14 ? 18.924 -7.319 6.254 1.00 15.00 863 TRP A C 17
ATOM 22057 O O . TRP A 1 14 ? 19.288 -7.591 7.398 1.00 15.00 863 TRP A O 17
ATOM 22078 N N . GLY A 1 15 ? 17.645 -7.292 5.896 1.00 15.00 864 GLY A N 17
ATOM 22079 C CA . GLY A 1 15 ? 16.605 -7.609 6.860 1.00 15.00 864 GLY A CA 17
ATOM 22080 C C . GLY A 1 15 ? 15.524 -6.552 6.942 1.00 15.00 864 GLY A C 17
ATOM 22081 O O . GLY A 1 15 ? 14.722 -6.544 7.876 1.00 15.00 864 GLY A O 17
ATOM 22085 N N . ASN A 1 16 ? 15.491 -5.671 5.958 1.00 15.00 865 ASN A N 17
ATOM 22086 C CA . ASN A 1 16 ? 14.504 -4.605 5.913 1.00 15.00 865 ASN A CA 17
ATOM 22087 C C . ASN A 1 16 ? 13.210 -5.135 5.324 1.00 15.00 865 ASN A C 17
ATOM 22088 O O . ASN A 1 16 ? 13.227 -6.026 4.473 1.00 15.00 865 ASN A O 17
ATOM 22099 N N . GLN A 1 17 ? 12.092 -4.596 5.778 1.00 15.00 866 GLN A N 17
ATOM 22100 C CA . GLN A 1 17 ? 10.796 -5.023 5.284 1.00 15.00 866 GLN A CA 17
ATOM 22101 C C . GLN A 1 17 ? 10.502 -4.384 3.934 1.00 15.00 866 GLN A C 17
ATOM 22102 O O . GLN A 1 17 ? 10.339 -3.170 3.831 1.00 15.00 866 GLN A O 17
ATOM 22116 N N . ILE A 1 18 ? 10.466 -5.206 2.900 1.00 15.00 867 ILE A N 17
ATOM 22117 C CA . ILE A 1 18 ? 10.170 -4.733 1.561 1.00 15.00 867 ILE A CA 17
ATOM 22118 C C . ILE A 1 18 ? 8.700 -4.985 1.271 1.00 15.00 867 ILE A C 17
ATOM 22119 O O . ILE A 1 18 ? 8.236 -6.126 1.293 1.00 15.00 867 ILE A O 17
ATOM 22135 N N . TRP A 1 19 ? 7.975 -3.917 1.017 1.00 15.00 868 TRP A N 17
ATOM 22136 C CA . TRP A 1 19 ? 6.547 -4.006 0.769 1.00 15.00 868 TRP A CA 17
ATOM 22137 C C . TRP A 1 19 ? 6.221 -4.451 -0.646 1.00 15.00 868 TRP A C 17
ATOM 22138 O O . TRP A 1 19 ? 6.964 -4.181 -1.585 1.00 15.00 868 TRP A O 17
ATOM 22159 N N . ILE A 1 20 ? 5.110 -5.161 -0.769 1.00 15.00 869 ILE A N 17
ATOM 22160 C CA . ILE A 1 20 ? 4.623 -5.640 -2.048 1.00 15.00 869 ILE A CA 17
ATOM 22161 C C . ILE A 1 20 ? 3.210 -5.114 -2.240 1.00 15.00 869 ILE A C 17
ATOM 22162 O O . ILE A 1 20 ? 2.377 -5.258 -1.350 1.00 15.00 869 ILE A O 17
ATOM 22178 N N . CYS A 1 21 ? 2.941 -4.485 -3.369 1.00 15.00 870 CYS A N 17
ATOM 22179 C CA . CYS A 1 21 ? 1.617 -3.950 -3.622 1.00 15.00 870 CYS A CA 17
ATOM 22180 C C . CYS A 1 21 ? 0.677 -5.058 -4.069 1.00 15.00 870 CYS A C 17
ATOM 22181 O O . CYS A 1 21 ? 0.987 -5.808 -4.996 1.00 15.00 870 CYS A O 17
ATOM 22188 N N . PRO A 1 22 ? -0.471 -5.203 -3.396 1.00 15.00 871 PRO A N 17
ATOM 22189 C CA . PRO A 1 22 ? -1.472 -6.209 -3.756 1.00 15.00 871 PRO A CA 17
ATOM 22190 C C . PRO A 1 22 ? -2.147 -5.891 -5.089 1.00 15.00 871 PRO A C 17
ATOM 22191 O O . PRO A 1 22 ? -2.960 -6.670 -5.585 1.00 15.00 871 PRO A O 17
ATOM 22202 N N . GLY A 1 23 ? -1.805 -4.739 -5.660 1.00 15.00 872 GLY A N 17
ATOM 22203 C CA . GLY A 1 23 ? -2.379 -4.332 -6.928 1.00 15.00 872 GLY A CA 17
ATOM 22204 C C . GLY A 1 23 ? -1.722 -5.015 -8.111 1.00 15.00 872 GLY A C 17
ATOM 22205 O O . GLY A 1 23 ? -2.294 -5.931 -8.709 1.00 15.00 872 GLY A O 17
ATOM 22209 N N . CYS A 1 24 ? -0.514 -4.580 -8.442 1.00 15.00 873 CYS A N 17
ATOM 22210 C CA . CYS A 1 24 ? 0.229 -5.133 -9.563 1.00 15.00 873 CYS A CA 17
ATOM 22211 C C . CYS A 1 24 ? 1.092 -6.305 -9.119 1.00 15.00 873 CYS A C 17
ATOM 22212 O O . CYS A 1 24 ? 1.716 -6.981 -9.948 1.00 15.00 873 CYS A O 17
ATOM 22219 N N . ASN A 1 25 ? 1.134 -6.517 -7.807 1.00 15.00 874 ASN A N 17
ATOM 22220 C CA . ASN A 1 25 ? 1.915 -7.591 -7.204 1.00 15.00 874 ASN A CA 17
ATOM 22221 C C . ASN A 1 25 ? 3.399 -7.295 -7.373 1.00 15.00 874 ASN A C 17
ATOM 22222 O O . ASN A 1 25 ? 4.214 -8.185 -7.616 1.00 15.00 874 ASN A O 17
ATOM 22233 N N . LYS A 1 26 ? 3.737 -6.021 -7.255 1.00 15.00 875 LYS A N 17
ATOM 22234 C CA . LYS A 1 26 ? 5.110 -5.575 -7.392 1.00 15.00 875 LYS A CA 17
ATOM 22235 C C . LYS A 1 26 ? 5.647 -5.062 -6.064 1.00 15.00 875 LYS A C 17
ATOM 22236 O O . LYS A 1 26 ? 4.899 -4.526 -5.249 1.00 15.00 875 LYS A O 17
ATOM 22255 N N . PRO A 1 27 ? 6.951 -5.242 -5.817 1.00 15.00 876 PRO A N 17
ATOM 22256 C CA . PRO A 1 27 ? 7.587 -4.780 -4.587 1.00 15.00 876 PRO A CA 17
ATOM 22257 C C . PRO A 1 27 ? 7.895 -3.287 -4.627 1.00 15.00 876 PRO A C 17
ATOM 22258 O O . PRO A 1 27 ? 7.758 -2.645 -5.667 1.00 15.00 876 PRO A O 17
ATOM 22269 N N . ASP A 1 28 ? 8.281 -2.730 -3.488 1.00 15.00 877 ASP A N 17
ATOM 22270 C CA . ASP A 1 28 ? 8.632 -1.321 -3.434 1.00 15.00 877 ASP A CA 17
ATOM 22271 C C . ASP A 1 28 ? 10.039 -1.123 -3.954 1.00 15.00 877 ASP A C 17
ATOM 22272 O O . ASP A 1 28 ? 11.003 -1.659 -3.405 1.00 15.00 877 ASP A O 17
ATOM 22281 N N . ASP A 1 29 ? 10.138 -0.346 -5.008 1.00 15.00 878 ASP A N 17
ATOM 22282 C CA . ASP A 1 29 ? 11.420 -0.054 -5.641 1.00 15.00 878 ASP A CA 17
ATOM 22283 C C . ASP A 1 29 ? 11.910 1.325 -5.216 1.00 15.00 878 ASP A C 17
ATOM 22284 O O . ASP A 1 29 ? 12.596 2.020 -5.969 1.00 15.00 878 ASP A O 17
ATOM 22293 N N . GLY A 1 30 ? 11.557 1.712 -3.997 1.00 15.00 879 GLY A N 17
ATOM 22294 C CA . GLY A 1 30 ? 11.944 3.012 -3.488 1.00 15.00 879 GLY A CA 17
ATOM 22295 C C . GLY A 1 30 ? 10.973 4.073 -3.946 1.00 15.00 879 GLY A C 17
ATOM 22296 O O . GLY A 1 30 ? 11.354 5.196 -4.274 1.00 15.00 879 GLY A O 17
ATOM 22300 N N . SER A 1 31 ? 9.707 3.704 -3.952 1.00 15.00 880 SER A N 17
ATOM 22301 C CA . SER A 1 31 ? 8.646 4.582 -4.395 1.00 15.00 880 SER A CA 17
ATOM 22302 C C . SER A 1 31 ? 7.676 4.872 -3.260 1.00 15.00 880 SER A C 17
ATOM 22303 O O . SER A 1 31 ? 7.685 4.198 -2.229 1.00 15.00 880 SER A O 17
ATOM 22311 N N . PRO A 1 32 ? 6.835 5.896 -3.419 1.00 15.00 881 PRO A N 17
ATOM 22312 C CA . PRO A 1 32 ? 5.863 6.255 -2.411 1.00 15.00 881 PRO A CA 17
ATOM 22313 C C . PRO A 1 32 ? 4.667 5.319 -2.426 1.00 15.00 881 PRO A C 17
ATOM 22314 O O . PRO A 1 32 ? 4.068 5.065 -3.473 1.00 15.00 881 PRO A O 17
ATOM 22325 N N . MET A 1 33 ? 4.333 4.807 -1.260 1.00 15.00 882 MET A N 17
ATOM 22326 C CA . MET A 1 33 ? 3.217 3.895 -1.122 1.00 15.00 882 MET A CA 17
ATOM 22327 C C . MET A 1 33 ? 2.230 4.458 -0.118 1.00 15.00 882 MET A C 17
ATOM 22328 O O . MET A 1 33 ? 2.610 5.221 0.775 1.00 15.00 882 MET A O 17
ATOM 22342 N N . ILE A 1 34 ? 0.972 4.095 -0.268 1.00 15.00 883 ILE A N 17
ATOM 22343 C CA . ILE A 1 34 ? -0.061 4.578 0.624 1.00 15.00 883 ILE A CA 17
ATOM 22344 C C . ILE A 1 34 ? -0.618 3.439 1.467 1.00 15.00 883 ILE A C 17
ATOM 22345 O O . ILE A 1 34 ? -1.007 2.393 0.943 1.00 15.00 883 ILE A O 17
ATOM 22361 N N . GLY A 1 35 ? -0.602 3.637 2.774 1.00 15.00 884 GLY A N 17
ATOM 22362 C CA . GLY A 1 35 ? -1.119 2.642 3.681 1.00 15.00 884 GLY A CA 17
ATOM 22363 C C . GLY A 1 35 ? -2.567 2.903 4.011 1.00 15.00 884 GLY A C 17
ATOM 22364 O O . GLY A 1 35 ? -2.969 4.062 4.163 1.00 15.00 884 GLY A O 17
ATOM 22368 N N . CYS A 1 36 ? -3.348 1.841 4.102 1.00 15.00 885 CYS A N 17
ATOM 22369 C CA . CYS A 1 36 ? -4.764 1.954 4.410 1.00 15.00 885 CYS A CA 17
ATOM 22370 C C . CYS A 1 36 ? -4.965 2.382 5.859 1.00 15.00 885 CYS A C 17
ATOM 22371 O O . CYS A 1 36 ? -4.011 2.463 6.635 1.00 15.00 885 CYS A O 17
ATOM 22378 N N . ASP A 1 37 ? -6.207 2.651 6.218 1.00 15.00 886 ASP A N 17
ATOM 22379 C CA . ASP A 1 37 ? -6.534 3.067 7.571 1.00 15.00 886 ASP A CA 17
ATOM 22380 C C . ASP A 1 37 ? -7.265 1.951 8.301 1.00 15.00 886 ASP A C 17
ATOM 22381 O O . ASP A 1 37 ? -7.691 2.118 9.447 1.00 15.00 886 ASP A O 17
ATOM 22390 N N . ASP A 1 38 ? -7.413 0.811 7.630 1.00 15.00 887 ASP A N 17
ATOM 22391 C CA . ASP A 1 38 ? -8.098 -0.332 8.216 1.00 15.00 887 ASP A CA 17
ATOM 22392 C C . ASP A 1 38 ? -7.163 -1.527 8.365 1.00 15.00 887 ASP A C 17
ATOM 22393 O O . ASP A 1 38 ? -6.784 -1.886 9.482 1.00 15.00 887 ASP A O 17
ATOM 22402 N N . CYS A 1 39 ? -6.776 -2.135 7.243 1.00 15.00 888 CYS A N 17
ATOM 22403 C CA . CYS A 1 39 ? -5.895 -3.304 7.280 1.00 15.00 888 CYS A CA 17
ATOM 22404 C C . CYS A 1 39 ? -4.419 -2.912 7.344 1.00 15.00 888 CYS A C 17
ATOM 22405 O O . CYS A 1 39 ? -3.558 -3.758 7.608 1.00 15.00 888 CYS A O 17
ATOM 22412 N N . ASP A 1 40 ? -4.148 -1.636 7.083 1.00 15.00 889 ASP A N 17
ATOM 22413 C CA . ASP A 1 40 ? -2.790 -1.083 7.081 1.00 15.00 889 ASP A CA 17
ATOM 22414 C C . ASP A 1 40 ? -1.983 -1.661 5.918 1.00 15.00 889 ASP A C 17
ATOM 22415 O O . ASP A 1 40 ? -0.760 -1.787 5.988 1.00 15.00 889 ASP A O 17
ATOM 22424 N N . ASP A 1 41 ? -2.686 -2.025 4.849 1.00 15.00 890 ASP A N 17
ATOM 22425 C CA . ASP A 1 41 ? -2.039 -2.570 3.656 1.00 15.00 890 ASP A CA 17
ATOM 22426 C C . ASP A 1 41 ? -1.363 -1.441 2.890 1.00 15.00 890 ASP A C 17
ATOM 22427 O O . ASP A 1 41 ? -1.756 -0.281 3.018 1.00 15.00 890 ASP A O 17
ATOM 22436 N N . TRP A 1 42 ? -0.369 -1.769 2.084 1.00 15.00 891 TRP A N 17
ATOM 22437 C CA . TRP A 1 42 ? 0.357 -0.751 1.338 1.00 15.00 891 TRP A CA 17
ATOM 22438 C C . TRP A 1 42 ? 0.234 -0.959 -0.165 1.00 15.00 891 TRP A C 17
ATOM 22439 O O . TRP A 1 42 ? 0.642 -1.985 -0.701 1.00 15.00 891 TRP A O 17
ATOM 22460 N N . TYR A 1 43 ? -0.333 0.035 -0.832 1.00 15.00 892 TYR A N 17
ATOM 22461 C CA . TYR A 1 43 ? -0.526 -0.007 -2.275 1.00 15.00 892 TYR A CA 17
ATOM 22462 C C . TYR A 1 43 ? 0.302 1.067 -2.958 1.00 15.00 892 TYR A C 17
ATOM 22463 O O . TYR A 1 43 ? 0.667 2.070 -2.333 1.00 15.00 892 TYR A O 17
ATOM 22481 N N . HIS A 1 44 ? 0.606 0.862 -4.231 1.00 15.00 893 HIS A N 17
ATOM 22482 C CA . HIS A 1 44 ? 1.343 1.851 -4.994 1.00 15.00 893 HIS A CA 17
ATOM 22483 C C . HIS A 1 44 ? 0.392 2.976 -5.368 1.00 15.00 893 HIS A C 17
ATOM 22484 O O . HIS A 1 44 ? -0.811 2.761 -5.497 1.00 15.00 893 HIS A O 17
ATOM 22498 N N . TRP A 1 45 ? 0.928 4.169 -5.537 1.00 15.00 894 TRP A N 17
ATOM 22499 C CA . TRP A 1 45 ? 0.111 5.331 -5.857 1.00 15.00 894 TRP A CA 17
ATOM 22500 C C . TRP A 1 45 ? -0.598 5.235 -7.218 1.00 15.00 894 TRP A C 17
ATOM 22501 O O . TRP A 1 45 ? -1.823 5.351 -7.272 1.00 15.00 894 TRP A O 17
ATOM 22522 N N . PRO A 1 46 ? 0.130 5.009 -8.335 1.00 15.00 895 PRO A N 17
ATOM 22523 C CA . PRO A 1 46 ? -0.489 4.947 -9.670 1.00 15.00 895 PRO A CA 17
ATOM 22524 C C . PRO A 1 46 ? -1.533 3.840 -9.819 1.00 15.00 895 PRO A C 17
ATOM 22525 O O . PRO A 1 46 ? -2.474 3.976 -10.601 1.00 15.00 895 PRO A O 17
ATOM 22536 N N . CYS A 1 47 ? -1.365 2.758 -9.078 1.00 15.00 896 CYS A N 17
ATOM 22537 C CA . CYS A 1 47 ? -2.284 1.635 -9.146 1.00 15.00 896 CYS A CA 17
ATOM 22538 C C . CYS A 1 47 ? -3.635 1.953 -8.501 1.00 15.00 896 CYS A C 17
ATOM 22539 O O . CYS A 1 47 ? -4.673 1.501 -8.981 1.00 15.00 896 CYS A O 17
ATOM 22546 N N . VAL A 1 48 ? -3.632 2.745 -7.432 1.00 15.00 897 VAL A N 17
ATOM 22547 C CA . VAL A 1 48 ? -4.883 3.079 -6.752 1.00 15.00 897 VAL A CA 17
ATOM 22548 C C . VAL A 1 48 ? -5.438 4.439 -7.182 1.00 15.00 897 VAL A C 17
ATOM 22549 O O . VAL A 1 48 ? -6.571 4.780 -6.849 1.00 15.00 897 VAL A O 17
ATOM 22562 N N . GLY A 1 49 ? -4.646 5.214 -7.910 1.00 15.00 898 GLY A N 17
ATOM 22563 C CA . GLY A 1 49 ? -5.116 6.510 -8.374 1.00 15.00 898 GLY A CA 17
ATOM 22564 C C . GLY A 1 49 ? -4.607 7.673 -7.541 1.00 15.00 898 GLY A C 17
ATOM 22565 O O . GLY A 1 49 ? -5.284 8.692 -7.408 1.00 15.00 898 GLY A O 17
ATOM 22569 N N . ILE A 1 50 ? -3.419 7.527 -6.982 1.00 15.00 899 ILE A N 17
ATOM 22570 C CA . ILE A 1 50 ? -2.815 8.576 -6.169 1.00 15.00 899 ILE A CA 17
ATOM 22571 C C . ILE A 1 50 ? -1.569 9.107 -6.878 1.00 15.00 899 ILE A C 17
ATOM 22572 O O . ILE A 1 50 ? -0.914 8.369 -7.610 1.00 15.00 899 ILE A O 17
ATOM 22588 N N . MET A 1 51 ? -1.248 10.382 -6.680 1.00 15.00 900 MET A N 17
ATOM 22589 C CA . MET A 1 51 ? -0.083 10.974 -7.336 1.00 15.00 900 MET A CA 17
ATOM 22590 C C . MET A 1 51 ? 0.675 11.924 -6.408 1.00 15.00 900 MET A C 17
ATOM 22591 O O . MET A 1 51 ? 1.430 12.782 -6.868 1.00 15.00 900 MET A O 17
ATOM 22605 N N . ALA A 1 52 ? 0.478 11.756 -5.104 1.00 15.00 901 ALA A N 17
ATOM 22606 C CA . ALA A 1 52 ? 1.140 12.584 -4.097 1.00 15.00 901 ALA A CA 17
ATOM 22607 C C . ALA A 1 52 ? 0.797 12.063 -2.706 1.00 15.00 901 ALA A C 17
ATOM 22608 O O . ALA A 1 52 ? 0.029 11.114 -2.575 1.00 15.00 901 ALA A O 17
ATOM 22615 N N . ALA A 1 53 ? 1.355 12.679 -1.675 1.00 15.00 902 ALA A N 17
ATOM 22616 C CA . ALA A 1 53 ? 1.123 12.231 -0.306 1.00 15.00 902 ALA A CA 17
ATOM 22617 C C . ALA A 1 53 ? 0.134 13.120 0.439 1.00 15.00 902 ALA A C 17
ATOM 22618 O O . ALA A 1 53 ? 0.414 14.292 0.694 1.00 15.00 902 ALA A O 17
ATOM 22625 N N . PRO A 1 54 ? -1.049 12.580 0.770 1.00 15.00 903 PRO A N 17
ATOM 22626 C CA . PRO A 1 54 ? -2.063 13.303 1.528 1.00 15.00 903 PRO A CA 17
ATOM 22627 C C . PRO A 1 54 ? -1.726 13.294 3.019 1.00 15.00 903 PRO A C 17
ATOM 22628 O O . PRO A 1 54 ? -0.881 12.509 3.459 1.00 15.00 903 PRO A O 17
ATOM 22639 N N . PRO A 1 55 ? -2.362 14.165 3.816 1.00 15.00 904 PRO A N 17
ATOM 22640 C CA . PRO A 1 55 ? -2.104 14.235 5.256 1.00 15.00 904 PRO A CA 17
ATOM 22641 C C . PRO A 1 55 ? -2.554 12.974 5.990 1.00 15.00 904 PRO A C 17
ATOM 22642 O O . PRO A 1 55 ? -3.464 12.270 5.540 1.00 15.00 904 PRO A O 17
ATOM 22653 N N . GLU A 1 56 ? -1.917 12.705 7.123 1.00 15.00 905 GLU A N 17
ATOM 22654 C CA . GLU A 1 56 ? -2.232 11.536 7.935 1.00 15.00 905 GLU A CA 17
ATOM 22655 C C . GLU A 1 56 ? -3.657 11.637 8.464 1.00 15.00 905 GLU A C 17
ATOM 22656 O O . GLU A 1 56 ? -4.353 10.629 8.615 1.00 15.00 905 GLU A O 17
ATOM 22668 N N . GLU A 1 57 ? -4.076 12.872 8.728 1.00 15.00 906 GLU A N 17
ATOM 22669 C CA . GLU A 1 57 ? -5.415 13.167 9.229 1.00 15.00 906 GLU A CA 17
ATOM 22670 C C . GLU A 1 57 ? -6.483 12.692 8.246 1.00 15.00 906 GLU A C 17
ATOM 22671 O O . GLU A 1 57 ? -7.617 12.401 8.630 1.00 15.00 906 GLU A O 17
ATOM 22683 N N . MET A 1 58 ? -6.116 12.622 6.973 1.00 15.00 907 MET A N 17
ATOM 22684 C CA . MET A 1 58 ? -7.029 12.173 5.937 1.00 15.00 907 MET A CA 17
ATOM 22685 C C . MET A 1 58 ? -6.992 10.654 5.858 1.00 15.00 907 MET A C 17
ATOM 22686 O O . MET A 1 58 ? -5.953 10.066 5.563 1.00 15.00 907 MET A O 17
ATOM 22700 N N . GLN A 1 59 ? -8.117 10.019 6.146 1.00 15.00 908 GLN A N 17
ATOM 22701 C CA . GLN A 1 59 ? -8.193 8.567 6.112 1.00 15.00 908 GLN A CA 17
ATOM 22702 C C . GLN A 1 59 ? -8.494 8.069 4.702 1.00 15.00 908 GLN A C 17
ATOM 22703 O O . GLN A 1 59 ? -9.265 8.684 3.964 1.00 15.00 908 GLN A O 17
ATOM 22717 N N . TRP A 1 60 ? -7.869 6.961 4.338 1.00 15.00 909 TRP A N 17
ATOM 22718 C CA . TRP A 1 60 ? -8.046 6.357 3.027 1.00 15.00 909 TRP A CA 17
ATOM 22719 C C . TRP A 1 60 ? -8.190 4.851 3.191 1.00 15.00 909 TRP A C 17
ATOM 22720 O O . TRP A 1 60 ? -7.584 4.264 4.082 1.00 15.00 909 TRP A O 17
ATOM 22741 N N . PHE A 1 61 ? -8.999 4.233 2.346 1.00 15.00 910 PHE A N 17
ATOM 22742 C CA . PHE A 1 61 ? -9.211 2.797 2.422 1.00 15.00 910 PHE A CA 17
ATOM 22743 C C . PHE A 1 61 ? -8.993 2.156 1.058 1.00 15.00 910 PHE A C 17
ATOM 22744 O O . PHE A 1 61 ? -9.414 2.701 0.032 1.00 15.00 910 PHE A O 17
ATOM 22761 N N . CYS A 1 62 ? -8.324 1.013 1.051 1.00 15.00 911 CYS A N 17
ATOM 22762 C CA . CYS A 1 62 ? -8.057 0.288 -0.180 1.00 15.00 911 CYS A CA 17
ATOM 22763 C C . CYS A 1 62 ? -9.345 -0.363 -0.682 1.00 15.00 911 CYS A C 17
ATOM 22764 O O . CYS A 1 62 ? -10.301 -0.493 0.077 1.00 15.00 911 CYS A O 17
ATOM 22771 N N . PRO A 1 63 ? -9.406 -0.762 -1.969 1.00 15.00 912 PRO A N 17
ATOM 22772 C CA . PRO A 1 63 ? -10.590 -1.414 -2.550 1.00 15.00 912 PRO A CA 17
ATOM 22773 C C . PRO A 1 63 ? -11.089 -2.609 -1.729 1.00 15.00 912 PRO A C 17
ATOM 22774 O O . PRO A 1 63 ? -12.215 -3.065 -1.913 1.00 15.00 912 PRO A O 17
ATOM 22785 N N . LYS A 1 64 ? -10.256 -3.113 -0.823 1.00 15.00 913 LYS A N 17
ATOM 22786 C CA . LYS A 1 64 ? -10.644 -4.231 0.028 1.00 15.00 913 LYS A CA 17
ATOM 22787 C C . LYS A 1 64 ? -11.580 -3.746 1.130 1.00 15.00 913 LYS A C 17
ATOM 22788 O O . LYS A 1 64 ? -12.738 -4.163 1.218 1.00 15.00 913 LYS A O 17
ATOM 22807 N N . CYS A 1 65 ? -11.075 -2.847 1.962 1.00 15.00 914 CYS A N 17
ATOM 22808 C CA . CYS A 1 65 ? -11.848 -2.319 3.069 1.00 15.00 914 CYS A CA 17
ATOM 22809 C C . CYS A 1 65 ? -12.844 -1.254 2.608 1.00 15.00 914 CYS A C 17
ATOM 22810 O O . CYS A 1 65 ? -13.909 -1.093 3.207 1.00 15.00 914 CYS A O 17
ATOM 22817 N N . ALA A 1 66 ? -12.515 -0.537 1.537 1.00 15.00 915 ALA A N 17
ATOM 22818 C CA . ALA A 1 66 ? -13.421 0.479 0.999 1.00 15.00 915 ALA A CA 17
ATOM 22819 C C . ALA A 1 66 ? -14.698 -0.180 0.502 1.00 15.00 915 ALA A C 17
ATOM 22820 O O . ALA A 1 66 ? -15.750 0.457 0.412 1.00 15.00 915 ALA A O 17
ATOM 22827 N N . ASN A 1 67 ? -14.590 -1.465 0.186 1.00 15.00 916 ASN A N 17
ATOM 22828 C CA . ASN A 1 67 ? -15.722 -2.245 -0.287 1.00 15.00 916 ASN A CA 17
ATOM 22829 C C . ASN A 1 67 ? -16.557 -2.733 0.892 1.00 15.00 916 ASN A C 17
ATOM 22830 O O . ASN A 1 67 ? -17.781 -2.728 0.835 1.00 15.00 916 ASN A O 17
ATOM 22841 N N . LYS A 1 68 ? -15.887 -3.132 1.976 1.00 15.00 917 LYS A N 17
ATOM 22842 C CA . LYS A 1 68 ? -16.591 -3.623 3.157 1.00 15.00 917 LYS A CA 17
ATOM 22843 C C . LYS A 1 68 ? -17.318 -2.481 3.861 1.00 15.00 917 LYS A C 17
ATOM 22844 O O . LYS A 1 68 ? -18.323 -2.693 4.535 1.00 15.00 917 LYS A O 17
ATOM 22863 N N . ILE A 1 69 ? -16.796 -1.269 3.706 1.00 15.00 918 ILE A N 17
ATOM 22864 C CA . ILE A 1 69 ? -17.423 -0.093 4.286 1.00 15.00 918 ILE A CA 17
ATOM 22865 C C . ILE A 1 69 ? -18.600 0.302 3.402 1.00 15.00 918 ILE A C 17
ATOM 22866 O O . ILE A 1 69 ? -19.595 0.861 3.867 1.00 15.00 918 ILE A O 17
ATOM 22882 N N . LYS A 1 70 ? -18.451 -0.013 2.113 1.00 15.00 919 LYS A N 17
ATOM 22883 C CA . LYS A 1 70 ? -19.462 0.233 1.083 1.00 15.00 919 LYS A CA 17
ATOM 22884 C C . LYS A 1 70 ? -19.659 1.715 0.767 1.00 15.00 919 LYS A C 17
ATOM 22885 O O . LYS A 1 70 ? -19.717 2.089 -0.406 1.00 15.00 919 LYS A O 17
ATOM 22904 N N . LYS A 1 71 ? -19.747 2.545 1.804 1.00 15.00 920 LYS A N 17
ATOM 22905 C CA . LYS A 1 71 ? -19.996 3.978 1.646 1.00 15.00 920 LYS A CA 17
ATOM 22906 C C . LYS A 1 71 ? -21.411 4.140 1.102 1.00 15.00 920 LYS A C 17
ATOM 22907 O O . LYS A 1 71 ? -21.616 4.369 -0.091 1.00 15.00 920 LYS A O 17
ATOM 22926 N N . ASP A 1 72 ? -22.371 3.969 1.999 1.00 15.00 921 ASP A N 17
ATOM 22927 C CA . ASP A 1 72 ? -23.791 4.027 1.669 1.00 15.00 921 ASP A CA 17
ATOM 22928 C C . ASP A 1 72 ? -24.242 5.427 1.277 1.00 15.00 921 ASP A C 17
ATOM 22929 O O . ASP A 1 72 ? -23.539 6.415 1.497 1.00 15.00 921 ASP A O 17
ATOM 22938 N N . LYS A 1 73 ? -25.433 5.493 0.705 1.00 15.00 922 LYS A N 17
ATOM 22939 C CA . LYS A 1 73 ? -26.017 6.748 0.285 1.00 15.00 922 LYS A CA 17
ATOM 22940 C C . LYS A 1 73 ? -26.475 7.529 1.511 1.00 15.00 922 LYS A C 17
ATOM 22941 O O . LYS A 1 73 ? -26.467 8.764 1.522 1.00 15.00 922 LYS A O 17
ATOM 22960 N N . LYS A 1 74 ? -26.870 6.794 2.546 1.00 15.00 923 LYS A N 17
ATOM 22961 C CA . LYS A 1 74 ? -27.323 7.400 3.792 1.00 15.00 923 LYS A CA 17
ATOM 22962 C C . LYS A 1 74 ? -26.137 7.982 4.554 1.00 15.00 923 LYS A C 17
ATOM 22963 O O . LYS A 1 74 ? -25.162 7.288 4.838 1.00 15.00 923 LYS A O 17
ATOM 22982 N N . HIS A 1 75 ? -26.223 9.260 4.888 1.00 15.00 924 HIS A N 17
ATOM 22983 C CA . HIS A 1 75 ? -25.144 9.931 5.602 1.00 15.00 924 HIS A CA 17
ATOM 22984 C C . HIS A 1 75 ? -25.694 11.048 6.480 1.00 15.00 924 HIS A C 17
ATOM 22985 O O . HIS A 1 75 ? -26.552 11.816 6.044 1.00 15.00 924 HIS A O 17
ATOM 23000 N N . ALA B 2 1 ? -4.495 7.876 6.555 1.00 15.00 1 ALA B N 17
ATOM 23001 C CA . ALA B 2 1 ? -3.732 7.321 5.417 1.00 15.00 1 ALA B CA 17
ATOM 23002 C C . ALA B 2 1 ? -2.255 7.567 5.621 1.00 15.00 1 ALA B C 17
ATOM 23003 O O . ALA B 2 1 ? -1.794 8.706 5.568 1.00 15.00 1 ALA B O 17
ATOM 23012 N N . ARG B 2 2 ? -1.515 6.505 5.874 1.00 15.00 2 ARG B N 17
ATOM 23013 C CA . ARG B 2 2 ? -0.089 6.629 6.084 1.00 15.00 2 ARG B CA 17
ATOM 23014 C C . ARG B 2 2 ? 0.635 6.597 4.748 1.00 15.00 2 ARG B C 17
ATOM 23015 O O . ARG B 2 2 ? 0.831 5.537 4.156 1.00 15.00 2 ARG B O 17
ATOM 23036 N N . THR B 2 3 ? 0.999 7.766 4.262 1.00 15.00 3 THR B N 17
ATOM 23037 C CA . THR B 2 3 ? 1.688 7.884 2.994 1.00 15.00 3 THR B CA 17
ATOM 23038 C C . THR B 2 3 ? 3.158 8.234 3.190 1.00 15.00 3 THR B C 17
ATOM 23039 O O . THR B 2 3 ? 3.488 9.277 3.750 1.00 15.00 3 THR B O 17
ATOM 23081 N N . GLU B 2 5 ? 7.280 8.070 1.346 1.00 15.00 5 GLU B N 17
ATOM 23082 C CA . GLU B 2 5 ? 8.054 7.993 0.121 1.00 15.00 5 GLU B CA 17
ATOM 23083 C C . GLU B 2 5 ? 9.492 7.631 0.454 1.00 15.00 5 GLU B C 17
ATOM 23084 O O . GLU B 2 5 ? 10.132 8.299 1.262 1.00 15.00 5 GLU B O 17
ATOM 23095 N N . THR B 2 6 ? 9.991 6.577 -0.165 1.00 15.00 6 THR B N 17
ATOM 23096 C CA . THR B 2 6 ? 11.346 6.115 0.085 1.00 15.00 6 THR B CA 17
ATOM 23097 C C . THR B 2 6 ? 12.378 6.851 -0.765 1.00 15.00 6 THR B C 17
ATOM 23098 O O . THR B 2 6 ? 13.394 6.286 -1.168 1.00 15.00 6 THR B O 17
ATOM 23109 N N . ALA B 2 7 ? 12.121 8.126 -1.005 1.00 15.00 7 ALA B N 17
ATOM 23110 C CA . ALA B 2 7 ? 13.032 8.949 -1.770 1.00 15.00 7 ALA B CA 17
ATOM 23111 C C . ALA B 2 7 ? 13.918 9.725 -0.807 1.00 15.00 7 ALA B C 17
ATOM 23112 O O . ALA B 2 7 ? 13.419 10.491 0.014 1.00 15.00 7 ALA B O 17
ATOM 23119 N N . ARG B 2 8 ? 15.222 9.476 -0.886 1.00 15.00 8 ARG B N 17
ATOM 23120 C CA . ARG B 2 8 ? 16.207 10.141 -0.025 1.00 15.00 8 ARG B CA 17
ATOM 23121 C C . ARG B 2 8 ? 15.971 11.651 0.044 1.00 15.00 8 ARG B C 17
ATOM 23122 O O . ARG B 2 8 ? 16.117 12.263 1.101 1.00 15.00 8 ARG B O 17
ATOM 23143 N N . LYS B 2 9 ? 15.613 12.250 -1.082 1.00 15.00 9 LYS B N 17
ATOM 23144 C CA . LYS B 2 9 ? 15.339 13.676 -1.121 1.00 15.00 9 LYS B CA 17
ATOM 23145 C C . LYS B 2 9 ? 13.831 13.894 -1.112 1.00 15.00 9 LYS B C 17
ATOM 23146 O O . LYS B 2 9 ? 13.249 14.370 -2.085 1.00 15.00 9 LYS B O 17
ATOM 23165 N N . SER B 2 10 ? 13.210 13.531 -0.001 1.00 15.00 10 SER B N 17
ATOM 23166 C CA . SER B 2 10 ? 11.771 13.660 0.164 1.00 15.00 10 SER B CA 17
ATOM 23167 C C . SER B 2 10 ? 11.353 15.120 0.346 1.00 15.00 10 SER B C 17
ATOM 23168 O O . SER B 2 10 ? 12.178 16.038 0.251 1.00 15.00 10 SER B O 17
ATOM 23176 N N . THR B 2 11 ? 10.068 15.325 0.603 1.00 15.00 11 THR B N 17
ATOM 23177 C CA . THR B 2 11 ? 9.520 16.655 0.803 1.00 15.00 11 THR B CA 17
ATOM 23178 C C . THR B 2 11 ? 10.054 17.283 2.087 1.00 15.00 11 THR B C 17
ATOM 23179 O O . THR B 2 11 ? 9.645 16.917 3.187 1.00 15.00 11 THR B O 17
ATOM 23190 N N . GLY B 2 12 ? 10.984 18.215 1.938 1.00 15.00 12 GLY B N 17
ATOM 23191 C CA . GLY B 2 12 ? 11.563 18.880 3.089 1.00 15.00 12 GLY B CA 17
ATOM 23192 C C . GLY B 2 12 ? 13.043 19.144 2.907 1.00 15.00 12 GLY B C 17
ATOM 23193 O O . GLY B 2 12 ? 13.601 18.852 1.842 1.00 15.00 12 GLY B O 17
ATOM 23223 N N . GLY A 1 1 ? 0.386 -19.589 16.469 1.00 15.00 850 GLY A N 18
ATOM 23224 C CA . GLY A 1 1 ? 1.321 -19.405 15.375 1.00 15.00 850 GLY A CA 18
ATOM 23225 C C . GLY A 1 1 ? 2.034 -18.069 15.451 1.00 15.00 850 GLY A C 18
ATOM 23226 O O . GLY A 1 1 ? 2.088 -17.331 14.468 1.00 15.00 850 GLY A O 18
ATOM 23230 N N . SER A 1 2 ? 2.584 -17.765 16.619 1.00 15.00 851 SER A N 18
ATOM 23231 C CA . SER A 1 2 ? 3.293 -16.511 16.842 1.00 15.00 851 SER A CA 18
ATOM 23232 C C . SER A 1 2 ? 4.626 -16.469 16.090 1.00 15.00 851 SER A C 18
ATOM 23233 O O . SER A 1 2 ? 5.586 -17.138 16.473 1.00 15.00 851 SER A O 18
ATOM 23241 N N . HIS A 1 3 ? 4.662 -15.696 15.011 1.00 15.00 852 HIS A N 18
ATOM 23242 C CA . HIS A 1 3 ? 5.866 -15.529 14.197 1.00 15.00 852 HIS A CA 18
ATOM 23243 C C . HIS A 1 3 ? 5.595 -14.511 13.100 1.00 15.00 852 HIS A C 18
ATOM 23244 O O . HIS A 1 3 ? 4.481 -14.006 12.984 1.00 15.00 852 HIS A O 18
ATOM 23259 N N . MET A 1 4 ? 6.606 -14.226 12.295 1.00 15.00 853 MET A N 18
ATOM 23260 C CA . MET A 1 4 ? 6.470 -13.272 11.203 1.00 15.00 853 MET A CA 18
ATOM 23261 C C . MET A 1 4 ? 5.593 -13.847 10.092 1.00 15.00 853 MET A C 18
ATOM 23262 O O . MET A 1 4 ? 5.733 -15.010 9.709 1.00 15.00 853 MET A O 18
ATOM 23276 N N . ALA A 1 5 ? 4.674 -13.034 9.597 1.00 15.00 854 ALA A N 18
ATOM 23277 C CA . ALA A 1 5 ? 3.777 -13.449 8.533 1.00 15.00 854 ALA A CA 18
ATOM 23278 C C . ALA A 1 5 ? 4.197 -12.811 7.221 1.00 15.00 854 ALA A C 18
ATOM 23279 O O . ALA A 1 5 ? 4.290 -11.590 7.126 1.00 15.00 854 ALA A O 18
ATOM 23286 N N . MET A 1 6 ? 4.464 -13.648 6.226 1.00 15.00 855 MET A N 18
ATOM 23287 C CA . MET A 1 6 ? 4.888 -13.179 4.910 1.00 15.00 855 MET A CA 18
ATOM 23288 C C . MET A 1 6 ? 3.890 -12.173 4.330 1.00 15.00 855 MET A C 18
ATOM 23289 O O . MET A 1 6 ? 4.231 -11.010 4.137 1.00 15.00 855 MET A O 18
ATOM 23303 N N . ALA A 1 7 ? 2.659 -12.628 4.089 1.00 15.00 856 ALA A N 18
ATOM 23304 C CA . ALA A 1 7 ? 1.593 -11.794 3.537 1.00 15.00 856 ALA A CA 18
ATOM 23305 C C . ALA A 1 7 ? 2.084 -10.938 2.368 1.00 15.00 856 ALA A C 18
ATOM 23306 O O . ALA A 1 7 ? 2.323 -11.450 1.275 1.00 15.00 856 ALA A O 18
ATOM 23313 N N . TYR A 1 8 ? 2.248 -9.646 2.613 1.00 15.00 857 TYR A N 18
ATOM 23314 C CA . TYR A 1 8 ? 2.707 -8.720 1.591 1.00 15.00 857 TYR A CA 18
ATOM 23315 C C . TYR A 1 8 ? 3.939 -7.957 2.069 1.00 15.00 857 TYR A C 18
ATOM 23316 O O . TYR A 1 8 ? 4.209 -6.841 1.628 1.00 15.00 857 TYR A O 18
ATOM 23334 N N . VAL A 1 9 ? 4.685 -8.566 2.981 1.00 15.00 858 VAL A N 18
ATOM 23335 C CA . VAL A 1 9 ? 5.890 -7.953 3.515 1.00 15.00 858 VAL A CA 18
ATOM 23336 C C . VAL A 1 9 ? 7.054 -8.935 3.463 1.00 15.00 858 VAL A C 18
ATOM 23337 O O . VAL A 1 9 ? 7.094 -9.907 4.218 1.00 15.00 858 VAL A O 18
ATOM 23350 N N . ILE A 1 10 ? 7.992 -8.688 2.565 1.00 15.00 859 ILE A N 18
ATOM 23351 C CA . ILE A 1 10 ? 9.154 -9.550 2.431 1.00 15.00 859 ILE A CA 18
ATOM 23352 C C . ILE A 1 10 ? 10.345 -8.913 3.137 1.00 15.00 859 ILE A C 18
ATOM 23353 O O . ILE A 1 10 ? 10.368 -7.699 3.359 1.00 15.00 859 ILE A O 18
ATOM 23369 N N . ARG A 1 11 ? 11.333 -9.719 3.491 1.00 15.00 860 ARG A N 18
ATOM 23370 C CA . ARG A 1 11 ? 12.501 -9.204 4.186 1.00 15.00 860 ARG A CA 18
ATOM 23371 C C . ARG A 1 11 ? 13.647 -8.926 3.218 1.00 15.00 860 ARG A C 18
ATOM 23372 O O . ARG A 1 11 ? 13.904 -9.698 2.291 1.00 15.00 860 ARG A O 18
ATOM 23393 N N . ASP A 1 12 ? 14.310 -7.805 3.440 1.00 15.00 861 ASP A N 18
ATOM 23394 C CA . ASP A 1 12 ? 15.445 -7.388 2.630 1.00 15.00 861 ASP A CA 18
ATOM 23395 C C . ASP A 1 12 ? 16.725 -8.022 3.192 1.00 15.00 861 ASP A C 18
ATOM 23396 O O . ASP A 1 12 ? 16.691 -8.607 4.279 1.00 15.00 861 ASP A O 18
ATOM 23405 N N . GLU A 1 13 ? 17.838 -7.928 2.465 1.00 15.00 862 GLU A N 18
ATOM 23406 C CA . GLU A 1 13 ? 19.092 -8.534 2.907 1.00 15.00 862 GLU A CA 18
ATOM 23407 C C . GLU A 1 13 ? 19.626 -7.877 4.180 1.00 15.00 862 GLU A C 18
ATOM 23408 O O . GLU A 1 13 ? 20.269 -8.533 4.999 1.00 15.00 862 GLU A O 18
ATOM 23420 N N . TRP A 1 14 ? 19.341 -6.591 4.359 1.00 15.00 863 TRP A N 18
ATOM 23421 C CA . TRP A 1 14 ? 19.794 -5.872 5.544 1.00 15.00 863 TRP A CA 18
ATOM 23422 C C . TRP A 1 14 ? 18.757 -5.977 6.654 1.00 15.00 863 TRP A C 18
ATOM 23423 O O . TRP A 1 14 ? 18.962 -5.481 7.762 1.00 15.00 863 TRP A O 18
ATOM 23444 N N . GLY A 1 15 ? 17.642 -6.624 6.345 1.00 15.00 864 GLY A N 18
ATOM 23445 C CA . GLY A 1 15 ? 16.590 -6.795 7.323 1.00 15.00 864 GLY A CA 18
ATOM 23446 C C . GLY A 1 15 ? 15.474 -5.782 7.167 1.00 15.00 864 GLY A C 18
ATOM 23447 O O . GLY A 1 15 ? 14.551 -5.743 7.981 1.00 15.00 864 GLY A O 18
ATOM 23451 N N . ASN A 1 16 ? 15.549 -4.964 6.122 1.00 15.00 865 ASN A N 18
ATOM 23452 C CA . ASN A 1 16 ? 14.526 -3.953 5.877 1.00 15.00 865 ASN A CA 18
ATOM 23453 C C . ASN A 1 16 ? 13.218 -4.609 5.457 1.00 15.00 865 ASN A C 18
ATOM 23454 O O . ASN A 1 16 ? 13.211 -5.706 4.893 1.00 15.00 865 ASN A O 18
ATOM 23465 N N . GLN A 1 17 ? 12.111 -3.941 5.738 1.00 15.00 866 GLN A N 18
ATOM 23466 C CA . GLN A 1 17 ? 10.800 -4.461 5.390 1.00 15.00 866 GLN A CA 18
ATOM 23467 C C . GLN A 1 17 ? 10.364 -3.951 4.023 1.00 15.00 866 GLN A C 18
ATOM 23468 O O . GLN A 1 17 ? 9.987 -2.787 3.875 1.00 15.00 866 GLN A O 18
ATOM 23482 N N . ILE A 1 18 ? 10.436 -4.815 3.023 1.00 15.00 867 ILE A N 18
ATOM 23483 C CA . ILE A 1 18 ? 10.028 -4.450 1.678 1.00 15.00 867 ILE A CA 18
ATOM 23484 C C . ILE A 1 18 ? 8.566 -4.818 1.493 1.00 15.00 867 ILE A C 18
ATOM 23485 O O . ILE A 1 18 ? 8.172 -5.967 1.698 1.00 15.00 867 ILE A O 18
ATOM 23501 N N . TRP A 1 19 ? 7.764 -3.844 1.113 1.00 15.00 868 TRP A N 18
ATOM 23502 C CA . TRP A 1 19 ? 6.339 -4.060 0.950 1.00 15.00 868 TRP A CA 18
ATOM 23503 C C . TRP A 1 19 ? 5.975 -4.552 -0.442 1.00 15.00 868 TRP A C 18
ATOM 23504 O O . TRP A 1 19 ? 6.677 -4.291 -1.417 1.00 15.00 868 TRP A O 18
ATOM 23525 N N . ILE A 1 20 ? 4.882 -5.297 -0.498 1.00 15.00 869 ILE A N 18
ATOM 23526 C CA . ILE A 1 20 ? 4.348 -5.832 -1.737 1.00 15.00 869 ILE A CA 18
ATOM 23527 C C . ILE A 1 20 ? 2.929 -5.309 -1.908 1.00 15.00 869 ILE A C 18
ATOM 23528 O O . ILE A 1 20 ? 2.076 -5.572 -1.068 1.00 15.00 869 ILE A O 18
ATOM 23544 N N . CYS A 1 21 ? 2.678 -4.565 -2.973 1.00 15.00 870 CYS A N 18
ATOM 23545 C CA . CYS A 1 21 ? 1.353 -4.007 -3.197 1.00 15.00 870 CYS A CA 18
ATOM 23546 C C . CYS A 1 21 ? 0.354 -5.094 -3.566 1.00 15.00 870 CYS A C 18
ATOM 23547 O O . CYS A 1 21 ? 0.579 -5.859 -4.506 1.00 15.00 870 CYS A O 18
ATOM 23554 N N . PRO A 1 22 ? -0.758 -5.193 -2.818 1.00 15.00 871 PRO A N 18
ATOM 23555 C CA . PRO A 1 22 ? -1.812 -6.171 -3.093 1.00 15.00 871 PRO A CA 18
ATOM 23556 C C . PRO A 1 22 ? -2.604 -5.825 -4.359 1.00 15.00 871 PRO A C 18
ATOM 23557 O O . PRO A 1 22 ? -3.652 -6.419 -4.638 1.00 15.00 871 PRO A O 18
ATOM 23568 N N . GLY A 1 23 ? -2.117 -4.837 -5.103 1.00 15.00 872 GLY A N 18
ATOM 23569 C CA . GLY A 1 23 ? -2.762 -4.434 -6.333 1.00 15.00 872 GLY A CA 18
ATOM 23570 C C . GLY A 1 23 ? -2.220 -5.193 -7.525 1.00 15.00 872 GLY A C 18
ATOM 23571 O O . GLY A 1 23 ? -2.874 -6.106 -8.044 1.00 15.00 872 GLY A O 18
ATOM 23575 N N . CYS A 1 24 ? -1.016 -4.825 -7.947 1.00 15.00 873 CYS A N 18
ATOM 23576 C CA . CYS A 1 24 ? -0.358 -5.455 -9.080 1.00 15.00 873 CYS A CA 18
ATOM 23577 C C . CYS A 1 24 ? 0.473 -6.648 -8.627 1.00 15.00 873 CYS A C 18
ATOM 23578 O O . CYS A 1 24 ? 0.920 -7.462 -9.450 1.00 15.00 873 CYS A O 18
ATOM 23585 N N . ASN A 1 25 ? 0.678 -6.733 -7.314 1.00 15.00 874 ASN A N 18
ATOM 23586 C CA . ASN A 1 25 ? 1.463 -7.799 -6.701 1.00 15.00 874 ASN A CA 18
ATOM 23587 C C . ASN A 1 25 ? 2.937 -7.600 -7.020 1.00 15.00 874 ASN A C 18
ATOM 23588 O O . ASN A 1 25 ? 3.601 -8.482 -7.580 1.00 15.00 874 ASN A O 18
ATOM 23599 N N . LYS A 1 26 ? 3.434 -6.415 -6.691 1.00 15.00 875 LYS A N 18
ATOM 23600 C CA . LYS A 1 26 ? 4.827 -6.067 -6.926 1.00 15.00 875 LYS A CA 18
ATOM 23601 C C . LYS A 1 26 ? 5.449 -5.460 -5.673 1.00 15.00 875 LYS A C 18
ATOM 23602 O O . LYS A 1 26 ? 4.745 -4.896 -4.838 1.00 15.00 875 LYS A O 18
ATOM 23621 N N . PRO A 1 27 ? 6.776 -5.592 -5.511 1.00 15.00 876 PRO A N 18
ATOM 23622 C CA . PRO A 1 27 ? 7.478 -5.030 -4.359 1.00 15.00 876 PRO A CA 18
ATOM 23623 C C . PRO A 1 27 ? 7.721 -3.529 -4.498 1.00 15.00 876 PRO A C 18
ATOM 23624 O O . PRO A 1 27 ? 7.468 -2.940 -5.550 1.00 15.00 876 PRO A O 18
ATOM 23635 N N . ASP A 1 28 ? 8.197 -2.920 -3.422 1.00 15.00 877 ASP A N 18
ATOM 23636 C CA . ASP A 1 28 ? 8.493 -1.494 -3.408 1.00 15.00 877 ASP A CA 18
ATOM 23637 C C . ASP A 1 28 ? 9.794 -1.206 -4.154 1.00 15.00 877 ASP A C 18
ATOM 23638 O O . ASP A 1 28 ? 10.699 -2.041 -4.185 1.00 15.00 877 ASP A O 18
ATOM 23647 N N . ASP A 1 29 ? 9.870 -0.021 -4.738 1.00 15.00 878 ASP A N 18
ATOM 23648 C CA . ASP A 1 29 ? 11.046 0.417 -5.497 1.00 15.00 878 ASP A CA 18
ATOM 23649 C C . ASP A 1 29 ? 11.062 1.936 -5.571 1.00 15.00 878 ASP A C 18
ATOM 23650 O O . ASP A 1 29 ? 10.954 2.528 -6.649 1.00 15.00 878 ASP A O 18
ATOM 23659 N N . GLY A 1 30 ? 11.109 2.571 -4.407 1.00 15.00 879 GLY A N 18
ATOM 23660 C CA . GLY A 1 30 ? 11.137 4.021 -4.344 1.00 15.00 879 GLY A CA 18
ATOM 23661 C C . GLY A 1 30 ? 9.835 4.656 -4.797 1.00 15.00 879 GLY A C 18
ATOM 23662 O O . GLY A 1 30 ? 9.656 5.871 -4.694 1.00 15.00 879 GLY A O 18
ATOM 23666 N N . SER A 1 31 ? 8.937 3.837 -5.311 1.00 15.00 880 SER A N 18
ATOM 23667 C CA . SER A 1 31 ? 7.655 4.306 -5.773 1.00 15.00 880 SER A CA 18
ATOM 23668 C C . SER A 1 31 ? 6.745 4.435 -4.574 1.00 15.00 880 SER A C 18
ATOM 23669 O O . SER A 1 31 ? 6.459 3.455 -3.890 1.00 15.00 880 SER A O 18
ATOM 23677 N N . PRO A 1 32 ? 6.301 5.660 -4.310 1.00 15.00 881 PRO A N 18
ATOM 23678 C CA . PRO A 1 32 ? 5.464 5.967 -3.166 1.00 15.00 881 PRO A CA 18
ATOM 23679 C C . PRO A 1 32 ? 4.311 4.998 -2.961 1.00 15.00 881 PRO A C 18
ATOM 23680 O O . PRO A 1 32 ? 3.532 4.714 -3.877 1.00 15.00 881 PRO A O 18
ATOM 23691 N N . MET A 1 33 ? 4.221 4.498 -1.744 1.00 15.00 882 MET A N 18
ATOM 23692 C CA . MET A 1 33 ? 3.179 3.572 -1.364 1.00 15.00 882 MET A CA 18
ATOM 23693 C C . MET A 1 33 ? 2.278 4.230 -0.330 1.00 15.00 882 MET A C 18
ATOM 23694 O O . MET A 1 33 ? 2.724 5.085 0.442 1.00 15.00 882 MET A O 18
ATOM 23708 N N . ILE A 1 34 ? 1.017 3.849 -0.326 1.00 15.00 883 ILE A N 18
ATOM 23709 C CA . ILE A 1 34 ? 0.060 4.406 0.609 1.00 15.00 883 ILE A CA 18
ATOM 23710 C C . ILE A 1 34 ? -0.545 3.305 1.470 1.00 15.00 883 ILE A C 18
ATOM 23711 O O . ILE A 1 34 ? -1.024 2.293 0.957 1.00 15.00 883 ILE A O 18
ATOM 23727 N N . GLY A 1 35 ? -0.478 3.490 2.778 1.00 15.00 884 GLY A N 18
ATOM 23728 C CA . GLY A 1 35 ? -1.026 2.508 3.688 1.00 15.00 884 GLY A CA 18
ATOM 23729 C C . GLY A 1 35 ? -2.470 2.795 4.027 1.00 15.00 884 GLY A C 18
ATOM 23730 O O . GLY A 1 35 ? -2.815 3.935 4.358 1.00 15.00 884 GLY A O 18
ATOM 23734 N N . CYS A 1 36 ? -3.311 1.772 3.938 1.00 15.00 885 CYS A N 18
ATOM 23735 C CA . CYS A 1 36 ? -4.721 1.914 4.242 1.00 15.00 885 CYS A CA 18
ATOM 23736 C C . CYS A 1 36 ? -4.896 2.047 5.746 1.00 15.00 885 CYS A C 18
ATOM 23737 O O . CYS A 1 36 ? -4.042 1.605 6.513 1.00 15.00 885 CYS A O 18
ATOM 23744 N N . ASP A 1 37 ? -5.993 2.657 6.161 1.00 15.00 886 ASP A N 18
ATOM 23745 C CA . ASP A 1 37 ? -6.270 2.842 7.581 1.00 15.00 886 ASP A CA 18
ATOM 23746 C C . ASP A 1 37 ? -7.109 1.689 8.118 1.00 15.00 886 ASP A C 18
ATOM 23747 O O . ASP A 1 37 ? -7.439 1.658 9.306 1.00 15.00 886 ASP A O 18
ATOM 23756 N N . ASP A 1 38 ? -7.461 0.745 7.240 1.00 15.00 887 ASP A N 18
ATOM 23757 C CA . ASP A 1 38 ? -8.264 -0.403 7.646 1.00 15.00 887 ASP A CA 18
ATOM 23758 C C . ASP A 1 38 ? -7.442 -1.686 7.666 1.00 15.00 887 ASP A C 18
ATOM 23759 O O . ASP A 1 38 ? -7.286 -2.306 8.719 1.00 15.00 887 ASP A O 18
ATOM 23768 N N . CYS A 1 39 ? -6.911 -2.087 6.514 1.00 15.00 888 CYS A N 18
ATOM 23769 C CA . CYS A 1 39 ? -6.121 -3.309 6.442 1.00 15.00 888 CYS A CA 18
ATOM 23770 C C . CYS A 1 39 ? -4.688 -3.067 6.909 1.00 15.00 888 CYS A C 18
ATOM 23771 O O . CYS A 1 39 ? -4.002 -4.000 7.330 1.00 15.00 888 CYS A O 18
ATOM 23778 N N . ASP A 1 40 ? -4.258 -1.808 6.805 1.00 15.00 889 ASP A N 18
ATOM 23779 C CA . ASP A 1 40 ? -2.912 -1.372 7.201 1.00 15.00 889 ASP A CA 18
ATOM 23780 C C . ASP A 1 40 ? -1.870 -1.819 6.175 1.00 15.00 889 ASP A C 18
ATOM 23781 O O . ASP A 1 40 ? -0.664 -1.689 6.384 1.00 15.00 889 ASP A O 18
ATOM 23790 N N . ASP A 1 41 ? -2.341 -2.318 5.038 1.00 15.00 890 ASP A N 18
ATOM 23791 C CA . ASP A 1 41 ? -1.436 -2.758 3.984 1.00 15.00 890 ASP A CA 18
ATOM 23792 C C . ASP A 1 41 ? -1.029 -1.555 3.143 1.00 15.00 890 ASP A C 18
ATOM 23793 O O . ASP A 1 41 ? -1.643 -0.489 3.238 1.00 15.00 890 ASP A O 18
ATOM 23802 N N . TRP A 1 42 ? -0.012 -1.709 2.314 1.00 15.00 891 TRP A N 18
ATOM 23803 C CA . TRP A 1 42 ? 0.468 -0.598 1.508 1.00 15.00 891 TRP A CA 18
ATOM 23804 C C . TRP A 1 42 ? 0.309 -0.867 0.017 1.00 15.00 891 TRP A C 18
ATOM 23805 O O . TRP A 1 42 ? 0.833 -1.845 -0.511 1.00 15.00 891 TRP A O 18
ATOM 23826 N N . TYR A 1 43 ? -0.419 0.018 -0.650 1.00 15.00 892 TYR A N 18
ATOM 23827 C CA . TYR A 1 43 ? -0.659 -0.092 -2.086 1.00 15.00 892 TYR A CA 18
ATOM 23828 C C . TYR A 1 43 ? 0.130 0.983 -2.831 1.00 15.00 892 TYR A C 18
ATOM 23829 O O . TYR A 1 43 ? 0.487 2.006 -2.246 1.00 15.00 892 TYR A O 18
ATOM 23847 N N . HIS A 1 44 ? 0.408 0.755 -4.107 1.00 15.00 893 HIS A N 18
ATOM 23848 C CA . HIS A 1 44 ? 1.120 1.740 -4.913 1.00 15.00 893 HIS A CA 18
ATOM 23849 C C . HIS A 1 44 ? 0.168 2.857 -5.313 1.00 15.00 893 HIS A C 18
ATOM 23850 O O . HIS A 1 44 ? -1.008 2.613 -5.576 1.00 15.00 893 HIS A O 18
ATOM 23864 N N . TRP A 1 45 ? 0.677 4.081 -5.352 1.00 15.00 894 TRP A N 18
ATOM 23865 C CA . TRP A 1 45 ? -0.137 5.243 -5.701 1.00 15.00 894 TRP A CA 18
ATOM 23866 C C . TRP A 1 45 ? -0.784 5.130 -7.090 1.00 15.00 894 TRP A C 18
ATOM 23867 O O . TRP A 1 45 ? -1.999 5.284 -7.207 1.00 15.00 894 TRP A O 18
ATOM 23888 N N . PRO A 1 46 ? -0.003 4.863 -8.165 1.00 15.00 895 PRO A N 18
ATOM 23889 C CA . PRO A 1 46 ? -0.550 4.767 -9.531 1.00 15.00 895 PRO A CA 18
ATOM 23890 C C . PRO A 1 46 ? -1.661 3.724 -9.677 1.00 15.00 895 PRO A C 18
ATOM 23891 O O . PRO A 1 46 ? -2.630 3.945 -10.406 1.00 15.00 895 PRO A O 18
ATOM 23902 N N . CYS A 1 47 ? -1.518 2.598 -8.993 1.00 15.00 896 CYS A N 18
ATOM 23903 C CA . CYS A 1 47 ? -2.502 1.528 -9.054 1.00 15.00 896 CYS A CA 18
ATOM 23904 C C . CYS A 1 47 ? -3.822 1.917 -8.374 1.00 15.00 896 CYS A C 18
ATOM 23905 O O . CYS A 1 47 ? -4.894 1.502 -8.812 1.00 15.00 896 CYS A O 18
ATOM 23912 N N . VAL A 1 48 ? -3.751 2.732 -7.323 1.00 15.00 897 VAL A N 18
ATOM 23913 C CA . VAL A 1 48 ? -4.960 3.135 -6.600 1.00 15.00 897 VAL A CA 18
ATOM 23914 C C . VAL A 1 48 ? -5.493 4.501 -7.047 1.00 15.00 897 VAL A C 18
ATOM 23915 O O . VAL A 1 48 ? -6.609 4.879 -6.690 1.00 15.00 897 VAL A O 18
ATOM 23928 N N . GLY A 1 49 ? -4.700 5.245 -7.808 1.00 15.00 898 GLY A N 18
ATOM 23929 C CA . GLY A 1 49 ? -5.144 6.543 -8.293 1.00 15.00 898 GLY A CA 18
ATOM 23930 C C . GLY A 1 49 ? -4.676 7.704 -7.432 1.00 15.00 898 GLY A C 18
ATOM 23931 O O . GLY A 1 49 ? -5.331 8.745 -7.371 1.00 15.00 898 GLY A O 18
ATOM 23935 N N . ILE A 1 50 ? -3.543 7.535 -6.770 1.00 15.00 899 ILE A N 18
ATOM 23936 C CA . ILE A 1 50 ? -2.989 8.584 -5.925 1.00 15.00 899 ILE A CA 18
ATOM 23937 C C . ILE A 1 50 ? -1.824 9.256 -6.652 1.00 15.00 899 ILE A C 18
ATOM 23938 O O . ILE A 1 50 ? -1.070 8.591 -7.363 1.00 15.00 899 ILE A O 18
ATOM 23954 N N . MET A 1 51 ? -1.684 10.570 -6.489 1.00 15.00 900 MET A N 18
ATOM 23955 C CA . MET A 1 51 ? -0.624 11.307 -7.174 1.00 15.00 900 MET A CA 18
ATOM 23956 C C . MET A 1 51 ? 0.234 12.141 -6.219 1.00 15.00 900 MET A C 18
ATOM 23957 O O . MET A 1 51 ? 1.014 12.983 -6.667 1.00 15.00 900 MET A O 18
ATOM 23971 N N . ALA A 1 52 ? 0.109 11.898 -4.917 1.00 15.00 901 ALA A N 18
ATOM 23972 C CA . ALA A 1 52 ? 0.886 12.635 -3.917 1.00 15.00 901 ALA A CA 18
ATOM 23973 C C . ALA A 1 52 ? 0.646 12.055 -2.525 1.00 15.00 901 ALA A C 18
ATOM 23974 O O . ALA A 1 52 ? -0.113 11.102 -2.373 1.00 15.00 901 ALA A O 18
ATOM 23981 N N . ALA A 1 53 ? 1.277 12.636 -1.513 1.00 15.00 902 ALA A N 18
ATOM 23982 C CA . ALA A 1 53 ? 1.159 12.132 -0.148 1.00 15.00 902 ALA A CA 18
ATOM 23983 C C . ALA A 1 53 ? 0.299 13.022 0.741 1.00 15.00 902 ALA A C 18
ATOM 23984 O O . ALA A 1 53 ? 0.620 14.190 0.959 1.00 15.00 902 ALA A O 18
ATOM 23991 N N . PRO A 1 54 ? -0.819 12.479 1.243 1.00 15.00 903 PRO A N 18
ATOM 23992 C CA . PRO A 1 54 ? -1.702 13.185 2.153 1.00 15.00 903 PRO A CA 18
ATOM 23993 C C . PRO A 1 54 ? -1.317 12.901 3.610 1.00 15.00 903 PRO A C 18
ATOM 23994 O O . PRO A 1 54 ? -0.565 11.959 3.879 1.00 15.00 903 PRO A O 18
ATOM 24005 N N . PRO A 1 55 ? -1.808 13.709 4.568 1.00 15.00 904 PRO A N 18
ATOM 24006 C CA . PRO A 1 55 ? -1.502 13.521 5.994 1.00 15.00 904 PRO A CA 18
ATOM 24007 C C . PRO A 1 55 ? -1.920 12.137 6.493 1.00 15.00 904 PRO A C 18
ATOM 24008 O O . PRO A 1 55 ? -2.937 11.593 6.057 1.00 15.00 904 PRO A O 18
ATOM 24019 N N . GLU A 1 56 ? -1.143 11.578 7.417 1.00 15.00 905 GLU A N 18
ATOM 24020 C CA . GLU A 1 56 ? -1.426 10.250 7.957 1.00 15.00 905 GLU A CA 18
ATOM 24021 C C . GLU A 1 56 ? -2.743 10.221 8.722 1.00 15.00 905 GLU A C 18
ATOM 24022 O O . GLU A 1 56 ? -3.386 9.176 8.814 1.00 15.00 905 GLU A O 18
ATOM 24034 N N . GLU A 1 57 ? -3.135 11.363 9.270 1.00 15.00 906 GLU A N 18
ATOM 24035 C CA . GLU A 1 57 ? -4.381 11.461 10.022 1.00 15.00 906 GLU A CA 18
ATOM 24036 C C . GLU A 1 57 ? -5.582 11.283 9.098 1.00 15.00 906 GLU A C 18
ATOM 24037 O O . GLU A 1 57 ? -6.628 10.778 9.510 1.00 15.00 906 GLU A O 18
ATOM 24049 N N . MET A 1 58 ? -5.418 11.688 7.842 1.00 15.00 907 MET A N 18
ATOM 24050 C CA . MET A 1 58 ? -6.479 11.574 6.855 1.00 15.00 907 MET A CA 18
ATOM 24051 C C . MET A 1 58 ? -6.789 10.109 6.586 1.00 15.00 907 MET A C 18
ATOM 24052 O O . MET A 1 58 ? -5.924 9.353 6.143 1.00 15.00 907 MET A O 18
ATOM 24066 N N . GLN A 1 59 ? -8.020 9.719 6.874 1.00 15.00 908 GLN A N 18
ATOM 24067 C CA . GLN A 1 59 ? -8.452 8.346 6.679 1.00 15.00 908 GLN A CA 18
ATOM 24068 C C . GLN A 1 59 ? -8.690 8.051 5.200 1.00 15.00 908 GLN A C 18
ATOM 24069 O O . GLN A 1 59 ? -9.519 8.689 4.549 1.00 15.00 908 GLN A O 18
ATOM 24083 N N . TRP A 1 60 ? -7.940 7.091 4.686 1.00 15.00 909 TRP A N 18
ATOM 24084 C CA . TRP A 1 60 ? -8.043 6.665 3.299 1.00 15.00 909 TRP A CA 18
ATOM 24085 C C . TRP A 1 60 ? -8.125 5.146 3.263 1.00 15.00 909 TRP A C 18
ATOM 24086 O O . TRP A 1 60 ? -7.479 4.471 4.059 1.00 15.00 909 TRP A O 18
ATOM 24107 N N . PHE A 1 61 ? -8.921 4.611 2.353 1.00 15.00 910 PHE A N 18
ATOM 24108 C CA . PHE A 1 61 ? -9.077 3.168 2.245 1.00 15.00 910 PHE A CA 18
ATOM 24109 C C . PHE A 1 61 ? -8.800 2.704 0.826 1.00 15.00 910 PHE A C 18
ATOM 24110 O O . PHE A 1 61 ? -9.136 3.401 -0.140 1.00 15.00 910 PHE A O 18
ATOM 24127 N N . CYS A 1 62 ? -8.189 1.531 0.710 1.00 15.00 911 CYS A N 18
ATOM 24128 C CA . CYS A 1 62 ? -7.860 0.954 -0.585 1.00 15.00 911 CYS A CA 18
ATOM 24129 C C . CYS A 1 62 ? -9.135 0.557 -1.327 1.00 15.00 911 CYS A C 18
ATOM 24130 O O . CYS A 1 62 ? -10.205 0.478 -0.725 1.00 15.00 911 CYS A O 18
ATOM 24137 N N . PRO A 1 63 ? -9.051 0.290 -2.645 1.00 15.00 912 PRO A N 18
ATOM 24138 C CA . PRO A 1 63 ? -10.214 -0.124 -3.442 1.00 15.00 912 PRO A CA 18
ATOM 24139 C C . PRO A 1 63 ? -10.838 -1.442 -2.960 1.00 15.00 912 PRO A C 18
ATOM 24140 O O . PRO A 1 63 ? -11.888 -1.853 -3.455 1.00 15.00 912 PRO A O 18
ATOM 24151 N N . LYS A 1 64 ? -10.197 -2.102 -1.999 1.00 15.00 913 LYS A N 18
ATOM 24152 C CA . LYS A 1 64 ? -10.712 -3.354 -1.465 1.00 15.00 913 LYS A CA 18
ATOM 24153 C C . LYS A 1 64 ? -11.514 -3.082 -0.201 1.00 15.00 913 LYS A C 18
ATOM 24154 O O . LYS A 1 64 ? -12.702 -3.415 -0.117 1.00 15.00 913 LYS A O 18
ATOM 24173 N N . CYS A 1 65 ? -10.866 -2.457 0.775 1.00 15.00 914 CYS A N 18
ATOM 24174 C CA . CYS A 1 65 ? -11.514 -2.135 2.032 1.00 15.00 914 CYS A CA 18
ATOM 24175 C C . CYS A 1 65 ? -12.565 -1.052 1.849 1.00 15.00 914 CYS A C 18
ATOM 24176 O O . CYS A 1 65 ? -13.605 -1.089 2.498 1.00 15.00 914 CYS A O 18
ATOM 24183 N N . ALA A 1 66 ? -12.314 -0.105 0.948 1.00 15.00 915 ALA A N 18
ATOM 24184 C CA . ALA A 1 66 ? -13.281 0.959 0.689 1.00 15.00 915 ALA A CA 18
ATOM 24185 C C . ALA A 1 66 ? -14.574 0.363 0.153 1.00 15.00 915 ALA A C 18
ATOM 24186 O O . ALA A 1 66 ? -15.657 0.897 0.371 1.00 15.00 915 ALA A O 18
ATOM 24193 N N . ASN A 1 67 ? -14.445 -0.763 -0.537 1.00 15.00 916 ASN A N 18
ATOM 24194 C CA . ASN A 1 67 ? -15.596 -1.456 -1.097 1.00 15.00 916 ASN A CA 18
ATOM 24195 C C . ASN A 1 67 ? -16.309 -2.220 0.014 1.00 15.00 916 ASN A C 18
ATOM 24196 O O . ASN A 1 67 ? -17.536 -2.300 0.052 1.00 15.00 916 ASN A O 18
ATOM 24207 N N . LYS A 1 68 ? -15.521 -2.756 0.944 1.00 15.00 917 LYS A N 18
ATOM 24208 C CA . LYS A 1 68 ? -16.066 -3.507 2.066 1.00 15.00 917 LYS A CA 18
ATOM 24209 C C . LYS A 1 68 ? -16.743 -2.557 3.052 1.00 15.00 917 LYS A C 18
ATOM 24210 O O . LYS A 1 68 ? -17.656 -2.949 3.785 1.00 15.00 917 LYS A O 18
ATOM 24229 N N . ILE A 1 69 ? -16.295 -1.311 3.047 1.00 15.00 918 ILE A N 18
ATOM 24230 C CA . ILE A 1 69 ? -16.838 -0.281 3.919 1.00 15.00 918 ILE A CA 18
ATOM 24231 C C . ILE A 1 69 ? -18.067 0.336 3.276 1.00 15.00 918 ILE A C 18
ATOM 24232 O O . ILE A 1 69 ? -18.966 0.826 3.959 1.00 15.00 918 ILE A O 18
ATOM 24248 N N . LYS A 1 70 ? -18.100 0.284 1.950 1.00 15.00 919 LYS A N 18
ATOM 24249 C CA . LYS A 1 70 ? -19.213 0.822 1.190 1.00 15.00 919 LYS A CA 18
ATOM 24250 C C . LYS A 1 70 ? -20.487 0.029 1.483 1.00 15.00 919 LYS A C 18
ATOM 24251 O O . LYS A 1 70 ? -21.593 0.475 1.169 1.00 15.00 919 LYS A O 18
ATOM 24270 N N . LYS A 1 71 ? -20.330 -1.163 2.063 1.00 15.00 920 LYS A N 18
ATOM 24271 C CA . LYS A 1 71 ? -21.483 -1.968 2.432 1.00 15.00 920 LYS A CA 18
ATOM 24272 C C . LYS A 1 71 ? -22.047 -1.416 3.727 1.00 15.00 920 LYS A C 18
ATOM 24273 O O . LYS A 1 71 ? -21.375 -1.448 4.765 1.00 15.00 920 LYS A O 18
ATOM 24292 N N . ASP A 1 72 ? -23.268 -0.911 3.652 1.00 15.00 921 ASP A N 18
ATOM 24293 C CA . ASP A 1 72 ? -23.946 -0.313 4.795 1.00 15.00 921 ASP A CA 18
ATOM 24294 C C . ASP A 1 72 ? -23.210 0.953 5.222 1.00 15.00 921 ASP A C 18
ATOM 24295 O O . ASP A 1 72 ? -22.530 1.564 4.397 1.00 15.00 921 ASP A O 18
ATOM 24304 N N . LYS A 1 73 ? -23.351 1.366 6.485 1.00 15.00 922 LYS A N 18
ATOM 24305 C CA . LYS A 1 73 ? -22.708 2.598 6.961 1.00 15.00 922 LYS A CA 18
ATOM 24306 C C . LYS A 1 73 ? -23.204 3.768 6.111 1.00 15.00 922 LYS A C 18
ATOM 24307 O O . LYS A 1 73 ? -22.473 4.724 5.832 1.00 15.00 922 LYS A O 18
ATOM 24326 N N . LYS A 1 74 ? -24.473 3.660 5.718 1.00 15.00 923 LYS A N 18
ATOM 24327 C CA . LYS A 1 74 ? -25.145 4.640 4.868 1.00 15.00 923 LYS A CA 18
ATOM 24328 C C . LYS A 1 74 ? -25.126 6.049 5.465 1.00 15.00 923 LYS A C 18
ATOM 24329 O O . LYS A 1 74 ? -25.208 6.223 6.679 1.00 15.00 923 LYS A O 18
ATOM 24348 N N . HIS A 1 75 ? -25.037 7.057 4.595 1.00 15.00 924 HIS A N 18
ATOM 24349 C CA . HIS A 1 75 ? -25.029 8.455 5.029 1.00 15.00 924 HIS A CA 18
ATOM 24350 C C . HIS A 1 75 ? -26.260 9.168 4.477 1.00 15.00 924 HIS A C 18
ATOM 24351 O O . HIS A 1 75 ? -26.573 9.035 3.290 1.00 15.00 924 HIS A O 18
ATOM 24366 N N . ALA B 2 1 ? -4.024 7.464 6.731 1.00 15.00 1 ALA B N 18
ATOM 24367 C CA . ALA B 2 1 ? -3.213 6.857 5.651 1.00 15.00 1 ALA B CA 18
ATOM 24368 C C . ALA B 2 1 ? -1.776 7.348 5.697 1.00 15.00 1 ALA B C 18
ATOM 24369 O O . ALA B 2 1 ? -1.494 8.497 5.365 1.00 15.00 1 ALA B O 18
ATOM 24378 N N . ARG B 2 2 ? -0.861 6.484 6.113 1.00 15.00 2 ARG B N 18
ATOM 24379 C CA . ARG B 2 2 ? 0.543 6.858 6.168 1.00 15.00 2 ARG B CA 18
ATOM 24380 C C . ARG B 2 2 ? 1.176 6.611 4.809 1.00 15.00 2 ARG B C 18
ATOM 24381 O O . ARG B 2 2 ? 1.041 5.528 4.240 1.00 15.00 2 ARG B O 18
ATOM 24402 N N . THR B 2 3 ? 1.836 7.621 4.281 1.00 15.00 3 THR B N 18
ATOM 24403 C CA . THR B 2 3 ? 2.472 7.515 2.984 1.00 15.00 3 THR B CA 18
ATOM 24404 C C . THR B 2 3 ? 3.990 7.604 3.094 1.00 15.00 3 THR B C 18
ATOM 24405 O O . THR B 2 3 ? 4.527 7.971 4.141 1.00 15.00 3 THR B O 18
ATOM 24447 N N . GLU B 2 5 ? 7.710 7.711 0.157 1.00 15.00 5 GLU B N 18
ATOM 24448 C CA . GLU B 2 5 ? 8.209 7.647 -1.209 1.00 15.00 5 GLU B CA 18
ATOM 24449 C C . GLU B 2 5 ? 9.616 7.061 -1.239 1.00 15.00 5 GLU B C 18
ATOM 24450 O O . GLU B 2 5 ? 9.788 5.878 -1.520 1.00 15.00 5 GLU B O 18
ATOM 24461 N N . THR B 2 6 ? 10.613 7.883 -0.911 1.00 15.00 6 THR B N 18
ATOM 24462 C CA . THR B 2 6 ? 12.007 7.446 -0.910 1.00 15.00 6 THR B CA 18
ATOM 24463 C C . THR B 2 6 ? 12.402 6.915 -2.289 1.00 15.00 6 THR B C 18
ATOM 24464 O O . THR B 2 6 ? 12.999 5.845 -2.406 1.00 15.00 6 THR B O 18
ATOM 24475 N N . ALA B 2 7 ? 12.073 7.690 -3.322 1.00 15.00 7 ALA B N 18
ATOM 24476 C CA . ALA B 2 7 ? 12.355 7.317 -4.707 1.00 15.00 7 ALA B CA 18
ATOM 24477 C C . ALA B 2 7 ? 13.838 7.025 -4.924 1.00 15.00 7 ALA B C 18
ATOM 24478 O O . ALA B 2 7 ? 14.641 7.939 -5.118 1.00 15.00 7 ALA B O 18
ATOM 24485 N N . ARG B 2 8 ? 14.189 5.736 -4.861 1.00 15.00 8 ARG B N 18
ATOM 24486 C CA . ARG B 2 8 ? 15.567 5.274 -5.041 1.00 15.00 8 ARG B CA 18
ATOM 24487 C C . ARG B 2 8 ? 16.496 5.909 -4.006 1.00 15.00 8 ARG B C 18
ATOM 24488 O O . ARG B 2 8 ? 17.706 6.005 -4.214 1.00 15.00 8 ARG B O 18
ATOM 24509 N N . LYS B 2 9 ? 15.905 6.337 -2.888 1.00 15.00 9 LYS B N 18
ATOM 24510 C CA . LYS B 2 9 ? 16.639 6.973 -1.791 1.00 15.00 9 LYS B CA 18
ATOM 24511 C C . LYS B 2 9 ? 17.346 8.249 -2.244 1.00 15.00 9 LYS B C 18
ATOM 24512 O O . LYS B 2 9 ? 18.210 8.764 -1.536 1.00 15.00 9 LYS B O 18
ATOM 24531 N N . SER B 2 10 ? 16.974 8.749 -3.418 1.00 15.00 10 SER B N 18
ATOM 24532 C CA . SER B 2 10 ? 17.571 9.954 -3.975 1.00 15.00 10 SER B CA 18
ATOM 24533 C C . SER B 2 10 ? 16.885 10.316 -5.288 1.00 15.00 10 SER B C 18
ATOM 24534 O O . SER B 2 10 ? 16.112 11.270 -5.357 1.00 15.00 10 SER B O 18
ATOM 24542 N N . THR B 2 11 ? 17.169 9.528 -6.317 1.00 15.00 11 THR B N 18
ATOM 24543 C CA . THR B 2 11 ? 16.596 9.730 -7.638 1.00 15.00 11 THR B CA 18
ATOM 24544 C C . THR B 2 11 ? 17.093 8.647 -8.596 1.00 15.00 11 THR B C 18
ATOM 24545 O O . THR B 2 11 ? 16.346 8.161 -9.450 1.00 15.00 11 THR B O 18
ATOM 24556 N N . GLY B 2 12 ? 18.346 8.239 -8.419 1.00 15.00 12 GLY B N 18
ATOM 24557 C CA . GLY B 2 12 ? 18.925 7.220 -9.273 1.00 15.00 12 GLY B CA 18
ATOM 24558 C C . GLY B 2 12 ? 19.476 6.056 -8.477 1.00 15.00 12 GLY B C 18
ATOM 24559 O O . GLY B 2 12 ? 19.239 5.963 -7.273 1.00 15.00 12 GLY B O 18
ATOM 24589 N N . GLY A 1 1 ? 10.129 -11.174 15.655 1.00 15.00 850 GLY A N 19
ATOM 24590 C CA . GLY A 1 1 ? 9.196 -10.218 16.215 1.00 15.00 850 GLY A CA 19
ATOM 24591 C C . GLY A 1 1 ? 7.937 -10.888 16.725 1.00 15.00 850 GLY A C 19
ATOM 24592 O O . GLY A 1 1 ? 7.699 -12.062 16.449 1.00 15.00 850 GLY A O 19
ATOM 24596 N N . SER A 1 2 ? 7.122 -10.143 17.459 1.00 15.00 851 SER A N 19
ATOM 24597 C CA . SER A 1 2 ? 5.882 -10.675 18.004 1.00 15.00 851 SER A CA 19
ATOM 24598 C C . SER A 1 2 ? 4.718 -10.429 17.046 1.00 15.00 851 SER A C 19
ATOM 24599 O O . SER A 1 2 ? 3.551 -10.546 17.419 1.00 15.00 851 SER A O 19
ATOM 24607 N N . HIS A 1 3 ? 5.045 -10.085 15.805 1.00 15.00 852 HIS A N 19
ATOM 24608 C CA . HIS A 1 3 ? 4.037 -9.816 14.788 1.00 15.00 852 HIS A CA 19
ATOM 24609 C C . HIS A 1 3 ? 4.568 -10.173 13.407 1.00 15.00 852 HIS A C 19
ATOM 24610 O O . HIS A 1 3 ? 4.345 -9.445 12.446 1.00 15.00 852 HIS A O 19
ATOM 24625 N N . MET A 1 4 ? 5.272 -11.300 13.322 1.00 15.00 853 MET A N 19
ATOM 24626 C CA . MET A 1 4 ? 5.841 -11.765 12.057 1.00 15.00 853 MET A CA 19
ATOM 24627 C C . MET A 1 4 ? 4.729 -12.114 11.070 1.00 15.00 853 MET A C 19
ATOM 24628 O O . MET A 1 4 ? 4.557 -11.443 10.053 1.00 15.00 853 MET A O 19
ATOM 24642 N N . ALA A 1 5 ? 3.975 -13.163 11.397 1.00 15.00 854 ALA A N 19
ATOM 24643 C CA . ALA A 1 5 ? 2.863 -13.624 10.568 1.00 15.00 854 ALA A CA 19
ATOM 24644 C C . ALA A 1 5 ? 3.314 -13.929 9.138 1.00 15.00 854 ALA A C 19
ATOM 24645 O O . ALA A 1 5 ? 4.441 -14.376 8.914 1.00 15.00 854 ALA A O 19
ATOM 24652 N N . MET A 1 6 ? 2.422 -13.702 8.184 1.00 15.00 855 MET A N 19
ATOM 24653 C CA . MET A 1 6 ? 2.707 -13.939 6.778 1.00 15.00 855 MET A CA 19
ATOM 24654 C C . MET A 1 6 ? 1.935 -12.936 5.927 1.00 15.00 855 MET A C 19
ATOM 24655 O O . MET A 1 6 ? 0.881 -13.249 5.376 1.00 15.00 855 MET A O 19
ATOM 24669 N N . ALA A 1 7 ? 2.448 -11.718 5.858 1.00 15.00 856 ALA A N 19
ATOM 24670 C CA . ALA A 1 7 ? 1.808 -10.661 5.089 1.00 15.00 856 ALA A CA 19
ATOM 24671 C C . ALA A 1 7 ? 2.625 -10.341 3.846 1.00 15.00 856 ALA A C 19
ATOM 24672 O O . ALA A 1 7 ? 3.529 -11.092 3.482 1.00 15.00 856 ALA A O 19
ATOM 24679 N N . TYR A 1 8 ? 2.309 -9.225 3.197 1.00 15.00 857 TYR A N 19
ATOM 24680 C CA . TYR A 1 8 ? 3.028 -8.816 1.998 1.00 15.00 857 TYR A CA 19
ATOM 24681 C C . TYR A 1 8 ? 4.383 -8.218 2.354 1.00 15.00 857 TYR A C 19
ATOM 24682 O O . TYR A 1 8 ? 5.205 -7.933 1.481 1.00 15.00 857 TYR A O 19
ATOM 24700 N N . VAL A 1 9 ? 4.614 -8.033 3.645 1.00 15.00 858 VAL A N 19
ATOM 24701 C CA . VAL A 1 9 ? 5.877 -7.499 4.119 1.00 15.00 858 VAL A CA 19
ATOM 24702 C C . VAL A 1 9 ? 6.849 -8.648 4.395 1.00 15.00 858 VAL A C 19
ATOM 24703 O O . VAL A 1 9 ? 6.790 -9.316 5.430 1.00 15.00 858 VAL A O 19
ATOM 24716 N N . ILE A 1 10 ? 7.715 -8.899 3.433 1.00 15.00 859 ILE A N 19
ATOM 24717 C CA . ILE A 1 10 ? 8.702 -9.958 3.541 1.00 15.00 859 ILE A CA 19
ATOM 24718 C C . ILE A 1 10 ? 10.057 -9.373 3.913 1.00 15.00 859 ILE A C 19
ATOM 24719 O O . ILE A 1 10 ? 10.187 -8.168 4.128 1.00 15.00 859 ILE A O 19
ATOM 24735 N N . ARG A 1 11 ? 11.065 -10.221 3.987 1.00 15.00 860 ARG A N 19
ATOM 24736 C CA . ARG A 1 11 ? 12.401 -9.764 4.308 1.00 15.00 860 ARG A CA 19
ATOM 24737 C C . ARG A 1 11 ? 13.325 -10.008 3.125 1.00 15.00 860 ARG A C 19
ATOM 24738 O O . ARG A 1 11 ? 13.298 -11.078 2.514 1.00 15.00 860 ARG A O 19
ATOM 24759 N N . ASP A 1 12 ? 14.109 -8.999 2.797 1.00 15.00 861 ASP A N 19
ATOM 24760 C CA . ASP A 1 12 ? 15.048 -9.065 1.687 1.00 15.00 861 ASP A CA 19
ATOM 24761 C C . ASP A 1 12 ? 16.312 -9.820 2.121 1.00 15.00 861 ASP A C 19
ATOM 24762 O O . ASP A 1 12 ? 16.467 -10.120 3.310 1.00 15.00 861 ASP A O 19
ATOM 24771 N N . GLU A 1 13 ? 17.207 -10.128 1.182 1.00 15.00 862 GLU A N 19
ATOM 24772 C CA . GLU A 1 13 ? 18.413 -10.892 1.501 1.00 15.00 862 GLU A CA 19
ATOM 24773 C C . GLU A 1 13 ? 19.328 -10.153 2.481 1.00 15.00 862 GLU A C 19
ATOM 24774 O O . GLU A 1 13 ? 20.032 -10.786 3.269 1.00 15.00 862 GLU A O 19
ATOM 24786 N N . TRP A 1 14 ? 19.308 -8.825 2.452 1.00 15.00 863 TRP A N 19
ATOM 24787 C CA . TRP A 1 14 ? 20.141 -8.037 3.355 1.00 15.00 863 TRP A CA 19
ATOM 24788 C C . TRP A 1 14 ? 19.433 -7.818 4.690 1.00 15.00 863 TRP A C 19
ATOM 24789 O O . TRP A 1 14 ? 19.984 -7.206 5.605 1.00 15.00 863 TRP A O 19
ATOM 24810 N N . GLY A 1 15 ? 18.207 -8.316 4.793 1.00 15.00 864 GLY A N 19
ATOM 24811 C CA . GLY A 1 15 ? 17.459 -8.188 6.028 1.00 15.00 864 GLY A CA 19
ATOM 24812 C C . GLY A 1 15 ? 16.491 -7.021 6.042 1.00 15.00 864 GLY A C 19
ATOM 24813 O O . GLY A 1 15 ? 15.838 -6.773 7.055 1.00 15.00 864 GLY A O 19
ATOM 24817 N N . ASN A 1 16 ? 16.388 -6.303 4.932 1.00 15.00 865 ASN A N 19
ATOM 24818 C CA . ASN A 1 16 ? 15.479 -5.164 4.857 1.00 15.00 865 ASN A CA 19
ATOM 24819 C C . ASN A 1 16 ? 14.035 -5.640 4.771 1.00 15.00 865 ASN A C 19
ATOM 24820 O O . ASN A 1 16 ? 13.756 -6.695 4.201 1.00 15.00 865 ASN A O 19
ATOM 24831 N N . GLN A 1 17 ? 13.121 -4.878 5.352 1.00 15.00 866 GLN A N 19
ATOM 24832 C CA . GLN A 1 17 ? 11.709 -5.224 5.298 1.00 15.00 866 GLN A CA 19
ATOM 24833 C C . GLN A 1 17 ? 11.113 -4.690 4.006 1.00 15.00 866 GLN A C 19
ATOM 24834 O O . GLN A 1 17 ? 10.858 -3.495 3.879 1.00 15.00 866 GLN A O 19
ATOM 24848 N N . ILE A 1 18 ? 10.907 -5.581 3.051 1.00 15.00 867 ILE A N 19
ATOM 24849 C CA . ILE A 1 18 ? 10.369 -5.204 1.755 1.00 15.00 867 ILE A CA 19
ATOM 24850 C C . ILE A 1 18 ? 8.854 -5.309 1.746 1.00 15.00 867 ILE A C 19
ATOM 24851 O O . ILE A 1 18 ? 8.284 -6.298 2.213 1.00 15.00 867 ILE A O 19
ATOM 24867 N N . TRP A 1 19 ? 8.208 -4.288 1.216 1.00 15.00 868 TRP A N 19
ATOM 24868 C CA . TRP A 1 19 ? 6.763 -4.257 1.140 1.00 15.00 868 TRP A CA 19
ATOM 24869 C C . TRP A 1 19 ? 6.295 -4.554 -0.273 1.00 15.00 868 TRP A C 19
ATOM 24870 O O . TRP A 1 19 ? 6.578 -3.804 -1.205 1.00 15.00 868 TRP A O 19
ATOM 24891 N N . ILE A 1 20 ? 5.599 -5.662 -0.428 1.00 15.00 869 ILE A N 19
ATOM 24892 C CA . ILE A 1 20 ? 5.079 -6.055 -1.722 1.00 15.00 869 ILE A CA 19
ATOM 24893 C C . ILE A 1 20 ? 3.648 -5.561 -1.865 1.00 15.00 869 ILE A C 19
ATOM 24894 O O . ILE A 1 20 ? 2.767 -5.997 -1.132 1.00 15.00 869 ILE A O 19
ATOM 24910 N N . CYS A 1 21 ? 3.425 -4.629 -2.782 1.00 15.00 870 CYS A N 19
ATOM 24911 C CA . CYS A 1 21 ? 2.093 -4.086 -2.993 1.00 15.00 870 CYS A CA 19
ATOM 24912 C C . CYS A 1 21 ? 1.131 -5.178 -3.436 1.00 15.00 870 CYS A C 19
ATOM 24913 O O . CYS A 1 21 ? 1.416 -5.923 -4.377 1.00 15.00 870 CYS A O 19
ATOM 24920 N N . PRO A 1 22 ? -0.017 -5.308 -2.755 1.00 15.00 871 PRO A N 19
ATOM 24921 C CA . PRO A 1 22 ? -1.038 -6.301 -3.103 1.00 15.00 871 PRO A CA 19
ATOM 24922 C C . PRO A 1 22 ? -1.735 -5.984 -4.430 1.00 15.00 871 PRO A C 19
ATOM 24923 O O . PRO A 1 22 ? -2.679 -6.670 -4.824 1.00 15.00 871 PRO A O 19
ATOM 24934 N N . GLY A 1 23 ? -1.280 -4.933 -5.100 1.00 15.00 872 GLY A N 19
ATOM 24935 C CA . GLY A 1 23 ? -1.853 -4.551 -6.375 1.00 15.00 872 GLY A CA 19
ATOM 24936 C C . GLY A 1 23 ? -1.148 -5.204 -7.549 1.00 15.00 872 GLY A C 19
ATOM 24937 O O . GLY A 1 23 ? -1.666 -6.155 -8.147 1.00 15.00 872 GLY A O 19
ATOM 24941 N N . CYS A 1 24 ? 0.042 -4.707 -7.869 1.00 15.00 873 CYS A N 19
ATOM 24942 C CA . CYS A 1 24 ? 0.822 -5.226 -8.983 1.00 15.00 873 CYS A CA 19
ATOM 24943 C C . CYS A 1 24 ? 1.807 -6.297 -8.524 1.00 15.00 873 CYS A C 19
ATOM 24944 O O . CYS A 1 24 ? 2.477 -6.928 -9.349 1.00 15.00 873 CYS A O 19
ATOM 24951 N N . ASN A 1 25 ? 1.877 -6.493 -7.208 1.00 15.00 874 ASN A N 19
ATOM 24952 C CA . ASN A 1 25 ? 2.791 -7.460 -6.599 1.00 15.00 874 ASN A CA 19
ATOM 24953 C C . ASN A 1 25 ? 4.215 -6.945 -6.763 1.00 15.00 874 ASN A C 19
ATOM 24954 O O . ASN A 1 25 ? 5.158 -7.700 -7.010 1.00 15.00 874 ASN A O 19
ATOM 24965 N N . LYS A 1 26 ? 4.349 -5.632 -6.630 1.00 15.00 875 LYS A N 19
ATOM 24966 C CA . LYS A 1 26 ? 5.629 -4.964 -6.774 1.00 15.00 875 LYS A CA 19
ATOM 24967 C C . LYS A 1 26 ? 6.109 -4.406 -5.435 1.00 15.00 875 LYS A C 19
ATOM 24968 O O . LYS A 1 26 ? 5.324 -3.879 -4.651 1.00 15.00 875 LYS A O 19
ATOM 24987 N N . PRO A 1 27 ? 7.409 -4.556 -5.146 1.00 15.00 876 PRO A N 19
ATOM 24988 C CA . PRO A 1 27 ? 8.017 -4.048 -3.907 1.00 15.00 876 PRO A CA 19
ATOM 24989 C C . PRO A 1 27 ? 8.131 -2.520 -3.869 1.00 15.00 876 PRO A C 19
ATOM 24990 O O . PRO A 1 27 ? 7.938 -1.838 -4.882 1.00 15.00 876 PRO A O 19
ATOM 25001 N N . ASP A 1 28 ? 8.473 -1.997 -2.696 1.00 15.00 877 ASP A N 19
ATOM 25002 C CA . ASP A 1 28 ? 8.637 -0.561 -2.478 1.00 15.00 877 ASP A CA 19
ATOM 25003 C C . ASP A 1 28 ? 10.041 -0.110 -2.882 1.00 15.00 877 ASP A C 19
ATOM 25004 O O . ASP A 1 28 ? 10.782 0.478 -2.095 1.00 15.00 877 ASP A O 19
ATOM 25013 N N . ASP A 1 29 ? 10.363 -0.364 -4.141 1.00 15.00 878 ASP A N 19
ATOM 25014 C CA . ASP A 1 29 ? 11.668 -0.035 -4.727 1.00 15.00 878 ASP A CA 19
ATOM 25015 C C . ASP A 1 29 ? 12.016 1.452 -4.626 1.00 15.00 878 ASP A C 19
ATOM 25016 O O . ASP A 1 29 ? 13.190 1.818 -4.580 1.00 15.00 878 ASP A O 19
ATOM 25025 N N . GLY A 1 30 ? 11.003 2.295 -4.589 1.00 15.00 879 GLY A N 19
ATOM 25026 C CA . GLY A 1 30 ? 11.232 3.724 -4.509 1.00 15.00 879 GLY A CA 19
ATOM 25027 C C . GLY A 1 30 ? 9.976 4.510 -4.805 1.00 15.00 879 GLY A C 19
ATOM 25028 O O . GLY A 1 30 ? 9.862 5.683 -4.441 1.00 15.00 879 GLY A O 19
ATOM 25032 N N . SER A 1 31 ? 9.031 3.856 -5.461 1.00 15.00 880 SER A N 19
ATOM 25033 C CA . SER A 1 31 ? 7.773 4.474 -5.802 1.00 15.00 880 SER A CA 19
ATOM 25034 C C . SER A 1 31 ? 6.973 4.677 -4.527 1.00 15.00 880 SER A C 19
ATOM 25035 O O . SER A 1 31 ? 7.062 3.873 -3.597 1.00 15.00 880 SER A O 19
ATOM 25043 N N . PRO A 1 32 ? 6.186 5.744 -4.455 1.00 15.00 881 PRO A N 19
ATOM 25044 C CA . PRO A 1 32 ? 5.413 6.049 -3.264 1.00 15.00 881 PRO A CA 19
ATOM 25045 C C . PRO A 1 32 ? 4.260 5.088 -3.024 1.00 15.00 881 PRO A C 19
ATOM 25046 O O . PRO A 1 32 ? 3.649 4.571 -3.963 1.00 15.00 881 PRO A O 19
ATOM 25057 N N . MET A 1 33 ? 3.962 4.872 -1.752 1.00 15.00 882 MET A N 19
ATOM 25058 C CA . MET A 1 33 ? 2.886 3.983 -1.353 1.00 15.00 882 MET A CA 19
ATOM 25059 C C . MET A 1 33 ? 2.015 4.654 -0.302 1.00 15.00 882 MET A C 19
ATOM 25060 O O . MET A 1 33 ? 2.480 5.516 0.450 1.00 15.00 882 MET A O 19
ATOM 25074 N N . ILE A 1 34 ? 0.754 4.268 -0.263 1.00 15.00 883 ILE A N 19
ATOM 25075 C CA . ILE A 1 34 ? -0.181 4.811 0.700 1.00 15.00 883 ILE A CA 19
ATOM 25076 C C . ILE A 1 34 ? -0.622 3.709 1.654 1.00 15.00 883 ILE A C 19
ATOM 25077 O O . ILE A 1 34 ? -0.907 2.586 1.231 1.00 15.00 883 ILE A O 19
ATOM 25093 N N . GLY A 1 35 ? -0.624 4.019 2.936 1.00 15.00 884 GLY A N 19
ATOM 25094 C CA . GLY A 1 35 ? -1.015 3.048 3.928 1.00 15.00 884 GLY A CA 19
ATOM 25095 C C . GLY A 1 35 ? -2.508 3.024 4.145 1.00 15.00 884 GLY A C 19
ATOM 25096 O O . GLY A 1 35 ? -3.110 4.055 4.461 1.00 15.00 884 GLY A O 19
ATOM 25100 N N . CYS A 1 36 ? -3.104 1.852 3.970 1.00 15.00 885 CYS A N 19
ATOM 25101 C CA . CYS A 1 36 ? -4.531 1.691 4.155 1.00 15.00 885 CYS A CA 19
ATOM 25102 C C . CYS A 1 36 ? -4.853 1.798 5.638 1.00 15.00 885 CYS A C 19
ATOM 25103 O O . CYS A 1 36 ? -4.110 1.285 6.470 1.00 15.00 885 CYS A O 19
ATOM 25110 N N . ASP A 1 37 ? -5.949 2.468 5.965 1.00 15.00 886 ASP A N 19
ATOM 25111 C CA . ASP A 1 37 ? -6.352 2.636 7.357 1.00 15.00 886 ASP A CA 19
ATOM 25112 C C . ASP A 1 37 ? -7.034 1.373 7.886 1.00 15.00 886 ASP A C 19
ATOM 25113 O O . ASP A 1 37 ? -7.339 1.281 9.081 1.00 15.00 886 ASP A O 19
ATOM 25122 N N . ASP A 1 38 ? -7.264 0.402 6.996 1.00 15.00 887 ASP A N 19
ATOM 25123 C CA . ASP A 1 38 ? -7.901 -0.856 7.369 1.00 15.00 887 ASP A CA 19
ATOM 25124 C C . ASP A 1 38 ? -6.908 -2.007 7.259 1.00 15.00 887 ASP A C 19
ATOM 25125 O O . ASP A 1 38 ? -6.652 -2.709 8.238 1.00 15.00 887 ASP A O 19
ATOM 25134 N N . CYS A 1 39 ? -6.336 -2.185 6.065 1.00 15.00 888 CYS A N 19
ATOM 25135 C CA . CYS A 1 39 ? -5.365 -3.248 5.823 1.00 15.00 888 CYS A CA 19
ATOM 25136 C C . CYS A 1 39 ? -4.034 -2.965 6.497 1.00 15.00 888 CYS A C 19
ATOM 25137 O O . CYS A 1 39 ? -3.303 -3.897 6.827 1.00 15.00 888 CYS A O 19
ATOM 25144 N N . ASP A 1 40 ? -3.718 -1.676 6.646 1.00 15.00 889 ASP A N 19
ATOM 25145 C CA . ASP A 1 40 ? -2.470 -1.214 7.270 1.00 15.00 889 ASP A CA 19
ATOM 25146 C C . ASP A 1 40 ? -1.266 -1.447 6.349 1.00 15.00 889 ASP A C 19
ATOM 25147 O O . ASP A 1 40 ? -0.201 -0.852 6.527 1.00 15.00 889 ASP A O 19
ATOM 25156 N N . ASP A 1 41 ? -1.446 -2.290 5.336 1.00 15.00 890 ASP A N 19
ATOM 25157 C CA . ASP A 1 41 ? -0.370 -2.581 4.396 1.00 15.00 890 ASP A CA 19
ATOM 25158 C C . ASP A 1 41 ? -0.161 -1.395 3.458 1.00 15.00 890 ASP A C 19
ATOM 25159 O O . ASP A 1 41 ? -0.930 -0.427 3.477 1.00 15.00 890 ASP A O 19
ATOM 25168 N N . TRP A 1 42 ? 0.854 -1.475 2.621 1.00 15.00 891 TRP A N 19
ATOM 25169 C CA . TRP A 1 42 ? 1.171 -0.383 1.719 1.00 15.00 891 TRP A CA 19
ATOM 25170 C C . TRP A 1 42 ? 0.830 -0.713 0.273 1.00 15.00 891 TRP A C 19
ATOM 25171 O O . TRP A 1 42 ? 1.253 -1.732 -0.266 1.00 15.00 891 TRP A O 19
ATOM 25192 N N . TYR A 1 43 ? 0.048 0.164 -0.340 1.00 15.00 892 TYR A N 19
ATOM 25193 C CA . TYR A 1 43 ? -0.361 0.009 -1.727 1.00 15.00 892 TYR A CA 19
ATOM 25194 C C . TYR A 1 43 ? 0.249 1.135 -2.551 1.00 15.00 892 TYR A C 19
ATOM 25195 O O . TYR A 1 43 ? 0.349 2.265 -2.063 1.00 15.00 892 TYR A O 19
ATOM 25213 N N . HIS A 1 44 ? 0.671 0.845 -3.775 1.00 15.00 893 HIS A N 19
ATOM 25214 C CA . HIS A 1 44 ? 1.257 1.872 -4.629 1.00 15.00 893 HIS A CA 19
ATOM 25215 C C . HIS A 1 44 ? 0.205 2.901 -5.009 1.00 15.00 893 HIS A C 19
ATOM 25216 O O . HIS A 1 44 ? -0.971 2.578 -5.167 1.00 15.00 893 HIS A O 19
ATOM 25230 N N . TRP A 1 45 ? 0.638 4.146 -5.143 1.00 15.00 894 TRP A N 19
ATOM 25231 C CA . TRP A 1 45 ? -0.261 5.239 -5.489 1.00 15.00 894 TRP A CA 19
ATOM 25232 C C . TRP A 1 45 ? -0.928 5.049 -6.860 1.00 15.00 894 TRP A C 19
ATOM 25233 O O . TRP A 1 45 ? -2.156 5.096 -6.948 1.00 15.00 894 TRP A O 19
ATOM 25254 N N . PRO A 1 46 ? -0.152 4.826 -7.950 1.00 15.00 895 PRO A N 19
ATOM 25255 C CA . PRO A 1 46 ? -0.719 4.666 -9.298 1.00 15.00 895 PRO A CA 19
ATOM 25256 C C . PRO A 1 46 ? -1.772 3.560 -9.388 1.00 15.00 895 PRO A C 19
ATOM 25257 O O . PRO A 1 46 ? -2.794 3.729 -10.055 1.00 15.00 895 PRO A O 19
ATOM 25268 N N . CYS A 1 47 ? -1.524 2.441 -8.719 1.00 15.00 896 CYS A N 19
ATOM 25269 C CA . CYS A 1 47 ? -2.445 1.312 -8.739 1.00 15.00 896 CYS A CA 19
ATOM 25270 C C . CYS A 1 47 ? -3.771 1.626 -8.036 1.00 15.00 896 CYS A C 19
ATOM 25271 O O . CYS A 1 47 ? -4.819 1.133 -8.441 1.00 15.00 896 CYS A O 19
ATOM 25278 N N . VAL A 1 48 ? -3.735 2.468 -7.006 1.00 15.00 897 VAL A N 19
ATOM 25279 C CA . VAL A 1 48 ? -4.955 2.799 -6.268 1.00 15.00 897 VAL A CA 19
ATOM 25280 C C . VAL A 1 48 ? -5.597 4.105 -6.751 1.00 15.00 897 VAL A C 19
ATOM 25281 O O . VAL A 1 48 ? -6.678 4.473 -6.291 1.00 15.00 897 VAL A O 19
ATOM 25294 N N . GLY A 1 49 ? -4.934 4.803 -7.665 1.00 15.00 898 GLY A N 19
ATOM 25295 C CA . GLY A 1 49 ? -5.485 6.041 -8.198 1.00 15.00 898 GLY A CA 19
ATOM 25296 C C . GLY A 1 49 ? -5.034 7.283 -7.448 1.00 15.00 898 GLY A C 19
ATOM 25297 O O . GLY A 1 49 ? -5.729 8.299 -7.442 1.00 15.00 898 GLY A O 19
ATOM 25301 N N . ILE A 1 50 ? -3.872 7.209 -6.820 1.00 15.00 899 ILE A N 19
ATOM 25302 C CA . ILE A 1 50 ? -3.329 8.336 -6.077 1.00 15.00 899 ILE A CA 19
ATOM 25303 C C . ILE A 1 50 ? -2.085 8.865 -6.795 1.00 15.00 899 ILE A C 19
ATOM 25304 O O . ILE A 1 50 ? -1.384 8.102 -7.456 1.00 15.00 899 ILE A O 19
ATOM 25320 N N . MET A 1 51 ? -1.817 10.163 -6.686 1.00 15.00 900 MET A N 19
ATOM 25321 C CA . MET A 1 51 ? -0.660 10.747 -7.359 1.00 15.00 900 MET A CA 19
ATOM 25322 C C . MET A 1 51 ? 0.110 11.711 -6.454 1.00 15.00 900 MET A C 19
ATOM 25323 O O . MET A 1 51 ? 0.876 12.546 -6.942 1.00 15.00 900 MET A O 19
ATOM 25337 N N . ALA A 1 52 ? -0.078 11.581 -5.143 1.00 15.00 901 ALA A N 19
ATOM 25338 C CA . ALA A 1 52 ? 0.603 12.434 -4.166 1.00 15.00 901 ALA A CA 19
ATOM 25339 C C . ALA A 1 52 ? 0.208 12.034 -2.750 1.00 15.00 901 ALA A C 19
ATOM 25340 O O . ALA A 1 52 ? -0.450 11.015 -2.553 1.00 15.00 901 ALA A O 19
ATOM 25347 N N . ALA A 1 53 ? 0.598 12.836 -1.771 1.00 15.00 902 ALA A N 19
ATOM 25348 C CA . ALA A 1 53 ? 0.304 12.535 -0.376 1.00 15.00 902 ALA A CA 19
ATOM 25349 C C . ALA A 1 53 ? -0.730 13.488 0.211 1.00 15.00 902 ALA A C 19
ATOM 25350 O O . ALA A 1 53 ? -0.538 14.705 0.209 1.00 15.00 902 ALA A O 19
ATOM 25357 N N . PRO A 1 54 ? -1.854 12.941 0.694 1.00 15.00 903 PRO A N 19
ATOM 25358 C CA . PRO A 1 54 ? -2.913 13.720 1.320 1.00 15.00 903 PRO A CA 19
ATOM 25359 C C . PRO A 1 54 ? -2.680 13.844 2.829 1.00 15.00 903 PRO A C 19
ATOM 25360 O O . PRO A 1 54 ? -1.758 13.229 3.363 1.00 15.00 903 PRO A O 19
ATOM 25371 N N . PRO A 1 55 ? -3.489 14.653 3.539 1.00 15.00 904 PRO A N 19
ATOM 25372 C CA . PRO A 1 55 ? -3.349 14.819 4.993 1.00 15.00 904 PRO A CA 19
ATOM 25373 C C . PRO A 1 55 ? -3.419 13.479 5.728 1.00 15.00 904 PRO A C 19
ATOM 25374 O O . PRO A 1 55 ? -4.380 12.725 5.558 1.00 15.00 904 PRO A O 19
ATOM 25385 N N . GLU A 1 56 ? -2.399 13.190 6.538 1.00 15.00 905 GLU A N 19
ATOM 25386 C CA . GLU A 1 56 ? -2.332 11.936 7.296 1.00 15.00 905 GLU A CA 19
ATOM 25387 C C . GLU A 1 56 ? -3.549 11.760 8.200 1.00 15.00 905 GLU A C 19
ATOM 25388 O O . GLU A 1 56 ? -3.985 10.634 8.458 1.00 15.00 905 GLU A O 19
ATOM 25400 N N . GLU A 1 57 ? -4.091 12.879 8.673 1.00 15.00 906 GLU A N 19
ATOM 25401 C CA . GLU A 1 57 ? -5.259 12.871 9.549 1.00 15.00 906 GLU A CA 19
ATOM 25402 C C . GLU A 1 57 ? -6.466 12.252 8.848 1.00 15.00 906 GLU A C 19
ATOM 25403 O O . GLU A 1 57 ? -7.336 11.662 9.489 1.00 15.00 906 GLU A O 19
ATOM 25415 N N . MET A 1 58 ? -6.509 12.389 7.531 1.00 15.00 907 MET A N 19
ATOM 25416 C CA . MET A 1 58 ? -7.599 11.846 6.741 1.00 15.00 907 MET A CA 19
ATOM 25417 C C . MET A 1 58 ? -7.426 10.343 6.581 1.00 15.00 907 MET A C 19
ATOM 25418 O O . MET A 1 58 ? -6.359 9.873 6.183 1.00 15.00 907 MET A O 19
ATOM 25432 N N . GLN A 1 59 ? -8.463 9.590 6.907 1.00 15.00 908 GLN A N 19
ATOM 25433 C CA . GLN A 1 59 ? -8.411 8.144 6.790 1.00 15.00 908 GLN A CA 19
ATOM 25434 C C . GLN A 1 59 ? -8.757 7.715 5.372 1.00 15.00 908 GLN A C 19
ATOM 25435 O O . GLN A 1 59 ? -9.734 8.186 4.788 1.00 15.00 908 GLN A O 19
ATOM 25449 N N . TRP A 1 60 ? -7.950 6.824 4.822 1.00 15.00 909 TRP A N 19
ATOM 25450 C CA . TRP A 1 60 ? -8.152 6.338 3.471 1.00 15.00 909 TRP A CA 19
ATOM 25451 C C . TRP A 1 60 ? -8.174 4.818 3.470 1.00 15.00 909 TRP A C 19
ATOM 25452 O O . TRP A 1 60 ? -7.398 4.176 4.172 1.00 15.00 909 TRP A O 19
ATOM 25473 N N . PHE A 1 61 ? -9.066 4.257 2.686 1.00 15.00 910 PHE A N 19
ATOM 25474 C CA . PHE A 1 61 ? -9.198 2.818 2.592 1.00 15.00 910 PHE A CA 19
ATOM 25475 C C . PHE A 1 61 ? -8.948 2.378 1.160 1.00 15.00 910 PHE A C 19
ATOM 25476 O O . PHE A 1 61 ? -9.316 3.091 0.219 1.00 15.00 910 PHE A O 19
ATOM 25493 N N . CYS A 1 62 ? -8.308 1.222 0.997 1.00 15.00 911 CYS A N 19
ATOM 25494 C CA . CYS A 1 62 ? -8.019 0.699 -0.331 1.00 15.00 911 CYS A CA 19
ATOM 25495 C C . CYS A 1 62 ? -9.332 0.346 -1.046 1.00 15.00 911 CYS A C 19
ATOM 25496 O O . CYS A 1 62 ? -10.386 0.290 -0.409 1.00 15.00 911 CYS A O 19
ATOM 25503 N N . PRO A 1 63 ? -9.297 0.107 -2.373 1.00 15.00 912 PRO A N 19
ATOM 25504 C CA . PRO A 1 63 ? -10.492 -0.234 -3.158 1.00 15.00 912 PRO A CA 19
ATOM 25505 C C . PRO A 1 63 ? -11.277 -1.429 -2.599 1.00 15.00 912 PRO A C 19
ATOM 25506 O O . PRO A 1 63 ? -12.463 -1.579 -2.887 1.00 15.00 912 PRO A O 19
ATOM 25517 N N . LYS A 1 64 ? -10.632 -2.269 -1.797 1.00 15.00 913 LYS A N 19
ATOM 25518 C CA . LYS A 1 64 ? -11.317 -3.427 -1.236 1.00 15.00 913 LYS A CA 19
ATOM 25519 C C . LYS A 1 64 ? -12.114 -3.020 -0.003 1.00 15.00 913 LYS A C 19
ATOM 25520 O O . LYS A 1 64 ? -13.303 -3.317 0.118 1.00 15.00 913 LYS A O 19
ATOM 25539 N N . CYS A 1 65 ? -11.444 -2.326 0.898 1.00 15.00 914 CYS A N 19
ATOM 25540 C CA . CYS A 1 65 ? -12.041 -1.893 2.143 1.00 15.00 914 CYS A CA 19
ATOM 25541 C C . CYS A 1 65 ? -12.980 -0.701 1.962 1.00 15.00 914 CYS A C 19
ATOM 25542 O O . CYS A 1 65 ? -14.007 -0.618 2.633 1.00 15.00 914 CYS A O 19
ATOM 25549 N N . ALA A 1 66 ? -12.647 0.208 1.053 1.00 15.00 915 ALA A N 19
ATOM 25550 C CA . ALA A 1 66 ? -13.496 1.373 0.799 1.00 15.00 915 ALA A CA 19
ATOM 25551 C C . ALA A 1 66 ? -14.854 0.937 0.261 1.00 15.00 915 ALA A C 19
ATOM 25552 O O . ALA A 1 66 ? -15.881 1.553 0.549 1.00 15.00 915 ALA A O 19
ATOM 25559 N N . ASN A 1 67 ? -14.850 -0.149 -0.498 1.00 15.00 916 ASN A N 19
ATOM 25560 C CA . ASN A 1 67 ? -16.072 -0.681 -1.092 1.00 15.00 916 ASN A CA 19
ATOM 25561 C C . ASN A 1 67 ? -16.753 -1.676 -0.152 1.00 15.00 916 ASN A C 19
ATOM 25562 O O . ASN A 1 67 ? -17.935 -1.978 -0.301 1.00 15.00 916 ASN A O 19
ATOM 25573 N N . LYS A 1 68 ? -16.012 -2.175 0.834 1.00 15.00 917 LYS A N 19
ATOM 25574 C CA . LYS A 1 68 ? -16.570 -3.136 1.779 1.00 15.00 917 LYS A CA 19
ATOM 25575 C C . LYS A 1 68 ? -17.431 -2.426 2.825 1.00 15.00 917 LYS A C 19
ATOM 25576 O O . LYS A 1 68 ? -18.204 -3.061 3.546 1.00 15.00 917 LYS A O 19
ATOM 25595 N N . ILE A 1 69 ? -17.311 -1.105 2.878 1.00 15.00 918 ILE A N 19
ATOM 25596 C CA . ILE A 1 69 ? -18.063 -0.301 3.833 1.00 15.00 918 ILE A CA 19
ATOM 25597 C C . ILE A 1 69 ? -19.315 0.294 3.189 1.00 15.00 918 ILE A C 19
ATOM 25598 O O . ILE A 1 69 ? -20.422 0.154 3.710 1.00 15.00 918 ILE A O 19
ATOM 25614 N N . LYS A 1 70 ? -19.129 0.942 2.045 1.00 15.00 919 LYS A N 19
ATOM 25615 C CA . LYS A 1 70 ? -20.223 1.582 1.318 1.00 15.00 919 LYS A CA 19
ATOM 25616 C C . LYS A 1 70 ? -21.138 0.536 0.672 1.00 15.00 919 LYS A C 19
ATOM 25617 O O . LYS A 1 70 ? -21.037 0.270 -0.524 1.00 15.00 919 LYS A O 19
ATOM 25636 N N . LYS A 1 71 ? -22.032 -0.052 1.465 1.00 15.00 920 LYS A N 19
ATOM 25637 C CA . LYS A 1 71 ? -22.936 -1.076 0.946 1.00 15.00 920 LYS A CA 19
ATOM 25638 C C . LYS A 1 71 ? -24.348 -0.966 1.529 1.00 15.00 920 LYS A C 19
ATOM 25639 O O . LYS A 1 71 ? -25.102 -1.941 1.516 1.00 15.00 920 LYS A O 19
ATOM 25658 N N . ASP A 1 72 ? -24.711 0.210 2.024 1.00 15.00 921 ASP A N 19
ATOM 25659 C CA . ASP A 1 72 ? -26.041 0.411 2.608 1.00 15.00 921 ASP A CA 19
ATOM 25660 C C . ASP A 1 72 ? -27.132 0.242 1.559 1.00 15.00 921 ASP A C 19
ATOM 25661 O O . ASP A 1 72 ? -27.275 1.072 0.650 1.00 15.00 921 ASP A O 19
ATOM 25670 N N . LYS A 1 73 ? -27.867 -0.868 1.670 1.00 15.00 922 LYS A N 19
ATOM 25671 C CA . LYS A 1 73 ? -28.965 -1.177 0.763 1.00 15.00 922 LYS A CA 19
ATOM 25672 C C . LYS A 1 73 ? -28.478 -1.171 -0.679 1.00 15.00 922 LYS A C 19
ATOM 25673 O O . LYS A 1 73 ? -29.222 -0.820 -1.594 1.00 15.00 922 LYS A O 19
ATOM 25692 N N . LYS A 1 74 ? -27.211 -1.526 -0.865 1.00 15.00 923 LYS A N 19
ATOM 25693 C CA . LYS A 1 74 ? -26.618 -1.572 -2.194 1.00 15.00 923 LYS A CA 19
ATOM 25694 C C . LYS A 1 74 ? -25.731 -2.806 -2.347 1.00 15.00 923 LYS A C 19
ATOM 25695 O O . LYS A 1 74 ? -25.642 -3.638 -1.444 1.00 15.00 923 LYS A O 19
ATOM 25714 N N . HIS A 1 75 ? -25.054 -2.909 -3.484 1.00 15.00 924 HIS A N 19
ATOM 25715 C CA . HIS A 1 75 ? -24.188 -4.047 -3.755 1.00 15.00 924 HIS A CA 19
ATOM 25716 C C . HIS A 1 75 ? -22.944 -3.595 -4.516 1.00 15.00 924 HIS A C 19
ATOM 25717 O O . HIS A 1 75 ? -23.002 -3.373 -5.722 1.00 15.00 924 HIS A O 19
ATOM 25732 N N . ALA B 2 1 ? -4.560 7.881 6.961 1.00 15.00 1 ALA B N 19
ATOM 25733 C CA . ALA B 2 1 ? -3.809 7.463 5.756 1.00 15.00 1 ALA B CA 19
ATOM 25734 C C . ALA B 2 1 ? -2.381 7.961 5.819 1.00 15.00 1 ALA B C 19
ATOM 25735 O O . ALA B 2 1 ? -2.124 9.152 5.665 1.00 15.00 1 ALA B O 19
ATOM 25744 N N . ARG B 2 2 ? -1.454 7.051 6.054 1.00 15.00 2 ARG B N 19
ATOM 25745 C CA . ARG B 2 2 ? -0.051 7.414 6.115 1.00 15.00 2 ARG B CA 19
ATOM 25746 C C . ARG B 2 2 ? 0.554 7.306 4.727 1.00 15.00 2 ARG B C 19
ATOM 25747 O O . ARG B 2 2 ? 0.311 6.332 4.015 1.00 15.00 2 ARG B O 19
ATOM 25768 N N . THR B 2 3 ? 1.324 8.300 4.336 1.00 15.00 3 THR B N 19
ATOM 25769 C CA . THR B 2 3 ? 1.936 8.295 3.024 1.00 15.00 3 THR B CA 19
ATOM 25770 C C . THR B 2 3 ? 3.448 8.445 3.109 1.00 15.00 3 THR B C 19
ATOM 25771 O O . THR B 2 3 ? 3.959 9.296 3.833 1.00 15.00 3 THR B O 19
ATOM 25813 N N . GLU B 2 5 ? 7.287 7.707 0.620 1.00 15.00 5 GLU B N 19
ATOM 25814 C CA . GLU B 2 5 ? 7.883 7.383 -0.658 1.00 15.00 5 GLU B CA 19
ATOM 25815 C C . GLU B 2 5 ? 9.387 7.212 -0.488 1.00 15.00 5 GLU B C 19
ATOM 25816 O O . GLU B 2 5 ? 10.041 8.025 0.165 1.00 15.00 5 GLU B O 19
ATOM 25827 N N . THR B 2 6 ? 9.922 6.141 -1.050 1.00 15.00 6 THR B N 19
ATOM 25828 C CA . THR B 2 6 ? 11.338 5.838 -0.930 1.00 15.00 6 THR B CA 19
ATOM 25829 C C . THR B 2 6 ? 12.175 6.516 -2.009 1.00 15.00 6 THR B C 19
ATOM 25830 O O . THR B 2 6 ? 13.087 5.916 -2.580 1.00 15.00 6 THR B O 19
ATOM 25841 N N . ALA B 2 7 ? 11.874 7.776 -2.275 1.00 15.00 7 ALA B N 19
ATOM 25842 C CA . ALA B 2 7 ? 12.618 8.536 -3.257 1.00 15.00 7 ALA B CA 19
ATOM 25843 C C . ALA B 2 7 ? 13.758 9.257 -2.562 1.00 15.00 7 ALA B C 19
ATOM 25844 O O . ALA B 2 7 ? 13.531 10.139 -1.733 1.00 15.00 7 ALA B O 19
ATOM 25851 N N . ARG B 2 8 ? 14.981 8.859 -2.882 1.00 15.00 8 ARG B N 19
ATOM 25852 C CA . ARG B 2 8 ? 16.175 9.457 -2.285 1.00 15.00 8 ARG B CA 19
ATOM 25853 C C . ARG B 2 8 ? 16.433 10.871 -2.821 1.00 15.00 8 ARG B C 19
ATOM 25854 O O . ARG B 2 8 ? 17.526 11.184 -3.292 1.00 15.00 8 ARG B O 19
ATOM 25875 N N . LYS B 2 9 ? 15.421 11.718 -2.736 1.00 15.00 9 LYS B N 19
ATOM 25876 C CA . LYS B 2 9 ? 15.524 13.092 -3.190 1.00 15.00 9 LYS B CA 19
ATOM 25877 C C . LYS B 2 9 ? 14.650 13.983 -2.317 1.00 15.00 9 LYS B C 19
ATOM 25878 O O . LYS B 2 9 ? 13.886 14.811 -2.813 1.00 15.00 9 LYS B O 19
ATOM 25897 N N . SER B 2 10 ? 14.780 13.812 -1.008 1.00 15.00 10 SER B N 19
ATOM 25898 C CA . SER B 2 10 ? 14.015 14.587 -0.038 1.00 15.00 10 SER B CA 19
ATOM 25899 C C . SER B 2 10 ? 14.559 16.015 0.088 1.00 15.00 10 SER B C 19
ATOM 25900 O O . SER B 2 10 ? 14.713 16.542 1.187 1.00 15.00 10 SER B O 19
ATOM 25908 N N . THR B 2 11 ? 14.840 16.636 -1.048 1.00 15.00 11 THR B N 19
ATOM 25909 C CA . THR B 2 11 ? 15.368 17.989 -1.079 1.00 15.00 11 THR B CA 19
ATOM 25910 C C . THR B 2 11 ? 14.738 18.781 -2.221 1.00 15.00 11 THR B C 19
ATOM 25911 O O . THR B 2 11 ? 15.383 19.043 -3.240 1.00 15.00 11 THR B O 19
ATOM 25922 N N . GLY B 2 12 ? 13.470 19.125 -2.062 1.00 15.00 12 GLY B N 19
ATOM 25923 C CA . GLY B 2 12 ? 12.769 19.881 -3.080 1.00 15.00 12 GLY B CA 19
ATOM 25924 C C . GLY B 2 12 ? 11.284 19.585 -3.082 1.00 15.00 12 GLY B C 19
ATOM 25925 O O . GLY B 2 12 ? 10.804 18.839 -2.230 1.00 15.00 12 GLY B O 19
ATOM 25955 N N . GLY A 1 1 ? -0.903 -26.966 -0.202 1.00 15.00 850 GLY A N 20
ATOM 25956 C CA . GLY A 1 1 ? -1.088 -25.962 -1.227 1.00 15.00 850 GLY A CA 20
ATOM 25957 C C . GLY A 1 1 ? -0.332 -24.690 -0.913 1.00 15.00 850 GLY A C 20
ATOM 25958 O O . GLY A 1 1 ? -0.465 -24.139 0.181 1.00 15.00 850 GLY A O 20
ATOM 25962 N N . SER A 1 2 ? 0.452 -24.217 -1.872 1.00 15.00 851 SER A N 20
ATOM 25963 C CA . SER A 1 2 ? 1.245 -23.004 -1.706 1.00 15.00 851 SER A CA 20
ATOM 25964 C C . SER A 1 2 ? 0.371 -21.745 -1.767 1.00 15.00 851 SER A C 20
ATOM 25965 O O . SER A 1 2 ? 0.735 -20.746 -2.384 1.00 15.00 851 SER A O 20
ATOM 25973 N N . HIS A 1 3 ? -0.781 -21.802 -1.114 1.00 15.00 852 HIS A N 20
ATOM 25974 C CA . HIS A 1 3 ? -1.702 -20.679 -1.078 1.00 15.00 852 HIS A CA 20
ATOM 25975 C C . HIS A 1 3 ? -1.408 -19.825 0.146 1.00 15.00 852 HIS A C 20
ATOM 25976 O O . HIS A 1 3 ? -1.888 -18.700 0.266 1.00 15.00 852 HIS A O 20
ATOM 25991 N N . MET A 1 4 ? -0.618 -20.377 1.053 1.00 15.00 853 MET A N 20
ATOM 25992 C CA . MET A 1 4 ? -0.257 -19.681 2.275 1.00 15.00 853 MET A CA 20
ATOM 25993 C C . MET A 1 4 ? 1.222 -19.326 2.275 1.00 15.00 853 MET A C 20
ATOM 25994 O O . MET A 1 4 ? 2.069 -20.145 2.625 1.00 15.00 853 MET A O 20
ATOM 26008 N N . ALA A 1 5 ? 1.525 -18.111 1.850 1.00 15.00 854 ALA A N 20
ATOM 26009 C CA . ALA A 1 5 ? 2.898 -17.634 1.808 1.00 15.00 854 ALA A CA 20
ATOM 26010 C C . ALA A 1 5 ? 3.059 -16.444 2.746 1.00 15.00 854 ALA A C 20
ATOM 26011 O O . ALA A 1 5 ? 2.293 -16.294 3.699 1.00 15.00 854 ALA A O 20
ATOM 26018 N N . MET A 1 6 ? 4.048 -15.601 2.483 1.00 15.00 855 MET A N 20
ATOM 26019 C CA . MET A 1 6 ? 4.274 -14.426 3.313 1.00 15.00 855 MET A CA 20
ATOM 26020 C C . MET A 1 6 ? 3.180 -13.396 3.056 1.00 15.00 855 MET A C 20
ATOM 26021 O O . MET A 1 6 ? 2.661 -13.299 1.940 1.00 15.00 855 MET A O 20
ATOM 26035 N N . ALA A 1 7 ? 2.830 -12.633 4.084 1.00 15.00 856 ALA A N 20
ATOM 26036 C CA . ALA A 1 7 ? 1.776 -11.628 3.980 1.00 15.00 856 ALA A CA 20
ATOM 26037 C C . ALA A 1 7 ? 2.264 -10.369 3.267 1.00 15.00 856 ALA A C 20
ATOM 26038 O O . ALA A 1 7 ? 2.194 -9.276 3.821 1.00 15.00 856 ALA A O 20
ATOM 26045 N N . TYR A 1 8 ? 2.750 -10.546 2.035 1.00 15.00 857 TYR A N 20
ATOM 26046 C CA . TYR A 1 8 ? 3.264 -9.450 1.206 1.00 15.00 857 TYR A CA 20
ATOM 26047 C C . TYR A 1 8 ? 4.566 -8.891 1.766 1.00 15.00 857 TYR A C 20
ATOM 26048 O O . TYR A 1 8 ? 5.608 -8.975 1.123 1.00 15.00 857 TYR A O 20
ATOM 26066 N N . VAL A 1 9 ? 4.492 -8.313 2.956 1.00 15.00 858 VAL A N 20
ATOM 26067 C CA . VAL A 1 9 ? 5.656 -7.752 3.613 1.00 15.00 858 VAL A CA 20
ATOM 26068 C C . VAL A 1 9 ? 6.704 -8.841 3.843 1.00 15.00 858 VAL A C 20
ATOM 26069 O O . VAL A 1 9 ? 6.464 -9.829 4.545 1.00 15.00 858 VAL A O 20
ATOM 26082 N N . ILE A 1 10 ? 7.849 -8.677 3.209 1.00 15.00 859 ILE A N 20
ATOM 26083 C CA . ILE A 1 10 ? 8.930 -9.641 3.319 1.00 15.00 859 ILE A CA 20
ATOM 26084 C C . ILE A 1 10 ? 10.226 -8.932 3.693 1.00 15.00 859 ILE A C 20
ATOM 26085 O O . ILE A 1 10 ? 10.211 -7.759 4.059 1.00 15.00 859 ILE A O 20
ATOM 26101 N N . ARG A 1 11 ? 11.344 -9.635 3.604 1.00 15.00 860 ARG A N 20
ATOM 26102 C CA . ARG A 1 11 ? 12.633 -9.044 3.925 1.00 15.00 860 ARG A CA 20
ATOM 26103 C C . ARG A 1 11 ? 13.644 -9.373 2.843 1.00 15.00 860 ARG A C 20
ATOM 26104 O O . ARG A 1 11 ? 13.498 -10.366 2.127 1.00 15.00 860 ARG A O 20
ATOM 26125 N N . ASP A 1 12 ? 14.659 -8.538 2.727 1.00 15.00 861 ASP A N 20
ATOM 26126 C CA . ASP A 1 12 ? 15.699 -8.732 1.731 1.00 15.00 861 ASP A CA 20
ATOM 26127 C C . ASP A 1 12 ? 16.930 -9.376 2.362 1.00 15.00 861 ASP A C 20
ATOM 26128 O O . ASP A 1 12 ? 16.831 -10.043 3.394 1.00 15.00 861 ASP A O 20
ATOM 26137 N N . GLU A 1 13 ? 18.083 -9.170 1.745 1.00 15.00 862 GLU A N 20
ATOM 26138 C CA . GLU A 1 13 ? 19.332 -9.739 2.235 1.00 15.00 862 GLU A CA 20
ATOM 26139 C C . GLU A 1 13 ? 19.988 -8.842 3.284 1.00 15.00 862 GLU A C 20
ATOM 26140 O O . GLU A 1 13 ? 20.939 -9.249 3.950 1.00 15.00 862 GLU A O 20
ATOM 26152 N N . TRP A 1 14 ? 19.471 -7.630 3.442 1.00 15.00 863 TRP A N 20
ATOM 26153 C CA . TRP A 1 14 ? 20.037 -6.688 4.398 1.00 15.00 863 TRP A CA 20
ATOM 26154 C C . TRP A 1 14 ? 19.219 -6.661 5.683 1.00 15.00 863 TRP A C 20
ATOM 26155 O O . TRP A 1 14 ? 19.749 -6.401 6.764 1.00 15.00 863 TRP A O 20
ATOM 26176 N N . GLY A 1 15 ? 17.930 -6.932 5.560 1.00 15.00 864 GLY A N 20
ATOM 26177 C CA . GLY A 1 15 ? 17.061 -6.946 6.716 1.00 15.00 864 GLY A CA 20
ATOM 26178 C C . GLY A 1 15 ? 15.977 -5.895 6.635 1.00 15.00 864 GLY A C 20
ATOM 26179 O O . GLY A 1 15 ? 15.379 -5.531 7.648 1.00 15.00 864 GLY A O 20
ATOM 26183 N N . ASN A 1 16 ? 15.711 -5.411 5.430 1.00 15.00 865 ASN A N 20
ATOM 26184 C CA . ASN A 1 16 ? 14.692 -4.392 5.234 1.00 15.00 865 ASN A CA 20
ATOM 26185 C C . ASN A 1 16 ? 13.360 -5.034 4.900 1.00 15.00 865 ASN A C 20
ATOM 26186 O O . ASN A 1 16 ? 13.310 -6.104 4.288 1.00 15.00 865 ASN A O 20
ATOM 26197 N N . GLN A 1 17 ? 12.283 -4.387 5.313 1.00 15.00 866 GLN A N 20
ATOM 26198 C CA . GLN A 1 17 ? 10.948 -4.886 5.041 1.00 15.00 866 GLN A CA 20
ATOM 26199 C C . GLN A 1 17 ? 10.515 -4.471 3.643 1.00 15.00 866 GLN A C 20
ATOM 26200 O O . GLN A 1 17 ? 10.087 -3.340 3.434 1.00 15.00 866 GLN A O 20
ATOM 26214 N N . ILE A 1 18 ? 10.655 -5.377 2.690 1.00 15.00 867 ILE A N 20
ATOM 26215 C CA . ILE A 1 18 ? 10.257 -5.103 1.320 1.00 15.00 867 ILE A CA 20
ATOM 26216 C C . ILE A 1 18 ? 8.741 -5.161 1.229 1.00 15.00 867 ILE A C 20
ATOM 26217 O O . ILE A 1 18 ? 8.131 -6.189 1.540 1.00 15.00 867 ILE A O 20
ATOM 26233 N N . TRP A 1 19 ? 8.140 -4.061 0.816 1.00 15.00 868 TRP A N 20
ATOM 26234 C CA . TRP A 1 19 ? 6.697 -3.973 0.725 1.00 15.00 868 TRP A CA 20
ATOM 26235 C C . TRP A 1 19 ? 6.173 -4.402 -0.639 1.00 15.00 868 TRP A C 20
ATOM 26236 O O . TRP A 1 19 ? 6.372 -3.720 -1.645 1.00 15.00 868 TRP A O 20
ATOM 26257 N N . ILE A 1 20 ? 5.522 -5.553 -0.666 1.00 15.00 869 ILE A N 20
ATOM 26258 C CA . ILE A 1 20 ? 4.922 -6.061 -1.887 1.00 15.00 869 ILE A CA 20
ATOM 26259 C C . ILE A 1 20 ? 3.487 -5.556 -1.963 1.00 15.00 869 ILE A C 20
ATOM 26260 O O . ILE A 1 20 ? 2.654 -5.918 -1.132 1.00 15.00 869 ILE A O 20
ATOM 26276 N N . CYS A 1 21 ? 3.214 -4.701 -2.937 1.00 15.00 870 CYS A N 20
ATOM 26277 C CA . CYS A 1 21 ? 1.887 -4.126 -3.098 1.00 15.00 870 CYS A CA 20
ATOM 26278 C C . CYS A 1 21 ? 0.826 -5.194 -3.342 1.00 15.00 870 CYS A C 20
ATOM 26279 O O . CYS A 1 21 ? 0.954 -6.012 -4.256 1.00 15.00 870 CYS A O 20
ATOM 26286 N N . PRO A 1 22 ? -0.232 -5.208 -2.511 1.00 15.00 871 PRO A N 20
ATOM 26287 C CA . PRO A 1 22 ? -1.340 -6.150 -2.657 1.00 15.00 871 PRO A CA 20
ATOM 26288 C C . PRO A 1 22 ? -2.270 -5.770 -3.814 1.00 15.00 871 PRO A C 20
ATOM 26289 O O . PRO A 1 22 ? -3.419 -6.219 -3.866 1.00 15.00 871 PRO A O 20
ATOM 26300 N N . GLY A 1 23 ? -1.785 -4.914 -4.709 1.00 15.00 872 GLY A N 20
ATOM 26301 C CA . GLY A 1 23 ? -2.570 -4.499 -5.855 1.00 15.00 872 GLY A CA 20
ATOM 26302 C C . GLY A 1 23 ? -2.000 -5.001 -7.168 1.00 15.00 872 GLY A C 20
ATOM 26303 O O . GLY A 1 23 ? -2.685 -5.698 -7.924 1.00 15.00 872 GLY A O 20
ATOM 26307 N N . CYS A 1 24 ? -0.744 -4.663 -7.442 1.00 15.00 873 CYS A N 20
ATOM 26308 C CA . CYS A 1 24 ? -0.104 -5.082 -8.680 1.00 15.00 873 CYS A CA 20
ATOM 26309 C C . CYS A 1 24 ? 0.935 -6.170 -8.431 1.00 15.00 873 CYS A C 20
ATOM 26310 O O . CYS A 1 24 ? 1.586 -6.644 -9.372 1.00 15.00 873 CYS A O 20
ATOM 26317 N N . ASN A 1 25 ? 1.090 -6.544 -7.162 1.00 15.00 874 ASN A N 20
ATOM 26318 C CA . ASN A 1 25 ? 2.035 -7.579 -6.752 1.00 15.00 874 ASN A CA 20
ATOM 26319 C C . ASN A 1 25 ? 3.462 -7.222 -7.151 1.00 15.00 874 ASN A C 20
ATOM 26320 O O . ASN A 1 25 ? 4.081 -7.910 -7.967 1.00 15.00 874 ASN A O 20
ATOM 26331 N N . LYS A 1 26 ? 3.983 -6.145 -6.579 1.00 15.00 875 LYS A N 20
ATOM 26332 C CA . LYS A 1 26 ? 5.338 -5.707 -6.882 1.00 15.00 875 LYS A CA 20
ATOM 26333 C C . LYS A 1 26 ? 6.009 -5.099 -5.661 1.00 15.00 875 LYS A C 20
ATOM 26334 O O . LYS A 1 26 ? 5.339 -4.552 -4.785 1.00 15.00 875 LYS A O 20
ATOM 26353 N N . PRO A 1 27 ? 7.344 -5.222 -5.573 1.00 15.00 876 PRO A N 20
ATOM 26354 C CA . PRO A 1 27 ? 8.115 -4.664 -4.463 1.00 15.00 876 PRO A CA 20
ATOM 26355 C C . PRO A 1 27 ? 8.269 -3.152 -4.583 1.00 15.00 876 PRO A C 20
ATOM 26356 O O . PRO A 1 27 ? 7.920 -2.561 -5.608 1.00 15.00 876 PRO A O 20
ATOM 26367 N N . ASP A 1 28 ? 8.801 -2.531 -3.547 1.00 15.00 877 ASP A N 20
ATOM 26368 C CA . ASP A 1 28 ? 8.994 -1.092 -3.547 1.00 15.00 877 ASP A CA 20
ATOM 26369 C C . ASP A 1 28 ? 10.476 -0.731 -3.515 1.00 15.00 877 ASP A C 20
ATOM 26370 O O . ASP A 1 28 ? 11.306 -1.499 -3.030 1.00 15.00 877 ASP A O 20
ATOM 26379 N N . ASP A 1 29 ? 10.789 0.431 -4.073 1.00 15.00 878 ASP A N 20
ATOM 26380 C CA . ASP A 1 29 ? 12.154 0.961 -4.102 1.00 15.00 878 ASP A CA 20
ATOM 26381 C C . ASP A 1 29 ? 12.106 2.452 -4.389 1.00 15.00 878 ASP A C 20
ATOM 26382 O O . ASP A 1 29 ? 12.325 2.903 -5.514 1.00 15.00 878 ASP A O 20
ATOM 26391 N N . GLY A 1 30 ? 11.745 3.212 -3.374 1.00 15.00 879 GLY A N 20
ATOM 26392 C CA . GLY A 1 30 ? 11.672 4.646 -3.522 1.00 15.00 879 GLY A CA 20
ATOM 26393 C C . GLY A 1 30 ? 10.369 5.112 -4.136 1.00 15.00 879 GLY A C 20
ATOM 26394 O O . GLY A 1 30 ? 10.184 6.303 -4.383 1.00 15.00 879 GLY A O 20
ATOM 26398 N N . SER A 1 31 ? 9.468 4.184 -4.401 1.00 15.00 880 SER A N 20
ATOM 26399 C CA . SER A 1 31 ? 8.185 4.537 -4.962 1.00 15.00 880 SER A CA 20
ATOM 26400 C C . SER A 1 31 ? 7.236 4.863 -3.826 1.00 15.00 880 SER A C 20
ATOM 26401 O O . SER A 1 31 ? 7.345 4.299 -2.735 1.00 15.00 880 SER A O 20
ATOM 26409 N N . PRO A 1 32 ? 6.303 5.782 -4.052 1.00 15.00 881 PRO A N 20
ATOM 26410 C CA . PRO A 1 32 ? 5.369 6.185 -3.025 1.00 15.00 881 PRO A CA 20
ATOM 26411 C C . PRO A 1 32 ? 4.308 5.139 -2.748 1.00 15.00 881 PRO A C 20
ATOM 26412 O O . PRO A 1 32 ? 3.710 4.566 -3.663 1.00 15.00 881 PRO A O 20
ATOM 26423 N N . MET A 1 33 ? 4.090 4.902 -1.472 1.00 15.00 882 MET A N 20
ATOM 26424 C CA . MET A 1 33 ? 3.112 3.937 -1.023 1.00 15.00 882 MET A CA 20
ATOM 26425 C C . MET A 1 33 ? 2.218 4.567 0.027 1.00 15.00 882 MET A C 20
ATOM 26426 O O . MET A 1 33 ? 2.653 5.444 0.779 1.00 15.00 882 MET A O 20
ATOM 26440 N N . ILE A 1 34 ? 0.973 4.142 0.059 1.00 15.00 883 ILE A N 20
ATOM 26441 C CA . ILE A 1 34 ? 0.025 4.648 1.027 1.00 15.00 883 ILE A CA 20
ATOM 26442 C C . ILE A 1 34 ? -0.502 3.495 1.871 1.00 15.00 883 ILE A C 20
ATOM 26443 O O . ILE A 1 34 ? -0.941 2.475 1.340 1.00 15.00 883 ILE A O 20
ATOM 26459 N N . GLY A 1 35 ? -0.394 3.640 3.179 1.00 15.00 884 GLY A N 20
ATOM 26460 C CA . GLY A 1 35 ? -0.858 2.605 4.076 1.00 15.00 884 GLY A CA 20
ATOM 26461 C C . GLY A 1 35 ? -2.351 2.664 4.297 1.00 15.00 884 GLY A C 20
ATOM 26462 O O . GLY A 1 35 ? -2.885 3.729 4.626 1.00 15.00 884 GLY A O 20
ATOM 26466 N N . CYS A 1 36 ? -3.026 1.534 4.110 1.00 15.00 885 CYS A N 20
ATOM 26467 C CA . CYS A 1 36 ? -4.459 1.471 4.309 1.00 15.00 885 CYS A CA 20
ATOM 26468 C C . CYS A 1 36 ? -4.733 1.422 5.802 1.00 15.00 885 CYS A C 20
ATOM 26469 O O . CYS A 1 36 ? -4.000 0.778 6.554 1.00 15.00 885 CYS A O 20
ATOM 26476 N N . ASP A 1 37 ? -5.775 2.114 6.224 1.00 15.00 886 ASP A N 20
ATOM 26477 C CA . ASP A 1 37 ? -6.143 2.153 7.630 1.00 15.00 886 ASP A CA 20
ATOM 26478 C C . ASP A 1 37 ? -7.280 1.171 7.902 1.00 15.00 886 ASP A C 20
ATOM 26479 O O . ASP A 1 37 ? -8.096 1.402 8.797 1.00 15.00 886 ASP A O 20
ATOM 26488 N N . ASP A 1 38 ? -7.335 0.068 7.138 1.00 15.00 887 ASP A N 20
ATOM 26489 C CA . ASP A 1 38 ? -8.402 -0.913 7.324 1.00 15.00 887 ASP A CA 20
ATOM 26490 C C . ASP A 1 38 ? -7.942 -2.359 7.103 1.00 15.00 887 ASP A C 20
ATOM 26491 O O . ASP A 1 38 ? -8.166 -3.206 7.967 1.00 15.00 887 ASP A O 20
ATOM 26500 N N . CYS A 1 39 ? -7.299 -2.651 5.970 1.00 15.00 888 CYS A N 20
ATOM 26501 C CA . CYS A 1 39 ? -6.880 -4.027 5.668 1.00 15.00 888 CYS A CA 20
ATOM 26502 C C . CYS A 1 39 ? -5.630 -4.477 6.434 1.00 15.00 888 CYS A C 20
ATOM 26503 O O . CYS A 1 39 ? -5.729 -4.913 7.586 1.00 15.00 888 CYS A O 20
ATOM 26510 N N . ASP A 1 40 ? -4.456 -4.384 5.803 1.00 15.00 889 ASP A N 20
ATOM 26511 C CA . ASP A 1 40 ? -3.225 -4.845 6.448 1.00 15.00 889 ASP A CA 20
ATOM 26512 C C . ASP A 1 40 ? -2.016 -3.927 6.228 1.00 15.00 889 ASP A C 20
ATOM 26513 O O . ASP A 1 40 ? -1.606 -3.213 7.148 1.00 15.00 889 ASP A O 20
ATOM 26522 N N . ASP A 1 41 ? -1.437 -3.942 5.031 1.00 15.00 890 ASP A N 20
ATOM 26523 C CA . ASP A 1 41 ? -0.232 -3.157 4.756 1.00 15.00 890 ASP A CA 20
ATOM 26524 C C . ASP A 1 41 ? -0.461 -1.955 3.832 1.00 15.00 890 ASP A C 20
ATOM 26525 O O . ASP A 1 41 ? -1.530 -1.340 3.824 1.00 15.00 890 ASP A O 20
ATOM 26534 N N . TRP A 1 42 ? 0.581 -1.610 3.067 1.00 15.00 891 TRP A N 20
ATOM 26535 C CA . TRP A 1 42 ? 0.557 -0.458 2.167 1.00 15.00 891 TRP A CA 20
ATOM 26536 C C . TRP A 1 42 ? 0.306 -0.860 0.713 1.00 15.00 891 TRP A C 20
ATOM 26537 O O . TRP A 1 42 ? 0.495 -2.015 0.335 1.00 15.00 891 TRP A O 20
ATOM 26558 N N . TYR A 1 43 ? -0.105 0.118 -0.092 1.00 15.00 892 TYR A N 20
ATOM 26559 C CA . TYR A 1 43 ? -0.375 -0.085 -1.517 1.00 15.00 892 TYR A CA 20
ATOM 26560 C C . TYR A 1 43 ? 0.328 0.994 -2.339 1.00 15.00 892 TYR A C 20
ATOM 26561 O O . TYR A 1 43 ? 0.590 2.087 -1.823 1.00 15.00 892 TYR A O 20
ATOM 26579 N N . HIS A 1 44 ? 0.643 0.699 -3.597 1.00 15.00 893 HIS A N 20
ATOM 26580 C CA . HIS A 1 44 ? 1.276 1.691 -4.460 1.00 15.00 893 HIS A CA 20
ATOM 26581 C C . HIS A 1 44 ? 0.233 2.712 -4.902 1.00 15.00 893 HIS A C 20
ATOM 26582 O O . HIS A 1 44 ? -0.932 2.371 -5.097 1.00 15.00 893 HIS A O 20
ATOM 26596 N N . TRP A 1 45 ? 0.653 3.959 -5.055 1.00 15.00 894 TRP A N 20
ATOM 26597 C CA . TRP A 1 45 ? -0.259 5.035 -5.447 1.00 15.00 894 TRP A CA 20
ATOM 26598 C C . TRP A 1 45 ? -0.883 4.825 -6.840 1.00 15.00 894 TRP A C 20
ATOM 26599 O O . TRP A 1 45 ? -2.107 4.787 -6.957 1.00 15.00 894 TRP A O 20
ATOM 26620 N N . PRO A 1 46 ? -0.070 4.677 -7.912 1.00 15.00 895 PRO A N 20
ATOM 26621 C CA . PRO A 1 46 ? -0.587 4.514 -9.282 1.00 15.00 895 PRO A CA 20
ATOM 26622 C C . PRO A 1 46 ? -1.546 3.337 -9.440 1.00 15.00 895 PRO A C 20
ATOM 26623 O O . PRO A 1 46 ? -2.515 3.420 -10.194 1.00 15.00 895 PRO A O 20
ATOM 26634 N N . CYS A 1 47 ? -1.270 2.249 -8.734 1.00 15.00 896 CYS A N 20
ATOM 26635 C CA . CYS A 1 47 ? -2.095 1.052 -8.810 1.00 15.00 896 CYS A CA 20
ATOM 26636 C C . CYS A 1 47 ? -3.475 1.261 -8.180 1.00 15.00 896 CYS A C 20
ATOM 26637 O O . CYS A 1 47 ? -4.471 0.731 -8.672 1.00 15.00 896 CYS A O 20
ATOM 26644 N N . VAL A 1 48 ? -3.545 2.053 -7.113 1.00 15.00 897 VAL A N 20
ATOM 26645 C CA . VAL A 1 48 ? -4.822 2.292 -6.439 1.00 15.00 897 VAL A CA 20
ATOM 26646 C C . VAL A 1 48 ? -5.536 3.540 -6.961 1.00 15.00 897 VAL A C 20
ATOM 26647 O O . VAL A 1 48 ? -6.698 3.776 -6.627 1.00 15.00 897 VAL A O 20
ATOM 26660 N N . GLY A 1 49 ? -4.847 4.341 -7.765 1.00 15.00 898 GLY A N 20
ATOM 26661 C CA . GLY A 1 49 ? -5.462 5.534 -8.325 1.00 15.00 898 GLY A CA 20
ATOM 26662 C C . GLY A 1 49 ? -5.064 6.820 -7.621 1.00 15.00 898 GLY A C 20
ATOM 26663 O O . GLY A 1 49 ? -5.741 7.839 -7.748 1.00 15.00 898 GLY A O 20
ATOM 26667 N N . ILE A 1 50 ? -3.968 6.781 -6.882 1.00 15.00 899 ILE A N 20
ATOM 26668 C CA . ILE A 1 50 ? -3.484 7.957 -6.173 1.00 15.00 899 ILE A CA 20
ATOM 26669 C C . ILE A 1 50 ? -2.330 8.581 -6.956 1.00 15.00 899 ILE A C 20
ATOM 26670 O O . ILE A 1 50 ? -1.513 7.865 -7.531 1.00 15.00 899 ILE A O 20
ATOM 26686 N N . MET A 1 51 ? -2.270 9.907 -6.995 1.00 15.00 900 MET A N 20
ATOM 26687 C CA . MET A 1 51 ? -1.218 10.587 -7.746 1.00 15.00 900 MET A CA 20
ATOM 26688 C C . MET A 1 51 ? -0.374 11.512 -6.873 1.00 15.00 900 MET A C 20
ATOM 26689 O O . MET A 1 51 ? 0.460 12.257 -7.392 1.00 15.00 900 MET A O 20
ATOM 26703 N N . ALA A 1 52 ? -0.561 11.455 -5.557 1.00 15.00 901 ALA A N 20
ATOM 26704 C CA . ALA A 1 52 ? 0.198 12.308 -4.643 1.00 15.00 901 ALA A CA 20
ATOM 26705 C C . ALA A 1 52 ? -0.040 11.905 -3.188 1.00 15.00 901 ALA A C 20
ATOM 26706 O O . ALA A 1 52 ? -0.646 10.873 -2.918 1.00 15.00 901 ALA A O 20
ATOM 26713 N N . ALA A 1 53 ? 0.428 12.727 -2.256 1.00 15.00 902 ALA A N 20
ATOM 26714 C CA . ALA A 1 53 ? 0.293 12.430 -0.833 1.00 15.00 902 ALA A CA 20
ATOM 26715 C C . ALA A 1 53 ? -0.800 13.259 -0.166 1.00 15.00 902 ALA A C 20
ATOM 26716 O O . ALA A 1 53 ? -0.700 14.483 -0.093 1.00 15.00 902 ALA A O 20
ATOM 26723 N N . PRO A 1 54 ? -1.871 12.603 0.308 1.00 15.00 903 PRO A N 20
ATOM 26724 C CA . PRO A 1 54 ? -2.963 13.269 1.007 1.00 15.00 903 PRO A CA 20
ATOM 26725 C C . PRO A 1 54 ? -2.639 13.442 2.494 1.00 15.00 903 PRO A C 20
ATOM 26726 O O . PRO A 1 54 ? -1.697 12.824 2.996 1.00 15.00 903 PRO A O 20
ATOM 26737 N N . PRO A 1 55 ? -3.406 14.288 3.212 1.00 15.00 904 PRO A N 20
ATOM 26738 C CA . PRO A 1 55 ? -3.198 14.532 4.648 1.00 15.00 904 PRO A CA 20
ATOM 26739 C C . PRO A 1 55 ? -3.177 13.237 5.459 1.00 15.00 904 PRO A C 20
ATOM 26740 O O . PRO A 1 55 ? -4.094 12.414 5.363 1.00 15.00 904 PRO A O 20
ATOM 26751 N N . GLU A 1 56 ? -2.131 13.069 6.259 1.00 15.00 905 GLU A N 20
ATOM 26752 C CA . GLU A 1 56 ? -1.960 11.871 7.075 1.00 15.00 905 GLU A CA 20
ATOM 26753 C C . GLU A 1 56 ? -2.962 11.821 8.225 1.00 15.00 905 GLU A C 20
ATOM 26754 O O . GLU A 1 56 ? -3.263 10.743 8.744 1.00 15.00 905 GLU A O 20
ATOM 26766 N N . GLU A 1 57 ? -3.483 12.984 8.608 1.00 15.00 906 GLU A N 20
ATOM 26767 C CA . GLU A 1 57 ? -4.449 13.075 9.700 1.00 15.00 906 GLU A CA 20
ATOM 26768 C C . GLU A 1 57 ? -5.743 12.343 9.354 1.00 15.00 906 GLU A C 20
ATOM 26769 O O . GLU A 1 57 ? -6.463 11.878 10.238 1.00 15.00 906 GLU A O 20
ATOM 26781 N N . MET A 1 58 ? -6.032 12.244 8.066 1.00 15.00 907 MET A N 20
ATOM 26782 C CA . MET A 1 58 ? -7.239 11.579 7.603 1.00 15.00 907 MET A CA 20
ATOM 26783 C C . MET A 1 58 ? -6.965 10.111 7.301 1.00 15.00 907 MET A C 20
ATOM 26784 O O . MET A 1 58 ? -5.883 9.754 6.833 1.00 15.00 907 MET A O 20
ATOM 26798 N N . GLN A 1 59 ? -7.938 9.259 7.591 1.00 15.00 908 GLN A N 20
ATOM 26799 C CA . GLN A 1 59 ? -7.802 7.839 7.325 1.00 15.00 908 GLN A CA 20
ATOM 26800 C C . GLN A 1 59 ? -8.148 7.551 5.866 1.00 15.00 908 GLN A C 20
ATOM 26801 O O . GLN A 1 59 ? -9.087 8.125 5.315 1.00 15.00 908 GLN A O 20
ATOM 26815 N N . TRP A 1 60 ? -7.383 6.667 5.253 1.00 15.00 909 TRP A N 20
ATOM 26816 C CA . TRP A 1 60 ? -7.589 6.304 3.862 1.00 15.00 909 TRP A CA 20
ATOM 26817 C C . TRP A 1 60 ? -7.789 4.803 3.749 1.00 15.00 909 TRP A C 20
ATOM 26818 O O . TRP A 1 60 ? -7.181 4.032 4.484 1.00 15.00 909 TRP A O 20
ATOM 26839 N N . PHE A 1 61 ? -8.656 4.398 2.843 1.00 15.00 910 PHE A N 20
ATOM 26840 C CA . PHE A 1 61 ? -8.940 2.990 2.633 1.00 15.00 910 PHE A CA 20
ATOM 26841 C C . PHE A 1 61 ? -8.715 2.633 1.173 1.00 15.00 910 PHE A C 20
ATOM 26842 O O . PHE A 1 61 ? -9.097 3.397 0.277 1.00 15.00 910 PHE A O 20
ATOM 26859 N N . CYS A 1 62 ? -8.075 1.490 0.942 1.00 15.00 911 CYS A N 20
ATOM 26860 C CA . CYS A 1 62 ? -7.791 1.016 -0.404 1.00 15.00 911 CYS A CA 20
ATOM 26861 C C . CYS A 1 62 ? -9.099 0.702 -1.133 1.00 15.00 911 CYS A C 20
ATOM 26862 O O . CYS A 1 62 ? -10.150 0.625 -0.505 1.00 15.00 911 CYS A O 20
ATOM 26869 N N . PRO A 1 63 ? -9.061 0.523 -2.467 1.00 15.00 912 PRO A N 20
ATOM 26870 C CA . PRO A 1 63 ? -10.254 0.220 -3.274 1.00 15.00 912 PRO A CA 20
ATOM 26871 C C . PRO A 1 63 ? -11.102 -0.943 -2.733 1.00 15.00 912 PRO A C 20
ATOM 26872 O O . PRO A 1 63 ? -12.300 -1.013 -3.011 1.00 15.00 912 PRO A O 20
ATOM 26883 N N . LYS A 1 64 ? -10.500 -1.839 -1.955 1.00 15.00 913 LYS A N 20
ATOM 26884 C CA . LYS A 1 64 ? -11.234 -2.977 -1.409 1.00 15.00 913 LYS A CA 20
ATOM 26885 C C . LYS A 1 64 ? -12.052 -2.538 -0.200 1.00 15.00 913 LYS A C 20
ATOM 26886 O O . LYS A 1 64 ? -13.277 -2.700 -0.156 1.00 15.00 913 LYS A O 20
ATOM 26905 N N . CYS A 1 65 ? -11.358 -1.976 0.775 1.00 15.00 914 CYS A N 20
ATOM 26906 C CA . CYS A 1 65 ? -11.975 -1.525 1.999 1.00 15.00 914 CYS A CA 20
ATOM 26907 C C . CYS A 1 65 ? -12.830 -0.287 1.779 1.00 15.00 914 CYS A C 20
ATOM 26908 O O . CYS A 1 65 ? -13.907 -0.172 2.361 1.00 15.00 914 CYS A O 20
ATOM 26915 N N . ALA A 1 66 ? -12.374 0.619 0.922 1.00 15.00 915 ALA A N 20
ATOM 26916 C CA . ALA A 1 66 ? -13.129 1.832 0.624 1.00 15.00 915 ALA A CA 20
ATOM 26917 C C . ALA A 1 66 ? -14.488 1.475 0.041 1.00 15.00 915 ALA A C 20
ATOM 26918 O O . ALA A 1 66 ? -15.469 2.192 0.227 1.00 15.00 915 ALA A O 20
ATOM 26925 N N . ASN A 1 67 ? -14.535 0.352 -0.661 1.00 15.00 916 ASN A N 20
ATOM 26926 C CA . ASN A 1 67 ? -15.773 -0.115 -1.258 1.00 15.00 916 ASN A CA 20
ATOM 26927 C C . ASN A 1 67 ? -16.620 -0.823 -0.210 1.00 15.00 916 ASN A C 20
ATOM 26928 O O . ASN A 1 67 ? -17.804 -0.539 -0.069 1.00 15.00 916 ASN A O 20
ATOM 26939 N N . LYS A 1 68 ? -15.977 -1.704 0.559 1.00 15.00 917 LYS A N 20
ATOM 26940 C CA . LYS A 1 68 ? -16.649 -2.495 1.592 1.00 15.00 917 LYS A CA 20
ATOM 26941 C C . LYS A 1 68 ? -17.317 -1.621 2.662 1.00 15.00 917 LYS A C 20
ATOM 26942 O O . LYS A 1 68 ? -18.284 -2.046 3.295 1.00 15.00 917 LYS A O 20
ATOM 26961 N N . ILE A 1 69 ? -16.812 -0.411 2.861 1.00 15.00 918 ILE A N 20
ATOM 26962 C CA . ILE A 1 69 ? -17.376 0.489 3.862 1.00 15.00 918 ILE A CA 20
ATOM 26963 C C . ILE A 1 69 ? -18.528 1.306 3.274 1.00 15.00 918 ILE A C 20
ATOM 26964 O O . ILE A 1 69 ? -19.370 1.832 4.001 1.00 15.00 918 ILE A O 20
ATOM 26980 N N . LYS A 1 70 ? -18.594 1.383 1.954 1.00 15.00 919 LYS A N 20
ATOM 26981 C CA . LYS A 1 70 ? -19.641 2.158 1.313 1.00 15.00 919 LYS A CA 20
ATOM 26982 C C . LYS A 1 70 ? -20.456 1.320 0.330 1.00 15.00 919 LYS A C 20
ATOM 26983 O O . LYS A 1 70 ? -20.818 1.797 -0.751 1.00 15.00 919 LYS A O 20
ATOM 27002 N N . LYS A 1 71 ? -20.776 0.086 0.700 1.00 15.00 920 LYS A N 20
ATOM 27003 C CA . LYS A 1 71 ? -21.557 -0.763 -0.188 1.00 15.00 920 LYS A CA 20
ATOM 27004 C C . LYS A 1 71 ? -22.840 -1.269 0.463 1.00 15.00 920 LYS A C 20
ATOM 27005 O O . LYS A 1 71 ? -22.827 -1.968 1.474 1.00 15.00 920 LYS A O 20
ATOM 27024 N N . ASP A 1 72 ? -23.955 -0.883 -0.117 1.00 15.00 921 ASP A N 20
ATOM 27025 C CA . ASP A 1 72 ? -25.252 -1.338 0.351 1.00 15.00 921 ASP A CA 20
ATOM 27026 C C . ASP A 1 72 ? -25.659 -2.511 -0.527 1.00 15.00 921 ASP A C 20
ATOM 27027 O O . ASP A 1 72 ? -25.581 -3.674 -0.120 1.00 15.00 921 ASP A O 20
ATOM 27036 N N . LYS A 1 73 ? -26.046 -2.172 -1.752 1.00 15.00 922 LYS A N 20
ATOM 27037 C CA . LYS A 1 73 ? -26.412 -3.133 -2.789 1.00 15.00 922 LYS A CA 20
ATOM 27038 C C . LYS A 1 73 ? -27.543 -4.091 -2.394 1.00 15.00 922 LYS A C 20
ATOM 27039 O O . LYS A 1 73 ? -27.325 -5.293 -2.217 1.00 15.00 922 LYS A O 20
ATOM 27058 N N . LYS A 1 74 ? -28.748 -3.553 -2.270 1.00 15.00 923 LYS A N 20
ATOM 27059 C CA . LYS A 1 74 ? -29.924 -4.361 -1.970 1.00 15.00 923 LYS A CA 20
ATOM 27060 C C . LYS A 1 74 ? -31.188 -3.622 -2.418 1.00 15.00 923 LYS A C 20
ATOM 27061 O O . LYS A 1 74 ? -31.749 -3.941 -3.465 1.00 15.00 923 LYS A O 20
ATOM 27080 N N . HIS A 1 75 ? -31.619 -2.634 -1.637 1.00 15.00 924 HIS A N 20
ATOM 27081 C CA . HIS A 1 75 ? -32.803 -1.816 -1.949 1.00 15.00 924 HIS A CA 20
ATOM 27082 C C . HIS A 1 75 ? -33.158 -0.944 -0.753 1.00 15.00 924 HIS A C 20
ATOM 27083 O O . HIS A 1 75 ? -33.032 -1.388 0.393 1.00 15.00 924 HIS A O 20
ATOM 27098 N N . ALA B 2 1 ? -4.023 7.570 7.150 1.00 15.00 1 ALA B N 20
ATOM 27099 C CA . ALA B 2 1 ? -3.308 7.387 5.866 1.00 15.00 1 ALA B CA 20
ATOM 27100 C C . ALA B 2 1 ? -1.827 7.697 6.016 1.00 15.00 1 ALA B C 20
ATOM 27101 O O . ALA B 2 1 ? -1.435 8.855 6.118 1.00 15.00 1 ALA B O 20
ATOM 27110 N N . ARG B 2 2 ? -1.002 6.661 6.041 1.00 15.00 2 ARG B N 20
ATOM 27111 C CA . ARG B 2 2 ? 0.435 6.855 6.152 1.00 15.00 2 ARG B CA 20
ATOM 27112 C C . ARG B 2 2 ? 1.037 6.891 4.757 1.00 15.00 2 ARG B C 20
ATOM 27113 O O . ARG B 2 2 ? 1.012 5.895 4.040 1.00 15.00 2 ARG B O 20
ATOM 27134 N N . THR B 2 3 ? 1.542 8.045 4.365 1.00 15.00 3 THR B N 20
ATOM 27135 C CA . THR B 2 3 ? 2.134 8.206 3.050 1.00 15.00 3 THR B CA 20
ATOM 27136 C C . THR B 2 3 ? 3.643 8.421 3.124 1.00 15.00 3 THR B C 20
ATOM 27137 O O . THR B 2 3 ? 4.160 8.929 4.121 1.00 15.00 3 THR B O 20
ATOM 27179 N N . GLU B 2 5 ? 7.347 8.443 0.126 1.00 15.00 5 GLU B N 20
ATOM 27180 C CA . GLU B 2 5 ? 7.851 8.255 -1.229 1.00 15.00 5 GLU B CA 20
ATOM 27181 C C . GLU B 2 5 ? 9.327 7.876 -1.206 1.00 15.00 5 GLU B C 20
ATOM 27182 O O . GLU B 2 5 ? 9.668 6.704 -1.356 1.00 15.00 5 GLU B O 20
ATOM 27193 N N . THR B 2 6 ? 10.192 8.866 -0.979 1.00 15.00 6 THR B N 20
ATOM 27194 C CA . THR B 2 6 ? 11.633 8.636 -0.944 1.00 15.00 6 THR B CA 20
ATOM 27195 C C . THR B 2 6 ? 12.120 8.171 -2.315 1.00 15.00 6 THR B C 20
ATOM 27196 O O . THR B 2 6 ? 12.827 7.170 -2.425 1.00 15.00 6 THR B O 20
ATOM 27207 N N . ALA B 2 7 ? 11.737 8.929 -3.348 1.00 15.00 7 ALA B N 20
ATOM 27208 C CA . ALA B 2 7 ? 12.076 8.623 -4.740 1.00 15.00 7 ALA B CA 20
ATOM 27209 C C . ALA B 2 7 ? 13.557 8.295 -4.929 1.00 15.00 7 ALA B C 20
ATOM 27210 O O . ALA B 2 7 ? 14.401 9.187 -5.051 1.00 15.00 7 ALA B O 20
ATOM 27217 N N . ARG B 2 8 ? 13.847 6.994 -4.937 1.00 15.00 8 ARG B N 20
ATOM 27218 C CA . ARG B 2 8 ? 15.201 6.466 -5.106 1.00 15.00 8 ARG B CA 20
ATOM 27219 C C . ARG B 2 8 ? 16.151 7.013 -4.045 1.00 15.00 8 ARG B C 20
ATOM 27220 O O . ARG B 2 8 ? 17.358 7.112 -4.274 1.00 15.00 8 ARG B O 20
ATOM 27241 N N . LYS B 2 9 ? 15.591 7.353 -2.885 1.00 15.00 9 LYS B N 20
ATOM 27242 C CA . LYS B 2 9 ? 16.357 7.889 -1.760 1.00 15.00 9 LYS B CA 20
ATOM 27243 C C . LYS B 2 9 ? 17.133 9.143 -2.162 1.00 15.00 9 LYS B C 20
ATOM 27244 O O . LYS B 2 9 ? 18.185 9.439 -1.600 1.00 15.00 9 LYS B O 20
ATOM 27263 N N . SER B 2 10 ? 16.600 9.878 -3.131 1.00 15.00 10 SER B N 20
ATOM 27264 C CA . SER B 2 10 ? 17.237 11.096 -3.607 1.00 15.00 10 SER B CA 20
ATOM 27265 C C . SER B 2 10 ? 16.240 11.959 -4.381 1.00 15.00 10 SER B C 20
ATOM 27266 O O . SER B 2 10 ? 15.467 12.710 -3.790 1.00 15.00 10 SER B O 20
ATOM 27274 N N . THR B 2 11 ? 16.253 11.826 -5.700 1.00 15.00 11 THR B N 20
ATOM 27275 C CA . THR B 2 11 ? 15.361 12.589 -6.558 1.00 15.00 11 THR B CA 20
ATOM 27276 C C . THR B 2 11 ? 15.138 11.849 -7.879 1.00 15.00 11 THR B C 20
ATOM 27277 O O . THR B 2 11 ? 14.758 12.442 -8.890 1.00 15.00 11 THR B O 20
ATOM 27288 N N . GLY B 2 12 ? 15.364 10.542 -7.860 1.00 15.00 12 GLY B N 20
ATOM 27289 C CA . GLY B 2 12 ? 15.187 9.745 -9.060 1.00 15.00 12 GLY B CA 20
ATOM 27290 C C . GLY B 2 12 ? 16.458 9.636 -9.881 1.00 15.00 12 GLY B C 20
ATOM 27291 O O . GLY B 2 12 ? 16.909 8.529 -10.196 1.00 15.00 12 GLY B O 20
#

Nearest PDB structures (foldseek):
  2k17-assembly1_A  TM=8.248E-01  e=7.211E-14  unclassified
  2k16-assembly1_A  TM=7.378E-01  e=1.222E-12  unclassified
  5wxh-assembly2_C  TM=8.364E-01  e=1.366E-10  Homo sapiens
  5c13-assembly2_G  TM=8.001E-01  e=7.360E-10  Homo sapiens
  8c60-assembly1_C  TM=5.634E-01  e=1.162E-02  Homo sapiens

GO terms:
  GO:0005634 nucleus (C, IDA)
  GO:0006357 regulation of transcription by RNA polymerase II (P, TAS)
  GO:0006366 transcription by RNA polymerase II (P, TAS)
  GO:0005515 protein binding (F, IPI)
  GO:1901797 negative regulation of signal transduction by p53 class mediator (P, IDA)
  GO:0140416 transcription regulator inhibitor activity (F, IDA)
  GO:0000122 negative regulation of transcription by RNA polymerase II (P, IDA)
  GO:0002039 p53 binding (F, IPI)
  GO:0005634 nucleus (C, EXP)

Organism: Mus musculus (NCBI:txid10090)

Solvent-accessible surface area: 6758 Å² total

Sequence (86 aa):
GSHMAMAYVIRDEWGNQIWICPGCNKPDDGSPMIGCDDCDDWYHWPCVGIMAAPPEEMQWFCPKCANKIKKDKKHARTETARKSTGGSHMAMAYVIRDEWGNQIWICPGCNKPDDGSPMIGCDDCDDWYHWPCVGIMAAPPEEMQWFCPKCANKIKKDKKHARTETARKSTGGSHMAMAYVIRDEWGNQIWICPGCNKPDDGSPMIGCDDCDDWYHWPCVGIMAAPPEEMQWFCPKCANKIKKDKKHARTETARKSTGGSHMAMAYVIRDEWGNQIWICPGCNKPDDGSPMIGCDDCDDWYHWPCVGIMAAPPEEMQWFCPKCANKIKKDKKHARTETARKSTGGSHMAMAYVIRDEWGNQIWICPGCNKPDDGSPMIGCDDCDDWYHWPCVGIMAAPPEEMQWFCPKCANKIKKDKKHARTETARKSTGGSHMAMAYVIRDEWGNQIWICPGCNKPDDGSPMIGCDDCDDWYHWPCVGIMAAPPEEMQWFCPKCANKIKKDKKHARTETARKSTGGSHMAMAYVIRDEWGNQIWICPGCNKPDDGSPMIGCDDCDDWYHWPCVGIMAAPPEEMQWFCPKCANKIKKDKKHARTETARKSTGGSHMAMAYVIRDEWGNQIWICPGCNKPDDGSPMIGCDDCDDWYHWPCVGIMAAPPEEMQWFCPKCANKIKKDKKHARTETARKSTGGSHMAMAYVIRDEWGNQIWICPGCNKPDDGSPMIGCDDCDDWYHWPCVGIMAAPPEEMQWFCPKCANKIKKDKKHARTETARKSTGGSHMAMAYVIRDEWGNQIWICPGCNKPDDGSPMIGCDDCDDWYHWPCVGIMAAPPEEMQWFCPKCANKIKKDKKHARTETARKSTGGSHMAMAYVIRDEWGNQIWICPGCNKPDDGSPMIGCDDCDDWYHWPCVGIMAAPPEEMQWFCPKCANKIKKDKKHARTETARKSTGGSHMAMAYVIRDEWGNQIWICPGCNKPDDGSPMIGCDDCDDWYHWPCVGIMAAPPEEMQWFCPKCANKIKKDKKHARTETARKSTGGSHMAMAYVIRDEWGNQIWICPGCNKPDDGSPMIGCDDCDDWYHWPCVGIMAAPPEEMQWFCPKCANKIKKDKKHARTETARKSTGGSHMAMAYVIRDEWGNQIWICPGCNKPDDGSPMIGCDDCDDWYHWPCVGIMAAPPEEMQWFCPKCANKIKKDKKHARTETARKSTGGSHMAMAYVIRDEWGNQIWICPGCNKPDDGSPMIGCDDCDDWYHWPCVGIMAAPPEEMQWFCPKCANKIKKDKKHARTETARKSTGGSHMAMAYVIRDEWGNQIWICPGCNKPDDGSPMIGCDDCDDWYHWPCVGIMAAPPEEMQWFCPKCANKIKKDKKHARTETARKSTGGSHMAMAYVIRDEWGNQIWICPGCNKPDDGSPMIGCDDCDDWYHWPCVGIMAAPPEEMQWFCPKCANKIKKDKKHARTETARKSTGGSHMAMAYVIRDEWGNQIWICPGCNKPDDGSPMIGCDDCDDWYHWPCVGIMAAPPEEMQWFCPKCANKIKKDKKHARTETARKSTGGSHMAMAYVIRDEWGNQIWICPGCNKPDDGSPMIGCDDCDDWYHWPCVGIMAAPPEEMQWFCPKCANKIKKDKKHARTETARKSTGGSHMAMAYVIRDEWGNQIWICPGCNKPDDGSPMIGCDDCDDWYHWPCVGIMAAPPEEMQWFCPKCANKIKKDKKHARTETARKSTG

Secondary structure (DSSP, 8-state):
---S-S-SEEE-TT--EEEB-TTT--B-SS--EEE-TTT-SEEEHHHHT--S---TTS----TTHHHHHH--S--/-B----TTS--